Protein 2F09 (pdb70)

Solvent-accessible surface area: 5587 Å² total; per-residue (Å²): 245,136,71,1,32,9,32,115,135,20,138,102,81,66,0,36,0,61,13,47,98,98,68,102,57,0,25,1,16,92,104,133,98,93,39,118,1,140,81,38,160,38,100,71,30,25,97,14,29,73,46,65,9,43,2,99,15,119,48,99,82,2,27,0,106,72,191,116,141,76,17,6,97,76,4,102,18,143,84,28,68,207

Nearest PDB structures (foldseek):
  2f09-assembly1_A  TM=9.382E-01  e=2.945E-12  Escherichia coli K-12
  4mis-assembly1_A  TM=7.378E-01  e=1.267E-01  Brucella abortus bv. 1 str. 9-941
  3f6z-assembly1_B  TM=6.174E-01  e=5.025E-02  Pseudomonas aeruginosa
  5jk2-assembly1_A  TM=4.477E-01  e=5.412E+00  Treponema pallidum subsp. pallidum str. Nichols
  7x2y-assembly1_A  TM=4.195E-01  e=4.353E+00  Comamonas testosteroni KF-1

Organism: Escherichia coli (strain K12) (NCBI:txid83333)

Radius of gyration: 11.21 Å; Cα contacts (8 Å, |Δi|>4): 191; chains: 1; bounding box: 28×23×25 Å

Structure (mmCIF, N/CA/C/O backbone):
data_2F09
#
_entry.id   2F09
#
_cell.length_a   1.000
_cell.length_b   1.000
_cell.length_c   1.000
_cell.angle_alpha   90.00
_cell.angle_beta   90.00
_cell.angle_gamma   90.00
#
_symmetry.space_group_name_H-M   'P 1'
#
loop_
_atom_site.group_PDB
_atom_site.id
_atom_site.type_symbol
_atom_site.label_atom_id
_atom_site.label_alt_id
_atom_site.label_comp_id
_atom_site.label_asym_id
_atom_site.label_entity_id
_atom_site.label_seq_id
_atom_site.pdbx_PDB_ins_code
_atom_site.Cartn_x
_atom_site.Cartn_y
_atom_site.Cartn_z
_atom_site.occupancy
_atom_site.B_iso_or_equiv
_atom_site.auth_seq_id
_atom_site.auth_comp_id
_atom_site.auth_asym_id
_atom_site.auth_atom_id
_atom_site.pdbx_PDB_model_num
ATOM 1 N N . MET A 1 21 ? 10.055 -22.050 -13.088 1.00 51.00 1 MET A N 1
ATOM 2 C CA . MET A 1 21 ? 9.530 -22.091 -14.447 1.00 13.00 1 MET A CA 1
ATOM 3 C C . MET A 1 21 ? 8.087 -21.685 -14.429 1.00 72.00 1 MET A C 1
ATOM 4 O O . MET A 1 21 ? 7.241 -22.411 -13.909 1.00 14.00 1 MET A O 1
ATOM 18 N N . GLN A 1 22 ? 7.792 -20.525 -14.958 1.00 30.00 2 GLN A N 1
ATOM 19 C CA . GLN A 1 22 ? 6.436 -20.032 -14.954 1.00 33.00 2 GLN A CA 1
ATOM 20 C C . GLN A 1 22 ? 6.062 -19.452 -16.281 1.00 54.00 2 GLN A C 1
ATOM 21 O O . GLN A 1 22 ? 6.810 -18.658 -16.865 1.00 61.00 2 GLN A O 1
ATOM 35 N N . THR A 1 23 ? 4.924 -19.847 -16.752 1.00 3.00 3 THR A N 1
ATOM 36 C CA . THR A 1 23 ? 4.384 -19.359 -17.975 1.00 1.00 3 THR A CA 1
ATOM 37 C C . THR A 1 23 ? 3.665 -18.075 -17.640 1.00 43.00 3 THR A C 1
ATOM 38 O O . THR A 1 23 ? 3.079 -17.950 -16.555 1.00 13.00 3 THR A O 1
ATOM 49 N N . ASP A 1 24 ? 3.731 -17.124 -18.512 1.00 32.00 4 ASP A N 1
ATOM 50 C CA . ASP A 1 24 ? 3.029 -15.892 -18.274 1.00 23.00 4 ASP A CA 1
ATOM 51 C C . ASP A 1 24 ? 1.574 -16.137 -18.629 1.00 12.00 4 ASP A C 1
ATOM 52 O O . ASP A 1 24 ? 1.280 -16.960 -19.486 1.00 61.00 4 ASP A O 1
ATOM 61 N N . THR A 1 25 ? 0.668 -15.535 -17.950 1.00 12.00 5 THR A N 1
ATOM 62 C CA . THR A 1 25 ? -0.723 -15.727 -18.257 1.00 21.00 5 THR A CA 1
ATOM 63 C C . THR A 1 25 ? -1.475 -14.415 -18.118 1.00 13.00 5 THR A C 1
ATOM 64 O O . THR A 1 25 ? -1.074 -13.545 -17.355 1.00 20.00 5 THR A O 1
ATOM 75 N N . LEU A 1 26 ? -2.517 -14.247 -18.916 1.00 51.00 6 LEU A N 1
ATOM 76 C CA . LEU A 1 26 ? -3.298 -13.071 -18.895 1.00 3.00 6 LEU A CA 1
ATOM 77 C C . LEU A 1 26 ? -4.288 -13.027 -17.723 1.00 75.00 6 LEU A C 1
ATOM 78 O O . LEU A 1 26 ? -4.067 -13.666 -16.707 1.00 64.00 6 LEU A O 1
ATOM 94 N N . GLU A 1 27 ? -5.361 -12.288 -17.880 1.00 4.00 7 GLU A N 1
ATOM 95 C CA . GLU A 1 27 ? -6.273 -11.939 -16.823 1.00 41.00 7 GLU A CA 1
ATOM 96 C C . GLU A 1 27 ? -7.005 -13.171 -16.336 1.00 30.00 7 GLU A C 1
ATOM 97 O O . GLU A 1 27 ? -7.418 -13.274 -15.187 1.00 73.00 7 GLU A O 1
ATOM 109 N N . TYR A 1 28 ? -7.099 -14.114 -17.248 1.00 14.00 8 TYR A N 1
ATOM 110 C CA . TYR A 1 28 ? -7.751 -15.387 -17.129 1.00 2.00 8 TYR A CA 1
ATOM 111 C C . TYR A 1 28 ? -9.196 -15.381 -16.610 1.00 32.00 8 TYR A C 1
ATOM 112 O O . TYR A 1 28 ? -9.788 -16.444 -16.464 1.00 13.00 8 TYR A O 1
ATOM 130 N N . GLN A 1 29 ? -9.790 -14.209 -16.461 1.00 71.00 9 GLN A N 1
ATOM 131 C CA . GLN A 1 29 ? -11.100 -14.054 -15.891 1.00 22.00 9 GLN A CA 1
ATOM 132 C C . GLN A 1 29 ? -11.687 -12.792 -16.364 1.00 64.00 9 GLN A C 1
ATOM 133 O O . GLN A 1 29 ? -11.602 -11.755 -15.721 1.00 43.00 9 GLN A O 1
ATOM 147 N N . CYS A 1 30 ? -12.222 -12.866 -17.498 1.00 43.00 10 CYS A N 1
ATOM 148 C CA . CYS A 1 30 ? -12.868 -11.744 -18.096 1.00 13.00 10 CYS A CA 1
ATOM 149 C C . CYS A 1 30 ? -14.358 -11.927 -17.857 1.00 21.00 10 CYS A C 1
ATOM 150 O O . CYS A 1 30 ? -14.766 -12.978 -17.338 1.00 23.00 10 CYS A O 1
ATOM 157 N N . ASP A 1 31 ? -15.165 -10.947 -18.194 1.00 54.00 11 ASP A N 1
ATOM 158 C CA . ASP A 1 31 ? -16.618 -11.029 -17.961 1.00 4.00 11 ASP A CA 1
ATOM 159 C C . ASP A 1 31 ? -17.239 -12.190 -18.706 1.00 54.00 11 ASP A C 1
ATOM 160 O O . ASP A 1 31 ? -18.014 -12.966 -18.148 1.00 55.00 11 ASP A O 1
ATOM 169 N N . GLU A 1 32 ? -16.870 -12.322 -19.946 1.00 74.00 12 GLU A N 1
ATOM 170 C CA . GLU A 1 32 ? -17.495 -13.288 -20.817 1.00 22.00 12 GLU A CA 1
ATOM 171 C C . GLU A 1 32 ? -16.779 -14.611 -20.833 1.00 20.00 12 GLU A C 1
ATOM 172 O O . GLU A 1 32 ? -17.405 -15.660 -20.877 1.00 40.00 12 GLU A O 1
ATOM 184 N N . LYS A 1 33 ? -15.487 -14.569 -20.778 1.00 2.00 13 LYS A N 1
ATOM 185 C CA . LYS A 1 33 ? -14.689 -15.746 -21.055 1.00 64.00 13 LYS A CA 1
ATOM 186 C C . LYS A 1 33 ? -13.493 -15.733 -20.148 1.00 41.00 13 LYS A C 1
ATOM 187 O O . LYS A 1 33 ? -13.139 -14.678 -19.618 1.00 12.00 13 LYS A O 1
ATOM 206 N N . PRO A 1 34 ? -12.867 -16.865 -19.911 1.00 2.00 14 PRO A N 1
ATOM 207 C CA . PRO A 1 34 ? -11.634 -16.884 -19.204 1.00 35.00 14 PRO A CA 1
ATOM 208 C C . PRO A 1 34 ? -10.458 -16.716 -20.194 1.00 15.00 14 PRO A C 1
ATOM 209 O O . PRO A 1 34 ? -10.324 -17.470 -21.150 1.00 61.00 14 PRO A O 1
ATOM 220 N N . LEU A 1 35 ? -9.606 -15.752 -19.955 1.00 11.00 15 LEU A N 1
ATOM 221 C CA . LEU A 1 35 ? -8.540 -15.472 -20.875 1.00 71.00 15 LEU A CA 1
ATOM 222 C C . LEU A 1 35 ? -7.273 -16.050 -20.337 1.00 44.00 15 LEU A C 1
ATOM 223 O O . LEU A 1 35 ? -6.370 -15.334 -19.843 1.00 44.00 15 LEU A O 1
ATOM 239 N N . THR A 1 36 ? -7.221 -17.317 -20.332 1.00 13.00 16 THR A N 1
ATOM 240 C CA . THR A 1 36 ? -6.111 -17.959 -19.783 1.00 25.00 16 THR A CA 1
ATOM 241 C C . THR A 1 36 ? -5.128 -18.289 -20.895 1.00 33.00 16 THR A C 1
ATOM 242 O O . THR A 1 36 ? -5.243 -19.301 -21.583 1.00 44.00 16 THR A O 1
ATOM 253 N N . VAL A 1 37 ? -4.213 -17.398 -21.089 1.00 24.00 17 VAL A N 1
ATOM 254 C CA . VAL A 1 37 ? -3.244 -17.497 -22.142 1.00 3.00 17 VAL A CA 1
ATOM 255 C C . VAL A 1 37 ? -1.957 -17.988 -21.583 1.00 4.00 17 VAL A C 1
ATOM 256 O O . VAL A 1 37 ? -1.554 -17.559 -20.520 1.00 2.00 17 VAL A O 1
ATOM 269 N N . LYS A 1 38 ? -1.316 -18.866 -22.278 1.00 24.00 18 LYS A N 1
ATOM 270 C CA . LYS A 1 38 ? -0.035 -19.306 -21.865 1.00 10.00 18 LYS A CA 1
ATOM 271 C C . LYS A 1 38 ? 0.949 -18.529 -22.640 1.00 71.00 18 LYS A C 1
ATOM 272 O O . LYS A 1 38 ? 1.304 -18.910 -23.757 1.00 33.00 18 LYS A O 1
ATOM 291 N N . LEU A 1 39 ? 1.284 -17.395 -22.125 1.00 4.00 19 LEU A N 1
ATOM 292 C CA . LEU A 1 39 ? 2.289 -16.599 -22.705 1.00 31.00 19 LEU A CA 1
ATOM 293 C C . LEU A 1 39 ? 3.571 -17.259 -22.452 1.00 32.00 19 LEU A C 1
ATOM 294 O O . LEU A 1 39 ? 4.010 -17.409 -21.305 1.00 22.00 19 LEU A O 1
ATOM 310 N N . ASN A 1 40 ? 4.153 -17.676 -23.480 1.00 23.00 20 ASN A N 1
ATOM 311 C CA . ASN A 1 40 ? 5.448 -18.276 -23.396 1.00 73.00 20 ASN A CA 1
ATOM 312 C C . ASN A 1 40 ? 6.381 -17.122 -23.086 1.00 14.00 20 ASN A C 1
ATOM 313 O O . ASN A 1 40 ? 6.190 -16.058 -23.629 1.00 0.00 20 ASN A O 1
ATOM 324 N N . ASN A 1 41 ? 7.326 -17.309 -22.182 1.00 64.00 21 ASN A N 1
ATOM 325 C CA . ASN A 1 41 ? 8.167 -16.188 -21.691 1.00 43.00 21 ASN A CA 1
ATOM 326 C C . ASN A 1 41 ? 8.810 -15.316 -22.807 1.00 35.00 21 ASN A C 1
ATOM 327 O O . ASN A 1 41 ? 8.690 -14.086 -22.750 1.00 24.00 21 ASN A O 1
ATOM 338 N N . PRO A 1 42 ? 9.484 -15.917 -23.842 1.00 40.00 22 PRO A N 1
ATOM 339 C CA . PRO A 1 42 ? 9.964 -15.165 -25.040 1.00 25.00 22 PRO A CA 1
ATOM 340 C C . PRO A 1 42 ? 8.825 -14.483 -25.826 1.00 2.00 22 PRO A C 1
ATOM 341 O O . PRO A 1 42 ? 9.074 -13.662 -26.699 1.00 24.00 22 PRO A O 1
ATOM 352 N N . ARG A 1 43 ? 7.576 -14.857 -25.505 1.00 33.00 23 ARG A N 1
ATOM 353 C CA . ARG A 1 43 ? 6.349 -14.302 -26.120 1.00 23.00 23 ARG A CA 1
ATOM 354 C C . ARG A 1 43 ? 6.262 -14.565 -27.589 1.00 72.00 23 ARG A C 1
ATOM 355 O O . ARG A 1 43 ? 5.636 -13.845 -28.346 1.00 60.00 23 ARG A O 1
ATOM 376 N N . GLN A 1 44 ? 6.833 -15.659 -27.947 1.00 73.00 24 GLN A N 1
ATOM 377 C CA . GLN A 1 44 ? 6.825 -16.153 -29.274 1.00 32.00 24 GLN A CA 1
ATOM 378 C C . GLN A 1 44 ? 5.539 -16.942 -29.521 1.00 1.00 24 GLN A C 1
ATOM 379 O O . GLN A 1 44 ? 5.134 -17.151 -30.662 1.00 31.00 24 GLN A O 1
ATOM 393 N N . GLU A 1 45 ? 4.863 -17.313 -28.435 1.00 41.00 25 GLU A N 1
ATOM 394 C CA . GLU A 1 45 ? 3.768 -18.254 -28.532 1.00 21.00 25 GLU A CA 1
ATOM 395 C C . GLU A 1 45 ? 2.799 -18.088 -27.373 1.00 10.00 25 GLU A C 1
ATOM 396 O O . GLU A 1 45 ? 3.187 -17.650 -26.278 1.00 31.00 25 GLU A O 1
ATOM 408 N N . VAL A 1 46 ? 1.555 -18.402 -27.640 1.00 12.00 26 VAL A N 1
ATOM 409 C CA . VAL A 1 46 ? 0.498 -18.438 -26.655 1.00 72.00 26 VAL A CA 1
ATOM 410 C C . VAL A 1 46 ? -0.264 -19.729 -26.790 1.00 65.00 26 VAL A C 1
ATOM 411 O O . VAL A 1 46 ? -0.578 -20.173 -27.896 1.00 41.00 26 VAL A O 1
ATOM 424 N N . SER A 1 47 ? -0.485 -20.377 -25.709 1.00 41.00 27 SER A N 1
ATOM 425 C CA . SER A 1 47 ? -1.357 -21.483 -25.722 1.00 51.00 27 SER A CA 1
ATOM 426 C C . SER A 1 47 ? -2.640 -20.981 -25.128 1.00 3.00 27 SER A C 1
ATOM 427 O O . SER A 1 47 ? -2.693 -20.569 -23.970 1.00 70.00 27 SER A O 1
ATOM 435 N N . PHE A 1 48 ? -3.624 -20.944 -25.935 1.00 23.00 28 PHE A N 1
ATOM 436 C CA . PHE A 1 48 ? -4.831 -20.277 -25.635 1.00 44.00 28 PHE A CA 1
ATOM 437 C C . PHE A 1 48 ? -6.011 -21.208 -25.616 1.00 62.00 28 PHE A C 1
ATOM 438 O O . PHE A 1 48 ? -6.060 -22.219 -26.316 1.00 22.00 28 PHE A O 1
ATOM 455 N N . VAL A 1 49 ? -6.921 -20.838 -24.810 1.00 12.00 29 VAL A N 1
ATOM 456 C CA . VAL A 1 49 ? -8.075 -21.561 -24.480 1.00 13.00 29 VAL A CA 1
ATOM 457 C C . VAL A 1 49 ? -9.243 -21.251 -25.433 1.00 54.00 29 VAL A C 1
ATOM 458 O O . VAL A 1 49 ? -9.734 -20.140 -25.532 1.00 42.00 29 VAL A O 1
ATOM 471 N N . TYR A 1 50 ? -9.607 -22.260 -26.146 1.00 74.00 30 TYR A N 1
ATOM 472 C CA . TYR A 1 50 ? -10.740 -22.257 -27.094 1.00 44.00 30 TYR A CA 1
ATOM 473 C C . TYR A 1 50 ? -12.036 -22.189 -26.303 1.00 52.00 30 TYR A C 1
ATOM 474 O O . TYR A 1 50 ? -12.996 -21.530 -26.705 1.00 11.00 30 TYR A O 1
ATOM 492 N N . ASP A 1 51 ? -12.032 -22.892 -25.188 1.00 21.00 31 ASP A N 1
ATOM 493 C CA . ASP A 1 51 ? -13.166 -23.006 -24.281 1.00 72.00 31 ASP A CA 1
ATOM 494 C C . ASP A 1 51 ? -12.688 -23.770 -23.068 1.00 15.00 31 ASP A C 1
ATOM 495 O O . ASP A 1 51 ? -12.718 -23.269 -21.948 1.00 41.00 31 ASP A O 1
ATOM 504 N N . ASN A 1 52 ? -12.200 -24.980 -23.308 1.00 44.00 32 ASN A N 1
ATOM 505 C CA . ASN A 1 52 ? -11.580 -25.785 -22.253 1.00 0.00 32 ASN A CA 1
ATOM 506 C C . ASN A 1 52 ? -10.438 -26.622 -22.811 1.00 32.00 32 ASN A C 1
ATOM 507 O O . ASN A 1 52 ? -9.936 -27.530 -22.150 1.00 60.00 32 ASN A O 1
ATOM 518 N N . GLN A 1 53 ? -9.996 -26.282 -23.996 1.00 74.00 33 GLN A N 1
ATOM 519 C CA . GLN A 1 53 ? -8.960 -26.999 -24.657 1.00 12.00 33 GLN A CA 1
ATOM 520 C C . GLN A 1 53 ? -8.009 -25.964 -25.125 1.00 31.00 33 GLN A C 1
ATOM 521 O O . GLN A 1 53 ? -8.413 -24.795 -25.328 1.00 55.00 33 GLN A O 1
ATOM 535 N N . LEU A 1 54 ? -6.801 -26.330 -25.297 1.00 11.00 34 LEU A N 1
ATOM 536 C CA . LEU A 1 54 ? -5.809 -25.365 -25.578 1.00 41.00 34 LEU A CA 1
ATOM 537 C C . LEU A 1 54 ? -5.259 -25.514 -26.987 1.00 74.00 34 LEU A C 1
ATOM 538 O O . LEU A 1 54 ? -4.953 -26.624 -27.434 1.00 61.00 34 LEU A O 1
ATOM 554 N N . LEU A 1 55 ? -5.149 -24.418 -27.672 1.00 41.00 35 LEU A N 1
ATOM 555 C CA . LEU A 1 55 ? -4.489 -24.374 -28.970 1.00 31.00 35 LEU A CA 1
ATOM 556 C C . LEU A 1 55 ? -3.232 -23.571 -28.825 1.00 14.00 35 LEU A C 1
ATOM 557 O O . LEU A 1 55 ? -3.003 -22.970 -27.772 1.00 74.00 35 LEU A O 1
ATOM 573 N N . HIS A 1 56 ? -2.444 -23.516 -29.853 1.00 73.00 36 HIS A N 1
ATOM 574 C CA . HIS A 1 56 ? -1.210 -22.757 -29.792 1.00 30.00 36 HIS A CA 1
ATOM 575 C C . HIS A 1 56 ? -1.079 -21.801 -30.958 1.00 52.00 36 HIS A C 1
ATOM 576 O O . HIS A 1 56 ? -1.049 -22.193 -32.121 1.00 53.00 36 HIS A O 1
ATOM 590 N N . LEU A 1 57 ? -1.037 -20.546 -30.625 1.00 21.00 37 LEU A N 1
ATOM 591 C CA . LEU A 1 57 ? -0.968 -19.480 -31.585 1.00 74.00 37 LEU A CA 1
ATOM 592 C C . LEU A 1 57 ? 0.344 -18.828 -31.416 1.00 75.00 37 LEU A C 1
ATOM 593 O O . LEU A 1 57 ? 0.885 -18.809 -30.307 1.00 52.00 37 LEU A O 1
ATOM 609 N N . LYS A 1 58 ? 0.866 -18.284 -32.451 1.00 31.00 38 LYS A N 1
ATOM 610 C CA . LYS A 1 58 ? 2.139 -17.689 -32.339 1.00 1.00 38 LYS A CA 1
ATOM 611 C C . LYS A 1 58 ? 2.196 -16.350 -32.973 1.00 33.00 38 LYS A C 1
ATOM 612 O O . LYS A 1 58 ? 1.397 -16.039 -33.872 1.00 3.00 38 LYS A O 1
ATOM 631 N N . GLN A 1 59 ? 3.132 -15.576 -32.517 1.00 1.00 39 GLN A N 1
ATOM 632 C CA . GLN A 1 59 ? 3.311 -14.245 -32.961 1.00 60.00 39 GLN A CA 1
ATOM 633 C C . GLN A 1 59 ? 4.087 -14.236 -34.243 1.00 4.00 39 GLN A C 1
ATOM 634 O O . GLN A 1 59 ? 5.170 -14.832 -34.357 1.00 60.00 39 GLN A O 1
ATOM 648 N N . GLY A 1 60 ? 3.479 -13.662 -35.214 1.00 30.00 40 GLY A N 1
ATOM 649 C CA . GLY A 1 60 ? 4.078 -13.537 -36.503 1.00 71.00 40 GLY A CA 1
ATOM 650 C C . GLY A 1 60 ? 4.379 -12.109 -36.816 1.00 21.00 40 GLY A C 1
ATOM 651 O O . GLY A 1 60 ? 4.963 -11.405 -35.993 1.00 61.00 40 GLY A O 1
ATOM 655 N N . ILE A 1 61 ? 3.963 -11.655 -37.966 1.00 33.00 41 ILE A N 1
ATOM 656 C CA . ILE A 1 61 ? 4.215 -10.288 -38.360 1.00 33.00 41 ILE A CA 1
ATOM 657 C C . ILE A 1 61 ? 3.125 -9.418 -37.782 1.00 33.00 41 ILE A C 1
ATOM 658 O O . ILE A 1 61 ? 1.982 -9.470 -38.223 1.00 4.00 41 ILE A O 1
ATOM 674 N N . SER A 1 62 ? 3.458 -8.665 -36.791 1.00 43.00 42 SER A N 1
ATOM 675 C CA . SER A 1 62 ? 2.505 -7.839 -36.138 1.00 53.00 42 SER A CA 1
ATOM 676 C C . SER A 1 62 ? 2.536 -6.415 -36.699 1.00 40.00 42 SER A C 1
ATOM 677 O O . SER A 1 62 ? 3.604 -5.900 -37.082 1.00 70.00 42 SER A O 1
ATOM 685 N N . ALA A 1 63 ? 1.372 -5.809 -36.791 1.00 71.00 43 ALA A N 1
ATOM 686 C CA . ALA A 1 63 ? 1.234 -4.475 -37.256 1.00 31.00 43 ALA A CA 1
ATOM 687 C C . ALA A 1 63 ? 0.198 -3.717 -36.429 1.00 31.00 43 ALA A C 1
ATOM 688 O O . ALA A 1 63 ? 0.414 -2.577 -36.034 1.00 21.00 43 ALA A O 1
ATOM 695 N N . SER A 1 64 ? -0.918 -4.362 -36.159 1.00 22.00 44 SER A N 1
ATOM 696 C CA . SER A 1 64 ? -1.986 -3.750 -35.390 1.00 73.00 44 SER A CA 1
ATOM 697 C C . SER A 1 64 ? -1.754 -3.929 -33.880 1.00 11.00 44 SER A C 1
ATOM 698 O O . SER A 1 64 ? -2.461 -3.352 -33.054 1.00 52.00 44 SER A O 1
ATOM 706 N N . GLY A 1 65 ? -0.770 -4.716 -33.530 1.00 23.00 45 GLY A N 1
ATOM 707 C CA . GLY A 1 65 ? -0.485 -5.014 -32.149 1.00 42.00 45 GLY A CA 1
ATOM 708 C C . GLY A 1 65 ? 0.566 -6.070 -32.081 1.00 62.00 45 GLY A C 1
ATOM 709 O O . GLY A 1 65 ? 1.670 -5.888 -32.581 1.00 3.00 45 GLY A O 1
ATOM 713 N N . ALA A 1 66 ? 0.203 -7.177 -31.536 1.00 54.00 46 ALA A N 1
ATOM 714 C CA . ALA A 1 66 ? 1.015 -8.320 -31.427 1.00 65.00 46 ALA A CA 1
ATOM 715 C C . ALA A 1 66 ? 0.085 -9.409 -31.758 1.00 62.00 46 ALA A C 1
ATOM 716 O O . ALA A 1 66 ? -0.930 -9.588 -31.072 1.00 73.00 46 ALA A O 1
ATOM 723 N N . ARG A 1 67 ? 0.328 -10.085 -32.810 1.00 32.00 47 ARG A N 1
ATOM 724 C CA . ARG A 1 67 ? -0.638 -11.007 -33.232 1.00 20.00 47 ARG A CA 1
ATOM 725 C C . ARG A 1 67 ? -0.156 -12.419 -33.047 1.00 73.00 47 ARG A C 1
ATOM 726 O O . ARG A 1 67 ? 0.886 -12.797 -33.547 1.00 4.00 47 ARG A O 1
ATOM 747 N N . TYR A 1 68 ? -0.893 -13.154 -32.312 1.00 75.00 48 TYR A N 1
ATOM 748 C CA . TYR A 1 68 ? -0.656 -14.533 -32.088 1.00 52.00 48 TYR A CA 1
ATOM 749 C C . TYR A 1 68 ? -1.736 -15.248 -32.823 1.00 32.00 48 TYR A C 1
ATOM 750 O O . TYR A 1 68 ? -2.885 -15.142 -32.491 1.00 3.00 48 TYR A O 1
ATOM 768 N N . THR A 1 69 ? -1.406 -15.903 -33.862 1.00 22.00 49 THR A N 1
ATOM 769 C CA . THR A 1 69 ? -2.424 -16.529 -34.649 1.00 5.00 49 THR A CA 1
ATOM 770 C C . THR A 1 69 ? -2.011 -17.922 -35.014 1.00 53.00 49 THR A C 1
ATOM 771 O O . THR A 1 69 ? -0.819 -18.208 -35.175 1.00 74.00 49 THR A O 1
ATOM 782 N N . ASP A 1 70 ? -2.975 -18.794 -35.046 1.00 3.00 50 ASP A N 1
ATOM 783 C CA . ASP A 1 70 ? -2.752 -20.148 -35.468 1.00 33.00 50 ASP A CA 1
ATOM 784 C C . ASP A 1 70 ? -3.533 -20.432 -36.729 1.00 32.00 50 ASP A C 1
ATOM 785 O O . ASP A 1 70 ? -2.996 -20.945 -37.707 1.00 62.00 50 ASP A O 1
ATOM 794 N N . GLY A 1 71 ? -4.782 -20.052 -36.707 1.00 73.00 51 GLY A N 1
ATOM 795 C CA . GLY A 1 71 ? -5.670 -20.317 -37.803 1.00 70.00 51 GLY A CA 1
ATOM 796 C C . GLY A 1 71 ? -7.037 -20.571 -37.265 1.00 55.00 51 GLY A C 1
ATOM 797 O O . GLY A 1 71 ? -8.031 -20.116 -37.825 1.00 64.00 51 GLY A O 1
ATOM 801 N N . ILE A 1 72 ? -7.072 -21.250 -36.119 1.00 22.00 52 ILE A N 1
ATOM 802 C CA . ILE A 1 72 ? -8.304 -21.543 -35.408 1.00 12.00 52 ILE A CA 1
ATOM 803 C C . ILE A 1 72 ? -8.945 -20.218 -35.066 1.00 70.00 52 ILE A C 1
ATOM 804 O O . ILE A 1 72 ? -10.084 -19.955 -35.403 1.00 61.00 52 ILE A O 1
ATOM 820 N N . TYR A 1 73 ? -8.174 -19.381 -34.438 1.00 1.00 53 TYR A N 1
ATOM 821 C CA . TYR A 1 73 ? -8.548 -18.033 -34.187 1.00 73.00 53 TYR A CA 1
ATOM 822 C C . TYR A 1 73 ? -7.342 -17.167 -34.416 1.00 54.00 53 TYR A C 1
ATOM 823 O O . TYR A 1 73 ? -6.200 -17.675 -34.549 1.00 53.00 53 TYR A O 1
ATOM 841 N N . VAL A 1 74 ? -7.588 -15.912 -34.484 1.00 30.00 54 VAL A N 1
ATOM 842 C CA . VAL A 1 74 ? -6.603 -14.890 -34.664 1.00 32.00 54 VAL A CA 1
ATOM 843 C C . VAL A 1 74 ? -6.574 -14.087 -33.373 1.00 61.00 54 VAL A C 1
ATOM 844 O O . VAL A 1 74 ? -7.548 -13.411 -33.048 1.00 43.00 54 VAL A O 1
ATOM 857 N N . PHE A 1 75 ? -5.516 -14.196 -32.622 1.00 42.00 55 PHE A N 1
ATOM 858 C CA . PHE A 1 75 ? -5.445 -13.512 -31.345 1.00 22.00 55 PHE A CA 1
ATOM 859 C C . PHE A 1 75 ? -4.670 -12.232 -31.523 1.00 41.00 55 PHE A C 1
ATOM 860 O O . PHE A 1 75 ? -3.549 -12.232 -32.051 1.00 72.00 55 PHE A O 1
ATOM 877 N N . TRP A 1 76 ? -5.245 -11.168 -31.090 1.00 12.00 56 TRP A N 1
ATOM 878 C CA . TRP A 1 76 ? -4.671 -9.895 -31.221 1.00 2.00 56 TRP A CA 1
ATOM 879 C C . TRP A 1 76 ? -4.499 -9.286 -29.867 1.00 4.00 56 TRP A C 1
ATOM 880 O O . TRP A 1 76 ? -5.451 -9.083 -29.104 1.00 30.00 56 TRP A O 1
ATOM 901 N N . SER A 1 77 ? -3.296 -9.032 -29.585 1.00 2.00 57 SER A N 1
ATOM 902 C CA . SER A 1 77 ? -2.891 -8.456 -28.368 1.00 31.00 57 SER A CA 1
ATOM 903 C C . SER A 1 77 ? -2.470 -7.052 -28.678 1.00 40.00 57 SER A C 1
ATOM 904 O O . SER A 1 77 ? -1.626 -6.827 -29.542 1.00 12.00 57 SER A O 1
ATOM 912 N N . LYS A 1 78 ? -3.092 -6.107 -28.062 1.00 42.00 58 LYS A N 1
ATOM 913 C CA . LYS A 1 78 ? -2.698 -4.746 -28.261 1.00 61.00 58 LYS A CA 1
ATOM 914 C C . LYS A 1 78 ? -1.587 -4.392 -27.255 1.00 73.00 58 LYS A C 1
ATOM 915 O O . LYS A 1 78 ? -0.869 -3.391 -27.403 1.00 0.00 58 LYS A O 1
ATOM 934 N N . GLY A 1 79 ? -1.430 -5.260 -26.274 1.00 61.00 59 GLY A N 1
ATOM 935 C CA . GLY A 1 79 ? -0.473 -5.064 -25.212 1.00 63.00 59 GLY A CA 1
ATOM 936 C C . GLY A 1 79 ? -1.166 -5.159 -23.886 1.00 23.00 59 GLY A C 1
ATOM 937 O O . GLY A 1 79 ? -0.737 -5.883 -22.977 1.00 42.00 59 GLY A O 1
ATOM 941 N N . ASP A 1 80 ? -2.245 -4.432 -23.778 1.00 40.00 60 ASP A N 1
ATOM 942 C CA . ASP A 1 80 ? -3.076 -4.445 -22.590 1.00 4.00 60 ASP A CA 1
ATOM 943 C C . ASP A 1 80 ? -4.468 -4.893 -22.936 1.00 55.00 60 ASP A C 1
ATOM 944 O O . ASP A 1 80 ? -5.256 -5.198 -22.075 1.00 20.00 60 ASP A O 1
ATOM 953 N N . GLU A 1 81 ? -4.769 -4.952 -24.199 1.00 23.00 61 GLU A N 1
ATOM 954 C CA . GLU A 1 81 ? -6.058 -5.394 -24.630 1.00 13.00 61 GLU A CA 1
ATOM 955 C C . GLU A 1 81 ? -5.868 -6.656 -25.368 1.00 3.00 61 GLU A C 1
ATOM 956 O O . GLU A 1 81 ? -4.927 -6.776 -26.160 1.00 33.00 61 GLU A O 1
ATOM 968 N N . ALA A 1 82 ? -6.700 -7.590 -25.114 1.00 61.00 62 ALA A N 1
ATOM 969 C CA . ALA A 1 82 ? -6.595 -8.837 -25.737 1.00 31.00 62 ALA A CA 1
ATOM 970 C C . ALA A 1 82 ? -7.919 -9.194 -26.324 1.00 53.00 62 ALA A C 1
ATOM 971 O O . ALA A 1 82 ? -8.950 -9.167 -25.635 1.00 41.00 62 ALA A O 1
ATOM 978 N N . THR A 1 83 ? -7.906 -9.448 -27.570 1.00 21.00 63 THR A N 1
ATOM 979 C CA . THR A 1 83 ? -9.076 -9.855 -28.282 1.00 23.00 63 THR A CA 1
ATOM 980 C C . THR A 1 83 ? -8.669 -11.018 -29.205 1.00 31.00 63 THR A C 1
ATOM 981 O O . THR A 1 83 ? -7.471 -11.228 -29.455 1.00 15.00 63 THR A O 1
ATOM 992 N N . VAL A 1 84 ? -9.618 -11.771 -29.673 1.00 33.00 64 VAL A N 1
ATOM 993 C CA . VAL A 1 84 ? -9.342 -12.930 -30.478 1.00 52.00 64 VAL A CA 1
ATOM 994 C C . VAL A 1 84 ? -10.529 -13.253 -31.376 1.00 4.00 64 VAL A C 1
ATOM 995 O O . VAL A 1 84 ? -11.620 -13.659 -30.919 1.00 53.00 64 VAL A O 1
ATOM 1008 N N . TYR A 1 85 ? -10.296 -13.084 -32.639 1.00 14.00 65 TYR A N 1
ATOM 1009 C CA . TYR A 1 85 ? -11.316 -13.078 -33.635 1.00 65.00 65 TYR A CA 1
ATOM 1010 C C . TYR A 1 85 ? -10.922 -13.861 -34.878 1.00 13.00 65 TYR A C 1
ATOM 1011 O O . TYR A 1 85 ? -9.942 -13.570 -35.518 1.00 75.00 65 TYR A O 1
ATOM 1029 N N . LYS A 1 86 ? -11.646 -14.909 -35.151 1.00 64.00 66 LYS A N 1
ATOM 1030 C CA . LYS A 1 86 ? -11.615 -15.511 -36.414 1.00 45.00 66 LYS A CA 1
ATOM 1031 C C . LYS A 1 86 ? -12.670 -14.740 -37.127 1.00 51.00 66 LYS A C 1
ATOM 1032 O O . LYS A 1 86 ? -13.635 -14.286 -36.491 1.00 21.00 66 LYS A O 1
ATOM 1051 N N . ARG A 1 87 ? -12.554 -14.611 -38.361 1.00 35.00 67 ARG A N 1
ATOM 1052 C CA . ARG A 1 87 ? -13.514 -13.888 -39.122 1.00 63.00 67 ARG A CA 1
ATOM 1053 C C . ARG A 1 87 ? -14.640 -14.819 -39.476 1.00 62.00 67 ARG A C 1
ATOM 1054 O O . ARG A 1 87 ? -14.695 -15.423 -40.543 1.00 23.00 67 ARG A O 1
ATOM 1075 N N . ASP A 1 88 ? -15.375 -15.050 -38.441 1.00 31.00 68 ASP A N 1
ATOM 1076 C CA . ASP A 1 88 ? -16.591 -15.858 -38.362 1.00 71.00 68 ASP A CA 1
ATOM 1077 C C . ASP A 1 88 ? -16.917 -16.087 -36.909 1.00 60.00 68 ASP A C 1
ATOM 1078 O O . ASP A 1 88 ? -18.082 -16.112 -36.506 1.00 70.00 68 ASP A O 1
ATOM 1087 N N . ARG A 1 89 ? -15.882 -16.162 -36.098 1.00 13.00 69 ARG A N 1
ATOM 1088 C CA . ARG A 1 89 ? -16.055 -16.483 -34.712 1.00 11.00 69 ARG A CA 1
ATOM 1089 C C . ARG A 1 89 ? -15.000 -15.824 -33.828 1.00 73.00 69 ARG A C 1
ATOM 1090 O O . ARG A 1 89 ? -13.824 -16.171 -33.847 1.00 74.00 69 ARG A O 1
ATOM 1111 N N . ILE A 1 90 ? -15.436 -14.841 -33.141 1.00 33.00 70 ILE A N 1
ATOM 1112 C CA . ILE A 1 90 ? -14.710 -14.180 -32.103 1.00 64.00 70 ILE A CA 1
ATOM 1113 C C . ILE A 1 90 ? -15.071 -14.879 -30.838 1.00 61.00 70 ILE A C 1
ATOM 1114 O O . ILE A 1 90 ? -16.244 -15.202 -30.606 1.00 15.00 70 ILE A O 1
ATOM 1130 N N . VAL A 1 91 ? -14.108 -15.119 -30.049 1.00 13.00 71 VAL A N 1
ATOM 1131 C CA . VAL A 1 91 ? -14.336 -15.774 -28.779 1.00 54.00 71 VAL A CA 1
ATOM 1132 C C . VAL A 1 91 ? -14.165 -14.821 -27.638 1.00 62.00 71 VAL A C 1
ATOM 1133 O O . VAL A 1 91 ? -14.792 -14.974 -26.614 1.00 10.00 71 VAL A O 1
ATOM 1146 N N . LEU A 1 92 ? -13.377 -13.794 -27.852 1.00 25.00 72 LEU A N 1
ATOM 1147 C CA . LEU A 1 92 ? -13.152 -12.756 -26.836 1.00 61.00 72 LEU A CA 1
ATOM 1148 C C . LEU A 1 92 ? -12.904 -11.470 -27.547 1.00 14.00 72 LEU A C 1
ATOM 1149 O O . LEU A 1 92 ? -12.169 -11.456 -28.537 1.00 1.00 72 LEU A O 1
ATOM 1165 N N . ASN A 1 93 ? -13.504 -10.404 -27.088 1.00 74.00 73 ASN A N 1
ATOM 1166 C CA . ASN A 1 93 ? -13.343 -9.114 -27.758 1.00 52.00 73 ASN A CA 1
ATOM 1167 C C . ASN A 1 93 ? -13.189 -7.999 -26.769 1.00 5.00 73 ASN A C 1
ATOM 1168 O O . ASN A 1 93 ? -13.157 -6.823 -27.136 1.00 43.00 73 ASN A O 1
ATOM 1179 N N . ASN A 1 94 ? -13.034 -8.355 -25.553 1.00 73.00 74 ASN A N 1
ATOM 1180 C CA . ASN A 1 94 ? -12.973 -7.401 -24.488 1.00 24.00 74 ASN A CA 1
ATOM 1181 C C . ASN A 1 94 ? -12.370 -8.009 -23.270 1.00 33.00 74 ASN A C 1
ATOM 1182 O O . ASN A 1 94 ? -13.049 -8.639 -22.451 1.00 64.00 74 ASN A O 1
A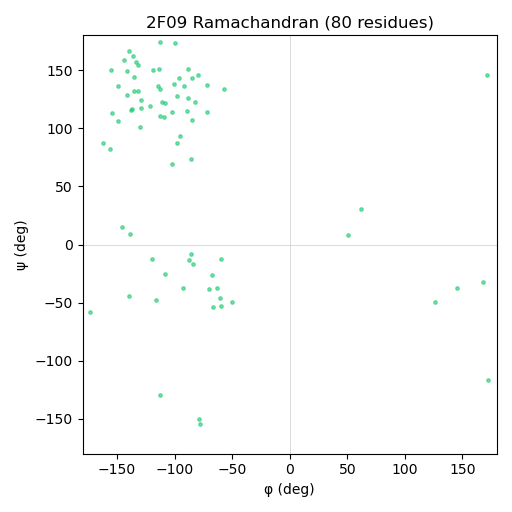TOM 1193 N N . CYS A 1 95 ? -11.098 -7.924 -23.240 1.00 70.00 75 CYS A N 1
ATOM 1194 C CA . CYS A 1 95 ? -10.308 -8.271 -22.113 1.00 52.00 75 CYS A CA 1
ATOM 1195 C C . CYS A 1 95 ? -9.237 -7.263 -22.059 1.00 31.00 75 CYS A C 1
ATOM 1196 O O . CYS A 1 95 ? -8.581 -6.995 -23.081 1.00 22.00 75 CYS A O 1
ATOM 1203 N N . GLN A 1 96 ? -9.069 -6.669 -20.937 1.00 62.00 76 GLN A N 1
ATOM 1204 C CA . GLN A 1 96 ? -8.115 -5.637 -20.789 1.00 74.00 76 GLN A CA 1
ATOM 1205 C C . GLN A 1 96 ? -7.332 -5.978 -19.624 1.00 64.00 76 GLN A C 1
ATOM 1206 O O . GLN A 1 96 ? -7.719 -5.737 -18.484 1.00 63.00 76 GLN A O 1
ATOM 1220 N N . LEU A 1 97 ? -6.220 -6.480 -19.948 1.00 65.00 77 LEU A N 1
ATOM 1221 C CA . LEU A 1 97 ? -5.368 -7.202 -19.090 1.00 14.00 77 LEU A CA 1
ATOM 1222 C C . LEU A 1 97 ? -4.970 -6.429 -17.860 1.00 15.00 77 LEU A C 1
ATOM 1223 O O . LEU A 1 97 ? -4.630 -5.244 -17.947 1.00 0.00 77 LEU A O 1
ATOM 1239 N N . GLN A 1 98 ? -5.057 -7.088 -16.710 1.00 10.00 78 GLN A N 1
ATOM 1240 C CA . GLN A 1 98 ? -4.591 -6.474 -15.496 1.00 32.00 78 GLN A CA 1
ATOM 1241 C C . GLN A 1 98 ? -3.071 -6.323 -15.622 1.00 71.00 78 GLN A C 1
ATOM 1242 O O . GLN A 1 98 ? -2.532 -5.223 -15.489 1.00 63.00 78 GLN A O 1
ATOM 1256 N N . ASN A 1 99 ? -2.408 -7.449 -15.914 1.00 3.00 79 ASN A N 1
ATOM 1257 C CA . ASN A 1 99 ? -0.995 -7.544 -16.199 1.00 65.00 79 ASN A CA 1
ATOM 1258 C C . ASN A 1 99 ? -0.758 -9.017 -16.236 1.00 73.00 79 ASN A C 1
ATOM 1259 O O . ASN A 1 99 ? -1.487 -9.738 -15.551 1.00 73.00 79 ASN A O 1
ATOM 1270 N N . PRO A 1 100 ? 0.138 -9.542 -17.057 1.00 55.00 80 PRO A N 1
ATOM 1271 C CA . PRO A 1 100 ? 0.435 -10.933 -16.984 1.00 4.00 80 PRO A CA 1
ATOM 1272 C C . PRO A 1 100 ? 1.381 -11.208 -15.803 1.00 63.00 80 PRO A C 1
ATOM 1273 O O . PRO A 1 100 ? 1.341 -10.491 -14.781 1.00 12.00 80 PRO A O 1
ATOM 1284 N N . GLN A 1 101 ? 2.211 -12.223 -15.924 1.00 74.00 81 GLN A N 1
ATOM 1285 C CA . GLN A 1 101 ? 3.181 -12.538 -14.922 1.00 20.00 81 GLN A CA 1
ATOM 1286 C C . GLN A 1 101 ? 4.150 -11.379 -14.819 1.00 0.00 81 GLN A C 1
ATOM 1287 O O . GLN A 1 101 ? 4.558 -10.958 -13.733 1.00 31.00 81 GLN A O 1
ATOM 1301 N N . ARG A 1 102 ? 4.422 -10.827 -15.955 1.00 25.00 82 ARG A N 1
ATOM 1302 C CA . ARG A 1 102 ? 5.320 -9.706 -16.121 1.00 51.00 82 ARG A CA 1
ATOM 1303 C C . ARG A 1 102 ? 4.785 -8.757 -17.153 1.00 4.00 82 ARG A C 1
ATOM 1304 O O . ARG A 1 102 ? 4.374 -7.646 -16.768 1.00 61.00 82 ARG A O 1
ATOM 1326 N N . MET A 1 21 ? 10.557 -22.564 -15.402 1.00 40.00 1 MET A N 2
ATOM 1327 C CA . MET A 1 21 ? 9.254 -22.791 -14.751 1.00 71.00 1 MET A CA 2
ATOM 1328 C C . MET A 1 21 ? 8.211 -21.840 -15.297 1.00 65.00 1 MET A C 2
ATOM 1329 O O . MET A 1 21 ? 7.241 -22.258 -15.940 1.00 0.00 1 MET A O 2
ATOM 1343 N N . GLN A 1 22 ? 8.447 -20.555 -15.052 1.00 25.00 2 GLN A N 2
ATOM 1344 C CA . GLN A 1 22 ? 7.506 -19.475 -15.320 1.00 75.00 2 GLN A CA 2
ATOM 1345 C C . GLN A 1 22 ? 7.120 -19.359 -16.788 1.00 63.00 2 GLN A C 2
ATOM 1346 O O . GLN A 1 22 ? 7.863 -19.774 -17.690 1.00 32.00 2 GLN A O 2
ATOM 1360 N N . THR A 1 23 ? 5.950 -18.843 -17.009 1.00 72.00 3 THR A N 2
ATOM 1361 C CA . THR A 1 23 ? 5.438 -18.566 -18.314 1.00 22.00 3 THR A CA 2
ATOM 1362 C C . THR A 1 23 ? 4.619 -17.316 -18.171 1.00 73.00 3 THR A C 2
ATOM 1363 O O . THR A 1 23 ? 3.925 -17.153 -17.164 1.00 53.00 3 THR A O 2
ATOM 1374 N N . ASP A 1 24 ? 4.757 -16.424 -19.104 1.00 11.00 4 ASP A N 2
ATOM 1375 C CA . ASP A 1 24 ? 4.006 -15.192 -19.102 1.00 61.00 4 ASP A CA 2
ATOM 1376 C C . ASP A 1 24 ? 2.558 -15.516 -19.420 1.00 61.00 4 ASP A C 2
ATOM 1377 O O . ASP A 1 24 ? 2.280 -16.361 -20.278 1.00 63.00 4 ASP A O 2
ATOM 1386 N N . THR A 1 25 ? 1.656 -14.905 -18.729 1.00 60.00 5 THR A N 2
ATOM 1387 C CA . THR A 1 25 ? 0.262 -15.145 -18.934 1.00 64.00 5 THR A CA 2
ATOM 1388 C C . THR A 1 25 ? -0.516 -13.868 -18.732 1.00 52.00 5 THR A C 2
ATOM 1389 O O . THR A 1 25 ? -0.074 -12.958 -18.044 1.00 72.00 5 THR A O 2
ATOM 1400 N N . LEU A 1 26 ? -1.653 -13.783 -19.362 1.00 43.00 6 LEU A N 2
ATOM 1401 C CA . LEU A 1 26 ? -2.482 -12.660 -19.236 1.00 32.00 6 LEU A CA 2
ATOM 1402 C C . LEU A 1 26 ? -3.258 -12.624 -17.910 1.00 64.00 6 LEU A C 2
ATOM 1403 O O . LEU A 1 26 ? -2.955 -13.383 -16.996 1.00 73.00 6 LEU A O 2
ATOM 1419 N N . GLU A 1 27 ? -4.296 -11.782 -17.830 1.00 44.00 7 GLU A N 2
ATOM 1420 C CA . GLU A 1 27 ? -4.957 -11.465 -16.572 1.00 61.00 7 GLU A CA 2
ATOM 1421 C C . GLU A 1 27 ? -5.797 -12.661 -16.095 1.00 4.00 7 GLU A C 2
ATOM 1422 O O . GLU A 1 27 ? -6.344 -12.685 -14.989 1.00 35.00 7 GLU A O 2
ATOM 1434 N N . TYR A 1 28 ? -5.851 -13.650 -16.969 1.00 32.00 8 TYR A N 2
ATOM 1435 C CA . TYR A 1 28 ? -6.537 -14.911 -16.823 1.00 43.00 8 TYR A CA 2
ATOM 1436 C C . TYR A 1 28 ? -8.004 -14.840 -16.402 1.00 34.00 8 TYR A C 2
ATOM 1437 O O . TYR A 1 28 ? -8.591 -15.842 -15.982 1.00 65.00 8 TYR A O 2
ATOM 1455 N N . GLN A 1 29 ? -8.613 -13.718 -16.640 1.00 51.00 9 GLN A N 2
ATOM 1456 C CA . GLN A 1 29 ? -9.928 -13.478 -16.333 1.00 73.00 9 GLN A CA 2
ATOM 1457 C C . GLN A 1 29 ? -10.357 -12.413 -17.267 1.00 34.00 9 GLN A C 2
ATOM 1458 O O . GLN A 1 29 ? -9.779 -11.338 -17.302 1.00 62.00 9 GLN A O 2
ATOM 1472 N N . CYS A 1 30 ? -11.260 -12.737 -18.069 1.00 61.00 10 CYS A N 2
ATOM 1473 C CA . CYS A 1 30 ? -11.798 -11.836 -19.001 1.00 32.00 10 CYS A CA 2
ATOM 1474 C C . CYS A 1 30 ? -13.297 -11.899 -18.843 1.00 2.00 10 CYS A C 2
ATOM 1475 O O . CYS A 1 30 ? -13.787 -12.745 -18.072 1.00 15.00 10 CYS A O 2
ATOM 1482 N N . ASP A 1 31 ? -14.024 -11.046 -19.535 1.00 22.00 11 ASP A N 2
ATOM 1483 C CA . ASP A 1 31 ? -15.482 -10.939 -19.356 1.00 11.00 11 ASP A CA 2
ATOM 1484 C C . ASP A 1 31 ? -16.241 -12.254 -19.545 1.00 74.00 11 ASP A C 2
ATOM 1485 O O . ASP A 1 31 ? -17.101 -12.592 -18.741 1.00 12.00 11 ASP A O 2
ATOM 1494 N N . GLU A 1 32 ? -15.912 -13.009 -20.572 1.00 44.00 12 GLU A N 2
ATOM 1495 C CA . GLU A 1 32 ? -16.684 -14.228 -20.868 1.00 74.00 12 GLU A CA 2
ATOM 1496 C C . GLU A 1 32 ? -15.823 -15.464 -20.807 1.00 52.00 12 GLU A C 2
ATOM 1497 O O . GLU A 1 32 ? -16.319 -16.584 -20.934 1.00 24.00 12 GLU A O 2
ATOM 1509 N N . LYS A 1 33 ? -14.548 -15.272 -20.661 1.00 70.00 13 LYS A N 2
ATOM 1510 C CA . LYS A 1 33 ? -13.593 -16.356 -20.796 1.00 43.00 13 LYS A CA 2
ATOM 1511 C C . LYS A 1 33 ? -12.456 -16.129 -19.844 1.00 60.00 13 LYS A C 2
ATOM 1512 O O . LYS A 1 33 ? -12.185 -14.990 -19.491 1.00 25.00 13 LYS A O 2
ATOM 1531 N N . PRO A 1 34 ? -11.819 -17.168 -19.350 1.00 62.00 14 PRO A N 2
ATOM 1532 C CA . PRO A 1 34 ? -10.611 -17.009 -18.605 1.00 23.00 14 PRO A CA 2
ATOM 1533 C C . PRO A 1 34 ? -9.408 -17.104 -19.574 1.00 31.00 14 PRO A C 2
ATOM 1534 O O . PRO A 1 34 ? -9.256 -18.093 -20.276 1.00 63.00 14 PRO A O 2
ATOM 1545 N N . LEU A 1 35 ? -8.544 -16.113 -19.598 1.00 32.00 15 LEU A N 2
ATOM 1546 C CA . LEU A 1 35 ? -7.526 -16.089 -20.603 1.00 42.00 15 LEU A CA 2
ATOM 1547 C C . LEU A 1 35 ? -6.220 -16.378 -19.999 1.00 13.00 15 LEU A C 2
ATOM 1548 O O . LEU A 1 35 ? -5.514 -15.471 -19.536 1.00 31.00 15 LEU A O 2
ATOM 1564 N N . THR A 1 36 ? -5.905 -17.602 -19.921 1.00 5.00 16 THR A N 2
ATOM 1565 C CA . THR A 1 36 ? -4.656 -17.934 -19.400 1.00 44.00 16 THR A CA 2
ATOM 1566 C C . THR A 1 36 ? -3.772 -18.283 -20.591 1.00 21.00 16 THR A C 2
ATOM 1567 O O . THR A 1 36 ? -4.193 -19.041 -21.478 1.00 54.00 16 THR A O 2
ATOM 1578 N N . VAL A 1 37 ? -2.605 -17.711 -20.643 1.00 54.00 17 VAL A N 2
ATOM 1579 C CA . VAL A 1 37 ? -1.762 -17.836 -21.803 1.00 34.00 17 VAL A CA 2
ATOM 1580 C C . VAL A 1 37 ? -0.428 -18.425 -21.433 1.00 1.00 17 VAL A C 2
ATOM 1581 O O . VAL A 1 37 ? 0.042 -18.252 -20.327 1.00 22.00 17 VAL A O 2
ATOM 1594 N N . LYS A 1 38 ? 0.138 -19.166 -22.335 1.00 55.00 18 LYS A N 2
ATOM 1595 C CA . LYS A 1 38 ? 1.449 -19.652 -22.182 1.00 21.00 18 LYS A CA 2
ATOM 1596 C C . LYS A 1 38 ? 2.288 -18.902 -23.138 1.00 65.00 18 LYS A C 2
ATOM 1597 O O . LYS A 1 38 ? 2.552 -19.357 -24.244 1.00 31.00 18 LYS A O 2
ATOM 1616 N N . LEU A 1 39 ? 2.550 -17.684 -22.767 1.00 4.00 19 LEU A N 2
ATOM 1617 C CA . LEU A 1 39 ? 3.315 -16.801 -23.505 1.00 70.00 19 LEU A CA 2
ATOM 1618 C C . LEU A 1 39 ? 4.743 -17.100 -23.185 1.00 50.00 19 LEU A C 2
ATOM 1619 O O . LEU A 1 39 ? 5.254 -16.782 -22.101 1.00 64.00 19 LEU A O 2
ATOM 1635 N N . ASN A 1 40 ? 5.337 -17.790 -24.050 1.00 11.00 20 ASN A N 2
ATOM 1636 C CA . ASN A 1 40 ? 6.722 -18.122 -23.903 1.00 21.00 20 ASN A CA 2
ATOM 1637 C C . ASN A 1 40 ? 7.519 -16.928 -24.425 1.00 23.00 20 ASN A C 2
ATOM 1638 O O . ASN A 1 40 ? 7.405 -16.570 -25.578 1.00 61.00 20 ASN A O 2
ATOM 1649 N N . ASN A 1 41 ? 8.256 -16.273 -23.557 1.00 72.00 21 ASN A N 2
ATOM 1650 C CA . ASN A 1 41 ? 9.002 -15.071 -23.948 1.00 71.00 21 ASN A CA 2
ATOM 1651 C C . ASN A 1 41 ? 10.155 -15.405 -24.932 1.00 12.00 21 ASN A C 2
ATOM 1652 O O . ASN A 1 41 ? 10.180 -14.862 -26.031 1.00 2.00 21 ASN A O 2
ATOM 1663 N N . PRO A 1 42 ? 11.121 -16.321 -24.585 1.00 1.00 22 PRO A N 2
ATOM 1664 C CA . PRO A 1 42 ? 12.198 -16.709 -25.515 1.00 11.00 22 PRO A CA 2
ATOM 1665 C C . PRO A 1 42 ? 11.703 -17.436 -26.782 1.00 31.00 22 PRO A C 2
ATOM 1666 O O . PRO A 1 42 ? 12.447 -17.602 -27.740 1.00 43.00 22 PRO A O 2
ATOM 1677 N N . ARG A 1 43 ? 10.458 -17.842 -26.778 1.00 0.00 23 ARG A N 2
ATOM 1678 C CA . ARG A 1 43 ? 9.850 -18.532 -27.884 1.00 14.00 23 ARG A CA 2
ATOM 1679 C C . ARG A 1 43 ? 8.439 -18.038 -28.009 1.00 30.00 23 ARG A C 2
ATOM 1680 O O . ARG A 1 43 ? 7.525 -18.641 -27.507 1.00 10.00 23 ARG A O 2
ATOM 1701 N N . GLN A 1 44 ? 8.380 -16.826 -28.506 1.00 30.00 24 GLN A N 2
ATOM 1702 C CA . GLN A 1 44 ? 7.212 -15.949 -28.837 1.00 1.00 24 GLN A CA 2
ATOM 1703 C C . GLN A 1 44 ? 6.020 -16.657 -29.481 1.00 42.00 24 GLN A C 2
ATOM 1704 O O . GLN A 1 44 ? 5.572 -16.371 -30.618 1.00 31.00 24 GLN A O 2
ATOM 1718 N N . GLU A 1 45 ? 5.602 -17.587 -28.770 1.00 12.00 25 GLU A N 2
ATOM 1719 C CA . GLU A 1 45 ? 4.421 -18.384 -28.996 1.00 32.00 25 GLU A CA 2
ATOM 1720 C C . GLU A 1 45 ? 3.536 -18.353 -27.781 1.00 31.00 25 GLU A C 2
ATOM 1721 O O . GLU A 1 45 ? 4.012 -18.199 -26.649 1.00 5.00 25 GLU A O 2
ATOM 1733 N N . VAL A 1 46 ? 2.264 -18.462 -28.020 1.00 32.00 26 VAL A N 2
ATOM 1734 C CA . VAL A 1 46 ? 1.277 -18.472 -26.972 1.00 63.00 26 VAL A CA 2
ATOM 1735 C C . VAL A 1 46 ? 0.367 -19.661 -27.106 1.00 45.00 26 VAL A C 2
ATOM 1736 O O . VAL A 1 46 ? -0.125 -19.965 -28.183 1.00 21.00 26 VAL A O 2
ATOM 1749 N N . SER A 1 47 ? 0.205 -20.364 -26.052 1.00 65.00 27 SER A N 2
ATOM 1750 C CA . SER A 1 47 ? -0.791 -21.369 -25.993 1.00 51.00 27 SER A CA 2
ATOM 1751 C C . SER A 1 47 ? -1.825 -20.862 -25.036 1.00 43.00 27 SER A C 2
ATOM 1752 O O . SER A 1 47 ? -1.525 -20.609 -23.880 1.00 35.00 27 SER A O 2
ATOM 1760 N N . PHE A 1 48 ? -2.997 -20.650 -25.506 1.00 73.00 28 PHE A N 2
ATOM 1761 C CA . PHE A 1 48 ? -3.986 -20.031 -24.697 1.00 1.00 28 PHE A CA 2
ATOM 1762 C C . PHE A 1 48 ? -5.157 -20.940 -24.570 1.00 53.00 28 PHE A C 2
ATOM 1763 O O . PHE A 1 48 ? -5.379 -21.825 -25.412 1.00 41.00 28 PHE A O 2
ATOM 1780 N N . VAL A 1 49 ? -5.881 -20.740 -23.553 1.00 0.00 29 VAL A N 2
ATOM 1781 C CA . VAL A 1 49 ? -7.032 -21.486 -23.311 1.00 31.00 29 VAL A CA 2
ATOM 1782 C C . VAL A 1 49 ? -8.223 -20.749 -23.897 1.00 21.00 29 VAL A C 2
ATOM 1783 O O . VAL A 1 49 ? -8.505 -19.607 -23.564 1.00 73.00 29 VAL A O 2
ATOM 1796 N N . TYR A 1 50 ? -8.801 -21.400 -24.864 1.00 51.00 30 TYR A N 2
ATOM 1797 C CA . TYR A 1 50 ? -9.995 -20.964 -25.593 1.00 22.00 30 TYR A CA 2
ATOM 1798 C C . TYR A 1 50 ? -11.069 -20.672 -24.587 1.00 61.00 30 TYR A C 2
ATOM 1799 O O . TYR A 1 50 ? -11.664 -19.610 -24.567 1.00 74.00 30 TYR A O 2
ATOM 1817 N N . ASP A 1 51 ? -11.274 -21.662 -23.761 1.00 33.00 31 ASP A N 2
ATOM 1818 C CA . ASP A 1 51 ? -12.267 -21.673 -22.728 1.00 54.00 31 ASP A CA 2
ATOM 1819 C C . ASP A 1 51 ? -12.049 -22.922 -21.922 1.00 43.00 31 ASP A C 2
ATOM 1820 O O . ASP A 1 51 ? -11.905 -22.880 -20.701 1.00 62.00 31 ASP A O 2
ATOM 1829 N N . ASN A 1 52 ? -11.963 -24.043 -22.620 1.00 51.00 32 ASN A N 2
ATOM 1830 C CA . ASN A 1 52 ? -11.765 -25.328 -21.971 1.00 41.00 32 ASN A CA 2
ATOM 1831 C C . ASN A 1 52 ? -10.742 -26.191 -22.759 1.00 12.00 32 ASN A C 2
ATOM 1832 O O . ASN A 1 52 ? -10.571 -27.375 -22.493 1.00 41.00 32 ASN A O 2
ATOM 1843 N N . GLN A 1 53 ? -9.996 -25.569 -23.670 1.00 15.00 33 GLN A N 2
ATOM 1844 C CA . GLN A 1 53 ? -9.030 -26.273 -24.477 1.00 71.00 33 GLN A CA 2
ATOM 1845 C C . GLN A 1 53 ? -7.956 -25.307 -24.803 1.00 5.00 33 GLN A C 2
ATOM 1846 O O . GLN A 1 53 ? -8.188 -24.094 -24.771 1.00 0.00 33 GLN A O 2
ATOM 1860 N N . LEU A 1 54 ? -6.825 -25.801 -25.100 1.00 55.00 34 LEU A N 2
ATOM 1861 C CA . LEU A 1 54 ? -5.690 -24.977 -25.341 1.00 23.00 34 LEU A CA 2
ATOM 1862 C C . LEU A 1 54 ? -5.360 -24.972 -26.824 1.00 75.00 34 LEU A C 2
ATOM 1863 O O . LEU A 1 54 ? -5.374 -26.020 -27.470 1.00 41.00 34 LEU A O 2
ATOM 1879 N N . LEU A 1 55 ? -5.120 -23.809 -27.359 1.00 23.00 35 LEU A N 2
ATOM 1880 C CA . LEU A 1 55 ? -4.670 -23.660 -28.728 1.00 14.00 35 LEU A CA 2
ATOM 1881 C C . LEU A 1 55 ? -3.355 -22.959 -28.702 1.00 74.00 35 LEU A C 2
ATOM 1882 O O . LEU A 1 55 ? -2.947 -22.474 -27.661 1.00 53.00 35 LEU A O 2
ATOM 1898 N N . HIS A 1 56 ? -2.725 -22.845 -29.830 1.00 22.00 36 HIS A N 2
ATOM 1899 C CA . HIS A 1 56 ? -1.406 -22.239 -29.887 1.00 51.00 36 HIS A CA 2
ATOM 1900 C C . HIS A 1 56 ? -1.212 -21.344 -31.092 1.00 21.00 36 HIS A C 2
ATOM 1901 O O . HIS A 1 56 ? -1.592 -21.684 -32.214 1.00 2.00 36 HIS A O 2
ATOM 1915 N N . LEU A 1 57 ? -0.645 -20.193 -30.839 1.00 44.00 37 LEU A N 2
ATOM 1916 C CA . LEU A 1 57 ? -0.404 -19.173 -31.843 1.00 53.00 37 LEU A CA 2
ATOM 1917 C C . LEU A 1 57 ? 0.997 -18.693 -31.708 1.00 41.00 37 LEU A C 2
ATOM 1918 O O . LEU A 1 57 ? 1.650 -18.949 -30.703 1.00 3.00 37 LEU A O 2
ATOM 1934 N N . LYS A 1 58 ? 1.432 -17.953 -32.673 1.00 63.00 38 LYS A N 2
ATOM 1935 C CA . LYS A 1 58 ? 2.761 -17.437 -32.693 1.00 62.00 38 LYS A CA 2
ATOM 1936 C C . LYS A 1 58 ? 2.750 -16.020 -33.204 1.00 53.00 38 LYS A C 2
ATOM 1937 O O . LYS A 1 58 ? 1.888 -15.650 -33.988 1.00 44.00 38 LYS A O 2
ATOM 1956 N N . GLN A 1 59 ? 3.688 -15.253 -32.789 1.00 61.00 39 GLN A N 2
ATOM 1957 C CA . GLN A 1 59 ? 3.775 -13.873 -33.234 1.00 44.00 39 GLN A CA 2
ATOM 1958 C C . GLN A 1 59 ? 4.578 -13.828 -34.500 1.00 63.00 39 GLN A C 2
ATOM 1959 O O . GLN A 1 59 ? 5.816 -13.888 -34.485 1.00 15.00 39 GLN A O 2
ATOM 1973 N N . GLY A 1 60 ? 3.881 -13.786 -35.574 1.00 74.00 40 GLY A N 2
ATOM 1974 C CA . GLY A 1 60 ? 4.505 -13.802 -36.867 1.00 11.00 40 GLY A CA 2
ATOM 1975 C C . GLY A 1 60 ? 4.285 -12.524 -37.602 1.00 11.00 40 GLY A C 2
ATOM 1976 O O . GLY A 1 60 ? 5.233 -11.822 -37.943 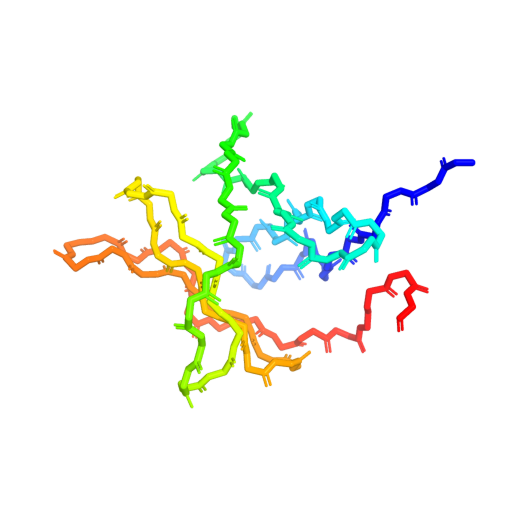1.00 41.00 40 GLY A O 2
ATOM 1980 N N . ILE A 1 61 ? 3.040 -12.195 -37.809 1.00 11.00 41 ILE A N 2
ATOM 1981 C CA . ILE A 1 61 ? 2.672 -11.002 -38.531 1.00 73.00 41 ILE A CA 2
ATOM 1982 C C . ILE A 1 61 ? 1.847 -10.126 -37.626 1.00 33.00 41 ILE A C 2
ATOM 1983 O O . ILE A 1 61 ? 0.775 -10.521 -37.197 1.00 22.00 41 ILE A O 2
ATOM 1999 N N . SER A 1 62 ? 2.334 -8.970 -37.339 1.00 13.00 42 SER A N 2
ATOM 2000 C CA . SER A 1 62 ? 1.655 -8.064 -36.484 1.00 71.00 42 SER A CA 2
ATOM 2001 C C . SER A 1 62 ? 1.305 -6.780 -37.224 1.00 30.00 42 SER A C 2
ATOM 2002 O O . SER A 1 62 ? 2.175 -5.949 -37.510 1.00 33.00 42 SER A O 2
ATOM 2010 N N . ALA A 1 63 ? 0.042 -6.655 -37.585 1.00 74.00 43 ALA A N 2
ATOM 2011 C CA . ALA A 1 63 ? -0.440 -5.507 -38.266 1.00 73.00 43 ALA A CA 2
ATOM 2012 C C . ALA A 1 63 ? -0.671 -4.335 -37.319 1.00 73.00 43 ALA A C 2
ATOM 2013 O O . ALA A 1 63 ? 0.151 -3.424 -37.222 1.00 5.00 43 ALA A O 2
ATOM 2020 N N . SER A 1 64 ? -1.762 -4.384 -36.603 1.00 22.00 44 SER A N 2
ATOM 2021 C CA . SER A 1 64 ? -2.173 -3.326 -35.724 1.00 60.00 44 SER A CA 2
ATOM 2022 C C . SER A 1 64 ? -1.808 -3.614 -34.260 1.00 42.00 44 SER A C 2
ATOM 2023 O O . SER A 1 64 ? -2.443 -3.100 -33.337 1.00 3.00 44 SER A O 2
ATOM 2031 N N . GLY A 1 65 ? -0.785 -4.396 -34.038 1.00 52.00 45 GLY A N 2
ATOM 2032 C CA . GLY A 1 65 ? -0.422 -4.736 -32.685 1.00 24.00 45 GLY A CA 2
ATOM 2033 C C . GLY A 1 65 ? 0.624 -5.786 -32.655 1.00 13.00 45 GLY A C 2
ATOM 2034 O O . GLY A 1 65 ? 1.677 -5.641 -33.259 1.00 55.00 45 GLY A O 2
ATOM 2038 N N . ALA A 1 66 ? 0.309 -6.850 -32.014 1.00 71.00 46 ALA A N 2
ATOM 2039 C CA . ALA A 1 66 ? 1.147 -7.951 -31.859 1.00 65.00 46 ALA A CA 2
ATOM 2040 C C . ALA A 1 66 ? 0.245 -9.079 -32.078 1.00 20.00 46 ALA A C 2
ATOM 2041 O O . ALA A 1 66 ? -0.740 -9.235 -31.348 1.00 32.00 46 ALA A O 2
ATOM 2048 N N . ARG A 1 67 ? 0.474 -9.811 -33.090 1.00 23.00 47 ARG A N 2
ATOM 2049 C CA . ARG A 1 67 ? -0.449 -10.797 -33.406 1.00 5.00 47 ARG A CA 2
ATOM 2050 C C . ARG A 1 67 ? 0.134 -12.138 -33.264 1.00 2.00 47 ARG A C 2
ATOM 2051 O O . ARG A 1 67 ? 1.110 -12.488 -33.937 1.00 35.00 47 ARG A O 2
ATOM 2072 N N . TYR A 1 68 ? -0.439 -12.872 -32.407 1.00 33.00 48 TYR A N 2
ATOM 2073 C CA . TYR A 1 68 ? -0.111 -14.208 -32.241 1.00 61.00 48 TYR A CA 2
ATOM 2074 C C . TYR A 1 68 ? -1.167 -14.941 -33.011 1.00 20.00 48 TYR A C 2
ATOM 2075 O O . TYR A 1 68 ? -2.333 -14.951 -32.648 1.00 22.00 48 TYR A O 2
ATOM 2093 N N . THR A 1 69 ? -0.796 -15.464 -34.113 1.00 43.00 49 THR A N 2
ATOM 2094 C CA . THR A 1 69 ? -1.715 -16.050 -35.016 1.00 4.00 49 THR A CA 2
ATOM 2095 C C . THR A 1 69 ? -0.964 -17.053 -35.870 1.00 52.00 49 THR A C 2
ATOM 2096 O O . THR A 1 69 ? 0.243 -16.936 -36.041 1.00 25.00 49 THR A O 2
ATOM 2107 N N . ASP A 1 70 ? -1.658 -18.033 -36.337 1.00 64.00 50 ASP A N 2
ATOM 2108 C CA . ASP A 1 70 ? -1.127 -18.984 -37.270 1.00 14.00 50 ASP A CA 2
ATOM 2109 C C . ASP A 1 70 ? -2.237 -19.293 -38.256 1.00 2.00 50 ASP A C 2
ATOM 2110 O O . ASP A 1 70 ? -2.285 -18.744 -39.355 1.00 61.00 50 ASP A O 2
ATOM 2119 N N . GLY A 1 71 ? -3.186 -20.075 -37.807 1.00 61.00 51 GLY A N 2
ATOM 2120 C CA . GLY A 1 71 ? -4.346 -20.383 -38.625 1.00 65.00 51 GLY A CA 2
ATOM 2121 C C . GLY A 1 71 ? -5.575 -20.735 -37.799 1.00 34.00 51 GLY A C 2
ATOM 2122 O O . GLY A 1 71 ? -6.677 -20.869 -38.332 1.00 54.00 51 GLY A O 2
ATOM 2126 N N . ILE A 1 72 ? -5.411 -20.825 -36.493 1.00 4.00 52 ILE A N 2
ATOM 2127 C CA . ILE A 1 72 ? -6.489 -21.247 -35.626 1.00 35.00 52 ILE A CA 2
ATOM 2128 C C . ILE A 1 72 ? -7.387 -20.048 -35.324 1.00 74.00 52 ILE A C 2
ATOM 2129 O O . ILE A 1 72 ? -8.530 -20.004 -35.720 1.00 24.00 52 ILE A O 2
ATOM 2145 N N . TYR A 1 73 ? -6.833 -19.070 -34.661 1.00 13.00 53 TYR A N 2
ATOM 2146 C CA . TYR A 1 73 ? -7.508 -17.826 -34.339 1.00 20.00 53 TYR A CA 2
ATOM 2147 C C . TYR A 1 73 ? -6.503 -16.747 -34.441 1.00 72.00 53 TYR A C 2
ATOM 2148 O O . TYR A 1 73 ? -5.309 -17.024 -34.624 1.00 4.00 53 TYR A O 2
ATOM 2166 N N . VAL A 1 74 ? -6.950 -15.561 -34.333 1.00 12.00 54 VAL A N 2
ATOM 2167 C CA . VAL A 1 74 ? -6.119 -14.416 -34.422 1.00 74.00 54 VAL A CA 2
ATOM 2168 C C . VAL A 1 74 ? -6.060 -13.756 -33.070 1.00 25.00 54 VAL A C 2
ATOM 2169 O O . VAL A 1 74 ? -7.004 -13.098 -32.664 1.00 15.00 54 VAL A O 2
ATOM 2182 N N . PHE A 1 75 ? -4.999 -13.990 -32.359 1.00 3.00 55 PHE A N 2
ATOM 2183 C CA . PHE A 1 75 ? -4.824 -13.400 -31.058 1.00 30.00 55 PHE A CA 2
ATOM 2184 C C . PHE A 1 75 ? -4.116 -12.077 -31.251 1.00 73.00 55 PHE A C 2
ATOM 2185 O O . PHE A 1 75 ? -2.919 -12.029 -31.551 1.00 3.00 55 PHE A O 2
ATOM 2202 N N . TRP A 1 76 ? -4.855 -11.029 -31.143 1.00 3.00 56 TRP A N 2
ATOM 2203 C CA . TRP A 1 76 ? -4.365 -9.738 -31.345 1.00 73.00 56 TRP A CA 2
ATOM 2204 C C . TRP A 1 76 ? -4.221 -9.041 -30.039 1.00 24.00 56 TRP A C 2
ATOM 2205 O O . TRP A 1 76 ? -5.174 -8.877 -29.267 1.00 50.00 56 TRP A O 2
ATOM 2226 N N . SER A 1 77 ? -3.044 -8.675 -29.805 1.00 11.00 57 SER A N 2
ATOM 2227 C CA . SER A 1 77 ? -2.654 -7.977 -28.644 1.00 4.00 57 SER A CA 2
ATOM 2228 C C . SER A 1 77 ? -2.357 -6.557 -29.077 1.00 72.00 57 SER A C 2
ATOM 2229 O O . SER A 1 77 ? -1.442 -6.320 -29.876 1.00 43.00 57 SER A O 2
ATOM 2237 N N . LYS A 1 78 ? -3.173 -5.637 -28.646 1.00 64.00 58 LYS A N 2
ATOM 2238 C CA . LYS A 1 78 ? -2.999 -4.262 -29.012 1.00 3.00 58 LYS A CA 2
ATOM 2239 C C . LYS A 1 78 ? -2.089 -3.551 -28.014 1.00 45.00 58 LYS A C 2
ATOM 2240 O O . LYS A 1 78 ? -1.334 -2.643 -28.376 1.00 20.00 58 LYS A O 2
ATOM 2259 N N . GLY A 1 79 ? -2.121 -4.009 -26.789 1.00 25.00 59 GLY A N 2
ATOM 2260 C CA . GLY A 1 79 ? -1.329 -3.406 -25.749 1.00 32.00 59 GLY A CA 2
ATOM 2261 C C . GLY A 1 79 ? -1.818 -3.838 -24.406 1.00 73.00 59 GLY A C 2
ATOM 2262 O O . GLY A 1 79 ? -1.304 -4.798 -23.833 1.00 24.00 59 GLY A O 2
ATOM 2266 N N . ASP A 1 80 ? -2.837 -3.161 -23.918 1.00 42.00 60 ASP A N 2
ATOM 2267 C CA . ASP A 1 80 ? -3.460 -3.525 -22.640 1.00 11.00 60 ASP A CA 2
ATOM 2268 C C . ASP A 1 80 ? -4.629 -4.402 -22.910 1.00 21.00 60 ASP A C 2
ATOM 2269 O O . ASP A 1 80 ? -5.187 -4.991 -22.012 1.00 53.00 60 ASP A O 2
ATOM 2278 N N . GLU A 1 81 ? -4.986 -4.504 -24.148 1.00 60.00 61 GLU A N 2
ATOM 2279 C CA . GLU A 1 81 ? -6.165 -5.173 -24.521 1.00 3.00 61 GLU A CA 2
ATOM 2280 C C . GLU A 1 81 ? -5.834 -6.232 -25.516 1.00 41.00 61 GLU A C 2
ATOM 2281 O O . GLU A 1 81 ? -4.867 -6.093 -26.304 1.00 31.00 61 GLU A O 2
ATOM 2293 N N . ALA A 1 82 ? -6.589 -7.274 -25.480 1.00 64.00 62 ALA A N 2
ATOM 2294 C CA . ALA A 1 82 ? -6.383 -8.379 -26.307 1.00 54.00 62 ALA A CA 2
ATOM 2295 C C . ALA A 1 82 ? -7.720 -8.827 -26.831 1.00 24.00 62 ALA A C 2
ATOM 2296 O O . ALA A 1 82 ? -8.736 -8.770 -26.117 1.00 24.00 62 ALA A O 2
ATOM 2303 N N . THR A 1 83 ? -7.745 -9.189 -28.052 1.00 62.00 63 THR A N 2
ATOM 2304 C CA . THR A 1 83 ? -8.933 -9.698 -28.692 1.00 14.00 63 THR A CA 2
ATOM 2305 C C . THR A 1 83 ? -8.555 -10.799 -29.697 1.00 74.00 63 THR A C 2
ATOM 2306 O O . THR A 1 83 ? -7.512 -10.726 -30.341 1.00 31.00 63 THR A O 2
ATOM 2317 N N . VAL A 1 84 ? -9.383 -11.822 -29.791 1.00 73.00 64 VAL A N 2
ATOM 2318 C CA . VAL A 1 84 ? -9.106 -12.970 -30.635 1.00 73.00 64 VAL A CA 2
ATOM 2319 C C . VAL A 1 84 ? -10.195 -13.123 -31.692 1.00 31.00 64 VAL A C 2
ATOM 2320 O O . VAL A 1 84 ? -11.318 -13.481 -31.360 1.00 12.00 64 VAL A O 2
ATOM 2333 N N . TYR A 1 85 ? -9.849 -12.898 -32.946 1.00 14.00 65 TYR A N 2
ATOM 2334 C CA . TYR A 1 85 ? -10.834 -12.917 -34.033 1.00 71.00 65 TYR A CA 2
ATOM 2335 C C . TYR A 1 85 ? -10.505 -13.946 -35.133 1.00 74.00 65 TYR A C 2
ATOM 2336 O O . TYR A 1 85 ? -9.610 -13.712 -35.915 1.00 62.00 65 TYR A O 2
ATOM 2354 N N . LYS A 1 86 ? -11.170 -15.061 -35.196 1.00 44.00 66 LYS A N 2
ATOM 2355 C CA . LYS A 1 86 ? -11.248 -15.740 -36.421 1.00 24.00 66 LYS A CA 2
ATOM 2356 C C . LYS A 1 86 ? -12.486 -15.134 -37.029 1.00 4.00 66 LYS A C 2
ATOM 2357 O O . LYS A 1 86 ? -13.378 -14.726 -36.292 1.00 0.00 66 LYS A O 2
ATOM 2376 N N . ARG A 1 87 ? -12.508 -15.055 -38.302 1.00 53.00 67 ARG A N 2
ATOM 2377 C CA . ARG A 1 87 ? -13.567 -14.428 -39.105 1.00 5.00 67 ARG A CA 2
ATOM 2378 C C . ARG A 1 87 ? -14.983 -14.788 -38.611 1.00 3.00 67 ARG A C 2
ATOM 2379 O O . ARG A 1 87 ? -15.878 -13.944 -38.598 1.00 44.00 67 ARG A O 2
ATOM 2400 N N . ASP A 1 88 ? -15.180 -16.012 -38.211 1.00 64.00 68 ASP A N 2
ATOM 2401 C CA . ASP A 1 88 ? -16.494 -16.440 -37.778 1.00 43.00 68 ASP A CA 2
ATOM 2402 C C . ASP A 1 88 ? -16.469 -16.775 -36.298 1.00 2.00 68 ASP A C 2
ATOM 2403 O O . ASP A 1 88 ? -17.488 -17.112 -35.708 1.00 2.00 68 ASP A O 2
ATOM 2412 N N . ARG A 1 89 ? -15.311 -16.633 -35.663 1.00 53.00 69 ARG A N 2
ATOM 2413 C CA . ARG A 1 89 ? -15.224 -17.052 -34.305 1.00 74.00 69 ARG A CA 2
ATOM 2414 C C . ARG A 1 89 ? -14.244 -16.233 -33.469 1.00 43.00 69 ARG A C 2
ATOM 2415 O O . ARG A 1 89 ? -13.037 -16.490 -33.437 1.00 10.00 69 ARG A O 2
ATOM 2436 N N . ILE A 1 90 ? -14.760 -15.197 -32.897 1.00 73.00 70 ILE A N 2
ATOM 2437 C CA . ILE A 1 90 ? -14.099 -14.477 -31.845 1.00 62.00 70 ILE A CA 2
ATOM 2438 C C . ILE A 1 90 ? -14.308 -15.276 -30.615 1.00 75.00 70 ILE A C 2
ATOM 2439 O O . ILE A 1 90 ? -15.426 -15.698 -30.315 1.00 71.00 70 ILE A O 2
ATOM 2455 N N . VAL A 1 91 ? -13.281 -15.506 -29.943 1.00 54.00 71 VAL A N 2
ATOM 2456 C CA . VAL A 1 91 ? -13.361 -16.282 -28.745 1.00 11.00 71 VAL A CA 2
ATOM 2457 C C . VAL A 1 91 ? -13.283 -15.413 -27.523 1.00 54.00 71 VAL A C 2
ATOM 2458 O O . VAL A 1 91 ? -13.913 -15.701 -26.511 1.00 31.00 71 VAL A O 2
ATOM 2471 N N . LEU A 1 92 ? -12.600 -14.291 -27.661 1.00 61.00 72 LEU A N 2
ATOM 2472 C CA . LEU A 1 92 ? -12.428 -13.338 -26.558 1.00 21.00 72 LEU A CA 2
ATOM 2473 C C . LEU A 1 92 ? -12.323 -11.947 -27.136 1.00 32.00 72 LEU A C 2
ATOM 2474 O O . LEU A 1 92 ? -11.654 -11.763 -28.164 1.00 61.00 72 LEU A O 2
ATOM 2490 N N . ASN A 1 93 ? -12.971 -10.975 -26.511 1.00 62.00 73 ASN A N 2
ATOM 2491 C CA . ASN A 1 93 ? -12.963 -9.593 -27.032 1.00 72.00 73 ASN A CA 2
ATOM 2492 C C . ASN A 1 93 ? -12.991 -8.559 -25.920 1.00 15.00 73 ASN A C 2
ATOM 2493 O O . ASN A 1 93 ? -13.232 -7.361 -26.153 1.00 14.00 73 ASN A O 2
ATOM 2504 N N . ASN A 1 94 ? -12.665 -8.998 -24.749 1.00 54.00 74 ASN A N 2
ATOM 2505 C CA . ASN A 1 94 ? -12.650 -8.157 -23.583 1.00 63.00 74 ASN A CA 2
ATOM 2506 C C . ASN A 1 94 ? -11.667 -8.722 -22.610 1.00 50.00 74 ASN A C 2
ATOM 2507 O O . ASN A 1 94 ? -12.012 -9.518 -21.740 1.00 51.00 74 ASN A O 2
ATOM 2518 N N . CYS A 1 95 ? -10.440 -8.407 -22.856 1.00 35.00 75 CYS A N 2
ATOM 2519 C CA . CYS A 1 95 ? -9.347 -8.815 -22.036 1.00 13.00 75 CYS A CA 2
ATOM 2520 C C . CYS A 1 95 ? -8.457 -7.656 -21.869 1.00 3.00 75 CYS A C 2
ATOM 2521 O O . CYS A 1 95 ? -8.145 -6.967 -22.853 1.00 64.00 75 CYS A O 2
ATOM 2528 N N . GLN A 1 96 ? -8.058 -7.421 -20.667 1.00 25.00 76 GLN A N 2
ATOM 2529 C CA . GLN A 1 96 ? -7.265 -6.313 -20.331 1.00 13.00 76 GLN A CA 2
ATOM 2530 C C . GLN A 1 96 ? -6.206 -6.807 -19.444 1.00 42.00 76 GLN A C 2
ATOM 2531 O O . GLN A 1 96 ? -6.459 -7.409 -18.421 1.00 62.00 76 GLN A O 2
ATOM 2545 N N . LEU A 1 97 ? -5.039 -6.651 -19.894 1.00 3.00 77 LEU A N 2
ATOM 2546 C CA . LEU A 1 97 ? -3.929 -7.274 -19.301 1.00 71.00 77 LEU A CA 2
ATOM 2547 C C . LEU A 1 97 ? -3.278 -6.452 -18.182 1.00 25.00 77 LEU A C 2
ATOM 2548 O O . LEU A 1 97 ? -2.974 -5.270 -18.365 1.00 22.00 77 LEU A O 2
ATOM 2564 N N . GLN A 1 98 ? -3.072 -7.092 -17.030 1.00 24.00 78 GLN A N 2
ATOM 2565 C CA . GLN A 1 98 ? -2.342 -6.480 -15.918 1.00 31.00 78 GLN A CA 2
ATOM 2566 C C . GLN A 1 98 ? -0.860 -6.367 -16.258 1.00 74.00 78 GLN A C 2
ATOM 2567 O O . GLN A 1 98 ? -0.341 -5.277 -16.440 1.00 64.00 78 GLN A O 2
ATOM 2581 N N . ASN A 1 99 ? -0.218 -7.514 -16.383 1.00 64.00 79 ASN A N 2
ATOM 2582 C CA . ASN A 1 99 ? 1.190 -7.645 -16.649 1.00 54.00 79 ASN A CA 2
ATOM 2583 C C . ASN A 1 99 ? 1.339 -9.097 -16.943 1.00 44.00 79 ASN A C 2
ATOM 2584 O O . ASN A 1 99 ? 0.869 -9.904 -16.148 1.00 74.00 79 ASN A O 2
ATOM 2595 N N . PRO A 1 100 ? 1.875 -9.486 -18.098 1.00 43.00 80 PRO A N 2
ATOM 2596 C CA . PRO A 1 100 ? 2.018 -10.895 -18.430 1.00 55.00 80 PRO A CA 2
ATOM 2597 C C . PRO A 1 100 ? 2.897 -11.676 -17.426 1.00 41.00 80 PRO A C 2
ATOM 2598 O O . PRO A 1 100 ? 2.704 -12.866 -17.203 1.00 42.00 80 PRO A O 2
ATOM 2609 N N . GLN A 1 101 ? 3.820 -10.997 -16.803 1.00 12.00 81 GLN A N 2
ATOM 2610 C CA . GLN A 1 101 ? 4.671 -11.602 -15.837 1.00 43.00 81 GLN A CA 2
ATOM 2611 C C . GLN A 1 101 ? 4.351 -11.069 -14.452 1.00 24.00 81 GLN A C 2
ATOM 2612 O O . GLN A 1 101 ? 5.199 -10.520 -13.730 1.00 72.00 81 GLN A O 2
ATOM 2626 N N . ARG A 1 102 ? 3.101 -11.192 -14.144 1.00 30.00 82 ARG A N 2
ATOM 2627 C CA . ARG A 1 102 ? 2.524 -10.780 -12.877 1.00 42.00 82 ARG A CA 2
ATOM 2628 C C . ARG A 1 102 ? 3.107 -11.538 -11.692 1.00 20.00 82 ARG A C 2
ATOM 2629 O O . ARG A 1 102 ? 3.198 -12.763 -11.745 1.00 33.00 82 ARG A O 2
ATOM 2651 N N . MET A 1 21 ? 2.385 -25.153 -14.376 1.00 43.00 1 MET A N 3
ATOM 2652 C CA . MET A 1 21 ? 2.510 -24.012 -15.267 1.00 31.00 1 MET A CA 3
ATOM 2653 C C . MET A 1 21 ? 3.666 -23.143 -14.799 1.00 34.00 1 MET A C 3
ATOM 2654 O O . MET A 1 21 ? 3.632 -22.578 -13.698 1.00 22.00 1 MET A O 3
ATOM 2668 N N . GLN A 1 22 ? 4.709 -23.096 -15.598 1.00 61.00 2 GLN A N 3
ATOM 2669 C CA . GLN A 1 22 ? 5.869 -22.264 -15.342 1.00 72.00 2 GLN A CA 3
ATOM 2670 C C . GLN A 1 22 ? 6.171 -21.528 -16.621 1.00 53.00 2 GLN A C 3
ATOM 2671 O O . GLN A 1 22 ? 7.038 -21.915 -17.402 1.00 24.00 2 GLN A O 3
ATOM 2685 N N . THR A 1 23 ? 5.345 -20.575 -16.901 1.00 65.00 3 THR A N 3
ATOM 2686 C CA . THR A 1 23 ? 5.375 -19.802 -18.122 1.00 4.00 3 THR A CA 3
ATOM 2687 C C . THR A 1 23 ? 4.744 -18.471 -17.784 1.00 12.00 3 THR A C 3
ATOM 2688 O O . THR A 1 23 ? 4.220 -18.321 -16.666 1.00 41.00 3 THR A O 3
ATOM 2699 N N . ASP A 1 24 ? 4.826 -17.505 -18.662 1.00 30.00 4 ASP A N 3
ATOM 2700 C CA . ASP A 1 24 ? 4.137 -16.253 -18.407 1.00 43.00 4 ASP A CA 3
ATOM 2701 C C . ASP A 1 24 ? 2.687 -16.439 -18.735 1.00 75.00 4 ASP A C 3
ATOM 2702 O O . ASP A 1 24 ? 2.346 -17.291 -19.560 1.00 20.00 4 ASP A O 3
ATOM 2711 N N . THR A 1 25 ? 1.841 -15.696 -18.113 1.00 43.00 5 THR A N 3
ATOM 2712 C CA . THR A 1 25 ? 0.438 -15.831 -18.345 1.00 14.00 5 THR A CA 3
ATOM 2713 C C . THR A 1 25 ? -0.197 -14.476 -18.323 1.00 41.00 5 THR A C 3
ATOM 2714 O O . THR A 1 25 ? 0.336 -13.563 -17.760 1.00 73.00 5 THR A O 3
ATOM 2725 N N . LEU A 1 26 ? -1.327 -14.346 -18.930 1.00 34.00 6 LEU A N 3
ATOM 2726 C CA . LEU A 1 26 ? -1.953 -13.063 -19.004 1.00 54.00 6 LEU A CA 3
ATOM 2727 C C . LEU A 1 26 ? -2.796 -12.779 -17.760 1.00 71.00 6 LEU A C 3
ATOM 2728 O O . LEU A 1 26 ? -2.467 -13.231 -16.665 1.00 24.00 6 LEU A O 3
ATOM 2744 N N . GLU A 1 27 ? -3.887 -12.057 -17.946 1.00 32.00 7 GLU A N 3
ATOM 2745 C CA . GLU A 1 27 ? -4.750 -11.584 -16.882 1.00 22.00 7 GLU A CA 3
ATOM 2746 C C . GLU A 1 27 ? -5.368 -12.777 -16.180 1.00 42.00 7 GLU A C 3
ATOM 2747 O O . GLU A 1 27 ? -5.756 -12.713 -15.017 1.00 13.00 7 GLU A O 3
ATOM 2759 N N . TYR A 1 28 ? -5.409 -13.871 -16.936 1.00 34.00 8 TYR A N 3
ATOM 2760 C CA . TYR A 1 28 ? -5.930 -15.162 -16.605 1.00 1.00 8 TYR A CA 3
ATOM 2761 C C . TYR A 1 28 ? -7.384 -15.225 -16.176 1.00 2.00 8 TYR A C 3
ATOM 2762 O O . TYR A 1 28 ? -7.942 -16.308 -16.075 1.00 14.00 8 TYR A O 3
ATOM 2780 N N . GLN A 1 29 ? -7.993 -14.089 -16.017 1.00 5.00 9 GLN A N 3
ATOM 2781 C CA . GLN A 1 29 ? -9.347 -13.940 -15.608 1.00 34.00 9 GLN A CA 3
ATOM 2782 C C . GLN A 1 29 ? -9.833 -12.716 -16.238 1.00 32.00 9 GLN A C 3
ATOM 2783 O O . GLN A 1 29 ? -9.732 -11.626 -15.703 1.00 63.00 9 GLN A O 3
ATOM 2797 N N . CYS A 1 30 ? -10.264 -12.892 -17.405 1.00 52.00 10 CYS A N 3
ATOM 2798 C CA . CYS A 1 30 ? -10.670 -11.814 -18.231 1.00 45.00 10 CYS A CA 3
ATOM 2799 C C . CYS A 1 30 ? -12.158 -11.603 -18.129 1.00 4.00 10 CYS A C 3
ATOM 2800 O O . CYS A 1 30 ? -12.850 -12.255 -17.318 1.00 72.00 10 CYS A O 3
ATOM 2807 N N . ASP A 1 31 ? -12.641 -10.709 -18.947 1.00 70.00 11 ASP A N 3
ATOM 2808 C CA . ASP A 1 31 ? -14.034 -10.342 -19.006 1.00 51.00 11 ASP A CA 3
ATOM 2809 C C . ASP A 1 31 ? -14.942 -11.496 -19.335 1.00 53.00 11 ASP A C 3
ATOM 2810 O O . ASP A 1 31 ? -15.910 -11.744 -18.633 1.00 32.00 11 ASP A O 3
ATOM 2819 N N . GLU A 1 32 ? -14.642 -12.200 -20.371 1.00 73.00 12 GLU A N 3
ATOM 2820 C CA . GLU A 1 32 ? -15.527 -13.242 -20.786 1.00 24.00 12 GLU A CA 3
ATOM 2821 C C . GLU A 1 32 ? -15.006 -14.632 -20.433 1.00 65.00 12 GLU A C 3
ATOM 2822 O O . GLU A 1 32 ? -15.778 -15.538 -20.122 1.00 2.00 12 GLU A O 3
ATOM 2834 N N . LYS A 1 33 ? -13.721 -14.785 -20.425 1.00 2.00 13 LYS A N 3
ATOM 2835 C CA . LYS A 1 33 ? -13.131 -16.101 -20.287 1.00 61.00 13 LYS A CA 3
ATOM 2836 C C . LYS A 1 33 ? -12.011 -15.986 -19.314 1.00 1.00 13 LYS A C 3
ATOM 2837 O O . LYS A 1 33 ? -11.421 -14.905 -19.193 1.00 52.00 13 LYS A O 3
ATOM 2856 N N . PRO A 1 34 ? -11.698 -17.026 -18.575 1.00 11.00 14 PRO A N 3
ATOM 2857 C CA . PRO A 1 34 ? -10.509 -17.028 -17.800 1.00 22.00 14 PRO A CA 3
ATOM 2858 C C . PRO A 1 34 ? -9.348 -17.429 -18.728 1.00 63.00 14 PRO A C 3
ATOM 2859 O O . PRO A 1 34 ? -9.263 -18.573 -19.173 1.00 42.00 14 PRO A O 3
ATOM 2870 N N . LEU A 1 35 ? -8.448 -16.510 -18.982 1.00 42.00 15 LEU A N 3
ATOM 2871 C CA . LEU A 1 35 ? -7.501 -16.664 -20.039 1.00 44.00 15 LEU A CA 3
ATOM 2872 C C . LEU A 1 35 ? -6.157 -16.948 -19.473 1.00 41.00 15 LEU A C 3
ATOM 2873 O O . LEU A 1 35 ? -5.328 -16.039 -19.310 1.00 14.00 15 LEU A O 3
ATOM 2889 N N . THR A 1 36 ? -5.946 -18.147 -19.083 1.00 52.00 16 THR A N 3
ATOM 2890 C CA . THR A 1 36 ? -4.681 -18.470 -18.563 1.00 20.00 16 THR A CA 3
ATOM 2891 C C . THR A 1 36 ? -3.821 -18.934 -19.729 1.00 3.00 16 THR A C 3
ATOM 2892 O O . THR A 1 36 ? -4.215 -19.836 -20.488 1.00 2.00 16 THR A O 3
ATOM 2903 N N . VAL A 1 37 ? -2.686 -18.319 -19.879 1.00 14.00 17 VAL A N 3
ATOM 2904 C CA . VAL A 1 37 ? -1.891 -18.483 -21.063 1.00 14.00 17 VAL A CA 3
ATOM 2905 C C . VAL A 1 37 ? -0.543 -19.071 -20.729 1.00 24.00 17 VAL A C 3
ATOM 2906 O O . VAL A 1 37 ? -0.072 -18.948 -19.613 1.00 55.00 17 VAL A O 3
ATOM 2919 N N . LYS A 1 38 ? 0.027 -19.762 -21.679 1.00 14.00 18 LYS A N 3
ATOM 2920 C CA . LYS A 1 38 ? 1.365 -20.182 -21.599 1.00 51.00 18 LYS A CA 3
ATOM 2921 C C . LYS A 1 38 ? 2.084 -19.378 -22.603 1.00 2.00 18 LYS A C 3
ATOM 2922 O O . LYS A 1 38 ? 2.097 -19.704 -23.782 1.00 23.00 18 LYS A O 3
ATOM 2941 N N . LEU A 1 39 ? 2.532 -18.249 -22.156 1.00 41.00 19 LEU A N 3
ATOM 2942 C CA . LEU A 1 39 ? 3.225 -17.323 -22.925 1.00 43.00 19 LEU A CA 3
ATOM 2943 C C . LEU A 1 39 ? 4.655 -17.721 -22.894 1.00 53.00 19 LEU A C 3
ATOM 2944 O O . LEU A 1 39 ? 5.407 -17.339 -21.993 1.00 21.00 19 LEU A O 3
ATOM 2960 N N . ASN A 1 40 ? 5.000 -18.584 -23.784 1.00 3.00 20 ASN A N 3
ATOM 2961 C CA . ASN A 1 40 ? 6.334 -19.112 -23.798 1.00 23.00 20 ASN A CA 3
ATOM 2962 C C . ASN A 1 40 ? 7.292 -18.095 -24.367 1.00 70.00 20 ASN A C 3
ATOM 2963 O O . ASN A 1 40 ? 7.315 -17.863 -25.573 1.00 61.00 20 ASN A O 3
ATOM 2974 N N . ASN A 1 41 ? 8.071 -17.505 -23.487 1.00 42.00 21 ASN A N 3
ATOM 2975 C CA . ASN A 1 41 ? 9.039 -16.440 -23.803 1.00 12.00 21 ASN A CA 3
ATOM 2976 C C . ASN A 1 41 ? 9.986 -16.760 -24.999 1.00 22.00 21 ASN A C 3
ATOM 2977 O O . ASN A 1 41 ? 10.025 -15.988 -25.956 1.00 33.00 21 ASN A O 3
ATOM 2988 N N . PRO A 1 42 ? 10.721 -17.918 -25.016 1.00 5.00 22 PRO A N 3
ATOM 2989 C CA . PRO A 1 42 ? 11.709 -18.200 -26.069 1.00 30.00 22 PRO A CA 3
ATOM 2990 C C . PRO A 1 42 ? 11.060 -18.649 -27.367 1.00 64.00 22 PRO A C 3
ATOM 2991 O O . PRO A 1 42 ? 11.726 -18.817 -28.380 1.00 51.00 22 PRO A O 3
ATOM 3002 N N . ARG A 1 43 ? 9.767 -18.835 -27.327 1.00 43.00 23 ARG A N 3
ATOM 3003 C CA . ARG A 1 43 ? 9.043 -19.330 -28.478 1.00 31.00 23 ARG A CA 3
ATOM 3004 C C . ARG A 1 43 ? 8.176 -18.258 -29.081 1.00 50.00 23 ARG A C 3
ATOM 3005 O O . ARG A 1 43 ? 8.099 -18.127 -30.294 1.00 52.00 23 ARG A O 3
ATOM 3026 N N . GLN A 1 44 ? 7.544 -17.490 -28.206 1.00 54.00 24 GLN A N 3
ATOM 3027 C CA . GLN A 1 44 ? 6.513 -16.564 -28.565 1.00 45.00 24 GLN A CA 3
ATOM 3028 C C . GLN A 1 44 ? 5.356 -17.288 -29.175 1.00 30.00 24 GLN A C 3
ATOM 3029 O O . GLN A 1 44 ? 4.981 -17.122 -30.344 1.00 22.00 24 GLN A O 3
ATOM 3043 N N . GLU A 1 45 ? 4.884 -18.191 -28.374 1.00 64.00 25 GLU A N 3
ATOM 3044 C CA . GLU A 1 45 ? 3.777 -19.019 -28.646 1.00 74.00 25 GLU A CA 3
ATOM 3045 C C . GLU A 1 45 ? 2.944 -18.997 -27.399 1.00 12.00 25 GLU A C 3
ATOM 3046 O O . GLU A 1 45 ? 3.492 -18.966 -26.291 1.00 63.00 25 GLU A O 3
ATOM 3058 N N . VAL A 1 46 ? 1.671 -18.962 -27.565 1.00 1.00 26 VAL A N 3
ATOM 3059 C CA . VAL A 1 46 ? 0.751 -18.897 -26.451 1.00 12.00 26 VAL A CA 3
ATOM 3060 C C . VAL A 1 46 ? -0.180 -20.063 -26.473 1.00 73.00 26 VAL A C 3
ATOM 3061 O O . VAL A 1 46 ? -0.739 -20.409 -27.499 1.00 4.00 26 VAL A O 3
ATOM 3074 N N . SER A 1 47 ? -0.288 -20.708 -25.379 1.00 73.00 27 SER A N 3
ATOM 3075 C CA . SER A 1 47 ? -1.242 -21.749 -25.241 1.00 14.00 27 SER A CA 3
ATOM 3076 C C . SER A 1 47 ? -2.240 -21.314 -24.212 1.00 41.00 27 SER A C 3
ATOM 3077 O O . SER A 1 47 ? -1.894 -21.117 -23.058 1.00 21.00 27 SER A O 3
ATOM 3085 N N . PHE A 1 48 ? -3.440 -21.124 -24.627 1.00 70.00 28 PHE A N 3
ATOM 3086 C CA . PHE A 1 48 ? -4.442 -20.618 -23.761 1.00 11.00 28 PHE A CA 3
ATOM 3087 C C . PHE A 1 48 ? -5.749 -21.298 -23.973 1.00 63.00 28 PHE A C 3
ATOM 3088 O O . PHE A 1 48 ? -6.016 -21.877 -25.027 1.00 53.00 28 PHE A O 3
ATOM 3105 N N . VAL A 1 49 ? -6.531 -21.239 -22.970 1.00 31.00 29 VAL A N 3
ATOM 3106 C CA . VAL A 1 49 ? -7.822 -21.782 -22.949 1.00 70.00 29 VAL A CA 3
ATOM 3107 C C . VAL A 1 49 ? -8.761 -20.708 -23.414 1.00 62.00 29 VAL A C 3
ATOM 3108 O O . VAL A 1 49 ? -8.943 -19.684 -22.768 1.00 54.00 29 VAL A O 3
ATOM 3121 N N . TYR A 1 50 ? -9.291 -20.922 -24.572 1.00 44.00 30 TYR A N 3
ATOM 3122 C CA . TYR A 1 50 ? -10.137 -19.919 -25.208 1.00 45.00 30 TYR A CA 3
ATOM 3123 C C . TYR A 1 50 ? -11.530 -19.949 -24.650 1.00 4.00 30 TYR A C 3
ATOM 3124 O O . TYR A 1 50 ? -12.280 -18.982 -24.762 1.00 15.00 30 TYR A O 3
ATOM 3142 N N . ASP A 1 51 ? -11.867 -21.064 -24.062 1.00 60.00 31 ASP A N 3
ATOM 3143 C CA . ASP A 1 51 ? -13.167 -21.254 -23.488 1.00 23.00 31 ASP A CA 3
ATOM 3144 C C . ASP A 1 51 ? -13.152 -22.488 -22.625 1.00 3.00 31 ASP A C 3
ATOM 3145 O O . ASP A 1 51 ? -13.197 -22.389 -21.392 1.00 10.00 31 ASP A O 3
ATOM 3154 N N . ASN A 1 52 ? -13.014 -23.652 -23.251 1.00 71.00 32 ASN A N 3
ATOM 3155 C CA . ASN A 1 52 ? -13.053 -24.894 -22.496 1.00 70.00 32 ASN A CA 3
ATOM 3156 C C . ASN A 1 52 ? -11.881 -25.824 -22.844 1.00 62.00 32 ASN A C 3
ATOM 3157 O O . ASN A 1 52 ? -11.798 -26.937 -22.341 1.00 22.00 32 ASN A O 3
ATOM 3168 N N . GLN A 1 53 ? -10.937 -25.361 -23.635 1.00 21.00 33 GLN A N 3
ATOM 3169 C CA . GLN A 1 53 ? -9.828 -26.188 -24.005 1.00 10.00 33 GLN A CA 3
ATOM 3170 C C . GLN A 1 53 ? -8.717 -25.309 -24.386 1.00 20.00 33 GLN A C 3
ATOM 3171 O O . GLN A 1 53 ? -8.924 -24.103 -24.645 1.00 52.00 33 GLN A O 3
ATOM 3185 N N . LEU A 1 54 ? -7.572 -25.869 -24.431 1.00 33.00 34 LEU A N 3
ATOM 3186 C CA . LEU A 1 54 ? -6.391 -25.125 -24.652 1.00 23.00 34 LEU A CA 3
ATOM 3187 C C . LEU A 1 54 ? -5.987 -25.178 -26.121 1.00 2.00 34 LEU A C 3
ATOM 3188 O O . LEU A 1 54 ? -5.948 -26.249 -26.729 1.00 71.00 34 LEU A O 3
ATOM 3204 N N . LEU A 1 55 ? -5.711 -24.042 -26.671 1.00 34.00 35 LEU A N 3
ATOM 3205 C CA . LEU A 1 55 ? -5.260 -23.903 -28.015 1.00 0.00 35 LEU A CA 3
ATOM 3206 C C . LEU A 1 55 ? -3.866 -23.300 -27.952 1.00 2.00 35 LEU A C 3
ATOM 3207 O O . LEU A 1 55 ? -3.523 -22.662 -26.961 1.00 22.00 35 LEU A O 3
ATOM 3223 N N . HIS A 1 56 ? -3.084 -23.483 -28.968 1.00 54.00 36 HIS A N 3
ATOM 3224 C CA . HIS A 1 56 ? -1.757 -22.906 -29.012 1.00 3.00 36 HIS A CA 3
ATOM 3225 C C . HIS A 1 56 ? -1.560 -22.113 -30.284 1.00 51.00 36 HIS A C 3
ATOM 3226 O O . HIS A 1 56 ? -1.658 -22.640 -31.387 1.00 32.00 36 HIS A O 3
ATOM 3240 N N . LEU A 1 57 ? -1.314 -20.847 -30.115 1.00 23.00 37 LEU A N 3
ATOM 3241 C CA . LEU A 1 57 ? -1.197 -19.913 -31.203 1.00 44.00 37 LEU A CA 3
ATOM 3242 C C . LEU A 1 57 ? 0.183 -19.377 -31.221 1.00 13.00 37 LEU A C 3
ATOM 3243 O O . LEU A 1 57 ? 0.817 -19.263 -30.175 1.00 50.00 37 LEU A O 3
ATOM 3259 N N . LYS A 1 58 ? 0.645 -19.023 -32.365 1.00 21.00 38 LYS A N 3
ATOM 3260 C CA . LYS A 1 58 ? 1.984 -18.571 -32.490 1.00 21.00 38 LYS A CA 3
ATOM 3261 C C . LYS A 1 58 ? 2.017 -17.204 -33.084 1.00 40.00 38 LYS A C 3
ATOM 3262 O O . LYS A 1 58 ? 1.102 -16.828 -33.830 1.00 33.00 38 LYS A O 3
ATOM 3281 N N . GLN A 1 59 ? 3.052 -16.483 -32.785 1.00 43.00 39 GLN A N 3
ATOM 3282 C CA . GLN A 1 59 ? 3.180 -15.123 -33.250 1.00 60.00 39 GLN A CA 3
ATOM 3283 C C . GLN A 1 59 ? 3.661 -15.074 -34.681 1.00 10.00 39 GLN A C 3
ATOM 3284 O O . GLN A 1 59 ? 4.830 -15.353 -34.995 1.00 71.00 39 GLN A O 3
ATOM 3298 N N . GLY A 1 60 ? 2.755 -14.744 -35.528 1.00 22.00 40 GLY A N 3
ATOM 3299 C CA . GLY A 1 60 ? 3.015 -14.667 -36.935 1.00 32.00 40 GLY A CA 3
ATOM 3300 C C . GLY A 1 60 ? 3.069 -13.242 -37.400 1.00 42.00 40 GLY A C 3
ATOM 3301 O O . GLY A 1 60 ? 3.943 -12.479 -36.974 1.00 33.00 40 GLY A O 3
ATOM 3305 N N . ILE A 1 61 ? 2.121 -12.861 -38.230 1.00 74.00 41 ILE A N 3
ATOM 3306 C CA . ILE A 1 61 ? 2.080 -11.519 -38.764 1.00 54.00 41 ILE A CA 3
ATOM 3307 C C . ILE A 1 61 ? 1.575 -10.572 -37.701 1.00 12.00 41 ILE A C 3
ATOM 3308 O O . ILE A 1 61 ? 0.424 -10.644 -37.300 1.00 11.00 41 ILE A O 3
ATOM 3324 N N . SER A 1 62 ? 2.427 -9.723 -37.246 1.00 20.00 42 SER A N 3
ATOM 3325 C CA . SER A 1 62 ? 2.079 -8.769 -36.256 1.00 63.00 42 SER A CA 3
ATOM 3326 C C . SER A 1 62 ? 2.170 -7.372 -36.844 1.00 24.00 42 SER A C 3
ATOM 3327 O O . SER A 1 62 ? 3.006 -7.115 -37.712 1.00 65.00 42 SER A O 3
ATOM 3335 N N . ALA A 1 63 ? 1.290 -6.499 -36.419 1.00 21.00 43 ALA A N 3
ATOM 3336 C CA . ALA A 1 63 ? 1.318 -5.156 -36.844 1.00 14.00 43 ALA A CA 3
ATOM 3337 C C . ALA A 1 63 ? 1.523 -4.243 -35.645 1.00 12.00 43 ALA A C 3
ATOM 3338 O O . ALA A 1 63 ? 2.648 -3.991 -35.235 1.00 42.00 43 ALA A O 3
ATOM 3345 N N . SER A 1 64 ? 0.449 -3.809 -35.041 1.00 51.00 44 SER A N 3
ATOM 3346 C CA . SER A 1 64 ? 0.542 -2.999 -33.860 1.00 70.00 44 SER A CA 3
ATOM 3347 C C . SER A 1 64 ? 0.382 -3.892 -32.637 1.00 1.00 44 SER A C 3
ATOM 3348 O O . SER A 1 64 ? -0.696 -3.988 -32.064 1.00 14.00 44 SER A O 3
ATOM 3356 N N . GLY A 1 65 ? 1.414 -4.621 -32.316 1.00 53.00 45 GLY A N 3
ATOM 3357 C CA . GLY A 1 65 ? 1.361 -5.519 -31.201 1.00 12.00 45 GLY A CA 3
ATOM 3358 C C . GLY A 1 65 ? 2.094 -6.789 -31.508 1.00 44.00 45 GLY A C 3
ATOM 3359 O O . GLY A 1 65 ? 3.256 -6.758 -31.926 1.00 14.00 45 GLY A O 3
ATOM 3363 N N . ALA A 1 66 ? 1.410 -7.890 -31.370 1.00 0.00 46 ALA A N 3
ATOM 3364 C CA . ALA A 1 66 ? 1.947 -9.173 -31.565 1.00 72.00 46 ALA A CA 3
ATOM 3365 C C . ALA A 1 66 ? 0.775 -10.026 -31.860 1.00 12.00 46 ALA A C 3
ATOM 3366 O O . ALA A 1 66 ? -0.225 -9.965 -31.135 1.00 14.00 46 ALA A O 3
ATOM 3373 N N . ARG A 1 67 ? 0.810 -10.749 -32.918 1.00 24.00 47 ARG A N 3
ATOM 3374 C CA . ARG A 1 67 ? -0.325 -11.524 -33.243 1.00 43.00 47 ARG A CA 3
ATOM 3375 C C . ARG A 1 67 ? -0.035 -13.004 -33.204 1.00 21.00 47 ARG A C 3
ATOM 3376 O O . ARG A 1 67 ? 0.749 -13.513 -33.995 1.00 0.00 47 ARG A O 3
ATOM 3397 N N . TYR A 1 68 ? -0.683 -13.674 -32.314 1.00 73.00 48 TYR A N 3
ATOM 3398 C CA . TYR A 1 68 ? -0.589 -15.087 -32.171 1.00 33.00 48 TYR A CA 3
ATOM 3399 C C . TYR A 1 68 ? -1.825 -15.650 -32.809 1.00 10.00 48 TYR A C 3
ATOM 3400 O O . TYR A 1 68 ? -2.918 -15.309 -32.437 1.00 62.00 48 TYR A O 3
ATOM 3418 N N . THR A 1 69 ? -1.675 -16.437 -33.806 1.00 54.00 49 THR A N 3
ATOM 3419 C CA . THR A 1 69 ? -2.827 -16.934 -34.512 1.00 3.00 49 THR A CA 3
ATOM 3420 C C . THR A 1 69 ? -2.598 -18.373 -34.938 1.00 54.00 49 THR A C 3
ATOM 3421 O O . THR A 1 69 ? -1.463 -18.751 -35.281 1.00 52.00 49 THR A O 3
ATOM 3432 N N . ASP A 1 70 ? -3.629 -19.200 -34.832 1.00 12.00 50 ASP A N 3
ATOM 3433 C CA . ASP A 1 70 ? -3.504 -20.566 -35.287 1.00 45.00 50 ASP A CA 3
ATOM 3434 C C . ASP A 1 70 ? -4.743 -20.994 -36.058 1.00 21.00 50 ASP A C 3
ATOM 3435 O O . ASP A 1 70 ? -5.365 -22.002 -35.762 1.00 41.00 50 ASP A O 3
ATOM 3444 N N . GLY A 1 71 ? -5.141 -20.143 -36.987 1.00 35.00 51 GLY A N 3
ATOM 3445 C CA . GLY A 1 71 ? -6.228 -20.419 -37.917 1.00 44.00 51 GLY A CA 3
ATOM 3446 C C . GLY A 1 71 ? -7.624 -20.308 -37.331 1.00 74.00 51 GLY A C 3
ATOM 3447 O O . GLY A 1 71 ? -8.510 -19.672 -37.914 1.00 42.00 51 GLY A O 3
ATOM 3451 N N . ILE A 1 72 ? -7.800 -20.894 -36.186 1.00 71.00 52 ILE A N 3
ATOM 3452 C CA . ILE A 1 72 ? -9.088 -20.993 -35.539 1.00 20.00 52 ILE A CA 3
ATOM 3453 C C . ILE A 1 72 ? -9.424 -19.670 -34.898 1.00 14.00 52 ILE A C 3
ATOM 3454 O O . ILE A 1 72 ? -10.548 -19.199 -34.969 1.00 0.00 52 ILE A O 3
ATOM 3470 N N . TYR A 1 73 ? -8.435 -19.071 -34.277 1.00 54.00 53 TYR A N 3
ATOM 3471 C CA . TYR A 1 73 ? -8.599 -17.781 -33.674 1.00 70.00 53 TYR A CA 3
ATOM 3472 C C . TYR A 1 73 ? -7.425 -16.933 -33.958 1.00 44.00 53 TYR A C 3
ATOM 3473 O O . TYR A 1 73 ? -6.321 -17.434 -34.234 1.00 4.00 53 TYR A O 3
ATOM 3491 N N . VAL A 1 74 ? -7.655 -15.679 -33.857 1.00 41.00 54 VAL A N 3
ATOM 3492 C CA . VAL A 1 74 ? -6.696 -14.663 -34.080 1.00 10.00 54 VAL A CA 3
ATOM 3493 C C . VAL A 1 74 ? -6.500 -13.937 -32.766 1.00 2.00 54 VAL A C 3
ATOM 3494 O O . VAL A 1 74 ? -7.418 -13.274 -32.285 1.00 70.00 54 VAL A O 3
ATOM 3507 N N . PHE A 1 75 ? -5.366 -14.103 -32.171 1.00 10.00 55 PHE A N 3
ATOM 3508 C CA . PHE A 1 75 ? -5.070 -13.442 -30.929 1.00 63.00 55 PHE A CA 3
ATOM 3509 C C . PHE A 1 75 ? -4.146 -12.275 -31.203 1.00 0.00 55 PHE A C 3
ATOM 3510 O O . PHE A 1 75 ? -3.150 -12.402 -31.919 1.00 42.00 55 PHE A O 3
ATOM 3527 N N . TRP A 1 76 ? -4.482 -11.166 -30.669 1.00 64.00 56 TRP A N 3
ATOM 3528 C CA . TRP A 1 76 ? -3.746 -9.994 -30.829 1.00 44.00 56 TRP A CA 3
ATOM 3529 C C . TRP A 1 76 ? -3.384 -9.522 -29.448 1.00 71.00 56 TRP A C 3
ATOM 3530 O O . TRP A 1 76 ? -4.240 -9.405 -28.559 1.00 64.00 56 TRP A O 3
ATOM 3551 N N . SER A 1 77 ? -2.161 -9.300 -29.277 1.00 35.00 57 SER A N 3
ATOM 3552 C CA . SER A 1 77 ? -1.617 -8.821 -28.066 1.00 4.00 57 SER A CA 3
ATOM 3553 C C . SER A 1 77 ? -1.106 -7.430 -28.338 1.00 74.00 57 SER A C 3
ATOM 3554 O O . SER A 1 77 ? -0.240 -7.249 -29.179 1.00 25.00 57 SER A O 3
ATOM 3562 N N . LYS A 1 78 ? -1.696 -6.443 -27.720 1.00 32.00 58 LYS A N 3
ATOM 3563 C CA . LYS A 1 78 ? -1.206 -5.098 -27.872 1.00 33.00 58 LYS A CA 3
ATOM 3564 C C . LYS A 1 78 ? -0.089 -4.867 -26.857 1.00 44.00 58 LYS A C 3
ATOM 3565 O O . LYS A 1 78 ? 0.778 -4.016 -27.032 1.00 4.00 58 LYS A O 3
ATOM 3584 N N . GLY A 1 79 ? -0.119 -5.655 -25.816 1.00 52.00 59 GLY A N 3
ATOM 3585 C CA . GLY A 1 79 ? 0.806 -5.509 -24.734 1.00 41.00 59 GLY A CA 3
ATOM 3586 C C . GLY A 1 79 ? 0.047 -5.377 -23.453 1.00 41.00 59 GLY A C 3
ATOM 3587 O O . GLY A 1 79 ? 0.229 -6.162 -22.530 1.00 33.00 59 GLY A O 3
ATOM 3591 N N . ASP A 1 80 ? -0.836 -4.393 -23.415 1.00 22.00 60 ASP A N 3
ATOM 3592 C CA . ASP A 1 80 ? -1.713 -4.178 -22.264 1.00 14.00 60 ASP A CA 3
ATOM 3593 C C . ASP A 1 80 ? -3.078 -4.736 -22.573 1.00 11.00 60 ASP A C 3
ATOM 3594 O O . ASP A 1 80 ? -3.943 -4.830 -21.706 1.00 21.00 60 ASP A O 3
ATOM 3603 N N . GLU A 1 81 ? -3.274 -5.103 -23.812 1.00 73.00 61 GLU A N 3
ATOM 3604 C CA . GLU A 1 81 ? -4.528 -5.620 -24.264 1.00 0.00 61 GLU A CA 3
ATOM 3605 C C . GLU A 1 81 ? -4.300 -6.942 -24.864 1.00 10.00 61 GLU A C 3
ATOM 3606 O O . GLU A 1 81 ? -3.280 -7.161 -25.528 1.00 42.00 61 GLU A O 3
ATOM 3618 N N . ALA A 1 82 ? -5.202 -7.807 -24.632 1.00 25.00 62 ALA A N 3
ATOM 3619 C CA . ALA A 1 82 ? -5.190 -9.072 -25.227 1.00 31.00 62 ALA A CA 3
ATOM 3620 C C . ALA A 1 82 ? -6.566 -9.294 -25.794 1.00 75.00 62 ALA A C 3
ATOM 3621 O O . ALA A 1 82 ? -7.574 -9.116 -25.104 1.00 33.00 62 ALA A O 3
ATOM 3628 N N . THR A 1 83 ? -6.619 -9.550 -27.034 1.00 0.00 63 THR A N 3
ATOM 3629 C CA . THR A 1 83 ? -7.867 -9.750 -27.722 1.00 42.00 63 THR A CA 3
ATOM 3630 C C . THR A 1 83 ? -7.756 -10.948 -28.659 1.00 25.00 63 THR A C 3
ATOM 3631 O O . THR A 1 83 ? -6.738 -11.137 -29.287 1.00 34.00 63 THR A O 3
ATOM 3642 N N . VAL A 1 84 ? -8.778 -11.769 -28.710 1.00 14.00 64 VAL A N 3
ATOM 3643 C CA . VAL A 1 84 ? -8.785 -12.901 -29.580 1.00 72.00 64 VAL A CA 3
ATOM 3644 C C . VAL A 1 84 ? -10.136 -13.030 -30.221 1.00 71.00 64 VAL A C 3
ATOM 3645 O O . VAL A 1 84 ? -11.151 -13.434 -29.604 1.00 13.00 64 VAL A O 3
ATOM 3658 N N . TYR A 1 85 ? -10.129 -12.635 -31.439 1.00 12.00 65 TYR A N 3
ATOM 3659 C CA . TYR A 1 85 ? -11.288 -12.392 -32.220 1.00 73.00 65 TYR A CA 3
ATOM 3660 C C . TYR A 1 85 ? -11.059 -12.969 -33.589 1.00 74.00 65 TYR A C 3
ATOM 3661 O O . TYR A 1 85 ? -10.252 -12.441 -34.357 1.00 52.00 65 TYR A O 3
ATOM 3679 N N . LYS A 1 86 ? -11.663 -14.067 -33.877 1.00 72.00 66 LYS A N 3
ATOM 3680 C CA . LYS A 1 86 ? -11.685 -14.501 -35.190 1.00 54.00 66 LYS A CA 3
ATOM 3681 C C . LYS A 1 86 ? -12.945 -13.908 -35.746 1.00 34.00 66 LYS A C 3
ATOM 3682 O O . LYS A 1 86 ? -13.890 -13.638 -34.999 1.00 45.00 66 LYS A O 3
ATOM 3701 N N . ARG A 1 87 ? -12.956 -13.740 -37.006 1.00 44.00 67 ARG A N 3
ATOM 3702 C CA . ARG A 1 87 ? -14.088 -13.212 -37.775 1.00 73.00 67 ARG A CA 3
ATOM 3703 C C . ARG A 1 87 ? -15.397 -13.987 -37.478 1.00 70.00 67 ARG A C 3
ATOM 3704 O O . ARG A 1 87 ? -16.488 -13.434 -37.551 1.00 64.00 67 ARG A O 3
ATOM 3725 N N . ASP A 1 88 ? -15.254 -15.237 -37.097 1.00 42.00 68 ASP A N 3
ATOM 3726 C CA . ASP A 1 88 ? -16.387 -16.115 -36.814 1.00 11.00 68 ASP A CA 3
ATOM 3727 C C . ASP A 1 88 ? -16.614 -16.233 -35.349 1.00 20.00 68 ASP A C 3
ATOM 3728 O O . ASP A 1 88 ? -17.730 -16.476 -34.900 1.00 71.00 68 ASP A O 3
ATOM 3737 N N . ARG A 1 89 ? -15.580 -16.035 -34.587 1.00 60.00 69 ARG A N 3
ATOM 3738 C CA . ARG A 1 89 ? -15.655 -16.361 -33.202 1.00 24.00 69 ARG A CA 3
ATOM 3739 C C . ARG A 1 89 ? -14.639 -15.604 -32.359 1.00 4.00 69 ARG A C 3
ATOM 3740 O O . ARG A 1 89 ? -13.428 -15.800 -32.459 1.00 60.00 69 ARG A O 3
ATOM 3761 N N . ILE A 1 90 ? -15.150 -14.702 -31.609 1.00 73.00 70 ILE A N 3
ATOM 3762 C CA . ILE A 1 90 ? -14.438 -13.979 -30.610 1.00 13.00 70 ILE A CA 3
ATOM 3763 C C . ILE A 1 90 ? -14.626 -14.732 -29.347 1.00 71.00 70 ILE A C 3
ATOM 3764 O O . ILE A 1 90 ? -15.724 -15.225 -29.067 1.00 22.00 70 ILE A O 3
ATOM 3780 N N . VAL A 1 91 ? -13.602 -14.833 -28.615 1.00 74.00 71 VAL A N 3
ATOM 3781 C CA . VAL A 1 91 ? -13.659 -15.479 -27.334 1.00 62.00 71 VAL A CA 3
ATOM 3782 C C . VAL A 1 91 ? -13.263 -14.495 -26.258 1.00 0.00 71 VAL A C 3
ATOM 3783 O O . VAL A 1 91 ? -13.828 -14.484 -25.179 1.00 40.00 71 VAL A O 3
ATOM 3796 N N . LEU A 1 92 ? -12.405 -13.565 -26.612 1.00 42.00 72 LEU A N 3
ATOM 3797 C CA . LEU A 1 92 ? -11.938 -12.556 -25.671 1.00 71.00 72 LEU A CA 3
ATOM 3798 C C . LEU A 1 92 ? -11.794 -11.251 -26.367 1.00 33.00 72 LEU A C 3
ATOM 3799 O O . LEU A 1 92 ? -11.170 -11.190 -27.428 1.00 10.00 72 LEU A O 3
ATOM 3815 N N . ASN A 1 93 ? -12.353 -10.214 -25.821 1.00 12.00 73 ASN A N 3
ATOM 3816 C CA . ASN A 1 93 ? -12.166 -8.898 -26.413 1.00 33.00 73 ASN A CA 3
ATOM 3817 C C . ASN A 1 93 ? -11.906 -7.884 -25.343 1.00 24.00 73 ASN A C 3
ATOM 3818 O O . ASN A 1 93 ? -11.806 -6.691 -25.595 1.00 4.00 73 ASN A O 3
ATOM 3829 N N . ASN A 1 94 ? -11.711 -8.374 -24.170 1.00 31.00 74 ASN A N 3
ATOM 3830 C CA . ASN A 1 94 ? -11.518 -7.537 -23.031 1.00 50.00 74 ASN A CA 3
ATOM 3831 C C . ASN A 1 94 ? -10.616 -8.239 -22.049 1.00 13.00 74 ASN A C 3
ATOM 3832 O O . ASN A 1 94 ? -11.059 -8.954 -21.131 1.00 71.00 74 ASN A O 3
ATOM 3843 N N . CYS A 1 95 ? -9.376 -8.128 -22.329 1.00 42.00 75 CYS A N 3
ATOM 3844 C CA . CYS A 1 95 ? -8.336 -8.581 -21.477 1.00 2.00 75 CYS A CA 3
ATOM 3845 C C . CYS A 1 95 ? -7.388 -7.452 -21.359 1.00 11.00 75 CYS A C 3
ATOM 3846 O O . CYS A 1 95 ? -6.895 -6.925 -22.380 1.00 54.00 75 CYS A O 3
ATOM 3853 N N . GLN A 1 96 ? -7.143 -7.069 -20.173 1.00 30.00 76 GLN A N 3
ATOM 3854 C CA . GLN A 1 96 ? -6.361 -5.946 -19.875 1.00 52.00 76 GLN A CA 3
ATOM 3855 C C . GLN A 1 96 ? -5.366 -6.400 -18.914 1.00 42.00 76 GLN A C 3
ATOM 3856 O O . GLN A 1 96 ? -5.644 -6.633 -17.731 1.00 73.00 76 GLN A O 3
ATOM 3870 N N . LEU A 1 97 ? -4.224 -6.569 -19.439 1.00 2.00 77 LEU A N 3
ATOM 3871 C CA . LEU A 1 97 ? -3.191 -7.277 -18.792 1.00 41.00 77 LEU A CA 3
ATOM 3872 C C . LEU A 1 97 ? -2.661 -6.562 -17.569 1.00 42.00 77 LEU A C 3
ATOM 3873 O O . LEU A 1 97 ? -2.351 -5.374 -17.613 1.00 34.00 77 LEU A O 3
ATOM 3889 N N . GLN A 1 98 ? -2.610 -7.294 -16.479 1.00 13.00 78 GLN A N 3
ATOM 3890 C CA . GLN A 1 98 ? -2.060 -6.796 -15.241 1.00 15.00 78 GLN A CA 3
ATOM 3891 C C . GLN A 1 98 ? -0.543 -6.777 -15.367 1.00 65.00 78 GLN A C 3
ATOM 3892 O O . GLN A 1 98 ? 0.086 -5.730 -15.292 1.00 31.00 78 GLN A O 3
ATOM 3906 N N . ASN A 1 99 ? 0.013 -7.951 -15.608 1.00 45.00 79 ASN A N 3
ATOM 3907 C CA . ASN A 1 99 ? 1.429 -8.176 -15.783 1.00 72.00 79 ASN A CA 3
ATOM 3908 C C . ASN A 1 99 ? 1.531 -9.641 -16.084 1.00 12.00 79 ASN A C 3
ATOM 3909 O O . ASN A 1 99 ? 0.982 -10.438 -15.338 1.00 41.00 79 ASN A O 3
ATOM 3920 N N . PRO A 1 100 ? 2.155 -10.050 -17.187 1.00 14.00 80 PRO A N 3
ATOM 3921 C CA . PRO A 1 100 ? 2.183 -11.458 -17.551 1.00 24.00 80 PRO A CA 3
ATOM 3922 C C . PRO A 1 100 ? 3.081 -12.303 -16.641 1.00 42.00 80 PRO A C 3
ATOM 3923 O O . PRO A 1 100 ? 2.921 -13.532 -16.519 1.00 13.00 80 PRO A O 3
ATOM 3934 N N . GLN A 1 101 ? 3.999 -11.635 -15.982 1.00 62.00 81 GLN A N 3
ATOM 3935 C CA . GLN A 1 101 ? 4.871 -12.248 -15.057 1.00 74.00 81 GLN A CA 3
ATOM 3936 C C . GLN A 1 101 ? 4.162 -12.324 -13.699 1.00 25.00 81 GLN A C 3
ATOM 3937 O O . GLN A 1 101 ? 4.615 -13.007 -12.774 1.00 61.00 81 GLN A O 3
ATOM 3951 N N . ARG A 1 102 ? 3.021 -11.645 -13.644 1.00 34.00 82 ARG A N 3
ATOM 3952 C CA . ARG A 1 102 ? 2.180 -11.466 -12.483 1.00 30.00 82 ARG A CA 3
ATOM 3953 C C . ARG A 1 102 ? 2.839 -10.540 -11.489 1.00 71.00 82 ARG A C 3
ATOM 3954 O O . ARG A 1 102 ? 2.547 -9.329 -11.522 1.00 1.00 82 ARG A O 3
ATOM 3976 N N . MET A 1 21 ? 11.528 -21.710 -15.477 1.00 61.00 1 MET A N 4
ATOM 3977 C CA . MET A 1 21 ? 10.823 -22.756 -14.712 1.00 42.00 1 MET A CA 4
ATOM 3978 C C . MET A 1 21 ? 9.305 -22.543 -14.751 1.00 4.00 1 MET A C 4
ATOM 3979 O O . MET A 1 21 ? 8.536 -23.449 -14.433 1.00 5.00 1 MET A O 4
ATOM 3993 N N . GLN A 1 22 ? 8.871 -21.357 -15.146 1.00 55.00 2 GLN A N 4
ATOM 3994 C CA . GLN A 1 22 ? 7.457 -21.044 -15.212 1.00 53.00 2 GLN A CA 4
ATOM 3995 C C . GLN A 1 22 ? 7.121 -20.443 -16.548 1.00 3.00 2 GLN A C 4
ATOM 3996 O O . GLN A 1 22 ? 8.010 -20.039 -17.306 1.00 30.00 2 GLN A O 4
ATOM 4010 N N . THR A 1 23 ? 5.869 -20.362 -16.822 1.00 20.00 3 THR A N 4
ATOM 4011 C CA . THR A 1 23 ? 5.389 -19.826 -18.050 1.00 12.00 3 THR A CA 4
ATOM 4012 C C . THR A 1 23 ? 4.657 -18.530 -17.728 1.00 33.00 3 THR A C 4
ATOM 4013 O O . THR A 1 23 ? 4.213 -18.341 -16.588 1.00 21.00 3 THR A O 4
ATOM 4024 N N . ASP A 1 24 ? 4.570 -17.630 -18.671 1.00 32.00 4 ASP A N 4
ATOM 4025 C CA . ASP A 1 24 ? 3.830 -16.400 -18.421 1.00 13.00 4 ASP A CA 4
ATOM 4026 C C . ASP A 1 24 ? 2.408 -16.585 -18.865 1.00 72.00 4 ASP A C 4
ATOM 4027 O O . ASP A 1 24 ? 2.085 -17.584 -19.515 1.00 64.00 4 ASP A O 4
ATOM 4036 N N . THR A 1 25 ? 1.563 -15.648 -18.555 1.00 31.00 5 THR A N 4
ATOM 4037 C CA . THR A 1 25 ? 0.181 -15.757 -18.899 1.00 0.00 5 THR A CA 4
ATOM 4038 C C . THR A 1 25 ? -0.461 -14.393 -18.868 1.00 34.00 5 THR A C 4
ATOM 4039 O O . THR A 1 25 ? 0.123 -13.456 -18.365 1.00 63.00 5 THR A O 4
ATOM 4050 N N . LEU A 1 26 ? -1.647 -14.282 -19.416 1.00 72.00 6 LEU A N 4
ATOM 4051 C CA . LEU A 1 26 ? -2.348 -13.021 -19.426 1.00 73.00 6 LEU A CA 4
ATOM 4052 C C . LEU A 1 26 ? -3.044 -12.799 -18.086 1.00 10.00 6 LEU A C 4
ATOM 4053 O O . LEU A 1 26 ? -2.639 -13.372 -17.078 1.00 10.00 6 LEU A O 4
ATOM 4069 N N . GLU A 1 27 ? -4.086 -12.005 -18.076 1.00 52.00 7 GLU A N 4
ATOM 4070 C CA . GLU A 1 27 ? -4.700 -11.569 -16.870 1.00 60.00 7 GLU A CA 4
ATOM 4071 C C . GLU A 1 27 ? -5.475 -12.730 -16.234 1.00 23.00 7 GLU A C 4
ATOM 4072 O O . GLU A 1 27 ? -5.643 -12.806 -15.025 1.00 42.00 7 GLU A O 4
ATOM 4084 N N . TYR A 1 28 ? -5.896 -13.653 -17.107 1.00 2.00 8 TYR A N 4
ATOM 4085 C CA . TYR A 1 28 ? -6.668 -14.847 -16.823 1.00 62.00 8 TYR A CA 4
ATOM 4086 C C . TYR A 1 28 ? -7.922 -14.692 -15.956 1.00 14.00 8 TYR A C 4
ATOM 4087 O O . TYR A 1 28 ? -8.497 -15.686 -15.539 1.00 71.00 8 TYR A O 4
ATOM 4105 N N . GLN A 1 29 ? -8.409 -13.497 -15.804 1.00 54.00 9 GLN A N 4
ATOM 4106 C CA . GLN A 1 29 ? -9.533 -13.262 -14.925 1.00 32.00 9 GLN A CA 4
ATOM 4107 C C . GLN A 1 29 ? -10.526 -12.370 -15.586 1.00 22.00 9 GLN A C 4
ATOM 4108 O O . GLN A 1 29 ? -11.179 -11.538 -14.946 1.00 42.00 9 GLN A O 4
ATOM 4122 N N . CYS A 1 30 ? -10.699 -12.597 -16.847 1.00 74.00 10 CYS A N 4
ATOM 4123 C CA . CYS A 1 30 ? -11.596 -11.826 -17.622 1.00 63.00 10 CYS A CA 4
ATOM 4124 C C . CYS A 1 30 ? -12.961 -12.334 -17.239 1.00 20.00 10 CYS A C 4
ATOM 4125 O O . CYS A 1 30 ? -13.182 -13.549 -17.245 1.00 31.00 10 CYS A O 4
ATOM 4132 N N . ASP A 1 31 ? -13.839 -11.436 -16.867 1.00 64.00 11 ASP A N 4
ATOM 4133 C CA . ASP A 1 31 ? -15.168 -11.763 -16.329 1.00 2.00 11 ASP A CA 4
ATOM 4134 C C . ASP A 1 31 ? -15.941 -12.767 -17.179 1.00 35.00 11 ASP A C 4
ATOM 4135 O O . ASP A 1 31 ? -16.676 -13.614 -16.656 1.00 31.00 11 ASP A O 4
ATOM 4144 N N . GLU A 1 32 ? -15.766 -12.697 -18.465 1.00 42.00 12 GLU A N 4
ATOM 4145 C CA . GLU A 1 32 ? -16.445 -13.598 -19.341 1.00 24.00 12 GLU A CA 4
ATOM 4146 C C . GLU A 1 32 ? -15.660 -14.891 -19.566 1.00 61.00 12 GLU A C 4
ATOM 4147 O O . GLU A 1 32 ? -16.242 -15.974 -19.596 1.00 12.00 12 GLU A O 4
ATOM 4159 N N . LYS A 1 33 ? -14.355 -14.808 -19.664 1.00 65.00 13 LYS A N 4
ATOM 4160 C CA . LYS A 1 33 ? -13.594 -15.972 -20.059 1.00 74.00 13 LYS A CA 4
ATOM 4161 C C . LYS A 1 33 ? -12.326 -15.995 -19.253 1.00 51.00 13 LYS A C 4
ATOM 4162 O O . LYS A 1 33 ? -11.581 -15.023 -19.287 1.00 3.00 13 LYS A O 4
ATOM 4181 N N . PRO A 1 34 ? -12.057 -17.039 -18.478 1.00 73.00 14 PRO A N 4
ATOM 4182 C CA . PRO A 1 34 ? -10.778 -17.153 -17.817 1.00 14.00 14 PRO A CA 4
ATOM 4183 C C . PRO A 1 34 ? -9.713 -17.383 -18.903 1.00 41.00 14 PRO A C 4
ATOM 4184 O O . PRO A 1 34 ? -9.625 -18.461 -19.500 1.00 41.00 14 PRO A O 4
ATOM 4195 N N . LEU A 1 35 ? -8.923 -16.372 -19.148 1.00 0.00 15 LEU A N 4
ATOM 4196 C CA . LEU A 1 35 ? -8.089 -16.311 -20.301 1.00 71.00 15 LEU A CA 4
ATOM 4197 C C . LEU A 1 35 ? -6.699 -16.638 -19.896 1.00 3.00 15 LEU A C 4
ATOM 4198 O O . LEU A 1 35 ? -5.893 -15.748 -19.598 1.00 71.00 15 LEU A O 4
ATOM 4214 N N . THR A 1 36 ? -6.424 -17.883 -19.790 1.00 21.00 16 THR A N 4
ATOM 4215 C CA . THR A 1 36 ? -5.160 -18.270 -19.305 1.00 73.00 16 THR A CA 4
ATOM 4216 C C . THR A 1 36 ? -4.276 -18.707 -20.458 1.00 51.00 16 THR A C 4
ATOM 4217 O O . THR A 1 36 ? -4.740 -19.354 -21.402 1.00 21.00 16 THR A O 4
ATOM 4228 N N . VAL A 1 37 ? -3.028 -18.343 -20.391 1.00 64.00 17 VAL A N 4
ATOM 4229 C CA . VAL A 1 37 ? -2.130 -18.527 -21.487 1.00 34.00 17 VAL A CA 4
ATOM 4230 C C . VAL A 1 37 ? -0.886 -19.205 -21.022 1.00 22.00 17 VAL A C 4
ATOM 4231 O O . VAL A 1 37 ? -0.483 -19.051 -19.884 1.00 11.00 17 VAL A O 4
ATOM 4244 N N . LYS A 1 38 ? -0.314 -19.991 -21.862 1.00 3.00 18 LYS A N 4
ATOM 4245 C CA . LYS A 1 38 ? 0.990 -20.459 -21.615 1.00 1.00 18 LYS A CA 4
ATOM 4246 C C . LYS A 1 38 ? 1.920 -19.715 -22.518 1.00 34.00 18 LYS A C 4
ATOM 4247 O O . LYS A 1 38 ? 2.201 -20.156 -23.620 1.00 3.00 18 LYS A O 4
ATOM 4266 N N . LEU A 1 39 ? 2.299 -18.527 -22.087 1.00 21.00 19 LEU A N 4
ATOM 4267 C CA . LEU A 1 39 ? 3.227 -17.691 -22.810 1.00 62.00 19 LEU A CA 4
ATOM 4268 C C . LEU A 1 39 ? 4.597 -18.237 -22.657 1.00 31.00 19 LEU A C 4
ATOM 4269 O O . LEU A 1 39 ? 5.353 -17.835 -21.754 1.00 62.00 19 LEU A O 4
ATOM 4285 N N . ASN A 1 40 ? 4.892 -19.202 -23.468 1.00 13.00 20 ASN A N 4
ATOM 4286 C CA . ASN A 1 40 ? 6.176 -19.827 -23.445 1.00 71.00 20 ASN A CA 4
ATOM 4287 C C . ASN A 1 40 ? 7.121 -18.931 -24.204 1.00 4.00 20 ASN A C 4
ATOM 4288 O O . ASN A 1 40 ? 7.247 -19.018 -25.437 1.00 42.00 20 ASN A O 4
ATOM 4299 N N . ASN A 1 41 ? 7.729 -18.032 -23.454 1.00 54.00 21 ASN A N 4
ATOM 4300 C CA . ASN A 1 41 ? 8.569 -16.945 -23.969 1.00 63.00 21 ASN A CA 4
ATOM 4301 C C . ASN A 1 41 ? 9.582 -17.377 -25.047 1.00 45.00 21 ASN A C 4
ATOM 4302 O O . ASN A 1 41 ? 9.570 -16.799 -26.130 1.00 64.00 21 ASN A O 4
ATOM 4313 N N . PRO A 1 42 ? 10.432 -18.441 -24.823 1.00 74.00 22 PRO A N 4
ATOM 4314 C CA . PRO A 1 42 ? 11.462 -18.838 -25.804 1.00 65.00 22 PRO A CA 4
ATOM 4315 C C . PRO A 1 42 ? 10.884 -19.346 -27.135 1.00 42.00 22 PRO A C 4
ATOM 4316 O O . PRO A 1 42 ? 11.616 -19.540 -28.104 1.00 62.00 22 PRO A O 4
ATOM 4327 N N . ARG A 1 43 ? 9.589 -19.570 -27.181 1.00 11.00 23 ARG A N 4
ATOM 4328 C CA . ARG A 1 43 ? 8.957 -20.080 -28.395 1.00 30.00 23 ARG A CA 4
ATOM 4329 C C . ARG A 1 43 ? 8.004 -19.073 -29.010 1.00 72.00 23 ARG A C 4
ATOM 4330 O O . ARG A 1 43 ? 7.770 -19.106 -30.224 1.00 44.00 23 ARG A O 4
ATOM 4351 N N . GLN A 1 44 ? 7.454 -18.184 -28.163 1.00 45.00 24 GLN A N 4
ATOM 4352 C CA . GLN A 1 44 ? 6.416 -17.226 -28.542 1.00 34.00 24 GLN A CA 4
ATOM 4353 C C . GLN A 1 44 ? 5.126 -17.971 -28.914 1.00 11.00 24 GLN A C 4
ATOM 4354 O O . GLN A 1 44 ? 4.239 -17.448 -29.611 1.00 72.00 24 GLN A O 4
ATOM 4368 N N . GLU A 1 45 ? 5.032 -19.188 -28.393 1.00 1.00 25 GLU A N 4
ATOM 4369 C CA . GLU A 1 45 ? 3.879 -20.029 -28.542 1.00 61.00 25 GLU A CA 4
ATOM 4370 C C . GLU A 1 45 ? 3.107 -19.999 -27.286 1.00 72.00 25 GLU A C 4
ATOM 4371 O O . GLU A 1 45 ? 3.676 -19.888 -26.190 1.00 22.00 25 GLU A O 4
ATOM 4383 N N . VAL A 1 46 ? 1.842 -20.062 -27.431 1.00 75.00 26 VAL A N 4
ATOM 4384 C CA . VAL A 1 46 ? 0.952 -20.034 -26.334 1.00 14.00 26 VAL A CA 4
ATOM 4385 C C . VAL A 1 46 ? 0.059 -21.240 -26.349 1.00 72.00 26 VAL A C 4
ATOM 4386 O O . VAL A 1 46 ? -0.452 -21.629 -27.389 1.00 21.00 26 VAL A O 4
ATOM 4399 N N . SER A 1 47 ? -0.065 -21.871 -25.230 1.00 72.00 27 SER A N 4
ATOM 4400 C CA . SER A 1 47 ? -1.063 -22.873 -25.083 1.00 54.00 27 SER A CA 4
ATOM 4401 C C . SER A 1 47 ? -2.157 -22.156 -24.376 1.00 31.00 27 SER A C 4
ATOM 4402 O O . SER A 1 47 ? -1.985 -21.676 -23.257 1.00 24.00 27 SER A O 4
ATOM 4410 N N . PHE A 1 48 ? -3.211 -22.002 -25.038 1.00 61.00 28 PHE A N 4
ATOM 4411 C CA . PHE A 1 48 ? -4.199 -21.087 -24.641 1.00 13.00 28 PHE A CA 4
ATOM 4412 C C . PHE A 1 48 ? -5.525 -21.775 -24.645 1.00 10.00 28 PHE A C 4
ATOM 4413 O O . PHE A 1 48 ? -5.776 -22.685 -25.434 1.00 33.00 28 PHE A O 4
ATOM 4430 N N . VAL A 1 49 ? -6.337 -21.354 -23.784 1.00 42.00 29 VAL A N 4
ATOM 4431 C CA . VAL A 1 49 ? -7.625 -21.863 -23.619 1.00 43.00 29 VAL A CA 4
ATOM 4432 C C . VAL A 1 49 ? -8.602 -20.897 -24.259 1.00 23.00 29 VAL A C 4
ATOM 4433 O O . VAL A 1 49 ? -8.700 -19.735 -23.882 1.00 14.00 29 VAL A O 4
ATOM 4446 N N . TYR A 1 50 ? -9.253 -21.359 -25.274 1.00 64.00 30 TYR A N 4
ATOM 4447 C CA . TYR A 1 50 ? -10.214 -20.507 -25.979 1.00 1.00 30 TYR A CA 4
ATOM 4448 C C . TYR A 1 50 ? -11.514 -20.455 -25.196 1.00 31.00 30 TYR A C 4
ATOM 4449 O O . TYR A 1 50 ? -12.246 -19.467 -25.241 1.00 32.00 30 TYR A O 4
ATOM 4467 N N . ASP A 1 51 ? -11.767 -21.524 -24.456 1.00 12.00 31 ASP A N 4
ATOM 4468 C CA . ASP A 1 51 ? -13.003 -21.680 -23.710 1.00 64.00 31 ASP A CA 4
ATOM 4469 C C . ASP A 1 51 ? -12.937 -22.906 -22.827 1.00 51.00 31 ASP A C 4
ATOM 4470 O O . ASP A 1 51 ? -12.883 -22.803 -21.605 1.00 34.00 31 ASP A O 4
ATOM 4479 N N . ASN A 1 52 ? -12.901 -24.068 -23.447 1.00 65.00 32 ASN A N 4
ATOM 4480 C CA . ASN A 1 52 ? -12.890 -25.310 -22.697 1.00 11.00 32 ASN A CA 4
ATOM 4481 C C . ASN A 1 52 ? -11.828 -26.270 -23.243 1.00 32.00 32 ASN A C 4
ATOM 4482 O O . ASN A 1 52 ? -11.760 -27.428 -22.860 1.00 63.00 32 ASN A O 4
ATOM 4493 N N . GLN A 1 53 ? -10.953 -25.785 -24.092 1.00 3.00 33 GLN A N 4
ATOM 4494 C CA . GLN A 1 53 ? -9.950 -26.629 -24.633 1.00 13.00 33 GLN A CA 4
ATOM 4495 C C . GLN A 1 53 ? -8.771 -25.794 -24.859 1.00 53.00 33 GLN A C 4
ATOM 4496 O O . GLN A 1 53 ? -8.893 -24.555 -25.037 1.00 64.00 33 GLN A O 4
ATOM 4510 N N . LEU A 1 54 ? -7.669 -26.403 -24.819 1.00 32.00 34 LEU A N 4
ATOM 4511 C CA . LEU A 1 54 ? -6.451 -25.729 -24.966 1.00 25.00 34 LEU A CA 4
ATOM 4512 C C . LEU A 1 54 ? -5.929 -25.965 -26.358 1.00 52.00 34 LEU A C 4
ATOM 4513 O O . LEU A 1 54 ? -5.872 -27.108 -26.830 1.00 64.00 34 LEU A O 4
ATOM 4529 N N . LEU A 1 55 ? -5.604 -24.919 -27.019 1.00 44.00 35 LEU A N 4
ATOM 4530 C CA . LEU A 1 55 ? -5.002 -25.006 -28.324 1.00 4.00 35 LEU A CA 4
ATOM 4531 C C . LEU A 1 55 ? -3.744 -24.167 -28.318 1.00 23.00 35 LEU A C 4
ATOM 4532 O O . LEU A 1 55 ? -3.614 -23.258 -27.492 1.00 51.00 35 LEU A O 4
ATOM 4548 N N . HIS A 1 56 ? -2.802 -24.496 -29.152 1.00 11.00 36 HIS A N 4
ATOM 4549 C CA . HIS A 1 56 ? -1.571 -23.779 -29.184 1.00 51.00 36 HIS A CA 4
ATOM 4550 C C . HIS A 1 56 ? -1.568 -22.825 -30.350 1.00 32.00 36 HIS A C 4
ATOM 4551 O O . HIS A 1 56 ? -1.985 -23.167 -31.452 1.00 14.00 36 HIS A O 4
ATOM 4565 N N . LEU A 1 57 ? -1.121 -21.656 -30.102 1.00 70.00 37 LEU A N 4
ATOM 4566 C CA . LEU A 1 57 ? -1.109 -20.609 -31.078 1.00 10.00 37 LEU A CA 4
ATOM 4567 C C . LEU A 1 57 ? 0.187 -19.953 -30.960 1.00 65.00 37 LEU A C 4
ATOM 4568 O O . LEU A 1 57 ? 0.903 -20.184 -29.989 1.00 74.00 37 LEU A O 4
ATOM 4584 N N . LYS A 1 58 ? 0.512 -19.149 -31.888 1.00 23.00 38 LYS A N 4
ATOM 4585 C CA . LYS A 1 58 ? 1.767 -18.523 -31.850 1.00 53.00 38 LYS A CA 4
ATOM 4586 C C . LYS A 1 58 ? 1.720 -17.220 -32.516 1.00 53.00 38 LYS A C 4
ATOM 4587 O O . LYS A 1 58 ? 0.817 -16.944 -33.313 1.00 34.00 38 LYS A O 4
ATOM 4606 N N . GLN A 1 59 ? 2.667 -16.451 -32.184 1.00 15.00 39 GLN A N 4
ATOM 4607 C CA . GLN A 1 59 ? 2.851 -15.146 -32.715 1.00 52.00 39 GLN A CA 4
ATOM 4608 C C . GLN A 1 59 ? 3.464 -15.212 -34.100 1.00 15.00 39 GLN A C 4
ATOM 4609 O O . GLN A 1 59 ? 4.653 -15.473 -34.265 1.00 11.00 39 GLN A O 4
ATOM 4623 N N . GLY A 1 60 ? 2.625 -15.019 -35.075 1.00 53.00 40 GLY A N 4
ATOM 4624 C CA . GLY A 1 60 ? 3.029 -15.110 -36.473 1.00 53.00 40 GLY A CA 4
ATOM 4625 C C . GLY A 1 60 ? 3.236 -13.753 -37.132 1.00 32.00 40 GLY A C 4
ATOM 4626 O O . GLY A 1 60 ? 4.114 -12.987 -36.731 1.00 54.00 40 GLY A O 4
ATOM 4630 N N . ILE A 1 61 ? 2.403 -13.430 -38.097 1.00 45.00 41 ILE A N 4
ATOM 4631 C CA . ILE A 1 61 ? 2.523 -12.184 -38.850 1.00 12.00 41 ILE A CA 4
ATOM 4632 C C . ILE A 1 61 ? 1.759 -11.090 -38.117 1.00 33.00 41 ILE A C 4
ATOM 4633 O O . ILE A 1 61 ? 0.581 -11.263 -37.808 1.00 5.00 41 ILE A O 4
ATOM 4649 N N . SER A 1 62 ? 2.434 -9.994 -37.797 1.00 45.00 42 SER A N 4
ATOM 4650 C CA . SER A 1 62 ? 1.836 -8.905 -37.057 1.00 74.00 42 SER A CA 4
ATOM 4651 C C . SER A 1 62 ? 0.762 -8.188 -37.875 1.00 70.00 42 SER A C 4
ATOM 4652 O O . SER A 1 62 ? 1.060 -7.288 -38.660 1.00 42.00 42 SER A O 4
ATOM 4660 N N . ALA A 1 63 ? -0.459 -8.684 -37.763 1.00 70.00 43 ALA A N 4
ATOM 4661 C CA . ALA A 1 63 ? -1.594 -8.098 -38.391 1.00 15.00 43 ALA A CA 4
ATOM 4662 C C . ALA A 1 63 ? -1.829 -6.687 -37.869 1.00 24.00 43 ALA A C 4
ATOM 4663 O O . ALA A 1 63 ? -1.718 -5.716 -38.614 1.00 24.00 43 ALA A O 4
ATOM 4670 N N . SER A 1 64 ? -2.142 -6.579 -36.587 1.00 64.00 44 SER A N 4
ATOM 4671 C CA . SER A 1 64 ? -2.407 -5.289 -35.965 1.00 41.00 44 SER A CA 4
ATOM 4672 C C . SER A 1 64 ? -2.043 -5.325 -34.468 1.00 53.00 44 SER A C 4
ATOM 4673 O O . SER A 1 64 ? -2.584 -4.564 -33.667 1.00 64.00 44 SER A O 4
ATOM 4681 N N . GLY A 1 65 ? -1.097 -6.165 -34.099 1.00 64.00 45 GLY A N 4
ATOM 4682 C CA . GLY A 1 65 ? -0.757 -6.314 -32.699 1.00 64.00 45 GLY A CA 4
ATOM 4683 C C . GLY A 1 65 ? 0.084 -7.524 -32.469 1.00 65.00 45 GLY A C 4
ATOM 4684 O O . GLY A 1 65 ? 0.849 -7.933 -33.346 1.00 22.00 45 GLY A O 4
ATOM 4688 N N . ALA A 1 66 ? -0.148 -8.168 -31.368 1.00 44.00 46 ALA A N 4
ATOM 4689 C CA . ALA A 1 66 ? 0.556 -9.302 -30.967 1.00 41.00 46 ALA A CA 4
ATOM 4690 C C . ALA A 1 66 ? -0.414 -10.332 -31.272 1.00 33.00 46 ALA A C 4
ATOM 4691 O O . ALA A 1 66 ? -1.579 -10.235 -30.878 1.00 2.00 46 ALA A O 4
ATOM 4698 N N . ARG A 1 67 ? -0.016 -11.260 -31.984 1.00 62.00 47 ARG A N 4
ATOM 4699 C CA . ARG A 1 67 ? -0.968 -12.058 -32.618 1.00 14.00 47 ARG A CA 4
ATOM 4700 C C . ARG A 1 67 ? -0.697 -13.556 -32.460 1.00 30.00 47 ARG A C 4
ATOM 4701 O O . ARG A 1 67 ? 0.131 -14.106 -33.156 1.00 74.00 47 ARG A O 4
ATOM 4722 N N . TYR A 1 68 ? -1.359 -14.198 -31.553 1.00 53.00 48 TYR A N 4
ATOM 4723 C CA . TYR A 1 68 ? -1.180 -15.594 -31.367 1.00 31.00 48 TYR A CA 4
ATOM 4724 C C . TYR A 1 68 ? -2.322 -16.244 -32.059 1.00 44.00 48 TYR A C 4
ATOM 4725 O O . TYR A 1 68 ? -3.472 -16.078 -31.673 1.00 71.00 48 TYR A O 4
ATOM 4743 N N . THR A 1 69 ? -2.042 -16.886 -33.135 1.00 12.00 49 THR A N 4
ATOM 4744 C CA . THR A 1 69 ? -3.087 -17.451 -33.937 1.00 71.00 49 THR A CA 4
ATOM 4745 C C . THR A 1 69 ? -2.578 -18.704 -34.603 1.00 33.00 49 THR A C 4
ATOM 4746 O O . THR A 1 69 ? -1.422 -18.749 -35.049 1.00 51.00 49 THR A O 4
ATOM 4757 N N . ASP A 1 70 ? -3.386 -19.722 -34.611 1.00 14.00 50 ASP A N 4
ATOM 4758 C CA . ASP A 1 70 ? -3.032 -20.956 -35.253 1.00 2.00 50 ASP A CA 4
ATOM 4759 C C . ASP A 1 70 ? -3.890 -21.129 -36.493 1.00 62.00 50 ASP A C 4
ATOM 4760 O O . ASP A 1 70 ? -3.470 -21.716 -37.484 1.00 55.00 50 ASP A O 4
ATOM 4769 N N . GLY A 1 71 ? -5.086 -20.603 -36.426 1.00 50.00 51 GLY A N 4
ATOM 4770 C CA . GLY A 1 71 ? -5.982 -20.657 -37.523 1.00 62.00 51 GLY A CA 4
ATOM 4771 C C . GLY A 1 71 ? -7.388 -20.967 -37.086 1.00 74.00 51 GLY A C 4
ATOM 4772 O O . GLY A 1 71 ? -8.315 -20.839 -37.872 1.00 32.00 51 GLY A O 4
ATOM 4776 N N . ILE A 1 72 ? -7.565 -21.378 -35.838 1.00 13.00 52 ILE A N 4
ATOM 4777 C CA . ILE A 1 72 ? -8.895 -21.707 -35.342 1.00 52.00 52 ILE A CA 4
ATOM 4778 C C . ILE A 1 72 ? -9.572 -20.432 -34.838 1.00 35.00 52 ILE A C 4
ATOM 4779 O O . ILE A 1 72 ? -10.726 -20.146 -35.168 1.00 40.00 52 ILE A O 4
ATOM 4795 N N . TYR A 1 73 ? -8.837 -19.680 -34.053 1.00 75.00 53 TYR A N 4
ATOM 4796 C CA . TYR A 1 73 ? -9.239 -18.377 -33.562 1.00 72.00 53 TYR A CA 4
ATOM 4797 C C . TYR A 1 73 ? -8.070 -17.479 -33.656 1.00 33.00 53 TYR A C 4
ATOM 4798 O O . TYR A 1 73 ? -6.931 -17.940 -33.789 1.00 63.00 53 TYR A O 4
ATOM 4816 N N . VAL A 1 74 ? -8.336 -16.239 -33.594 1.00 25.00 54 VAL A N 4
ATOM 4817 C CA . VAL A 1 74 ? -7.355 -15.218 -33.691 1.00 32.00 54 VAL A CA 4
ATOM 4818 C C . VAL A 1 74 ? -7.265 -14.537 -32.345 1.00 53.00 54 VAL A C 4
ATOM 4819 O O . VAL A 1 74 ? -8.220 -13.885 -31.916 1.00 63.00 54 VAL A O 4
ATOM 4832 N N . PHE A 1 75 ? -6.181 -14.736 -31.658 1.00 54.00 55 PHE A N 4
ATOM 4833 C CA . PHE A 1 75 ? -5.980 -14.091 -30.386 1.00 75.00 55 PHE A CA 4
ATOM 4834 C C . PHE A 1 75 ? -5.118 -12.865 -30.599 1.00 13.00 55 PHE A C 4
ATOM 4835 O O . PHE A 1 75 ? -3.887 -12.957 -30.746 1.00 21.00 55 PHE A O 4
ATOM 4852 N N . TRP A 1 76 ? -5.763 -11.735 -30.664 1.00 52.00 56 TRP A N 4
ATOM 4853 C CA . TRP A 1 76 ? -5.135 -10.508 -30.914 1.00 24.00 56 TRP A CA 4
ATOM 4854 C C . TRP A 1 76 ? -4.985 -9.761 -29.636 1.00 22.00 56 TRP A C 4
ATOM 4855 O O . TRP A 1 76 ? -5.945 -9.457 -28.931 1.00 64.00 56 TRP A O 4
ATOM 4876 N N . SER A 1 77 ? -3.803 -9.507 -29.348 1.00 42.00 57 SER A N 4
ATOM 4877 C CA . SER A 1 77 ? -3.427 -8.799 -28.199 1.00 13.00 57 SER A CA 4
ATOM 4878 C C . SER A 1 77 ? -2.854 -7.498 -28.682 1.00 20.00 57 SER A C 4
ATOM 4879 O O . SER A 1 77 ? -1.863 -7.486 -29.397 1.00 52.00 57 SER A O 4
ATOM 4887 N N . LYS A 1 78 ? -3.507 -6.428 -28.385 1.00 32.00 58 LYS A N 4
ATOM 4888 C CA . LYS A 1 78 ? -3.035 -5.161 -28.815 1.00 14.00 58 LYS A CA 4
ATOM 4889 C C . LYS A 1 78 ? -2.040 -4.620 -27.796 1.00 40.00 58 LYS A C 4
ATOM 4890 O O . LYS A 1 78 ? -0.832 -4.629 -28.043 1.00 51.00 58 LYS A O 4
ATOM 4909 N N . GLY A 1 79 ? -2.523 -4.210 -26.653 1.00 13.00 59 GLY A N 4
ATOM 4910 C CA . GLY A 1 79 ? -1.633 -3.762 -25.618 1.00 45.00 59 GLY A CA 4
ATOM 4911 C C . GLY A 1 79 ? -2.256 -3.898 -24.266 1.00 24.00 59 GLY A C 4
ATOM 4912 O O . GLY A 1 79 ? -1.760 -4.633 -23.406 1.00 63.00 59 GLY A O 4
ATOM 4916 N N . ASP A 1 80 ? -3.367 -3.235 -24.090 1.00 60.00 60 ASP A N 4
ATOM 4917 C CA . ASP A 1 80 ? -4.089 -3.263 -22.828 1.00 70.00 60 ASP A CA 4
ATOM 4918 C C . ASP A 1 80 ? -5.162 -4.290 -22.893 1.00 33.00 60 ASP A C 4
ATOM 4919 O O . ASP A 1 80 ? -5.640 -4.755 -21.891 1.00 34.00 60 ASP A O 4
ATOM 4928 N N . GLU A 1 81 ? -5.525 -4.650 -24.077 1.00 54.00 61 GLU A N 4
ATOM 4929 C CA . GLU A 1 81 ? -6.639 -5.461 -24.314 1.00 51.00 61 GLU A CA 4
ATOM 4930 C C . GLU A 1 81 ? -6.276 -6.661 -25.127 1.00 24.00 61 GLU A C 4
ATOM 4931 O O . GLU A 1 81 ? -5.219 -6.707 -25.793 1.00 12.00 61 GLU A O 4
ATOM 4943 N N . ALA A 1 82 ? -7.139 -7.616 -25.086 1.00 5.00 62 ALA A N 4
ATOM 4944 C CA . ALA A 1 82 ? -7.012 -8.781 -25.838 1.00 43.00 62 ALA A CA 4
ATOM 4945 C C . ALA A 1 82 ? -8.359 -9.031 -26.470 1.00 70.00 62 ALA A C 4
ATOM 4946 O O . ALA A 1 82 ? -9.398 -8.905 -25.810 1.00 4.00 62 ALA A O 4
ATOM 4953 N N . THR A 1 83 ? -8.352 -9.284 -27.716 1.00 62.00 63 THR A N 4
ATOM 4954 C CA . THR A 1 83 ? -9.539 -9.523 -28.473 1.00 53.00 63 THR A CA 4
ATOM 4955 C C . THR A 1 83 ? -9.347 -10.823 -29.259 1.00 4.00 63 THR A C 4
ATOM 4956 O O . THR A 1 83 ? -8.369 -10.981 -29.980 1.00 35.00 63 THR A O 4
ATOM 4967 N N . VAL A 1 84 ? -10.248 -11.747 -29.088 1.00 43.00 64 VAL A N 4
ATOM 4968 C CA . VAL A 1 84 ? -10.138 -13.041 -29.689 1.00 14.00 64 VAL A CA 4
ATOM 4969 C C . VAL A 1 84 ? -11.301 -13.246 -30.607 1.00 51.00 64 VAL A C 4
ATOM 4970 O O . VAL A 1 84 ? -12.438 -13.446 -30.147 1.00 22.00 64 VAL A O 4
ATOM 4983 N N . TYR A 1 85 ? -11.045 -13.218 -31.877 1.00 41.00 65 TYR A N 4
ATOM 4984 C CA . TYR A 1 85 ? -12.107 -13.280 -32.823 1.00 41.00 65 TYR A CA 4
ATOM 4985 C C . TYR A 1 85 ? -11.728 -14.015 -34.079 1.00 51.00 65 TYR A C 4
ATOM 4986 O O . TYR A 1 85 ? -10.767 -13.687 -34.740 1.00 21.00 65 TYR A O 4
ATOM 5004 N N . LYS A 1 86 ? -12.428 -15.059 -34.344 1.00 21.00 66 LYS A N 4
ATOM 5005 C CA . LYS A 1 86 ? -12.411 -15.642 -35.593 1.00 23.00 66 LYS A CA 4
ATOM 5006 C C . LYS A 1 86 ? -13.604 -15.030 -36.282 1.00 11.00 66 LYS A C 4
ATOM 5007 O O . LYS A 1 86 ? -14.567 -14.637 -35.622 1.00 71.00 66 LYS A O 4
ATOM 5026 N N . ARG A 1 87 ? -13.530 -14.949 -37.549 1.00 44.00 67 ARG A N 4
ATOM 5027 C CA . ARG A 1 87 ? -14.620 -14.509 -38.440 1.00 5.00 67 ARG A CA 4
ATOM 5028 C C . ARG A 1 87 ? -15.939 -15.244 -38.129 1.00 52.00 67 ARG A C 4
ATOM 5029 O O . ARG A 1 87 ? -17.037 -14.718 -38.337 1.00 1.00 67 ARG A O 4
ATOM 5050 N N . ASP A 1 88 ? -15.801 -16.431 -37.603 1.00 63.00 68 ASP A N 4
ATOM 5051 C CA . ASP A 1 88 ? -16.889 -17.321 -37.367 1.00 71.00 68 ASP A CA 4
ATOM 5052 C C . ASP A 1 88 ? -17.293 -17.294 -35.936 1.00 63.00 68 ASP A C 4
ATOM 5053 O O . ASP A 1 88 ? -18.399 -17.698 -35.599 1.00 34.00 68 ASP A O 4
ATOM 5062 N N . ARG A 1 89 ? -16.420 -16.791 -35.084 1.00 41.00 69 ARG A N 4
ATOM 5063 C CA . ARG A 1 89 ? -16.665 -16.857 -33.661 1.00 2.00 69 ARG A CA 4
ATOM 5064 C C . ARG A 1 89 ? -15.670 -16.013 -32.831 1.00 13.00 69 ARG A C 4
ATOM 5065 O O . ARG A 1 89 ? -14.472 -16.298 -32.779 1.00 1.00 69 ARG A O 4
ATOM 5086 N N . ILE A 1 90 ? -16.172 -14.955 -32.265 1.00 10.00 70 ILE A N 4
ATOM 5087 C CA . ILE A 1 90 ? -15.482 -14.176 -31.257 1.00 1.00 70 ILE A CA 4
ATOM 5088 C C . ILE A 1 90 ? -15.703 -14.853 -29.940 1.00 14.00 70 ILE A C 4
ATOM 5089 O O . ILE A 1 90 ? -16.830 -15.232 -29.604 1.00 44.00 70 ILE A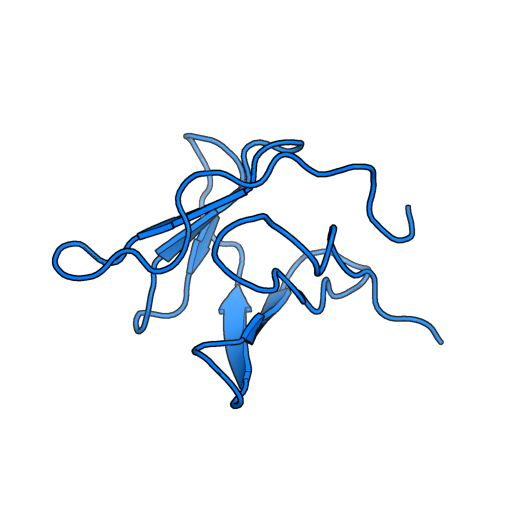 O 4
ATOM 5105 N N . VAL A 1 91 ? -14.669 -14.994 -29.209 1.00 71.00 71 VAL A N 4
ATOM 5106 C CA . VAL A 1 91 ? -14.778 -15.589 -27.903 1.00 4.00 71 VAL A CA 4
ATOM 5107 C C . VAL A 1 91 ? -14.430 -14.608 -26.811 1.00 3.00 71 VAL A C 4
ATOM 5108 O O . VAL A 1 91 ? -14.867 -14.744 -25.678 1.00 71.00 71 VAL A O 4
ATOM 5121 N N . LEU A 1 92 ? -13.719 -13.559 -27.185 1.00 72.00 72 LEU A N 4
ATOM 5122 C CA . LEU A 1 92 ? -13.387 -12.468 -26.267 1.00 53.00 72 LEU A CA 4
ATOM 5123 C C . LEU A 1 92 ? -13.280 -11.211 -27.048 1.00 73.00 72 LEU A C 4
ATOM 5124 O O . LEU A 1 92 ? -12.677 -11.207 -28.108 1.00 10.00 72 LEU A O 4
ATOM 5140 N N . ASN A 1 93 ? -13.832 -10.154 -26.567 1.00 21.00 73 ASN A N 4
ATOM 5141 C CA . ASN A 1 93 ? -13.695 -8.892 -27.272 1.00 32.00 73 ASN A CA 4
ATOM 5142 C C . ASN A 1 93 ? -13.480 -7.758 -26.321 1.00 51.00 73 ASN A C 4
ATOM 5143 O O . ASN A 1 93 ? -13.446 -6.591 -26.712 1.00 23.00 73 ASN A O 4
ATOM 5154 N N . ASN A 1 94 ? -13.240 -8.107 -25.093 1.00 50.00 74 ASN A N 4
ATOM 5155 C CA . ASN A 1 94 ? -13.055 -7.152 -24.052 1.00 33.00 74 ASN A CA 4
ATOM 5156 C C . ASN A 1 94 ? -12.535 -7.835 -22.808 1.00 12.00 74 ASN A C 4
ATOM 5157 O O . ASN A 1 94 ? -13.284 -8.441 -22.026 1.00 44.00 74 ASN A O 4
ATOM 5168 N N . CYS A 1 95 ? -11.269 -7.829 -22.715 1.00 51.00 75 CYS A N 4
ATOM 5169 C CA . CYS A 1 95 ? -10.534 -8.235 -21.552 1.00 42.00 75 CYS A CA 4
ATOM 5170 C C . CYS A 1 95 ? -9.334 -7.373 -21.572 1.00 72.00 75 CYS A C 4
ATOM 5171 O O . CYS A 1 95 ? -8.916 -6.950 -22.672 1.00 61.00 75 CYS A O 4
ATOM 5178 N N . GLN A 1 96 ? -8.765 -7.095 -20.440 1.00 2.00 76 GLN A N 4
ATOM 5179 C CA . GLN A 1 96 ? -7.747 -6.154 -20.356 1.00 73.00 76 GLN A CA 4
ATOM 5180 C C . GLN A 1 96 ? -6.699 -6.683 -19.480 1.00 61.00 76 GLN A C 4
ATOM 5181 O O . GLN A 1 96 ? -6.933 -7.029 -18.322 1.00 40.00 76 GLN A O 4
ATOM 5195 N N . LEU A 1 97 ? -5.570 -6.777 -20.043 1.00 50.00 77 LEU A N 4
ATOM 5196 C CA . LEU A 1 97 ? -4.480 -7.408 -19.442 1.00 41.00 77 LEU A CA 4
ATOM 5197 C C . LEU A 1 97 ? -3.707 -6.401 -18.596 1.00 72.00 77 LEU A C 4
ATOM 5198 O O . LEU A 1 97 ? -3.492 -5.262 -19.030 1.00 43.00 77 LEU A O 4
ATOM 5214 N N . GLN A 1 98 ? -3.297 -6.787 -17.405 1.00 61.00 78 GLN A N 4
ATOM 5215 C CA . GLN A 1 98 ? -2.535 -5.845 -16.587 1.00 34.00 78 GLN A CA 4
ATOM 5216 C C . GLN A 1 98 ? -1.031 -5.992 -16.783 1.00 13.00 78 GLN A C 4
ATOM 5217 O O . GLN A 1 98 ? -0.323 -4.997 -17.004 1.00 23.00 78 GLN A O 4
ATOM 5231 N N . ASN A 1 99 ? -0.554 -7.218 -16.767 1.00 32.00 79 ASN A N 4
ATOM 5232 C CA . ASN A 1 99 ? 0.851 -7.531 -16.903 1.00 1.00 79 ASN A CA 4
ATOM 5233 C C . ASN A 1 99 ? 0.901 -9.000 -17.122 1.00 1.00 79 ASN A C 4
ATOM 5234 O O . ASN A 1 99 ? 0.268 -9.730 -16.373 1.00 5.00 79 ASN A O 4
ATOM 5245 N N . PRO A 1 100 ? 1.535 -9.488 -18.181 1.00 70.00 80 PRO A N 4
ATOM 5246 C CA . PRO A 1 100 ? 1.569 -10.892 -18.419 1.00 51.00 80 PRO A CA 4
ATOM 5247 C C . PRO A 1 100 ? 2.720 -11.583 -17.702 1.00 41.00 80 PRO A C 4
ATOM 5248 O O . PRO A 1 100 ? 2.795 -12.818 -17.656 1.00 74.00 80 PRO A O 4
ATOM 5259 N N . GLN A 1 101 ? 3.621 -10.801 -17.157 1.00 75.00 81 GLN A N 4
ATOM 5260 C CA . GLN A 1 101 ? 4.676 -11.317 -16.409 1.00 10.00 81 GLN A CA 4
ATOM 5261 C C . GLN A 1 101 ? 4.148 -11.577 -15.022 1.00 41.00 81 GLN A C 4
ATOM 5262 O O . GLN A 1 101 ? 4.044 -10.684 -14.194 1.00 3.00 81 GLN A O 4
ATOM 5276 N N . ARG A 1 102 ? 3.679 -12.744 -14.854 1.00 24.00 82 ARG A N 4
ATOM 5277 C CA . ARG A 1 102 ? 3.160 -13.188 -13.587 1.00 23.00 82 ARG A CA 4
ATOM 5278 C C . ARG A 1 102 ? 4.220 -14.053 -12.958 1.00 13.00 82 ARG A C 4
ATOM 5279 O O . ARG A 1 102 ? 4.306 -15.231 -13.333 1.00 12.00 82 ARG A O 4
ATOM 5301 N N . MET A 1 21 ? 3.851 -22.627 -13.477 1.00 13.00 1 MET A N 5
ATOM 5302 C CA . MET A 1 21 ? 4.405 -21.468 -12.753 1.00 70.00 1 MET A CA 5
ATOM 5303 C C . MET A 1 21 ? 5.379 -20.660 -13.601 1.00 43.00 1 MET A C 5
ATOM 5304 O O . MET A 1 21 ? 5.249 -19.440 -13.693 1.00 63.00 1 MET A O 5
ATOM 5318 N N . GLN A 1 22 ? 6.334 -21.308 -14.258 1.00 41.00 2 GLN A N 5
ATOM 5319 C CA . GLN A 1 22 ? 7.281 -20.572 -15.069 1.00 71.00 2 GLN A CA 5
ATOM 5320 C C . GLN A 1 22 ? 6.743 -20.379 -16.484 1.00 33.00 2 GLN A C 5
ATOM 5321 O O . GLN A 1 22 ? 7.095 -21.098 -17.427 1.00 25.00 2 GLN A O 5
ATOM 5335 N N . THR A 1 23 ? 5.796 -19.510 -16.579 1.00 34.00 3 THR A N 5
ATOM 5336 C CA . THR A 1 23 ? 5.190 -19.087 -17.810 1.00 14.00 3 THR A CA 5
ATOM 5337 C C . THR A 1 23 ? 4.501 -17.816 -17.486 1.00 43.00 3 THR A C 5
ATOM 5338 O O . THR A 1 23 ? 3.858 -17.712 -16.434 1.00 71.00 3 THR A O 5
ATOM 5349 N N . ASP A 1 24 ? 4.645 -16.857 -18.323 1.00 32.00 4 ASP A N 5
ATOM 5350 C CA . ASP A 1 24 ? 3.985 -15.611 -18.116 1.00 31.00 4 ASP A CA 5
ATOM 5351 C C . ASP A 1 24 ? 2.541 -15.790 -18.516 1.00 30.00 4 ASP A C 5
ATOM 5352 O O . ASP A 1 24 ? 2.218 -16.707 -19.285 1.00 74.00 4 ASP A O 5
ATOM 5361 N N . THR A 1 25 ? 1.667 -15.001 -18.000 1.00 64.00 5 THR A N 5
ATOM 5362 C CA . THR A 1 25 ? 0.262 -15.189 -18.273 1.00 42.00 5 THR A CA 5
ATOM 5363 C C . THR A 1 25 ? -0.453 -13.850 -18.237 1.00 63.00 5 THR A C 5
ATOM 5364 O O . THR A 1 25 ? -0.007 -12.949 -17.556 1.00 12.00 5 THR A O 5
ATOM 5375 N N . LEU A 1 26 ? -1.566 -13.723 -18.959 1.00 22.00 6 LEU A N 5
ATOM 5376 C CA . LEU A 1 26 ? -2.232 -12.442 -19.050 1.00 10.00 6 LEU A CA 5
ATOM 5377 C C . LEU A 1 26 ? -3.137 -12.192 -17.842 1.00 23.00 6 LEU A C 5
ATOM 5378 O O . LEU A 1 26 ? -2.847 -12.655 -16.753 1.00 54.00 6 LEU A O 5
ATOM 5394 N N . GLU A 1 27 ? -4.229 -11.474 -18.050 1.00 51.00 7 GLU A N 5
ATOM 5395 C CA . GLU A 1 27 ? -5.118 -11.046 -16.989 1.00 53.00 7 GLU A CA 5
ATOM 5396 C C . GLU A 1 27 ? -5.775 -12.268 -16.382 1.00 21.00 7 GLU A C 5
ATOM 5397 O O . GLU A 1 27 ? -6.092 -12.312 -15.204 1.00 4.00 7 GLU A O 5
ATOM 5409 N N . TYR A 1 28 ? -5.904 -13.271 -17.229 1.00 12.00 8 TYR A N 5
ATOM 5410 C CA . TYR A 1 28 ? -6.519 -14.552 -17.003 1.00 24.00 8 TYR A CA 5
ATOM 5411 C C . TYR A 1 28 ? -7.932 -14.585 -16.406 1.00 51.00 8 TYR A C 5
ATOM 5412 O O . TYR A 1 28 ? -8.551 -15.631 -16.377 1.00 13.00 8 TYR A O 5
ATOM 5430 N N . GLN A 1 29 ? -8.444 -13.458 -16.023 1.00 61.00 9 GLN A N 5
ATOM 5431 C CA . GLN A 1 29 ? -9.742 -13.318 -15.430 1.00 32.00 9 GLN A CA 5
ATOM 5432 C C . GLN A 1 29 ? -10.294 -12.073 -15.939 1.00 74.00 9 GLN A C 5
ATOM 5433 O O . GLN A 1 29 ? -10.449 -11.081 -15.240 1.00 54.00 9 GLN A O 5
ATOM 5447 N N . CYS A 1 30 ? -10.486 -12.111 -17.179 1.00 31.00 10 CYS A N 5
ATOM 5448 C CA . CYS A 1 30 ? -10.962 -10.994 -17.914 1.00 0.00 10 CYS A CA 5
ATOM 5449 C C . CYS A 1 30 ? -12.455 -10.866 -17.706 1.00 54.00 10 CYS A C 5
ATOM 5450 O O . CYS A 1 30 ? -13.117 -11.780 -17.166 1.00 12.00 10 CYS A O 5
ATOM 5457 N N . ASP A 1 31 ? -12.991 -9.776 -18.137 1.00 53.00 11 ASP A N 5
ATOM 5458 C CA . ASP A 1 31 ? -14.415 -9.533 -18.040 1.00 44.00 11 ASP A CA 5
ATOM 5459 C C . ASP A 1 31 ? -15.136 -10.246 -19.182 1.00 13.00 11 ASP A C 5
ATOM 5460 O O . ASP A 1 31 ? -16.356 -10.412 -19.186 1.00 21.00 11 ASP A O 5
ATOM 5469 N N . GLU A 1 32 ? -14.353 -10.703 -20.127 1.00 4.00 12 GLU A N 5
ATOM 5470 C CA . GLU A 1 32 ? -14.831 -11.379 -21.252 1.00 23.00 12 GLU A CA 5
ATOM 5471 C C . GLU A 1 32 ? -14.905 -12.864 -20.931 1.00 60.00 12 GLU A C 5
ATOM 5472 O O . GLU A 1 32 ? -15.974 -13.467 -20.910 1.00 14.00 12 GLU A O 5
ATOM 5484 N N . LYS A 1 33 ? -13.759 -13.417 -20.609 1.00 61.00 13 LYS A N 5
ATOM 5485 C CA . LYS A 1 33 ? -13.567 -14.849 -20.420 1.00 44.00 13 LYS A CA 5
ATOM 5486 C C . LYS A 1 33 ? -12.395 -14.991 -19.486 1.00 30.00 13 LYS A C 5
ATOM 5487 O O . LYS A 1 33 ? -11.710 -14.000 -19.229 1.00 13.00 13 LYS A O 5
ATOM 5506 N N . PRO A 1 34 ? -12.135 -16.166 -18.945 1.00 35.00 14 PRO A N 5
ATOM 5507 C CA . PRO A 1 34 ? -10.897 -16.391 -18.273 1.00 24.00 14 PRO A CA 5
ATOM 5508 C C . PRO A 1 34 ? -9.827 -16.666 -19.340 1.00 51.00 14 PRO A C 5
ATOM 5509 O O . PRO A 1 34 ? -9.889 -17.664 -20.043 1.00 71.00 14 PRO A O 5
ATOM 5520 N N . LEU A 1 35 ? -8.871 -15.777 -19.477 1.00 43.00 15 LEU A N 5
ATOM 5521 C CA . LEU A 1 35 ? -7.925 -15.883 -20.546 1.00 53.00 15 LEU A CA 5
ATOM 5522 C C . LEU A 1 35 ? -6.580 -16.196 -19.991 1.00 12.00 15 LEU A C 5
ATOM 5523 O O . LEU A 1 35 ? -5.735 -15.300 -19.772 1.00 25.00 15 LEU A O 5
ATOM 5539 N N . THR A 1 36 ? -6.385 -17.412 -19.680 1.00 52.00 16 THR A N 5
ATOM 5540 C CA . THR A 1 36 ? -5.160 -17.802 -19.107 1.00 32.00 16 THR A CA 5
ATOM 5541 C C . THR A 1 36 ? -4.183 -18.181 -20.209 1.00 21.00 16 THR A C 5
ATOM 5542 O O . THR A 1 36 ? -4.236 -19.267 -20.771 1.00 70.00 16 THR A O 5
ATOM 5553 N N . VAL A 1 37 ? -3.361 -17.233 -20.539 1.00 4.00 17 VAL A N 5
ATOM 5554 C CA . VAL A 1 37 ? -2.378 -17.345 -21.582 1.00 13.00 17 VAL A CA 5
ATOM 5555 C C . VAL A 1 37 ? -1.083 -17.908 -21.062 1.00 34.00 17 VAL A C 5
ATOM 5556 O O . VAL A 1 37 ? -0.582 -17.465 -20.061 1.00 2.00 17 VAL A O 5
ATOM 5569 N N . LYS A 1 38 ? -0.558 -18.872 -21.740 1.00 51.00 18 LYS A N 5
ATOM 5570 C CA . LYS A 1 38 ? 0.745 -19.351 -21.443 1.00 44.00 18 LYS A CA 5
ATOM 5571 C C . LYS A 1 38 ? 1.641 -18.611 -22.366 1.00 41.00 18 LYS A C 5
ATOM 5572 O O . LYS A 1 38 ? 1.794 -18.982 -23.530 1.00 31.00 18 LYS A O 5
ATOM 5591 N N . LEU A 1 39 ? 2.132 -17.530 -21.891 1.00 60.00 19 LEU A N 5
ATOM 5592 C CA . LEU A 1 39 ? 2.912 -16.680 -22.624 1.00 75.00 19 LEU A CA 5
ATOM 5593 C C . LEU A 1 39 ? 4.325 -17.136 -22.518 1.00 20.00 19 LEU A C 5
ATOM 5594 O O . LEU A 1 39 ? 5.005 -16.894 -21.515 1.00 64.00 19 LEU A O 5
ATOM 5610 N N . ASN A 1 40 ? 4.727 -17.883 -23.470 1.00 15.00 20 ASN A N 5
ATOM 5611 C CA . ASN A 1 40 ? 6.087 -18.306 -23.536 1.00 4.00 20 ASN A CA 5
ATOM 5612 C C . ASN A 1 40 ? 6.798 -17.351 -24.452 1.00 44.00 20 ASN A C 5
ATOM 5613 O O . ASN A 1 40 ? 6.737 -17.493 -25.675 1.00 54.00 20 ASN A O 5
ATOM 5624 N N . ASN A 1 41 ? 7.411 -16.350 -23.867 1.00 63.00 21 ASN A N 5
ATOM 5625 C CA . ASN A 1 41 ? 8.050 -15.275 -24.618 1.00 43.00 21 ASN A CA 5
ATOM 5626 C C . ASN A 1 41 ? 9.185 -15.756 -25.548 1.00 73.00 21 ASN A C 5
ATOM 5627 O O . ASN A 1 41 ? 9.161 -15.430 -26.723 1.00 54.00 21 ASN A O 5
ATOM 5638 N N . PRO A 1 42 ? 10.172 -16.591 -25.070 1.00 32.00 22 PRO A N 5
ATOM 5639 C CA . PRO A 1 42 ? 11.267 -17.089 -25.939 1.00 13.00 22 PRO A CA 5
ATOM 5640 C C . PRO A 1 42 ? 10.762 -18.075 -26.999 1.00 4.00 22 PRO A C 5
ATOM 5641 O O . PRO A 1 42 ? 11.488 -18.469 -27.908 1.00 23.00 22 PRO A O 5
ATOM 5652 N N . ARG A 1 43 ? 9.515 -18.454 -26.866 1.00 72.00 23 ARG A N 5
ATOM 5653 C CA . ARG A 1 43 ? 8.880 -19.374 -27.776 1.00 11.00 23 ARG A CA 5
ATOM 5654 C C . ARG A 1 43 ? 7.974 -18.618 -28.762 1.00 33.00 23 ARG A C 5
ATOM 5655 O O . ARG A 1 43 ? 7.665 -19.129 -29.844 1.00 71.00 23 ARG A O 5
ATOM 5676 N N . GLN A 1 44 ? 7.588 -17.388 -28.386 1.00 22.00 24 GLN A N 5
ATOM 5677 C CA . GLN A 1 44 ? 6.674 -16.546 -29.157 1.00 5.00 24 GLN A CA 5
ATOM 5678 C C . GLN A 1 44 ? 5.341 -17.259 -29.438 1.00 72.00 24 GLN A C 5
ATOM 5679 O O . GLN A 1 44 ? 4.750 -17.135 -30.529 1.00 30.00 24 GLN A O 5
ATOM 5693 N N . GLU A 1 45 ? 4.865 -17.976 -28.429 1.00 53.00 25 GLU A N 5
ATOM 5694 C CA . GLU A 1 45 ? 3.599 -18.683 -28.483 1.00 62.00 25 GLU A CA 5
ATOM 5695 C C . GLU A 1 45 ? 2.800 -18.459 -27.234 1.00 1.00 25 GLU A C 5
ATOM 5696 O O . GLU A 1 45 ? 3.355 -18.245 -26.145 1.00 0.00 25 GLU A O 5
ATOM 5708 N N . VAL A 1 46 ? 1.514 -18.503 -27.405 1.00 32.00 26 VAL A N 5
ATOM 5709 C CA . VAL A 1 46 ? 0.554 -18.388 -26.332 1.00 34.00 26 VAL A CA 5
ATOM 5710 C C . VAL A 1 46 ? -0.381 -19.561 -26.372 1.00 34.00 26 VAL A C 5
ATOM 5711 O O . VAL A 1 46 ? -0.851 -19.951 -27.425 1.00 2.00 26 VAL A O 5
ATOM 5724 N N . SER A 1 47 ? -0.583 -20.164 -25.264 1.00 41.00 27 SER A N 5
ATOM 5725 C CA . SER A 1 47 ? -1.562 -21.192 -25.159 1.00 20.00 27 SER A CA 5
ATOM 5726 C C . SER A 1 47 ? -2.608 -20.691 -24.228 1.00 2.00 27 SER A C 5
ATOM 5727 O O . SER A 1 47 ? -2.314 -20.391 -23.087 1.00 54.00 27 SER A O 5
ATOM 5735 N N . PHE A 1 48 ? -3.781 -20.541 -24.700 1.00 23.00 28 PHE A N 5
ATOM 5736 C CA . PHE A 1 48 ? -4.816 -20.029 -23.881 1.00 14.00 28 PHE A CA 5
ATOM 5737 C C . PHE A 1 48 ? -6.079 -20.778 -24.054 1.00 42.00 28 PHE A C 5
ATOM 5738 O O . PHE A 1 48 ? -6.261 -21.521 -25.019 1.00 10.00 28 PHE A O 5
ATOM 5755 N N . VAL A 1 49 ? -6.925 -20.592 -23.125 1.00 14.00 29 VAL A N 5
ATOM 5756 C CA . VAL A 1 49 ? -8.175 -21.212 -23.093 1.00 54.00 29 VAL A CA 5
ATOM 5757 C C . VAL A 1 49 ? -9.182 -20.329 -23.785 1.00 54.00 29 VAL A C 5
ATOM 5758 O O . VAL A 1 49 ? -9.481 -19.227 -23.352 1.00 14.00 29 VAL A O 5
ATOM 5771 N N . TYR A 1 50 ? -9.608 -20.801 -24.916 1.00 1.00 30 TYR A N 5
ATOM 5772 C CA . TYR A 1 50 ? -10.611 -20.125 -25.729 1.00 21.00 30 TYR A CA 5
ATOM 5773 C C . TYR A 1 50 ? -11.918 -20.036 -25.017 1.00 32.00 30 TYR A C 5
ATOM 5774 O O . TYR A 1 50 ? -12.608 -19.018 -25.071 1.00 64.00 30 TYR A O 5
ATOM 5792 N N . ASP A 1 51 ? -12.236 -21.100 -24.346 1.00 33.00 31 ASP A N 5
ATOM 5793 C CA . ASP A 1 51 ? -13.458 -21.213 -23.604 1.00 61.00 31 ASP A CA 5
ATOM 5794 C C . ASP A 1 51 ? -13.469 -22.507 -22.864 1.00 50.00 31 ASP A C 5
ATOM 5795 O O . ASP A 1 51 ? -13.640 -22.540 -21.654 1.00 65.00 31 ASP A O 5
ATOM 5804 N N . ASN A 1 52 ? -13.251 -23.578 -23.591 1.00 40.00 32 ASN A N 5
ATOM 5805 C CA . ASN A 1 52 ? -13.331 -24.890 -22.996 1.00 43.00 32 ASN A CA 5
ATOM 5806 C C . ASN A 1 52 ? -12.126 -25.740 -23.328 1.00 11.00 32 ASN A C 5
ATOM 5807 O O . ASN A 1 52 ? -12.115 -26.929 -23.044 1.00 23.00 32 ASN A O 5
ATOM 5818 N N . GLN A 1 53 ? -11.100 -25.152 -23.903 1.00 61.00 33 GLN A N 5
ATOM 5819 C CA . GLN A 1 53 ? -9.955 -25.898 -24.267 1.00 13.00 33 GLN A CA 5
ATOM 5820 C C . GLN A 1 53 ? -8.828 -24.950 -24.352 1.00 70.00 33 GLN A C 5
ATOM 5821 O O . GLN A 1 53 ? -9.038 -23.741 -24.587 1.00 11.00 33 GLN A O 5
ATOM 5835 N N . LEU A 1 54 ? -7.683 -25.454 -24.139 1.00 3.00 34 LEU A N 5
ATOM 5836 C CA . LEU A 1 54 ? -6.495 -24.692 -24.233 1.00 34.00 34 LEU A CA 5
ATOM 5837 C C . LEU A 1 54 ? -5.942 -24.926 -25.618 1.00 1.00 34 LEU A C 5
ATOM 5838 O O . LEU A 1 54 ? -5.898 -26.074 -26.076 1.00 2.00 34 LEU A O 5
ATOM 5854 N N . LEU A 1 55 ? -5.589 -23.883 -26.288 1.00 13.00 35 LEU A N 5
ATOM 5855 C CA . LEU A 1 55 ? -5.107 -23.971 -27.623 1.00 42.00 35 LEU A CA 5
ATOM 5856 C C . LEU A 1 55 ? -3.950 -22.981 -27.786 1.00 60.00 35 LEU A C 5
ATOM 5857 O O . LEU A 1 55 ? -3.928 -21.939 -27.115 1.00 43.00 35 LEU A O 5
ATOM 5873 N N . HIS A 1 56 ? -3.006 -23.300 -28.642 1.00 63.00 36 HIS A N 5
ATOM 5874 C CA . HIS A 1 56 ? -1.794 -22.506 -28.779 1.00 22.00 36 HIS A CA 5
ATOM 5875 C C . HIS A 1 56 ? -1.670 -21.812 -30.122 1.00 45.00 36 HIS A C 5
ATOM 5876 O O . HIS A 1 56 ? -1.958 -22.378 -31.169 1.00 32.00 36 HIS A O 5
ATOM 5890 N N . LEU A 1 57 ? -1.272 -20.569 -30.042 1.00 14.00 37 LEU A N 5
ATOM 5891 C CA . LEU A 1 57 ? -1.123 -19.650 -31.171 1.00 74.00 37 LEU A CA 5
ATOM 5892 C C . LEU A 1 57 ? 0.258 -19.096 -31.148 1.00 50.00 37 LEU A C 5
ATOM 5893 O O . LEU A 1 57 ? 0.872 -19.034 -30.085 1.00 74.00 37 LEU A O 5
ATOM 5909 N N . LYS A 1 58 ? 0.742 -18.649 -32.273 1.00 35.00 38 LYS A N 5
ATOM 5910 C CA . LYS A 1 58 ? 2.068 -18.130 -32.316 1.00 73.00 38 LYS A CA 5
ATOM 5911 C C . LYS A 1 58 ? 2.112 -16.774 -32.959 1.00 43.00 38 LYS A C 5
ATOM 5912 O O . LYS A 1 58 ? 1.250 -16.430 -33.774 1.00 10.00 38 LYS A O 5
ATOM 5931 N N . GLN A 1 59 ? 3.101 -16.022 -32.597 1.00 43.00 39 GLN A N 5
ATOM 5932 C CA . GLN A 1 59 ? 3.355 -14.757 -33.214 1.00 70.00 39 GLN A CA 5
ATOM 5933 C C . GLN A 1 59 ? 4.213 -15.019 -34.415 1.00 35.00 39 GLN A C 5
ATOM 5934 O O . GLN A 1 59 ? 5.341 -15.501 -34.298 1.00 74.00 39 GLN A O 5
ATOM 5948 N N . GLY A 1 60 ? 3.659 -14.779 -35.539 1.00 30.00 40 GLY A N 5
ATOM 5949 C CA . GLY A 1 60 ? 4.349 -15.017 -36.778 1.00 5.00 40 GLY A CA 5
ATOM 5950 C C . GLY A 1 60 ? 3.755 -14.195 -37.862 1.00 25.00 40 GLY A C 5
ATOM 5951 O O . GLY A 1 60 ? 4.463 -13.624 -38.693 1.00 65.00 40 GLY A O 5
ATOM 5955 N N . ILE A 1 61 ? 2.456 -14.148 -37.872 1.00 3.00 41 ILE A N 5
ATOM 5956 C CA . ILE A 1 61 ? 1.736 -13.336 -38.771 1.00 31.00 41 ILE A CA 5
ATOM 5957 C C . ILE A 1 61 ? 1.202 -12.138 -37.997 1.00 51.00 41 ILE A C 5
ATOM 5958 O O . ILE A 1 61 ? 0.433 -12.298 -37.057 1.00 60.00 41 ILE A O 5
ATOM 5974 N N . SER A 1 62 ? 1.662 -10.965 -38.346 1.00 24.00 42 SER A N 5
ATOM 5975 C CA . SER A 1 62 ? 1.263 -9.768 -37.671 1.00 33.00 42 SER A CA 5
ATOM 5976 C C . SER A 1 62 ? 1.558 -8.582 -38.575 1.00 2.00 42 SER A C 5
ATOM 5977 O O . SER A 1 62 ? 2.211 -8.742 -39.610 1.00 42.00 42 SER A O 5
ATOM 5985 N N . ALA A 1 63 ? 1.081 -7.427 -38.181 1.00 51.00 43 ALA A N 5
ATOM 5986 C CA . ALA A 1 63 ? 1.286 -6.189 -38.860 1.00 53.00 43 ALA A CA 5
ATOM 5987 C C . ALA A 1 63 ? 0.957 -5.084 -37.893 1.00 54.00 43 ALA A C 5
ATOM 5988 O O . ALA A 1 63 ? 1.720 -4.147 -37.700 1.00 65.00 43 ALA A O 5
ATOM 5995 N N . SER A 1 64 ? -0.174 -5.212 -37.269 1.00 33.00 44 SER A N 5
ATOM 5996 C CA . SER A 1 64 ? -0.571 -4.294 -36.253 1.00 44.00 44 SER A CA 5
ATOM 5997 C C . SER A 1 64 ? -0.492 -5.007 -34.912 1.00 23.00 44 SER A C 5
ATOM 5998 O O . SER A 1 64 ? -0.900 -6.162 -34.814 1.00 52.00 44 SER A O 5
ATOM 6006 N N . GLY A 1 65 ? 0.048 -4.346 -33.904 1.00 73.00 45 GLY A N 5
ATOM 6007 C CA . GLY A 1 65 ? 0.167 -4.942 -32.584 1.00 52.00 45 GLY A CA 5
ATOM 6008 C C . GLY A 1 65 ? 1.135 -6.100 -32.588 1.00 73.00 45 GLY A C 5
ATOM 6009 O O . GLY A 1 65 ? 2.265 -5.980 -33.069 1.00 4.00 45 GLY A O 5
ATOM 6013 N N . ALA A 1 66 ? 0.674 -7.209 -32.106 1.00 71.00 46 ALA A N 5
ATOM 6014 C CA . ALA A 1 66 ? 1.393 -8.414 -32.057 1.00 72.00 46 ALA A CA 5
ATOM 6015 C C . ALA A 1 66 ? 0.342 -9.429 -32.203 1.00 61.00 46 ALA A C 5
ATOM 6016 O O . ALA A 1 66 ? -0.698 -9.339 -31.522 1.00 24.00 46 ALA A O 5
ATOM 6023 N N . ARG A 1 67 ? 0.508 -10.333 -33.080 1.00 4.00 47 ARG A N 5
ATOM 6024 C CA . ARG A 1 67 ? -0.527 -11.236 -33.297 1.00 34.00 47 ARG A CA 5
ATOM 6025 C C . ARG A 1 67 ? -0.088 -12.635 -33.088 1.00 54.00 47 ARG A C 5
ATOM 6026 O O . ARG A 1 67 ? 0.891 -13.085 -33.677 1.00 12.00 47 ARG A O 5
ATOM 6047 N N . TYR A 1 68 ? -0.797 -13.306 -32.265 1.00 1.00 48 TYR A N 5
ATOM 6048 C CA . TYR A 1 68 ? -0.624 -14.682 -32.067 1.00 43.00 48 TYR A CA 5
ATOM 6049 C C . TYR A 1 68 ? -1.772 -15.323 -32.753 1.00 60.00 48 TYR A C 5
ATOM 6050 O O . TYR A 1 68 ? -2.911 -14.986 -32.511 1.00 72.00 48 TYR A O 5
ATOM 6068 N N . THR A 1 69 ? -1.497 -16.138 -33.678 1.00 50.00 49 THR A N 5
ATOM 6069 C CA . THR A 1 69 ? -2.518 -16.802 -34.403 1.00 32.00 49 THR A CA 5
ATOM 6070 C C . THR A 1 69 ? -1.971 -18.115 -34.847 1.00 41.00 49 THR A C 5
ATOM 6071 O O . THR A 1 69 ? -0.845 -18.183 -35.331 1.00 55.00 49 THR A O 5
ATOM 6082 N N . ASP A 1 70 ? -2.689 -19.162 -34.600 1.00 61.00 50 ASP A N 5
ATOM 6083 C CA . ASP A 1 70 ? -2.261 -20.422 -35.119 1.00 44.00 50 ASP A CA 5
ATOM 6084 C C . ASP A 1 70 ? -2.814 -20.546 -36.510 1.00 41.00 50 ASP A C 5
ATOM 6085 O O . ASP A 1 70 ? -2.086 -20.488 -37.497 1.00 74.00 50 ASP A O 5
ATOM 6094 N N . GLY A 1 71 ? -4.102 -20.676 -36.556 1.00 15.00 51 GLY A N 5
ATOM 6095 C CA . GLY A 1 71 ? -4.834 -20.726 -37.776 1.00 61.00 51 GLY A CA 5
ATOM 6096 C C . GLY A 1 71 ? -6.224 -21.169 -37.473 1.00 73.00 51 GLY A C 5
ATOM 6097 O O . GLY A 1 71 ? -6.826 -21.917 -38.223 1.00 24.00 51 GLY A O 5
ATOM 6101 N N . ILE A 1 72 ? -6.723 -20.713 -36.330 1.00 63.00 52 ILE A N 5
ATOM 6102 C CA . ILE A 1 72 ? -8.034 -21.107 -35.840 1.00 70.00 52 ILE A CA 5
ATOM 6103 C C . ILE A 1 72 ? -8.817 -19.818 -35.568 1.00 42.00 52 ILE A C 5
ATOM 6104 O O . ILE A 1 72 ? -9.825 -19.570 -36.161 1.00 54.00 52 ILE A O 5
ATOM 6120 N N . TYR A 1 73 ? -8.300 -19.019 -34.660 1.00 11.00 53 TYR A N 5
ATOM 6121 C CA . TYR A 1 73 ? -8.783 -17.676 -34.361 1.00 14.00 53 TYR A CA 5
ATOM 6122 C C . TYR A 1 73 ? -7.589 -16.795 -34.348 1.00 70.00 53 TYR A C 5
ATOM 6123 O O . TYR A 1 73 ? -6.449 -17.285 -34.228 1.00 12.00 53 TYR A O 5
ATOM 6141 N N . VAL A 1 74 ? -7.817 -15.551 -34.457 1.00 13.00 54 VAL A N 5
ATOM 6142 C CA . VAL A 1 74 ? -6.788 -14.563 -34.483 1.00 32.00 54 VAL A CA 5
ATOM 6143 C C . VAL A 1 74 ? -6.724 -13.867 -33.127 1.00 51.00 54 VAL A C 5
ATOM 6144 O O . VAL A 1 74 ? -7.698 -13.257 -32.701 1.00 52.00 54 VAL A O 5
ATOM 6157 N N . PHE A 1 75 ? -5.615 -13.988 -32.451 1.00 4.00 55 PHE A N 5
ATOM 6158 C CA . PHE A 1 75 ? -5.408 -13.273 -31.210 1.00 62.00 55 PHE A CA 5
ATOM 6159 C C . PHE A 1 75 ? -4.630 -12.024 -31.535 1.00 4.00 55 PHE A C 5
ATOM 6160 O O . PHE A 1 75 ? -3.596 -12.082 -32.220 1.00 43.00 55 PHE A O 5
ATOM 6177 N N . TRP A 1 76 ? -5.105 -10.922 -31.073 1.00 60.00 56 TRP A N 5
ATOM 6178 C CA . TRP A 1 76 ? -4.491 -9.696 -31.335 1.00 45.00 56 TRP A CA 5
ATOM 6179 C C . TRP A 1 76 ? -4.190 -9.019 -30.045 1.00 5.00 56 TRP A C 5
ATOM 6180 O O . TRP A 1 76 ? -5.056 -8.856 -29.173 1.00 21.00 56 TRP A O 5
ATOM 6201 N N . SER A 1 77 ? -2.982 -8.687 -29.915 1.00 33.00 57 SER A N 5
ATOM 6202 C CA . SER A 1 77 ? -2.492 -7.984 -28.800 1.00 10.00 57 SER A CA 5
ATOM 6203 C C . SER A 1 77 ? -2.198 -6.592 -29.297 1.00 24.00 57 SER A C 5
ATOM 6204 O O . SER A 1 77 ? -1.278 -6.382 -30.092 1.00 61.00 57 SER A O 5
ATOM 6212 N N . LYS A 1 78 ? -3.030 -5.672 -28.919 1.00 70.00 58 LYS A N 5
ATOM 6213 C CA . LYS A 1 78 ? -2.904 -4.325 -29.370 1.00 35.00 58 LYS A CA 5
ATOM 6214 C C . LYS A 1 78 ? -1.932 -3.548 -28.478 1.00 62.00 58 LYS A C 5
ATOM 6215 O O . LYS A 1 78 ? -1.340 -2.550 -28.900 1.00 51.00 58 LYS A O 5
ATOM 6234 N N . GLY A 1 79 ? -1.735 -4.034 -27.269 1.00 24.00 59 GLY A N 5
ATOM 6235 C CA . GLY A 1 79 ? -0.786 -3.410 -26.383 1.00 70.00 59 GLY A CA 5
ATOM 6236 C C . GLY A 1 79 ? -1.112 -3.645 -24.933 1.00 33.00 59 GLY A C 5
ATOM 6237 O O . GLY A 1 79 ? -0.400 -4.362 -24.233 1.00 52.00 59 GLY A O 5
ATOM 6241 N N . ASP A 1 80 ? -2.199 -3.085 -24.494 1.00 52.00 60 ASP A N 5
ATOM 6242 C CA . ASP A 1 80 ? -2.621 -3.177 -23.095 1.00 63.00 60 ASP A CA 5
ATOM 6243 C C . ASP A 1 80 ? -3.890 -3.974 -23.036 1.00 35.00 60 ASP A C 5
ATOM 6244 O O . ASP A 1 80 ? -4.433 -4.260 -21.963 1.00 62.00 60 ASP A O 5
ATOM 6253 N N . GLU A 1 81 ? -4.349 -4.332 -24.193 1.00 75.00 61 GLU A N 5
ATOM 6254 C CA . GLU A 1 81 ? -5.544 -5.035 -24.389 1.00 73.00 61 GLU A CA 5
ATOM 6255 C C . GLU A 1 81 ? -5.281 -6.190 -25.323 1.00 62.00 61 GLU A C 5
ATOM 6256 O O . GLU A 1 81 ? -4.328 -6.156 -26.134 1.00 3.00 61 GLU A O 5
ATOM 6268 N N . ALA A 1 82 ? -6.091 -7.190 -25.215 1.00 71.00 62 ALA A N 5
ATOM 6269 C CA . ALA A 1 82 ? -5.981 -8.352 -25.992 1.00 10.00 62 ALA A CA 5
ATOM 6270 C C . ALA A 1 82 ? -7.374 -8.763 -26.403 1.00 50.00 62 ALA A C 5
ATOM 6271 O O . ALA A 1 82 ? -8.319 -8.678 -25.607 1.00 31.00 62 ALA A O 5
ATOM 6278 N N . THR A 1 83 ? -7.500 -9.138 -27.615 1.00 22.00 63 THR A N 5
ATOM 6279 C CA . THR A 1 83 ? -8.756 -9.532 -28.193 1.00 71.00 63 THR A CA 5
ATOM 6280 C C . THR A 1 83 ? -8.518 -10.753 -29.112 1.00 31.00 63 THR A C 5
ATOM 6281 O O . THR A 1 83 ? -7.363 -11.055 -29.467 1.00 4.00 63 THR A O 5
ATOM 6292 N N . VAL A 1 84 ? -9.581 -11.452 -29.464 1.00 41.00 64 VAL A N 5
ATOM 6293 C CA . VAL A 1 84 ? -9.516 -12.663 -30.275 1.00 21.00 64 VAL A CA 5
ATOM 6294 C C . VAL A 1 84 ? -10.696 -12.690 -31.239 1.00 41.00 64 VAL A C 5
ATOM 6295 O O . VAL A 1 84 ? -11.846 -12.916 -30.822 1.00 4.00 64 VAL A O 5
ATOM 6308 N N . TYR A 1 85 ? -10.413 -12.516 -32.497 1.00 22.00 65 TYR A N 5
ATOM 6309 C CA . TYR A 1 85 ? -11.421 -12.429 -33.531 1.00 3.00 65 TYR A CA 5
ATOM 6310 C C . TYR A 1 85 ? -11.027 -13.201 -34.759 1.00 24.00 65 TYR A C 5
ATOM 6311 O O . TYR A 1 85 ? -10.072 -12.864 -35.431 1.00 25.00 65 TYR A O 5
ATOM 6329 N N . LYS A 1 86 ? -11.719 -14.268 -35.005 1.00 65.00 66 LYS A N 5
ATOM 6330 C CA . LYS A 1 86 ? -11.634 -14.928 -36.227 1.00 4.00 66 LYS A CA 5
ATOM 6331 C C . LYS A 1 86 ? -12.781 -14.359 -37.009 1.00 60.00 66 LYS A C 5
ATOM 6332 O O . LYS A 1 86 ? -13.774 -13.943 -36.423 1.00 34.00 66 LYS A O 5
ATOM 6351 N N . ARG A 1 87 ? -12.677 -14.409 -38.271 1.00 22.00 67 ARG A N 5
ATOM 6352 C CA . ARG A 1 87 ? -13.701 -13.928 -39.207 1.00 25.00 67 ARG A CA 5
ATOM 6353 C C . ARG A 1 87 ? -15.068 -14.577 -38.917 1.00 64.00 67 ARG A C 5
ATOM 6354 O O . ARG A 1 87 ? -16.120 -13.975 -39.129 1.00 13.00 67 ARG A O 5
ATOM 6375 N N . ASP A 1 88 ? -15.035 -15.770 -38.373 1.00 50.00 68 ASP A N 5
ATOM 6376 C CA . ASP A 1 88 ? -16.239 -16.525 -38.144 1.00 51.00 68 ASP A CA 5
ATOM 6377 C C . ASP A 1 88 ? -16.705 -16.387 -36.747 1.00 52.00 68 ASP A C 5
ATOM 6378 O O . ASP A 1 88 ? -17.851 -16.709 -36.459 1.00 25.00 68 ASP A O 5
ATOM 6387 N N . ARG A 1 89 ? -15.842 -15.878 -35.869 1.00 43.00 69 ARG A N 5
ATOM 6388 C CA . ARG A 1 89 ? -16.180 -15.783 -34.483 1.00 42.00 69 ARG A CA 5
ATOM 6389 C C . ARG A 1 89 ? -15.093 -15.096 -33.636 1.00 31.00 69 ARG A C 5
ATOM 6390 O O . ARG A 1 89 ? -13.913 -15.415 -33.702 1.00 71.00 69 ARG A O 5
ATOM 6411 N N . ILE A 1 90 ? -15.528 -14.143 -32.915 1.00 65.00 70 ILE A N 5
ATOM 6412 C CA . ILE A 1 90 ? -14.812 -13.490 -31.842 1.00 60.00 70 ILE A CA 5
ATOM 6413 C C . ILE A 1 90 ? -15.064 -14.314 -30.623 1.00 52.00 70 ILE A C 5
ATOM 6414 O O . ILE A 1 90 ? -16.193 -14.746 -30.379 1.00 61.00 70 ILE A O 5
ATOM 6430 N N . VAL A 1 91 ? -14.071 -14.537 -29.881 1.00 63.00 71 VAL A N 5
ATOM 6431 C CA . VAL A 1 91 ? -14.249 -15.233 -28.634 1.00 4.00 71 VAL A CA 5
ATOM 6432 C C . VAL A 1 91 ? -13.970 -14.330 -27.474 1.00 72.00 71 VAL A C 5
ATOM 6433 O O . VAL A 1 91 ? -14.524 -14.514 -26.384 1.00 71.00 71 VAL A O 5
ATOM 6446 N N . LEU A 1 92 ? -13.180 -13.303 -27.725 1.00 42.00 72 LEU A N 5
ATOM 6447 C CA . LEU A 1 92 ? -12.821 -12.337 -26.703 1.00 43.00 72 LEU A CA 5
ATOM 6448 C C . LEU A 1 92 ? -12.607 -10.996 -27.337 1.00 30.00 72 LEU A C 5
ATOM 6449 O O . LEU A 1 92 ? -12.030 -10.940 -28.402 1.00 61.00 72 LEU A O 5
ATOM 6465 N N . ASN A 1 93 ? -13.091 -9.927 -26.725 1.00 72.00 73 ASN A N 5
ATOM 6466 C CA . ASN A 1 93 ? -12.729 -8.588 -27.196 1.00 73.00 73 ASN A CA 5
ATOM 6467 C C . ASN A 1 93 ? -12.482 -7.661 -26.019 1.00 41.00 73 ASN A C 5
ATOM 6468 O O . ASN A 1 93 ? -12.394 -6.434 -26.164 1.00 21.00 73 ASN A O 5
ATOM 6479 N N . ASN A 1 94 ? -12.281 -8.253 -24.862 1.00 23.00 74 ASN A N 5
ATOM 6480 C CA . ASN A 1 94 ? -12.076 -7.493 -23.656 1.00 40.00 74 ASN A CA 5
ATOM 6481 C C . ASN A 1 94 ? -11.186 -8.208 -22.676 1.00 34.00 74 ASN A C 5
ATOM 6482 O O . ASN A 1 94 ? -11.642 -8.959 -21.814 1.00 53.00 74 ASN A O 5
ATOM 6493 N N . CYS A 1 95 ? -9.942 -8.071 -22.905 1.00 1.00 75 CYS A N 5
ATOM 6494 C CA . CYS A 1 95 ? -8.935 -8.432 -21.954 1.00 63.00 75 CYS A CA 5
ATOM 6495 C C . CYS A 1 95 ? -8.024 -7.285 -21.875 1.00 2.00 75 CYS A C 5
ATOM 6496 O O . CYS A 1 95 ? -7.566 -6.796 -22.908 1.00 50.00 75 CYS A O 5
ATOM 6503 N N . GLN A 1 96 ? -7.770 -6.827 -20.702 1.00 63.00 76 GLN A N 5
ATOM 6504 C CA . GLN A 1 96 ? -7.018 -5.656 -20.511 1.00 52.00 76 GLN A CA 5
ATOM 6505 C C . GLN A 1 96 ? -6.031 -5.942 -19.472 1.00 61.00 76 GLN A C 5
ATOM 6506 O O . GLN A 1 96 ? -6.326 -6.005 -18.269 1.00 2.00 76 GLN A O 5
ATOM 6520 N N . LEU A 1 97 ? -4.863 -6.131 -19.950 1.00 22.00 77 LEU A N 5
ATOM 6521 C CA . LEU A 1 97 ? -3.808 -6.702 -19.213 1.00 61.00 77 LEU A CA 5
ATOM 6522 C C . LEU A 1 97 ? -3.378 -5.852 -18.040 1.00 51.00 77 LEU A C 5
ATOM 6523 O O . LEU A 1 97 ? -3.097 -4.673 -18.182 1.00 53.00 77 LEU A O 5
ATOM 6539 N N . GLN A 1 98 ? -3.357 -6.466 -16.889 1.00 45.00 78 GLN A N 5
ATOM 6540 C CA . GLN A 1 98 ? -2.946 -5.804 -15.685 1.00 50.00 78 GLN A CA 5
ATOM 6541 C C . GLN A 1 98 ? -1.428 -5.846 -15.591 1.00 64.00 78 GLN A C 5
ATOM 6542 O O . GLN A 1 98 ? -0.767 -4.811 -15.525 1.00 30.00 78 GLN A O 5
ATOM 6556 N N . ASN A 1 99 ? -0.890 -7.051 -15.640 1.00 32.00 79 ASN A N 5
ATOM 6557 C CA . ASN A 1 99 ? 0.526 -7.293 -15.562 1.00 31.00 79 ASN A CA 5
ATOM 6558 C C . ASN A 1 99 ? 0.728 -8.757 -15.815 1.00 75.00 79 ASN A C 5
ATOM 6559 O O . ASN A 1 99 ? 0.197 -9.579 -15.081 1.00 74.00 79 ASN A O 5
ATOM 6570 N N . PRO A 1 100 ? 1.425 -9.131 -16.875 1.00 30.00 80 PRO A N 5
ATOM 6571 C CA . PRO A 1 100 ? 1.558 -10.524 -17.221 1.00 43.00 80 PRO A CA 5
ATOM 6572 C C . PRO A 1 100 ? 2.722 -11.256 -16.513 1.00 63.00 80 PRO A C 5
ATOM 6573 O O . PRO A 1 100 ? 2.779 -12.495 -16.505 1.00 42.00 80 PRO A O 5
ATOM 6584 N N . GLN A 1 101 ? 3.620 -10.496 -15.902 1.00 60.00 81 GLN A N 5
ATOM 6585 C CA . GLN A 1 101 ? 4.841 -11.053 -15.368 1.00 21.00 81 GLN A CA 5
ATOM 6586 C C . GLN A 1 101 ? 4.731 -11.481 -13.923 1.00 32.00 81 GLN A C 5
ATOM 6587 O O . GLN A 1 101 ? 5.625 -12.171 -13.432 1.00 31.00 81 GLN A O 5
ATOM 6601 N N . ARG A 1 102 ? 3.629 -11.094 -13.290 1.00 73.00 82 ARG A N 5
ATOM 6602 C CA . ARG A 1 102 ? 3.329 -11.300 -11.854 1.00 60.00 82 ARG A CA 5
ATOM 6603 C C . ARG A 1 102 ? 4.488 -10.863 -10.933 1.00 32.00 82 ARG A C 5
ATOM 6604 O O . ARG A 1 102 ? 4.493 -9.700 -10.518 1.00 15.00 82 ARG A O 5
ATOM 6626 N N . MET A 1 21 ? 2.323 -20.950 -13.837 1.00 33.00 1 MET A N 6
ATOM 6627 C CA . MET A 1 21 ? 3.448 -21.674 -13.227 1.00 32.00 1 MET A CA 6
ATOM 6628 C C . MET A 1 21 ? 4.695 -20.790 -13.291 1.00 54.00 1 MET A C 6
ATOM 6629 O O . MET A 1 21 ? 5.007 -20.091 -12.345 1.00 12.00 1 MET A O 6
ATOM 6643 N N . GLN A 1 22 ? 5.392 -20.809 -14.419 1.00 61.00 2 GLN A N 6
ATOM 6644 C CA . GLN A 1 22 ? 6.498 -19.880 -14.662 1.00 5.00 2 GLN A CA 6
ATOM 6645 C C . GLN A 1 22 ? 6.218 -19.156 -15.947 1.00 75.00 2 GLN A C 6
ATOM 6646 O O . GLN A 1 22 ? 7.000 -18.329 -16.417 1.00 44.00 2 GLN A O 6
ATOM 6660 N N . THR A 1 23 ? 5.100 -19.487 -16.499 1.00 42.00 3 THR A N 6
ATOM 6661 C CA . THR A 1 23 ? 4.645 -18.995 -17.731 1.00 50.00 3 THR A CA 6
ATOM 6662 C C . THR A 1 23 ? 4.160 -17.566 -17.587 1.00 72.00 3 THR A C 6
ATOM 6663 O O . THR A 1 23 ? 3.693 -17.141 -16.501 1.00 75.00 3 THR A O 6
ATOM 6674 N N . ASP A 1 24 ? 4.295 -16.834 -18.633 1.00 10.00 4 ASP A N 6
ATOM 6675 C CA . ASP A 1 24 ? 3.831 -15.487 -18.691 1.00 51.00 4 ASP A CA 6
ATOM 6676 C C . ASP A 1 24 ? 2.370 -15.585 -19.123 1.00 3.00 4 ASP A C 6
ATOM 6677 O O . ASP A 1 24 ? 1.983 -16.594 -19.742 1.00 55.00 4 ASP A O 6
ATOM 6686 N N . THR A 1 25 ? 1.551 -14.643 -18.777 1.00 31.00 5 THR A N 6
ATOM 6687 C CA . THR A 1 25 ? 0.134 -14.781 -19.051 1.00 73.00 5 THR A CA 6
ATOM 6688 C C . THR A 1 25 ? -0.579 -13.461 -18.956 1.00 50.00 5 THR A C 6
ATOM 6689 O O . THR A 1 25 ? -0.103 -12.535 -18.329 1.00 53.00 5 THR A O 6
ATOM 6700 N N . LEU A 1 26 ? -1.739 -13.381 -19.575 1.00 5.00 6 LEU A N 6
ATOM 6701 C CA . LEU A 1 26 ? -2.505 -12.191 -19.513 1.00 1.00 6 LEU A CA 6
ATOM 6702 C C . LEU A 1 26 ? -3.318 -12.105 -18.219 1.00 24.00 6 LEU A C 6
ATOM 6703 O O . LEU A 1 26 ? -3.134 -12.934 -17.324 1.00 24.00 6 LEU A O 6
ATOM 6719 N N . GLU A 1 27 ? -4.268 -11.160 -18.155 1.00 0.00 7 GLU A N 6
ATOM 6720 C CA . GLU A 1 27 ? -4.922 -10.777 -16.914 1.00 42.00 7 GLU A CA 6
ATOM 6721 C C . GLU A 1 27 ? -5.876 -11.870 -16.450 1.00 53.00 7 GLU A C 6
ATOM 6722 O O . GLU A 1 27 ? -6.366 -11.870 -15.320 1.00 51.00 7 GLU A O 6
ATOM 6734 N N . TYR A 1 28 ? -6.109 -12.809 -17.360 1.00 21.00 8 TYR A N 6
ATOM 6735 C CA . TYR A 1 28 ? -7.011 -13.923 -17.221 1.00 42.00 8 TYR A CA 6
ATOM 6736 C C . TYR A 1 28 ? -8.425 -13.523 -16.848 1.00 20.00 8 TYR A C 6
ATOM 6737 O O . TYR A 1 28 ? -9.226 -14.339 -16.392 1.00 1.00 8 TYR A O 6
ATOM 6755 N N . GLN A 1 29 ? -8.755 -12.309 -17.186 1.00 50.00 9 GLN A N 6
ATOM 6756 C CA . GLN A 1 29 ? -9.988 -11.709 -16.853 1.00 45.00 9 GLN A CA 6
ATOM 6757 C C . GLN A 1 29 ? -10.404 -10.892 -18.005 1.00 61.00 9 GLN A C 6
ATOM 6758 O O . GLN A 1 29 ? -9.787 -9.885 -18.344 1.00 21.00 9 GLN A O 6
ATOM 6772 N N . CYS A 1 30 ? -11.354 -11.379 -18.655 1.00 1.00 10 CYS A N 6
ATOM 6773 C CA . CYS A 1 30 ? -11.903 -10.750 -19.802 1.00 3.00 10 CYS A CA 6
ATOM 6774 C C . CYS A 1 30 ? -13.400 -10.864 -19.701 1.00 44.00 10 CYS A C 6
ATOM 6775 O O . CYS A 1 30 ? -13.901 -11.799 -19.086 1.00 12.00 10 CYS A O 6
ATOM 6782 N N . ASP A 1 31 ? -14.120 -9.939 -20.284 1.00 11.00 11 ASP A N 6
ATOM 6783 C CA . ASP A 1 31 ? -15.593 -9.954 -20.198 1.00 61.00 11 ASP A CA 6
ATOM 6784 C C . ASP A 1 31 ? -16.175 -11.079 -21.058 1.00 41.00 11 ASP A C 6
ATOM 6785 O O . ASP A 1 31 ? -17.340 -11.466 -20.934 1.00 63.00 11 ASP A O 6
ATOM 6794 N N . GLU A 1 32 ? -15.333 -11.618 -21.892 1.00 1.00 12 GLU A N 6
ATOM 6795 C CA . GLU A 1 32 ? -15.686 -12.653 -22.792 1.00 2.00 12 GLU A CA 6
ATOM 6796 C C . GLU A 1 32 ? -15.555 -13.992 -22.099 1.00 42.00 12 GLU A C 6
ATOM 6797 O O . GLU A 1 32 ? -16.539 -14.703 -21.857 1.00 43.00 12 GLU A O 6
ATOM 6809 N N . LYS A 1 33 ? -14.334 -14.275 -21.714 1.00 41.00 13 LYS A N 6
ATOM 6810 C CA . LYS A 1 33 ? -13.896 -15.575 -21.256 1.00 62.00 13 LYS A CA 6
ATOM 6811 C C . LYS A 1 33 ? -12.758 -15.292 -20.303 1.00 22.00 13 LYS A C 6
ATOM 6812 O O . LYS A 1 33 ? -12.293 -14.157 -20.265 1.00 35.00 13 LYS A O 6
ATOM 6831 N N . PRO A 1 34 ? -12.291 -16.248 -19.517 1.00 72.00 14 PRO A N 6
ATOM 6832 C CA . PRO A 1 34 ? -11.066 -16.062 -18.773 1.00 72.00 14 PRO A CA 6
ATOM 6833 C C . PRO A 1 34 ? -9.880 -16.319 -19.727 1.00 40.00 14 PRO A C 6
ATOM 6834 O O . PRO A 1 34 ? -9.832 -17.356 -20.382 1.00 14.00 14 PRO A O 6
ATOM 6845 N N . LEU A 1 35 ? -8.920 -15.417 -19.800 1.00 32.00 15 LEU A N 6
ATOM 6846 C CA . LEU A 1 35 ? -7.880 -15.560 -20.775 1.00 74.00 15 LEU A CA 6
ATOM 6847 C C . LEU A 1 35 ? -6.589 -15.799 -20.096 1.00 13.00 15 LEU A C 6
ATOM 6848 O O . LEU A 1 35 ? -5.828 -14.863 -19.801 1.00 22.00 15 LEU A O 6
ATOM 6864 N N . THR A 1 36 ? -6.364 -17.007 -19.747 1.00 4.00 16 THR A N 6
ATOM 6865 C CA . THR A 1 36 ? -5.131 -17.325 -19.157 1.00 52.00 16 THR A CA 6
ATOM 6866 C C . THR A 1 36 ? -4.276 -17.908 -20.263 1.00 74.00 16 THR A C 6
ATOM 6867 O O . THR A 1 36 ? -4.757 -18.733 -21.054 1.00 35.00 16 THR A O 6
ATOM 6878 N N . VAL A 1 37 ? -3.066 -17.489 -20.343 1.00 53.00 17 VAL A N 6
ATOM 6879 C CA . VAL A 1 37 ? -2.226 -17.854 -21.435 1.00 74.00 17 VAL A CA 6
ATOM 6880 C C . VAL A 1 37 ? -1.000 -18.606 -20.954 1.00 1.00 17 VAL A C 6
ATOM 6881 O O . VAL A 1 37 ? -0.522 -18.373 -19.858 1.00 62.00 17 VAL A O 6
ATOM 6894 N N . LYS A 1 38 ? -0.531 -19.543 -21.743 1.00 73.00 18 LYS A N 6
ATOM 6895 C CA . LYS A 1 38 ? 0.705 -20.179 -21.480 1.00 10.00 18 LYS A CA 6
ATOM 6896 C C . LYS A 1 38 ? 1.701 -19.573 -22.401 1.00 42.00 18 LYS A C 6
ATOM 6897 O O . LYS A 1 38 ? 2.068 -20.162 -23.404 1.00 65.00 18 LYS A O 6
ATOM 6916 N N . LEU A 1 39 ? 2.004 -18.333 -22.135 1.00 3.00 19 LEU A N 6
ATOM 6917 C CA . LEU A 1 39 ? 2.925 -17.599 -22.895 1.00 63.00 19 LEU A CA 6
ATOM 6918 C C . LEU A 1 39 ? 4.286 -17.998 -22.437 1.00 42.00 19 LEU A C 6
ATOM 6919 O O . LEU A 1 39 ? 4.741 -17.636 -21.339 1.00 43.00 19 LEU A O 6
ATOM 6935 N N . ASN A 1 40 ? 4.887 -18.804 -23.204 1.00 23.00 20 ASN A N 6
ATOM 6936 C CA . ASN A 1 40 ? 6.200 -19.263 -22.875 1.00 12.00 20 ASN A CA 6
ATOM 6937 C C . ASN A 1 40 ? 7.205 -18.208 -23.304 1.00 10.00 20 ASN A C 6
ATOM 6938 O O . ASN A 1 40 ? 7.256 -17.828 -24.461 1.00 14.00 20 ASN A O 6
ATOM 6949 N N . ASN A 1 41 ? 7.980 -17.726 -22.378 1.00 32.00 21 ASN A N 6
ATOM 6950 C CA . ASN A 1 41 ? 8.946 -16.665 -22.667 1.00 74.00 21 ASN A CA 6
ATOM 6951 C C . ASN A 1 41 ? 10.131 -17.141 -23.553 1.00 64.00 21 ASN A C 6
ATOM 6952 O O . ASN A 1 41 ? 10.457 -16.471 -24.528 1.00 61.00 21 ASN A O 6
ATOM 6963 N N . PRO A 1 42 ? 10.793 -18.314 -23.260 1.00 34.00 22 PRO A N 6
ATOM 6964 C CA . PRO A 1 42 ? 11.914 -18.826 -24.090 1.00 12.00 22 PRO A CA 6
ATOM 6965 C C . PRO A 1 42 ? 11.468 -19.338 -25.472 1.00 23.00 22 PRO A C 6
ATOM 6966 O O . PRO A 1 42 ? 12.294 -19.696 -26.311 1.00 71.00 22 PRO A O 6
ATOM 6977 N N . ARG A 1 43 ? 10.173 -19.362 -25.703 1.00 12.00 23 ARG A N 6
ATOM 6978 C CA . ARG A 1 43 ? 9.608 -19.900 -26.901 1.00 65.00 23 ARG A CA 6
ATOM 6979 C C . ARG A 1 43 ? 8.189 -19.428 -26.944 1.00 22.00 23 ARG A C 6
ATOM 6980 O O . ARG A 1 43 ? 7.312 -20.055 -26.389 1.00 53.00 23 ARG A O 6
ATOM 7001 N N . GLN A 1 44 ? 8.066 -18.251 -27.496 1.00 61.00 24 GLN A N 6
ATOM 7002 C CA . GLN A 1 44 ? 6.866 -17.350 -27.663 1.00 31.00 24 GLN A CA 6
ATOM 7003 C C . GLN A 1 44 ? 5.579 -18.004 -28.189 1.00 72.00 24 GLN A C 6
ATOM 7004 O O . GLN A 1 44 ? 4.736 -17.340 -28.804 1.00 60.00 24 GLN A O 6
ATOM 7018 N N . GLU A 1 45 ? 5.414 -19.216 -27.905 1.00 55.00 25 GLU A N 6
ATOM 7019 C CA . GLU A 1 45 ? 4.189 -19.908 -28.208 1.00 15.00 25 GLU A CA 6
ATOM 7020 C C . GLU A 1 45 ? 3.280 -19.855 -27.019 1.00 72.00 25 GLU A C 6
ATOM 7021 O O . GLU A 1 45 ? 3.729 -19.963 -25.863 1.00 43.00 25 GLU A O 6
ATOM 7033 N N . VAL A 1 46 ? 2.023 -19.675 -27.297 1.00 61.00 26 VAL A N 6
ATOM 7034 C CA . VAL A 1 46 ? 1.008 -19.586 -26.296 1.00 41.00 26 VAL A CA 6
ATOM 7035 C C . VAL A 1 46 ? 0.072 -20.723 -26.437 1.00 43.00 26 VAL A C 6
ATOM 7036 O O . VAL A 1 46 ? -0.134 -21.251 -27.517 1.00 33.00 26 VAL A O 6
ATOM 7049 N N . SER A 1 47 ? -0.435 -21.137 -25.364 1.00 74.00 27 SER A N 6
ATOM 7050 C CA . SER A 1 47 ? -1.463 -22.088 -25.343 1.00 31.00 27 SER A CA 6
ATOM 7051 C C . SER A 1 47 ? -2.492 -21.541 -24.415 1.00 61.00 27 SER A C 6
ATOM 7052 O O . SER A 1 47 ? -2.188 -21.235 -23.264 1.00 63.00 27 SER A O 6
ATOM 7060 N N . PHE A 1 48 ? -3.652 -21.315 -24.910 1.00 41.00 28 PHE A N 6
ATOM 7061 C CA . PHE A 1 48 ? -4.670 -20.741 -24.093 1.00 35.00 28 PHE A CA 6
ATOM 7062 C C . PHE A 1 48 ? -5.944 -21.512 -24.186 1.00 10.00 28 PHE A C 6
ATOM 7063 O O . PHE A 1 48 ? -6.059 -22.458 -24.964 1.00 23.00 28 PHE A O 6
ATOM 7080 N N . VAL A 1 49 ? -6.878 -21.083 -23.436 1.00 23.00 29 VAL A N 6
ATOM 7081 C CA . VAL A 1 49 ? -8.102 -21.747 -23.242 1.00 50.00 29 VAL A CA 6
ATOM 7082 C C . VAL A 1 49 ? -9.195 -21.164 -24.121 1.00 32.00 29 VAL A C 6
ATOM 7083 O O . VAL A 1 49 ? -9.520 -19.985 -24.058 1.00 65.00 29 VAL A O 6
ATOM 7096 N N . TYR A 1 50 ? -9.681 -21.998 -24.979 1.00 74.00 30 TYR A N 6
ATOM 7097 C CA . TYR A 1 50 ? -10.803 -21.669 -25.849 1.00 11.00 30 TYR A CA 6
ATOM 7098 C C . TYR A 1 50 ? -12.091 -21.623 -25.027 1.00 32.00 30 TYR A C 6
ATOM 7099 O O . TYR A 1 50 ? -12.931 -20.731 -25.200 1.00 40.00 30 TYR A O 6
ATOM 7117 N N . ASP A 1 51 ? -12.223 -22.592 -24.128 1.00 23.00 31 ASP A N 6
ATOM 7118 C CA . ASP A 1 51 ? -13.388 -22.705 -23.250 1.00 34.00 31 ASP A CA 6
ATOM 7119 C C . ASP A 1 51 ? -13.168 -23.856 -22.291 1.00 31.00 31 ASP A C 6
ATOM 7120 O O . ASP A 1 51 ? -13.230 -23.699 -21.066 1.00 4.00 31 ASP A O 6
ATOM 7129 N N . ASN A 1 52 ? -12.895 -25.011 -22.847 1.00 2.00 32 ASN A N 6
ATOM 7130 C CA . ASN A 1 52 ? -12.651 -26.208 -22.055 1.00 61.00 32 ASN A CA 6
ATOM 7131 C C . ASN A 1 52 ? -11.574 -27.048 -22.748 1.00 50.00 32 ASN A C 6
ATOM 7132 O O . ASN A 1 52 ? -11.496 -28.267 -22.595 1.00 21.00 32 ASN A O 6
ATOM 7143 N N . GLN A 1 53 ? -10.723 -26.376 -23.491 1.00 43.00 33 GLN A N 6
ATOM 7144 C CA . GLN A 1 53 ? -9.665 -27.005 -24.207 1.00 72.00 33 GLN A CA 6
ATOM 7145 C C . GLN A 1 53 ? -8.655 -25.954 -24.467 1.00 0.00 33 GLN A C 6
ATOM 7146 O O . GLN A 1 53 ? -8.998 -24.746 -24.531 1.00 1.00 33 GLN A O 6
ATOM 7160 N N . LEU A 1 54 ? -7.460 -26.360 -24.594 1.00 21.00 34 LEU A N 6
ATOM 7161 C CA . LEU A 1 54 ? -6.397 -25.463 -24.825 1.00 11.00 34 LEU A CA 6
ATOM 7162 C C . LEU A 1 54 ? -5.970 -25.579 -26.268 1.00 3.00 34 LEU A C 6
ATOM 7163 O O . LEU A 1 54 ? -6.023 -26.674 -26.855 1.00 41.00 34 LEU A O 6
ATOM 7179 N N . LEU A 1 55 ? -5.612 -24.485 -26.855 1.00 45.00 35 LEU A N 6
ATOM 7180 C CA . LEU A 1 55 ? -5.062 -24.503 -28.202 1.00 24.00 35 LEU A CA 6
ATOM 7181 C C . LEU A 1 55 ? -3.822 -23.638 -28.247 1.00 12.00 35 LEU A C 6
ATOM 7182 O O . LEU A 1 55 ? -3.714 -22.663 -27.479 1.00 10.00 35 LEU A O 6
ATOM 7198 N N . HIS A 1 56 ? -2.880 -23.985 -29.098 1.00 70.00 36 HIS A N 6
ATOM 7199 C CA . HIS A 1 56 ? -1.627 -23.294 -29.125 1.00 62.00 36 HIS A CA 6
ATOM 7200 C C . HIS A 1 56 ? -1.398 -22.503 -30.394 1.00 2.00 36 HIS A C 6
ATOM 7201 O O . HIS A 1 56 ? -1.583 -22.984 -31.515 1.00 74.00 36 HIS A O 6
ATOM 7215 N N . LEU A 1 57 ? -0.990 -21.294 -30.193 1.00 42.00 37 LEU A N 6
ATOM 7216 C CA . LEU A 1 57 ? -0.742 -20.355 -31.249 1.00 50.00 37 LEU A CA 6
ATOM 7217 C C . LEU A 1 57 ? 0.615 -19.834 -31.074 1.00 70.00 37 LEU A C 6
ATOM 7218 O O . LEU A 1 57 ? 1.116 -19.743 -29.952 1.00 44.00 37 LEU A O 6
ATOM 7234 N N . LYS A 1 58 ? 1.210 -19.499 -32.132 1.00 12.00 38 LYS A N 6
ATOM 7235 C CA . LYS A 1 58 ? 2.540 -19.072 -32.102 1.00 44.00 38 LYS A CA 6
ATOM 7236 C C . LYS A 1 58 ? 2.626 -17.639 -32.459 1.00 42.00 38 LYS A C 6
ATOM 7237 O O . LYS A 1 58 ? 1.784 -17.125 -33.190 1.00 53.00 38 LYS A O 6
ATOM 7256 N N . GLN A 1 59 ? 3.625 -17.013 -31.979 1.00 13.00 39 GLN A N 6
ATOM 7257 C CA . GLN A 1 59 ? 3.814 -15.632 -32.221 1.00 23.00 39 GLN A CA 6
ATOM 7258 C C . GLN A 1 59 ? 4.516 -15.439 -33.514 1.00 51.00 39 GLN A C 6
ATOM 7259 O O . GLN A 1 59 ? 5.619 -15.949 -33.732 1.00 50.00 39 GLN A O 6
ATOM 7273 N N . GLY A 1 60 ? 3.844 -14.779 -34.352 1.00 73.00 40 GLY A N 6
ATOM 7274 C CA . GLY A 1 60 ? 4.365 -14.317 -35.567 1.00 10.00 40 GLY A CA 6
ATOM 7275 C C . GLY A 1 60 ? 4.242 -12.848 -35.471 1.00 5.00 40 GLY A C 6
ATOM 7276 O O . GLY A 1 60 ? 3.135 -12.352 -35.182 1.00 14.00 40 GLY A O 6
ATOM 7280 N N . ILE A 1 61 ? 5.321 -12.138 -35.613 1.00 61.00 41 ILE A N 6
ATOM 7281 C CA . ILE A 1 61 ? 5.297 -10.754 -35.393 1.00 61.00 41 ILE A CA 6
ATOM 7282 C C . ILE A 1 61 ? 4.400 -10.044 -36.398 1.00 64.00 41 ILE A C 6
ATOM 7283 O O . ILE A 1 61 ? 4.546 -10.193 -37.614 1.00 74.00 41 ILE A O 6
ATOM 7299 N N . SER A 1 62 ? 3.434 -9.359 -35.866 1.00 33.00 42 SER A N 6
ATOM 7300 C CA . SER A 1 62 ? 2.509 -8.601 -36.613 1.00 22.00 42 SER A CA 6
ATOM 7301 C C . SER A 1 62 ? 3.158 -7.275 -36.981 1.00 30.00 42 SER A C 6
ATOM 7302 O O . SER A 1 62 ? 3.536 -7.044 -38.130 1.00 0.00 42 SER A O 6
ATOM 7310 N N . ALA A 1 63 ? 3.344 -6.482 -35.957 1.00 43.00 43 ALA A N 6
ATOM 7311 C CA . ALA A 1 63 ? 3.972 -5.182 -35.971 1.00 32.00 43 ALA A CA 6
ATOM 7312 C C . ALA A 1 63 ? 3.738 -4.584 -34.611 1.00 74.00 43 ALA A C 6
ATOM 7313 O O . ALA A 1 63 ? 4.617 -4.599 -33.757 1.00 12.00 43 ALA A O 6
ATOM 7320 N N . SER A 1 64 ? 2.536 -4.125 -34.398 1.00 50.00 44 SER A N 6
ATOM 7321 C CA . SER A 1 64 ? 2.130 -3.656 -33.122 1.00 20.00 44 SER A CA 6
ATOM 7322 C C . SER A 1 64 ? 1.608 -4.869 -32.363 1.00 61.00 44 SER A C 6
ATOM 7323 O O . SER A 1 64 ? 0.904 -5.724 -32.954 1.00 32.00 44 SER A O 6
ATOM 7331 N N . GLY A 1 65 ? 1.992 -4.993 -31.124 1.00 64.00 45 GLY A N 6
ATOM 7332 C CA . GLY A 1 65 ? 1.563 -6.103 -30.328 1.00 51.00 45 GLY A CA 6
ATOM 7333 C C . GLY A 1 65 ? 2.319 -7.353 -30.664 1.00 61.00 45 GLY A C 6
ATOM 7334 O O . GLY A 1 65 ? 3.478 -7.302 -31.090 1.00 62.00 45 GLY A O 6
ATOM 7338 N N . ALA A 1 66 ? 1.662 -8.455 -30.527 1.00 71.00 46 ALA A N 6
ATOM 7339 C CA . ALA A 1 66 ? 2.216 -9.707 -30.773 1.00 20.00 46 ALA A CA 6
ATOM 7340 C C . ALA A 1 66 ? 1.097 -10.530 -31.220 1.00 3.00 46 ALA A C 6
ATOM 7341 O O . ALA A 1 66 ? 0.027 -10.526 -30.595 1.00 42.00 46 ALA A O 6
ATOM 7348 N N . ARG A 1 67 ? 1.269 -11.185 -32.286 1.00 32.00 47 ARG A N 6
ATOM 7349 C CA . ARG A 1 67 ? 0.195 -11.858 -32.833 1.00 11.00 47 ARG A CA 6
ATOM 7350 C C . ARG A 1 67 ? 0.455 -13.354 -32.821 1.00 53.00 47 ARG A C 6
ATOM 7351 O O . ARG A 1 67 ? 1.286 -13.860 -33.560 1.00 22.00 47 ARG A O 6
ATOM 7372 N N . TYR A 1 68 ? -0.212 -14.023 -31.937 1.00 55.00 48 TYR A N 6
ATOM 7373 C CA . TYR A 1 68 ? -0.118 -15.414 -31.770 1.00 71.00 48 TYR A CA 6
ATOM 7374 C C . TYR A 1 68 ? -1.218 -15.982 -32.577 1.00 73.00 48 TYR A C 6
ATOM 7375 O O . TYR A 1 68 ? -2.389 -15.755 -32.312 1.00 44.00 48 TYR A O 6
ATOM 7393 N N . THR A 1 69 ? -0.867 -16.638 -33.593 1.00 62.00 49 THR A N 6
ATOM 7394 C CA . THR A 1 69 ? -1.795 -17.145 -34.506 1.00 2.00 49 THR A CA 6
ATOM 7395 C C . THR A 1 69 ? -1.183 -18.341 -35.143 1.00 61.00 49 THR A C 6
ATOM 7396 O O . THR A 1 69 ? -0.005 -18.316 -35.512 1.00 63.00 49 THR A O 6
ATOM 7407 N N . ASP A 1 70 ? -1.905 -19.401 -35.188 1.00 52.00 50 ASP A N 6
ATOM 7408 C CA . ASP A 1 70 ? -1.411 -20.547 -35.868 1.00 34.00 50 ASP A CA 6
ATOM 7409 C C . ASP A 1 70 ? -2.078 -20.622 -37.213 1.00 33.00 50 ASP A C 6
ATOM 7410 O O . ASP A 1 70 ? -1.506 -20.264 -38.230 1.00 52.00 50 ASP A O 6
ATOM 7419 N N . GLY A 1 71 ? -3.301 -21.040 -37.175 1.00 11.00 51 GLY A N 6
ATOM 7420 C CA . GLY A 1 71 ? -4.127 -21.133 -38.321 1.00 52.00 51 GLY A CA 6
ATOM 7421 C C . GLY A 1 71 ? -5.441 -21.665 -37.886 1.00 33.00 51 GLY A C 6
ATOM 7422 O O . GLY A 1 71 ? -5.989 -22.589 -38.477 1.00 43.00 51 GLY A O 6
ATOM 7426 N N . ILE A 1 72 ? -5.903 -21.130 -36.775 1.00 33.00 52 ILE A N 6
ATOM 7427 C CA . ILE A 1 72 ? -7.159 -21.514 -36.190 1.00 50.00 52 ILE A CA 6
ATOM 7428 C C . ILE A 1 72 ? -7.942 -20.231 -35.974 1.00 41.00 52 ILE A C 6
ATOM 7429 O O . ILE A 1 72 ? -8.928 -19.967 -36.651 1.00 62.00 52 ILE A O 6
ATOM 7445 N N . TYR A 1 73 ? -7.451 -19.419 -35.051 1.00 30.00 53 TYR A N 6
ATOM 7446 C CA . TYR A 1 73 ? -7.986 -18.096 -34.760 1.00 73.00 53 TYR A CA 6
ATOM 7447 C C . TYR A 1 73 ? -6.802 -17.202 -34.674 1.00 63.00 53 TYR A C 6
ATOM 7448 O O . TYR A 1 73 ? -5.659 -17.681 -34.773 1.00 25.00 53 TYR A O 6
ATOM 7466 N N . VAL A 1 74 ? -7.041 -15.964 -34.478 1.00 33.00 54 VAL A N 6
ATOM 7467 C CA . VAL A 1 74 ? -6.013 -14.972 -34.423 1.00 40.00 54 VAL A CA 6
ATOM 7468 C C . VAL A 1 74 ? -6.009 -14.333 -33.045 1.00 42.00 54 VAL A C 6
ATOM 7469 O O . VAL A 1 74 ? -6.975 -13.673 -32.672 1.00 42.00 54 VAL A O 6
ATOM 7482 N N . PHE A 1 75 ? -4.968 -14.563 -32.285 1.00 64.00 55 PHE A N 6
ATOM 7483 C CA . PHE A 1 75 ? -4.832 -13.948 -30.986 1.00 43.00 55 PHE A CA 6
ATOM 7484 C C . PHE A 1 75 ? -3.862 -12.796 -31.090 1.00 74.00 55 PHE A C 6
ATOM 7485 O O . PHE A 1 75 ? -2.644 -12.982 -31.176 1.00 20.00 55 PHE A O 6
ATOM 7502 N N . TRP A 1 76 ? -4.389 -11.627 -31.112 1.00 31.00 56 TRP A N 6
ATOM 7503 C CA . TRP A 1 76 ? -3.610 -10.479 -31.253 1.00 63.00 56 TRP A CA 6
ATOM 7504 C C . TRP A 1 76 ? -3.603 -9.772 -29.943 1.00 44.00 56 TRP A C 6
ATOM 7505 O O . TRP A 1 76 ? -4.647 -9.367 -29.403 1.00 74.00 56 TRP A O 6
ATOM 7526 N N . SER A 1 77 ? -2.460 -9.670 -29.444 1.00 32.00 57 SER A N 6
ATOM 7527 C CA . SER A 1 77 ? -2.201 -9.049 -28.211 1.00 53.00 57 SER A CA 6
ATOM 7528 C C . SER A 1 77 ? -1.690 -7.693 -28.565 1.00 12.00 57 SER A C 6
ATOM 7529 O O . SER A 1 77 ? -0.641 -7.587 -29.167 1.00 50.00 57 SER A O 6
ATOM 7537 N N . LYS A 1 78 ? -2.448 -6.671 -28.292 1.00 41.00 58 LYS A N 6
ATOM 7538 C CA . LYS A 1 78 ? -2.027 -5.347 -28.666 1.00 54.00 58 LYS A CA 6
ATOM 7539 C C . LYS A 1 78 ? -1.282 -4.684 -27.522 1.00 30.00 58 LYS A C 6
ATOM 7540 O O . LYS A 1 78 ? -0.448 -3.808 -27.736 1.00 51.00 58 LYS A O 6
ATOM 7559 N N . GLY A 1 79 ? -1.552 -5.139 -26.326 1.00 62.00 59 GLY A N 6
ATOM 7560 C CA . GLY A 1 79 ? -0.898 -4.609 -25.161 1.00 52.00 59 GLY A CA 6
ATOM 7561 C C . GLY A 1 79 ? -1.892 -4.343 -24.081 1.00 32.00 59 GLY A C 6
ATOM 7562 O O . GLY A 1 79 ? -2.005 -5.098 -23.137 1.00 40.00 59 GLY A O 6
ATOM 7566 N N . ASP A 1 80 ? -2.674 -3.310 -24.264 1.00 3.00 60 ASP A N 6
ATOM 7567 C CA . ASP A 1 80 ? -3.687 -2.938 -23.292 1.00 2.00 60 ASP A CA 6
ATOM 7568 C C . ASP A 1 80 ? -4.906 -3.760 -23.532 1.00 41.00 60 ASP A C 6
ATOM 7569 O O . ASP A 1 80 ? -5.683 -4.050 -22.610 1.00 62.00 60 ASP A O 6
ATOM 7578 N N . GLU A 1 81 ? -5.048 -4.175 -24.767 1.00 72.00 61 GLU A N 6
ATOM 7579 C CA . GLU A 1 81 ? -6.145 -4.934 -25.195 1.00 64.00 61 GLU A CA 6
ATOM 7580 C C . GLU A 1 81 ? -5.652 -6.137 -25.934 1.00 3.00 61 GLU A C 6
ATOM 7581 O O . GLU A 1 81 ? -4.517 -6.147 -26.448 1.00 31.00 61 GLU A O 6
ATOM 7593 N N . ALA A 1 82 ? -6.461 -7.127 -25.981 1.00 44.00 62 ALA A N 6
ATOM 7594 C CA . ALA A 1 82 ? -6.152 -8.329 -26.620 1.00 70.00 62 ALA A CA 6
ATOM 7595 C C . ALA A 1 82 ? -7.442 -8.887 -27.147 1.00 12.00 62 ALA A C 6
ATOM 7596 O O . ALA A 1 82 ? -8.518 -8.608 -26.588 1.00 43.00 62 ALA A O 6
ATOM 7603 N N . THR A 1 83 ? -7.362 -9.592 -28.204 1.00 1.00 63 THR A N 6
ATOM 7604 C CA . THR A 1 83 ? -8.519 -10.163 -28.812 1.00 53.00 63 THR A CA 6
ATOM 7605 C C . THR A 1 83 ? -8.135 -11.473 -29.542 1.00 43.00 63 THR A C 6
ATOM 7606 O O . THR A 1 83 ? -6.966 -11.690 -29.881 1.00 2.00 63 THR A O 6
ATOM 7617 N N . VAL A 1 84 ? -9.114 -12.316 -29.760 1.00 24.00 64 VAL A N 6
ATOM 7618 C CA . VAL A 1 84 ? -8.973 -13.557 -30.474 1.00 11.00 64 VAL A CA 6
ATOM 7619 C C . VAL A 1 84 ? -10.100 -13.577 -31.486 1.00 44.00 64 VAL A C 6
ATOM 7620 O O . VAL A 1 84 ? -11.265 -13.832 -31.140 1.00 54.00 64 VAL A O 6
ATOM 7633 N N . TYR A 1 85 ? -9.766 -13.266 -32.699 1.00 74.00 65 TYR A N 6
ATOM 7634 C CA . TYR A 1 85 ? -10.734 -13.049 -33.750 1.00 44.00 65 TYR A CA 6
ATOM 7635 C C . TYR A 1 85 ? -10.283 -13.698 -35.032 1.00 14.00 65 TYR A C 6
ATOM 7636 O O . TYR A 1 85 ? -9.285 -13.310 -35.622 1.00 20.00 65 TYR A O 6
ATOM 7654 N N . LYS A 1 86 ? -10.959 -14.708 -35.409 1.00 60.00 66 LYS A N 6
ATOM 7655 C CA . LYS A 1 86 ? -10.886 -15.207 -36.698 1.00 23.00 66 LYS A CA 6
ATOM 7656 C C . LYS A 1 86 ? -12.107 -14.598 -37.362 1.00 24.00 66 LYS A C 6
ATOM 7657 O O . LYS A 1 86 ? -12.997 -14.116 -36.655 1.00 63.00 66 LYS A O 6
ATOM 7676 N N . ARG A 1 87 ? -12.135 -14.646 -38.646 1.00 34.00 67 ARG A N 6
ATOM 7677 C CA . ARG A 1 87 ? -13.171 -14.062 -39.519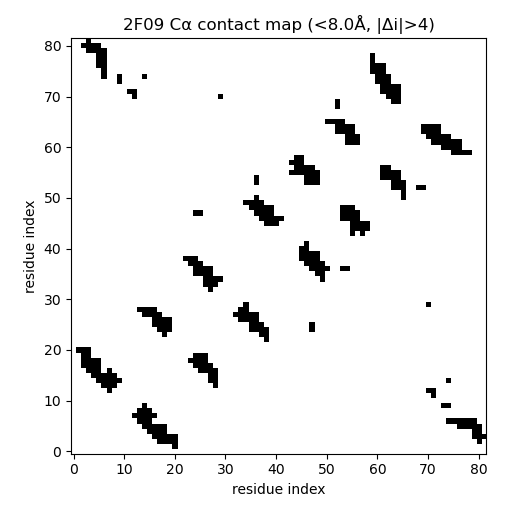 1.00 52.00 67 ARG A CA 6
ATOM 7678 C C . ARG A 1 87 ? -14.590 -14.155 -38.947 1.00 72.00 67 ARG A C 6
ATOM 7679 O O . ARG A 1 87 ? -15.273 -13.150 -38.794 1.00 34.00 67 ARG A O 6
ATOM 7700 N N . ASP A 1 88 ? -14.998 -15.354 -38.627 1.00 3.00 68 ASP A N 6
ATOM 7701 C CA . ASP A 1 88 ? -16.335 -15.606 -38.124 1.00 62.00 68 ASP A CA 6
ATOM 7702 C C . ASP A 1 88 ? -16.251 -16.217 -36.727 1.00 25.00 68 ASP A C 6
ATOM 7703 O O . ASP A 1 88 ? -17.249 -16.571 -36.116 1.00 75.00 68 ASP A O 6
ATOM 7712 N N . ARG A 1 89 ? -15.055 -16.291 -36.186 1.00 74.00 69 ARG A N 6
ATOM 7713 C CA . ARG A 1 89 ? -14.906 -16.872 -34.890 1.00 63.00 69 ARG A CA 6
ATOM 7714 C C . ARG A 1 89 ? -14.075 -16.017 -33.963 1.00 65.00 69 ARG A C 6
ATOM 7715 O O . ARG A 1 89 ? -12.840 -16.122 -33.889 1.00 3.00 69 ARG A O 6
ATOM 7736 N N . ILE A 1 90 ? -14.749 -15.129 -33.349 1.00 30.00 70 ILE A N 6
ATOM 7737 C CA . ILE A 1 90 ? -14.252 -14.359 -32.283 1.00 42.00 70 ILE A CA 6
ATOM 7738 C C . ILE A 1 90 ? -14.443 -15.201 -31.077 1.00 73.00 70 ILE A C 6
ATOM 7739 O O . ILE A 1 90 ? -15.527 -15.749 -30.848 1.00 2.00 70 ILE A O 6
ATOM 7755 N N . VAL A 1 91 ? -13.444 -15.323 -30.353 1.00 1.00 71 VAL A N 6
ATOM 7756 C CA . VAL A 1 91 ? -13.480 -16.100 -29.154 1.00 53.00 71 VAL A CA 6
ATOM 7757 C C . VAL A 1 91 ? -13.492 -15.142 -27.983 1.00 21.00 71 VAL A C 6
ATOM 7758 O O . VAL A 1 91 ? -14.153 -15.368 -26.984 1.00 44.00 71 VAL A O 6
ATOM 7771 N N . LEU A 1 92 ? -12.794 -14.036 -28.159 1.00 44.00 72 LEU A N 6
ATOM 7772 C CA . LEU A 1 92 ? -12.674 -13.010 -27.142 1.00 20.00 72 LEU A CA 6
ATOM 7773 C C . LEU A 1 92 ? -12.399 -11.712 -27.861 1.00 4.00 72 LEU A C 6
ATOM 7774 O O . LEU A 1 92 ? -11.450 -11.650 -28.615 1.00 55.00 72 LEU A O 6
ATOM 7790 N N . ASN A 1 93 ? -13.219 -10.705 -27.698 1.00 22.00 73 ASN A N 6
ATOM 7791 C CA . ASN A 1 93 ? -12.899 -9.395 -28.300 1.00 61.00 73 ASN A CA 6
ATOM 7792 C C . ASN A 1 93 ? -12.902 -8.300 -27.254 1.00 4.00 73 ASN A C 6
ATOM 7793 O O . ASN A 1 93 ? -12.971 -7.109 -27.566 1.00 54.00 73 ASN A O 6
ATOM 7804 N N . ASN A 1 94 ? -12.754 -8.698 -26.020 1.00 1.00 74 ASN A N 6
ATOM 7805 C CA . ASN A 1 94 ? -12.751 -7.781 -24.911 1.00 60.00 74 ASN A CA 6
ATOM 7806 C C . ASN A 1 94 ? -11.818 -8.323 -23.863 1.00 75.00 74 ASN A C 6
ATOM 7807 O O . ASN A 1 94 ? -12.240 -9.008 -22.919 1.00 3.00 74 ASN A O 6
ATOM 7818 N N . CYS A 1 95 ? -10.560 -8.131 -24.102 1.00 73.00 75 CYS A N 6
ATOM 7819 C CA . CYS A 1 95 ? -9.543 -8.486 -23.170 1.00 32.00 75 CYS A CA 6
ATOM 7820 C C . CYS A 1 95 ? -8.724 -7.309 -22.910 1.00 1.00 75 CYS A C 6
ATOM 7821 O O . CYS A 1 95 ? -8.342 -6.600 -23.840 1.00 64.00 75 CYS A O 6
ATOM 7828 N N . GLN A 1 96 ? -8.469 -7.074 -21.673 1.00 33.00 76 GLN A N 6
ATOM 7829 C CA . GLN A 1 96 ? -7.814 -5.926 -21.246 1.00 33.00 76 GLN A CA 6
ATOM 7830 C C . GLN A 1 96 ? -6.826 -6.386 -20.279 1.00 63.00 76 GLN A C 6
ATOM 7831 O O . GLN A 1 96 ? -7.147 -6.988 -19.273 1.00 4.00 76 GLN A O 6
ATOM 7845 N N . LEU A 1 97 ? -5.647 -6.238 -20.672 1.00 52.00 77 LEU A N 6
ATOM 7846 C CA . LEU A 1 97 ? -4.541 -6.806 -19.994 1.00 50.00 77 LEU A CA 6
ATOM 7847 C C . LEU A 1 97 ? -3.974 -5.861 -18.905 1.00 20.00 77 LEU A C 6
ATOM 7848 O O . LEU A 1 97 ? -3.885 -4.648 -19.123 1.00 44.00 77 LEU A O 6
ATOM 7864 N N . GLN A 1 98 ? -3.615 -6.418 -17.733 1.00 24.00 78 GLN A N 6
ATOM 7865 C CA . GLN A 1 98 ? -2.951 -5.627 -16.701 1.00 50.00 78 GLN A CA 6
ATOM 7866 C C . GLN A 1 98 ? -1.443 -5.499 -16.984 1.00 74.00 78 GLN A C 6
ATOM 7867 O O . GLN A 1 98 ? -0.913 -4.391 -17.090 1.00 70.00 78 GLN A O 6
ATOM 7881 N N . ASN A 1 99 ? -0.784 -6.640 -17.154 1.00 60.00 79 ASN A N 6
ATOM 7882 C CA . ASN A 1 99 ? 0.645 -6.754 -17.389 1.00 15.00 79 ASN A CA 6
ATOM 7883 C C . ASN A 1 99 ? 0.900 -8.228 -17.503 1.00 21.00 79 ASN A C 6
ATOM 7884 O O . ASN A 1 99 ? 0.577 -8.951 -16.566 1.00 70.00 79 ASN A O 6
ATOM 7895 N N . PRO A 1 100 ? 1.386 -8.737 -18.656 1.00 62.00 80 PRO A N 6
ATOM 7896 C CA . PRO A 1 100 ? 1.563 -10.165 -18.829 1.00 33.00 80 PRO A CA 6
ATOM 7897 C C . PRO A 1 100 ? 2.692 -10.716 -17.963 1.00 1.00 80 PRO A C 6
ATOM 7898 O O . PRO A 1 100 ? 2.658 -11.880 -17.517 1.00 3.00 80 PRO A O 6
ATOM 7909 N N . GLN A 1 101 ? 3.659 -9.857 -17.676 1.00 52.00 81 GLN A N 6
ATOM 7910 C CA . GLN A 1 101 ? 4.810 -10.220 -16.966 1.00 42.00 81 GLN A CA 6
ATOM 7911 C C . GLN A 1 101 ? 4.534 -10.225 -15.475 1.00 72.00 81 GLN A C 6
ATOM 7912 O O . GLN A 1 101 ? 4.847 -9.281 -14.739 1.00 71.00 81 GLN A O 6
ATOM 7926 N N . ARG A 1 102 ? 3.866 -11.229 -15.086 1.00 14.00 82 ARG A N 6
ATOM 7927 C CA . ARG A 1 102 ? 3.528 -11.467 -13.723 1.00 54.00 82 ARG A CA 6
ATOM 7928 C C . ARG A 1 102 ? 4.414 -12.570 -13.181 1.00 61.00 82 ARG A C 6
ATOM 7929 O O . ARG A 1 102 ? 4.292 -13.714 -13.624 1.00 70.00 82 ARG A O 6
ATOM 7951 N N . MET A 1 21 ? 9.543 -22.214 -12.536 1.00 13.00 1 MET A N 7
ATOM 7952 C CA . MET A 1 21 ? 9.519 -21.679 -13.894 1.00 31.00 1 MET A CA 7
ATOM 7953 C C . MET A 1 21 ? 8.437 -20.629 -13.997 1.00 53.00 1 MET A C 7
ATOM 7954 O O . MET A 1 21 ? 7.319 -20.836 -13.523 1.00 74.00 1 MET A O 7
ATOM 7968 N N . GLN A 1 22 ? 8.754 -19.509 -14.592 1.00 54.00 2 GLN A N 7
ATOM 7969 C CA . GLN A 1 22 ? 7.793 -18.461 -14.755 1.00 15.00 2 GLN A CA 7
ATOM 7970 C C . GLN A 1 22 ? 7.253 -18.457 -16.165 1.00 14.00 2 GLN A C 7
ATOM 7971 O O . GLN A 1 22 ? 7.963 -18.779 -17.120 1.00 25.00 2 GLN A O 7
ATOM 7985 N N . THR A 1 23 ? 6.010 -18.149 -16.284 1.00 34.00 3 THR A N 7
ATOM 7986 C CA . THR A 1 23 ? 5.369 -18.025 -17.552 1.00 15.00 3 THR A CA 7
ATOM 7987 C C . THR A 1 23 ? 4.598 -16.761 -17.466 1.00 1.00 3 THR A C 7
ATOM 7988 O O . THR A 1 23 ? 3.984 -16.480 -16.414 1.00 14.00 3 THR A O 7
ATOM 7999 N N . ASP A 1 24 ? 4.632 -15.984 -18.490 1.00 5.00 4 ASP A N 7
ATOM 8000 C CA . ASP A 1 24 ? 3.916 -14.738 -18.451 1.00 53.00 4 ASP A CA 7
ATOM 8001 C C . ASP A 1 24 ? 2.467 -15.055 -18.718 1.00 4.00 4 ASP A C 7
ATOM 8002 O O . ASP A 1 24 ? 2.167 -15.998 -19.455 1.00 62.00 4 ASP A O 7
ATOM 8011 N N . THR A 1 25 ? 1.572 -14.346 -18.129 1.00 11.00 5 THR A N 7
ATOM 8012 C CA . THR A 1 25 ? 0.200 -14.663 -18.319 1.00 31.00 5 THR A CA 7
ATOM 8013 C C . THR A 1 25 ? -0.648 -13.421 -18.174 1.00 31.00 5 THR A C 7
ATOM 8014 O O . THR A 1 25 ? -0.234 -12.440 -17.564 1.00 15.00 5 THR A O 7
ATOM 8025 N N . LEU A 1 26 ? -1.805 -13.444 -18.764 1.00 62.00 6 LEU A N 7
ATOM 8026 C CA . LEU A 1 26 ? -2.647 -12.308 -18.738 1.00 2.00 6 LEU A CA 7
ATOM 8027 C C . LEU A 1 26 ? -3.573 -12.208 -17.501 1.00 23.00 6 LEU A C 7
ATOM 8028 O O . LEU A 1 26 ? -3.335 -12.853 -16.472 1.00 51.00 6 LEU A O 7
ATOM 8044 N N . GLU A 1 27 ? -4.627 -11.409 -17.640 1.00 13.00 7 GLU A N 7
ATOM 8045 C CA . GLU A 1 27 ? -5.483 -10.924 -16.576 1.00 2.00 7 GLU A CA 7
ATOM 8046 C C . GLU A 1 27 ? -6.312 -12.048 -16.005 1.00 53.00 7 GLU A C 7
ATOM 8047 O O . GLU A 1 27 ? -6.787 -11.980 -14.883 1.00 21.00 7 GLU A O 7
ATOM 8059 N N . TYR A 1 28 ? -6.436 -13.084 -16.803 1.00 22.00 8 TYR A N 7
ATOM 8060 C CA . TYR A 1 28 ? -7.169 -14.303 -16.549 1.00 62.00 8 TYR A CA 7
ATOM 8061 C C . TYR A 1 28 ? -8.640 -14.155 -16.062 1.00 1.00 8 TYR A C 7
ATOM 8062 O O . TYR A 1 28 ? -9.272 -15.147 -15.765 1.00 71.00 8 TYR A O 7
ATOM 8080 N N . GLN A 1 29 ? -9.185 -12.964 -16.052 1.00 24.00 9 GLN A N 7
ATOM 8081 C CA . GLN A 1 29 ? -10.538 -12.753 -15.534 1.00 23.00 9 GLN A CA 7
ATOM 8082 C C . GLN A 1 29 ? -11.220 -11.666 -16.314 1.00 71.00 9 GLN A C 7
ATOM 8083 O O . GLN A 1 29 ? -11.950 -10.829 -15.797 1.00 2.00 9 GLN A O 7
ATOM 8097 N N . CYS A 1 30 ? -11.019 -11.756 -17.578 1.00 71.00 10 CYS A N 7
ATOM 8098 C CA . CYS A 1 30 ? -11.530 -10.817 -18.550 1.00 3.00 10 CYS A CA 7
ATOM 8099 C C . CYS A 1 30 ? -13.046 -10.969 -18.629 1.00 2.00 10 CYS A C 7
ATOM 8100 O O . CYS A 1 30 ? -13.577 -11.984 -18.176 1.00 2.00 10 CYS A O 7
ATOM 8107 N N . ASP A 1 31 ? -13.727 -10.003 -19.229 1.00 55.00 11 ASP A N 7
ATOM 8108 C CA . ASP A 1 31 ? -15.204 -9.970 -19.238 1.00 74.00 11 ASP A CA 7
ATOM 8109 C C . ASP A 1 31 ? -15.848 -11.247 -19.736 1.00 74.00 11 ASP A C 7
ATOM 8110 O O . ASP A 1 31 ? -16.817 -11.707 -19.170 1.00 33.00 11 ASP A O 7
ATOM 8119 N N . GLU A 1 32 ? -15.301 -11.824 -20.763 1.00 53.00 12 GLU A N 7
ATOM 8120 C CA . GLU A 1 32 ? -15.932 -12.981 -21.352 1.00 54.00 12 GLU A CA 7
ATOM 8121 C C . GLU A 1 32 ? -15.280 -14.276 -20.945 1.00 53.00 12 GLU A C 7
ATOM 8122 O O . GLU A 1 32 ? -15.950 -15.302 -20.793 1.00 13.00 12 GLU A O 7
ATOM 8134 N N . LYS A 1 33 ? -13.989 -14.247 -20.751 1.00 51.00 13 LYS A N 7
ATOM 8135 C CA . LYS A 1 33 ? -13.242 -15.478 -20.664 1.00 65.00 13 LYS A CA 7
ATOM 8136 C C . LYS A 1 33 ? -12.152 -15.323 -19.676 1.00 53.00 13 LYS A C 7
ATOM 8137 O O . LYS A 1 33 ? -11.656 -14.202 -19.471 1.00 15.00 13 LYS A O 7
ATOM 8156 N N . PRO A 1 34 ? -11.750 -16.399 -19.041 1.00 51.00 14 PRO A N 7
ATOM 8157 C CA . PRO A 1 34 ? -10.601 -16.368 -18.230 1.00 24.00 14 PRO A CA 7
ATOM 8158 C C . PRO A 1 34 ? -9.371 -16.534 -19.137 1.00 22.00 14 PRO A C 7
ATOM 8159 O O . PRO A 1 34 ? -9.075 -17.622 -19.624 1.00 43.00 14 PRO A O 7
ATOM 8170 N N . LEU A 1 35 ? -8.664 -15.461 -19.354 1.00 3.00 15 LEU A N 7
ATOM 8171 C CA . LEU A 1 35 ? -7.625 -15.417 -20.325 1.00 34.00 15 LEU A CA 7
ATOM 8172 C C . LEU A 1 35 ? -6.361 -15.775 -19.657 1.00 73.00 15 LEU A C 7
ATOM 8173 O O . LEU A 1 35 ? -5.584 -14.907 -19.232 1.00 63.00 15 LEU A O 7
ATOM 8189 N N . THR A 1 36 ? -6.195 -17.024 -19.439 1.00 52.00 16 THR A N 7
ATOM 8190 C CA . THR A 1 36 ? -5.030 -17.442 -18.809 1.00 24.00 16 THR A CA 7
ATOM 8191 C C . THR A 1 36 ? -4.074 -17.951 -19.890 1.00 34.00 16 THR A C 7
ATOM 8192 O O . THR A 1 36 ? -4.206 -19.064 -20.385 1.00 73.00 16 THR A O 7
ATOM 8203 N N . VAL A 1 37 ? -3.190 -17.093 -20.298 1.00 12.00 17 VAL A N 7
ATOM 8204 C CA . VAL A 1 37 ? -2.295 -17.362 -21.405 1.00 34.00 17 VAL A CA 7
ATOM 8205 C C . VAL A 1 37 ? -0.960 -17.832 -20.915 1.00 71.00 17 VAL A C 7
ATOM 8206 O O . VAL A 1 37 ? -0.548 -17.476 -19.828 1.00 64.00 17 VAL A O 7
ATOM 8219 N N . LYS A 1 38 ? -0.311 -18.661 -21.685 1.00 21.00 18 LYS A N 7
ATOM 8220 C CA . LYS A 1 38 ? 1.013 -19.025 -21.397 1.00 71.00 18 LYS A CA 7
ATOM 8221 C C . LYS A 1 38 ? 1.887 -18.273 -22.330 1.00 0.00 18 LYS A C 7
ATOM 8222 O O . LYS A 1 38 ? 2.181 -18.743 -23.419 1.00 74.00 18 LYS A O 7
ATOM 8241 N N . LEU A 1 39 ? 2.171 -17.050 -21.973 1.00 72.00 19 LEU A N 7
ATOM 8242 C CA . LEU A 1 39 ? 3.114 -16.277 -22.694 1.00 61.00 19 LEU A CA 7
ATOM 8243 C C . LEU A 1 39 ? 4.423 -16.853 -22.361 1.00 40.00 19 LEU A C 7
ATOM 8244 O O . LEU A 1 39 ? 4.909 -16.749 -21.229 1.00 71.00 19 LEU A O 7
ATOM 8260 N N . ASN A 1 40 ? 4.946 -17.524 -23.289 1.00 1.00 20 ASN A N 7
ATOM 8261 C CA . ASN A 1 40 ? 6.179 -18.232 -23.083 1.00 2.00 20 ASN A CA 7
ATOM 8262 C C . ASN A 1 40 ? 7.307 -17.206 -23.008 1.00 52.00 20 ASN A C 7
ATOM 8263 O O . ASN A 1 40 ? 7.175 -16.133 -23.547 1.00 11.00 20 ASN A O 7
ATOM 8274 N N . ASN A 1 41 ? 8.407 -17.568 -22.375 1.00 3.00 21 ASN A N 7
ATOM 8275 C CA . ASN A 1 41 ? 9.519 -16.642 -22.078 1.00 40.00 21 ASN A CA 7
ATOM 8276 C C . ASN A 1 41 ? 10.039 -15.866 -23.332 1.00 2.00 21 ASN A C 7
ATOM 8277 O O . ASN A 1 41 ? 10.202 -14.650 -23.257 1.00 53.00 21 ASN A O 7
ATOM 8288 N N . PRO A 1 42 ? 10.305 -16.527 -24.510 1.00 61.00 22 PRO A N 7
ATOM 8289 C CA . PRO A 1 42 ? 10.727 -15.798 -25.732 1.00 62.00 22 PRO A CA 7
ATOM 8290 C C . PRO A 1 42 ? 9.593 -14.934 -26.318 1.00 74.00 22 PRO A C 7
ATOM 8291 O O . PRO A 1 42 ? 9.825 -14.084 -27.175 1.00 52.00 22 PRO A O 7
ATOM 8302 N N . ARG A 1 43 ? 8.373 -15.179 -25.833 1.00 73.00 23 ARG A N 7
ATOM 8303 C CA . ARG A 1 43 ? 7.146 -14.474 -26.229 1.00 73.00 23 ARG A CA 7
ATOM 8304 C C . ARG A 1 43 ? 6.912 -14.447 -27.707 1.00 62.00 23 ARG A C 7
ATOM 8305 O O . ARG A 1 43 ? 6.713 -13.399 -28.325 1.00 53.00 23 ARG A O 7
ATOM 8326 N N . GLN A 1 44 ? 6.991 -15.588 -28.261 1.00 71.00 24 GLN A N 7
ATOM 8327 C CA . GLN A 1 44 ? 6.688 -15.806 -29.625 1.00 5.00 24 GLN A CA 7
ATOM 8328 C C . GLN A 1 44 ? 5.621 -16.874 -29.713 1.00 4.00 24 GLN A C 7
ATOM 8329 O O . GLN A 1 44 ? 5.186 -17.247 -30.800 1.00 50.00 24 GLN A O 7
ATOM 8343 N N . GLU A 1 45 ? 5.166 -17.313 -28.550 1.00 22.00 25 GLU A N 7
ATOM 8344 C CA . GLU A 1 45 ? 4.229 -18.406 -28.450 1.00 3.00 25 GLU A CA 7
ATOM 8345 C C . GLU A 1 45 ? 3.382 -18.235 -27.211 1.00 71.00 25 GLU A C 7
ATOM 8346 O O . GLU A 1 45 ? 3.877 -17.784 -26.164 1.00 10.00 25 GLU A O 7
ATOM 8358 N N . VAL A 1 46 ? 2.130 -18.546 -27.352 1.00 75.00 26 VAL A N 7
ATOM 8359 C CA . VAL A 1 46 ? 1.166 -18.532 -26.265 1.00 1.00 26 VAL A CA 7
ATOM 8360 C C . VAL A 1 46 ? 0.324 -19.782 -26.285 1.00 42.00 26 VAL A C 7
ATOM 8361 O O . VAL A 1 46 ? -0.116 -20.220 -27.339 1.00 63.00 26 VAL A O 7
ATOM 8374 N N . SER A 1 47 ? 0.139 -20.379 -25.151 1.00 61.00 27 SER A N 7
ATOM 8375 C CA . SER A 1 47 ? -0.820 -21.425 -25.046 1.00 21.00 27 SER A CA 7
ATOM 8376 C C . SER A 1 47 ? -2.023 -20.806 -24.391 1.00 2.00 27 SER A C 7
ATOM 8377 O O . SER A 1 47 ? -1.950 -20.309 -23.263 1.00 23.00 27 SER A O 7
ATOM 8385 N N . PHE A 1 48 ? -3.076 -20.764 -25.111 1.00 44.00 28 PHE A N 7
ATOM 8386 C CA . PHE A 1 48 ? -4.235 -20.051 -24.730 1.00 74.00 28 PHE A CA 7
ATOM 8387 C C . PHE A 1 48 ? -5.460 -20.910 -24.753 1.00 1.00 28 PHE A C 7
ATOM 8388 O O . PHE A 1 48 ? -5.626 -21.793 -25.601 1.00 25.00 28 PHE A O 7
ATOM 8405 N N . VAL A 1 49 ? -6.275 -20.664 -23.790 1.00 41.00 29 VAL A N 7
ATOM 8406 C CA . VAL A 1 49 ? -7.503 -21.330 -23.604 1.00 3.00 29 VAL A CA 7
ATOM 8407 C C . VAL A 1 49 ? -8.537 -20.634 -24.448 1.00 63.00 29 VAL A C 7
ATOM 8408 O O . VAL A 1 49 ? -8.953 -19.512 -24.182 1.00 14.00 29 VAL A O 7
ATOM 8421 N N . TYR A 1 50 ? -8.935 -21.292 -25.470 1.00 44.00 30 TYR A N 7
ATOM 8422 C CA . TYR A 1 50 ? -9.887 -20.685 -26.390 1.00 45.00 30 TYR A CA 7
ATOM 8423 C C . TYR A 1 50 ? -11.284 -20.908 -25.922 1.00 31.00 30 TYR A C 7
ATOM 8424 O O . TYR A 1 50 ? -12.193 -20.147 -26.246 1.00 54.00 30 TYR A O 7
ATOM 8442 N N . ASP A 1 51 ? -11.438 -21.904 -25.103 1.00 50.00 31 ASP A N 7
ATOM 8443 C CA . ASP A 1 51 ? -12.729 -22.302 -24.637 1.00 22.00 31 ASP A CA 7
ATOM 8444 C C . ASP A 1 51 ? -12.605 -23.006 -23.301 1.00 31.00 31 ASP A C 7
ATOM 8445 O O . ASP A 1 51 ? -13.019 -22.471 -22.278 1.00 34.00 31 ASP A O 7
ATOM 8454 N N . ASN A 1 52 ? -12.011 -24.188 -23.297 1.00 3.00 32 ASN A N 7
ATOM 8455 C CA . ASN A 1 52 ? -11.777 -24.909 -22.040 1.00 63.00 32 ASN A CA 7
ATOM 8456 C C . ASN A 1 52 ? -10.490 -25.728 -22.141 1.00 11.00 32 ASN A C 7
ATOM 8457 O O . ASN A 1 52 ? -10.147 -26.498 -21.253 1.00 74.00 32 ASN A O 7
ATOM 8468 N N . GLN A 1 53 ? -9.725 -25.489 -23.189 1.00 53.00 33 GLN A N 7
ATOM 8469 C CA . GLN A 1 53 ? -8.544 -26.246 -23.436 1.00 13.00 33 GLN A CA 7
ATOM 8470 C C . GLN A 1 53 ? -7.617 -25.327 -24.115 1.00 31.00 33 GLN A C 7
ATOM 8471 O O . GLN A 1 53 ? -8.053 -24.260 -24.618 1.00 72.00 33 GLN A O 7
ATOM 8485 N N . LEU A 1 54 ? -6.404 -25.684 -24.148 1.00 24.00 34 LEU A N 7
ATOM 8486 C CA . LEU A 1 54 ? -5.408 -24.812 -24.621 1.00 55.00 34 LEU A CA 7
ATOM 8487 C C . LEU A 1 54 ? -4.973 -25.184 -26.027 1.00 53.00 34 LEU A C 7
ATOM 8488 O O . LEU A 1 54 ? -4.946 -26.365 -26.391 1.00 13.00 34 LEU A O 7
ATOM 8504 N N . LEU A 1 55 ? -4.714 -24.187 -26.818 1.00 32.00 35 LEU A N 7
ATOM 8505 C CA . LEU A 1 55 ? -4.030 -24.370 -28.081 1.00 22.00 35 LEU A CA 7
ATOM 8506 C C . LEU A 1 55 ? -2.937 -23.342 -28.116 1.00 62.00 35 LEU A C 7
ATOM 8507 O O . LEU A 1 55 ? -2.916 -22.451 -27.260 1.00 32.00 35 LEU A O 7
ATOM 8523 N N . HIS A 1 56 ? -2.057 -23.418 -29.047 1.00 23.00 36 HIS A N 7
ATOM 8524 C CA . HIS A 1 56 ? -0.955 -22.490 -29.048 1.00 33.00 36 HIS A CA 7
ATOM 8525 C C . HIS A 1 56 ? -0.898 -21.652 -30.295 1.00 24.00 36 HIS A C 7
ATOM 8526 O O . HIS A 1 56 ? -0.997 -22.153 -31.416 1.00 45.00 36 HIS A O 7
ATOM 8540 N N . LEU A 1 57 ? -0.778 -20.378 -30.086 1.00 32.00 37 LEU A N 7
ATOM 8541 C CA . LEU A 1 57 ? -0.689 -19.408 -31.142 1.00 61.00 37 LEU A CA 7
ATOM 8542 C C . LEU A 1 57 ? 0.661 -18.833 -31.099 1.00 2.00 37 LEU A C 7
ATOM 8543 O O . LEU A 1 57 ? 1.297 -18.806 -30.037 1.00 40.00 37 LEU A O 7
ATOM 8559 N N . LYS A 1 58 ? 1.106 -18.366 -32.192 1.00 24.00 38 LYS A N 7
ATOM 8560 C CA . LYS A 1 58 ? 2.400 -17.838 -32.256 1.00 44.00 38 LYS A CA 7
ATOM 8561 C C . LYS A 1 58 ? 2.387 -16.455 -32.784 1.00 54.00 38 LYS A C 7
ATOM 8562 O O . LYS A 1 58 ? 1.473 -16.065 -33.503 1.00 13.00 38 LYS A O 7
ATOM 8581 N N . GLN A 1 59 ? 3.379 -15.728 -32.422 1.00 34.00 39 GLN A N 7
ATOM 8582 C CA . GLN A 1 59 ? 3.547 -14.377 -32.886 1.00 60.00 39 GLN A CA 7
ATOM 8583 C C . GLN A 1 59 ? 3.903 -14.413 -34.346 1.00 13.00 39 GLN A C 7
ATOM 8584 O O . GLN A 1 59 ? 4.977 -14.859 -34.739 1.00 31.00 39 GLN A O 7
ATOM 8598 N N . GLY A 1 60 ? 2.971 -14.022 -35.109 1.00 71.00 40 GLY A N 7
ATOM 8599 C CA . GLY A 1 60 ? 3.072 -13.990 -36.534 1.00 33.00 40 GLY A CA 7
ATOM 8600 C C . GLY A 1 60 ? 1.875 -13.280 -37.033 1.00 33.00 40 GLY A C 7
ATOM 8601 O O . GLY A 1 60 ? 0.843 -13.307 -36.342 1.00 1.00 40 GLY A O 7
ATOM 8605 N N . ILE A 1 61 ? 1.975 -12.623 -38.191 1.00 75.00 41 ILE A N 7
ATOM 8606 C CA . ILE A 1 61 ? 0.875 -11.806 -38.720 1.00 21.00 41 ILE A CA 7
ATOM 8607 C C . ILE A 1 61 ? 0.739 -10.528 -37.837 1.00 62.00 41 ILE A C 7
ATOM 8608 O O . ILE A 1 61 ? -0.167 -9.707 -37.966 1.00 32.00 41 ILE A O 7
ATOM 8624 N N . SER A 1 62 ? 1.748 -10.313 -37.038 1.00 3.00 42 SER A N 7
ATOM 8625 C CA . SER A 1 62 ? 1.742 -9.289 -36.060 1.00 42.00 42 SER A CA 7
ATOM 8626 C C . SER A 1 62 ? 2.182 -7.947 -36.643 1.00 62.00 42 SER A C 7
ATOM 8627 O O . SER A 1 62 ? 3.340 -7.535 -36.514 1.00 24.00 42 SER A O 7
ATOM 8635 N N . ALA A 1 63 ? 1.269 -7.318 -37.356 1.00 12.00 43 ALA A N 7
ATOM 8636 C CA . ALA A 1 63 ? 1.487 -6.029 -37.901 1.00 13.00 43 ALA A CA 7
ATOM 8637 C C . ALA A 1 63 ? 1.313 -4.956 -36.827 1.00 40.00 43 ALA A C 7
ATOM 8638 O O . ALA A 1 63 ? 2.054 -3.972 -36.779 1.00 22.00 43 ALA A O 7
ATOM 8645 N N . SER A 1 64 ? 0.358 -5.168 -35.951 1.00 3.00 44 SER A N 7
ATOM 8646 C CA . SER A 1 64 ? 0.061 -4.227 -34.912 1.00 14.00 44 SER A CA 7
ATOM 8647 C C . SER A 1 64 ? -0.098 -4.993 -33.603 1.00 74.00 44 SER A C 7
ATOM 8648 O O . SER A 1 64 ? -0.780 -6.034 -33.567 1.00 0.00 44 SER A O 7
ATOM 8656 N N . GLY A 1 65 ? 0.558 -4.515 -32.560 1.00 15.00 45 GLY A N 7
ATOM 8657 C CA . GLY A 1 65 ? 0.510 -5.171 -31.275 1.00 71.00 45 GLY A CA 7
ATOM 8658 C C . GLY A 1 65 ? 1.423 -6.345 -31.269 1.00 21.00 45 GLY A C 7
ATOM 8659 O O . GLY A 1 65 ? 2.555 -6.262 -31.732 1.00 33.00 45 GLY A O 7
ATOM 8663 N N . ALA A 1 66 ? 0.925 -7.429 -30.809 1.00 14.00 46 ALA A N 7
ATOM 8664 C CA . ALA A 1 66 ? 1.617 -8.642 -30.781 1.00 22.00 46 ALA A CA 7
ATOM 8665 C C . ALA A 1 66 ? 0.577 -9.634 -31.060 1.00 21.00 46 ALA A C 7
ATOM 8666 O O . ALA A 1 66 ? -0.333 -9.832 -30.258 1.00 24.00 46 ALA A O 7
ATOM 8673 N N . ARG A 1 67 ? 0.616 -10.171 -32.207 1.00 42.00 47 ARG A N 7
ATOM 8674 C CA . ARG A 1 67 ? -0.415 -11.028 -32.598 1.00 10.00 47 ARG A CA 7
ATOM 8675 C C . ARG A 1 67 ? 0.046 -12.441 -32.551 1.00 73.00 47 ARG A C 7
ATOM 8676 O O . ARG A 1 67 ? 0.856 -12.873 -33.368 1.00 3.00 47 ARG A O 7
ATOM 8697 N N . TYR A 1 68 ? -0.403 -13.119 -31.572 1.00 72.00 48 TYR A N 7
ATOM 8698 C CA . TYR A 1 68 ? -0.213 -14.497 -31.451 1.00 43.00 48 TYR A CA 7
ATOM 8699 C C . TYR A 1 68 ? -1.390 -15.072 -32.135 1.00 24.00 48 TYR A C 7
ATOM 8700 O O . TYR A 1 68 ? -2.513 -14.918 -31.708 1.00 72.00 48 TYR A O 7
ATOM 8718 N N . THR A 1 69 ? -1.154 -15.625 -33.238 1.00 55.00 49 THR A N 7
ATOM 8719 C CA . THR A 1 69 ? -2.180 -16.023 -34.104 1.00 45.00 49 THR A CA 7
ATOM 8720 C C . THR A 1 69 ? -1.749 -17.283 -34.785 1.00 11.00 49 THR A C 7
ATOM 8721 O O . THR A 1 69 ? -0.558 -17.480 -35.014 1.00 34.00 49 THR A O 7
ATOM 8732 N N . ASP A 1 70 ? -2.660 -18.172 -35.015 1.00 32.00 50 ASP A N 7
ATOM 8733 C CA . ASP A 1 70 ? -2.309 -19.341 -35.772 1.00 44.00 50 ASP A CA 7
ATOM 8734 C C . ASP A 1 70 ? -3.329 -19.564 -36.884 1.00 63.00 50 ASP A C 7
ATOM 8735 O O . ASP A 1 70 ? -3.214 -20.470 -37.689 1.00 44.00 50 ASP A O 7
ATOM 8744 N N . GLY A 1 71 ? -4.321 -18.689 -36.944 1.00 23.00 51 GLY A N 7
ATOM 8745 C CA . GLY A 1 71 ? -5.342 -18.798 -37.965 1.00 33.00 51 GLY A CA 7
ATOM 8746 C C . GLY A 1 71 ? -6.678 -19.147 -37.375 1.00 14.00 51 GLY A C 7
ATOM 8747 O O . GLY A 1 71 ? -7.708 -18.618 -37.799 1.00 13.00 51 GLY A O 7
ATOM 8751 N N . ILE A 1 72 ? -6.643 -20.002 -36.353 1.00 53.00 52 ILE A N 7
ATOM 8752 C CA . ILE A 1 72 ? -7.842 -20.481 -35.660 1.00 33.00 52 ILE A CA 7
ATOM 8753 C C . ILE A 1 72 ? -8.495 -19.295 -34.985 1.00 33.00 52 ILE A C 7
ATOM 8754 O O . ILE A 1 72 ? -9.696 -19.142 -34.994 1.00 70.00 52 ILE A O 7
ATOM 8770 N N . TYR A 1 73 ? -7.668 -18.468 -34.406 1.00 64.00 53 TYR A N 7
ATOM 8771 C CA . TYR A 1 73 ? -8.055 -17.202 -33.862 1.00 72.00 53 TYR A CA 7
ATOM 8772 C C . TYR A 1 73 ? -6.879 -16.302 -33.969 1.00 55.00 53 TYR A C 7
ATOM 8773 O O . TYR A 1 73 ? -5.755 -16.762 -34.290 1.00 4.00 53 TYR A O 7
ATOM 8791 N N . VAL A 1 74 ? -7.113 -15.068 -33.704 1.00 60.00 54 VAL A N 7
ATOM 8792 C CA . VAL A 1 74 ? -6.129 -14.041 -33.736 1.00 22.00 54 VAL A CA 7
ATOM 8793 C C . VAL A 1 74 ? -6.083 -13.412 -32.357 1.00 62.00 54 VAL A C 7
ATOM 8794 O O . VAL A 1 74 ? -7.035 -12.747 -31.951 1.00 63.00 54 VAL A O 7
ATOM 8807 N N . PHE A 1 75 ? -5.037 -13.669 -31.628 1.00 2.00 55 PHE A N 7
ATOM 8808 C CA . PHE A 1 75 ? -4.890 -13.119 -30.310 1.00 1.00 55 PHE A CA 7
ATOM 8809 C C . PHE A 1 75 ? -4.005 -11.890 -30.375 1.00 33.00 55 PHE A C 7
ATOM 8810 O O . PHE A 1 75 ? -2.778 -11.980 -30.497 1.00 45.00 55 PHE A O 7
ATOM 8827 N N . TRP A 1 76 ? -4.632 -10.759 -30.330 1.00 23.00 56 TRP A N 7
ATOM 8828 C CA . TRP A 1 76 ? -3.971 -9.525 -30.388 1.00 5.00 56 TRP A CA 7
ATOM 8829 C C . TRP A 1 76 ? -3.729 -9.057 -29.004 1.00 33.00 56 TRP A C 7
ATOM 8830 O O . TRP A 1 76 ? -4.649 -8.786 -28.221 1.00 43.00 56 TRP A O 7
ATOM 8851 N N . SER A 1 77 ? -2.513 -8.996 -28.719 1.00 43.00 57 SER A N 7
ATOM 8852 C CA . SER A 1 77 ? -2.037 -8.558 -27.474 1.00 71.00 57 SER A CA 7
ATOM 8853 C C . SER A 1 77 ? -1.570 -7.145 -27.682 1.00 41.00 57 SER A C 7
ATOM 8854 O O . SER A 1 77 ? -0.497 -6.898 -28.233 1.00 21.00 57 SER A O 7
ATOM 8862 N N . LYS A 1 78 ? -2.417 -6.224 -27.326 1.00 24.00 58 LYS A N 7
ATOM 8863 C CA . LYS A 1 78 ? -2.170 -4.834 -27.553 1.00 13.00 58 LYS A CA 7
ATOM 8864 C C . LYS A 1 78 ? -1.234 -4.345 -26.446 1.00 24.00 58 LYS A C 7
ATOM 8865 O O . LYS A 1 78 ? -0.455 -3.419 -26.630 1.00 72.00 58 LYS A O 7
ATOM 8884 N N . GLY A 1 79 ? -1.311 -5.010 -25.319 1.00 1.00 59 GLY A N 7
ATOM 8885 C CA . GLY A 1 79 ? -0.475 -4.692 -24.196 1.00 53.00 59 GLY A CA 7
ATOM 8886 C C . GLY A 1 79 ? -1.316 -4.263 -23.048 1.00 11.00 59 GLY A C 7
ATOM 8887 O O . GLY A 1 79 ? -1.251 -4.832 -21.968 1.00 43.00 59 GLY A O 7
ATOM 8891 N N . ASP A 1 80 ? -2.150 -3.287 -23.307 1.00 63.00 60 ASP A N 7
ATOM 8892 C CA . ASP A 1 80 ? -3.064 -2.749 -22.314 1.00 30.00 60 ASP A CA 7
ATOM 8893 C C . ASP A 1 80 ? -4.273 -3.622 -22.309 1.00 24.00 60 ASP A C 7
ATOM 8894 O O . ASP A 1 80 ? -4.882 -3.885 -21.285 1.00 44.00 60 ASP A O 7
ATOM 8903 N N . GLU A 1 81 ? -4.598 -4.086 -23.481 1.00 64.00 61 GLU A N 7
ATOM 8904 C CA . GLU A 1 81 ? -5.732 -4.882 -23.704 1.00 45.00 61 GLU A CA 7
ATOM 8905 C C . GLU A 1 81 ? -5.348 -6.082 -24.498 1.00 1.00 61 GLU A C 7
ATOM 8906 O O . GLU A 1 81 ? -4.221 -6.162 -25.036 1.00 21.00 61 GLU A O 7
ATOM 8918 N N . ALA A 1 82 ? -6.245 -6.990 -24.576 1.00 42.00 62 ALA A N 7
ATOM 8919 C CA . ALA A 1 82 ? -6.066 -8.181 -25.282 1.00 41.00 62 ALA A CA 7
ATOM 8920 C C . ALA A 1 82 ? -7.404 -8.584 -25.827 1.00 54.00 62 ALA A C 7
ATOM 8921 O O . ALA A 1 82 ? -8.425 -8.479 -25.125 1.00 33.00 62 ALA A O 7
ATOM 8928 N N . THR A 1 83 ? -7.416 -8.985 -27.039 1.00 34.00 63 THR A N 7
ATOM 8929 C CA . THR A 1 83 ? -8.611 -9.389 -27.697 1.00 64.00 63 THR A CA 7
ATOM 8930 C C . THR A 1 83 ? -8.278 -10.591 -28.591 1.00 65.00 63 THR A C 7
ATOM 8931 O O . THR A 1 83 ? -7.105 -10.812 -28.946 1.00 33.00 63 THR A O 7
ATOM 8942 N N . VAL A 1 84 ? -9.277 -11.351 -28.933 1.00 42.00 64 VAL A N 7
ATOM 8943 C CA . VAL A 1 84 ? -9.108 -12.571 -29.708 1.00 53.00 64 VAL A CA 7
ATOM 8944 C C . VAL A 1 84 ? -10.193 -12.597 -30.760 1.00 43.00 64 VAL A C 7
ATOM 8945 O O . VAL A 1 84 ? -11.333 -12.928 -30.459 1.00 70.00 64 VAL A O 7
ATOM 8958 N N . TYR A 1 85 ? -9.845 -12.284 -31.966 1.00 73.00 65 TYR A N 7
ATOM 8959 C CA . TYR A 1 85 ? -10.823 -12.071 -33.017 1.00 73.00 65 TYR A CA 7
ATOM 8960 C C . TYR A 1 85 ? -10.435 -12.794 -34.288 1.00 13.00 65 TYR A C 7
ATOM 8961 O O . TYR A 1 85 ? -9.462 -12.439 -34.921 1.00 14.00 65 TYR A O 7
ATOM 8979 N N . LYS A 1 86 ? -11.144 -13.822 -34.629 1.00 62.00 66 LYS A N 7
ATOM 8980 C CA . LYS A 1 86 ? -11.059 -14.331 -35.922 1.00 55.00 66 LYS A CA 7
ATOM 8981 C C . LYS A 1 86 ? -12.308 -13.802 -36.590 1.00 14.00 66 LYS A C 7
ATOM 8982 O O . LYS A 1 86 ? -13.222 -13.326 -35.912 1.00 31.00 66 LYS A O 7
ATOM 9001 N N . ARG A 1 87 ? -12.351 -13.908 -37.857 1.00 2.00 67 ARG A N 7
ATOM 9002 C CA . ARG A 1 87 ? -13.470 -13.491 -38.686 1.00 43.00 67 ARG A CA 7
ATOM 9003 C C . ARG A 1 87 ? -14.733 -14.240 -38.250 1.00 33.00 67 ARG A C 7
ATOM 9004 O O . ARG A 1 87 ? -15.836 -13.699 -38.241 1.00 33.00 67 ARG A O 7
ATOM 9025 N N . ASP A 1 88 ? -14.527 -15.462 -37.857 1.00 23.00 68 ASP A N 7
ATOM 9026 C CA . ASP A 1 88 ? -15.585 -16.389 -37.548 1.00 14.00 68 ASP A CA 7
ATOM 9027 C C . ASP A 1 88 ? -16.145 -16.069 -36.238 1.00 71.00 68 ASP A C 7
ATOM 9028 O O . ASP A 1 88 ? -17.363 -16.009 -36.057 1.00 61.00 68 ASP A O 7
ATOM 9037 N N . ARG A 1 89 ? -15.267 -15.799 -35.332 1.00 72.00 69 ARG A N 7
ATOM 9038 C CA . ARG A 1 89 ? -15.636 -15.582 -34.015 1.00 70.00 69 ARG A CA 7
ATOM 9039 C C . ARG A 1 89 ? -14.509 -14.980 -33.204 1.00 2.00 69 ARG A C 7
ATOM 9040 O O . ARG A 1 89 ? -13.330 -15.352 -33.317 1.00 45.00 69 ARG A O 7
ATOM 9061 N N . ILE A 1 90 ? -14.899 -14.016 -32.495 1.00 32.00 70 ILE A N 7
ATOM 9062 C CA . ILE A 1 90 ? -14.176 -13.369 -31.455 1.00 51.00 70 ILE A CA 7
ATOM 9063 C C . ILE A 1 90 ? -14.448 -14.170 -30.209 1.00 45.00 70 ILE A C 7
ATOM 9064 O O . ILE A 1 90 ? -15.604 -14.478 -29.889 1.00 2.00 70 ILE A O 7
ATOM 9080 N N . VAL A 1 91 ? -13.445 -14.490 -29.519 1.00 12.00 71 VAL A N 7
ATOM 9081 C CA . VAL A 1 91 ? -13.607 -15.273 -28.317 1.00 34.00 71 VAL A CA 7
ATOM 9082 C C . VAL A 1 91 ? -13.165 -14.534 -27.095 1.00 52.00 71 VAL A C 7
ATOM 9083 O O . VAL A 1 91 ? -13.008 -15.131 -26.035 1.00 74.00 71 VAL A O 7
ATOM 9096 N N . LEU A 1 92 ? -12.979 -13.232 -27.264 1.00 70.00 72 LEU A N 7
ATOM 9097 C CA . LEU A 1 92 ? -12.700 -12.279 -26.184 1.00 61.00 72 LEU A CA 7
ATOM 9098 C C . LEU A 1 92 ? -12.469 -10.940 -26.831 1.00 31.00 72 LEU A C 7
ATOM 9099 O O . LEU A 1 92 ? -11.602 -10.829 -27.669 1.00 72.00 72 LEU A O 7
ATOM 9115 N N . ASN A 1 93 ? -13.250 -9.948 -26.499 1.00 20.00 73 ASN A N 7
ATOM 9116 C CA . ASN A 1 93 ? -13.075 -8.638 -27.139 1.00 2.00 73 ASN A CA 7
ATOM 9117 C C . ASN A 1 93 ? -12.870 -7.528 -26.130 1.00 53.00 73 ASN A C 7
ATOM 9118 O O . ASN A 1 93 ? -12.860 -6.343 -26.473 1.00 64.00 73 ASN A O 7
ATOM 9129 N N . ASN A 1 94 ? -12.612 -7.913 -24.919 1.00 64.00 74 ASN A N 7
ATOM 9130 C CA . ASN A 1 94 ? -12.465 -6.971 -23.842 1.00 23.00 74 ASN A CA 7
ATOM 9131 C C . ASN A 1 94 ? -11.760 -7.607 -22.685 1.00 20.00 74 ASN A C 7
ATOM 9132 O O . ASN A 1 94 ? -12.366 -8.281 -21.832 1.00 14.00 74 ASN A O 7
ATOM 9143 N N . CYS A 1 95 ? -10.488 -7.511 -22.725 1.00 23.00 75 CYS A N 7
ATOM 9144 C CA . CYS A 1 95 ? -9.681 -7.881 -21.634 1.00 11.00 75 CYS A CA 7
ATOM 9145 C C . CYS A 1 95 ? -8.666 -6.816 -21.516 1.00 42.00 75 CYS A C 7
ATOM 9146 O O . CYS A 1 95 ? -8.180 -6.316 -22.532 1.00 54.00 75 CYS A O 7
ATOM 9153 N N . GLN A 1 96 ? -8.357 -6.456 -20.329 1.00 2.00 76 GLN A N 7
ATOM 9154 C CA . GLN A 1 96 ? -7.502 -5.369 -20.053 1.00 22.00 76 GLN A CA 7
ATOM 9155 C C . GLN A 1 96 ? -6.584 -5.846 -19.026 1.00 32.00 76 GLN A C 7
ATOM 9156 O O . GLN A 1 96 ? -6.993 -6.278 -17.952 1.00 54.00 76 GLN A O 7
ATOM 9170 N N . LEU A 1 97 ? -5.380 -5.827 -19.382 1.00 23.00 77 LEU A N 7
ATOM 9171 C CA . LEU A 1 97 ? -4.366 -6.552 -18.694 1.00 60.00 77 LEU A CA 7
ATOM 9172 C C . LEU A 1 97 ? -3.683 -5.802 -17.540 1.00 55.00 77 LEU A C 7
ATOM 9173 O O . LEU A 1 97 ? -3.394 -4.602 -17.649 1.00 52.00 77 LEU A O 7
ATOM 9189 N N . GLN A 1 98 ? -3.508 -6.512 -16.412 1.00 14.00 78 GLN A N 7
ATOM 9190 C CA . GLN A 1 98 ? -2.613 -6.054 -15.308 1.00 15.00 78 GLN A CA 7
ATOM 9191 C C . GLN A 1 98 ? -1.208 -5.760 -15.864 1.00 11.00 78 GLN A C 7
ATOM 9192 O O . GLN A 1 98 ? -0.765 -4.613 -15.920 1.00 62.00 78 GLN A O 7
ATOM 9206 N N . ASN A 1 99 ? -0.539 -6.834 -16.269 1.00 24.00 79 ASN A N 7
ATOM 9207 C CA . ASN A 1 99 ? 0.801 -6.875 -16.804 1.00 30.00 79 ASN A CA 7
ATOM 9208 C C . ASN A 1 99 ? 1.021 -8.341 -16.952 1.00 64.00 79 ASN A C 7
ATOM 9209 O O . ASN A 1 99 ? 0.507 -9.088 -16.117 1.00 71.00 79 ASN A O 7
ATOM 9220 N N . PRO A 1 100 ? 1.659 -8.824 -18.014 1.00 54.00 80 PRO A N 7
ATOM 9221 C CA . PRO A 1 100 ? 1.872 -10.250 -18.167 1.00 43.00 80 PRO A CA 7
ATOM 9222 C C . PRO A 1 100 ? 2.647 -10.900 -16.996 1.00 73.00 80 PRO A C 7
ATOM 9223 O O . PRO A 1 100 ? 2.435 -12.081 -16.674 1.00 4.00 80 PRO A O 7
ATOM 9234 N N . GLN A 1 101 ? 3.525 -10.160 -16.356 1.00 71.00 81 GLN A N 7
ATOM 9235 C CA . GLN A 1 101 ? 4.145 -10.660 -15.221 1.00 71.00 81 GLN A CA 7
ATOM 9236 C C . GLN A 1 101 ? 3.514 -10.019 -14.015 1.00 23.00 81 GLN A C 7
ATOM 9237 O O . GLN A 1 101 ? 3.937 -8.968 -13.520 1.00 4.00 81 GLN A O 7
ATOM 9251 N N . ARG A 1 102 ? 2.456 -10.602 -13.635 1.00 54.00 82 ARG A N 7
ATOM 9252 C CA . ARG A 1 102 ? 1.684 -10.173 -12.508 1.00 51.00 82 ARG A CA 7
ATOM 9253 C C . ARG A 1 102 ? 2.005 -11.032 -11.302 1.00 40.00 82 ARG A C 7
ATOM 9254 O O . ARG A 1 102 ? 2.137 -10.499 -10.193 1.00 71.00 82 ARG A O 7
ATOM 9276 N N . MET A 1 21 ? 4.514 -21.978 -12.496 1.00 44.00 1 MET A N 8
ATOM 9277 C CA . MET A 1 21 ? 4.264 -22.288 -13.905 1.00 24.00 1 MET A CA 8
ATOM 9278 C C . MET A 1 21 ? 5.455 -21.932 -14.778 1.00 22.00 1 MET A C 8
ATOM 9279 O O . MET A 1 21 ? 5.601 -22.482 -15.870 1.00 1.00 1 MET A O 8
ATOM 9293 N N . GLN A 1 22 ? 6.275 -20.957 -14.329 1.00 23.00 2 GLN A N 8
ATOM 9294 C CA . GLN A 1 22 ? 7.516 -20.543 -15.017 1.00 54.00 2 GLN A CA 8
ATOM 9295 C C . GLN A 1 22 ? 7.185 -19.832 -16.363 1.00 22.00 2 GLN A C 8
ATOM 9296 O O . GLN A 1 22 ? 8.052 -19.575 -17.200 1.00 72.00 2 GLN A O 8
ATOM 9310 N N . THR A 1 23 ? 5.941 -19.453 -16.504 1.00 61.00 3 THR A N 8
ATOM 9311 C CA . THR A 1 23 ? 5.437 -18.782 -17.688 1.00 71.00 3 THR A CA 8
ATOM 9312 C C . THR A 1 23 ? 4.721 -17.543 -17.284 1.00 21.00 3 THR A C 8
ATOM 9313 O O . THR A 1 23 ? 4.254 -17.442 -16.138 1.00 14.00 3 THR A O 8
ATOM 9324 N N . ASP A 1 24 ? 4.619 -16.602 -18.177 1.00 15.00 4 ASP A N 8
ATOM 9325 C CA . ASP A 1 24 ? 3.853 -15.431 -17.856 1.00 71.00 4 ASP A CA 8
ATOM 9326 C C . ASP A 1 24 ? 2.408 -15.804 -18.127 1.00 41.00 4 ASP A C 8
ATOM 9327 O O . ASP A 1 24 ? 2.140 -16.678 -18.960 1.00 41.00 4 ASP A O 8
ATOM 9336 N N . THR A 1 25 ? 1.491 -15.251 -17.432 1.00 23.00 5 THR A N 8
ATOM 9337 C CA . THR A 1 25 ? 0.114 -15.616 -17.624 1.00 34.00 5 THR A CA 8
ATOM 9338 C C . THR A 1 25 ? -0.757 -14.396 -17.501 1.00 24.00 5 THR A C 8
ATOM 9339 O O . THR A 1 25 ? -0.530 -13.558 -16.647 1.00 34.00 5 THR A O 8
ATOM 9350 N N . LEU A 1 26 ? -1.720 -14.270 -18.387 1.00 5.00 6 LEU A N 8
ATOM 9351 C CA . LEU A 1 26 ? -2.562 -13.145 -18.420 1.00 51.00 6 LEU A CA 8
ATOM 9352 C C . LEU A 1 26 ? -3.535 -13.065 -17.242 1.00 32.00 6 LEU A C 8
ATOM 9353 O O . LEU A 1 26 ? -3.380 -13.764 -16.256 1.00 1.00 6 LEU A O 8
ATOM 9369 N N . GLU A 1 27 ? -4.557 -12.243 -17.391 1.00 34.00 7 GLU A N 8
ATOM 9370 C CA . GLU A 1 27 ? -5.420 -11.825 -16.337 1.00 34.00 7 GLU A CA 8
ATOM 9371 C C . GLU A 1 27 ? -6.208 -12.997 -15.781 1.00 55.00 7 GLU A C 8
ATOM 9372 O O . GLU A 1 27 ? -6.732 -12.963 -14.665 1.00 73.00 7 GLU A O 8
ATOM 9384 N N . TYR A 1 28 ? -6.255 -14.030 -16.598 1.00 74.00 8 TYR A N 8
ATOM 9385 C CA . TYR A 1 28 ? -6.989 -15.245 -16.414 1.00 32.00 8 TYR A CA 8
ATOM 9386 C C . TYR A 1 28 ? -8.473 -15.058 -16.144 1.00 31.00 8 TYR A C 8
ATOM 9387 O O . TYR A 1 28 ? -9.181 -16.001 -15.827 1.00 61.00 8 TYR A O 8
ATOM 9405 N N . GLN A 1 29 ? -8.956 -13.871 -16.443 1.00 14.00 9 GLN A N 8
ATOM 9406 C CA . GLN A 1 29 ? -10.303 -13.496 -16.265 1.00 24.00 9 GLN A CA 8
ATOM 9407 C C . GLN A 1 29 ? -10.670 -12.490 -17.257 1.00 72.00 9 GLN A C 8
ATOM 9408 O O . GLN A 1 29 ? -9.981 -11.491 -17.460 1.00 21.00 9 GLN A O 8
ATOM 9422 N N . CYS A 1 30 ? -11.710 -12.777 -17.868 1.00 64.00 10 CYS A N 8
ATOM 9423 C CA . CYS A 1 30 ? -12.299 -11.980 -18.879 1.00 65.00 10 CYS A CA 8
ATOM 9424 C C . CYS A 1 30 ? -13.769 -12.187 -18.786 1.00 72.00 10 CYS A C 8
ATOM 9425 O O . CYS A 1 30 ? -14.213 -13.164 -18.175 1.00 73.00 10 CYS A O 8
ATOM 9432 N N . ASP A 1 31 ? -14.537 -11.302 -19.358 1.00 72.00 11 ASP A N 8
ATOM 9433 C CA . ASP A 1 31 ? -15.988 -11.425 -19.294 1.00 31.00 11 ASP A CA 8
ATOM 9434 C C . ASP A 1 31 ? -16.470 -12.462 -20.290 1.00 63.00 11 ASP A C 8
ATOM 9435 O O . ASP A 1 31 ? -17.602 -12.924 -20.256 1.00 21.00 11 ASP A O 8
ATOM 9444 N N . GLU A 1 32 ? -15.572 -12.855 -21.132 1.00 31.00 12 GLU A N 8
ATOM 9445 C CA . GLU A 1 32 ? -15.835 -13.768 -22.171 1.00 11.00 12 GLU A CA 8
ATOM 9446 C C . GLU A 1 32 ? -15.621 -15.184 -21.697 1.00 54.00 12 GLU A C 8
ATOM 9447 O O . GLU A 1 32 ? -16.519 -16.019 -21.726 1.00 11.00 12 GLU A O 8
ATOM 9459 N N . LYS A 1 33 ? -14.414 -15.428 -21.257 1.00 52.00 13 LYS A N 8
ATOM 9460 C CA . LYS A 1 33 ? -13.892 -16.739 -20.932 1.00 62.00 13 LYS A CA 8
ATOM 9461 C C . LYS A 1 33 ? -12.765 -16.451 -19.974 1.00 1.00 13 LYS A C 8
ATOM 9462 O O . LYS A 1 33 ? -12.464 -15.276 -19.756 1.00 71.00 13 LYS A O 8
ATOM 9481 N N . PRO A 1 34 ? -12.137 -17.445 -19.369 1.00 24.00 14 PRO A N 8
ATOM 9482 C CA . PRO A 1 34 ? -10.926 -17.203 -18.614 1.00 23.00 14 PRO A CA 8
ATOM 9483 C C . PRO A 1 34 ? -9.777 -16.890 -19.588 1.00 21.00 14 PRO A C 8
ATOM 9484 O O . PRO A 1 34 ? -9.692 -17.477 -20.665 1.00 3.00 14 PRO A O 8
ATOM 9495 N N . LEU A 1 35 ? -8.902 -15.993 -19.212 1.00 31.00 15 LEU A N 8
ATOM 9496 C CA . LEU A 1 35 ? -7.846 -15.557 -20.100 1.00 72.00 15 LEU A CA 8
ATOM 9497 C C . LEU A 1 35 ? -6.532 -16.102 -19.615 1.00 72.00 15 LEU A C 8
ATOM 9498 O O . LEU A 1 35 ? -5.618 -15.351 -19.201 1.00 55.00 15 LEU A O 8
ATOM 9514 N N . THR A 1 36 ? -6.439 -17.370 -19.586 1.00 64.00 16 THR A N 8
ATOM 9515 C CA . THR A 1 36 ? -5.262 -17.967 -19.100 1.00 3.00 16 THR A CA 8
ATOM 9516 C C . THR A 1 36 ? -4.339 -18.261 -20.271 1.00 62.00 16 THR A C 8
ATOM 9517 O O . THR A 1 36 ? -4.577 -19.164 -21.075 1.00 45.00 16 THR A O 8
ATOM 9528 N N . VAL A 1 37 ? -3.334 -17.459 -20.376 1.00 24.00 17 VAL A N 8
ATOM 9529 C CA . VAL A 1 37 ? -2.383 -17.524 -21.449 1.00 62.00 17 VAL A CA 8
ATOM 9530 C C . VAL A 1 37 ? -1.068 -17.955 -20.887 1.00 54.00 17 VAL A C 8
ATOM 9531 O O . VAL A 1 37 ? -0.684 -17.493 -19.832 1.00 20.00 17 VAL A O 8
ATOM 9544 N N . LYS A 1 38 ? -0.382 -18.816 -21.567 1.00 51.00 18 LYS A N 8
ATOM 9545 C CA . LYS A 1 38 ? 0.920 -19.191 -21.147 1.00 24.00 18 LYS A CA 8
ATOM 9546 C C . LYS A 1 38 ? 1.859 -18.453 -22.023 1.00 43.00 18 LYS A C 8
ATOM 9547 O O . LYS A 1 38 ? 2.154 -18.891 -23.137 1.00 45.00 18 LYS A O 8
ATOM 9566 N N . LEU A 1 39 ? 2.217 -17.289 -21.589 1.00 31.00 19 LEU A N 8
ATOM 9567 C CA . LEU A 1 39 ? 3.135 -16.475 -22.295 1.00 52.00 19 LEU A CA 8
ATOM 9568 C C . LEU A 1 39 ? 4.492 -17.034 -22.127 1.00 31.00 19 LEU A C 8
ATOM 9569 O O . LEU A 1 39 ? 5.111 -16.927 -21.059 1.00 34.00 19 LEU A O 8
ATOM 9585 N N . ASN A 1 40 ? 4.912 -17.707 -23.124 1.00 44.00 20 ASN A N 8
ATOM 9586 C CA . ASN A 1 40 ? 6.256 -18.217 -23.157 1.00 72.00 20 ASN A CA 8
ATOM 9587 C C . ASN A 1 40 ? 7.134 -17.042 -23.523 1.00 62.00 20 ASN A C 8
ATOM 9588 O O . ASN A 1 40 ? 7.326 -16.749 -24.703 1.00 12.00 20 ASN A O 8
ATOM 9599 N N . ASN A 1 41 ? 7.612 -16.364 -22.496 1.00 0.00 21 ASN A N 8
ATOM 9600 C CA . ASN A 1 41 ? 8.275 -15.044 -22.574 1.00 65.00 21 ASN A CA 8
ATOM 9601 C C . ASN A 1 41 ? 9.274 -14.863 -23.731 1.00 73.00 21 ASN A C 8
ATOM 9602 O O . ASN A 1 41 ? 9.082 -13.964 -24.553 1.00 43.00 21 ASN A O 8
ATOM 9613 N N . PRO A 1 42 ? 10.333 -15.706 -23.874 1.00 13.00 22 PRO A N 8
ATOM 9614 C CA . PRO A 1 42 ? 11.316 -15.503 -24.928 1.00 12.00 22 PRO A CA 8
ATOM 9615 C C . PRO A 1 42 ? 10.819 -16.023 -26.272 1.00 15.00 22 PRO A C 8
ATOM 9616 O O . PRO A 1 42 ? 11.159 -15.485 -27.322 1.00 32.00 22 PRO A O 8
ATOM 9627 N N . ARG A 1 43 ? 9.948 -17.014 -26.217 1.00 40.00 23 ARG A N 8
ATOM 9628 C CA . ARG A 1 43 ? 9.466 -17.699 -27.415 1.00 13.00 23 ARG A CA 8
ATOM 9629 C C . ARG A 1 43 ? 8.414 -16.885 -28.120 1.00 73.00 23 ARG A C 8
ATOM 9630 O O . ARG A 1 43 ? 8.254 -16.990 -29.341 1.00 12.00 23 ARG A O 8
ATOM 9651 N N . GLN A 1 44 ? 7.686 -16.089 -27.336 1.00 73.00 24 GLN A N 8
ATOM 9652 C CA . GLN A 1 44 ? 6.611 -15.252 -27.817 1.00 5.00 24 GLN A CA 8
ATOM 9653 C C . GLN A 1 44 ? 5.500 -16.086 -28.407 1.00 74.00 24 GLN A C 8
ATOM 9654 O O . GLN A 1 44 ? 4.847 -15.707 -29.373 1.00 23.00 24 GLN A O 8
ATOM 9668 N N . GLU A 1 45 ? 5.300 -17.233 -27.828 1.00 32.00 25 GLU A N 8
ATOM 9669 C CA . GLU A 1 45 ? 4.192 -18.036 -28.201 1.00 75.00 25 GLU A CA 8
ATOM 9670 C C . GLU A 1 45 ? 3.363 -18.262 -26.960 1.00 40.00 25 GLU A C 8
ATOM 9671 O O . GLU A 1 45 ? 3.892 -18.277 -25.834 1.00 71.00 25 GLU A O 8
ATOM 9683 N N . VAL A 1 46 ? 2.114 -18.400 -27.137 1.00 2.00 26 VAL A N 8
ATOM 9684 C CA . VAL A 1 46 ? 1.196 -18.511 -26.039 1.00 3.00 26 VAL A CA 8
ATOM 9685 C C . VAL A 1 46 ? 0.458 -19.801 -26.084 1.00 63.00 26 VAL A C 8
ATOM 9686 O O . VAL A 1 46 ? 0.040 -20.245 -27.145 1.00 32.00 26 VAL A O 8
ATOM 9699 N N . SER A 1 47 ? 0.355 -20.439 -24.970 1.00 24.00 27 SER A N 8
ATOM 9700 C CA . SER A 1 47 ? -0.508 -21.547 -24.886 1.00 32.00 27 SER A CA 8
ATOM 9701 C C . SER A 1 47 ? -1.770 -20.972 -24.328 1.00 30.00 27 SER A C 8
ATOM 9702 O O . SER A 1 47 ? -1.788 -20.468 -23.205 1.00 4.00 27 SER A O 8
ATOM 9710 N N . PHE A 1 48 ? -2.771 -20.972 -25.092 1.00 14.00 28 PHE A N 8
ATOM 9711 C CA . PHE A 1 48 ? -3.947 -20.312 -24.731 1.00 63.00 28 PHE A CA 8
ATOM 9712 C C . PHE A 1 48 ? -5.110 -21.257 -24.687 1.00 63.00 28 PHE A C 8
ATOM 9713 O O . PHE A 1 48 ? -5.122 -22.312 -25.320 1.00 65.00 28 PHE A O 8
ATOM 9730 N N . VAL A 1 49 ? -6.041 -20.859 -23.937 1.00 14.00 29 VAL A N 8
ATOM 9731 C CA . VAL A 1 49 ? -7.152 -21.588 -23.577 1.00 73.00 29 VAL A CA 8
ATOM 9732 C C . VAL A 1 49 ? -8.317 -21.396 -24.550 1.00 42.00 29 VAL A C 8
ATOM 9733 O O . VAL A 1 49 ? -8.843 -20.309 -24.750 1.00 1.00 29 VAL A O 8
ATOM 9746 N N . TYR A 1 50 ? -8.666 -22.470 -25.151 1.00 42.00 30 TYR A N 8
ATOM 9747 C CA . TYR A 1 50 ? -9.833 -22.574 -26.035 1.00 2.00 30 TYR A CA 8
ATOM 9748 C C . TYR A 1 50 ? -10.973 -23.161 -25.195 1.00 54.00 30 TYR A C 8
ATOM 9749 O O . TYR A 1 50 ? -11.785 -23.957 -25.662 1.00 22.00 30 TYR A O 8
ATOM 9767 N N . ASP A 1 51 ? -11.017 -22.704 -23.947 1.00 53.00 31 ASP A N 8
ATOM 9768 C CA . ASP A 1 51 ? -11.971 -23.145 -22.923 1.00 22.00 31 ASP A CA 8
ATOM 9769 C C . ASP A 1 51 ? -11.682 -24.572 -22.456 1.00 64.00 31 ASP A C 8
ATOM 9770 O O . ASP A 1 51 ? -11.916 -25.542 -23.173 1.00 54.00 31 ASP A O 8
ATOM 9779 N N . ASN A 1 52 ? -11.073 -24.664 -21.270 1.00 4.00 32 ASN A N 8
ATOM 9780 C CA . ASN A 1 52 ? -10.734 -25.943 -20.577 1.00 14.00 32 ASN A CA 8
ATOM 9781 C C . ASN A 1 52 ? -9.576 -26.713 -21.254 1.00 23.00 32 ASN A C 8
ATOM 9782 O O . ASN A 1 52 ? -9.138 -27.751 -20.772 1.00 13.00 32 ASN A O 8
ATOM 9793 N N . GLN A 1 53 ? -9.026 -26.172 -22.307 1.00 42.00 33 GLN A N 8
ATOM 9794 C CA . GLN A 1 53 ? -7.991 -26.837 -23.020 1.00 35.00 33 GLN A CA 8
ATOM 9795 C C . GLN A 1 53 ? -7.073 -25.801 -23.521 1.00 23.00 33 GLN A C 8
ATOM 9796 O O . GLN A 1 53 ? -7.474 -24.640 -23.686 1.00 33.00 33 GLN A O 8
ATOM 9810 N N . LEU A 1 54 ? -5.881 -26.172 -23.749 1.00 51.00 34 LEU A N 8
ATOM 9811 C CA . LEU A 1 54 ? -4.894 -25.230 -24.104 1.00 13.00 34 LEU A CA 8
ATOM 9812 C C . LEU A 1 54 ? -4.225 -25.641 -25.413 1.00 24.00 34 LEU A C 8
ATOM 9813 O O . LEU A 1 54 ? -3.881 -26.817 -25.599 1.00 61.00 34 LEU A O 8
ATOM 9829 N N . LEU A 1 55 ? -4.079 -24.709 -26.311 1.00 14.00 35 LEU A N 8
ATOM 9830 C CA . LEU A 1 55 ? -3.290 -24.917 -27.516 1.00 51.00 35 LEU A CA 8
ATOM 9831 C C . LEU A 1 55 ? -2.343 -23.767 -27.696 1.00 64.00 35 LEU A C 8
ATOM 9832 O O . LEU A 1 55 ? -2.470 -22.767 -27.020 1.00 3.00 35 LEU A O 8
ATOM 9848 N N . HIS A 1 56 ? -1.431 -23.882 -28.591 1.00 2.00 36 HIS A N 8
ATOM 9849 C CA . HIS A 1 56 ? -0.400 -22.888 -28.711 1.00 12.00 36 HIS A CA 8
ATOM 9850 C C . HIS A 1 56 ? -0.544 -22.057 -29.959 1.00 73.00 36 HIS A C 8
ATOM 9851 O O . HIS A 1 56 ? -0.920 -22.550 -31.028 1.00 72.00 36 HIS A O 8
ATOM 9865 N N . LEU A 1 57 ? -0.263 -20.807 -29.798 1.00 0.00 37 LEU A N 8
ATOM 9866 C CA . LEU A 1 57 ? -0.311 -19.832 -30.856 1.00 74.00 37 LEU A CA 8
ATOM 9867 C C . LEU A 1 57 ? 0.950 -19.096 -30.807 1.00 64.00 37 LEU A C 8
ATOM 9868 O O . LEU A 1 57 ? 1.546 -18.960 -29.750 1.00 44.00 37 LEU A O 8
ATOM 9884 N N . LYS A 1 58 ? 1.342 -18.603 -31.895 1.00 4.00 38 LYS A N 8
ATOM 9885 C CA . LYS A 1 58 ? 2.586 -17.955 -32.001 1.00 75.00 38 LYS A CA 8
ATOM 9886 C C . LYS A 1 58 ? 2.436 -16.602 -32.561 1.00 44.00 38 LYS A C 8
ATOM 9887 O O . LYS A 1 58 ? 1.500 -16.340 -33.301 1.00 2.00 38 LYS A O 8
ATOM 9906 N N . GLN A 1 59 ? 3.359 -15.778 -32.232 1.00 23.00 39 GLN A N 8
ATOM 9907 C CA . GLN A 1 59 ? 3.318 -14.392 -32.597 1.00 41.00 39 GLN A CA 8
ATOM 9908 C C . GLN A 1 59 ? 3.947 -14.140 -33.938 1.00 73.00 39 GLN A C 8
ATOM 9909 O O . GLN A 1 59 ? 5.128 -14.423 -34.166 1.00 23.00 39 GLN A O 8
ATOM 9923 N N . GLY A 1 60 ? 3.136 -13.652 -34.797 1.00 64.00 40 GLY A N 8
ATOM 9924 C CA . GLY A 1 60 ? 3.533 -13.175 -36.076 1.00 72.00 40 GLY A CA 8
ATOM 9925 C C . GLY A 1 60 ? 3.311 -11.679 -36.110 1.00 42.00 40 GLY A C 8
ATOM 9926 O O . GLY A 1 60 ? 2.928 -11.081 -35.077 1.00 50.00 40 GLY A O 8
ATOM 9930 N N . ILE A 1 61 ? 3.497 -11.067 -37.246 1.00 14.00 41 ILE A N 8
ATOM 9931 C CA . ILE A 1 61 ? 3.355 -9.629 -37.359 1.00 23.00 41 ILE A CA 8
ATOM 9932 C C . ILE A 1 61 ? 1.879 -9.241 -37.406 1.00 63.00 41 ILE A C 8
ATOM 9933 O O . ILE A 1 61 ? 1.165 -9.564 -38.355 1.00 32.00 41 ILE A O 8
ATOM 9949 N N . SER A 1 62 ? 1.431 -8.576 -36.368 1.00 50.00 42 SER A N 8
ATOM 9950 C CA . SER A 1 62 ? 0.053 -8.139 -36.248 1.00 11.00 42 SER A CA 8
ATOM 9951 C C . SER A 1 62 ? -0.093 -6.754 -36.837 1.00 30.00 42 SER A C 8
ATOM 9952 O O . SER A 1 62 ? -1.213 -6.268 -37.053 1.00 64.00 42 SER A O 8
ATOM 9960 N N . ALA A 1 63 ? 1.055 -6.111 -37.022 1.00 60.00 43 ALA A N 8
ATOM 9961 C CA . ALA A 1 63 ? 1.200 -4.699 -37.460 1.00 54.00 43 ALA A CA 8
ATOM 9962 C C . ALA A 1 63 ? 0.869 -3.755 -36.293 1.00 35.00 43 ALA A C 8
ATOM 9963 O O . ALA A 1 63 ? 1.584 -2.787 -36.028 1.00 11.00 43 ALA A O 8
ATOM 9970 N N . SER A 1 64 ? -0.200 -4.060 -35.611 1.00 43.00 44 SER A N 8
ATOM 9971 C CA . SER A 1 64 ? -0.596 -3.401 -34.399 1.00 52.00 44 SER A CA 8
ATOM 9972 C C . SER A 1 64 ? -0.839 -4.496 -33.360 1.00 1.00 44 SER A C 8
ATOM 9973 O O . SER A 1 64 ? -1.650 -5.395 -33.593 1.00 52.00 44 SER A O 8
ATOM 9981 N N . GLY A 1 65 ? -0.123 -4.472 -32.267 1.00 71.00 45 GLY A N 8
ATOM 9982 C CA . GLY A 1 65 ? -0.301 -5.483 -31.252 1.00 74.00 45 GLY A CA 8
ATOM 9983 C C . GLY A 1 65 ? 0.696 -6.605 -31.372 1.00 13.00 45 GLY A C 8
ATOM 9984 O O . GLY A 1 65 ? 1.888 -6.378 -31.610 1.00 14.00 45 GLY A O 8
ATOM 9988 N N . ALA A 1 66 ? 0.195 -7.799 -31.262 1.00 35.00 46 ALA A N 8
ATOM 9989 C CA . ALA A 1 66 ? 0.938 -8.985 -31.263 1.00 73.00 46 ALA A CA 8
ATOM 9990 C C . ALA A 1 66 ? -0.010 -10.002 -31.775 1.00 72.00 46 ALA A C 8
ATOM 9991 O O . ALA A 1 66 ? -1.141 -10.109 -31.271 1.00 61.00 46 ALA A O 8
ATOM 9998 N N . ARG A 1 67 ? 0.366 -10.687 -32.793 1.00 44.00 47 ARG A N 8
ATOM 9999 C CA . ARG A 1 67 ? -0.557 -11.548 -33.423 1.00 32.00 47 ARG A CA 8
ATOM 10000 C C . ARG A 1 67 ? -0.214 -12.991 -33.107 1.00 20.00 47 ARG A C 8
ATOM 10001 O O . ARG A 1 67 ? 0.612 -13.568 -33.785 1.00 21.00 47 ARG A O 8
ATOM 10022 N N . TYR A 1 68 ? -0.794 -13.559 -32.080 1.00 71.00 48 TYR A N 8
ATOM 10023 C CA . TYR A 1 68 ? -0.543 -14.921 -31.774 1.00 21.00 48 TYR A CA 8
ATOM 10024 C C . TYR A 1 68 ? -1.657 -15.670 -32.420 1.00 33.00 48 TYR A C 8
ATOM 10025 O O . TYR A 1 68 ? -2.804 -15.534 -32.033 1.00 4.00 48 TYR A O 8
ATOM 10043 N N . THR A 1 69 ? -1.373 -16.374 -33.451 1.00 72.00 49 THR A N 8
ATOM 10044 C CA . THR A 1 69 ? -2.417 -17.010 -34.189 1.00 1.00 49 THR A CA 8
ATOM 10045 C C . THR A 1 69 ? -1.913 -18.275 -34.831 1.00 43.00 49 THR A C 8
ATOM 10046 O O . THR A 1 69 ? -0.769 -18.313 -35.305 1.00 51.00 49 THR A O 8
ATOM 10057 N N . ASP A 1 70 ? -2.717 -19.329 -34.787 1.00 64.00 50 ASP A N 8
ATOM 10058 C CA . ASP A 1 70 ? -2.371 -20.538 -35.495 1.00 74.00 50 ASP A CA 8
ATOM 10059 C C . ASP A 1 70 ? -3.590 -21.401 -35.787 1.00 41.00 50 ASP A C 8
ATOM 10060 O O . ASP A 1 70 ? -3.948 -22.261 -35.006 1.00 34.00 50 ASP A O 8
ATOM 10069 N N . GLY A 1 71 ? -4.314 -21.027 -36.822 1.00 55.00 51 GLY A N 8
ATOM 10070 C CA . GLY A 1 71 ? -5.358 -21.865 -37.393 1.00 3.00 51 GLY A CA 8
ATOM 10071 C C . GLY A 1 71 ? -6.709 -21.809 -36.708 1.00 72.00 51 GLY A C 8
ATOM 10072 O O . GLY A 1 71 ? -7.729 -21.592 -37.361 1.00 23.00 51 GLY A O 8
ATOM 10076 N N . ILE A 1 72 ? -6.721 -21.977 -35.411 1.00 11.00 52 ILE A N 8
ATOM 10077 C CA . ILE A 1 72 ? -7.983 -22.123 -34.673 1.00 24.00 52 ILE A CA 8
ATOM 10078 C C . ILE A 1 72 ? -8.664 -20.771 -34.486 1.00 4.00 52 ILE A C 8
ATOM 10079 O O . ILE A 1 72 ? -9.834 -20.601 -34.831 1.00 40.00 52 ILE A O 8
ATOM 10095 N N . TYR A 1 73 ? -7.923 -19.825 -33.973 1.00 22.00 53 TYR A N 8
ATOM 10096 C CA . TYR A 1 73 ? -8.406 -18.491 -33.745 1.00 1.00 53 TYR A CA 8
ATOM 10097 C C . TYR A 1 73 ? -7.282 -17.516 -33.787 1.00 60.00 53 TYR A C 8
ATOM 10098 O O . TYR A 1 73 ? -6.103 -17.907 -33.788 1.00 50.00 53 TYR A O 8
ATOM 10116 N N . VAL A 1 74 ? -7.635 -16.276 -33.820 1.00 11.00 54 VAL A N 8
ATOM 10117 C CA . VAL A 1 74 ? -6.708 -15.198 -33.858 1.00 63.00 54 VAL A CA 8
ATOM 10118 C C . VAL A 1 74 ? -6.653 -14.553 -32.494 1.00 44.00 54 VAL A C 8
ATOM 10119 O O . VAL A 1 74 ? -7.627 -13.944 -32.057 1.00 0.00 54 VAL A O 8
ATOM 10132 N N . PHE A 1 75 ? -5.559 -14.722 -31.808 1.00 31.00 55 PHE A N 8
ATOM 10133 C CA . PHE A 1 75 ? -5.382 -14.093 -30.530 1.00 71.00 55 PHE A CA 8
ATOM 10134 C C . PHE A 1 75 ? -4.660 -12.777 -30.762 1.00 42.00 55 PHE A C 8
ATOM 10135 O O . PHE A 1 75 ? -3.430 -12.738 -30.958 1.00 25.00 55 PHE A O 8
ATOM 10152 N N . TRP A 1 76 ? -5.414 -11.719 -30.823 1.00 31.00 56 TRP A N 8
ATOM 10153 C CA . TRP A 1 76 ? -4.878 -10.451 -31.035 1.00 2.00 56 TRP A CA 8
ATOM 10154 C C . TRP A 1 76 ? -4.721 -9.776 -29.727 1.00 71.00 56 TRP A C 8
ATOM 10155 O O . TRP A 1 76 ? -5.684 -9.524 -28.995 1.00 2.00 56 TRP A O 8
ATOM 10176 N N . SER A 1 77 ? -3.531 -9.520 -29.446 1.00 1.00 57 SER A N 8
ATOM 10177 C CA . SER A 1 77 ? -3.136 -8.900 -28.247 1.00 12.00 57 SER A CA 8
ATOM 10178 C C . SER A 1 77 ? -2.654 -7.527 -28.612 1.00 4.00 57 SER A C 8
ATOM 10179 O O . SER A 1 77 ? -1.665 -7.396 -29.301 1.00 70.00 57 SER A O 8
ATOM 10187 N N . LYS A 1 78 ? -3.375 -6.512 -28.237 1.00 14.00 58 LYS A N 8
ATOM 10188 C CA . LYS A 1 78 ? -2.948 -5.187 -28.528 1.00 43.00 58 LYS A CA 8
ATOM 10189 C C . LYS A 1 78 ? -2.042 -4.694 -27.407 1.00 71.00 58 LYS A C 8
ATOM 10190 O O . LYS A 1 78 ? -1.202 -3.811 -27.604 1.00 64.00 58 LYS A O 8
ATOM 10209 N N . GLY A 1 79 ? -2.180 -5.313 -26.255 1.00 35.00 59 GLY A N 8
ATOM 10210 C CA . GLY A 1 79 ? -1.373 -4.963 -25.118 1.00 14.00 59 GLY A CA 8
ATOM 10211 C C . GLY A 1 79 ? -2.124 -5.166 -23.841 1.00 71.00 59 GLY A C 8
ATOM 10212 O O . GLY A 1 79 ? -2.041 -6.217 -23.222 1.00 74.00 59 GLY A O 8
ATOM 10216 N N . ASP A 1 80 ? -2.914 -4.185 -23.483 1.00 72.00 60 ASP A N 8
ATOM 10217 C CA . ASP A 1 80 ? -3.697 -4.236 -22.254 1.00 44.00 60 ASP A CA 8
ATOM 10218 C C . ASP A 1 80 ? -5.062 -4.755 -22.583 1.00 52.00 60 ASP A C 8
ATOM 10219 O O . ASP A 1 80 ? -5.891 -4.966 -21.714 1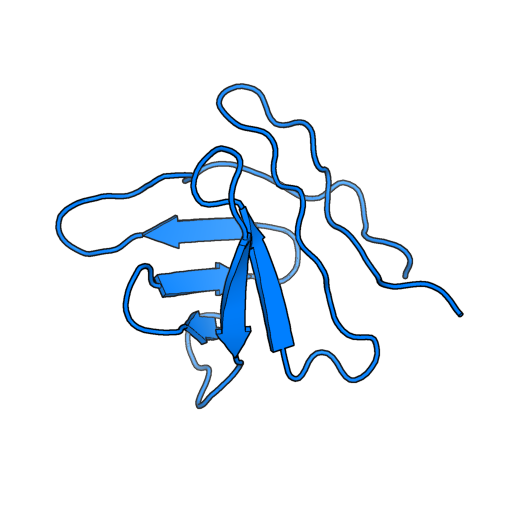.00 11.00 60 ASP A O 8
ATOM 10228 N N . GLU A 1 81 ? -5.285 -4.962 -23.845 1.00 15.00 61 GLU A N 8
ATOM 10229 C CA . GLU A 1 81 ? -6.531 -5.389 -24.358 1.00 2.00 61 GLU A CA 8
ATOM 10230 C C . GLU A 1 81 ? -6.280 -6.465 -25.389 1.00 61.00 61 GLU A C 8
ATOM 10231 O O . GLU A 1 81 ? -5.250 -6.435 -26.097 1.00 64.00 61 GLU A O 8
ATOM 10243 N N . ALA A 1 82 ? -7.159 -7.418 -25.452 1.00 52.00 62 ALA A N 8
ATOM 10244 C CA . ALA A 1 82 ? -6.994 -8.539 -26.286 1.00 22.00 62 ALA A CA 8
ATOM 10245 C C . ALA A 1 82 ? -8.328 -8.916 -26.867 1.00 44.00 62 ALA A C 8
ATOM 10246 O O . ALA A 1 82 ? -9.375 -8.719 -26.242 1.00 20.00 62 ALA A O 8
ATOM 10253 N N . THR A 1 83 ? -8.299 -9.392 -28.044 1.00 60.00 63 THR A N 8
ATOM 10254 C CA . THR A 1 83 ? -9.467 -9.840 -28.738 1.00 2.00 63 THR A CA 8
ATOM 10255 C C . THR A 1 83 ? -9.129 -11.085 -29.558 1.00 14.00 63 THR A C 8
ATOM 10256 O O . THR A 1 83 ? -8.226 -11.077 -30.394 1.00 21.00 63 THR A O 8
ATOM 10267 N N . VAL A 1 84 ? -9.828 -12.145 -29.277 1.00 25.00 64 VAL A N 8
ATOM 10268 C CA . VAL A 1 84 ? -9.607 -13.402 -29.883 1.00 15.00 64 VAL A CA 8
ATOM 10269 C C . VAL A 1 84 ? -10.753 -13.674 -30.822 1.00 44.00 64 VAL A C 8
ATOM 10270 O O . VAL A 1 84 ? -11.844 -14.086 -30.390 1.00 25.00 64 VAL A O 8
ATOM 10283 N N . TYR A 1 85 ? -10.513 -13.419 -32.069 1.00 15.00 65 TYR A N 8
ATOM 10284 C CA . TYR A 1 85 ? -11.512 -13.492 -33.101 1.00 53.00 65 TYR A CA 8
ATOM 10285 C C . TYR A 1 85 ? -11.016 -14.225 -34.300 1.00 51.00 65 TYR A C 8
ATOM 10286 O O . TYR A 1 85 ? -10.121 -13.771 -34.989 1.00 34.00 65 TYR A O 8
ATOM 10304 N N . LYS A 1 86 ? -11.531 -15.379 -34.511 1.00 52.00 66 LYS A N 8
ATOM 10305 C CA . LYS A 1 86 ? -11.409 -15.963 -35.747 1.00 73.00 66 LYS A CA 8
ATOM 10306 C C . LYS A 1 86 ? -12.671 -15.512 -36.417 1.00 24.00 66 LYS A C 8
ATOM 10307 O O . LYS A 1 86 ? -13.666 -15.261 -35.741 1.00 50.00 66 LYS A O 8
ATOM 10326 N N . ARG A 1 87 ? -12.642 -15.424 -37.668 1.00 33.00 67 ARG A N 8
ATOM 10327 C CA . ARG A 1 87 ? -13.785 -15.020 -38.475 1.00 43.00 67 ARG A CA 8
ATOM 10328 C C . ARG A 1 87 ? -15.019 -15.883 -38.161 1.00 30.00 67 ARG A C 8
ATOM 10329 O O . ARG A 1 87 ? -16.144 -15.392 -38.100 1.00 34.00 67 ARG A O 8
ATOM 10350 N N . ASP A 1 88 ? -14.771 -17.144 -37.868 1.00 34.00 68 ASP A N 8
ATOM 10351 C CA . ASP A 1 88 ? -15.820 -18.103 -37.619 1.00 34.00 68 ASP A CA 8
ATOM 10352 C C . ASP A 1 88 ? -16.122 -18.167 -36.168 1.00 13.00 68 ASP A C 8
ATOM 10353 O O . ASP A 1 88 ? -17.216 -18.597 -35.776 1.00 2.00 68 ASP A O 8
ATOM 10362 N N . ARG A 1 89 ? -15.181 -17.734 -35.355 1.00 53.00 69 ARG A N 8
ATOM 10363 C CA . ARG A 1 89 ? -15.335 -17.915 -33.949 1.00 70.00 69 ARG A CA 8
ATOM 10364 C C . ARG A 1 89 ? -14.487 -16.975 -33.082 1.00 14.00 69 ARG A C 8
ATOM 10365 O O . ARG A 1 89 ? -13.252 -17.070 -33.033 1.00 42.00 69 ARG A O 8
ATOM 10386 N N . ILE A 1 90 ? -15.161 -16.063 -32.456 1.00 12.00 70 ILE A N 8
ATOM 10387 C CA . ILE A 1 90 ? -14.613 -15.259 -31.393 1.00 11.00 70 ILE A CA 8
ATOM 10388 C C . ILE A 1 90 ? -14.759 -16.060 -30.159 1.00 44.00 70 ILE A C 8
ATOM 10389 O O . ILE A 1 90 ? -15.765 -16.725 -29.956 1.00 2.00 70 ILE A O 8
ATOM 10405 N N . VAL A 1 91 ? -13.786 -16.019 -29.366 1.00 43.00 71 VAL A N 8
ATOM 10406 C CA . VAL A 1 91 ? -13.862 -16.654 -28.093 1.00 31.00 71 VAL A CA 8
ATOM 10407 C C . VAL A 1 91 ? -13.745 -15.643 -26.994 1.00 44.00 71 VAL A C 8
ATOM 10408 O O . VAL A 1 91 ? -14.417 -15.749 -25.983 1.00 52.00 71 VAL A O 8
ATOM 10421 N N . LEU A 1 92 ? -12.994 -14.584 -27.237 1.00 12.00 72 LEU A N 8
ATOM 10422 C CA . LEU A 1 92 ? -12.803 -13.565 -26.198 1.00 71.00 72 LEU A CA 8
ATOM 10423 C C . LEU A 1 92 ? -12.649 -12.186 -26.824 1.00 32.00 72 LEU A C 8
ATOM 10424 O O . LEU A 1 92 ? -11.616 -11.892 -27.373 1.00 15.00 72 LEU A O 8
ATOM 10440 N N . ASN A 1 93 ? -13.655 -11.342 -26.772 1.00 14.00 73 ASN A N 8
ATOM 10441 C CA . ASN A 1 93 ? -13.479 -9.990 -27.342 1.00 44.00 73 ASN A CA 8
ATOM 10442 C C . ASN A 1 93 ? -13.483 -8.904 -26.265 1.00 42.00 73 ASN A C 8
ATOM 10443 O O . ASN A 1 93 ? -13.530 -7.702 -26.566 1.00 31.00 73 ASN A O 8
ATOM 10454 N N . ASN A 1 94 ? -13.298 -9.320 -25.039 1.00 43.00 74 ASN A N 8
ATOM 10455 C CA . ASN A 1 94 ? -13.343 -8.445 -23.897 1.00 25.00 74 ASN A CA 8
ATOM 10456 C C . ASN A 1 94 ? -12.348 -8.958 -22.912 1.00 52.00 74 ASN A C 8
ATOM 10457 O O . ASN A 1 94 ? -12.659 -9.784 -22.046 1.00 43.00 74 ASN A O 8
ATOM 10468 N N . CYS A 1 95 ? -11.153 -8.564 -23.134 1.00 52.00 75 CYS A N 8
ATOM 10469 C CA . CYS A 1 95 ? -10.031 -8.940 -22.364 1.00 4.00 75 CYS A CA 8
ATOM 10470 C C . CYS A 1 95 ? -9.172 -7.762 -22.173 1.00 22.00 75 CYS A C 8
ATOM 10471 O O . CYS A 1 95 ? -8.798 -7.086 -23.126 1.00 44.00 75 CYS A O 8
ATOM 10478 N N . GLN A 1 96 ? -8.890 -7.510 -20.952 1.00 1.00 76 GLN A N 8
ATOM 10479 C CA . GLN A 1 96 ? -8.227 -6.364 -20.515 1.00 63.00 76 GLN A CA 8
ATOM 10480 C C . GLN A 1 96 ? -7.421 -6.769 -19.335 1.00 15.00 76 GLN A C 8
ATOM 10481 O O . GLN A 1 96 ? -7.907 -7.034 -18.239 1.00 1.00 76 GLN A O 8
ATOM 10495 N N . LEU A 1 97 ? -6.232 -6.878 -19.626 1.00 13.00 77 LEU A N 8
ATOM 10496 C CA . LEU A 1 97 ? -5.216 -7.449 -18.795 1.00 2.00 77 LEU A CA 8
ATOM 10497 C C . LEU A 1 97 ? -4.655 -6.436 -17.819 1.00 74.00 77 LEU A C 8
ATOM 10498 O O . LEU A 1 97 ? -4.572 -5.255 -18.148 1.00 51.00 77 LEU A O 8
ATOM 10514 N N . GLN A 1 98 ? -4.291 -6.882 -16.618 1.00 21.00 78 GLN A N 8
ATOM 10515 C CA . GLN A 1 98 ? -3.589 -5.983 -15.700 1.00 12.00 78 GLN A CA 8
ATOM 10516 C C . GLN A 1 98 ? -2.088 -6.061 -15.960 1.00 52.00 78 GLN A C 8
ATOM 10517 O O . GLN A 1 98 ? -1.464 -5.106 -16.434 1.00 41.00 78 GLN A O 8
ATOM 10531 N N . ASN A 1 99 ? -1.530 -7.221 -15.710 1.00 33.00 79 ASN A N 8
ATOM 10532 C CA . ASN A 1 99 ? -0.126 -7.477 -15.846 1.00 53.00 79 ASN A CA 8
ATOM 10533 C C . ASN A 1 99 ? -0.008 -8.947 -15.980 1.00 42.00 79 ASN A C 8
ATOM 10534 O O . ASN A 1 99 ? -0.571 -9.675 -15.163 1.00 30.00 79 ASN A O 8
ATOM 10545 N N . PRO A 1 100 ? 0.607 -9.438 -17.035 1.00 2.00 80 PRO A N 8
ATOM 10546 C CA . PRO A 1 100 ? 0.723 -10.846 -17.211 1.00 33.00 80 PRO A CA 8
ATOM 10547 C C . PRO A 1 100 ? 1.972 -11.442 -16.535 1.00 54.00 80 PRO A C 8
ATOM 10548 O O . PRO A 1 100 ? 2.125 -12.661 -16.453 1.00 63.00 80 PRO A O 8
ATOM 10559 N N . GLN A 1 101 ? 2.861 -10.604 -16.062 1.00 0.00 81 GLN A N 8
ATOM 10560 C CA . GLN A 1 101 ? 4.054 -11.077 -15.525 1.00 43.00 81 GLN A CA 8
ATOM 10561 C C . GLN A 1 101 ? 4.068 -10.998 -14.023 1.00 72.00 81 GLN A C 8
ATOM 10562 O O . GLN A 1 101 ? 4.543 -10.018 -13.446 1.00 52.00 81 GLN A O 8
ATOM 10576 N N . ARG A 1 102 ? 3.400 -11.981 -13.461 1.00 12.00 82 ARG A N 8
ATOM 10577 C CA . ARG A 1 102 ? 3.313 -12.312 -12.010 1.00 12.00 82 ARG A CA 8
ATOM 10578 C C . ARG A 1 102 ? 3.831 -11.236 -11.060 1.00 4.00 82 ARG A C 8
ATOM 10579 O O . ARG A 1 102 ? 5.019 -11.269 -10.691 1.00 31.00 82 ARG A O 8
ATOM 10601 N N . MET A 1 21 ? 11.922 -21.025 -16.412 1.00 54.00 1 MET A N 9
ATOM 10602 C CA . MET A 1 21 ? 10.852 -20.048 -16.267 1.00 43.00 1 MET A CA 9
ATOM 10603 C C . MET A 1 21 ? 9.546 -20.785 -16.435 1.00 41.00 1 MET A C 9
ATOM 10604 O O . MET A 1 21 ? 9.514 -21.817 -17.103 1.00 1.00 1 MET A O 9
ATOM 10618 N N . GLN A 1 22 ? 8.481 -20.298 -15.834 1.00 52.00 2 GLN A N 9
ATOM 10619 C CA . GLN A 1 22 ? 7.187 -20.937 -16.012 1.00 30.00 2 GLN A CA 9
ATOM 10620 C C . GLN A 1 22 ? 6.612 -20.435 -17.322 1.00 22.00 2 GLN A C 9
ATOM 10621 O O . GLN A 1 22 ? 7.212 -19.560 -17.969 1.00 23.00 2 GLN A O 9
ATOM 10635 N N . THR A 1 23 ? 5.494 -20.947 -17.733 1.00 24.00 3 THR A N 9
ATOM 10636 C CA . THR A 1 23 ? 4.884 -20.413 -18.907 1.00 63.00 3 THR A CA 9
ATOM 10637 C C . THR A 1 23 ? 4.196 -19.114 -18.484 1.00 23.00 3 THR A C 9
ATOM 10638 O O . THR A 1 23 ? 3.376 -19.114 -17.559 1.00 63.00 3 THR A O 9
ATOM 10649 N N . ASP A 1 24 ? 4.579 -18.034 -19.127 1.00 53.00 4 ASP A N 9
ATOM 10650 C CA . ASP A 1 24 ? 4.151 -16.671 -18.779 1.00 23.00 4 ASP A CA 9
ATOM 10651 C C . ASP A 1 24 ? 2.638 -16.555 -19.015 1.00 12.00 4 ASP A C 9
ATOM 10652 O O . ASP A 1 24 ? 2.088 -17.319 -19.804 1.00 44.00 4 ASP A O 9
ATOM 10661 N N . THR A 1 25 ? 1.944 -15.671 -18.336 1.00 2.00 5 THR A N 9
ATOM 10662 C CA . THR A 1 25 ? 0.479 -15.705 -18.398 1.00 64.00 5 THR A CA 9
ATOM 10663 C C . THR A 1 25 ? -0.163 -14.332 -18.194 1.00 31.00 5 THR A C 9
ATOM 10664 O O . THR A 1 25 ? 0.324 -13.523 -17.434 1.00 23.00 5 THR A O 9
ATOM 10675 N N . LEU A 1 26 ? -1.278 -14.094 -18.886 1.00 24.00 6 LEU A N 9
ATOM 10676 C CA . LEU A 1 26 ? -2.000 -12.887 -18.776 1.00 22.00 6 LEU A CA 9
ATOM 10677 C C . LEU A 1 26 ? -2.809 -12.798 -17.472 1.00 33.00 6 LEU A C 9
ATOM 10678 O O . LEU A 1 26 ? -2.586 -13.567 -16.550 1.00 1.00 6 LEU A O 9
ATOM 10694 N N . GLU A 1 27 ? -3.774 -11.885 -17.414 1.00 10.00 7 GLU A N 9
ATOM 10695 C CA . GLU A 1 27 ? -4.436 -11.562 -16.184 1.00 12.00 7 GLU A CA 9
ATOM 10696 C C . GLU A 1 27 ? -5.417 -12.665 -15.815 1.00 42.00 7 GLU A C 9
ATOM 10697 O O . GLU A 1 27 ? -5.843 -12.781 -14.669 1.00 42.00 7 GLU A O 9
ATOM 10709 N N . TYR A 1 28 ? -5.727 -13.492 -16.827 1.00 45.00 8 TYR A N 9
ATOM 10710 C CA . TYR A 1 28 ? -6.684 -14.576 -16.794 1.00 5.00 8 TYR A CA 9
ATOM 10711 C C . TYR A 1 28 ? -8.055 -14.184 -16.243 1.00 40.00 8 TYR A C 9
ATOM 10712 O O . TYR A 1 28 ? -8.864 -15.034 -15.913 1.00 23.00 8 TYR A O 9
ATOM 10730 N N . GLN A 1 29 ? -8.353 -12.917 -16.292 1.00 43.00 9 GLN A N 9
ATOM 10731 C CA . GLN A 1 29 ? -9.529 -12.393 -15.697 1.00 22.00 9 GLN A CA 9
ATOM 10732 C C . GLN A 1 29 ? -10.158 -11.466 -16.634 1.00 52.00 9 GLN A C 9
ATOM 10733 O O . GLN A 1 29 ? -9.737 -10.335 -16.805 1.00 24.00 9 GLN A O 9
ATOM 10747 N N . CYS A 1 30 ? -11.078 -11.975 -17.305 1.00 54.00 10 CYS A N 9
ATOM 10748 C CA . CYS A 1 30 ? -11.829 -11.241 -18.229 1.00 21.00 10 CYS A CA 9
ATOM 10749 C C . CYS A 1 30 ? -13.251 -11.683 -18.012 1.00 75.00 10 CYS A C 9
ATOM 10750 O O . CYS A 1 30 ? -13.487 -12.867 -17.768 1.00 71.00 10 CYS A O 9
ATOM 10757 N N . ASP A 1 31 ? -14.183 -10.762 -18.064 1.00 14.00 11 ASP A N 9
ATOM 10758 C CA . ASP A 1 31 ? -15.574 -11.039 -17.686 1.00 62.00 11 ASP A CA 9
ATOM 10759 C C . ASP A 1 31 ? -16.223 -12.119 -18.553 1.00 75.00 11 ASP A C 9
ATOM 10760 O O . ASP A 1 31 ? -17.120 -12.823 -18.107 1.00 15.00 11 ASP A O 9
ATOM 10769 N N . GLU A 1 32 ? -15.741 -12.271 -19.765 1.00 32.00 12 GLU A N 9
ATOM 10770 C CA . GLU A 1 32 ? -16.281 -13.260 -20.666 1.00 2.00 12 GLU A CA 9
ATOM 10771 C C . GLU A 1 32 ? -15.604 -14.597 -20.485 1.00 22.00 12 GLU A C 9
ATOM 10772 O O . GLU A 1 32 ? -16.257 -15.635 -20.382 1.00 43.00 12 GLU A O 9
ATOM 10784 N N . LYS A 1 33 ? -14.302 -14.578 -20.429 1.00 42.00 13 LYS A N 9
ATOM 10785 C CA . LYS A 1 33 ? -13.534 -15.804 -20.430 1.00 23.00 13 LYS A CA 9
ATOM 10786 C C . LYS A 1 33 ? -12.367 -15.610 -19.532 1.00 24.00 13 LYS A C 9
ATOM 10787 O O . LYS A 1 33 ? -11.806 -14.519 -19.517 1.00 52.00 13 LYS A O 9
ATOM 10806 N N . PRO A 1 34 ? -11.984 -16.596 -18.751 1.00 51.00 14 PRO A N 9
ATOM 10807 C CA . PRO A 1 34 ? -10.740 -16.515 -18.053 1.00 14.00 14 PRO A CA 9
ATOM 10808 C C . PRO A 1 34 ? -9.631 -16.719 -19.094 1.00 2.00 14 PRO A C 9
ATOM 10809 O O . PRO A 1 34 ? -9.579 -17.759 -19.759 1.00 64.00 14 PRO A O 9
ATOM 10820 N N . LEU A 1 35 ? -8.753 -15.766 -19.231 1.00 3.00 15 LEU A N 9
ATOM 10821 C CA . LEU A 1 35 ? -7.852 -15.773 -20.322 1.00 54.00 15 LEU A CA 9
ATOM 10822 C C . LEU A 1 35 ? -6.484 -16.066 -19.838 1.00 23.00 15 LEU A C 9
ATOM 10823 O O . LEU A 1 35 ? -5.639 -15.167 -19.633 1.00 21.00 15 LEU A O 9
ATOM 10839 N N . THR A 1 36 ? -6.291 -17.285 -19.543 1.00 34.00 16 THR A N 9
ATOM 10840 C CA . THR A 1 36 ? -5.054 -17.728 -19.070 1.00 2.00 16 THR A CA 9
ATOM 10841 C C . THR A 1 36 ? -4.212 -18.092 -20.276 1.00 44.00 16 THR A C 9
ATOM 10842 O O . THR A 1 36 ? -4.386 -19.139 -20.888 1.00 62.00 16 THR A O 9
ATOM 10853 N N . VAL A 1 37 ? -3.367 -17.194 -20.641 1.00 10.00 17 VAL A N 9
ATOM 10854 C CA . VAL A 1 37 ? -2.545 -17.351 -21.798 1.00 2.00 17 VAL A CA 9
ATOM 10855 C C . VAL A 1 37 ? -1.278 -17.982 -21.379 1.00 0.00 17 VAL A C 9
ATOM 10856 O O . VAL A 1 37 ? -0.685 -17.550 -20.417 1.00 42.00 17 VAL A O 9
ATOM 10869 N N . LYS A 1 38 ? -0.869 -18.991 -22.059 1.00 62.00 18 LYS A N 9
ATOM 10870 C CA . LYS A 1 38 ? 0.362 -19.584 -21.751 1.00 21.00 18 LYS A CA 9
ATOM 10871 C C . LYS A 1 38 ? 1.365 -19.095 -22.725 1.00 61.00 18 LYS A C 9
ATOM 10872 O O . LYS A 1 38 ? 1.525 -19.660 -23.800 1.00 55.00 18 LYS A O 9
ATOM 10891 N N . LEU A 1 39 ? 1.954 -17.983 -22.380 1.00 23.00 19 LEU A N 9
ATOM 10892 C CA . LEU A 1 39 ? 2.988 -17.366 -23.145 1.00 24.00 19 LEU A CA 9
ATOM 10893 C C . LEU A 1 39 ? 4.212 -18.192 -23.046 1.00 51.00 19 LEU A C 9
ATOM 10894 O O . LEU A 1 39 ? 4.986 -18.114 -22.074 1.00 62.00 19 LEU A O 9
ATOM 10910 N N . ASN A 1 40 ? 4.331 -19.059 -23.975 1.00 64.00 20 ASN A N 9
ATOM 10911 C CA . ASN A 1 40 ? 5.470 -19.919 -24.053 1.00 72.00 20 ASN A CA 9
ATOM 10912 C C . ASN A 1 40 ? 6.598 -19.110 -24.656 1.00 32.00 20 ASN A C 9
ATOM 10913 O O . ASN A 1 40 ? 6.774 -19.064 -25.861 1.00 31.00 20 ASN A O 9
ATOM 10924 N N . ASN A 1 41 ? 7.293 -18.428 -23.775 1.00 24.00 21 ASN A N 9
ATOM 10925 C CA . ASN A 1 41 ? 8.335 -17.431 -24.073 1.00 25.00 21 ASN A CA 9
ATOM 10926 C C . ASN A 1 41 ? 9.314 -17.828 -25.210 1.00 12.00 21 ASN A C 9
ATOM 10927 O O . ASN A 1 41 ? 9.391 -17.105 -26.205 1.00 21.00 21 ASN A O 9
ATOM 10938 N N . PRO A 1 42 ? 10.034 -18.988 -25.150 1.00 52.00 22 PRO A N 9
ATOM 10939 C CA . PRO A 1 42 ? 11.003 -19.345 -26.201 1.00 73.00 22 PRO A CA 9
ATOM 10940 C C . PRO A 1 42 ? 10.316 -19.719 -27.520 1.00 24.00 22 PRO A C 9
ATOM 10941 O O . PRO A 1 42 ? 10.924 -19.677 -28.593 1.00 71.00 22 PRO A O 9
ATOM 10952 N N . ARG A 1 43 ? 9.049 -20.051 -27.432 1.00 23.00 23 ARG A N 9
ATOM 10953 C CA . ARG A 1 43 ? 8.272 -20.492 -28.590 1.00 3.00 23 ARG A CA 9
ATOM 10954 C C . ARG A 1 43 ? 7.525 -19.334 -29.224 1.00 5.00 23 ARG A C 9
ATOM 10955 O O . ARG A 1 43 ? 7.234 -19.359 -30.409 1.00 2.00 23 ARG A O 9
ATOM 10976 N N . GLN A 1 44 ? 7.238 -18.319 -28.409 1.00 22.00 24 GLN A N 9
ATOM 10977 C CA . GLN A 1 44 ? 6.423 -17.167 -28.762 1.00 10.00 24 GLN A CA 9
ATOM 10978 C C . GLN A 1 44 ? 5.022 -17.581 -29.164 1.00 5.00 24 GLN A C 9
ATOM 10979 O O . GLN A 1 44 ? 4.330 -16.883 -29.909 1.00 53.00 24 GLN A O 9
ATOM 10993 N N . GLU A 1 45 ? 4.594 -18.696 -28.637 1.00 55.00 25 GLU A N 9
ATOM 10994 C CA . GLU A 1 45 ? 3.280 -19.164 -28.882 1.00 34.00 25 GLU A CA 9
ATOM 10995 C C . GLU A 1 45 ? 2.533 -19.126 -27.576 1.00 34.00 25 GLU A C 9
ATOM 10996 O O . GLU A 1 45 ? 3.143 -19.087 -26.500 1.00 4.00 25 GLU A O 9
ATOM 11008 N N . VAL A 1 46 ? 1.258 -19.112 -27.658 1.00 34.00 26 VAL A N 9
ATOM 11009 C CA . VAL A 1 46 ? 0.421 -19.041 -26.511 1.00 40.00 26 VAL A CA 9
ATOM 11010 C C . VAL A 1 46 ? -0.606 -20.109 -26.554 1.00 60.00 26 VAL A C 9
ATOM 11011 O O . VAL A 1 46 ? -1.180 -20.366 -27.588 1.00 0.00 26 VAL A O 9
ATOM 11024 N N . SER A 1 47 ? -0.785 -20.773 -25.473 1.00 62.00 27 SER A N 9
ATOM 11025 C CA . SER A 1 47 ? -1.879 -21.664 -25.362 1.00 71.00 27 SER A CA 9
ATOM 11026 C C . SER A 1 47 ? -2.887 -21.001 -24.484 1.00 72.00 27 SER A C 9
ATOM 11027 O O . SER A 1 47 ? -2.601 -20.693 -23.340 1.00 53.00 27 SER A O 9
ATOM 11035 N N . PHE A 1 48 ? -4.012 -20.700 -25.022 1.00 1.00 28 PHE A N 9
ATOM 11036 C CA . PHE A 1 48 ? -5.006 -20.011 -24.257 1.00 34.00 28 PHE A CA 9
ATOM 11037 C C . PHE A 1 48 ? -6.187 -20.906 -24.036 1.00 20.00 28 PHE A C 9
ATOM 11038 O O . PHE A 1 48 ? -6.271 -21.999 -24.601 1.00 5.00 28 PHE A O 9
ATOM 11055 N N . VAL A 1 49 ? -7.092 -20.429 -23.275 1.00 11.00 29 VAL A N 9
ATOM 11056 C CA . VAL A 1 49 ? -8.234 -21.173 -22.873 1.00 72.00 29 VAL A CA 9
ATOM 11057 C C . VAL A 1 49 ? -9.440 -20.639 -23.621 1.00 72.00 29 VAL A C 9
ATOM 11058 O O . VAL A 1 49 ? -9.853 -19.508 -23.395 1.00 33.00 29 VAL A O 9
ATOM 11071 N N . TYR A 1 50 ? -9.967 -21.420 -24.530 1.00 54.00 30 TYR A N 9
ATOM 11072 C CA . TYR A 1 50 ? -11.222 -21.050 -25.212 1.00 33.00 30 TYR A CA 9
ATOM 11073 C C . TYR A 1 50 ? -12.338 -21.057 -24.202 1.00 12.00 30 TYR A C 9
ATOM 11074 O O . TYR A 1 50 ? -13.200 -20.180 -24.186 1.00 5.00 30 TYR A O 9
ATOM 11092 N N . ASP A 1 51 ? -12.312 -22.048 -23.357 1.00 13.00 31 ASP A N 9
ATOM 11093 C CA . ASP A 1 51 ? -13.286 -22.175 -22.313 1.00 43.00 31 ASP A CA 9
ATOM 11094 C C . ASP A 1 51 ? -12.774 -23.135 -21.288 1.00 43.00 31 ASP A C 9
ATOM 11095 O O . ASP A 1 51 ? -12.579 -22.776 -20.144 1.00 22.00 31 ASP A O 9
ATOM 11104 N N . ASN A 1 52 ? -12.521 -24.349 -21.715 1.00 1.00 32 ASN A N 9
ATOM 11105 C CA . ASN A 1 52 ? -11.939 -25.359 -20.843 1.00 63.00 32 ASN A CA 9
ATOM 11106 C C . ASN A 1 52 ? -11.056 -26.256 -21.695 1.00 41.00 32 ASN A C 9
ATOM 11107 O O . ASN A 1 52 ? -10.996 -27.466 -21.536 1.00 75.00 32 ASN A O 9
ATOM 11118 N N . GLN A 1 53 ? -10.350 -25.636 -22.592 1.00 21.00 33 GLN A N 9
ATOM 11119 C CA . GLN A 1 53 ? -9.463 -26.312 -23.474 1.00 3.00 33 GLN A CA 9
ATOM 11120 C C . GLN A 1 53 ? -8.394 -25.342 -23.771 1.00 22.00 33 GLN A C 9
ATOM 11121 O O . GLN A 1 53 ? -8.633 -24.119 -23.715 1.00 33.00 33 GLN A O 9
ATOM 11135 N N . LEU A 1 54 ? -7.263 -25.833 -24.067 1.00 74.00 34 LEU A N 9
ATOM 11136 C CA . LEU A 1 54 ? -6.154 -25.007 -24.310 1.00 4.00 34 LEU A CA 9
ATOM 11137 C C . LEU A 1 54 ? -5.729 -25.156 -25.743 1.00 50.00 34 LEU A C 9
ATOM 11138 O O . LEU A 1 54 ? -5.365 -26.243 -26.192 1.00 5.00 34 LEU A O 9
ATOM 11154 N N . LEU A 1 55 ? -5.771 -24.088 -26.440 1.00 2.00 35 LEU A N 9
ATOM 11155 C CA . LEU A 1 55 ? -5.424 -24.065 -27.845 1.00 1.00 35 LEU A CA 9
ATOM 11156 C C . LEU A 1 55 ? -4.369 -23.019 -28.071 1.00 71.00 35 LEU A C 9
ATOM 11157 O O . LEU A 1 55 ? -4.306 -22.048 -27.332 1.00 41.00 35 LEU A O 9
ATOM 11173 N N . HIS A 1 56 ? -3.565 -23.199 -29.074 1.00 42.00 36 HIS A N 9
ATOM 11174 C CA . HIS A 1 56 ? -2.388 -22.406 -29.230 1.00 43.00 36 HIS A CA 9
ATOM 11175 C C . HIS A 1 56 ? -2.464 -21.442 -30.404 1.00 14.00 36 HIS A C 9
ATOM 11176 O O . HIS A 1 56 ? -3.237 -21.632 -31.348 1.00 1.00 36 HIS A O 9
ATOM 11190 N N . LEU A 1 57 ? -1.667 -20.410 -30.302 1.00 24.00 37 LEU A N 9
ATOM 11191 C CA . LEU A 1 57 ? -1.480 -19.407 -31.354 1.00 52.00 37 LEU A CA 9
ATOM 11192 C C . LEU A 1 57 ? -0.077 -18.955 -31.316 1.00 23.00 37 LEU A C 9
ATOM 11193 O O . LEU A 1 57 ? 0.543 -19.002 -30.272 1.00 72.00 37 LEU A O 9
ATOM 11209 N N . LYS A 1 58 ? 0.429 -18.504 -32.416 1.00 25.00 38 LYS A N 9
ATOM 11210 C CA . LYS A 1 58 ? 1.796 -18.060 -32.454 1.00 32.00 38 LYS A CA 9
ATOM 11211 C C . LYS A 1 58 ? 1.868 -16.569 -32.682 1.00 55.00 38 LYS A C 9
ATOM 11212 O O . LYS A 1 58 ? 1.027 -16.003 -33.376 1.00 4.00 38 LYS A O 9
ATOM 11231 N N . GLN A 1 59 ? 2.852 -15.946 -32.123 1.00 21.00 39 GLN A N 9
ATOM 11232 C CA . GLN A 1 59 ? 3.045 -14.542 -32.310 1.00 2.00 39 GLN A CA 9
ATOM 11233 C C . GLN A 1 59 ? 4.037 -14.390 -33.424 1.00 4.00 39 GLN A C 9
ATOM 11234 O O . GLN A 1 59 ? 5.165 -14.886 -33.337 1.00 30.00 39 GLN A O 9
ATOM 11248 N N . GLY A 1 60 ? 3.616 -13.770 -34.466 1.00 64.00 40 GLY A N 9
ATOM 11249 C CA . GLY A 1 60 ? 4.511 -13.534 -35.574 1.00 23.00 40 GLY A CA 9
ATOM 11250 C C . GLY A 1 60 ? 3.897 -12.680 -36.638 1.00 15.00 40 GLY A C 9
ATOM 11251 O O . GLY A 1 60 ? 4.590 -11.980 -37.370 1.00 13.00 40 GLY A O 9
ATOM 11255 N N . ILE A 1 61 ? 2.596 -12.707 -36.705 1.00 22.00 41 ILE A N 9
ATOM 11256 C CA . ILE A 1 61 ? 1.832 -12.017 -37.707 1.00 14.00 41 ILE A CA 9
ATOM 11257 C C . ILE A 1 61 ? 1.434 -10.603 -37.184 1.00 63.00 41 ILE A C 9
ATOM 11258 O O . ILE A 1 61 ? 0.383 -10.029 -37.504 1.00 55.00 41 ILE A O 9
ATOM 11274 N N . SER A 1 62 ? 2.322 -10.047 -36.421 1.00 20.00 42 SER A N 9
ATOM 11275 C CA . SER A 1 62 ? 2.152 -8.766 -35.817 1.00 31.00 42 SER A CA 9
ATOM 11276 C C . SER A 1 62 ? 2.398 -7.604 -36.787 1.00 43.00 42 SER A C 9
ATOM 11277 O O . SER A 1 62 ? 3.495 -7.042 -36.833 1.00 32.00 42 SER A O 9
ATOM 11285 N N . ALA A 1 63 ? 1.406 -7.299 -37.619 1.00 73.00 43 ALA A N 9
ATOM 11286 C CA . ALA A 1 63 ? 1.478 -6.145 -38.464 1.00 0.00 43 ALA A CA 9
ATOM 11287 C C . ALA A 1 63 ? 1.357 -4.896 -37.608 1.00 24.00 43 ALA A C 9
ATOM 11288 O O . ALA A 1 63 ? 1.881 -3.842 -37.923 1.00 72.00 43 ALA A O 9
ATOM 11295 N N . SER A 1 64 ? 0.630 -5.030 -36.533 1.00 42.00 44 SER A N 9
ATOM 11296 C CA . SER A 1 64 ? 0.480 -4.005 -35.542 1.00 41.00 44 SER A CA 9
ATOM 11297 C C . SER A 1 64 ? 0.348 -4.719 -34.207 1.00 11.00 44 SER A C 9
ATOM 11298 O O . SER A 1 64 ? -0.118 -5.868 -34.185 1.00 21.00 44 SER A O 9
ATOM 11306 N N . GLY A 1 65 ? 0.765 -4.083 -33.124 1.00 74.00 45 GLY A N 9
ATOM 11307 C CA . GLY A 1 65 ? 0.709 -4.698 -31.805 1.00 53.00 45 GLY A CA 9
ATOM 11308 C C . GLY A 1 65 ? 1.556 -5.954 -31.761 1.00 32.00 45 GLY A C 9
ATOM 11309 O O . GLY A 1 65 ? 2.726 -5.943 -32.169 1.00 23.00 45 GLY A O 9
ATOM 11313 N N . ALA A 1 66 ? 0.956 -7.029 -31.349 1.00 21.00 46 ALA A N 9
ATOM 11314 C CA . ALA A 1 66 ? 1.567 -8.290 -31.276 1.00 51.00 46 ALA A CA 9
ATOM 11315 C C . ALA A 1 66 ? 0.447 -9.220 -31.500 1.00 2.00 46 ALA A C 9
ATOM 11316 O O . ALA A 1 66 ? -0.608 -9.072 -30.872 1.00 25.00 46 ALA A O 9
ATOM 11323 N N . ARG A 1 67 ? 0.588 -10.112 -32.399 1.00 72.00 47 ARG A N 9
ATOM 11324 C CA . ARG A 1 67 ? -0.512 -10.921 -32.726 1.00 24.00 47 ARG A CA 9
ATOM 11325 C C . ARG A 1 67 ? -0.215 -12.387 -32.599 1.00 64.00 47 ARG A C 9
ATOM 11326 O O . ARG A 1 67 ? 0.621 -12.922 -33.330 1.00 0.00 47 ARG A O 9
ATOM 11347 N N . TYR A 1 68 ? -0.909 -13.033 -31.706 1.00 14.00 48 TYR A N 9
ATOM 11348 C CA . TYR A 1 68 ? -0.819 -14.434 -31.548 1.00 41.00 48 TYR A CA 9
ATOM 11349 C C . TYR A 1 68 ? -1.948 -14.964 -32.370 1.00 11.00 48 TYR A C 9
ATOM 11350 O O . TYR A 1 68 ? -3.100 -14.667 -32.102 1.00 34.00 48 TYR A O 9
ATOM 11368 N N . THR A 1 69 ? -1.652 -15.637 -33.407 1.00 44.00 49 THR A N 9
ATOM 11369 C CA . THR A 1 69 ? -2.667 -16.141 -34.266 1.00 33.00 49 THR A CA 9
ATOM 11370 C C . THR A 1 69 ? -2.207 -17.456 -34.862 1.00 53.00 49 THR A C 9
ATOM 11371 O O . THR A 1 69 ? -1.043 -17.587 -35.229 1.00 65.00 49 THR A O 9
ATOM 11382 N N . ASP A 1 70 ? -3.078 -18.442 -34.868 1.00 31.00 50 ASP A N 9
ATOM 11383 C CA . ASP A 1 70 ? -2.767 -19.713 -35.506 1.00 34.00 50 ASP A CA 9
ATOM 11384 C C . ASP A 1 70 ? -4.027 -20.380 -36.013 1.00 20.00 50 ASP A C 9
ATOM 11385 O O . ASP A 1 70 ? -4.495 -21.371 -35.459 1.00 12.00 50 ASP A O 9
ATOM 11394 N N . GLY A 1 71 ? -4.648 -19.727 -36.984 1.00 64.00 51 GLY A N 9
ATOM 11395 C CA . GLY A 1 71 ? -5.816 -20.256 -37.701 1.00 4.00 51 GLY A CA 9
ATOM 11396 C C . GLY A 1 71 ? -7.138 -20.306 -36.924 1.00 71.00 51 GLY A C 9
ATOM 11397 O O . GLY A 1 71 ? -8.209 -20.090 -37.502 1.00 21.00 51 GLY A O 9
ATOM 11401 N N . ILE A 1 72 ? -7.076 -20.564 -35.645 1.00 31.00 52 ILE A N 9
ATOM 11402 C CA . ILE A 1 72 ? -8.274 -20.795 -34.869 1.00 34.00 52 ILE A CA 9
ATOM 11403 C C . ILE A 1 72 ? -8.858 -19.486 -34.360 1.00 22.00 52 ILE A C 9
ATOM 11404 O O . ILE A 1 72 ? -10.039 -19.301 -34.387 1.00 74.00 52 ILE A O 9
ATOM 11420 N N . TYR A 1 73 ? -8.020 -18.600 -33.889 1.00 3.00 53 TYR A N 9
ATOM 11421 C CA . TYR A 1 73 ? -8.429 -17.268 -33.450 1.00 43.00 53 TYR A CA 9
ATOM 11422 C C . TYR A 1 73 ? -7.325 -16.326 -33.743 1.00 22.00 53 TYR A C 9
ATOM 11423 O O . TYR A 1 73 ? -6.260 -16.745 -34.217 1.00 71.00 53 TYR A O 9
ATOM 11441 N N . VAL A 1 74 ? -7.553 -15.094 -33.477 1.00 73.00 54 VAL A N 9
ATOM 11442 C CA . VAL A 1 74 ? -6.615 -14.053 -33.726 1.00 1.00 54 VAL A CA 9
ATOM 11443 C C . VAL A 1 74 ? -6.525 -13.204 -32.483 1.00 62.00 54 VAL A C 9
ATOM 11444 O O . VAL A 1 74 ? -7.520 -12.614 -32.061 1.00 64.00 54 VAL A O 9
ATOM 11457 N N . PHE A 1 75 ? -5.389 -13.192 -31.873 1.00 21.00 55 PHE A N 9
ATOM 11458 C CA . PHE A 1 75 ? -5.152 -12.327 -30.749 1.00 61.00 55 PHE A CA 9
ATOM 11459 C C . PHE A 1 75 ? -4.468 -11.102 -31.212 1.00 55.00 55 PHE A C 9
ATOM 11460 O O . PHE A 1 75 ? -3.501 -11.176 -31.976 1.00 42.00 55 PHE A O 9
ATOM 11477 N N . TRP A 1 76 ? -4.946 -10.004 -30.785 1.00 52.00 56 TRP A N 9
ATOM 11478 C CA . TRP A 1 76 ? -4.285 -8.798 -31.010 1.00 33.00 56 TRP A CA 9
ATOM 11479 C C . TRP A 1 76 ? -4.007 -8.205 -29.669 1.00 13.00 56 TRP A C 9
ATOM 11480 O O . TRP A 1 76 ? -4.919 -7.896 -28.891 1.00 2.00 56 TRP A O 9
ATOM 11501 N N . SER A 1 77 ? -2.780 -8.141 -29.389 1.00 61.00 57 SER A N 9
ATOM 11502 C CA . SER A 1 77 ? -2.281 -7.623 -28.175 1.00 0.00 57 SER A CA 9
ATOM 11503 C C . SER A 1 77 ? -1.823 -6.224 -28.469 1.00 13.00 57 SER A C 9
ATOM 11504 O O . SER A 1 77 ? -0.940 -6.011 -29.304 1.00 74.00 57 SER A O 9
ATOM 11512 N N . LYS A 1 78 ? -2.474 -5.290 -27.867 1.00 62.00 58 LYS A N 9
ATOM 11513 C CA . LYS A 1 78 ? -2.169 -3.901 -28.052 1.00 22.00 58 LYS A CA 9
ATOM 11514 C C . LYS A 1 78 ? -1.636 -3.375 -26.724 1.00 23.00 58 LYS A C 9
ATOM 11515 O O . LYS A 1 78 ? -1.030 -4.144 -25.948 1.00 0.00 58 LYS A O 9
ATOM 11534 N N . GLY A 1 79 ? -1.872 -2.106 -26.441 1.00 33.00 59 GLY A N 9
ATOM 11535 C CA . GLY A 1 79 ? -1.406 -1.497 -25.218 1.00 24.00 59 GLY A CA 9
ATOM 11536 C C . GLY A 1 79 ? -2.202 -1.937 -24.001 1.00 15.00 59 GLY A C 9
ATOM 11537 O O . GLY A 1 79 ? -3.107 -1.224 -23.545 1.00 21.00 59 GLY A O 9
ATOM 11541 N N . ASP A 1 80 ? -1.915 -3.156 -23.544 1.00 62.00 60 ASP A N 9
ATOM 11542 C CA . ASP A 1 80 ? -2.471 -3.764 -22.334 1.00 43.00 60 ASP A CA 9
ATOM 11543 C C . ASP A 1 80 ? -3.843 -4.272 -22.547 1.00 14.00 60 ASP A C 9
ATOM 11544 O O . ASP A 1 80 ? -4.520 -4.678 -21.614 1.00 32.00 60 ASP A O 9
ATOM 11553 N N . GLU A 1 81 ? -4.237 -4.331 -23.780 1.00 24.00 61 GLU A N 9
ATOM 11554 C CA . GLU A 1 81 ? -5.505 -4.842 -24.100 1.00 44.00 61 GLU A CA 9
ATOM 11555 C C . GLU A 1 81 ? -5.328 -6.019 -25.010 1.00 42.00 61 GLU A C 9
ATOM 11556 O O . GLU A 1 81 ? -4.438 -6.016 -25.884 1.00 35.00 61 GLU A O 9
ATOM 11568 N N . ALA A 1 82 ? -6.114 -7.018 -24.801 1.00 14.00 62 ALA A N 9
ATOM 11569 C CA . ALA A 1 82 ? -6.025 -8.202 -25.568 1.00 11.00 62 ALA A CA 9
ATOM 11570 C C . ALA A 1 82 ? -7.356 -8.470 -26.209 1.00 43.00 62 ALA A C 9
ATOM 11571 O O . ALA A 1 82 ? -8.383 -8.625 -25.527 1.00 30.00 62 ALA A O 9
ATOM 11578 N N . THR A 1 83 ? -7.351 -8.491 -27.473 1.00 71.00 63 THR A N 9
ATOM 11579 C CA . THR A 1 83 ? -8.533 -8.708 -28.248 1.00 61.00 63 THR A CA 9
ATOM 11580 C C . THR A 1 83 ? -8.417 -10.032 -29.003 1.00 24.00 63 THR A C 9
ATOM 11581 O O . THR A 1 83 ? -7.372 -10.332 -29.559 1.00 63.00 63 THR A O 9
ATOM 11592 N N . VAL A 1 84 ? -9.475 -10.840 -28.984 1.00 51.00 64 VAL A N 9
ATOM 11593 C CA . VAL A 1 84 ? -9.453 -12.126 -29.647 1.00 51.00 64 VAL A CA 9
ATOM 11594 C C . VAL A 1 84 ? -10.605 -12.180 -30.619 1.00 21.00 64 VAL A C 9
ATOM 11595 O O . VAL A 1 84 ? -11.757 -12.326 -30.201 1.00 31.00 64 VAL A O 9
ATOM 11608 N N . TYR A 1 85 ? -10.303 -12.059 -31.871 1.00 3.00 65 TYR A N 9
ATOM 11609 C CA . TYR A 1 85 ? -11.293 -11.990 -32.927 1.00 30.00 65 TYR A CA 9
ATOM 11610 C C . TYR A 1 85 ? -10.909 -12.897 -34.053 1.00 44.00 65 TYR A C 9
ATOM 11611 O O . TYR A 1 85 ? -9.959 -12.637 -34.747 1.00 10.00 65 TYR A O 9
ATOM 11629 N N . LYS A 1 86 ? -11.580 -13.984 -34.200 1.00 33.00 66 LYS A N 9
ATOM 11630 C CA . LYS A 1 86 ? -11.436 -14.720 -35.368 1.00 42.00 66 LYS A CA 9
ATOM 11631 C C . LYS A 1 86 ? -12.518 -14.210 -36.276 1.00 4.00 66 LYS A C 9
ATOM 11632 O O . LYS A 1 86 ? -13.490 -13.596 -35.821 1.00 1.00 66 LYS A O 9
ATOM 11651 N N . ARG A 1 87 ? -12.355 -14.484 -37.505 1.00 12.00 67 ARG A N 9
ATOM 11652 C CA . ARG A 1 87 ? -13.309 -14.160 -38.569 1.00 31.00 67 ARG A CA 9
ATOM 11653 C C . ARG A 1 87 ? -14.710 -14.669 -38.228 1.00 55.00 67 ARG A C 9
ATOM 11654 O O . ARG A 1 87 ? -15.704 -14.018 -38.515 1.00 4.00 67 ARG A O 9
ATOM 11675 N N . ASP A 1 88 ? -14.763 -15.807 -37.558 1.00 52.00 68 ASP A N 9
ATOM 11676 C CA . ASP A 1 88 ? -16.022 -16.446 -37.252 1.00 32.00 68 ASP A CA 9
ATOM 11677 C C . ASP A 1 88 ? -16.550 -15.966 -35.960 1.00 2.00 68 ASP A C 9
ATOM 11678 O O . ASP A 1 88 ? -17.755 -15.795 -35.805 1.00 43.00 68 ASP A O 9
ATOM 11687 N N . ARG A 1 89 ? -15.662 -15.683 -35.042 1.00 23.00 69 ARG A N 9
ATOM 11688 C CA . ARG A 1 89 ? -16.087 -15.410 -33.728 1.00 21.00 69 ARG A CA 9
ATOM 11689 C C . ARG A 1 89 ? -14.976 -14.822 -32.862 1.00 2.00 69 ARG A C 9
ATOM 11690 O O . ARG A 1 89 ? -13.817 -15.252 -32.889 1.00 3.00 69 ARG A O 9
ATOM 11711 N N . ILE A 1 90 ? -15.358 -13.828 -32.180 1.00 11.00 70 ILE A N 9
ATOM 11712 C CA . ILE A 1 90 ? -14.637 -13.189 -31.100 1.00 73.00 70 ILE A CA 9
ATOM 11713 C C . ILE A 1 90 ? -14.894 -13.993 -29.867 1.00 61.00 70 ILE A C 9
ATOM 11714 O O . ILE A 1 90 ? -16.010 -14.481 -29.650 1.00 32.00 70 ILE A O 9
ATOM 11730 N N . VAL A 1 91 ? -13.909 -14.140 -29.066 1.00 41.00 71 VAL A N 9
ATOM 11731 C CA . VAL A 1 91 ? -14.124 -14.834 -27.819 1.00 54.00 71 VAL A CA 9
ATOM 11732 C C . VAL A 1 91 ? -13.911 -13.938 -26.626 1.00 32.00 71 VAL A C 9
ATOM 11733 O O . VAL A 1 91 ? -14.389 -14.218 -25.543 1.00 33.00 71 VAL A O 9
ATOM 11746 N N . LEU A 1 92 ? -13.257 -12.817 -26.845 1.00 12.00 72 LEU A N 9
ATOM 11747 C CA . LEU A 1 92 ? -13.022 -11.870 -25.757 1.00 54.00 72 LEU A CA 9
ATOM 11748 C C . LEU A 1 92 ? -13.384 -10.461 -26.120 1.00 3.00 72 LEU A C 9
ATOM 11749 O O . LEU A 1 92 ? -14.527 -10.052 -25.994 1.00 53.00 72 LEU A O 9
ATOM 11765 N N . ASN A 1 93 ? -12.391 -9.749 -26.571 1.00 50.00 73 ASN A N 9
ATOM 11766 C CA . ASN A 1 93 ? -12.482 -8.325 -27.032 1.00 32.00 73 ASN A CA 9
ATOM 11767 C C . ASN A 1 93 ? -12.661 -7.364 -25.843 1.00 74.00 73 ASN A C 9
ATOM 11768 O O . ASN A 1 93 ? -13.039 -6.206 -25.986 1.00 32.00 73 ASN A O 9
ATOM 11779 N N . ASN A 1 94 ? -12.335 -7.855 -24.685 1.00 61.00 74 ASN A N 9
ATOM 11780 C CA . ASN A 1 94 ? -12.354 -7.068 -23.474 1.00 12.00 74 ASN A CA 9
ATOM 11781 C C . ASN A 1 94 ? -11.471 -7.726 -22.467 1.00 74.00 74 ASN A C 9
ATOM 11782 O O . ASN A 1 94 ? -11.923 -8.525 -21.644 1.00 3.00 74 ASN A O 9
ATOM 11793 N N . CYS A 1 95 ? -10.213 -7.486 -22.615 1.00 22.00 75 CYS A N 9
ATOM 11794 C CA . CYS A 1 95 ? -9.217 -7.973 -21.710 1.00 22.00 75 CYS A CA 9
ATOM 11795 C C . CYS A 1 95 ? -8.206 -6.919 -21.543 1.00 12.00 75 CYS A C 9
ATOM 11796 O O . CYS A 1 95 ? -7.746 -6.336 -22.529 1.00 62.00 75 CYS A O 9
ATOM 11803 N N . GLN A 1 96 ? -7.858 -6.670 -20.333 1.00 23.00 76 GLN A N 9
ATOM 11804 C CA . GLN A 1 96 ? -6.969 -5.626 -19.989 1.00 11.00 76 GLN A CA 9
ATOM 11805 C C . GLN A 1 96 ? -6.034 -6.173 -19.008 1.00 25.00 76 GLN A C 9
ATOM 11806 O O . GLN A 1 96 ? -6.375 -6.431 -17.869 1.00 14.00 76 GLN A O 9
ATOM 11820 N N . LEU A 1 97 ? -4.882 -6.372 -19.475 1.00 15.00 77 LEU A N 9
ATOM 11821 C CA . LEU A 1 97 ? -3.889 -7.133 -18.816 1.00 23.00 77 LEU A CA 9
ATOM 11822 C C . LEU A 1 97 ? -3.291 -6.405 -17.607 1.00 2.00 77 LEU A C 9
ATOM 11823 O O . LEU A 1 97 ? -3.077 -5.197 -17.656 1.00 21.00 77 LEU A O 9
ATOM 11839 N N . GLN A 1 98 ? -3.062 -7.140 -16.502 1.00 42.00 78 GLN A N 9
ATOM 11840 C CA . GLN A 1 98 ? -2.380 -6.548 -15.372 1.00 53.00 78 GLN A CA 9
ATOM 11841 C C . GLN A 1 98 ? -0.902 -6.413 -15.706 1.00 34.00 78 GLN A C 9
ATOM 11842 O O . GLN A 1 98 ? -0.331 -5.330 -15.614 1.00 30.00 78 GLN A O 9
ATOM 11856 N N . ASN A 1 99 ? -0.323 -7.522 -16.133 1.00 72.00 79 ASN A N 9
ATOM 11857 C CA . ASN A 1 99 ? 1.028 -7.654 -16.614 1.00 74.00 79 ASN A CA 9
ATOM 11858 C C . ASN A 1 99 ? 1.199 -9.133 -16.721 1.00 20.00 79 ASN A C 9
ATOM 11859 O O . ASN A 1 99 ? 0.699 -9.849 -15.852 1.00 31.00 79 ASN A O 9
ATOM 11870 N N . PRO A 1 100 ? 1.806 -9.652 -17.770 1.00 53.00 80 PRO A N 9
ATOM 11871 C CA . PRO A 1 100 ? 1.888 -11.084 -17.948 1.00 23.00 80 PRO A CA 9
ATOM 11872 C C . PRO A 1 100 ? 2.946 -11.792 -17.073 1.00 0.00 80 PRO A C 9
ATOM 11873 O O . PRO A 1 100 ? 3.097 -13.013 -17.149 1.00 44.00 80 PRO A O 9
ATOM 11884 N N . GLN A 1 101 ? 3.660 -11.042 -16.235 1.00 52.00 81 GLN A N 9
ATOM 11885 C CA . GLN A 1 101 ? 4.689 -11.632 -15.398 1.00 73.00 81 GLN A CA 9
ATOM 11886 C C . GLN A 1 101 ? 4.102 -12.475 -14.258 1.00 64.00 81 GLN A C 9
ATOM 11887 O O . GLN A 1 101 ? 3.854 -12.016 -13.143 1.00 14.00 81 GLN A O 9
ATOM 11901 N N . ARG A 1 102 ? 3.770 -13.644 -14.599 1.00 21.00 82 ARG A N 9
ATOM 11902 C CA . ARG A 1 102 ? 3.305 -14.637 -13.683 1.00 31.00 82 ARG A CA 9
ATOM 11903 C C . ARG A 1 102 ? 4.351 -15.713 -13.612 1.00 41.00 82 ARG A C 9
ATOM 11904 O O . ARG A 1 102 ? 5.146 -15.709 -12.667 1.00 52.00 82 ARG A O 9
ATOM 11926 N N . MET A 1 21 ? 9.138 -23.969 -16.193 1.00 2.00 1 MET A N 10
ATOM 11927 C CA . MET A 1 21 ? 9.635 -22.713 -16.730 1.00 21.00 1 MET A CA 10
ATOM 11928 C C . MET A 1 21 ? 8.446 -21.783 -16.833 1.00 52.00 1 MET A C 10
ATOM 11929 O O . MET A 1 21 ? 7.460 -22.108 -17.494 1.00 61.00 1 MET A O 10
ATOM 11943 N N . GLN A 1 22 ? 8.512 -20.656 -16.160 1.00 54.00 2 GLN A N 10
ATOM 11944 C CA . GLN A 1 22 ? 7.398 -19.742 -16.134 1.00 45.00 2 GLN A CA 10
ATOM 11945 C C . GLN A 1 22 ? 7.107 -19.125 -17.491 1.00 20.00 2 GLN A C 10
ATOM 11946 O O . GLN A 1 22 ? 7.973 -18.502 -18.129 1.00 11.00 2 GLN A O 10
ATOM 11960 N N . THR A 1 23 ? 5.913 -19.363 -17.931 1.00 15.00 3 THR A N 10
ATOM 11961 C CA . THR A 1 23 ? 5.394 -18.849 -19.153 1.00 5.00 3 THR A CA 10
ATOM 11962 C C . THR A 1 23 ? 4.514 -17.679 -18.752 1.00 31.00 3 THR A C 10
ATOM 11963 O O . THR A 1 23 ? 3.797 -17.768 -17.737 1.00 31.00 3 THR A O 10
ATOM 11974 N N . ASP A 1 24 ? 4.557 -16.611 -19.498 1.00 63.00 4 ASP A N 10
ATOM 11975 C CA . ASP A 1 24 ? 3.817 -15.412 -19.122 1.00 63.00 4 ASP A CA 10
ATOM 11976 C C . ASP A 1 24 ? 2.331 -15.659 -19.291 1.00 53.00 4 ASP A C 10
ATOM 11977 O O . ASP A 1 24 ? 1.844 -15.808 -20.391 1.00 51.00 4 ASP A O 10
ATOM 11986 N N . THR A 1 25 ? 1.617 -15.715 -18.206 1.00 40.00 5 THR A N 10
ATOM 11987 C CA . THR A 1 25 ? 0.243 -16.106 -18.261 1.00 52.00 5 THR A CA 10
ATOM 11988 C C . THR A 1 25 ? -0.641 -14.917 -17.948 1.00 55.00 5 THR A C 10
ATOM 11989 O O . THR A 1 25 ? -0.458 -14.246 -16.945 1.00 70.00 5 THR A O 10
ATOM 12000 N N . LEU A 1 26 ? -1.570 -14.671 -18.836 1.00 73.00 6 LEU A N 10
ATOM 12001 C CA . LEU A 1 26 ? -2.420 -13.536 -18.828 1.00 55.00 6 LEU A CA 10
ATOM 12002 C C . LEU A 1 26 ? -3.347 -13.357 -17.615 1.00 63.00 6 LEU A C 10
ATOM 12003 O O . LEU A 1 26 ? -3.301 -14.115 -16.653 1.00 12.00 6 LEU A O 10
ATOM 12019 N N . GLU A 1 27 ? -4.251 -12.388 -17.741 1.00 1.00 7 GLU A N 10
ATOM 12020 C CA . GLU A 1 27 ? -4.959 -11.788 -16.649 1.00 45.00 7 GLU A CA 10
ATOM 12021 C C . GLU A 1 27 ? -5.960 -12.736 -16.045 1.00 1.00 7 GLU A C 10
ATOM 12022 O O . GLU A 1 27 ? -6.443 -12.535 -14.930 1.00 75.00 7 GLU A O 10
ATOM 12034 N N . TYR A 1 28 ? -6.255 -13.771 -16.816 1.00 40.00 8 TYR A N 10
ATOM 12035 C CA . TYR A 1 28 ? -7.233 -14.811 -16.555 1.00 74.00 8 TYR A CA 10
ATOM 12036 C C . TYR A 1 28 ? -8.617 -14.257 -16.148 1.00 14.00 8 TYR A C 10
ATOM 12037 O O . TYR A 1 28 ? -9.464 -14.986 -15.648 1.00 62.00 8 TYR A O 10
ATOM 12055 N N . GLN A 1 29 ? -8.874 -13.006 -16.489 1.00 42.00 9 GLN A N 10
ATOM 12056 C CA . GLN A 1 29 ? -10.036 -12.302 -16.034 1.00 1.00 9 GLN A CA 10
ATOM 12057 C C . GLN A 1 29 ? -10.558 -11.443 -17.117 1.00 72.00 9 GLN A C 10
ATOM 12058 O O . GLN A 1 29 ? -9.986 -10.413 -17.459 1.00 11.00 9 GLN A O 10
ATOM 12072 N N . CYS A 1 30 ? -11.575 -11.915 -17.690 1.00 24.00 10 CYS A N 10
ATOM 12073 C CA . CYS A 1 30 ? -12.297 -11.247 -18.713 1.00 62.00 10 CYS A CA 10
ATOM 12074 C C . CYS A 1 30 ? -13.736 -11.568 -18.452 1.00 34.00 10 CYS A C 10
ATOM 12075 O O . CYS A 1 30 ? -14.028 -12.634 -17.905 1.00 31.00 10 CYS A O 10
ATOM 12082 N N . ASP A 1 31 ? -14.629 -10.679 -18.796 1.00 11.00 11 ASP A N 10
ATOM 12083 C CA . ASP A 1 31 ? -16.060 -10.866 -18.492 1.00 2.00 11 ASP A CA 10
ATOM 12084 C C . ASP A 1 31 ? -16.637 -12.031 -19.250 1.00 73.00 11 ASP A C 10
ATOM 12085 O O . ASP A 1 31 ? -17.578 -12.686 -18.798 1.00 31.00 11 ASP A O 10
ATOM 12094 N N . GLU A 1 32 ? -16.042 -12.312 -20.365 1.00 70.00 12 GLU A N 10
ATOM 12095 C CA . GLU A 1 32 ? -16.583 -13.200 -21.295 1.00 22.00 12 GLU A CA 10
ATOM 12096 C C . GLU A 1 32 ? -16.041 -14.609 -21.103 1.00 41.00 12 GLU A C 10
ATOM 12097 O O . GLU A 1 32 ? -16.782 -15.579 -21.230 1.00 42.00 12 GLU A O 10
ATOM 12109 N N . LYS A 1 33 ? -14.766 -14.719 -20.750 1.00 2.00 13 LYS A N 10
ATOM 12110 C CA . LYS A 1 33 ? -14.093 -16.007 -20.543 1.00 50.00 13 LYS A CA 10
ATOM 12111 C C . LYS A 1 33 ? -12.866 -15.712 -19.727 1.00 41.00 13 LYS A C 10
ATOM 12112 O O . LYS A 1 33 ? -12.491 -14.551 -19.628 1.00 3.00 13 LYS A O 10
ATOM 12131 N N . PRO A 1 34 ? -12.235 -16.694 -19.095 1.00 11.00 14 PRO A N 10
ATOM 12132 C CA . PRO A 1 34 ? -10.966 -16.459 -18.451 1.00 54.00 14 PRO A CA 10
ATOM 12133 C C . PRO A 1 34 ? -9.871 -16.311 -19.521 1.00 51.00 14 PRO A C 10
ATOM 12134 O O . PRO A 1 34 ? -9.878 -17.017 -20.526 1.00 72.00 14 PRO A O 10
ATOM 12145 N N . LEU A 1 35 ? -8.935 -15.423 -19.304 1.00 14.00 15 LEU A N 10
ATOM 12146 C CA . LEU A 1 35 ? -7.933 -15.153 -20.288 1.00 63.00 15 LEU A CA 10
ATOM 12147 C C . LEU A 1 35 ? -6.658 -15.773 -19.855 1.00 4.00 15 LEU A C 10
ATOM 12148 O O . LEU A 1 35 ? -5.766 -15.102 -19.298 1.00 64.00 15 LEU A O 10
ATOM 12164 N N . THR A 1 36 ? -6.581 -17.017 -20.005 1.00 62.00 16 THR A N 10
ATOM 12165 C CA . THR A 1 36 ? -5.431 -17.679 -19.605 1.00 0.00 16 THR A CA 10
ATOM 12166 C C . THR A 1 36 ? -4.620 -18.023 -20.853 1.00 50.00 16 THR A C 10
ATOM 12167 O O . THR A 1 36 ? -5.004 -18.882 -21.648 1.00 54.00 16 THR A O 10
ATOM 12178 N N . VAL A 1 37 ? -3.540 -17.315 -21.037 1.00 51.00 17 VAL A N 10
ATOM 12179 C CA . VAL A 1 37 ? -2.710 -17.458 -22.217 1.00 52.00 17 VAL A CA 10
ATOM 12180 C C . VAL A 1 37 ? -1.337 -17.745 -21.781 1.00 5.00 17 VAL A C 10
ATOM 12181 O O . VAL A 1 37 ? -0.886 -17.167 -20.804 1.00 72.00 17 VAL A O 10
ATOM 12194 N N . LYS A 1 38 ? -0.679 -18.619 -22.466 1.00 33.00 18 LYS A N 10
ATOM 12195 C CA . LYS A 1 38 ? 0.665 -18.877 -22.172 1.00 34.00 18 LYS A CA 10
ATOM 12196 C C . LYS A 1 38 ? 1.517 -18.162 -23.143 1.00 24.00 18 LYS A C 10
ATOM 12197 O O . LYS A 1 38 ? 1.766 -18.660 -24.234 1.00 0.00 18 LYS A O 10
ATOM 12216 N N . LEU A 1 39 ? 1.876 -16.961 -22.799 1.00 61.00 19 LEU A N 10
ATOM 12217 C CA . LEU A 1 39 ? 2.811 -16.220 -23.575 1.00 14.00 19 LEU A CA 10
ATOM 12218 C C . LEU A 1 39 ? 4.113 -16.876 -23.405 1.00 22.00 19 LEU A C 10
ATOM 12219 O O . LEU A 1 39 ? 4.706 -16.854 -22.318 1.00 15.00 19 LEU A O 10
ATOM 12235 N N . ASN A 1 40 ? 4.549 -17.477 -24.432 1.00 43.00 20 ASN A N 10
ATOM 12236 C CA . ASN A 1 40 ? 5.825 -18.154 -24.387 1.00 3.00 20 ASN A CA 10
ATOM 12237 C C . ASN A 1 40 ? 6.890 -17.077 -24.333 1.00 61.00 20 ASN A C 10
ATOM 12238 O O . ASN A 1 40 ? 6.725 -16.058 -24.941 1.00 50.00 20 ASN A O 10
ATOM 12249 N N . ASN A 1 41 ? 7.953 -17.323 -23.595 1.00 10.00 21 ASN A N 10
ATOM 12250 C CA . ASN A 1 41 ? 8.963 -16.295 -23.205 1.00 64.00 21 ASN A CA 10
ATOM 12251 C C . ASN A 1 41 ? 9.423 -15.300 -24.301 1.00 14.00 21 ASN A C 10
ATOM 12252 O O . ASN A 1 41 ? 9.446 -14.113 -24.036 1.00 0.00 21 ASN A O 10
ATOM 12263 N N . PRO A 1 42 ? 9.824 -15.739 -25.526 1.00 64.00 22 PRO A N 10
ATOM 12264 C CA . PRO A 1 42 ? 10.192 -14.804 -26.611 1.00 60.00 22 PRO A CA 10
ATOM 12265 C C . PRO A 1 42 ? 8.952 -14.271 -27.356 1.00 2.00 22 PRO A C 10
ATOM 12266 O O . PRO A 1 42 ? 9.048 -13.417 -28.238 1.00 35.00 22 PRO A O 10
ATOM 12277 N N . ARG A 1 43 ? 7.812 -14.811 -26.989 1.00 40.00 23 ARG A N 10
ATOM 12278 C CA . ARG A 1 43 ? 6.519 -14.523 -27.569 1.00 44.00 23 ARG A CA 10
ATOM 12279 C C . ARG A 1 43 ? 6.423 -14.854 -29.017 1.00 42.00 23 ARG A C 10
ATOM 12280 O O . ARG A 1 43 ? 6.274 -14.003 -29.878 1.00 23.00 23 ARG A O 10
ATOM 12301 N N . GLN A 1 44 ? 6.584 -16.103 -29.264 1.00 10.00 24 GLN A N 10
ATOM 12302 C CA . GLN A 1 44 ? 6.468 -16.656 -30.564 1.00 44.00 24 GLN A CA 10
ATOM 12303 C C . GLN A 1 44 ? 5.283 -17.594 -30.603 1.00 2.00 24 GLN A C 10
ATOM 12304 O O . GLN A 1 44 ? 4.783 -17.927 -31.663 1.00 75.00 24 GLN A O 10
ATOM 12318 N N . GLU A 1 45 ? 4.804 -17.964 -29.424 1.00 42.00 25 GLU A N 10
ATOM 12319 C CA . GLU A 1 45 ? 3.758 -18.957 -29.286 1.00 33.00 25 GLU A CA 10
ATOM 12320 C C . GLU A 1 45 ? 2.921 -18.651 -28.052 1.00 64.00 25 GLU A C 10
ATOM 12321 O O . GLU A 1 45 ? 3.419 -18.023 -27.102 1.00 44.00 25 GLU A O 10
ATOM 12333 N N . VAL A 1 46 ? 1.657 -19.020 -28.110 1.00 32.00 26 VAL A N 10
ATOM 12334 C CA . VAL A 1 46 ? 0.725 -18.912 -26.998 1.00 72.00 26 VAL A CA 10
ATOM 12335 C C . VAL A 1 46 ? -0.166 -20.122 -26.927 1.00 62.00 26 VAL A C 10
ATOM 12336 O O . VAL A 1 46 ? -0.592 -20.658 -27.949 1.00 42.00 26 VAL A O 10
ATOM 12349 N N . SER A 1 47 ? -0.398 -20.578 -25.749 1.00 64.00 27 SER A N 10
ATOM 12350 C CA . SER A 1 47 ? -1.398 -21.561 -25.536 1.00 12.00 27 SER A CA 10
ATOM 12351 C C . SER A 1 47 ? -2.583 -20.820 -24.972 1.00 30.00 27 SER A C 10
ATOM 12352 O O . SER A 1 47 ? -2.475 -20.170 -23.931 1.00 41.00 27 SER A O 10
ATOM 12360 N N . PHE A 1 48 ? -3.659 -20.862 -25.671 1.00 34.00 28 PHE A N 10
ATOM 12361 C CA . PHE A 1 48 ? -4.801 -20.073 -25.346 1.00 5.00 28 PHE A CA 10
ATOM 12362 C C . PHE A 1 48 ? -6.072 -20.873 -25.284 1.00 43.00 28 PHE A C 10
ATOM 12363 O O . PHE A 1 48 ? -6.296 -21.813 -26.046 1.00 41.00 28 PHE A O 10
ATOM 12380 N N . VAL A 1 49 ? -6.866 -20.471 -24.366 1.00 23.00 29 VAL A N 10
ATOM 12381 C CA . VAL A 1 49 ? -8.096 -21.053 -24.019 1.00 11.00 29 VAL A CA 10
ATOM 12382 C C . VAL A 1 49 ? -9.224 -20.558 -24.937 1.00 64.00 29 VAL A C 10
ATOM 12383 O O . VAL A 1 49 ? -9.612 -19.407 -24.927 1.00 71.00 29 VAL A O 10
ATOM 12396 N N . TYR A 1 50 ? -9.690 -21.458 -25.743 1.00 40.00 30 TYR A N 10
ATOM 12397 C CA . TYR A 1 50 ? -10.816 -21.223 -26.656 1.00 4.00 30 TYR A CA 10
ATOM 12398 C C . TYR A 1 50 ? -12.058 -20.921 -25.848 1.00 12.00 30 TYR A C 10
ATOM 12399 O O . TYR A 1 50 ? -12.822 -20.013 -26.160 1.00 61.00 30 TYR A O 10
ATOM 12417 N N . ASP A 1 51 ? -12.230 -21.695 -24.810 1.00 42.00 31 ASP A N 10
ATOM 12418 C CA . ASP A 1 51 ? -13.338 -21.555 -23.893 1.00 21.00 31 ASP A CA 10
ATOM 12419 C C . ASP A 1 51 ? -13.095 -22.435 -22.705 1.00 20.00 31 ASP A C 10
ATOM 12420 O O . ASP A 1 51 ? -13.021 -21.962 -21.577 1.00 24.00 31 ASP A O 10
ATOM 12429 N N . ASN A 1 52 ? -12.950 -23.713 -22.960 1.00 42.00 32 ASN A N 10
ATOM 12430 C CA . ASN A 1 52 ? -12.637 -24.684 -21.915 1.00 73.00 32 ASN A CA 10
ATOM 12431 C C . ASN A 1 52 ? -11.570 -25.654 -22.375 1.00 61.00 32 ASN A C 10
ATOM 12432 O O . ASN A 1 52 ? -11.338 -26.673 -21.745 1.00 14.00 32 ASN A O 10
ATOM 12443 N N . GLN A 1 53 ? -10.878 -25.302 -23.438 1.00 70.00 33 GLN A N 10
ATOM 12444 C CA . GLN A 1 53 ? -9.840 -26.121 -23.988 1.00 55.00 33 GLN A CA 10
ATOM 12445 C C . GLN A 1 53 ? -8.810 -25.173 -24.483 1.00 72.00 33 GLN A C 10
ATOM 12446 O O . GLN A 1 53 ? -9.132 -24.000 -24.743 1.00 32.00 33 GLN A O 10
ATOM 12460 N N . LEU A 1 54 ? -7.617 -25.614 -24.603 1.00 12.00 34 LEU A N 10
ATOM 12461 C CA . LEU A 1 54 ? -6.579 -24.753 -25.038 1.00 13.00 34 LEU A CA 10
ATOM 12462 C C . LEU A 1 54 ? -6.013 -25.193 -26.350 1.00 14.00 34 LEU A C 10
ATOM 12463 O O . LEU A 1 54 ? -5.966 -26.379 -26.655 1.00 23.00 34 LEU A O 10
ATOM 12479 N N . LEU A 1 55 ? -5.653 -24.237 -27.130 1.00 12.00 35 LEU A N 10
ATOM 12480 C CA . LEU A 1 55 ? -4.999 -24.448 -28.391 1.00 23.00 35 LEU A CA 10
ATOM 12481 C C . LEU A 1 55 ? -3.685 -23.735 -28.357 1.00 23.00 35 LEU A C 10
ATOM 12482 O O . LEU A 1 55 ? -3.392 -23.013 -27.396 1.00 3.00 35 LEU A O 10
ATOM 12498 N N . HIS A 1 56 ? -2.921 -23.890 -29.379 1.00 3.00 36 HIS A N 10
ATOM 12499 C CA . HIS A 1 56 ? -1.636 -23.251 -29.448 1.00 70.00 36 HIS A CA 10
ATOM 12500 C C . HIS A 1 56 ? -1.511 -22.457 -30.727 1.00 5.00 36 HIS A C 10
ATOM 12501 O O . HIS A 1 56 ? -1.685 -22.983 -31.822 1.00 15.00 36 HIS A O 10
ATOM 12515 N N . LEU A 1 57 ? -1.268 -21.191 -30.569 1.00 71.00 37 LEU A N 10
ATOM 12516 C CA . LEU A 1 57 ? -1.199 -20.261 -31.667 1.00 4.00 37 LEU A CA 10
ATOM 12517 C C . LEU A 1 57 ? 0.167 -19.688 -31.690 1.00 45.00 37 LEU A C 10
ATOM 12518 O O . LEU A 1 57 ? 0.837 -19.649 -30.654 1.00 14.00 37 LEU A O 10
ATOM 12534 N N . LYS A 1 58 ? 0.593 -19.223 -32.818 1.00 42.00 38 LYS A N 10
ATOM 12535 C CA . LYS A 1 58 ? 1.895 -18.674 -32.888 1.00 25.00 38 LYS A CA 10
ATOM 12536 C C . LYS A 1 58 ? 1.910 -17.359 -33.599 1.00 23.00 38 LYS A C 10
ATOM 12537 O O . LYS A 1 58 ? 1.044 -17.070 -34.426 1.00 22.00 38 LYS A O 10
ATOM 12556 N N . GLN A 1 59 ? 2.880 -16.581 -33.274 1.00 23.00 39 GLN A N 10
ATOM 12557 C CA . GLN A 1 59 ? 3.037 -15.264 -33.832 1.00 71.00 39 GLN A CA 10
ATOM 12558 C C . GLN A 1 59 ? 3.733 -15.370 -35.159 1.00 61.00 39 GLN A C 10
ATOM 12559 O O . GLN A 1 59 ? 4.931 -15.651 -35.231 1.00 24.00 39 GLN A O 10
ATOM 12573 N N . GLY A 1 60 ? 2.980 -15.187 -36.183 1.00 31.00 40 GLY A N 10
ATOM 12574 C CA . GLY A 1 60 ? 3.507 -15.265 -37.512 1.00 43.00 40 GLY A CA 10
ATOM 12575 C C . GLY A 1 60 ? 3.255 -13.992 -38.242 1.00 2.00 40 GLY A C 10
ATOM 12576 O O . GLY A 1 60 ? 4.143 -13.147 -38.360 1.00 74.00 40 GLY A O 10
ATOM 12580 N N . ILE A 1 61 ? 2.039 -13.831 -38.688 1.00 64.00 41 ILE A N 10
ATOM 12581 C CA . ILE A 1 61 ? 1.634 -12.640 -39.391 1.00 54.00 41 ILE A CA 10
ATOM 12582 C C . ILE A 1 61 ? 1.093 -11.664 -38.382 1.00 40.00 41 ILE A C 10
ATOM 12583 O O . ILE A 1 61 ? 0.026 -11.886 -37.811 1.00 11.00 41 ILE A O 10
ATOM 12599 N N . SER A 1 62 ? 1.797 -10.626 -38.155 1.00 63.00 42 SER A N 10
ATOM 12600 C CA . SER A 1 62 ? 1.412 -9.674 -37.182 1.00 42.00 42 SER A CA 10
ATOM 12601 C C . SER A 1 62 ? 0.892 -8.379 -37.808 1.00 62.00 42 SER A C 10
ATOM 12602 O O . SER A 1 62 ? 0.744 -8.266 -39.031 1.00 61.00 42 SER A O 10
ATOM 12610 N N . ALA A 1 63 ? 0.626 -7.434 -36.949 1.00 2.00 43 ALA A N 10
ATOM 12611 C CA . ALA A 1 63 ? 0.088 -6.156 -37.231 1.00 21.00 43 ALA A CA 10
ATOM 12612 C C . ALA A 1 63 ? 0.255 -5.416 -35.931 1.00 32.00 43 ALA A C 10
ATOM 12613 O O . ALA A 1 63 ? 0.866 -6.004 -35.031 1.00 30.00 43 ALA A O 10
ATOM 12620 N N . SER A 1 64 ? -0.265 -4.188 -35.814 1.00 33.00 44 SER A N 10
ATOM 12621 C CA . SER A 1 64 ? -0.161 -3.381 -34.581 1.00 44.00 44 SER A CA 10
ATOM 12622 C C . SER A 1 64 ? -0.609 -4.164 -33.334 1.00 11.00 44 SER A C 10
ATOM 12623 O O . SER A 1 64 ? -1.793 -4.260 -33.022 1.00 3.00 44 SER A O 10
ATOM 12631 N N . GLY A 1 65 ? 0.345 -4.735 -32.670 1.00 1.00 45 GLY A N 10
ATOM 12632 C CA . GLY A 1 65 ? 0.105 -5.583 -31.561 1.00 51.00 45 GLY A CA 10
ATOM 12633 C C . GLY A 1 65 ? 0.993 -6.783 -31.670 1.00 55.00 45 GLY A C 10
ATOM 12634 O O . GLY A 1 65 ? 2.217 -6.658 -31.590 1.00 71.00 45 GLY A O 10
ATOM 12638 N N . ALA A 1 66 ? 0.389 -7.927 -31.912 1.00 22.00 46 ALA A N 10
ATOM 12639 C CA . ALA A 1 66 ? 1.052 -9.171 -32.026 1.00 63.00 46 ALA A CA 10
ATOM 12640 C C . ALA A 1 66 ? -0.019 -10.124 -32.393 1.00 41.00 46 ALA A C 10
ATOM 12641 O O . ALA A 1 66 ? -1.089 -10.098 -31.774 1.00 24.00 46 ALA A O 10
ATOM 12648 N N . ARG A 1 67 ? 0.176 -10.918 -33.398 1.00 2.00 47 ARG A N 10
ATOM 12649 C CA . ARG A 1 67 ? -0.880 -11.791 -33.761 1.00 0.00 47 ARG A CA 10
ATOM 12650 C C . ARG A 1 67 ? -0.433 -13.229 -33.679 1.00 13.00 47 ARG A C 10
ATOM 12651 O O . ARG A 1 67 ? 0.451 -13.659 -34.419 1.00 64.00 47 ARG A O 10
ATOM 12672 N N . TYR A 1 68 ? -1.013 -13.939 -32.773 1.00 43.00 48 TYR A N 10
ATOM 12673 C CA . TYR A 1 68 ? -0.764 -15.329 -32.582 1.00 1.00 48 TYR A CA 10
ATOM 12674 C C . TYR A 1 68 ? -1.914 -16.016 -33.203 1.00 32.00 48 TYR A C 10
ATOM 12675 O O . TYR A 1 68 ? -3.030 -15.736 -32.886 1.00 22.00 48 TYR A O 10
ATOM 12693 N N . THR A 1 69 ? -1.664 -16.819 -34.135 1.00 23.00 49 THR A N 10
ATOM 12694 C CA . THR A 1 69 ? -2.699 -17.462 -34.868 1.00 34.00 49 THR A CA 10
ATOM 12695 C C . THR A 1 69 ? -2.231 -18.846 -35.198 1.00 55.00 49 THR A C 10
ATOM 12696 O O . THR A 1 69 ? -1.028 -19.060 -35.386 1.00 71.00 49 THR A O 10
ATOM 12707 N N . ASP A 1 70 ? -3.116 -19.794 -35.184 1.00 62.00 50 ASP A N 10
ATOM 12708 C CA . ASP A 1 70 ? -2.717 -21.130 -35.518 1.00 20.00 50 ASP A CA 10
ATOM 12709 C C . ASP A 1 70 ? -3.305 -21.512 -36.861 1.00 13.00 50 ASP A C 10
ATOM 12710 O O . ASP A 1 70 ? -2.739 -22.311 -37.607 1.00 11.00 50 ASP A O 10
ATOM 12719 N N . GLY A 1 71 ? -4.432 -20.922 -37.165 1.00 1.00 51 GLY A N 10
ATOM 12720 C CA . GLY A 1 71 ? -5.107 -21.202 -38.383 1.00 11.00 51 GLY A CA 10
ATOM 12721 C C . GLY A 1 71 ? -6.572 -21.375 -38.131 1.00 12.00 51 GLY A C 10
ATOM 12722 O O . GLY A 1 71 ? -7.400 -21.160 -39.023 1.00 61.00 51 GLY A O 10
ATOM 12726 N N . ILE A 1 72 ? -6.908 -21.771 -36.928 1.00 34.00 52 ILE A N 10
ATOM 12727 C CA . ILE A 1 72 ? -8.276 -21.868 -36.522 1.00 72.00 52 ILE A CA 10
ATOM 12728 C C . ILE A 1 72 ? -8.636 -20.536 -35.931 1.00 71.00 52 ILE A C 10
ATOM 12729 O O . ILE A 1 72 ? -9.451 -19.812 -36.466 1.00 53.00 52 ILE A O 10
ATOM 12745 N N . TYR A 1 73 ? -7.945 -20.174 -34.898 1.00 14.00 53 TYR A N 10
ATOM 12746 C CA . TYR A 1 73 ? -8.191 -18.944 -34.241 1.00 12.00 53 TYR A CA 10
ATOM 12747 C C . TYR A 1 73 ? -7.106 -17.971 -34.586 1.00 44.00 53 TYR A C 10
ATOM 12748 O O . TYR A 1 73 ? -6.079 -18.335 -35.170 1.00 72.00 53 TYR A O 10
ATOM 12766 N N . VAL A 1 74 ? -7.327 -16.772 -34.189 1.00 45.00 54 VAL A N 10
ATOM 12767 C CA . VAL A 1 74 ? -6.459 -15.662 -34.339 1.00 63.00 54 VAL A CA 10
ATOM 12768 C C . VAL A 1 74 ? -6.501 -14.909 -33.015 1.00 4.00 54 VAL A C 10
ATOM 12769 O O . VAL A 1 74 ? -7.579 -14.575 -32.528 1.00 4.00 54 VAL A O 10
ATOM 12782 N N . PHE A 1 75 ? -5.383 -14.687 -32.439 1.00 31.00 55 PHE A N 10
ATOM 12783 C CA . PHE A 1 75 ? -5.285 -13.976 -31.187 1.00 73.00 55 PHE A CA 10
ATOM 12784 C C . PHE A 1 75 ? -4.531 -12.693 -31.439 1.00 34.00 55 PHE A C 10
ATOM 12785 O O . PHE A 1 75 ? -3.363 -12.720 -31.844 1.00 60.00 55 PHE A O 10
ATOM 12802 N N . TRP A 1 76 ? -5.176 -11.592 -31.232 1.00 52.00 56 TRP A N 10
ATOM 12803 C CA . TRP A 1 76 ? -4.567 -10.343 -31.403 1.00 33.00 56 TRP A CA 10
ATOM 12804 C C . TRP A 1 76 ? -4.258 -9.832 -30.030 1.00 43.00 56 TRP A C 10
ATOM 12805 O O . TRP A 1 76 ? -5.148 -9.641 -29.188 1.00 2.00 56 TRP A O 10
ATOM 12826 N N . SER A 1 77 ? -3.040 -9.646 -29.817 1.00 51.00 57 SER A N 10
ATOM 12827 C CA . SER A 1 77 ? -2.537 -9.185 -28.580 1.00 35.00 57 SER A CA 10
ATOM 12828 C C . SER A 1 77 ? -2.049 -7.786 -28.797 1.00 70.00 57 SER A C 10
ATOM 12829 O O . SER A 1 77 ? -1.034 -7.578 -29.431 1.00 22.00 57 SER A O 10
ATOM 12837 N N . LYS A 1 78 ? -2.791 -6.823 -28.341 1.00 74.00 58 LYS A N 10
ATOM 12838 C CA . LYS A 1 78 ? -2.380 -5.465 -28.484 1.00 71.00 58 LYS A CA 10
ATOM 12839 C C . LYS A 1 78 ? -1.441 -5.105 -27.330 1.00 71.00 58 LYS A C 10
ATOM 12840 O O . LYS A 1 78 ? -0.728 -4.097 -27.353 1.00 1.00 58 LYS A O 10
ATOM 12859 N N . GLY A 1 79 ? -1.422 -5.973 -26.342 1.00 73.00 59 GLY A N 10
ATOM 12860 C CA . GLY A 1 79 ? -0.537 -5.818 -25.225 1.00 44.00 59 GLY A CA 10
ATOM 12861 C C . GLY A 1 79 ? -1.269 -5.401 -23.996 1.00 2.00 59 GLY A C 10
ATOM 12862 O O . GLY A 1 79 ? -1.009 -5.908 -22.903 1.00 1.00 59 GLY A O 10
ATOM 12866 N N . ASP A 1 80 ? -2.172 -4.478 -24.167 1.00 43.00 60 ASP A N 10
ATOM 12867 C CA . ASP A 1 80 ? -2.990 -3.997 -23.083 1.00 0.00 60 ASP A CA 10
ATOM 12868 C C . ASP A 1 80 ? -4.358 -4.641 -23.159 1.00 24.00 60 ASP A C 10
ATOM 12869 O O . ASP A 1 80 ? -5.074 -4.749 -22.159 1.00 40.00 60 ASP A O 10
ATOM 12878 N N . GLU A 1 81 ? -4.705 -5.093 -24.337 1.00 24.00 61 GLU A N 10
ATOM 12879 C CA . GLU A 1 81 ? -5.943 -5.754 -24.579 1.00 24.00 61 GLU A CA 10
ATOM 12880 C C . GLU A 1 81 ? -5.704 -6.916 -25.489 1.00 75.00 61 GLU A C 10
ATOM 12881 O O . GLU A 1 81 ? -4.660 -6.989 -26.169 1.00 45.00 61 GLU A O 10
ATOM 12893 N N . ALA A 1 82 ? -6.632 -7.804 -25.505 1.00 42.00 62 ALA A N 10
ATOM 12894 C CA . ALA A 1 82 ? -6.566 -8.958 -26.300 1.00 14.00 62 ALA A CA 10
ATOM 12895 C C . ALA A 1 82 ? -7.911 -9.160 -26.931 1.00 34.00 62 ALA A C 10
ATOM 12896 O O . ALA A 1 82 ? -8.945 -9.074 -26.260 1.00 10.00 62 ALA A O 10
ATOM 12903 N N . THR A 1 83 ? -7.904 -9.346 -28.190 1.00 14.00 63 THR A N 10
ATOM 12904 C CA . THR A 1 83 ? -9.089 -9.607 -28.948 1.00 14.00 63 THR A CA 10
ATOM 12905 C C . THR A 1 83 ? -8.803 -10.819 -29.801 1.00 72.00 63 THR A C 10
ATOM 12906 O O . THR A 1 83 ? -7.803 -10.856 -30.514 1.00 73.00 63 THR A O 10
ATOM 12917 N N . VAL A 1 84 ? -9.614 -11.826 -29.697 1.00 41.00 64 VAL A N 10
ATOM 12918 C CA . VAL A 1 84 ? -9.369 -13.010 -30.388 1.00 63.00 64 VAL A CA 10
ATOM 12919 C C . VAL A 1 84 ? -10.489 -13.140 -31.408 1.00 33.00 64 VAL A C 10
ATOM 12920 O O . VAL A 1 84 ? -11.623 -12.747 -31.129 1.00 63.00 64 VAL A O 10
ATOM 12933 N N . TYR A 1 85 ? -10.186 -13.617 -32.567 1.00 71.00 65 TYR A N 10
ATOM 12934 C CA . TYR A 1 85 ? -11.158 -13.636 -33.627 1.00 62.00 65 TYR A CA 10
ATOM 12935 C C . TYR A 1 85 ? -10.884 -14.689 -34.657 1.00 22.00 65 TYR A C 10
ATOM 12936 O O . TYR A 1 85 ? -9.963 -14.584 -35.433 1.00 10.00 65 TYR A O 10
ATOM 12954 N N . LYS A 1 86 ? -11.643 -15.731 -34.615 1.00 72.00 66 LYS A N 10
ATOM 12955 C CA . LYS A 1 86 ? -11.719 -16.590 -35.694 1.00 21.00 66 LYS A CA 10
ATOM 12956 C C . LYS A 1 86 ? -12.715 -15.892 -36.552 1.00 55.00 66 LYS A C 10
ATOM 12957 O O . LYS A 1 86 ? -13.599 -15.212 -36.035 1.00 60.00 66 LYS A O 10
ATOM 12976 N N . ARG A 1 87 ? -12.643 -16.100 -37.780 1.00 64.00 67 ARG A N 10
ATOM 12977 C CA . ARG A 1 87 ? -13.459 -15.351 -38.742 1.00 55.00 67 ARG A CA 10
ATOM 12978 C C . ARG A 1 87 ? -14.911 -15.724 -38.593 1.00 64.00 67 ARG A C 10
ATOM 12979 O O . ARG A 1 87 ? -15.818 -14.941 -38.857 1.00 70.00 67 ARG A O 10
ATOM 13000 N N . ASP A 1 88 ? -15.108 -16.904 -38.128 1.00 53.00 68 ASP A N 10
ATOM 13001 C CA . ASP A 1 88 ? -16.408 -17.421 -37.905 1.00 62.00 68 ASP A CA 10
ATOM 13002 C C . ASP A 1 88 ? -16.775 -17.301 -36.453 1.00 53.00 68 ASP A C 10
ATOM 13003 O O . ASP A 1 88 ? -17.944 -17.386 -36.107 1.00 42.00 68 ASP A O 10
ATOM 13012 N N . ARG A 1 89 ? -15.797 -17.015 -35.590 1.00 74.00 69 ARG A N 10
ATOM 13013 C CA . ARG A 1 89 ? -16.119 -17.017 -34.199 1.00 74.00 69 ARG A CA 10
ATOM 13014 C C . ARG A 1 89 ? -15.115 -16.307 -33.315 1.00 71.00 69 ARG A C 10
ATOM 13015 O O . ARG A 1 89 ? -14.023 -16.779 -33.136 1.00 42.00 69 ARG A O 10
ATOM 13036 N N . ILE A 1 90 ? -15.491 -15.154 -32.833 1.00 30.00 70 ILE A N 10
ATOM 13037 C CA . ILE A 1 90 ? -14.817 -14.490 -31.731 1.00 13.00 70 ILE A CA 10
ATOM 13038 C C . ILE A 1 90 ? -15.261 -15.186 -30.476 1.00 55.00 70 ILE A C 10
ATOM 13039 O O . ILE A 1 90 ? -16.421 -15.601 -30.354 1.00 21.00 70 ILE A O 10
ATOM 13055 N N . VAL A 1 91 ? -14.363 -15.335 -29.579 1.00 2.00 71 VAL A N 10
ATOM 13056 C CA . VAL A 1 91 ? -14.660 -16.000 -28.330 1.00 0.00 71 VAL A CA 10
ATOM 13057 C C . VAL A 1 91 ? -14.377 -15.073 -27.164 1.00 72.00 71 VAL A C 10
ATOM 13058 O O . VAL A 1 91 ? -14.982 -15.174 -26.122 1.00 64.00 71 VAL A O 10
ATOM 13071 N N . LEU A 1 92 ? -13.538 -14.101 -27.412 1.00 41.00 72 LEU A N 10
ATOM 13072 C CA . LEU A 1 92 ? -13.125 -13.132 -26.407 1.00 32.00 72 LEU A CA 10
ATOM 13073 C C . LEU A 1 92 ? -12.875 -11.783 -27.055 1.00 52.00 72 LEU A C 10
ATOM 13074 O O . LEU A 1 92 ? -11.974 -11.645 -27.891 1.00 34.00 72 LEU A O 10
ATOM 13090 N N . ASN A 1 93 ? -13.677 -10.806 -26.712 1.00 63.00 73 ASN A N 10
ATOM 13091 C CA . ASN A 1 93 ? -13.525 -9.471 -27.295 1.00 12.00 73 ASN A CA 10
ATOM 13092 C C . ASN A 1 93 ? -13.483 -8.369 -26.248 1.00 30.00 73 ASN A C 10
ATOM 13093 O O . ASN A 1 93 ? -13.732 -7.198 -26.543 1.00 5.00 73 ASN A O 10
ATOM 13104 N N . ASN A 1 94 ? -13.105 -8.731 -25.050 1.00 62.00 74 ASN A N 10
ATOM 13105 C CA . ASN A 1 94 ? -12.916 -7.771 -23.990 1.00 34.00 74 ASN A CA 10
ATOM 13106 C C . ASN A 1 94 ? -12.016 -8.374 -22.964 1.00 11.00 74 ASN A C 10
ATOM 13107 O O . ASN A 1 94 ? -12.462 -9.006 -22.001 1.00 51.00 74 ASN A O 10
ATOM 13118 N N . CYS A 1 95 ? -10.764 -8.266 -23.238 1.00 72.00 75 CYS A N 10
ATOM 13119 C CA . CYS A 1 95 ? -9.728 -8.768 -22.414 1.00 44.00 75 CYS A CA 10
ATOM 13120 C C . CYS A 1 95 ? -8.698 -7.729 -22.285 1.00 75.00 75 CYS A C 10
ATOM 13121 O O . CYS A 1 95 ? -8.308 -7.133 -23.284 1.00 50.00 75 CYS A O 10
ATOM 13128 N N . GLN A 1 96 ? -8.255 -7.490 -21.079 1.00 11.00 76 GLN A N 10
ATOM 13129 C CA . GLN A 1 96 ? -7.364 -6.440 -20.789 1.00 2.00 76 GLN A CA 10
ATOM 13130 C C . GLN A 1 96 ? -6.389 -6.969 -19.838 1.00 22.00 76 GLN A C 10
ATOM 13131 O O . GLN A 1 96 ? -6.744 -7.441 -18.752 1.00 1.00 76 GLN A O 10
ATOM 13145 N N . LEU A 1 97 ? -5.187 -6.947 -20.244 1.00 61.00 77 LEU A N 10
ATOM 13146 C CA . LEU A 1 97 ? -4.164 -7.596 -19.499 1.00 30.00 77 LEU A CA 10
ATOM 13147 C C . LEU A 1 97 ? -3.591 -6.655 -18.472 1.00 51.00 77 LEU A C 10
ATOM 13148 O O . LEU A 1 97 ? -3.242 -5.517 -18.802 1.00 22.00 77 LEU A O 10
ATOM 13164 N N . GLN A 1 98 ? -3.494 -7.091 -17.240 1.00 34.00 78 GLN A N 10
ATOM 13165 C CA . GLN A 1 98 ? -2.936 -6.230 -16.245 1.00 61.00 78 GLN A CA 10
ATOM 13166 C C . GLN A 1 98 ? -1.600 -6.754 -15.763 1.00 42.00 78 GLN A C 10
ATOM 13167 O O . GLN A 1 98 ? -0.738 -5.964 -15.394 1.00 23.00 78 GLN A O 10
ATOM 13181 N N . ASN A 1 99 ? -1.394 -8.075 -15.792 1.00 62.00 79 ASN A N 10
ATOM 13182 C CA . ASN A 1 99 ? -0.169 -8.629 -15.303 1.00 44.00 79 ASN A CA 10
ATOM 13183 C C . ASN A 1 99 ? -0.017 -10.048 -15.783 1.00 5.00 79 ASN A C 10
ATOM 13184 O O . ASN A 1 99 ? -0.678 -10.937 -15.307 1.00 11.00 79 ASN A O 10
ATOM 13195 N N . PRO A 1 100 ? 0.805 -10.295 -16.810 1.00 71.00 80 PRO A N 10
ATOM 13196 C CA . PRO A 1 100 ? 1.033 -11.649 -17.257 1.00 21.00 80 PRO A CA 10
ATOM 13197 C C . PRO A 1 100 ? 1.974 -12.430 -16.290 1.00 75.00 80 PRO A C 10
ATOM 13198 O O . PRO A 1 100 ? 2.351 -13.587 -16.525 1.00 1.00 80 PRO A O 10
ATOM 13209 N N . GLN A 1 101 ? 2.370 -11.772 -15.241 1.00 30.00 81 GLN A N 10
ATOM 13210 C CA . GLN A 1 101 ? 3.162 -12.358 -14.233 1.00 31.00 81 GLN A CA 10
ATOM 13211 C C . GLN A 1 101 ? 2.370 -12.387 -12.937 1.00 72.00 81 GLN A C 10
ATOM 13212 O O . GLN A 1 101 ? 2.468 -11.517 -12.067 1.00 61.00 81 GLN A O 10
ATOM 13226 N N . ARG A 1 102 ? 1.504 -13.323 -12.912 1.00 54.00 82 ARG A N 10
ATOM 13227 C CA . ARG A 1 102 ? 0.605 -13.555 -11.810 1.00 64.00 82 ARG A CA 10
ATOM 13228 C C . ARG A 1 102 ? 0.746 -14.966 -11.265 1.00 30.00 82 ARG A C 10
ATOM 13229 O O . ARG A 1 102 ? -0.266 -15.648 -11.031 1.00 13.00 82 ARG A O 10
ATOM 13251 N N . MET A 1 21 ? 8.157 -22.002 -13.148 1.00 53.00 1 MET A N 11
ATOM 13252 C CA . MET A 1 21 ? 7.697 -20.621 -13.246 1.00 1.00 1 MET A CA 11
ATOM 13253 C C . MET A 1 21 ? 6.319 -20.638 -13.841 1.00 53.00 1 MET A C 11
ATOM 13254 O O . MET A 1 21 ? 5.858 -21.686 -14.302 1.00 51.00 1 MET A O 11
ATOM 13268 N N . GLN A 1 22 ? 5.638 -19.529 -13.808 1.00 2.00 2 GLN A N 11
ATOM 13269 C CA . GLN A 1 22 ? 4.406 -19.424 -14.529 1.00 33.00 2 GLN A CA 11
ATOM 13270 C C . GLN A 1 22 ? 4.736 -18.792 -15.845 1.00 54.00 2 GLN A C 11
ATOM 13271 O O . GLN A 1 22 ? 5.370 -17.729 -15.865 1.00 3.00 2 GLN A O 11
ATOM 13285 N N . THR A 1 23 ? 4.406 -19.461 -16.920 1.00 2.00 3 THR A N 11
ATOM 13286 C CA . THR A 1 23 ? 4.578 -18.922 -18.239 1.00 42.00 3 THR A CA 11
ATOM 13287 C C . THR A 1 23 ? 3.679 -17.716 -18.309 1.00 15.00 3 THR A C 11
ATOM 13288 O O . THR A 1 23 ? 2.470 -17.844 -18.148 1.00 2.00 3 THR A O 11
ATOM 13299 N N . ASP A 1 24 ? 4.306 -16.582 -18.565 1.00 2.00 4 ASP A N 11
ATOM 13300 C CA . ASP A 1 24 ? 3.770 -15.221 -18.354 1.00 50.00 4 ASP A CA 11
ATOM 13301 C C . ASP A 1 24 ? 2.284 -15.125 -18.689 1.00 52.00 4 ASP A C 11
ATOM 13302 O O . ASP A 1 24 ? 1.847 -15.379 -19.784 1.00 33.00 4 ASP A O 11
ATOM 13311 N N . THR A 1 25 ? 1.525 -14.816 -17.714 1.00 71.00 5 THR A N 11
ATOM 13312 C CA . THR A 1 25 ? 0.072 -14.977 -17.812 1.00 62.00 5 THR A CA 11
ATOM 13313 C C . THR A 1 25 ? -0.693 -13.674 -17.621 1.00 5.00 5 THR A C 11
ATOM 13314 O O . THR A 1 25 ? -0.331 -12.842 -16.791 1.00 62.00 5 THR A O 11
ATOM 13325 N N . LEU A 1 26 ? -1.762 -13.505 -18.409 1.00 25.00 6 LEU A N 11
ATOM 13326 C CA . LEU A 1 26 ? -2.620 -12.375 -18.299 1.00 23.00 6 LEU A CA 11
ATOM 13327 C C . LEU A 1 26 ? -3.481 -12.375 -17.014 1.00 11.00 6 LEU A C 11
ATOM 13328 O O . LEU A 1 26 ? -3.180 -13.098 -16.075 1.00 72.00 6 LEU A O 11
ATOM 13344 N N . GLU A 1 27 ? -4.566 -11.574 -16.983 1.00 51.00 7 GLU A N 11
ATOM 13345 C CA . GLU A 1 27 ? -5.316 -11.350 -15.758 1.00 20.00 7 GLU A CA 11
ATOM 13346 C C . GLU A 1 27 ? -6.016 -12.644 -15.356 1.00 43.00 7 GLU A C 11
ATOM 13347 O O . GLU A 1 27 ? -6.390 -12.862 -14.197 1.00 44.00 7 GLU A O 11
ATOM 13359 N N . TYR A 1 28 ? -6.160 -13.495 -16.364 1.00 72.00 8 TYR A N 11
ATOM 13360 C CA . TYR A 1 28 ? -6.780 -14.791 -16.345 1.00 61.00 8 TYR A CA 11
ATOM 13361 C C . TYR A 1 28 ? -8.182 -14.835 -15.751 1.00 12.00 8 TYR A C 11
ATOM 13362 O O . TYR A 1 28 ? -8.720 -15.906 -15.508 1.00 24.00 8 TYR A O 11
ATOM 13380 N N . GLN A 1 29 ? -8.796 -13.695 -15.626 1.00 32.00 9 GLN A N 11
ATOM 13381 C CA . GLN A 1 29 ? -10.090 -13.553 -15.034 1.00 23.00 9 GLN A CA 11
ATOM 13382 C C . GLN A 1 29 ? -10.767 -12.441 -15.715 1.00 44.00 9 GLN A C 11
ATOM 13383 O O . GLN A 1 29 ? -10.487 -11.286 -15.464 1.00 0.00 9 GLN A O 11
ATOM 13397 N N . CYS A 1 30 ? -11.598 -12.777 -16.604 1.00 24.00 10 CYS A N 11
ATOM 13398 C CA . CYS A 1 30 ? -12.246 -11.794 -17.408 1.00 21.00 10 CYS A CA 11
ATOM 13399 C C . CYS A 1 30 ? -13.707 -12.146 -17.514 1.00 42.00 10 CYS A C 11
ATOM 13400 O O . CYS A 1 30 ? -14.086 -13.304 -17.311 1.00 5.00 10 CYS A O 11
ATOM 13407 N N . ASP A 1 31 ? -14.509 -11.160 -17.823 1.00 74.00 11 ASP A N 11
ATOM 13408 C CA . ASP A 1 31 ? -15.963 -11.291 -17.895 1.00 33.00 11 ASP A CA 11
ATOM 13409 C C . ASP A 1 31 ? -16.394 -12.270 -18.953 1.00 45.00 11 ASP A C 11
ATOM 13410 O O . ASP A 1 31 ? -17.328 -13.058 -18.752 1.00 72.00 11 ASP A O 11
ATOM 13419 N N . GLU A 1 32 ? -15.701 -12.254 -20.066 1.00 63.00 12 GLU A N 11
ATOM 13420 C CA . GLU A 1 32 ? -16.069 -13.053 -21.169 1.00 63.00 12 GLU A CA 11
ATOM 13421 C C . GLU A 1 32 ? -15.532 -14.467 -21.016 1.00 11.00 12 GLU A C 11
ATOM 13422 O O . GLU A 1 32 ? -16.275 -15.425 -21.195 1.00 63.00 12 GLU A O 11
ATOM 13434 N N . LYS A 1 33 ? -14.284 -14.599 -20.578 1.00 13.00 13 LYS A N 11
ATOM 13435 C CA . LYS A 1 33 ? -13.614 -15.910 -20.426 1.00 23.00 13 LYS A CA 11
ATOM 13436 C C . LYS A 1 33 ? -12.496 -15.682 -19.463 1.00 11.00 13 LYS A C 11
ATOM 13437 O O . LYS A 1 33 ? -12.081 -14.550 -19.310 1.00 41.00 13 LYS A O 11
ATOM 13456 N N . PRO A 1 34 ? -11.983 -16.699 -18.798 1.00 61.00 14 PRO A N 11
ATOM 13457 C CA . PRO A 1 34 ? -10.747 -16.542 -18.066 1.00 44.00 14 PRO A CA 11
ATOM 13458 C C . PRO A 1 34 ? -9.584 -16.415 -19.090 1.00 32.00 14 PRO A C 11
ATOM 13459 O O . PRO A 1 34 ? -9.303 -17.353 -19.835 1.00 33.00 14 PRO A O 11
ATOM 13470 N N . LEU A 1 35 ? -8.903 -15.279 -19.109 1.00 10.00 15 LEU A N 11
ATOM 13471 C CA . LEU A 1 35 ? -7.951 -14.989 -20.156 1.00 23.00 15 LEU A CA 11
ATOM 13472 C C . LEU A 1 35 ? -6.619 -15.446 -19.709 1.00 12.00 15 LEU A C 11
ATOM 13473 O O . LEU A 1 35 ? -5.821 -14.670 -19.154 1.00 22.00 15 LEU A O 11
ATOM 13489 N N . THR A 1 36 ? -6.384 -16.679 -19.873 1.00 10.00 16 THR A N 11
ATOM 13490 C CA . THR A 1 36 ? -5.211 -17.212 -19.361 1.00 30.00 16 THR A CA 11
ATOM 13491 C C . THR A 1 36 ? -4.253 -17.512 -20.507 1.00 53.00 16 THR A C 11
ATOM 13492 O O . THR A 1 36 ? -4.490 -18.408 -21.308 1.00 42.00 16 THR A O 11
ATOM 13503 N N . VAL A 1 37 ? -3.220 -16.733 -20.602 1.00 13.00 17 VAL A N 11
ATOM 13504 C CA . VAL A 1 37 ? -2.238 -16.890 -21.646 1.00 62.00 17 VAL A CA 11
ATOM 13505 C C . VAL A 1 37 ? -0.987 -17.393 -21.024 1.00 45.00 17 VAL A C 11
ATOM 13506 O O . VAL A 1 37 ? -0.690 -17.037 -19.906 1.00 75.00 17 VAL A O 11
ATOM 13519 N N . LYS A 1 38 ? -0.296 -18.252 -21.699 1.00 54.00 18 LYS A N 11
ATOM 13520 C CA . LYS A 1 38 ? 0.972 -18.659 -21.259 1.00 54.00 18 LYS A CA 11
ATOM 13521 C C . LYS A 1 38 ? 1.939 -18.052 -22.210 1.00 31.00 18 LYS A C 11
ATOM 13522 O O . LYS A 1 38 ? 2.244 -18.633 -23.253 1.00 72.00 18 LYS A O 11
ATOM 13541 N N . LEU A 1 39 ? 2.299 -16.852 -21.927 1.00 70.00 19 LEU A N 11
ATOM 13542 C CA . LEU A 1 39 ? 3.240 -16.128 -22.695 1.00 72.00 19 LEU A CA 11
ATOM 13543 C C . LEU A 1 39 ? 4.575 -16.694 -22.418 1.00 11.00 19 LEU A C 11
ATOM 13544 O O . LEU A 1 39 ? 5.119 -16.550 -21.323 1.00 32.00 19 LEU A O 11
ATOM 13560 N N . ASN A 1 40 ? 5.080 -17.382 -23.357 1.00 74.00 20 ASN A N 11
ATOM 13561 C CA . ASN A 1 40 ? 6.394 -17.947 -23.196 1.00 31.00 20 ASN A CA 11
ATOM 13562 C C . ASN A 1 40 ? 7.370 -16.810 -23.273 1.00 22.00 20 ASN A C 11
ATOM 13563 O O . ASN A 1 40 ? 7.280 -16.028 -24.169 1.00 72.00 20 ASN A O 11
ATOM 13574 N N . ASN A 1 41 ? 8.303 -16.786 -22.344 1.00 63.00 21 ASN A N 11
ATOM 13575 C CA . ASN A 1 41 ? 9.193 -15.638 -22.021 1.00 35.00 21 ASN A CA 11
ATOM 13576 C C . ASN A 1 41 ? 9.696 -14.763 -23.194 1.00 1.00 21 ASN A C 11
ATOM 13577 O O . ASN A 1 41 ? 9.572 -13.542 -23.109 1.00 22.00 21 ASN A O 11
ATOM 13588 N N . PRO A 1 42 ? 10.290 -15.326 -24.295 1.00 33.00 22 PRO A N 11
ATOM 13589 C CA . PRO A 1 42 ? 10.698 -14.511 -25.465 1.00 71.00 22 PRO A CA 11
ATOM 13590 C C . PRO A 1 42 ? 9.490 -13.804 -26.123 1.00 0.00 22 PRO A C 11
ATOM 13591 O O . PRO A 1 42 ? 9.617 -12.766 -26.775 1.00 75.00 22 PRO A O 11
ATOM 13602 N N . ARG A 1 43 ? 8.337 -14.384 -25.889 1.00 41.00 23 ARG A N 11
ATOM 13603 C CA . ARG A 1 43 ? 7.045 -13.962 -26.358 1.00 5.00 23 ARG A CA 11
ATOM 13604 C C . ARG A 1 43 ? 6.878 -13.987 -27.840 1.00 0.00 23 ARG A C 11
ATOM 13605 O O . ARG A 1 43 ? 6.836 -12.970 -28.528 1.00 11.00 23 ARG A O 11
ATOM 13626 N N . GLN A 1 44 ? 6.890 -15.209 -28.313 1.00 20.00 24 GLN A N 11
ATOM 13627 C CA . GLN A 1 44 ? 6.681 -15.561 -29.679 1.00 4.00 24 GLN A CA 11
ATOM 13628 C C . GLN A 1 44 ? 5.676 -16.722 -29.741 1.00 24.00 24 GLN A C 11
ATOM 13629 O O . GLN A 1 44 ? 5.252 -17.141 -30.818 1.00 32.00 24 GLN A O 11
ATOM 13643 N N . GLU A 1 45 ? 5.273 -17.210 -28.580 1.00 53.00 25 GLU A N 11
ATOM 13644 C CA . GLU A 1 45 ? 4.433 -18.385 -28.486 1.00 43.00 25 GLU A CA 11
ATOM 13645 C C . GLU A 1 45 ? 3.616 -18.288 -27.212 1.00 12.00 25 GLU A C 11
ATOM 13646 O O . GLU A 1 45 ? 4.108 -17.776 -26.189 1.00 60.00 25 GLU A O 11
ATOM 13658 N N . VAL A 1 46 ? 2.383 -18.720 -27.291 1.00 21.00 26 VAL A N 11
ATOM 13659 C CA . VAL A 1 46 ? 1.453 -18.695 -26.167 1.00 54.00 26 VAL A CA 11
ATOM 13660 C C . VAL A 1 46 ? 0.658 -19.967 -26.091 1.00 20.00 26 VAL A C 11
ATOM 13661 O O . VAL A 1 46 ? 0.323 -20.558 -27.110 1.00 75.00 26 VAL A O 11
ATOM 13674 N N . SER A 1 47 ? 0.398 -20.412 -24.903 1.00 5.00 27 SER A N 11
ATOM 13675 C CA . SER A 1 47 ? -0.560 -21.448 -24.729 1.00 5.00 27 SER A CA 11
ATOM 13676 C C . SER A 1 47 ? -1.780 -20.724 -24.263 1.00 60.00 27 SER A C 11
ATOM 13677 O O . SER A 1 47 ? -1.732 -20.020 -23.256 1.00 63.00 27 SER A O 11
ATOM 13685 N N . PHE A 1 48 ? -2.810 -20.808 -24.994 1.00 34.00 28 PHE A N 11
ATOM 13686 C CA . PHE A 1 48 ? -3.954 -20.051 -24.706 1.00 71.00 28 PHE A CA 11
ATOM 13687 C C . PHE A 1 48 ? -5.158 -20.941 -24.626 1.00 25.00 28 PHE A C 11
ATOM 13688 O O . PHE A 1 48 ? -5.165 -22.057 -25.140 1.00 35.00 28 PHE A O 11
ATOM 13705 N N . VAL A 1 49 ? -6.132 -20.434 -24.002 1.00 52.00 29 VAL A N 11
ATOM 13706 C CA . VAL A 1 49 ? -7.299 -21.104 -23.658 1.00 22.00 29 VAL A CA 11
ATOM 13707 C C . VAL A 1 49 ? -8.464 -20.684 -24.572 1.00 14.00 29 VAL A C 11
ATOM 13708 O O . VAL A 1 49 ? -8.912 -19.540 -24.575 1.00 53.00 29 VAL A O 11
ATOM 13721 N N . TYR A 1 50 ? -8.890 -21.612 -25.378 1.00 12.00 30 TYR A N 11
ATOM 13722 C CA . TYR A 1 50 ? -10.032 -21.413 -26.280 1.00 12.00 30 TYR A CA 11
ATOM 13723 C C . TYR A 1 50 ? -11.305 -21.278 -25.473 1.00 64.00 30 TYR A C 11
ATOM 13724 O O . TYR A 1 50 ? -12.191 -20.462 -25.773 1.00 4.00 30 TYR A O 11
ATOM 13742 N N . ASP A 1 51 ? -11.371 -22.069 -24.450 1.00 3.00 31 ASP A N 11
ATOM 13743 C CA . ASP A 1 51 ? -12.471 -22.067 -23.532 1.00 40.00 31 ASP A CA 11
ATOM 13744 C C . ASP A 1 51 ? -12.068 -22.856 -22.330 1.00 63.00 31 ASP A C 11
ATOM 13745 O O . ASP A 1 51 ? -11.910 -22.312 -21.245 1.00 51.00 31 ASP A O 11
ATOM 13754 N N . ASN A 1 52 ? -11.841 -24.126 -22.533 1.00 45.00 32 ASN A N 11
ATOM 13755 C CA . ASN A 1 52 ? -11.346 -24.989 -21.479 1.00 14.00 32 ASN A CA 11
ATOM 13756 C C . ASN A 1 52 ? -10.471 -26.066 -22.119 1.00 53.00 32 ASN A C 11
ATOM 13757 O O . ASN A 1 52 ? -10.386 -27.204 -21.664 1.00 23.00 32 ASN A O 11
ATOM 13768 N N . GLN A 1 53 ? -9.805 -25.667 -23.180 1.00 43.00 33 GLN A N 11
ATOM 13769 C CA . GLN A 1 53 ? -8.870 -26.481 -23.882 1.00 71.00 33 GLN A CA 11
ATOM 13770 C C . GLN A 1 53 ? -7.779 -25.534 -24.250 1.00 72.00 33 GLN A C 11
ATOM 13771 O O . GLN A 1 53 ? -8.048 -24.320 -24.448 1.00 70.00 33 GLN A O 11
ATOM 13785 N N . LEU A 1 54 ? -6.601 -26.012 -24.300 1.00 12.00 34 LEU A N 11
ATOM 13786 C CA . LEU A 1 54 ? -5.479 -25.167 -24.494 1.00 12.00 34 LEU A CA 11
ATOM 13787 C C . LEU A 1 54 ? -4.850 -25.420 -25.850 1.00 74.00 34 LEU A C 11
ATOM 13788 O O . LEU A 1 54 ? -4.668 -26.572 -26.257 1.00 2.00 34 LEU A O 11
ATOM 13804 N N . LEU A 1 55 ? -4.587 -24.357 -26.554 1.00 42.00 35 LEU A N 11
ATOM 13805 C CA . LEU A 1 55 ? -3.934 -24.403 -27.854 1.00 21.00 35 LEU A CA 11
ATOM 13806 C C . LEU A 1 55 ? -2.675 -23.587 -27.765 1.00 54.00 35 LEU A C 11
ATOM 13807 O O . LEU A 1 55 ? -2.605 -22.645 -26.974 1.00 74.00 35 LEU A O 11
ATOM 13823 N N . HIS A 1 56 ? -1.697 -23.913 -28.547 1.00 43.00 36 HIS A N 11
ATOM 13824 C CA . HIS A 1 56 ? -0.489 -23.135 -28.573 1.00 60.00 36 HIS A CA 11
ATOM 13825 C C . HIS A 1 56 ? -0.372 -22.358 -29.864 1.00 40.00 36 HIS A C 11
ATOM 13826 O O . HIS A 1 56 ? -0.223 -22.917 -30.950 1.00 1.00 36 HIS A O 11
ATOM 13840 N N . LEU A 1 57 ? -0.468 -21.071 -29.729 1.00 42.00 37 LEU A N 11
ATOM 13841 C CA . LEU A 1 57 ? -0.484 -20.170 -30.844 1.00 51.00 37 LEU A CA 11
ATOM 13842 C C . LEU A 1 57 ? 0.864 -19.593 -30.991 1.00 30.00 37 LEU A C 11
ATOM 13843 O O . LEU A 1 57 ? 1.583 -19.401 -29.993 1.00 75.00 37 LEU A O 11
ATOM 13859 N N . LYS A 1 58 ? 1.213 -19.279 -32.177 1.00 73.00 38 LYS A N 11
ATOM 13860 C CA . LYS A 1 58 ? 2.484 -18.737 -32.413 1.00 25.00 38 LYS A CA 11
ATOM 13861 C C . LYS A 1 58 ? 2.333 -17.376 -32.978 1.00 13.00 38 LYS A C 11
ATOM 13862 O O . LYS A 1 58 ? 1.334 -17.075 -33.630 1.00 1.00 38 LYS A O 11
ATOM 13881 N N . GLN A 1 59 ? 3.283 -16.569 -32.720 1.00 44.00 39 GLN A N 11
ATOM 13882 C CA . GLN A 1 59 ? 3.313 -15.255 -33.257 1.00 62.00 39 GLN A CA 11
ATOM 13883 C C . GLN A 1 59 ? 3.679 -15.317 -34.713 1.00 34.00 39 GLN A C 11
ATOM 13884 O O . GLN A 1 59 ? 4.789 -15.679 -35.086 1.00 23.00 39 GLN A O 11
ATOM 13898 N N . GLY A 1 60 ? 2.722 -15.029 -35.494 1.00 22.00 40 GLY A N 11
ATOM 13899 C CA . GLY A 1 60 ? 2.826 -15.038 -36.910 1.00 51.00 40 GLY A CA 11
ATOM 13900 C C . GLY A 1 60 ? 1.633 -14.336 -37.455 1.00 11.00 40 GLY A C 11
ATOM 13901 O O . GLY A 1 60 ? 0.684 -14.097 -36.702 1.00 65.00 40 GLY A O 11
ATOM 13905 N N . ILE A 1 61 ? 1.669 -13.959 -38.738 1.00 21.00 41 ILE A N 11
ATOM 13906 C CA . ILE A 1 61 ? 0.565 -13.228 -39.387 1.00 34.00 41 ILE A CA 11
ATOM 13907 C C . ILE A 1 61 ? 0.512 -11.756 -38.843 1.00 73.00 41 ILE A C 11
ATOM 13908 O O . ILE A 1 61 ? -0.287 -10.899 -39.265 1.00 62.00 41 ILE A O 11
ATOM 13924 N N . SER A 1 62 ? 1.450 -11.468 -38.003 1.00 2.00 42 SER A N 11
ATOM 13925 C CA . SER A 1 62 ? 1.528 -10.257 -37.277 1.00 74.00 42 SER A CA 11
ATOM 13926 C C . SER A 1 62 ? 2.045 -9.083 -38.113 1.00 74.00 42 SER A C 11
ATOM 13927 O O . SER A 1 62 ? 2.766 -9.274 -39.109 1.00 3.00 42 SER A O 11
ATOM 13935 N N . ALA A 1 63 ? 1.696 -7.885 -37.685 1.00 23.00 43 ALA A N 11
ATOM 13936 C CA . ALA A 1 63 ? 1.991 -6.672 -38.376 1.00 0.00 43 ALA A CA 11
ATOM 13937 C C . ALA A 1 63 ? 1.785 -5.522 -37.414 1.00 5.00 43 ALA A C 11
ATOM 13938 O O . ALA A 1 63 ? 2.686 -4.712 -37.179 1.00 10.00 43 ALA A O 11
ATOM 13945 N N . SER A 1 64 ? 0.611 -5.469 -36.843 1.00 4.00 44 SER A N 11
ATOM 13946 C CA . SER A 1 64 ? 0.309 -4.510 -35.827 1.00 61.00 44 SER A CA 11
ATOM 13947 C C . SER A 1 64 ? 0.090 -5.305 -34.548 1.00 22.00 44 SER A C 11
ATOM 13948 O O . SER A 1 64 ? -0.390 -6.447 -34.619 1.00 73.00 44 SER A O 11
ATOM 13956 N N . GLY A 1 65 ? 0.430 -4.742 -33.405 1.00 40.00 45 GLY A N 11
ATOM 13957 C CA . GLY A 1 65 ? 0.311 -5.465 -32.148 1.00 31.00 45 GLY A CA 11
ATOM 13958 C C . GLY A 1 65 ? 1.264 -6.648 -32.090 1.00 72.00 45 GLY A C 11
ATOM 13959 O O . GLY A 1 65 ? 2.485 -6.491 -32.250 1.00 43.00 45 GLY A O 11
ATOM 13963 N N . ALA A 1 66 ? 0.709 -7.816 -31.905 1.00 70.00 46 ALA A N 11
ATOM 13964 C CA . ALA A 1 66 ? 1.405 -9.044 -31.837 1.00 1.00 46 ALA A CA 11
ATOM 13965 C C . ALA A 1 66 ? 0.359 -10.063 -32.096 1.00 61.00 46 ALA A C 11
ATOM 13966 O O . ALA A 1 66 ? -0.690 -10.035 -31.449 1.00 24.00 46 ALA A O 11
ATOM 13973 N N . ARG A 1 67 ? 0.556 -10.907 -33.054 1.00 74.00 47 ARG A N 11
ATOM 13974 C CA . ARG A 1 67 ? -0.491 -11.815 -33.376 1.00 70.00 47 ARG A CA 11
ATOM 13975 C C . ARG A 1 67 ? -0.042 -13.233 -33.182 1.00 61.00 47 ARG A C 11
ATOM 13976 O O . ARG A 1 67 ? 0.861 -13.689 -33.842 1.00 1.00 47 ARG A O 11
ATOM 13997 N N . TYR A 1 68 ? -0.629 -13.882 -32.243 1.00 63.00 48 TYR A N 11
ATOM 13998 C CA . TYR A 1 68 ? -0.399 -15.253 -31.978 1.00 34.00 48 TYR A CA 11
ATOM 13999 C C . TYR A 1 68 ? -1.583 -15.972 -32.543 1.00 73.00 48 TYR A C 11
ATOM 14000 O O . TYR A 1 68 ? -2.702 -15.652 -32.223 1.00 34.00 48 TYR A O 11
ATOM 14018 N N . THR A 1 69 ? -1.367 -16.852 -33.435 1.00 24.00 49 THR A N 11
ATOM 14019 C CA . THR A 1 69 ? -2.450 -17.528 -34.077 1.00 65.00 49 THR A CA 11
ATOM 14020 C C . THR A 1 69 ? -2.074 -18.971 -34.323 1.00 12.00 49 THR A C 11
ATOM 14021 O O . THR A 1 69 ? -0.897 -19.283 -34.529 1.00 63.00 49 THR A O 11
ATOM 14032 N N . ASP A 1 70 ? -3.043 -19.857 -34.202 1.00 52.00 50 ASP A N 11
ATOM 14033 C CA . ASP A 1 70 ? -2.791 -21.253 -34.475 1.00 24.00 50 ASP A CA 11
ATOM 14034 C C . ASP A 1 70 ? -3.660 -21.720 -35.649 1.00 43.00 50 ASP A C 11
ATOM 14035 O O . ASP A 1 70 ? -3.346 -22.688 -36.340 1.00 74.00 50 ASP A O 11
ATOM 14044 N N . GLY A 1 71 ? -4.720 -20.976 -35.906 1.00 61.00 51 GLY A N 11
ATOM 14045 C CA . GLY A 1 71 ? -5.626 -21.311 -36.985 1.00 74.00 51 GLY A CA 11
ATOM 14046 C C . GLY A 1 71 ? -7.036 -21.412 -36.486 1.00 12.00 51 GLY A C 11
ATOM 14047 O O . GLY A 1 71 ? -7.969 -20.938 -37.123 1.00 31.00 51 GLY A O 11
ATOM 14051 N N . ILE A 1 72 ? -7.176 -21.997 -35.311 1.00 3.00 52 ILE A N 11
ATOM 14052 C CA . ILE A 1 72 ? -8.475 -22.186 -34.661 1.00 75.00 52 ILE A CA 11
ATOM 14053 C C . ILE A 1 72 ? -9.000 -20.835 -34.189 1.00 12.00 52 ILE A C 11
ATOM 14054 O O . ILE A 1 72 ? -10.186 -20.606 -34.109 1.00 11.00 52 ILE A O 11
ATOM 14070 N N . TYR A 1 73 ? -8.082 -19.962 -33.882 1.00 55.00 53 TYR A N 11
ATOM 14071 C CA . TYR A 1 73 ? -8.365 -18.610 -33.513 1.00 51.00 53 TYR A CA 11
ATOM 14072 C C . TYR A 1 73 ? -7.151 -17.746 -33.692 1.00 12.00 53 TYR A C 11
ATOM 14073 O O . TYR A 1 73 ? -6.010 -18.262 -33.791 1.00 53.00 53 TYR A O 11
ATOM 14091 N N . VAL A 1 74 ? -7.390 -16.476 -33.738 1.00 13.00 54 VAL A N 11
ATOM 14092 C CA . VAL A 1 74 ? -6.401 -15.457 -33.969 1.00 71.00 54 VAL A CA 11
ATOM 14093 C C . VAL A 1 74 ? -6.314 -14.577 -32.726 1.00 60.00 54 VAL A C 11
ATOM 14094 O O . VAL A 1 74 ? -7.295 -13.948 -32.357 1.00 12.00 54 VAL A O 11
ATOM 14107 N N . PHE A 1 75 ? -5.176 -14.543 -32.088 1.00 24.00 55 PHE A N 11
ATOM 14108 C CA . PHE A 1 75 ? -5.007 -13.758 -30.872 1.00 43.00 55 PHE A CA 11
ATOM 14109 C C . PHE A 1 75 ? -4.207 -12.499 -31.192 1.00 20.00 55 PHE A C 11
ATOM 14110 O O . PHE A 1 75 ? -3.028 -12.574 -31.559 1.00 22.00 55 PHE A O 11
ATOM 14127 N N . TRP A 1 76 ? -4.839 -11.365 -31.074 1.00 45.00 56 TRP A N 11
ATOM 14128 C CA . TRP A 1 76 ? -4.221 -10.122 -31.350 1.00 33.00 56 TRP A CA 11
ATOM 14129 C C . TRP A 1 76 ? -4.005 -9.387 -30.065 1.00 3.00 56 TRP A C 11
ATOM 14130 O O . TRP A 1 76 ? -4.947 -8.981 -29.358 1.00 34.00 56 TRP A O 11
ATOM 14151 N N . SER A 1 77 ? -2.797 -9.234 -29.783 1.00 25.00 57 SER A N 11
ATOM 14152 C CA . SER A 1 77 ? -2.341 -8.645 -28.582 1.00 65.00 57 SER A CA 11
ATOM 14153 C C . SER A 1 77 ? -1.760 -7.297 -28.898 1.00 14.00 57 SER A C 11
ATOM 14154 O O . SER A 1 77 ? -0.855 -7.195 -29.705 1.00 30.00 57 SER A O 11
ATOM 14162 N N . LYS A 1 78 ? -2.295 -6.267 -28.323 1.00 53.00 58 LYS A N 11
ATOM 14163 C CA . LYS A 1 78 ? -1.700 -4.961 -28.502 1.00 41.00 58 LYS A CA 11
ATOM 14164 C C . LYS A 1 78 ? -0.711 -4.693 -27.390 1.00 2.00 58 LYS A C 11
ATOM 14165 O O . LYS A 1 78 ? 0.232 -3.918 -27.545 1.00 1.00 58 LYS A O 11
ATOM 14184 N N . GLY A 1 79 ? -0.898 -5.392 -26.300 1.00 4.00 59 GLY A N 11
ATOM 14185 C CA . GLY A 1 79 ? -0.057 -5.239 -25.157 1.00 31.00 59 GLY A CA 11
ATOM 14186 C C . GLY A 1 79 ? -0.775 -5.698 -23.938 1.00 52.00 59 GLY A C 11
ATOM 14187 O O . GLY A 1 79 ? -0.604 -6.836 -23.496 1.00 32.00 59 GLY A O 11
ATOM 14191 N N . ASP A 1 80 ? -1.620 -4.843 -23.423 1.00 52.00 60 ASP A N 11
ATOM 14192 C CA . ASP A 1 80 ? -2.406 -5.159 -22.251 1.00 64.00 60 ASP A CA 11
ATOM 14193 C C . ASP A 1 80 ? -3.866 -5.353 -22.622 1.00 34.00 60 ASP A C 11
ATOM 14194 O O . ASP A 1 80 ? -4.676 -5.718 -21.798 1.00 63.00 60 ASP A O 11
ATOM 14203 N N . GLU A 1 81 ? -4.190 -5.128 -23.864 1.00 52.00 61 GLU A N 11
ATOM 14204 C CA . GLU A 1 81 ? -5.502 -5.408 -24.355 1.00 1.00 61 GLU A CA 11
ATOM 14205 C C . GLU A 1 81 ? -5.361 -6.499 -25.369 1.00 24.00 61 GLU A C 11
ATOM 14206 O O . GLU A 1 81 ? -4.415 -6.483 -26.198 1.00 71.00 61 GLU A O 11
ATOM 14218 N N . ALA A 1 82 ? -6.214 -7.466 -25.280 1.00 50.00 62 ALA A N 11
ATOM 14219 C CA . ALA A 1 82 ? -6.116 -8.607 -26.089 1.00 2.00 62 ALA A CA 11
ATOM 14220 C C . ALA A 1 82 ? -7.445 -8.887 -26.715 1.00 71.00 62 ALA A C 11
ATOM 14221 O O . ALA A 1 82 ? -8.490 -8.838 -26.049 1.00 1.00 62 ALA A O 11
ATOM 14228 N N . THR A 1 83 ? -7.412 -9.125 -27.964 1.00 64.00 63 THR A N 11
ATOM 14229 C CA . THR A 1 83 ? -8.580 -9.441 -28.727 1.00 4.00 63 THR A CA 11
ATOM 14230 C C . THR A 1 83 ? -8.302 -10.720 -29.514 1.00 23.00 63 THR A C 11
ATOM 14231 O O . THR A 1 83 ? -7.358 -10.780 -30.287 1.00 11.00 63 THR A O 11
ATOM 14242 N N . VAL A 1 84 ? -9.083 -11.735 -29.295 1.00 53.00 64 VAL A N 11
ATOM 14243 C CA . VAL A 1 84 ? -8.884 -12.984 -29.950 1.00 44.00 64 VAL A CA 11
ATOM 14244 C C . VAL A 1 84 ? -10.148 -13.404 -30.699 1.00 70.00 64 VAL A C 11
ATOM 14245 O O . VAL A 1 84 ? -11.208 -13.709 -30.104 1.00 62.00 64 VAL A O 11
ATOM 14258 N N . TYR A 1 85 ? -10.012 -13.394 -31.997 1.00 1.00 65 TYR A N 11
ATOM 14259 C CA . TYR A 1 85 ? -11.091 -13.533 -32.935 1.00 12.00 65 TYR A CA 11
ATOM 14260 C C . TYR A 1 85 ? -10.719 -14.440 -34.097 1.00 31.00 65 TYR A C 11
ATOM 14261 O O . TYR A 1 85 ? -9.830 -14.151 -34.865 1.00 75.00 65 TYR A O 11
ATOM 14279 N N . LYS A 1 86 ? -11.372 -15.561 -34.148 1.00 74.00 66 LYS A N 11
ATOM 14280 C CA . LYS A 1 86 ? -11.366 -16.439 -35.241 1.00 35.00 66 LYS A CA 11
ATOM 14281 C C . LYS A 1 86 ? -12.398 -15.844 -36.150 1.00 24.00 66 LYS A C 11
ATOM 14282 O O . LYS A 1 86 ? -13.297 -15.158 -35.687 1.00 64.00 66 LYS A O 11
ATOM 14301 N N . ARG A 1 87 ? -12.374 -16.203 -37.354 1.00 75.00 67 ARG A N 11
ATOM 14302 C CA . ARG A 1 87 ? -13.271 -15.614 -38.367 1.00 2.00 67 ARG A CA 11
ATOM 14303 C C . ARG A 1 87 ? -14.658 -16.280 -38.279 1.00 60.00 67 ARG A C 11
ATOM 14304 O O . ARG A 1 87 ? -15.565 -16.042 -39.067 1.00 60.00 67 ARG A O 11
ATOM 14325 N N . ASP A 1 88 ? -14.775 -17.092 -37.292 1.00 0.00 68 ASP A N 11
ATOM 14326 C CA . ASP A 1 88 ? -15.957 -17.838 -36.989 1.00 45.00 68 ASP A CA 11
ATOM 14327 C C . ASP A 1 88 ? -16.222 -17.821 -35.475 1.00 60.00 68 ASP A C 11
ATOM 14328 O O . ASP A 1 88 ? -17.264 -18.268 -35.020 1.00 4.00 68 ASP A O 11
ATOM 14337 N N . ARG A 1 89 ? -15.310 -17.222 -34.690 1.00 11.00 69 ARG A N 11
ATOM 14338 C CA . ARG A 1 89 ? -15.449 -17.281 -33.228 1.00 13.00 69 ARG A CA 11
ATOM 14339 C C . ARG A 1 89 ? -14.513 -16.322 -32.470 1.00 10.00 69 ARG A C 11
ATOM 14340 O O . ARG A 1 89 ? -13.306 -16.516 -32.425 1.00 41.00 69 ARG A O 11
ATOM 14361 N N . ILE A 1 90 ? -15.067 -15.297 -31.926 1.00 73.00 70 ILE A N 11
ATOM 14362 C CA . ILE A 1 90 ? -14.385 -14.488 -30.943 1.00 61.00 70 ILE A CA 11
ATOM 14363 C C . ILE A 1 90 ? -14.492 -15.238 -29.672 1.00 70.00 70 ILE A C 11
ATOM 14364 O O . ILE A 1 90 ? -15.572 -15.746 -29.323 1.00 61.00 70 ILE A O 11
ATOM 14380 N N . VAL A 1 91 ? -13.445 -15.310 -28.984 1.00 12.00 71 VAL A N 11
ATOM 14381 C CA . VAL A 1 91 ? -13.504 -15.955 -27.724 1.00 74.00 71 VAL A CA 11
ATOM 14382 C C . VAL A 1 91 ? -13.344 -14.915 -26.647 1.00 52.00 71 VAL A C 11
ATOM 14383 O O . VAL A 1 91 ? -13.982 -14.976 -25.645 1.00 24.00 71 VAL A O 11
ATOM 14396 N N . LEU A 1 92 ? -12.593 -13.879 -26.950 1.00 44.00 72 LEU A N 11
ATOM 14397 C CA . LEU A 1 92 ? -12.367 -12.794 -26.016 1.00 34.00 72 LEU A CA 11
ATOM 14398 C C . LEU A 1 92 ? -12.109 -11.573 -26.829 1.00 71.00 72 LEU A C 11
ATOM 14399 O O . LEU A 1 92 ? -11.174 -11.547 -27.616 1.00 22.00 72 LEU A O 11
ATOM 14415 N N . ASN A 1 93 ? -12.921 -10.580 -26.698 1.00 44.00 73 ASN A N 11
ATOM 14416 C CA . ASN A 1 93 ? -12.685 -9.382 -27.497 1.00 51.00 73 ASN A CA 11
ATOM 14417 C C . ASN A 1 93 ? -12.534 -8.156 -26.675 1.00 44.00 73 ASN A C 11
ATOM 14418 O O . ASN A 1 93 ? -12.461 -7.049 -27.215 1.00 60.00 73 ASN A O 11
ATOM 14429 N N . ASN A 1 94 ? -12.421 -8.340 -25.391 1.00 74.00 74 ASN A N 11
ATOM 14430 C CA . ASN A 1 94 ? -12.286 -7.225 -24.491 1.00 51.00 74 ASN A CA 11
ATOM 14431 C C . ASN A 1 94 ? -11.967 -7.658 -23.081 1.00 34.00 74 ASN A C 11
ATOM 14432 O O . ASN A 1 94 ? -12.848 -7.980 -22.291 1.00 62.00 74 ASN A O 11
ATOM 14443 N N . CYS A 1 95 ? -10.711 -7.790 -22.822 1.00 40.00 75 CYS A N 11
ATOM 14444 C CA . CYS A 1 95 ? -10.211 -7.922 -21.478 1.00 41.00 75 CYS A CA 11
ATOM 14445 C C . CYS A 1 95 ? -8.926 -7.170 -21.472 1.00 34.00 75 CYS A C 11
ATOM 14446 O O . CYS A 1 95 ? -8.278 -7.060 -22.536 1.00 1.00 75 CYS A O 11
ATOM 14453 N N . GLN A 1 96 ? -8.529 -6.663 -20.335 1.00 0.00 76 GLN A N 11
ATOM 14454 C CA . GLN A 1 96 ? -7.480 -5.730 -20.266 1.00 41.00 76 GLN A CA 11
ATOM 14455 C C . GLN A 1 96 ? -6.690 -6.064 -19.069 1.00 75.00 76 GLN A C 11
ATOM 14456 O O . GLN A 1 96 ? -7.189 -6.094 -17.952 1.00 61.00 76 GLN A O 11
ATOM 14470 N N . LEU A 1 97 ? -5.502 -6.358 -19.345 1.00 34.00 77 LEU A N 11
ATOM 14471 C CA . LEU A 1 97 ? -4.580 -6.984 -18.469 1.00 13.00 77 LEU A CA 11
ATOM 14472 C C . LEU A 1 97 ? -4.078 -6.083 -17.336 1.00 13.00 77 LEU A C 11
ATOM 14473 O O . LEU A 1 97 ? -3.905 -4.870 -17.517 1.00 40.00 77 LEU A O 11
ATOM 14489 N N . GLN A 1 98 ? -3.830 -6.695 -16.170 1.00 51.00 78 GLN A N 11
ATOM 14490 C CA . GLN A 1 98 ? -3.251 -5.971 -15.055 1.00 63.00 78 GLN A CA 11
ATOM 14491 C C . GLN A 1 98 ? -1.743 -5.883 -15.224 1.00 42.00 78 GLN A C 11
ATOM 14492 O O . GLN A 1 98 ? -1.184 -4.790 -15.381 1.00 40.00 78 GLN A O 11
ATOM 14506 N N . ASN A 1 99 ? -1.090 -7.032 -15.227 1.00 42.00 79 ASN A N 11
ATOM 14507 C CA . ASN A 1 99 ? 0.355 -7.119 -15.335 1.00 63.00 79 ASN A CA 11
ATOM 14508 C C . ASN A 1 99 ? 0.695 -8.580 -15.492 1.00 13.00 79 ASN A C 11
ATOM 14509 O O . ASN A 1 99 ? 0.473 -9.363 -14.576 1.00 75.00 79 ASN A O 11
ATOM 14520 N N . PRO A 1 100 ? 1.185 -8.994 -16.649 1.00 73.00 80 PRO A N 11
ATOM 14521 C CA . PRO A 1 100 ? 1.385 -10.405 -16.926 1.00 11.00 80 PRO A CA 11
ATOM 14522 C C . PRO A 1 100 ? 2.561 -11.022 -16.159 1.00 71.00 80 PRO A C 11
ATOM 14523 O O . PRO A 1 100 ? 2.566 -12.227 -15.847 1.00 3.00 80 PRO A O 11
ATOM 14534 N N . GLN A 1 101 ? 3.527 -10.189 -15.814 1.00 63.00 81 GLN A N 11
ATOM 14535 C CA . GLN A 1 101 ? 4.717 -10.642 -15.164 1.00 23.00 81 GLN A CA 11
ATOM 14536 C C . GLN A 1 101 ? 4.499 -10.855 -13.670 1.00 14.00 81 GLN A C 11
ATOM 14537 O O . GLN A 1 101 ? 4.734 -9.990 -12.824 1.00 21.00 81 GLN A O 11
ATOM 14551 N N . ARG A 1 102 ? 3.918 -11.956 -13.402 1.00 5.00 82 ARG A N 11
ATOM 14552 C CA . ARG A 1 102 ? 3.668 -12.423 -12.063 1.00 25.00 82 ARG A CA 11
ATOM 14553 C C . ARG A 1 102 ? 4.939 -13.004 -11.493 1.00 40.00 82 ARG A C 11
ATOM 14554 O O . ARG A 1 102 ? 5.290 -14.144 -11.840 1.00 61.00 82 ARG A O 11
ATOM 14576 N N . MET A 1 21 ? 9.264 -20.324 -13.661 1.00 52.00 1 MET A N 12
ATOM 14577 C CA . MET A 1 21 ? 8.084 -20.301 -14.513 1.00 70.00 1 MET A CA 12
ATOM 14578 C C . MET A 1 21 ? 8.522 -19.896 -15.916 1.00 1.00 1 MET A C 12
ATOM 14579 O O . MET A 1 21 ? 8.921 -18.756 -16.138 1.00 30.00 1 MET A O 12
ATOM 14593 N N . GLN A 1 22 ? 8.452 -20.832 -16.855 1.00 12.00 2 GLN A N 12
ATOM 14594 C CA . GLN A 1 22 ? 8.955 -20.617 -18.223 1.00 40.00 2 GLN A CA 12
ATOM 14595 C C . GLN A 1 22 ? 7.881 -20.013 -19.127 1.00 74.00 2 GLN A C 12
ATOM 14596 O O . GLN A 1 22 ? 8.084 -19.844 -20.339 1.00 21.00 2 GLN A O 12
ATOM 14610 N N . THR A 1 23 ? 6.758 -19.717 -18.564 1.00 51.00 3 THR A N 12
ATOM 14611 C CA . THR A 1 23 ? 5.676 -19.163 -19.313 1.00 22.00 3 THR A CA 12
ATOM 14612 C C . THR A 1 23 ? 5.152 -17.918 -18.643 1.00 21.00 3 THR A C 12
ATOM 14613 O O . THR A 1 23 ? 5.062 -17.848 -17.411 1.00 21.00 3 THR A O 12
ATOM 14624 N N . ASP A 1 24 ? 4.860 -16.929 -19.425 1.00 44.00 4 ASP A N 12
ATOM 14625 C CA . ASP A 1 24 ? 4.248 -15.741 -18.915 1.00 34.00 4 ASP A CA 12
ATOM 14626 C C . ASP A 1 24 ? 2.751 -15.969 -19.042 1.00 75.00 4 ASP A C 12
ATOM 14627 O O . ASP A 1 24 ? 2.319 -16.758 -19.889 1.00 34.00 4 ASP A O 12
ATOM 14636 N N . THR A 1 25 ? 1.956 -15.373 -18.220 1.00 3.00 5 THR A N 12
ATOM 14637 C CA . THR A 1 25 ? 0.531 -15.613 -18.277 1.00 15.00 5 THR A CA 12
ATOM 14638 C C . THR A 1 25 ? -0.263 -14.349 -17.969 1.00 44.00 5 THR A C 12
ATOM 14639 O O . THR A 1 25 ? 0.084 -13.577 -17.086 1.00 74.00 5 THR A O 12
ATOM 14650 N N . LEU A 1 26 ? -1.310 -14.143 -18.737 1.00 15.00 6 LEU A N 12
ATOM 14651 C CA . LEU A 1 26 ? -2.107 -12.984 -18.669 1.00 54.00 6 LEU A CA 12
ATOM 14652 C C . LEU A 1 26 ? -3.059 -12.935 -17.452 1.00 33.00 6 LEU A C 12
ATOM 14653 O O . LEU A 1 26 ? -2.876 -13.655 -16.486 1.00 13.00 6 LEU A O 12
ATOM 14669 N N . GLU A 1 27 ? -4.091 -12.097 -17.551 1.00 32.00 7 GLU A N 12
ATOM 14670 C CA . GLU A 1 27 ? -4.963 -11.687 -16.451 1.00 14.00 7 GLU A CA 12
ATOM 14671 C C . GLU A 1 27 ? -5.721 -12.840 -15.920 1.00 35.00 7 GLU A C 12
ATOM 14672 O O . GLU A 1 27 ? -6.147 -12.869 -14.782 1.00 13.00 7 GLU A O 12
ATOM 14684 N N . TYR A 1 28 ? -5.876 -13.774 -16.789 1.00 2.00 8 TYR A N 12
ATOM 14685 C CA . TYR A 1 28 ? -6.649 -14.961 -16.614 1.00 71.00 8 TYR A CA 12
ATOM 14686 C C . TYR A 1 28 ? -8.074 -14.656 -16.163 1.00 41.00 8 TYR A C 12
ATOM 14687 O O . TYR A 1 28 ? -8.740 -15.483 -15.577 1.00 12.00 8 TYR A O 12
ATOM 14705 N N . GLN A 1 29 ? -8.575 -13.501 -16.595 1.00 1.00 9 GLN A N 12
ATOM 14706 C CA . GLN A 1 29 ? -9.797 -12.991 -16.165 1.00 53.00 9 GLN A CA 12
ATOM 14707 C C . GLN A 1 29 ? -10.264 -11.954 -17.160 1.00 24.00 9 GLN A C 12
ATOM 14708 O O . GLN A 1 29 ? -9.593 -10.945 -17.391 1.00 53.00 9 GLN A O 12
ATOM 14722 N N . CYS A 1 30 ? -11.342 -12.241 -17.773 1.00 14.00 10 CYS A N 12
ATOM 14723 C CA . CYS A 1 30 ? -12.017 -11.351 -18.669 1.00 3.00 10 CYS A CA 12
ATOM 14724 C C . CYS A 1 30 ? -13.498 -11.532 -18.375 1.00 35.00 10 CYS A C 12
ATOM 14725 O O . CYS A 1 30 ? -13.829 -12.366 -17.525 1.00 14.00 10 CYS A O 12
ATOM 14732 N N . ASP A 1 31 ? -14.390 -10.798 -19.008 1.00 63.00 11 ASP A N 12
ATOM 14733 C CA . ASP A 1 31 ? -15.813 -10.914 -18.636 1.00 62.00 11 ASP A CA 12
ATOM 14734 C C . ASP A 1 31 ? -16.384 -12.212 -19.112 1.00 41.00 11 ASP A C 12
ATOM 14735 O O . ASP A 1 31 ? -16.987 -12.973 -18.346 1.00 24.00 11 ASP A O 12
ATOM 14744 N N . GLU A 1 32 ? -16.193 -12.463 -20.372 1.00 42.00 12 GLU A N 12
ATOM 14745 C CA . GLU A 1 32 ? -16.794 -13.593 -21.029 1.00 4.00 12 GLU A CA 12
ATOM 14746 C C . GLU A 1 32 ? -16.128 -14.878 -20.653 1.00 52.00 12 GLU A C 12
ATOM 14747 O O . GLU A 1 32 ? -16.786 -15.878 -20.384 1.00 44.00 12 GLU A O 12
ATOM 14759 N N . LYS A 1 33 ? -14.836 -14.853 -20.627 1.00 4.00 13 LYS A N 12
ATOM 14760 C CA . LYS A 1 33 ? -14.057 -16.060 -20.443 1.00 34.00 13 LYS A CA 12
ATOM 14761 C C . LYS A 1 33 ? -12.849 -15.681 -19.647 1.00 53.00 13 LYS A C 12
ATOM 14762 O O . LYS A 1 33 ? -12.611 -14.488 -19.452 1.00 45.00 13 LYS A O 12
ATOM 14781 N N . PRO A 1 34 ? -12.083 -16.623 -19.129 1.00 20.00 14 PRO A N 12
ATOM 14782 C CA . PRO A 1 34 ? -10.844 -16.280 -18.513 1.00 44.00 14 PRO A CA 12
ATOM 14783 C C . PRO A 1 34 ? -9.749 -16.101 -19.588 1.00 74.00 14 PRO A C 12
ATOM 14784 O O . PRO A 1 34 ? -9.885 -16.583 -20.705 1.00 31.00 14 PRO A O 12
ATOM 14795 N N . LEU A 1 35 ? -8.674 -15.432 -19.246 1.00 72.00 15 LEU A N 12
ATOM 14796 C CA . LEU A 1 35 ? -7.638 -15.138 -20.211 1.00 71.00 15 LEU A CA 12
ATOM 14797 C C . LEU A 1 35 ? -6.327 -15.728 -19.763 1.00 52.00 15 LEU A C 12
ATOM 14798 O O . LEU A 1 35 ? -5.358 -15.005 -19.435 1.00 22.00 15 LEU A O 12
ATOM 14814 N N . THR A 1 36 ? -6.297 -16.989 -19.658 1.00 61.00 16 THR A N 12
ATOM 14815 C CA . THR A 1 36 ? -5.116 -17.632 -19.256 1.00 13.00 16 THR A CA 12
ATOM 14816 C C . THR A 1 36 ? -4.319 -17.962 -20.508 1.00 13.00 16 THR A C 12
ATOM 14817 O O . THR A 1 36 ? -4.648 -18.873 -21.262 1.00 22.00 16 THR A O 12
ATOM 14828 N N . VAL A 1 37 ? -3.332 -17.161 -20.745 1.00 42.00 17 VAL A N 12
ATOM 14829 C CA . VAL A 1 37 ? -2.528 -17.246 -21.928 1.00 22.00 17 VAL A CA 12
ATOM 14830 C C . VAL A 1 37 ? -1.183 -17.733 -21.560 1.00 11.00 17 VAL A C 12
ATOM 14831 O O . VAL A 1 37 ? -0.610 -17.267 -20.591 1.00 32.00 17 VAL A O 12
ATOM 14844 N N . LYS A 1 38 ? -0.672 -18.636 -22.321 1.00 14.00 18 LYS A N 12
ATOM 14845 C CA . LYS A 1 38 ? 0.639 -19.113 -22.088 1.00 0.00 18 LYS A CA 12
ATOM 14846 C C . LYS A 1 38 ? 1.527 -18.364 -23.005 1.00 24.00 18 LYS A C 12
ATOM 14847 O O . LYS A 1 38 ? 1.700 -18.762 -24.159 1.00 52.00 18 LYS A O 12
ATOM 14866 N N . LEU A 1 39 ? 1.969 -17.226 -22.563 1.00 32.00 19 LEU A N 12
ATOM 14867 C CA . LEU A 1 39 ? 2.928 -16.491 -23.299 1.00 21.00 19 LEU A CA 12
ATOM 14868 C C . LEU A 1 39 ? 4.188 -17.235 -23.197 1.00 61.00 19 LEU A C 12
ATOM 14869 O O . LEU A 1 39 ? 4.814 -17.282 -22.135 1.00 12.00 19 LEU A O 12
ATOM 14885 N N . ASN A 1 40 ? 4.534 -17.868 -24.247 1.00 42.00 20 ASN A N 12
ATOM 14886 C CA . ASN A 1 40 ? 5.765 -18.617 -24.250 1.00 21.00 20 ASN A CA 12
ATOM 14887 C C . ASN A 1 40 ? 6.849 -17.590 -24.269 1.00 21.00 20 ASN A C 12
ATOM 14888 O O . ASN A 1 40 ? 6.776 -16.694 -25.067 1.00 10.00 20 ASN A O 12
ATOM 14899 N N . ASN A 1 41 ? 7.827 -17.713 -23.389 1.00 63.00 21 ASN A N 12
ATOM 14900 C CA . ASN A 1 41 ? 8.831 -16.645 -23.147 1.00 2.00 21 ASN A CA 12
ATOM 14901 C C . ASN A 1 41 ? 9.494 -16.023 -24.424 1.00 44.00 21 ASN A C 12
ATOM 14902 O O . ASN A 1 41 ? 9.694 -14.804 -24.460 1.00 60.00 21 ASN A O 12
ATOM 14913 N N . PRO A 1 42 ? 9.874 -16.827 -25.492 1.00 3.00 22 PRO A N 12
ATOM 14914 C CA . PRO A 1 42 ? 10.390 -16.248 -26.766 1.00 4.00 22 PRO A CA 12
ATOM 14915 C C . PRO A 1 42 ? 9.333 -15.350 -27.448 1.00 42.00 22 PRO A C 12
ATOM 14916 O O . PRO A 1 42 ? 9.649 -14.502 -28.287 1.00 2.00 22 PRO A O 12
ATOM 14927 N N . ARG A 1 43 ? 8.095 -15.562 -27.038 1.00 44.00 23 ARG A N 12
ATOM 14928 C CA . ARG A 1 43 ? 6.903 -14.844 -27.466 1.00 22.00 23 ARG A CA 12
ATOM 14929 C C . ARG A 1 43 ? 6.649 -14.919 -28.928 1.00 34.00 23 ARG A C 12
ATOM 14930 O O . ARG A 1 43 ? 6.645 -13.938 -29.655 1.00 4.00 23 ARG A O 12
ATOM 14951 N N . GLN A 1 44 ? 6.523 -16.127 -29.350 1.00 31.00 24 GLN A N 12
ATOM 14952 C CA . GLN A 1 44 ? 6.195 -16.458 -30.682 1.00 25.00 24 GLN A CA 12
ATOM 14953 C C . GLN A 1 44 ? 4.935 -17.310 -30.649 1.00 1.00 24 GLN A C 12
ATOM 14954 O O . GLN A 1 44 ? 4.333 -17.592 -31.672 1.00 55.00 24 GLN A O 12
ATOM 14968 N N . GLU A 1 45 ? 4.516 -17.660 -29.432 1.00 52.00 25 GLU A N 12
ATOM 14969 C CA . GLU A 1 45 ? 3.389 -18.545 -29.209 1.00 0.00 25 GLU A CA 12
ATOM 14970 C C . GLU A 1 45 ? 2.657 -18.199 -27.966 1.00 5.00 25 GLU A C 12
ATOM 14971 O O . GLU A 1 45 ? 3.246 -17.715 -26.987 1.00 33.00 25 GLU A O 12
ATOM 14983 N N . VAL A 1 46 ? 1.387 -18.430 -28.022 1.00 41.00 26 VAL A N 12
ATOM 14984 C CA . VAL A 1 46 ? 0.515 -18.369 -26.884 1.00 1.00 26 VAL A CA 12
ATOM 14985 C C . VAL A 1 46 ? -0.374 -19.571 -26.897 1.00 73.00 26 VAL A C 12
ATOM 14986 O O . VAL A 1 46 ? -0.901 -19.947 -27.934 1.00 55.00 26 VAL A O 12
ATOM 14999 N N . SER A 1 47 ? -0.458 -20.237 -25.805 1.00 73.00 27 SER A N 12
ATOM 15000 C CA . SER A 1 47 ? -1.453 -21.236 -25.673 1.00 65.00 27 SER A CA 12
ATOM 15001 C C . SER A 1 47 ? -2.556 -20.595 -24.896 1.00 41.00 27 SER A C 12
ATOM 15002 O O . SER A 1 47 ? -2.382 -20.206 -23.753 1.00 22.00 27 SER A O 12
ATOM 15010 N N . PHE A 1 48 ? -3.632 -20.428 -25.531 1.00 65.00 28 PHE A N 12
ATOM 15011 C CA . PHE A 1 48 ? -4.716 -19.702 -25.016 1.00 74.00 28 PHE A CA 12
ATOM 15012 C C . PHE A 1 48 ? -5.884 -20.601 -24.778 1.00 15.00 28 PHE A C 12
ATOM 15013 O O . PHE A 1 48 ? -5.991 -21.671 -25.352 1.00 71.00 28 PHE A O 12
ATOM 15030 N N . VAL A 1 49 ? -6.710 -20.167 -23.933 1.00 43.00 29 VAL A N 12
ATOM 15031 C CA . VAL A 1 49 ? -7.792 -20.893 -23.442 1.00 24.00 29 VAL A CA 12
ATOM 15032 C C . VAL A 1 49 ? -9.084 -20.525 -24.171 1.00 45.00 29 VAL A C 12
ATOM 15033 O O . VAL A 1 49 ? -9.583 -19.417 -24.093 1.00 22.00 29 VAL A O 12
ATOM 15046 N N . TYR A 1 50 ? -9.571 -21.458 -24.923 1.00 21.00 30 TYR A N 12
ATOM 15047 C CA . TYR A 1 50 ? -10.833 -21.287 -25.633 1.00 15.00 30 TYR A CA 12
ATOM 15048 C C . TYR A 1 50 ? -11.973 -21.333 -24.650 1.00 61.00 30 TYR A C 12
ATOM 15049 O O . TYR A 1 50 ? -12.966 -20.607 -24.775 1.00 52.00 30 TYR A O 12
ATOM 15067 N N . ASP A 1 51 ? -11.821 -22.174 -23.666 1.00 43.00 31 ASP A N 12
ATOM 15068 C CA . ASP A 1 51 ? -12.842 -22.376 -22.676 1.00 52.00 31 ASP A CA 12
ATOM 15069 C C . ASP A 1 51 ? -12.243 -23.119 -21.509 1.00 13.00 31 ASP A C 12
ATOM 15070 O O . ASP A 1 51 ? -12.087 -22.577 -20.420 1.00 24.00 31 ASP A O 12
ATOM 15079 N N . ASN A 1 52 ? -11.874 -24.353 -21.751 1.00 34.00 32 ASN A N 12
ATOM 15080 C CA . ASN A 1 52 ? -11.202 -25.160 -20.755 1.00 21.00 32 ASN A CA 12
ATOM 15081 C C . ASN A 1 52 ? -10.162 -26.013 -21.479 1.00 60.00 32 ASN A C 12
ATOM 15082 O O . ASN A 1 52 ? -9.649 -26.989 -20.970 1.00 64.00 32 ASN A O 12
ATOM 15093 N N . GLN A 1 53 ? -9.801 -25.569 -22.659 1.00 25.00 33 GLN A N 12
ATOM 15094 C CA . GLN A 1 53 ? -8.879 -26.258 -23.491 1.00 33.00 33 GLN A CA 12
ATOM 15095 C C . GLN A 1 53 ? -7.952 -25.217 -23.979 1.00 63.00 33 GLN A C 12
ATOM 15096 O O . GLN A 1 53 ? -8.337 -24.023 -24.058 1.00 34.00 33 GLN A O 12
ATOM 15110 N N . LEU A 1 54 ? -6.783 -25.601 -24.290 1.00 51.00 34 LEU A N 12
ATOM 15111 C CA . LEU A 1 54 ? -5.800 -24.660 -24.651 1.00 2.00 34 LEU A CA 12
ATOM 15112 C C . LEU A 1 54 ? -5.376 -24.886 -26.094 1.00 4.00 34 LEU A C 12
ATOM 15113 O O . LEU A 1 54 ? -5.104 -26.018 -26.504 1.00 33.00 34 LEU A O 12
ATOM 15129 N N . LEU A 1 55 ? -5.364 -23.843 -26.861 1.00 1.00 35 LEU A N 12
ATOM 15130 C CA . LEU A 1 55 ? -4.933 -23.910 -28.236 1.00 25.00 35 LEU A CA 12
ATOM 15131 C C . LEU A 1 55 ? -3.784 -22.952 -28.429 1.00 1.00 35 LEU A C 12
ATOM 15132 O O . LEU A 1 55 ? -3.782 -21.864 -27.856 1.00 53.00 35 LEU A O 12
ATOM 15148 N N . HIS A 1 56 ? -2.795 -23.360 -29.167 1.00 51.00 36 HIS A N 12
ATOM 15149 C CA . HIS A 1 56 ? -1.637 -22.543 -29.380 1.00 31.00 36 HIS A CA 12
ATOM 15150 C C . HIS A 1 56 ? -1.671 -21.789 -30.683 1.00 34.00 36 HIS A C 12
ATOM 15151 O O . HIS A 1 56 ? -1.947 -22.336 -31.754 1.00 21.00 36 HIS A O 12
ATOM 15165 N N . LEU A 1 57 ? -1.401 -20.537 -30.569 1.00 74.00 37 LEU A N 12
ATOM 15166 C CA . LEU A 1 57 ? -1.406 -19.617 -31.665 1.00 21.00 37 LEU A CA 12
ATOM 15167 C C . LEU A 1 57 ? -0.043 -19.017 -31.775 1.00 51.00 37 LEU A C 12
ATOM 15168 O O . LEU A 1 57 ? 0.718 -19.042 -30.806 1.00 71.00 37 LEU A O 12
ATOM 15184 N N . LYS A 1 58 ? 0.257 -18.426 -32.912 1.00 13.00 38 LYS A N 12
ATOM 15185 C CA . LYS A 1 58 ? 1.613 -17.962 -33.157 1.00 21.00 38 LYS A CA 12
ATOM 15186 C C . LYS A 1 58 ? 1.704 -16.606 -33.689 1.00 42.00 38 LYS A C 12
ATOM 15187 O O . LYS A 1 58 ? 0.891 -16.184 -34.513 1.00 42.00 38 LYS A O 12
ATOM 15206 N N . GLN A 1 59 ? 2.746 -15.966 -33.297 1.00 31.00 39 GLN A N 12
ATOM 15207 C CA . GLN A 1 59 ? 3.039 -14.620 -33.725 1.00 14.00 39 GLN A CA 12
ATOM 15208 C C . GLN A 1 59 ? 3.803 -14.695 -35.027 1.00 24.00 39 GLN A C 12
ATOM 15209 O O . GLN A 1 59 ? 5.035 -14.554 -35.081 1.00 61.00 39 GLN A O 12
ATOM 15223 N N . GLY A 1 60 ? 3.086 -15.051 -36.021 1.00 44.00 40 GLY A N 12
ATOM 15224 C CA . GLY A 1 60 ? 3.628 -15.195 -37.339 1.00 71.00 40 GLY A CA 12
ATOM 15225 C C . GLY A 1 60 ? 3.430 -13.944 -38.124 1.00 32.00 40 GLY A C 12
ATOM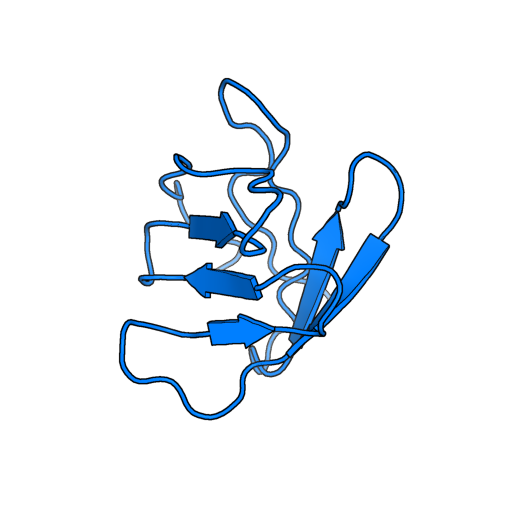 15226 O O . GLY A 1 60 ? 4.369 -13.177 -38.328 1.00 23.00 40 GLY A O 12
ATOM 15230 N N . ILE A 1 61 ? 2.207 -13.718 -38.540 1.00 31.00 41 ILE A N 12
ATOM 15231 C CA . ILE A 1 61 ? 1.851 -12.528 -39.277 1.00 42.00 41 ILE A CA 12
ATOM 15232 C C . ILE A 1 61 ? 1.295 -11.523 -38.291 1.00 42.00 41 ILE A C 12
ATOM 15233 O O . ILE A 1 61 ? 0.205 -11.710 -37.745 1.00 71.00 41 ILE A O 12
ATOM 15249 N N . SER A 1 62 ? 2.046 -10.500 -38.035 1.00 14.00 42 SER A N 12
ATOM 15250 C CA . SER A 1 62 ? 1.666 -9.518 -37.092 1.00 31.00 42 SER A CA 12
ATOM 15251 C C . SER A 1 62 ? 2.227 -8.182 -37.543 1.00 40.00 42 SER A C 12
ATOM 15252 O O . SER A 1 62 ? 3.128 -8.152 -38.405 1.00 41.00 42 SER A O 12
ATOM 15260 N N . ALA A 1 63 ? 1.681 -7.101 -36.980 1.00 22.00 43 ALA A N 12
ATOM 15261 C CA . ALA A 1 63 ? 2.041 -5.732 -37.281 1.00 53.00 43 ALA A CA 12
ATOM 15262 C C . ALA A 1 63 ? 1.101 -4.808 -36.539 1.00 21.00 43 ALA A C 12
ATOM 15263 O O . ALA A 1 63 ? 1.514 -3.862 -35.879 1.00 45.00 43 ALA A O 12
ATOM 15270 N N . SER A 1 64 ? -0.177 -5.120 -36.619 1.00 13.00 44 SER A N 12
ATOM 15271 C CA . SER A 1 64 ? -1.223 -4.335 -35.974 1.00 24.00 44 SER A CA 12
ATOM 15272 C C . SER A 1 64 ? -1.365 -4.715 -34.485 1.00 42.00 44 SER A C 12
ATOM 15273 O O . SER A 1 64 ? -2.409 -4.526 -33.891 1.00 64.00 44 SER A O 12
ATOM 15281 N N . GLY A 1 65 ? -0.293 -5.199 -33.902 1.00 52.00 45 GLY A N 12
ATOM 15282 C CA . GLY A 1 65 ? -0.288 -5.654 -32.543 1.00 65.00 45 GLY A CA 12
ATOM 15283 C C . GLY A 1 65 ? 0.686 -6.766 -32.418 1.00 65.00 45 GLY A C 12
ATOM 15284 O O . GLY A 1 65 ? 1.784 -6.693 -32.973 1.00 22.00 45 GLY A O 12
ATOM 15288 N N . ALA A 1 66 ? 0.280 -7.793 -31.761 1.00 23.00 46 ALA A N 12
ATOM 15289 C CA . ALA A 1 66 ? 1.032 -8.966 -31.589 1.00 24.00 46 ALA A CA 12
ATOM 15290 C C . ALA A 1 66 ? 0.055 -10.037 -31.831 1.00 14.00 46 ALA A C 12
ATOM 15291 O O . ALA A 1 66 ? -0.816 -10.314 -31.002 1.00 21.00 46 ALA A O 12
ATOM 15298 N N . ARG A 1 67 ? 0.100 -10.547 -32.986 1.00 21.00 47 ARG A N 12
ATOM 15299 C CA . ARG A 1 67 ? -0.897 -11.436 -33.404 1.00 3.00 47 ARG A CA 12
ATOM 15300 C C . ARG A 1 67 ? -0.435 -12.849 -33.362 1.00 53.00 47 ARG A C 12
ATOM 15301 O O . ARG A 1 67 ? 0.451 -13.240 -34.096 1.00 12.00 47 ARG A O 12
ATOM 15322 N N . TYR A 1 68 ? -1.033 -13.584 -32.511 1.00 52.00 48 TYR A N 12
ATOM 15323 C CA . TYR A 1 68 ? -0.819 -14.976 -32.372 1.00 75.00 48 TYR A CA 12
ATOM 15324 C C . TYR A 1 68 ? -2.001 -15.623 -33.003 1.00 5.00 48 TYR A C 12
ATOM 15325 O O . TYR A 1 68 ? -3.122 -15.461 -32.564 1.00 4.00 48 TYR A O 12
ATOM 15343 N N . THR A 1 69 ? -1.782 -16.277 -34.071 1.00 4.00 49 THR A N 12
ATOM 15344 C CA . THR A 1 69 ? -2.832 -16.880 -34.804 1.00 3.00 49 THR A CA 12
ATOM 15345 C C . THR A 1 69 ? -2.277 -18.136 -35.443 1.00 11.00 49 THR A C 12
ATOM 15346 O O . THR A 1 69 ? -1.065 -18.244 -35.631 1.00 4.00 49 THR A O 12
ATOM 15357 N N . ASP A 1 70 ? -3.120 -19.086 -35.684 1.00 35.00 50 ASP A N 12
ATOM 15358 C CA . ASP A 1 70 ? -2.735 -20.302 -36.357 1.00 74.00 50 ASP A CA 12
ATOM 15359 C C . ASP A 1 70 ? -3.662 -20.480 -37.541 1.00 61.00 50 ASP A C 12
ATOM 15360 O O . ASP A 1 70 ? -3.309 -20.179 -38.675 1.00 11.00 50 ASP A O 12
ATOM 15369 N N . GLY A 1 71 ? -4.853 -20.919 -37.250 1.00 45.00 51 GLY A N 12
ATOM 15370 C CA . GLY A 1 71 ? -5.890 -21.019 -38.238 1.00 40.00 51 GLY A CA 12
ATOM 15371 C C . GLY A 1 71 ? -7.214 -21.303 -37.583 1.00 55.00 51 GLY A C 12
ATOM 15372 O O . GLY A 1 71 ? -8.158 -21.735 -38.225 1.00 0.00 51 GLY A O 12
ATOM 15376 N N . ILE A 1 72 ? -7.293 -21.038 -36.285 1.00 53.00 52 ILE A N 12
ATOM 15377 C CA . ILE A 1 72 ? -8.493 -21.342 -35.533 1.00 70.00 52 ILE A CA 12
ATOM 15378 C C . ILE A 1 72 ? -9.177 -20.031 -35.140 1.00 74.00 52 ILE A C 12
ATOM 15379 O O . ILE A 1 72 ? -10.288 -19.777 -35.533 1.00 25.00 52 ILE A O 12
ATOM 15395 N N . TYR A 1 73 ? -8.482 -19.212 -34.369 1.00 13.00 53 TYR A N 12
ATOM 15396 C CA . TYR A 1 73 ? -8.923 -17.869 -34.009 1.00 62.00 53 TYR A CA 12
ATOM 15397 C C . TYR A 1 73 ? -7.734 -16.987 -34.109 1.00 1.00 53 TYR A C 12
ATOM 15398 O O . TYR A 1 73 ? -6.588 -17.478 -34.172 1.00 30.00 53 TYR A O 12
ATOM 15416 N N . VAL A 1 74 ? -7.975 -15.736 -34.133 1.00 64.00 54 VAL A N 12
ATOM 15417 C CA . VAL A 1 74 ? -6.958 -14.750 -34.265 1.00 4.00 54 VAL A CA 12
ATOM 15418 C C . VAL A 1 74 ? -6.776 -14.070 -32.927 1.00 10.00 54 VAL A C 12
ATOM 15419 O O . VAL A 1 74 ? -7.648 -13.324 -32.497 1.00 34.00 54 VAL A O 12
ATOM 15432 N N . PHE A 1 75 ? -5.692 -14.339 -32.261 1.00 55.00 55 PHE A N 12
ATOM 15433 C CA . PHE A 1 75 ? -5.454 -13.734 -30.975 1.00 13.00 55 PHE A CA 12
ATOM 15434 C C . PHE A 1 75 ? -4.627 -12.476 -31.172 1.00 52.00 55 PHE A C 12
ATOM 15435 O O . PHE A 1 75 ? -3.443 -12.541 -31.524 1.00 30.00 55 PHE A O 12
ATOM 15452 N N . TRP A 1 76 ? -5.247 -11.351 -30.987 1.00 21.00 56 TRP A N 12
ATOM 15453 C CA . TRP A 1 76 ? -4.608 -10.118 -31.137 1.00 44.00 56 TRP A CA 12
ATOM 15454 C C . TRP A 1 76 ? -4.354 -9.526 -29.796 1.00 2.00 56 TRP A C 12
ATOM 15455 O O . TRP A 1 76 ? -5.267 -9.275 -29.003 1.00 13.00 56 TRP A O 12
ATOM 15476 N N . SER A 1 77 ? -3.137 -9.345 -29.554 1.00 34.00 57 SER A N 12
ATOM 15477 C CA . SER A 1 77 ? -2.660 -8.779 -28.357 1.00 23.00 57 SER A CA 12
ATOM 15478 C C . SER A 1 77 ? -2.150 -7.404 -28.702 1.00 71.00 57 SER A C 12
ATOM 15479 O O . SER A 1 77 ? -1.298 -7.258 -29.573 1.00 72.00 57 SER A O 12
ATOM 15487 N N . LYS A 1 78 ? -2.714 -6.396 -28.104 1.00 24.00 58 LYS A N 12
ATOM 15488 C CA . LYS A 1 78 ? -2.264 -5.066 -28.356 1.00 43.00 58 LYS A CA 12
ATOM 15489 C C . LYS A 1 78 ? -1.189 -4.685 -27.335 1.00 42.00 58 LYS A C 12
ATOM 15490 O O . LYS A 1 78 ? -0.347 -3.813 -27.583 1.00 44.00 58 LYS A O 12
ATOM 15509 N N . GLY A 1 79 ? -1.200 -5.369 -26.207 1.00 4.00 59 GLY A N 12
ATOM 15510 C CA . GLY A 1 79 ? -0.222 -5.114 -25.173 1.00 20.00 59 GLY A CA 12
ATOM 15511 C C . GLY A 1 79 ? -0.846 -5.088 -23.803 1.00 42.00 59 GLY A C 12
ATOM 15512 O O . GLY A 1 79 ? -0.437 -5.825 -22.902 1.00 64.00 59 GLY A O 12
ATOM 15516 N N . ASP A 1 80 ? -1.826 -4.234 -23.632 1.00 44.00 60 ASP A N 12
ATOM 15517 C CA . ASP A 1 80 ? -2.536 -4.142 -22.352 1.00 5.00 60 ASP A CA 12
ATOM 15518 C C . ASP A 1 80 ? -3.966 -4.569 -22.506 1.00 54.00 60 ASP A C 12
ATOM 15519 O O . ASP A 1 80 ? -4.720 -4.631 -21.546 1.00 3.00 60 ASP A O 12
ATOM 15528 N N . GLU A 1 81 ? -4.320 -4.881 -23.716 1.00 11.00 61 GLU A N 12
ATOM 15529 C CA . GLU A 1 81 ? -5.616 -5.353 -24.061 1.00 31.00 61 GLU A CA 12
ATOM 15530 C C . GLU A 1 81 ? -5.446 -6.408 -25.113 1.00 3.00 61 GLU A C 12
ATOM 15531 O O . GLU A 1 81 ? -4.407 -6.427 -25.816 1.00 2.00 61 GLU A O 12
ATOM 15543 N N . ALA A 1 82 ? -6.401 -7.269 -25.217 1.00 45.00 62 ALA A N 12
ATOM 15544 C CA . ALA A 1 82 ? -6.339 -8.381 -26.086 1.00 62.00 62 ALA A CA 12
ATOM 15545 C C . ALA A 1 82 ? -7.721 -8.691 -26.576 1.00 4.00 62 ALA A C 12
ATOM 15546 O O . ALA A 1 82 ? -8.684 -8.623 -25.810 1.00 63.00 62 ALA A O 12
ATOM 15553 N N . THR A 1 83 ? -7.818 -8.996 -27.813 1.00 64.00 63 THR A N 12
ATOM 15554 C CA . THR A 1 83 ? -9.049 -9.383 -28.423 1.00 24.00 63 THR A CA 12
ATOM 15555 C C . THR A 1 83 ? -8.773 -10.529 -29.379 1.00 50.00 63 THR A C 12
ATOM 15556 O O . THR A 1 83 ? -7.911 -10.438 -30.254 1.00 42.00 63 THR A O 12
ATOM 15567 N N . VAL A 1 84 ? -9.462 -11.605 -29.184 1.00 3.00 64 VAL A N 12
ATOM 15568 C CA . VAL A 1 84 ? -9.288 -12.765 -29.995 1.00 54.00 64 VAL A CA 12
ATOM 15569 C C . VAL A 1 84 ? -10.503 -12.936 -30.886 1.00 54.00 64 VAL A C 12
ATOM 15570 O O . VAL A 1 84 ? -11.592 -13.366 -30.455 1.00 41.00 64 VAL A O 12
ATOM 15583 N N . TYR A 1 85 ? -10.311 -12.559 -32.112 1.00 1.00 65 TYR A N 12
ATOM 15584 C CA . TYR A 1 85 ? -11.365 -12.426 -33.059 1.00 70.00 65 TYR A CA 12
ATOM 15585 C C . TYR A 1 85 ? -11.065 -13.107 -34.365 1.00 72.00 65 TYR A C 12
ATOM 15586 O O . TYR A 1 85 ? -10.275 -12.623 -35.178 1.00 55.00 65 TYR A O 12
ATOM 15604 N N . LYS A 1 86 ? -11.690 -14.238 -34.561 1.00 53.00 66 LYS A N 12
ATOM 15605 C CA . LYS A 1 86 ? -11.682 -14.871 -35.801 1.00 22.00 66 LYS A CA 12
ATOM 15606 C C . LYS A 1 86 ? -12.772 -14.171 -36.531 1.00 51.00 66 LYS A C 12
ATOM 15607 O O . LYS A 1 86 ? -13.675 -13.641 -35.908 1.00 74.00 66 LYS A O 12
ATOM 15626 N N . ARG A 1 87 ? -12.766 -14.248 -37.780 1.00 62.00 67 ARG A N 12
ATOM 15627 C CA . ARG A 1 87 ? -13.736 -13.503 -38.584 1.00 41.00 67 ARG A CA 12
ATOM 15628 C C . ARG A 1 87 ? -15.116 -14.158 -38.497 1.00 63.00 67 ARG A C 12
ATOM 15629 O O . ARG A 1 87 ? -16.118 -13.617 -38.955 1.00 22.00 67 ARG A O 12
ATOM 15650 N N . ASP A 1 88 ? -15.141 -15.311 -37.869 1.00 43.00 68 ASP A N 12
ATOM 15651 C CA . ASP A 1 88 ? -16.353 -16.072 -37.632 1.00 24.00 68 ASP A CA 12
ATOM 15652 C C . ASP A 1 88 ? -16.730 -16.032 -36.169 1.00 42.00 68 ASP A C 12
ATOM 15653 O O . ASP A 1 88 ? -17.899 -16.184 -35.814 1.00 65.00 68 ASP A O 12
ATOM 15662 N N . ARG A 1 89 ? -15.770 -15.748 -35.324 1.00 70.00 69 ARG A N 12
ATOM 15663 C CA . ARG A 1 89 ? -16.013 -15.841 -33.912 1.00 51.00 69 ARG A CA 12
ATOM 15664 C C . ARG A 1 89 ? -14.954 -15.156 -33.047 1.00 32.00 69 ARG A C 12
ATOM 15665 O O . ARG A 1 89 ? -13.774 -15.515 -33.061 1.00 71.00 69 ARG A O 12
ATOM 15686 N N . ILE A 1 90 ? -15.392 -14.152 -32.362 1.00 64.00 70 ILE A N 12
ATOM 15687 C CA . ILE A 1 90 ? -14.669 -13.547 -31.262 1.00 32.00 70 ILE A CA 12
ATOM 15688 C C . ILE A 1 90 ? -14.957 -14.396 -30.070 1.00 4.00 70 ILE A C 12
ATOM 15689 O O . ILE A 1 90 ? -16.112 -14.723 -29.806 1.00 22.00 70 ILE A O 12
ATOM 15705 N N . VAL A 1 91 ? -13.976 -14.746 -29.361 1.00 33.00 71 VAL A N 12
ATOM 15706 C CA . VAL A 1 91 ? -14.218 -15.534 -28.167 1.00 3.00 71 VAL A CA 12
ATOM 15707 C C . VAL A 1 91 ? -13.973 -14.722 -26.910 1.00 13.00 71 VAL A C 12
ATOM 15708 O O . VAL A 1 91 ? -14.468 -15.053 -25.847 1.00 11.00 71 VAL A O 12
ATOM 15721 N N . LEU A 1 92 ? -13.288 -13.611 -27.079 1.00 4.00 72 LEU A N 12
ATOM 15722 C CA . LEU A 1 92 ? -12.960 -12.692 -25.988 1.00 61.00 72 LEU A CA 12
ATOM 15723 C C . LEU A 1 92 ? -12.663 -11.326 -26.565 1.00 11.00 72 LEU A C 12
ATOM 15724 O O . LEU A 1 92 ? -11.831 -11.218 -27.490 1.00 23.00 72 LEU A O 12
ATOM 15740 N N . ASN A 1 93 ? -13.328 -10.295 -26.075 1.00 44.00 73 ASN A N 12
ATOM 15741 C CA . ASN A 1 93 ? -13.092 -8.941 -26.597 1.00 65.00 73 ASN A CA 12
ATOM 15742 C C . ASN A 1 93 ? -13.003 -7.868 -25.532 1.00 44.00 73 ASN A C 12
ATOM 15743 O O . ASN A 1 93 ? -13.031 -6.669 -25.838 1.00 3.00 73 ASN A O 12
ATOM 15754 N N . ASN A 1 94 ? -12.821 -8.269 -24.315 1.00 21.00 74 ASN A N 12
ATOM 15755 C CA . ASN A 1 94 ? -12.595 -7.319 -23.236 1.00 74.00 74 ASN A CA 12
ATOM 15756 C C . ASN A 1 94 ? -11.609 -7.899 -22.283 1.00 40.00 74 ASN A C 12
ATOM 15757 O O . ASN A 1 94 ? -11.938 -8.378 -21.178 1.00 70.00 74 ASN A O 12
ATOM 15768 N N . CYS A 1 95 ? -10.420 -7.926 -22.733 1.00 73.00 75 CYS A N 12
ATOM 15769 C CA . CYS A 1 95 ? -9.358 -8.462 -22.017 1.00 15.00 75 CYS A CA 12
ATOM 15770 C C . CYS A 1 95 ? -8.358 -7.413 -21.840 1.00 3.00 75 CYS A C 12
ATOM 15771 O O . CYS A 1 95 ? -7.847 -6.876 -22.806 1.00 41.00 75 CYS A O 12
ATOM 15778 N N . GLN A 1 96 ? -8.086 -7.104 -20.618 1.00 51.00 76 GLN A N 12
ATOM 15779 C CA . GLN A 1 96 ? -7.236 -6.037 -20.286 1.00 13.00 76 GLN A CA 12
ATOM 15780 C C . GLN A 1 96 ? -6.338 -6.543 -19.261 1.00 51.00 76 GLN A C 12
ATOM 15781 O O . GLN A 1 96 ? -6.761 -7.010 -18.215 1.00 42.00 76 GLN A O 12
ATOM 15795 N N . LEU A 1 97 ? -5.126 -6.518 -19.591 1.00 50.00 77 LEU A N 12
ATOM 15796 C CA . LEU A 1 97 ? -4.140 -7.193 -18.859 1.00 62.00 77 LEU A CA 12
ATOM 15797 C C . LEU A 1 97 ? -3.572 -6.336 -17.736 1.00 10.00 77 LEU A C 12
ATOM 15798 O O . LEU A 1 97 ? -3.439 -5.121 -17.879 1.00 31.00 77 LEU A O 12
ATOM 15814 N N . GLN A 1 98 ? -3.279 -6.971 -16.609 1.00 3.00 78 GLN A N 12
ATOM 15815 C CA . GLN A 1 98 ? -2.596 -6.288 -15.529 1.00 65.00 78 GLN A CA 12
ATOM 15816 C C . GLN A 1 98 ? -1.114 -6.169 -15.898 1.00 30.00 78 GLN A C 12
ATOM 15817 O O . GLN A 1 98 ? -0.573 -5.071 -15.976 1.00 14.00 78 GLN A O 12
ATOM 15831 N N . ASN A 1 99 ? -0.497 -7.322 -16.163 1.00 11.00 79 ASN A N 12
ATOM 15832 C CA . ASN A 1 99 ? 0.897 -7.470 -16.534 1.00 50.00 79 ASN A CA 12
ATOM 15833 C C . ASN A 1 99 ? 1.077 -8.967 -16.685 1.00 74.00 79 ASN A C 12
ATOM 15834 O O . ASN A 1 99 ? 0.530 -9.716 -15.884 1.00 11.00 79 ASN A O 12
ATOM 15845 N N . PRO A 1 100 ? 1.748 -9.457 -17.732 1.00 71.00 80 PRO A N 12
ATOM 15846 C CA . PRO A 1 100 ? 1.779 -10.896 -18.028 1.00 23.00 80 PRO A CA 12
ATOM 15847 C C . PRO A 1 100 ? 2.619 -11.777 -17.085 1.00 63.00 80 PRO A C 12
ATOM 15848 O O . PRO A 1 100 ? 2.817 -12.951 -17.353 1.00 24.00 80 PRO A O 12
ATOM 15859 N N . GLN A 1 101 ? 3.143 -11.231 -16.035 1.00 31.00 81 GLN A N 12
ATOM 15860 C CA . GLN A 1 101 ? 3.771 -12.061 -15.049 1.00 22.00 81 GLN A CA 12
ATOM 15861 C C . GLN A 1 101 ? 2.925 -12.086 -13.811 1.00 5.00 81 GLN A C 12
ATOM 15862 O O . GLN A 1 101 ? 3.213 -12.813 -12.861 1.00 0.00 81 GLN A O 12
ATOM 15876 N N . ARG A 1 102 ? 1.849 -11.310 -13.874 1.00 32.00 82 ARG A N 12
ATOM 15877 C CA . ARG A 1 102 ? 0.886 -11.115 -12.796 1.00 35.00 82 ARG A CA 12
ATOM 15878 C C . ARG A 1 102 ? 1.524 -10.817 -11.441 1.00 41.00 82 ARG A C 12
ATOM 15879 O O . ARG A 1 102 ? 1.866 -9.631 -11.205 1.00 4.00 82 ARG A O 12
ATOM 15901 N N . MET A 1 21 ? 8.311 -15.104 -14.765 1.00 11.00 1 MET A N 13
ATOM 15902 C CA . MET A 1 21 ? 8.755 -16.181 -13.861 1.00 13.00 1 MET A CA 13
ATOM 15903 C C . MET A 1 21 ? 8.859 -17.505 -14.626 1.00 30.00 1 MET A C 13
ATOM 15904 O O . MET A 1 21 ? 9.809 -18.256 -14.454 1.00 51.00 1 MET A O 13
ATOM 15918 N N . GLN A 1 22 ? 7.880 -17.764 -15.473 1.00 52.00 2 GLN A N 13
ATOM 15919 C CA . GLN A 1 22 ? 7.780 -18.952 -16.299 1.00 74.00 2 GLN A CA 13
ATOM 15920 C C . GLN A 1 22 ? 7.103 -18.480 -17.565 1.00 32.00 2 GLN A C 13
ATOM 15921 O O . GLN A 1 22 ? 7.351 -17.339 -17.986 1.00 11.00 2 GLN A O 13
ATOM 15935 N N . THR A 1 23 ? 6.279 -19.321 -18.174 1.00 20.00 3 THR A N 13
ATOM 15936 C CA . THR A 1 23 ? 5.480 -18.927 -19.295 1.00 3.00 3 THR A CA 13
ATOM 15937 C C . THR A 1 23 ? 4.628 -17.741 -18.845 1.00 52.00 3 THR A C 13
ATOM 15938 O O . THR A 1 23 ? 3.954 -17.811 -17.806 1.00 61.00 3 THR A O 13
ATOM 15949 N N . ASP A 1 24 ? 4.679 -16.680 -19.581 1.00 62.00 4 ASP A N 13
ATOM 15950 C CA . ASP A 1 24 ? 4.014 -15.460 -19.182 1.00 50.00 4 ASP A CA 13
ATOM 15951 C C . ASP A 1 24 ? 2.546 -15.660 -19.444 1.00 45.00 4 ASP A C 13
ATOM 15952 O O . ASP A 1 24 ? 2.168 -16.197 -20.480 1.00 2.00 4 ASP A O 13
ATOM 15961 N N . THR A 1 25 ? 1.729 -15.294 -18.540 1.00 65.00 5 THR A N 13
ATOM 15962 C CA . THR A 1 25 ? 0.342 -15.651 -18.653 1.00 43.00 5 THR A CA 13
ATOM 15963 C C . THR A 1 25 ? -0.556 -14.444 -18.477 1.00 31.00 5 THR A C 13
ATOM 15964 O O . THR A 1 25 ? -0.324 -13.635 -17.629 1.00 61.00 5 THR A O 13
ATOM 15975 N N . LEU A 1 26 ? -1.599 -14.343 -19.283 1.00 5.00 6 LEU A N 13
ATOM 15976 C CA . LEU A 1 26 ? -2.443 -13.172 -19.240 1.00 44.00 6 LEU A CA 13
ATOM 15977 C C . LEU A 1 26 ? -3.312 -13.103 -17.988 1.00 24.00 6 LEU A C 13
ATOM 15978 O O . LEU A 1 26 ? -3.182 -13.916 -17.081 1.00 64.00 6 LEU A O 13
ATOM 15994 N N . GLU A 1 27 ? -4.227 -12.157 -17.985 1.00 51.00 7 GLU A N 13
ATOM 15995 C CA . GLU A 1 27 ? -4.969 -11.781 -16.830 1.00 53.00 7 GLU A CA 13
ATOM 15996 C C . GLU A 1 27 ? -5.925 -12.890 -16.444 1.00 2.00 7 GLU A C 13
ATOM 15997 O O . GLU A 1 27 ? -6.288 -13.060 -15.285 1.00 61.00 7 GLU A O 13
ATOM 16009 N N . TYR A 1 28 ? -6.302 -13.661 -17.472 1.00 4.00 8 TYR A N 13
ATOM 16010 C CA . TYR A 1 28 ? -7.300 -14.703 -17.443 1.00 60.00 8 TYR A CA 13
ATOM 16011 C C . TYR A 1 28 ? -8.640 -14.308 -16.793 1.00 44.00 8 TYR A C 13
ATOM 16012 O O . TYR A 1 28 ? -9.491 -15.151 -16.530 1.00 25.00 8 TYR A O 13
ATOM 16030 N N . GLN A 1 29 ? -8.852 -13.036 -16.647 1.00 43.00 9 GLN A N 13
ATOM 16031 C CA . GLN A 1 29 ? -10.010 -12.499 -16.013 1.00 63.00 9 GLN A CA 13
ATOM 16032 C C . GLN A 1 29 ? -10.503 -11.438 -16.876 1.00 1.00 9 GLN A C 13
ATOM 16033 O O . GLN A 1 29 ? -10.109 -10.274 -16.777 1.00 62.00 9 GLN A O 13
ATOM 16047 N N . CYS A 1 30 ? -11.252 -11.858 -17.798 1.00 54.00 10 CYS A N 13
ATOM 16048 C CA . CYS A 1 30 ? -11.729 -10.999 -18.803 1.00 55.00 10 CYS A CA 13
ATOM 16049 C C . CYS A 1 30 ? -13.218 -10.917 -18.763 1.00 22.00 10 CYS A C 13
ATOM 16050 O O . CYS A 1 30 ? -13.880 -11.693 -18.053 1.00 41.00 10 CYS A O 13
ATOM 16057 N N . ASP A 1 31 ? -13.740 -10.003 -19.527 1.00 61.00 11 ASP A N 13
ATOM 16058 C CA . ASP A 1 31 ? -15.160 -9.724 -19.574 1.00 43.00 11 ASP A CA 13
ATOM 16059 C C . ASP A 1 31 ? -15.973 -10.863 -20.158 1.00 50.00 11 ASP A C 13
ATOM 16060 O O . ASP A 1 31 ? -17.060 -11.162 -19.682 1.00 52.00 11 ASP A O 13
ATOM 16069 N N . GLU A 1 32 ? -15.446 -11.511 -21.155 1.00 22.00 12 GLU A N 13
ATOM 16070 C CA . GLU A 1 32 ? -16.203 -12.546 -21.829 1.00 5.00 12 GLU A CA 13
ATOM 16071 C C . GLU A 1 32 ? -15.794 -13.922 -21.419 1.00 54.00 12 GLU A C 13
ATOM 16072 O O . GLU A 1 32 ? -16.628 -14.831 -21.320 1.00 23.00 12 GLU A O 13
ATOM 16084 N N . LYS A 1 33 ? -14.537 -14.102 -21.163 1.00 24.00 13 LYS A N 13
ATOM 16085 C CA . LYS A 1 33 ? -14.050 -15.429 -20.907 1.00 25.00 13 LYS A CA 13
ATOM 16086 C C . LYS A 1 33 ? -12.904 -15.319 -19.998 1.00 63.00 13 LYS A C 13
ATOM 16087 O O . LYS A 1 33 ? -12.398 -14.218 -19.792 1.00 43.00 13 LYS A O 13
ATOM 16106 N N . PRO A 1 34 ? -12.467 -16.410 -19.415 1.00 2.00 14 PRO A N 13
ATOM 16107 C CA . PRO A 1 34 ? -11.179 -16.426 -18.849 1.00 51.00 14 PRO A CA 13
ATOM 16108 C C . PRO A 1 34 ? -10.194 -16.616 -20.019 1.00 63.00 14 PRO A C 13
ATOM 16109 O O . PRO A 1 34 ? -10.473 -17.392 -20.975 1.00 44.00 14 PRO A O 13
ATOM 16120 N N . LEU A 1 35 ? -9.121 -15.901 -20.013 1.00 41.00 15 LEU A N 13
ATOM 16121 C CA . LEU A 1 35 ? -8.182 -16.007 -21.076 1.00 32.00 15 LEU A CA 13
ATOM 16122 C C . LEU A 1 35 ? -6.828 -16.245 -20.533 1.00 62.00 15 LEU A C 13
ATOM 16123 O O . LEU A 1 35 ? -6.064 -15.308 -20.248 1.00 25.00 15 LEU A O 13
ATOM 16139 N N . THR A 1 36 ? -6.567 -17.460 -20.285 1.00 24.00 16 THR A N 13
ATOM 16140 C CA . THR A 1 36 ? -5.311 -17.846 -19.829 1.00 23.00 16 THR A CA 13
ATOM 16141 C C . THR A 1 36 ? -4.466 -18.142 -21.058 1.00 71.00 16 THR A C 13
ATOM 16142 O O . THR A 1 36 ? -4.850 -18.953 -21.910 1.00 50.00 16 THR A O 13
ATOM 16153 N N . VAL A 1 37 ? -3.378 -17.441 -21.177 1.00 2.00 17 VAL A N 13
ATOM 16154 C CA . VAL A 1 37 ? -2.506 -17.550 -22.316 1.00 14.00 17 VAL A CA 13
ATOM 16155 C C . VAL A 1 37 ? -1.160 -17.932 -21.871 1.00 44.00 17 VAL A C 13
ATOM 16156 O O . VAL A 1 37 ? -0.683 -17.426 -20.882 1.00 23.00 17 VAL A O 13
ATOM 16169 N N . LYS A 1 38 ? -0.557 -18.819 -22.584 1.00 34.00 18 LYS A N 13
ATOM 16170 C CA . LYS A 1 38 ? 0.783 -19.148 -22.325 1.00 40.00 18 LYS A CA 13
ATOM 16171 C C . LYS A 1 38 ? 1.651 -18.440 -23.303 1.00 13.00 18 LYS A C 13
ATOM 16172 O O . LYS A 1 38 ? 1.880 -18.932 -24.419 1.00 42.00 18 LYS A O 13
ATOM 16191 N N . LEU A 1 39 ? 2.036 -17.261 -22.941 1.00 31.00 19 LEU A N 13
ATOM 16192 C CA . LEU A 1 39 ? 2.976 -16.510 -23.685 1.00 2.00 19 LEU A CA 13
ATOM 16193 C C . LEU A 1 39 ? 4.284 -17.143 -23.440 1.00 3.00 19 LEU A C 13
ATOM 16194 O O . LEU A 1 39 ? 4.848 -17.057 -22.346 1.00 3.00 19 LEU A O 13
ATOM 16210 N N . ASN A 1 40 ? 4.739 -17.820 -24.414 1.00 72.00 20 ASN A N 13
ATOM 16211 C CA . ASN A 1 40 ? 5.979 -18.561 -24.276 1.00 70.00 20 ASN A CA 13
ATOM 16212 C C . ASN A 1 40 ? 7.104 -17.542 -24.244 1.00 14.00 20 ASN A C 13
ATOM 16213 O O . ASN A 1 40 ? 6.984 -16.512 -24.863 1.00 61.00 20 ASN A O 13
ATOM 16224 N N . ASN A 1 41 ? 8.169 -17.830 -23.522 1.00 4.00 21 ASN A N 13
ATOM 16225 C CA . ASN A 1 41 ? 9.245 -16.851 -23.260 1.00 14.00 21 ASN A CA 13
ATOM 16226 C C . ASN A 1 41 ? 9.847 -16.141 -24.504 1.00 23.00 21 ASN A C 13
ATOM 16227 O O . ASN A 1 41 ? 10.059 -14.923 -24.451 1.00 63.00 21 ASN A O 13
ATOM 16238 N N . PRO A 1 42 ? 10.153 -16.846 -25.644 1.00 24.00 22 PRO A N 13
ATOM 16239 C CA . PRO A 1 42 ? 10.623 -16.166 -26.879 1.00 65.00 22 PRO A CA 13
ATOM 16240 C C . PRO A 1 42 ? 9.505 -15.321 -27.520 1.00 13.00 22 PRO A C 13
ATOM 16241 O O . PRO A 1 42 ? 9.757 -14.467 -28.374 1.00 72.00 22 PRO A O 13
ATOM 16252 N N . ARG A 1 43 ? 8.285 -15.581 -27.066 1.00 10.00 23 ARG A N 13
ATOM 16253 C CA . ARG A 1 43 ? 7.047 -14.940 -27.500 1.00 25.00 23 ARG A CA 13
ATOM 16254 C C . ARG A 1 43 ? 6.807 -15.040 -28.958 1.00 4.00 23 ARG A C 13
ATOM 16255 O O . ARG A 1 43 ? 6.705 -14.052 -29.686 1.00 43.00 23 ARG A O 13
ATOM 16276 N N . GLN A 1 44 ? 6.807 -16.242 -29.392 1.00 45.00 24 GLN A N 13
ATOM 16277 C CA . GLN A 1 44 ? 6.475 -16.564 -30.711 1.00 1.00 24 GLN A CA 13
ATOM 16278 C C . GLN A 1 44 ? 5.213 -17.397 -30.702 1.00 14.00 24 GLN A C 13
ATOM 16279 O O . GLN A 1 44 ? 4.620 -17.624 -31.744 1.00 51.00 24 GLN A O 13
ATOM 16293 N N . GLU A 1 45 ? 4.781 -17.825 -29.496 1.00 61.00 25 GLU A N 13
ATOM 16294 C CA . GLU A 1 45 ? 3.579 -18.658 -29.369 1.00 22.00 25 GLU A CA 13
ATOM 16295 C C . GLU A 1 45 ? 2.783 -18.344 -28.138 1.00 43.00 25 GLU A C 13
ATOM 16296 O O . GLU A 1 45 ? 3.328 -17.963 -27.088 1.00 24.00 25 GLU A O 13
ATOM 16308 N N . VAL A 1 46 ? 1.504 -18.528 -28.282 1.00 12.00 26 VAL A N 13
ATOM 16309 C CA . VAL A 1 46 ? 0.537 -18.460 -27.200 1.00 43.00 26 VAL A CA 13
ATOM 16310 C C . VAL A 1 46 ? -0.264 -19.737 -27.181 1.00 25.00 26 VAL A C 13
ATOM 16311 O O . VAL A 1 46 ? -0.609 -20.268 -28.230 1.00 62.00 26 VAL A O 13
ATOM 16324 N N . SER A 1 47 ? -0.479 -20.277 -26.022 1.00 23.00 27 SER A N 13
ATOM 16325 C CA . SER A 1 47 ? -1.407 -21.342 -25.891 1.00 62.00 27 SER A CA 13
ATOM 16326 C C . SER A 1 47 ? -2.521 -20.802 -25.061 1.00 2.00 27 SER A C 13
ATOM 16327 O O . SER A 1 47 ? -2.305 -20.418 -23.917 1.00 44.00 27 SER A O 13
ATOM 16335 N N . PHE A 1 48 ? -3.667 -20.702 -25.626 1.00 11.00 28 PHE A N 13
ATOM 16336 C CA . PHE A 1 48 ? -4.738 -20.062 -24.948 1.00 63.00 28 PHE A CA 13
ATOM 16337 C C . PHE A 1 48 ? -5.903 -20.998 -24.802 1.00 14.00 28 PHE A C 13
ATOM 16338 O O . PHE A 1 48 ? -6.042 -21.981 -25.550 1.00 33.00 28 PHE A O 13
ATOM 16355 N N . VAL A 1 49 ? -6.718 -20.694 -23.869 1.00 63.00 29 VAL A N 13
ATOM 16356 C CA . VAL A 1 49 ? -7.853 -21.468 -23.567 1.00 32.00 29 VAL A CA 13
ATOM 16357 C C . VAL A 1 49 ? -9.075 -20.967 -24.337 1.00 40.00 29 VAL A C 13
ATOM 16358 O O . VAL A 1 49 ? -9.552 -19.819 -24.168 1.00 43.00 29 VAL A O 13
ATOM 16371 N N . TYR A 1 50 ? -9.492 -21.804 -25.240 1.00 23.00 30 TYR A N 13
ATOM 16372 C CA . TYR A 1 50 ? -10.701 -21.626 -26.051 1.00 70.00 30 TYR A CA 13
ATOM 16373 C C . TYR A 1 50 ? -11.855 -21.462 -25.088 1.00 11.00 30 TYR A C 13
ATOM 16374 O O . TYR A 1 50 ? -12.493 -20.414 -25.027 1.00 72.00 30 TYR A O 13
ATOM 16392 N N . ASP A 1 51 ? -12.070 -22.486 -24.302 1.00 22.00 31 ASP A N 13
ATOM 16393 C CA . ASP A 1 51 ? -13.078 -22.457 -23.278 1.00 63.00 31 ASP A CA 13
ATOM 16394 C C . ASP A 1 51 ? -12.748 -23.476 -22.209 1.00 31.00 31 ASP A C 13
ATOM 16395 O O . ASP A 1 51 ? -12.797 -23.173 -21.016 1.00 42.00 31 ASP A O 13
ATOM 16404 N N . ASN A 1 52 ? -12.375 -24.676 -22.637 1.00 4.00 32 ASN A N 13
ATOM 16405 C CA . ASN A 1 52 ? -11.996 -25.742 -21.703 1.00 62.00 32 ASN A CA 13
ATOM 16406 C C . ASN A 1 52 ? -10.804 -26.536 -22.272 1.00 23.00 32 ASN A C 13
ATOM 16407 O O . ASN A 1 52 ? -10.452 -27.605 -21.787 1.00 32.00 32 ASN A O 13
ATOM 16418 N N . GLN A 1 53 ? -10.141 -25.978 -23.258 1.00 11.00 33 GLN A N 13
ATOM 16419 C CA . GLN A 1 53 ? -9.078 -26.641 -23.927 1.00 23.00 33 GLN A CA 13
ATOM 16420 C C . GLN A 1 53 ? -8.138 -25.601 -24.398 1.00 63.00 33 GLN A C 13
ATOM 16421 O O . GLN A 1 53 ? -8.534 -24.436 -24.587 1.00 14.00 33 GLN A O 13
ATOM 16435 N N . LEU A 1 54 ? -6.942 -25.984 -24.587 1.00 4.00 34 LEU A N 13
ATOM 16436 C CA . LEU A 1 54 ? -5.909 -25.066 -24.920 1.00 63.00 34 LEU A CA 13
ATOM 16437 C C . LEU A 1 54 ? -5.443 -25.289 -26.355 1.00 74.00 34 LEU A C 13
ATOM 16438 O O . LEU A 1 54 ? -5.161 -26.430 -26.759 1.00 41.00 34 LEU A O 13
ATOM 16454 N N . LEU A 1 55 ? -5.370 -24.234 -27.115 1.00 31.00 35 LEU A N 13
ATOM 16455 C CA . LEU A 1 55 ? -4.835 -24.289 -28.466 1.00 53.00 35 LEU A CA 13
ATOM 16456 C C . LEU A 1 55 ? -3.600 -23.461 -28.509 1.00 53.00 35 LEU A C 13
ATOM 16457 O O . LEU A 1 55 ? -3.363 -22.682 -27.597 1.00 31.00 35 LEU A O 13
ATOM 16473 N N . HIS A 1 56 ? -2.851 -23.568 -29.562 1.00 64.00 36 HIS A N 13
ATOM 16474 C CA . HIS A 1 56 ? -1.617 -22.812 -29.655 1.00 51.00 36 HIS A CA 13
ATOM 16475 C C . HIS A 1 56 ? -1.489 -22.113 -30.984 1.00 11.00 36 HIS A C 13
ATOM 16476 O O . HIS A 1 56 ? -1.821 -22.664 -32.031 1.00 75.00 36 HIS A O 13
ATOM 16490 N N . LEU A 1 57 ? -1.056 -20.884 -30.918 1.00 73.00 37 LEU A N 13
ATOM 16491 C CA . LEU A 1 57 ? -0.950 -20.016 -32.080 1.00 52.00 37 LEU A CA 13
ATOM 16492 C C . LEU A 1 57 ? 0.377 -19.369 -32.070 1.00 44.00 37 LEU A C 13
ATOM 16493 O O . LEU A 1 57 ? 0.945 -19.128 -30.998 1.00 12.00 37 LEU A O 13
ATOM 16509 N N . LYS A 1 58 ? 0.863 -19.052 -33.223 1.00 54.00 38 LYS A N 13
ATOM 16510 C CA . LYS A 1 58 ? 2.152 -18.475 -33.327 1.00 41.00 38 LYS A CA 13
ATOM 16511 C C . LYS A 1 58 ? 2.078 -17.101 -33.908 1.00 74.00 38 LYS A C 13
ATOM 16512 O O . LYS A 1 58 ? 1.155 -16.782 -34.649 1.00 32.00 38 LYS A O 13
ATOM 16531 N N . GLN A 1 59 ? 3.038 -16.310 -33.582 1.00 4.00 39 GLN A N 13
ATOM 16532 C CA . GLN A 1 59 ? 3.118 -14.963 -34.091 1.00 34.00 39 GLN A CA 13
ATOM 16533 C C . GLN A 1 59 ? 3.674 -14.954 -35.495 1.00 74.00 39 GLN A C 13
ATOM 16534 O O . GLN A 1 59 ? 4.867 -15.160 -35.731 1.00 0.00 39 GLN A O 13
ATOM 16548 N N . GLY A 1 60 ? 2.797 -14.742 -36.390 1.00 3.00 40 GLY A N 13
ATOM 16549 C CA . GLY A 1 60 ? 3.077 -14.690 -37.794 1.00 0.00 40 GLY A CA 13
ATOM 16550 C C . GLY A 1 60 ? 1.911 -14.048 -38.456 1.00 74.00 40 GLY A C 13
ATOM 16551 O O . GLY A 1 60 ? 0.815 -14.083 -37.881 1.00 74.00 40 GLY A O 13
ATOM 16555 N N . ILE A 1 61 ? 2.116 -13.423 -39.637 1.00 64.00 41 ILE A N 13
ATOM 16556 C CA . ILE A 1 61 ? 1.027 -12.708 -40.333 1.00 21.00 41 ILE A CA 13
ATOM 16557 C C . ILE A 1 61 ? 0.617 -11.486 -39.420 1.00 74.00 41 ILE A C 13
ATOM 16558 O O . ILE A 1 61 ? -0.463 -10.858 -39.501 1.00 40.00 41 ILE A O 13
ATOM 16574 N N . SER A 1 62 ? 1.564 -11.101 -38.629 1.00 44.00 42 SER A N 13
ATOM 16575 C CA . SER A 1 62 ? 1.358 -10.188 -37.595 1.00 41.00 42 SER A CA 13
ATOM 16576 C C . SER A 1 62 ? 1.787 -8.765 -37.909 1.00 54.00 42 SER A C 13
ATOM 16577 O O . SER A 1 62 ? 2.957 -8.416 -37.801 1.00 44.00 42 SER A O 13
ATOM 16585 N N . ALA A 1 63 ? 0.835 -7.970 -38.324 1.00 45.00 43 ALA A N 13
ATOM 16586 C CA . ALA A 1 63 ? 1.030 -6.601 -38.557 1.00 31.00 43 ALA A CA 13
ATOM 16587 C C . ALA A 1 63 ? 0.258 -5.806 -37.511 1.00 44.00 43 ALA A C 13
ATOM 16588 O O . ALA A 1 63 ? -0.890 -6.158 -37.198 1.00 43.00 43 ALA A O 13
ATOM 16595 N N . SER A 1 64 ? 0.900 -4.775 -36.958 1.00 61.00 44 SER A N 13
ATOM 16596 C CA . SER A 1 64 ? 0.317 -3.890 -35.938 1.00 31.00 44 SER A CA 13
ATOM 16597 C C . SER A 1 64 ? -0.131 -4.658 -34.675 1.00 63.00 44 SER A C 13
ATOM 16598 O O . SER A 1 64 ? -1.282 -5.027 -34.537 1.00 51.00 44 SER A O 13
ATOM 16606 N N . GLY A 1 65 ? 0.783 -4.899 -33.772 1.00 64.00 45 GLY A N 13
ATOM 16607 C CA . GLY A 1 65 ? 0.473 -5.660 -32.573 1.00 54.00 45 GLY A CA 13
ATOM 16608 C C . GLY A 1 65 ? 1.287 -6.907 -32.551 1.00 32.00 45 GLY A C 13
ATOM 16609 O O . GLY A 1 65 ? 2.482 -6.882 -32.881 1.00 72.00 45 GLY A O 13
ATOM 16613 N N . ALA A 1 66 ? 0.658 -7.988 -32.220 1.00 13.00 46 ALA A N 13
ATOM 16614 C CA . ALA A 1 66 ? 1.255 -9.252 -32.176 1.00 12.00 46 ALA A CA 13
ATOM 16615 C C . ALA A 1 66 ? 0.160 -10.181 -32.485 1.00 23.00 46 ALA A C 13
ATOM 16616 O O . ALA A 1 66 ? -0.795 -10.292 -31.722 1.00 30.00 46 ALA A O 13
ATOM 16623 N N . ARG A 1 67 ? 0.223 -10.784 -33.610 1.00 4.00 47 ARG A N 13
ATOM 16624 C CA . ARG A 1 67 ? -0.858 -11.599 -34.005 1.00 25.00 47 ARG A CA 13
ATOM 16625 C C . ARG A 1 67 ? -0.404 -13.024 -33.949 1.00 63.00 47 ARG A C 13
ATOM 16626 O O . ARG A 1 67 ? 0.462 -13.436 -34.717 1.00 72.00 47 ARG A O 13
ATOM 16647 N N . TYR A 1 68 ? -0.913 -13.728 -33.014 1.00 31.00 48 TYR A N 13
ATOM 16648 C CA . TYR A 1 68 ? -0.653 -15.107 -32.869 1.00 32.00 48 TYR A CA 13
ATOM 16649 C C . TYR A 1 68 ? -1.791 -15.777 -33.522 1.00 74.00 48 TYR A C 13
ATOM 16650 O O . TYR A 1 68 ? -2.921 -15.595 -33.137 1.00 14.00 48 TYR A O 13
ATOM 16668 N N . THR A 1 69 ? -1.535 -16.471 -34.544 1.00 64.00 49 THR A N 13
ATOM 16669 C CA . THR A 1 69 ? -2.575 -17.007 -35.329 1.00 62.00 49 THR A CA 13
ATOM 16670 C C . THR A 1 69 ? -2.123 -18.310 -35.922 1.00 44.00 49 THR A C 13
ATOM 16671 O O . THR A 1 69 ? -0.943 -18.489 -36.216 1.00 1.00 49 THR A O 13
ATOM 16682 N N . ASP A 1 70 ? -3.020 -19.247 -35.976 1.00 21.00 50 ASP A N 13
ATOM 16683 C CA . ASP A 1 70 ? -2.742 -20.513 -36.624 1.00 72.00 50 ASP A CA 13
ATOM 16684 C C . ASP A 1 70 ? -3.737 -20.742 -37.747 1.00 31.00 50 ASP A C 13
ATOM 16685 O O . ASP A 1 70 ? -3.462 -21.454 -38.709 1.00 0.00 50 ASP A O 13
ATOM 16694 N N . GLY A 1 71 ? -4.866 -20.079 -37.639 1.00 52.00 51 GLY A N 13
ATOM 16695 C CA . GLY A 1 71 ? -5.949 -20.291 -38.561 1.00 2.00 51 GLY A CA 13
ATOM 16696 C C . GLY A 1 71 ? -7.189 -20.667 -37.799 1.00 3.00 51 GLY A C 13
ATOM 16697 O O . GLY A 1 71 ? -8.306 -20.501 -38.276 1.00 72.00 51 GLY A O 13
ATOM 16701 N N . ILE A 1 72 ? -6.963 -21.154 -36.586 1.00 72.00 52 ILE A N 13
ATOM 16702 C CA . ILE A 1 72 ? -8.012 -21.553 -35.661 1.00 50.00 52 ILE A CA 13
ATOM 16703 C C . ILE A 1 72 ? -8.779 -20.305 -35.276 1.00 71.00 52 ILE A C 13
ATOM 16704 O O . ILE A 1 72 ? -9.998 -20.246 -35.358 1.00 3.00 52 ILE A O 13
ATOM 16720 N N . TYR A 1 73 ? -8.018 -19.324 -34.859 1.00 51.00 53 TYR A N 13
ATOM 16721 C CA . TYR A 1 73 ? -8.462 -18.003 -34.528 1.00 24.00 53 TYR A CA 13
ATOM 16722 C C . TYR A 1 73 ? -7.324 -17.097 -34.778 1.00 22.00 53 TYR A C 13
ATOM 16723 O O . TYR A 1 73 ? -6.206 -17.566 -35.067 1.00 13.00 53 TYR A O 13
ATOM 16741 N N . VAL A 1 74 ? -7.580 -15.850 -34.678 1.00 45.00 54 VAL A N 13
ATOM 16742 C CA . VAL A 1 74 ? -6.596 -14.834 -34.809 1.00 2.00 54 VAL A CA 13
ATOM 16743 C C . VAL A 1 74 ? -6.473 -14.172 -33.458 1.00 42.00 54 VAL A C 13
ATOM 16744 O O . VAL A 1 74 ? -7.396 -13.484 -33.013 1.00 62.00 54 VAL A O 13
ATOM 16757 N N . PHE A 1 75 ? -5.394 -14.423 -32.794 1.00 43.00 55 PHE A N 13
ATOM 16758 C CA . PHE A 1 75 ? -5.168 -13.864 -31.486 1.00 1.00 55 PHE A CA 13
ATOM 16759 C C . PHE A 1 75 ? -4.369 -12.598 -31.661 1.00 52.00 55 PHE A C 13
ATOM 16760 O O . PHE A 1 75 ? -3.217 -12.632 -32.082 1.00 23.00 55 PHE A O 13
ATOM 16777 N N . TRP A 1 76 ? -4.961 -11.506 -31.361 1.00 60.00 56 TRP A N 13
ATOM 16778 C CA . TRP A 1 76 ? -4.356 -10.268 -31.554 1.00 74.00 56 TRP A CA 13
ATOM 16779 C C . TRP A 1 76 ? -4.056 -9.683 -30.221 1.00 74.00 56 TRP A C 13
ATOM 16780 O O . TRP A 1 76 ? -4.935 -9.482 -29.379 1.00 5.00 56 TRP A O 13
ATOM 16801 N N . SER A 1 77 ? -2.848 -9.440 -30.036 1.00 24.00 57 SER A N 13
ATOM 16802 C CA . SER A 1 77 ? -2.360 -8.920 -28.834 1.00 61.00 57 SER A CA 13
ATOM 16803 C C . SER A 1 77 ? -1.857 -7.544 -29.111 1.00 24.00 57 SER A C 13
ATOM 16804 O O . SER A 1 77 ? -1.053 -7.334 -30.021 1.00 2.00 57 SER A O 13
ATOM 16812 N N . LYS A 1 78 ? -2.383 -6.605 -28.403 1.00 2.00 58 LYS A N 13
ATOM 16813 C CA . LYS A 1 78 ? -1.946 -5.244 -28.533 1.00 35.00 58 LYS A CA 13
ATOM 16814 C C . LYS A 1 78 ? -1.075 -4.876 -27.340 1.00 41.00 58 LYS A C 13
ATOM 16815 O O . LYS A 1 78 ? -0.699 -3.716 -27.153 1.00 14.00 58 LYS A O 13
ATOM 16834 N N . GLY A 1 79 ? -0.763 -5.872 -26.537 1.00 55.00 59 GLY A N 13
ATOM 16835 C CA . GLY A 1 79 ? 0.073 -5.670 -25.387 1.00 41.00 59 GLY A CA 13
ATOM 16836 C C . GLY A 1 79 ? -0.708 -5.741 -24.100 1.00 21.00 59 GLY A C 13
ATOM 16837 O O . GLY A 1 79 ? -0.630 -6.733 -23.372 1.00 73.00 59 GLY A O 13
ATOM 16841 N N . ASP A 1 80 ? -1.494 -4.716 -23.839 1.00 12.00 60 ASP A N 13
ATOM 16842 C CA . ASP A 1 80 ? -2.255 -4.625 -22.597 1.00 0.00 60 ASP A CA 13
ATOM 16843 C C . ASP A 1 80 ? -3.669 -5.056 -22.822 1.00 20.00 60 ASP A C 13
ATOM 16844 O O . ASP A 1 80 ? -4.461 -5.136 -21.900 1.00 52.00 60 ASP A O 13
ATOM 16853 N N . GLU A 1 81 ? -3.985 -5.334 -24.052 1.00 64.00 61 GLU A N 13
ATOM 16854 C CA . GLU A 1 81 ? -5.259 -5.832 -24.416 1.00 33.00 61 GLU A CA 13
ATOM 16855 C C . GLU A 1 81 ? -5.079 -6.878 -25.457 1.00 2.00 61 GLU A C 13
ATOM 16856 O O . GLU A 1 81 ? -4.147 -6.808 -26.276 1.00 51.00 61 GLU A O 13
ATOM 16868 N N . ALA A 1 82 ? -5.913 -7.846 -25.411 1.00 3.00 62 ALA A N 13
ATOM 16869 C CA . ALA A 1 82 ? -5.860 -8.937 -26.280 1.00 64.00 62 ALA A CA 13
ATOM 16870 C C . ALA A 1 82 ? -7.245 -9.190 -26.748 1.00 72.00 62 ALA A C 13
ATOM 16871 O O . ALA A 1 82 ? -8.211 -8.977 -26.002 1.00 21.00 62 ALA A O 13
ATOM 16878 N N . THR A 1 83 ? -7.346 -9.553 -27.948 1.00 12.00 63 THR A N 13
ATOM 16879 C CA . THR A 1 83 ? -8.593 -9.862 -28.554 1.00 34.00 63 THR A CA 13
ATOM 16880 C C . THR A 1 83 ? -8.381 -11.047 -29.516 1.00 33.00 63 THR A C 13
ATOM 16881 O O . THR A 1 83 ? -7.246 -11.340 -29.906 1.00 52.00 63 THR A O 13
ATOM 16892 N N . VAL A 1 84 ? -9.439 -11.726 -29.866 1.00 45.00 64 VAL A N 13
ATOM 16893 C CA . VAL A 1 84 ? -9.367 -12.934 -30.674 1.00 11.00 64 VAL A CA 13
ATOM 16894 C C . VAL A 1 84 ? -10.518 -12.958 -31.650 1.00 11.00 64 VAL A C 13
ATOM 16895 O O . VAL A 1 84 ? -11.653 -13.267 -31.270 1.00 32.00 64 VAL A O 13
ATOM 16908 N N . TYR A 1 85 ? -10.230 -12.669 -32.886 1.00 0.00 65 TYR A N 13
ATOM 16909 C CA . TYR A 1 85 ? -11.245 -12.594 -33.914 1.00 2.00 65 TYR A CA 13
ATOM 16910 C C . TYR A 1 85 ? -10.892 -13.533 -35.078 1.00 32.00 65 TYR A C 13
ATOM 16911 O O . TYR A 1 85 ? -9.994 -13.216 -35.847 1.00 5.00 65 TYR A O 13
ATOM 16929 N N . LYS A 1 86 ? -11.534 -14.670 -35.217 1.00 51.00 66 LYS A N 13
ATOM 16930 C CA . LYS A 1 86 ? -11.469 -15.350 -36.440 1.00 2.00 66 LYS A CA 13
ATOM 16931 C C . LYS A 1 86 ? -12.655 -14.773 -37.164 1.00 40.00 66 LYS A C 13
ATOM 16932 O O . LYS A 1 86 ? -13.543 -14.203 -36.529 1.00 51.00 66 LYS A O 13
ATOM 16951 N N . ARG A 1 87 ? -12.712 -14.941 -38.408 1.00 21.00 67 ARG A N 13
ATOM 16952 C CA . ARG A 1 87 ? -13.811 -14.383 -39.183 1.00 52.00 67 ARG A CA 13
ATOM 16953 C C . ARG A 1 87 ? -15.084 -15.146 -38.916 1.00 52.00 67 ARG A C 13
ATOM 16954 O O . ARG A 1 87 ? -16.184 -14.610 -38.992 1.00 70.00 67 ARG A O 13
ATOM 16975 N N . ASP A 1 88 ? -14.910 -16.404 -38.572 1.00 4.00 68 ASP A N 13
ATOM 16976 C CA . ASP A 1 88 ? -16.025 -17.277 -38.276 1.00 32.00 68 ASP A CA 13
ATOM 16977 C C . ASP A 1 88 ? -16.462 -17.074 -36.870 1.00 33.00 68 ASP A C 13
ATOM 16978 O O . ASP A 1 88 ? -17.648 -17.222 -36.551 1.00 22.00 68 ASP A O 13
ATOM 16987 N N . ARG A 1 89 ? -15.535 -16.674 -36.025 1.00 64.00 69 ARG A N 13
ATOM 16988 C CA . ARG A 1 89 ? -15.845 -16.483 -34.658 1.00 53.00 69 ARG A CA 13
ATOM 16989 C C . ARG A 1 89 ? -14.765 -15.744 -33.891 1.00 3.00 69 ARG A C 13
ATOM 16990 O O . ARG A 1 89 ? -13.588 -16.053 -33.953 1.00 42.00 69 ARG A O 13
ATOM 17011 N N . ILE A 1 90 ? -15.207 -14.769 -33.230 1.00 53.00 70 ILE A N 13
ATOM 17012 C CA . ILE A 1 90 ? -14.493 -14.039 -32.228 1.00 21.00 70 ILE A CA 13
ATOM 17013 C C . ILE A 1 90 ? -14.777 -14.754 -30.945 1.00 23.00 70 ILE A C 13
ATOM 17014 O O . ILE A 1 90 ? -15.925 -15.121 -30.676 1.00 73.00 70 ILE A O 13
ATOM 17030 N N . VAL A 1 91 ? -13.799 -14.962 -30.174 1.00 73.00 71 VAL A N 13
ATOM 17031 C CA . VAL A 1 91 ? -14.034 -15.619 -28.914 1.00 24.00 71 VAL A CA 13
ATOM 17032 C C . VAL A 1 91 ? -13.849 -14.673 -27.786 1.00 34.00 71 VAL A C 13
ATOM 17033 O O . VAL A 1 91 ? -14.352 -14.891 -26.696 1.00 50.00 71 VAL A O 13
ATOM 17046 N N . LEU A 1 92 ? -13.188 -13.587 -28.065 1.00 73.00 72 LEU A N 13
ATOM 17047 C CA . LEU A 1 92 ? -12.856 -12.644 -27.054 1.00 71.00 72 LEU A CA 13
ATOM 17048 C C . LEU A 1 92 ? -12.529 -11.340 -27.728 1.00 65.00 72 LEU A C 13
ATOM 17049 O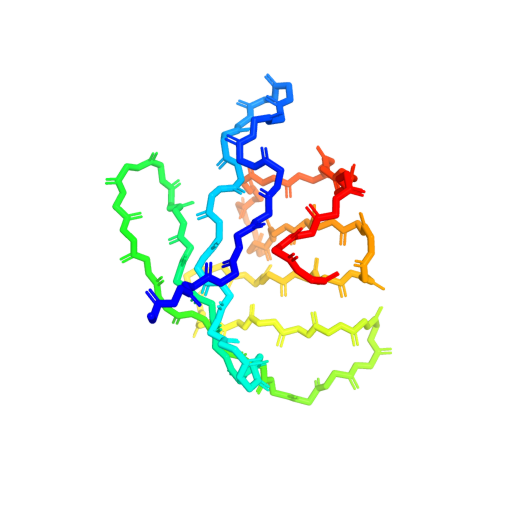 O . LEU A 1 92 ? -11.841 -11.332 -28.734 1.00 13.00 72 LEU A O 13
ATOM 17065 N N . ASN A 1 93 ? -13.056 -10.274 -27.231 1.00 71.00 73 ASN A N 13
ATOM 17066 C CA . ASN A 1 93 ? -12.709 -8.960 -27.708 1.00 43.00 73 ASN A CA 13
ATOM 17067 C C . ASN A 1 93 ? -12.512 -8.020 -26.540 1.00 53.00 73 ASN A C 13
ATOM 17068 O O . ASN A 1 93 ? -12.322 -6.825 -26.713 1.00 51.00 73 ASN A O 13
ATOM 17079 N N . ASN A 1 94 ? -12.457 -8.594 -25.360 1.00 64.00 74 ASN A N 13
ATOM 17080 C CA . ASN A 1 94 ? -12.344 -7.846 -24.123 1.00 31.00 74 ASN A CA 13
ATOM 17081 C C . ASN A 1 94 ? -11.416 -8.539 -23.120 1.00 54.00 74 ASN A C 13
ATOM 17082 O O . ASN A 1 94 ? -11.889 -9.182 -22.163 1.00 62.00 74 ASN A O 13
ATOM 17093 N N . CYS A 1 95 ? -10.124 -8.523 -23.391 1.00 43.00 75 CYS A N 13
ATOM 17094 C CA . CYS A 1 95 ? -9.135 -8.917 -22.403 1.00 13.00 75 CYS A CA 13
ATOM 17095 C C . CYS A 1 95 ? -8.172 -7.830 -22.257 1.00 63.00 75 CYS A C 13
ATOM 17096 O O . CYS A 1 95 ? -7.657 -7.326 -23.255 1.00 5.00 75 CYS A O 13
ATOM 17103 N N . GLN A 1 96 ? -7.909 -7.460 -21.045 1.00 12.00 76 GLN A N 13
ATOM 17104 C CA . GLN A 1 96 ? -7.079 -6.380 -20.745 1.00 40.00 76 GLN A CA 13
ATOM 17105 C C . GLN A 1 96 ? -6.274 -6.818 -19.597 1.00 61.00 76 GLN A C 13
ATOM 17106 O O . GLN A 1 96 ? -6.800 -7.331 -18.608 1.00 64.00 76 GLN A O 13
ATOM 17120 N N . LEU A 1 97 ? -5.031 -6.714 -19.771 1.00 71.00 77 LEU A N 13
ATOM 17121 C CA . LEU A 1 97 ? -4.097 -7.316 -18.896 1.00 43.00 77 LEU A CA 13
ATOM 17122 C C . LEU A 1 97 ? -3.737 -6.407 -17.738 1.00 44.00 77 LEU A C 13
ATOM 17123 O O . LEU A 1 97 ? -3.609 -5.187 -17.918 1.00 51.00 77 LEU A O 13
ATOM 17139 N N . GLN A 1 98 ? -3.578 -6.976 -16.557 1.00 73.00 78 GLN A N 13
ATOM 17140 C CA . GLN A 1 98 ? -3.127 -6.181 -15.431 1.00 33.00 78 GLN A CA 13
ATOM 17141 C C . GLN A 1 98 ? -1.691 -6.525 -15.072 1.00 1.00 78 GLN A C 13
ATOM 17142 O O . GLN A 1 98 ? -0.853 -5.624 -14.890 1.00 21.00 78 GLN A O 13
ATOM 17156 N N . ASN A 1 99 ? -1.374 -7.809 -15.014 1.00 45.00 79 ASN A N 13
ATOM 17157 C CA . ASN A 1 99 ? -0.041 -8.240 -14.654 1.00 10.00 79 ASN A CA 13
ATOM 17158 C C . ASN A 1 99 ? 0.120 -9.678 -15.031 1.00 1.00 79 ASN A C 13
ATOM 17159 O O . ASN A 1 99 ? -0.410 -10.555 -14.370 1.00 44.00 79 ASN A O 13
ATOM 17170 N N . PRO A 1 100 ? 0.839 -9.951 -16.119 1.00 64.00 80 PRO A N 13
ATOM 17171 C CA . PRO A 1 100 ? 0.943 -11.299 -16.660 1.00 74.00 80 PRO A CA 13
ATOM 17172 C C . PRO A 1 100 ? 1.911 -12.229 -15.897 1.00 33.00 80 PRO A C 13
ATOM 17173 O O . PRO A 1 100 ? 2.202 -13.348 -16.332 1.00 10.00 80 PRO A O 13
ATOM 17184 N N . GLN A 1 101 ? 2.418 -11.759 -14.797 1.00 44.00 81 GLN A N 13
ATOM 17185 C CA . GLN A 1 101 ? 3.356 -12.517 -14.028 1.00 53.00 81 GLN A CA 13
ATOM 17186 C C . GLN A 1 101 ? 2.652 -13.249 -12.918 1.00 42.00 81 GLN A C 13
ATOM 17187 O O . GLN A 1 101 ? 3.011 -14.360 -12.541 1.00 53.00 81 GLN A O 13
ATOM 17201 N N . ARG A 1 102 ? 1.668 -12.602 -12.419 1.00 61.00 82 ARG A N 13
ATOM 17202 C CA . ARG A 1 102 ? 0.832 -13.037 -11.334 1.00 34.00 82 ARG A CA 13
ATOM 17203 C C . ARG A 1 102 ? -0.470 -12.344 -11.523 1.00 22.00 82 ARG A C 13
ATOM 17204 O O . ARG A 1 102 ? -0.494 -11.125 -11.342 1.00 61.00 82 ARG A O 13
ATOM 17226 N N . MET A 1 21 ? 2.627 -18.217 -13.715 1.00 15.00 1 MET A N 14
ATOM 17227 C CA . MET A 1 21 ? 3.467 -19.102 -12.917 1.00 74.00 1 MET A CA 14
ATOM 17228 C C . MET A 1 21 ? 4.914 -18.957 -13.389 1.00 32.00 1 MET A C 14
ATOM 17229 O O . MET A 1 21 ? 5.669 -18.148 -12.853 1.00 71.00 1 MET A O 14
ATOM 17243 N N . GLN A 1 22 ? 5.290 -19.717 -14.410 1.00 31.00 2 GLN A N 14
ATOM 17244 C CA . GLN A 1 22 ? 6.593 -19.557 -15.048 1.00 70.00 2 GLN A CA 14
ATOM 17245 C C . GLN A 1 22 ? 6.341 -18.760 -16.292 1.00 4.00 2 GLN A C 14
ATOM 17246 O O . GLN A 1 22 ? 7.079 -17.842 -16.669 1.00 62.00 2 GLN A O 14
ATOM 17260 N N . THR A 1 23 ? 5.275 -19.121 -16.886 1.00 13.00 3 THR A N 14
ATOM 17261 C CA . THR A 1 23 ? 4.737 -18.490 -18.040 1.00 54.00 3 THR A CA 14
ATOM 17262 C C . THR A 1 23 ? 3.849 -17.364 -17.551 1.00 4.00 3 THR A C 14
ATOM 17263 O O . THR A 1 23 ? 3.254 -17.469 -16.442 1.00 55.00 3 THR A O 14
ATOM 17274 N N . ASP A 1 24 ? 3.771 -16.300 -18.311 1.00 31.00 4 ASP A N 14
ATOM 17275 C CA . ASP A 1 24 ? 2.917 -15.186 -17.938 1.00 74.00 4 ASP A CA 14
ATOM 17276 C C . ASP A 1 24 ? 1.482 -15.549 -18.295 1.00 5.00 4 ASP A C 14
ATOM 17277 O O . ASP A 1 24 ? 1.254 -16.439 -19.119 1.00 24.00 4 ASP A O 14
ATOM 17286 N N . THR A 1 25 ? 0.529 -14.934 -17.675 1.00 24.00 5 THR A N 14
ATOM 17287 C CA . THR A 1 25 ? -0.857 -15.271 -17.885 1.00 10.00 5 THR A CA 14
ATOM 17288 C C . THR A 1 25 ? -1.735 -14.031 -17.768 1.00 62.00 5 THR A C 14
ATOM 17289 O O . THR A 1 25 ? -1.514 -13.205 -16.914 1.00 25.00 5 THR A O 14
ATOM 17300 N N . LEU A 1 26 ? -2.737 -13.918 -18.633 1.00 4.00 6 LEU A N 14
ATOM 17301 C CA . LEU A 1 26 ? -3.568 -12.727 -18.659 1.00 14.00 6 LEU A CA 14
ATOM 17302 C C . LEU A 1 26 ? -4.620 -12.701 -17.530 1.00 31.00 6 LEU A C 14
ATOM 17303 O O . LEU A 1 26 ? -4.490 -13.406 -16.524 1.00 13.00 6 LEU A O 14
ATOM 17319 N N . GLU A 1 27 ? -5.677 -11.905 -17.724 1.00 50.00 7 GLU A N 14
ATOM 17320 C CA . GLU A 1 27 ? -6.643 -11.631 -16.693 1.00 22.00 7 GLU A CA 14
ATOM 17321 C C . GLU A 1 27 ? -7.470 -12.879 -16.454 1.00 35.00 7 GLU A C 14
ATOM 17322 O O . GLU A 1 27 ? -7.846 -13.189 -15.334 1.00 74.00 7 GLU A O 14
ATOM 17334 N N . TYR A 1 28 ? -7.666 -13.614 -17.550 1.00 44.00 8 TYR A N 14
ATOM 17335 C CA . TYR A 1 28 ? -8.481 -14.818 -17.664 1.00 40.00 8 TYR A CA 14
ATOM 17336 C C . TYR A 1 28 ? -9.930 -14.703 -17.124 1.00 23.00 8 TYR A C 14
ATOM 17337 O O . TYR A 1 28 ? -10.643 -15.698 -17.043 1.00 55.00 8 TYR A O 14
ATOM 17355 N N . GLN A 1 29 ? -10.391 -13.510 -16.872 1.00 74.00 9 GLN A N 14
ATOM 17356 C CA . GLN A 1 29 ? -11.673 -13.302 -16.213 1.00 5.00 9 GLN A CA 14
ATOM 17357 C C . GLN A 1 29 ? -12.463 -12.337 -16.984 1.00 61.00 9 GLN A C 14
ATOM 17358 O O . GLN A 1 29 ? -13.160 -11.475 -16.447 1.00 43.00 9 GLN A O 14
ATOM 17372 N N . CYS A 1 30 ? -12.411 -12.549 -18.244 1.00 13.00 10 CYS A N 14
ATOM 17373 C CA . CYS A 1 30 ? -13.088 -11.725 -19.183 1.00 31.00 10 CYS A CA 14
ATOM 17374 C C . CYS A 1 30 ? -14.573 -11.973 -19.016 1.00 55.00 10 CYS A C 14
ATOM 17375 O O . CYS A 1 30 ? -14.965 -13.087 -18.623 1.00 33.00 10 CYS A O 14
ATOM 17382 N N . ASP A 1 31 ? -15.377 -10.964 -19.317 1.00 22.00 11 ASP A N 14
ATOM 17383 C CA . ASP A 1 31 ? -16.825 -10.931 -19.013 1.00 72.00 11 ASP A CA 14
ATOM 17384 C C . ASP A 1 31 ? -17.563 -12.235 -19.260 1.00 15.00 11 ASP A C 14
ATOM 17385 O O . ASP A 1 31 ? -18.356 -12.651 -18.435 1.00 33.00 11 ASP A O 14
ATOM 17394 N N . GLU A 1 32 ? -17.294 -12.908 -20.350 1.00 72.00 12 GLU A N 14
ATOM 17395 C CA . GLU A 1 32 ? -18.074 -14.093 -20.624 1.00 62.00 12 GLU A CA 14
ATOM 17396 C C . GLU A 1 32 ? -17.246 -15.329 -20.522 1.00 0.00 12 GLU A C 14
ATOM 17397 O O . GLU A 1 32 ? -17.763 -16.412 -20.252 1.00 32.00 12 GLU A O 14
ATOM 17409 N N . LYS A 1 33 ? -15.976 -15.176 -20.677 1.00 52.00 13 LYS A N 14
ATOM 17410 C CA . LYS A 1 33 ? -15.211 -16.256 -21.099 1.00 50.00 13 LYS A CA 14
ATOM 17411 C C . LYS A 1 33 ? -13.821 -16.132 -20.524 1.00 43.00 13 LYS A C 14
ATOM 17412 O O . LYS A 1 33 ? -13.278 -15.026 -20.452 1.00 31.00 13 LYS A O 14
ATOM 17431 N N . PRO A 1 34 ? -13.244 -17.231 -20.060 1.00 34.00 14 PRO A N 14
ATOM 17432 C CA . PRO A 1 34 ? -11.921 -17.207 -19.504 1.00 14.00 14 PRO A CA 14
ATOM 17433 C C . PRO A 1 34 ? -10.863 -17.152 -20.605 1.00 13.00 14 PRO A C 14
ATOM 17434 O O . PRO A 1 34 ? -10.865 -17.968 -21.542 1.00 71.00 14 PRO A O 14
ATOM 17445 N N . LEU A 1 35 ? -9.980 -16.208 -20.509 1.00 0.00 15 LEU A N 14
ATOM 17446 C CA . LEU A 1 35 ? -8.948 -16.079 -21.466 1.00 70.00 15 LEU A CA 14
ATOM 17447 C C . LEU A 1 35 ? -7.636 -16.198 -20.770 1.00 35.00 15 LEU A C 14
ATOM 17448 O O . LEU A 1 35 ? -6.962 -15.203 -20.447 1.00 75.00 15 LEU A O 14
ATOM 17464 N N . THR A 1 36 ? -7.359 -17.389 -20.398 1.00 1.00 16 THR A N 14
ATOM 17465 C CA . THR A 1 36 ? -6.155 -17.701 -19.763 1.00 54.00 16 THR A CA 14
ATOM 17466 C C . THR A 1 36 ? -5.135 -17.949 -20.844 1.00 3.00 16 THR A C 14
ATOM 17467 O O . THR A 1 36 ? -5.316 -18.828 -21.694 1.00 13.00 16 THR A O 14
ATOM 17478 N N . VAL A 1 37 ? -4.114 -17.152 -20.848 1.00 32.00 17 VAL A N 14
ATOM 17479 C CA . VAL A 1 37 ? -3.119 -17.209 -21.872 1.00 14.00 17 VAL A CA 14
ATOM 17480 C C . VAL A 1 37 ? -1.810 -17.474 -21.240 1.00 22.00 17 VAL A C 14
ATOM 17481 O O . VAL A 1 37 ? -1.525 -16.932 -20.190 1.00 50.00 17 VAL A O 14
ATOM 17494 N N . LYS A 1 38 ? -1.035 -18.307 -21.846 1.00 33.00 18 LYS A N 14
ATOM 17495 C CA . LYS A 1 38 ? 0.259 -18.567 -21.374 1.00 11.00 18 LYS A CA 14
ATOM 17496 C C . LYS A 1 38 ? 1.199 -17.848 -22.250 1.00 51.00 18 LYS A C 14
ATOM 17497 O O . LYS A 1 38 ? 1.489 -18.287 -23.355 1.00 34.00 18 LYS A O 14
ATOM 17516 N N . LEU A 1 39 ? 1.575 -16.701 -21.801 1.00 11.00 19 LEU A N 14
ATOM 17517 C CA . LEU A 1 39 ? 2.489 -15.868 -22.483 1.00 44.00 19 LEU A CA 14
ATOM 17518 C C . LEU A 1 39 ? 3.860 -16.401 -22.318 1.00 63.00 19 LEU A C 14
ATOM 17519 O O . LEU A 1 39 ? 4.521 -16.180 -21.289 1.00 73.00 19 LEU A O 14
ATOM 17535 N N . ASN A 1 40 ? 4.255 -17.177 -23.262 1.00 54.00 20 ASN A N 14
ATOM 17536 C CA . ASN A 1 40 ? 5.610 -17.653 -23.296 1.00 70.00 20 ASN A CA 14
ATOM 17537 C C . ASN A 1 40 ? 6.455 -16.546 -23.857 1.00 33.00 20 ASN A C 14
ATOM 17538 O O . ASN A 1 40 ? 6.684 -16.467 -25.066 1.00 31.00 20 ASN A O 14
ATOM 17549 N N . ASN A 1 41 ? 6.847 -15.653 -22.977 1.00 15.00 21 ASN A N 14
ATOM 17550 C CA . ASN A 1 41 ? 7.555 -14.424 -23.330 1.00 41.00 21 ASN A CA 14
ATOM 17551 C C . ASN A 1 41 ? 8.814 -14.648 -24.213 1.00 61.00 21 ASN A C 14
ATOM 17552 O O . ASN A 1 41 ? 8.942 -14.005 -25.242 1.00 13.00 21 ASN A O 14
ATOM 17563 N N . PRO A 1 42 ? 9.749 -15.594 -23.869 1.00 41.00 22 PRO A N 14
ATOM 17564 C CA . PRO A 1 42 ? 10.958 -15.836 -24.692 1.00 24.00 22 PRO A CA 14
ATOM 17565 C C . PRO A 1 42 ? 10.644 -16.557 -26.016 1.00 53.00 22 PRO A C 14
ATOM 17566 O O . PRO A 1 42 ? 11.523 -16.767 -26.854 1.00 63.00 22 PRO A O 14
ATOM 17577 N N . ARG A 1 43 ? 9.405 -16.949 -26.179 1.00 70.00 23 ARG A N 14
ATOM 17578 C CA . ARG A 1 43 ? 8.973 -17.696 -27.350 1.00 71.00 23 ARG A CA 14
ATOM 17579 C C . ARG A 1 43 ? 8.160 -16.867 -28.306 1.00 64.00 23 ARG A C 14
ATOM 17580 O O . ARG A 1 43 ? 8.208 -17.092 -29.519 1.00 64.00 23 ARG A O 14
ATOM 17601 N N . GLN A 1 44 ? 7.409 -15.920 -27.756 1.00 13.00 24 GLN A N 14
ATOM 17602 C CA . GLN A 1 44 ? 6.412 -15.185 -28.495 1.00 43.00 24 GLN A CA 14
ATOM 17603 C C . GLN A 1 44 ? 5.350 -16.158 -28.971 1.00 54.00 24 GLN A C 14
ATOM 17604 O O . GLN A 1 44 ? 4.894 -16.149 -30.133 1.00 74.00 24 GLN A O 14
ATOM 17618 N N . GLU A 1 45 ? 4.991 -17.008 -28.040 1.00 0.00 25 GLU A N 14
ATOM 17619 C CA . GLU A 1 45 ? 3.971 -17.997 -28.178 1.00 52.00 25 GLU A CA 14
ATOM 17620 C C . GLU A 1 45 ? 3.032 -17.865 -27.036 1.00 65.00 25 GLU A C 14
ATOM 17621 O O . GLU A 1 45 ? 3.419 -17.447 -25.947 1.00 60.00 25 GLU A O 14
ATOM 17633 N N . VAL A 1 46 ? 1.821 -18.175 -27.285 1.00 1.00 26 VAL A N 14
ATOM 17634 C CA . VAL A 1 46 ? 0.804 -18.173 -26.276 1.00 74.00 26 VAL A CA 14
ATOM 17635 C C . VAL A 1 46 ? 0.060 -19.447 -26.347 1.00 4.00 26 VAL A C 14
ATOM 17636 O O . VAL A 1 46 ? -0.055 -20.049 -27.399 1.00 40.00 26 VAL A O 14
ATOM 17649 N N . SER A 1 47 ? -0.372 -19.887 -25.252 1.00 14.00 27 SER A N 14
ATOM 17650 C CA . SER A 1 47 ? -1.221 -21.004 -25.189 1.00 50.00 27 SER A CA 14
ATOM 17651 C C . SER A 1 47 ? -2.435 -20.551 -24.479 1.00 0.00 27 SER A C 14
ATOM 17652 O O . SER A 1 47 ? -2.355 -20.125 -23.339 1.00 72.00 27 SER A O 14
ATOM 17660 N N . PHE A 1 48 ? -3.526 -20.566 -25.137 1.00 22.00 28 PHE A N 14
ATOM 17661 C CA . PHE A 1 48 ? -4.695 -20.048 -24.539 1.00 12.00 28 PHE A CA 14
ATOM 17662 C C . PHE A 1 48 ? -5.732 -21.109 -24.431 1.00 0.00 28 PHE A C 14
ATOM 17663 O O . PHE A 1 48 ? -5.708 -22.121 -25.156 1.00 54.00 28 PHE A O 14
ATOM 17680 N N . VAL A 1 49 ? -6.601 -20.896 -23.531 1.00 22.00 29 VAL A N 14
ATOM 17681 C CA . VAL A 1 49 ? -7.634 -21.791 -23.241 1.00 25.00 29 VAL A CA 14
ATOM 17682 C C . VAL A 1 49 ? -8.858 -21.471 -24.085 1.00 23.00 29 VAL A C 14
ATOM 17683 O O . VAL A 1 49 ? -9.426 -20.362 -24.053 1.00 52.00 29 VAL A O 14
ATOM 17696 N N . TYR A 1 50 ? -9.172 -22.391 -24.914 1.00 72.00 30 TYR A N 14
ATOM 17697 C CA . TYR A 1 50 ? -10.380 -22.338 -25.705 1.00 13.00 30 TYR A CA 14
ATOM 17698 C C . TYR A 1 50 ? -11.544 -22.467 -24.763 1.00 61.00 30 TYR A C 14
ATOM 17699 O O . TYR A 1 50 ? -12.292 -21.521 -24.567 1.00 51.00 30 TYR A O 14
ATOM 17717 N N . ASP A 1 51 ? -11.643 -23.590 -24.119 1.00 54.00 31 ASP A N 14
ATOM 17718 C CA . ASP A 1 51 ? -12.725 -23.785 -23.193 1.00 61.00 31 ASP A CA 14
ATOM 17719 C C . ASP A 1 51 ? -12.224 -24.458 -21.920 1.00 12.00 31 ASP A C 14
ATOM 17720 O O . ASP A 1 51 ? -12.503 -24.002 -20.816 1.00 2.00 31 ASP A O 14
ATOM 17729 N N . ASN A 1 52 ? -11.496 -25.537 -22.082 1.00 24.00 32 ASN A N 14
ATOM 17730 C CA . ASN A 1 52 ? -10.899 -26.278 -20.976 1.00 3.00 32 ASN A CA 14
ATOM 17731 C C . ASN A 1 52 ? -9.719 -27.022 -21.564 1.00 72.00 32 ASN A C 14
ATOM 17732 O O . ASN A 1 52 ? -9.254 -28.029 -21.064 1.00 14.00 32 ASN A O 14
ATOM 17743 N N . GLN A 1 53 ? -9.195 -26.461 -22.616 1.00 15.00 33 GLN A N 14
ATOM 17744 C CA . GLN A 1 53 ? -8.161 -27.067 -23.346 1.00 44.00 33 GLN A CA 14
ATOM 17745 C C . GLN A 1 53 ? -7.287 -25.958 -23.783 1.00 3.00 33 GLN A C 14
ATOM 17746 O O . GLN A 1 53 ? -7.766 -24.820 -23.977 1.00 71.00 33 GLN A O 14
ATOM 17760 N N . LEU A 1 54 ? -6.072 -26.237 -23.919 1.00 33.00 34 LEU A N 14
ATOM 17761 C CA . LEU A 1 54 ? -5.125 -25.241 -24.227 1.00 63.00 34 LEU A CA 14
ATOM 17762 C C . LEU A 1 54 ? -4.548 -25.511 -25.588 1.00 3.00 34 LEU A C 14
ATOM 17763 O O . LEU A 1 54 ? -4.183 -26.653 -25.907 1.00 3.00 34 LEU A O 14
ATOM 17779 N N . LEU A 1 55 ? -4.507 -24.517 -26.395 1.00 43.00 35 LEU A N 14
ATOM 17780 C CA . LEU A 1 55 ? -3.827 -24.627 -27.653 1.00 50.00 35 LEU A CA 14
ATOM 17781 C C . LEU A 1 55 ? -2.869 -23.505 -27.774 1.00 0.00 35 LEU A C 14
ATOM 17782 O O . LEU A 1 55 ? -2.966 -22.534 -27.029 1.00 11.00 35 LEU A O 14
ATOM 17798 N N . HIS A 1 56 ? -1.989 -23.583 -28.705 1.00 3.00 36 HIS A N 14
ATOM 17799 C CA . HIS A 1 56 ? -0.956 -22.612 -28.776 1.00 55.00 36 HIS A CA 14
ATOM 17800 C C . HIS A 1 56 ? -0.939 -21.879 -30.078 1.00 3.00 36 HIS A C 14
ATOM 17801 O O . HIS A 1 56 ? -1.384 -22.379 -31.110 1.00 73.00 36 HIS A O 14
ATOM 17815 N N . LEU A 1 57 ? -0.461 -20.694 -29.998 1.00 21.00 37 LEU A N 14
ATOM 17816 C CA . LEU A 1 57 ? -0.362 -19.781 -31.094 1.00 25.00 37 LEU A CA 14
ATOM 17817 C C . LEU A 1 57 ? 0.953 -19.156 -31.004 1.00 52.00 37 LEU A C 14
ATOM 17818 O O . LEU A 1 57 ? 1.576 -19.151 -29.943 1.00 41.00 37 LEU A O 14
ATOM 17834 N N . LYS A 1 58 ? 1.348 -18.596 -32.053 1.00 62.00 38 LYS A N 14
ATOM 17835 C CA . LYS A 1 58 ? 2.617 -17.964 -32.120 1.00 10.00 38 LYS A CA 14
ATOM 17836 C C . LYS A 1 58 ? 2.520 -16.663 -32.845 1.00 3.00 38 LYS A C 14
ATOM 17837 O O . LYS A 1 58 ? 1.678 -16.498 -33.732 1.00 70.00 38 LYS A O 14
ATOM 17856 N N . GLN A 1 59 ? 3.359 -15.760 -32.479 1.00 33.00 39 GLN A N 14
ATOM 17857 C CA . GLN A 1 59 ? 3.436 -14.495 -33.146 1.00 52.00 39 GLN A CA 14
ATOM 17858 C C . GLN A 1 59 ? 4.350 -14.658 -34.305 1.00 42.00 39 GLN A C 14
ATOM 17859 O O . GLN A 1 59 ? 5.530 -14.982 -34.142 1.00 10.00 39 GLN A O 14
ATOM 17873 N N . GLY A 1 60 ? 3.806 -14.510 -35.440 1.00 43.00 40 GLY A N 14
ATOM 17874 C CA . GLY A 1 60 ? 4.566 -14.587 -36.644 1.00 1.00 40 GLY A CA 14
ATOM 17875 C C . GLY A 1 60 ? 4.211 -13.453 -37.531 1.00 75.00 40 GLY A C 14
ATOM 17876 O O . GLY A 1 60 ? 4.894 -12.418 -37.553 1.00 24.00 40 GLY A O 14
ATOM 17880 N N . ILE A 1 61 ? 3.105 -13.598 -38.200 1.00 12.00 41 ILE A N 14
ATOM 17881 C CA . ILE A 1 61 ? 2.629 -12.582 -39.084 1.00 31.00 41 ILE A CA 14
ATOM 17882 C C . ILE A 1 61 ? 1.835 -11.597 -38.272 1.00 13.00 41 ILE A C 14
ATOM 17883 O O . ILE A 1 61 ? 0.699 -11.850 -37.882 1.00 52.00 41 ILE A O 14
ATOM 17899 N N . SER A 1 62 ? 2.469 -10.527 -37.957 1.00 74.00 42 SER A N 14
ATOM 17900 C CA . SER A 1 62 ? 1.909 -9.519 -37.147 1.00 13.00 42 SER A CA 14
ATOM 17901 C C . SER A 1 62 ? 2.442 -8.190 -37.622 1.00 11.00 42 SER A C 14
ATOM 17902 O O . SER A 1 62 ? 3.455 -8.160 -38.332 1.00 60.00 42 SER A O 14
ATOM 17910 N N . ALA A 1 63 ? 1.764 -7.120 -37.254 1.00 62.00 43 ALA A N 14
ATOM 17911 C CA . ALA A 1 63 ? 2.101 -5.767 -37.639 1.00 63.00 43 ALA A CA 14
ATOM 17912 C C . ALA A 1 63 ? 1.134 -4.811 -36.986 1.00 3.00 43 ALA A C 14
ATOM 17913 O O . ALA A 1 63 ? 1.499 -3.723 -36.574 1.00 20.00 43 ALA A O 14
ATOM 17920 N N . SER A 1 64 ? -0.097 -5.240 -36.882 1.00 50.00 44 SER A N 14
ATOM 17921 C CA . SER A 1 64 ? -1.164 -4.454 -36.308 1.00 43.00 44 SER A CA 14
ATOM 17922 C C . SER A 1 64 ? -1.249 -4.626 -34.775 1.00 11.00 44 SER A C 14
ATOM 17923 O O . SER A 1 64 ? -2.158 -4.114 -34.123 1.00 44.00 44 SER A O 14
ATOM 17931 N N . GLY A 1 65 ? -0.304 -5.326 -34.215 1.00 54.00 45 GLY A N 14
ATOM 17932 C CA . GLY A 1 65 ? -0.307 -5.612 -32.804 1.00 15.00 45 GLY A CA 14
ATOM 17933 C C . GLY A 1 65 ? 0.646 -6.717 -32.529 1.00 61.00 45 GLY A C 14
ATOM 17934 O O . GLY A 1 65 ? 1.830 -6.627 -32.875 1.00 61.00 45 GLY A O 14
ATOM 17938 N N . ALA A 1 66 ? 0.134 -7.771 -32.010 1.00 4.00 46 ALA A N 14
ATOM 17939 C CA . ALA A 1 66 ? 0.864 -8.919 -31.710 1.00 51.00 46 ALA A CA 14
ATOM 17940 C C . ALA A 1 66 ? -0.051 -10.020 -32.036 1.00 3.00 46 ALA A C 14
ATOM 17941 O O . ALA A 1 66 ? -1.049 -10.237 -31.355 1.00 42.00 46 ALA A O 14
ATOM 17948 N N . ARG A 1 67 ? 0.199 -10.636 -33.117 1.00 24.00 47 ARG A N 14
ATOM 17949 C CA . ARG A 1 67 ? -0.688 -11.609 -33.593 1.00 61.00 47 ARG A CA 14
ATOM 17950 C C . ARG A 1 67 ? -0.154 -12.973 -33.342 1.00 3.00 47 ARG A C 14
ATOM 17951 O O . ARG A 1 67 ? 0.744 -13.437 -34.039 1.00 11.00 47 ARG A O 14
ATOM 17972 N N . TYR A 1 68 ? -0.667 -13.583 -32.336 1.00 41.00 48 TYR A N 14
ATOM 17973 C CA . TYR A 1 68 ? -0.338 -14.908 -31.996 1.00 13.00 48 TYR A CA 14
ATOM 17974 C C . TYR A 1 68 ? -1.389 -15.737 -32.649 1.00 51.00 48 TYR A C 14
ATOM 17975 O O . TYR A 1 68 ? -2.539 -15.733 -32.253 1.00 45.00 48 TYR A O 14
ATOM 17993 N N . THR A 1 69 ? -1.036 -16.373 -33.695 1.00 10.00 49 THR A N 14
ATOM 17994 C CA . THR A 1 69 ? -1.998 -17.025 -34.504 1.00 31.00 49 THR A CA 14
ATOM 17995 C C . THR A 1 69 ? -1.416 -18.271 -35.113 1.00 12.00 49 THR A C 14
ATOM 17996 O O . THR A 1 69 ? -0.235 -18.310 -35.459 1.00 12.00 49 THR A O 14
ATOM 18007 N N . ASP A 1 70 ? -2.219 -19.295 -35.152 1.00 43.00 50 ASP A N 14
ATOM 18008 C CA . ASP A 1 70 ? -1.867 -20.516 -35.839 1.00 72.00 50 ASP A CA 14
ATOM 18009 C C . ASP A 1 70 ? -2.876 -20.802 -36.948 1.00 24.00 50 ASP A C 14
ATOM 18010 O O . ASP A 1 70 ? -2.531 -21.337 -37.996 1.00 11.00 50 ASP A O 14
ATOM 18019 N N . GLY A 1 71 ? -4.110 -20.392 -36.717 1.00 21.00 51 GLY A N 14
ATOM 18020 C CA . GLY A 1 71 ? -5.173 -20.657 -37.655 1.00 11.00 51 GLY A CA 14
ATOM 18021 C C . GLY A 1 71 ? -6.385 -21.162 -36.930 1.00 40.00 51 GLY A C 14
ATOM 18022 O O . GLY A 1 71 ? -7.509 -21.070 -37.420 1.00 72.00 51 GLY A O 14
ATOM 18026 N N . ILE A 1 72 ? -6.142 -21.691 -35.732 1.00 11.00 52 ILE A N 14
ATOM 18027 C CA . ILE A 1 72 ? -7.199 -22.182 -34.863 1.00 54.00 52 ILE A CA 14
ATOM 18028 C C . ILE A 1 72 ? -8.045 -20.986 -34.472 1.00 74.00 52 ILE A C 14
ATOM 18029 O O . ILE A 1 72 ? -9.262 -21.016 -34.559 1.00 22.00 52 ILE A O 14
ATOM 18045 N N . TYR A 1 73 ? -7.354 -19.951 -34.027 1.00 24.00 53 TYR A N 14
ATOM 18046 C CA . TYR A 1 73 ? -7.886 -18.642 -33.728 1.00 11.00 53 TYR A CA 14
ATOM 18047 C C . TYR A 1 73 ? -6.784 -17.673 -33.940 1.00 62.00 53 TYR A C 14
ATOM 18048 O O . TYR A 1 73 ? -5.599 -18.072 -34.020 1.00 3.00 53 TYR A O 14
ATOM 18066 N N . VAL A 1 74 ? -7.141 -16.463 -34.078 1.00 32.00 54 VAL A N 14
ATOM 18067 C CA . VAL A 1 74 ? -6.227 -15.387 -34.230 1.00 33.00 54 VAL A CA 14
ATOM 18068 C C . VAL A 1 74 ? -6.244 -14.602 -32.943 1.00 54.00 54 VAL A C 14
ATOM 18069 O O . VAL A 1 74 ? -7.258 -13.989 -32.593 1.00 24.00 54 VAL A O 14
ATOM 18082 N N . PHE A 1 75 ? -5.181 -14.667 -32.219 1.00 35.00 55 PHE A N 14
ATOM 18083 C CA . PHE A 1 75 ? -5.076 -13.938 -30.996 1.00 23.00 55 PHE A CA 14
ATOM 18084 C C . PHE A 1 75 ? -4.342 -12.659 -31.303 1.00 11.00 55 PHE A C 14
ATOM 18085 O O . PHE A 1 75 ? -3.124 -12.649 -31.489 1.00 71.00 55 PHE A O 14
ATOM 18102 N N . TRP A 1 76 ? -5.079 -11.613 -31.417 1.00 13.00 56 TRP A N 14
ATOM 18103 C CA . TRP A 1 76 ? -4.553 -10.361 -31.751 1.00 50.00 56 TRP A CA 14
ATOM 18104 C C . TRP A 1 76 ? -4.509 -9.546 -30.517 1.00 61.00 56 TRP A C 14
ATOM 18105 O O . TRP A 1 76 ? -5.528 -9.168 -29.931 1.00 11.00 56 TRP A O 14
ATOM 18126 N N . SER A 1 77 ? -3.356 -9.310 -30.132 1.00 13.00 57 SER A N 14
ATOM 18127 C CA . SER A 1 77 ? -3.074 -8.668 -28.924 1.00 70.00 57 SER A CA 14
ATOM 18128 C C . SER A 1 77 ? -2.527 -7.305 -29.197 1.00 10.00 57 SER A C 14
ATOM 18129 O O . SER A 1 77 ? -1.900 -7.068 -30.231 1.00 35.00 57 SER A O 14
ATOM 18137 N N . LYS A 1 78 ? -2.853 -6.400 -28.339 1.00 52.00 58 LYS A N 14
ATOM 18138 C CA . LYS A 1 78 ? -2.212 -5.105 -28.340 1.00 34.00 58 LYS A CA 14
ATOM 18139 C C . LYS A 1 78 ? -1.414 -4.973 -27.046 1.00 72.00 58 LYS A C 14
ATOM 18140 O O . LYS A 1 78 ? -0.990 -3.886 -26.661 1.00 1.00 58 LYS A O 14
ATOM 18159 N N . GLY A 1 79 ? -1.256 -6.084 -26.350 1.00 33.00 59 GLY A N 14
ATOM 18160 C CA . GLY A 1 79 ? -0.490 -6.093 -25.129 1.00 25.00 59 GLY A CA 14
ATOM 18161 C C . GLY A 1 79 ? -1.349 -5.963 -23.893 1.00 75.00 59 GLY A C 14
ATOM 18162 O O . GLY A 1 79 ? -1.319 -6.825 -23.017 1.00 52.00 59 GLY A O 14
ATOM 18166 N N . ASP A 1 80 ? -2.126 -4.900 -23.825 1.00 31.00 60 ASP A N 14
ATOM 18167 C CA . ASP A 1 80 ? -2.953 -4.623 -22.641 1.00 12.00 60 ASP A CA 14
ATOM 18168 C C . ASP A 1 80 ? -4.358 -5.106 -22.880 1.00 64.00 60 ASP A C 14
ATOM 18169 O O . ASP A 1 80 ? -5.156 -5.252 -21.959 1.00 23.00 60 ASP A O 14
ATOM 18178 N N . GLU A 1 81 ? -4.643 -5.358 -24.117 1.00 64.00 61 GLU A N 14
ATOM 18179 C CA . GLU A 1 81 ? -5.925 -5.789 -24.551 1.00 14.00 61 GLU A CA 14
ATOM 18180 C C . GLU A 1 81 ? -5.731 -6.867 -25.589 1.00 42.00 61 GLU A C 14
ATOM 18181 O O . GLU A 1 81 ? -4.734 -6.847 -26.336 1.00 21.00 61 GLU A O 14
ATOM 18193 N N . ALA A 1 82 ? -6.634 -7.796 -25.639 1.00 72.00 62 ALA A N 14
ATOM 18194 C CA . ALA A 1 82 ? -6.509 -8.914 -26.500 1.00 74.00 62 ALA A CA 14
ATOM 18195 C C . ALA A 1 82 ? -7.837 -9.229 -27.130 1.00 32.00 62 ALA A C 14
ATOM 18196 O O . ALA A 1 82 ? -8.894 -9.136 -26.487 1.00 34.00 62 ALA A O 14
ATOM 18203 N N . THR A 1 83 ? -7.781 -9.510 -28.375 1.00 40.00 63 THR A N 14
ATOM 18204 C CA . THR A 1 83 ? -8.926 -9.911 -29.158 1.00 43.00 63 THR A CA 14
ATOM 18205 C C . THR A 1 83 ? -8.639 -11.279 -29.784 1.00 55.00 63 THR A C 14
ATOM 18206 O O . THR A 1 83 ? -7.566 -11.489 -30.332 1.00 23.00 63 THR A O 14
ATOM 18217 N N . VAL A 1 84 ? -9.566 -12.211 -29.680 1.00 11.00 64 VAL A N 14
ATOM 18218 C CA . VAL A 1 84 ? -9.341 -13.517 -30.220 1.00 51.00 64 VAL A CA 14
ATOM 18219 C C . VAL A 1 84 ? -10.428 -13.878 -31.266 1.00 62.00 64 VAL A C 14
ATOM 18220 O O . VAL A 1 84 ? -11.562 -14.248 -30.931 1.00 73.00 64 VAL A O 14
ATOM 18233 N N . TYR A 1 85 ? -10.060 -13.734 -32.525 1.00 62.00 65 TYR A N 14
ATOM 18234 C CA . TYR A 1 85 ? -10.965 -13.887 -33.665 1.00 62.00 65 TYR A CA 14
ATOM 18235 C C . TYR A 1 85 ? -10.445 -14.862 -34.689 1.00 32.00 65 TYR A C 14
ATOM 18236 O O . TYR A 1 85 ? -9.459 -14.636 -35.282 1.00 53.00 65 TYR A O 14
ATOM 18254 N N . LYS A 1 86 ? -11.103 -15.947 -34.856 1.00 60.00 66 LYS A N 14
ATOM 18255 C CA . LYS A 1 86 ? -10.862 -16.782 -35.958 1.00 4.00 66 LYS A CA 14
ATOM 18256 C C . LYS A 1 86 ? -11.820 -16.276 -36.982 1.00 10.00 66 LYS A C 14
ATOM 18257 O O . LYS A 1 86 ? -12.823 -15.662 -36.633 1.00 32.00 66 LYS A O 14
ATOM 18276 N N . ARG A 1 87 ? -11.567 -16.590 -38.179 1.00 51.00 67 ARG A N 14
ATOM 18277 C CA . ARG A 1 87 ? -12.385 -16.180 -39.319 1.00 14.00 67 ARG A CA 14
ATOM 18278 C C . ARG A 1 87 ? -13.839 -16.648 -39.152 1.00 71.00 67 ARG A C 14
ATOM 18279 O O . ARG A 1 87 ? -14.775 -16.028 -39.648 1.00 53.00 67 ARG A O 14
ATOM 18300 N N . ASP A 1 88 ? -13.992 -17.705 -38.412 1.00 15.00 68 ASP A N 14
ATOM 18301 C CA . ASP A 1 88 ? -15.267 -18.337 -38.215 1.00 71.00 68 ASP A CA 14
ATOM 18302 C C . ASP A 1 88 ? -15.912 -17.884 -36.953 1.00 51.00 68 ASP A C 14
ATOM 18303 O O . ASP A 1 88 ? -17.134 -17.821 -36.876 1.00 35.00 68 ASP A O 14
ATOM 18312 N N . ARG A 1 89 ? -15.122 -17.511 -35.978 1.00 52.00 69 ARG A N 14
ATOM 18313 C CA . ARG A 1 89 ? -15.656 -17.154 -34.713 1.00 34.00 69 ARG A CA 14
ATOM 18314 C C . ARG A 1 89 ? -14.626 -16.498 -33.807 1.00 74.00 69 ARG A C 14
ATOM 18315 O O . ARG A 1 89 ? -13.478 -16.929 -33.693 1.00 51.00 69 ARG A O 14
ATOM 18336 N N . ILE A 1 90 ? -15.062 -15.452 -33.234 1.00 15.00 70 ILE A N 14
ATOM 18337 C CA . ILE A 1 90 ? -14.418 -14.756 -32.144 1.00 61.00 70 ILE A CA 14
ATOM 18338 C C . ILE A 1 90 ? -14.794 -15.488 -30.879 1.00 62.00 70 ILE A C 14
ATOM 18339 O O . ILE A 1 90 ? -15.958 -15.831 -30.682 1.00 30.00 70 ILE A O 14
ATOM 18355 N N . VAL A 1 91 ? -13.858 -15.697 -30.027 1.00 44.00 71 VAL A N 14
ATOM 18356 C CA . VAL A 1 91 ? -14.159 -16.375 -28.774 1.00 73.00 71 VAL A CA 14
ATOM 18357 C C . VAL A 1 91 ? -14.059 -15.446 -27.593 1.00 34.00 71 VAL A C 14
ATOM 18358 O O . VAL A 1 91 ? -14.338 -15.829 -26.480 1.00 71.00 71 VAL A O 14
ATOM 18371 N N . LEU A 1 92 ? -13.667 -14.199 -27.888 1.00 21.00 72 LEU A N 14
ATOM 18372 C CA . LEU A 1 92 ? -13.673 -13.077 -26.955 1.00 61.00 72 LEU A CA 14
ATOM 18373 C C . LEU A 1 92 ? -13.068 -11.858 -27.677 1.00 61.00 72 LEU A C 14
ATOM 18374 O O . LEU A 1 92 ? -12.034 -11.995 -28.334 1.00 1.00 72 LEU A O 14
ATOM 18390 N N . ASN A 1 93 ? -13.685 -10.689 -27.608 1.00 31.00 73 ASN A N 14
ATOM 18391 C CA . ASN A 1 93 ? -13.123 -9.521 -28.334 1.00 1.00 73 ASN A CA 14
ATOM 18392 C C . ASN A 1 93 ? -12.906 -8.316 -27.441 1.00 34.00 73 ASN A C 14
ATOM 18393 O O . ASN A 1 93 ? -12.718 -7.201 -27.924 1.00 0.00 73 ASN A O 14
ATOM 18404 N N . ASN A 1 94 ? -12.850 -8.545 -26.166 1.00 61.00 74 ASN A N 14
ATOM 18405 C CA . ASN A 1 94 ? -12.663 -7.481 -25.210 1.00 14.00 74 ASN A CA 14
ATOM 18406 C C . ASN A 1 94 ? -12.133 -8.033 -23.900 1.00 54.00 74 ASN A C 14
ATOM 18407 O O . ASN A 1 94 ? -12.884 -8.320 -22.970 1.00 43.00 74 ASN A O 14
ATOM 18418 N N . CYS A 1 95 ? -10.864 -8.265 -23.883 1.00 60.00 75 CYS A N 14
ATOM 18419 C CA . CYS A 1 95 ? -10.158 -8.693 -22.710 1.00 63.00 75 CYS A CA 14
ATOM 18420 C C . CYS A 1 95 ? -9.168 -7.660 -22.440 1.00 73.00 75 CYS A C 14
ATOM 18421 O O . CYS A 1 95 ? -8.498 -7.185 -23.368 1.00 12.00 75 CYS A O 14
ATOM 18428 N N . GLN A 1 96 ? -9.064 -7.288 -21.225 1.00 12.00 76 GLN A N 14
ATOM 18429 C CA . GLN A 1 96 ? -8.281 -6.204 -20.846 1.00 12.00 76 GLN A CA 14
ATOM 18430 C C . GLN A 1 96 ? -7.511 -6.658 -19.693 1.00 31.00 76 GLN A C 14
ATOM 18431 O O . GLN A 1 96 ? -8.051 -7.139 -18.710 1.00 35.00 76 GLN A O 14
ATOM 18445 N N . LEU A 1 97 ? -6.275 -6.582 -19.847 1.00 24.00 77 LEU A N 14
ATOM 18446 C CA . LEU A 1 97 ? -5.373 -7.218 -18.969 1.00 41.00 77 LEU A CA 14
ATOM 18447 C C . LEU A 1 97 ? -5.077 -6.380 -17.706 1.00 43.00 77 LEU A C 14
ATOM 18448 O O . LEU A 1 97 ? -5.018 -5.146 -17.769 1.00 33.00 77 LEU A O 14
ATOM 18464 N N . GLN A 1 98 ? -4.947 -7.071 -16.558 1.00 32.00 78 GLN A N 14
ATOM 18465 C CA . GLN A 1 98 ? -4.559 -6.436 -15.299 1.00 62.00 78 GLN A CA 14
ATOM 18466 C C . GLN A 1 98 ? -3.039 -6.532 -15.064 1.00 51.00 78 GLN A C 14
ATOM 18467 O O . GLN A 1 98 ? -2.360 -5.518 -14.942 1.00 12.00 78 GLN A O 14
ATOM 18481 N N . ASN A 1 99 ? -2.517 -7.750 -15.040 1.00 13.00 79 ASN A N 14
ATOM 18482 C CA . ASN A 1 99 ? -1.105 -8.016 -14.807 1.00 2.00 79 ASN A CA 14
ATOM 18483 C C . ASN A 1 99 ? -0.889 -9.381 -15.368 1.00 5.00 79 ASN A C 14
ATOM 18484 O O . ASN A 1 99 ? -1.632 -10.290 -15.002 1.00 25.00 79 ASN A O 14
ATOM 18495 N N . PRO A 1 100 ? 0.030 -9.582 -16.307 1.00 43.00 80 PRO A N 14
ATOM 18496 C CA . PRO A 1 100 ? 0.223 -10.882 -16.838 1.00 15.00 80 PRO A CA 14
ATOM 18497 C C . PRO A 1 100 ? 1.294 -11.687 -16.086 1.00 61.00 80 PRO A C 14
ATOM 18498 O O . PRO A 1 100 ? 1.362 -12.903 -16.202 1.00 11.00 80 PRO A O 14
ATOM 18509 N N . GLN A 1 101 ? 2.101 -11.029 -15.298 1.00 23.00 81 GLN A N 14
ATOM 18510 C CA . GLN A 1 101 ? 3.148 -11.675 -14.647 1.00 15.00 81 GLN A CA 14
ATOM 18511 C C . GLN A 1 101 ? 2.677 -12.206 -13.324 1.00 70.00 81 GLN A C 14
ATOM 18512 O O . GLN A 1 101 ? 2.807 -11.571 -12.255 1.00 4.00 81 GLN A O 14
ATOM 18526 N N . ARG A 1 102 ? 2.053 -13.301 -13.433 1.00 53.00 82 ARG A N 14
ATOM 18527 C CA . ARG A 1 102 ? 1.513 -14.029 -12.351 1.00 60.00 82 ARG A CA 14
ATOM 18528 C C . ARG A 1 102 ? 1.777 -15.505 -12.571 1.00 2.00 82 ARG A C 14
ATOM 18529 O O . ARG A 1 102 ? 0.883 -16.244 -12.993 1.00 11.00 82 ARG A O 14
ATOM 18551 N N . MET A 1 21 ? 10.424 -17.801 -13.128 1.00 44.00 1 MET A N 15
ATOM 18552 C CA . MET A 1 21 ? 10.121 -19.246 -13.103 1.00 31.00 1 MET A CA 15
ATOM 18553 C C . MET A 1 21 ? 8.837 -19.519 -13.865 1.00 4.00 1 MET A C 15
ATOM 18554 O O . MET A 1 21 ? 8.620 -20.609 -14.391 1.00 23.00 1 MET A O 15
ATOM 18568 N N . GLN A 1 22 ? 8.011 -18.520 -13.949 1.00 1.00 2 GLN A N 15
ATOM 18569 C CA . GLN A 1 22 ? 6.723 -18.641 -14.523 1.00 3.00 2 GLN A CA 15
ATOM 18570 C C . GLN A 1 22 ? 6.744 -18.129 -15.947 1.00 33.00 2 GLN A C 15
ATOM 18571 O O . GLN A 1 22 ? 7.658 -17.392 -16.342 1.00 24.00 2 GLN A O 15
ATOM 18585 N N . THR A 1 23 ? 5.787 -18.559 -16.706 1.00 1.00 3 THR A N 15
ATOM 18586 C CA . THR A 1 23 ? 5.528 -18.040 -18.019 1.00 30.00 3 THR A CA 15
ATOM 18587 C C . THR A 1 23 ? 4.687 -16.814 -17.797 1.00 53.00 3 THR A C 15
ATOM 18588 O O . THR A 1 23 ? 3.928 -16.765 -16.804 1.00 75.00 3 THR A O 15
ATOM 18599 N N . ASP A 1 24 ? 4.822 -15.818 -18.647 1.00 34.00 4 ASP A N 15
ATOM 18600 C CA . ASP A 1 24 ? 4.022 -14.625 -18.476 1.00 42.00 4 ASP A CA 15
ATOM 18601 C C . ASP A 1 24 ? 2.577 -15.026 -18.703 1.00 64.00 4 ASP A C 15
ATOM 18602 O O . ASP A 1 24 ? 2.298 -15.938 -19.490 1.00 74.00 4 ASP A O 15
ATOM 18611 N N . THR A 1 25 ? 1.680 -14.450 -18.001 1.00 43.00 5 THR A N 15
ATOM 18612 C CA . THR A 1 25 ? 0.303 -14.812 -18.129 1.00 52.00 5 THR A CA 15
ATOM 18613 C C . THR A 1 25 ? -0.537 -13.568 -18.022 1.00 15.00 5 THR A C 15
ATOM 18614 O O . THR A 1 25 ? -0.197 -12.662 -17.290 1.00 32.00 5 THR A O 15
ATOM 18625 N N . LEU A 1 26 ? -1.602 -13.495 -18.786 1.00 1.00 6 LEU A N 15
ATOM 18626 C CA . LEU A 1 26 ? -2.404 -12.303 -18.795 1.00 51.00 6 LEU A CA 15
ATOM 18627 C C . LEU A 1 26 ? -3.229 -12.145 -17.513 1.00 24.00 6 LEU A C 15
ATOM 18628 O O . LEU A 1 26 ? -2.903 -12.726 -16.488 1.00 53.00 6 LEU A O 15
ATOM 18644 N N . GLU A 1 27 ? -4.302 -11.393 -17.575 1.00 54.00 7 GLU A N 15
ATOM 18645 C CA . GLU A 1 27 ? -4.990 -10.991 -16.376 1.00 24.00 7 GLU A CA 15
ATOM 18646 C C . GLU A 1 27 ? -5.701 -12.166 -15.759 1.00 24.00 7 GLU A C 15
ATOM 18647 O O . GLU A 1 27 ? -5.772 -12.298 -14.552 1.00 51.00 7 GLU A O 15
ATOM 18659 N N . TYR A 1 28 ? -6.165 -13.030 -16.624 1.00 53.00 8 TYR A N 15
ATOM 18660 C CA . TYR A 1 28 ? -6.975 -14.186 -16.318 1.00 53.00 8 TYR A CA 15
ATOM 18661 C C . TYR A 1 28 ? -8.236 -13.922 -15.442 1.00 50.00 8 TYR A C 15
ATOM 18662 O O . TYR A 1 28 ? -8.869 -14.868 -14.984 1.00 43.00 8 TYR A O 15
ATOM 18680 N N . GLN A 1 29 ? -8.650 -12.661 -15.308 1.00 31.00 9 GLN A N 15
ATOM 18681 C CA . GLN A 1 29 ? -9.753 -12.290 -14.398 1.00 32.00 9 GLN A CA 15
ATOM 18682 C C . GLN A 1 29 ? -10.702 -11.394 -15.110 1.00 21.00 9 GLN A C 15
ATOM 18683 O O . GLN A 1 29 ? -11.371 -10.560 -14.492 1.00 22.00 9 GLN A O 15
ATOM 18697 N N . CYS A 1 30 ? -10.788 -11.579 -16.383 1.00 21.00 10 CYS A N 15
ATOM 18698 C CA . CYS A 1 30 ? -11.632 -10.735 -17.194 1.00 1.00 10 CYS A CA 15
ATOM 18699 C C . CYS A 1 30 ? -13.073 -10.969 -16.814 1.00 42.00 10 CYS A C 15
ATOM 18700 O O . CYS A 1 30 ? -13.469 -12.107 -16.489 1.00 52.00 10 CYS A O 15
ATOM 18707 N N . ASP A 1 31 ? -13.849 -9.914 -16.856 1.00 51.00 11 ASP A N 15
ATOM 18708 C CA . ASP A 1 31 ? -15.269 -9.946 -16.523 1.00 13.00 11 ASP A CA 15
ATOM 18709 C C . ASP A 1 31 ? -16.032 -10.875 -17.450 1.00 72.00 11 ASP A C 15
ATOM 18710 O O . ASP A 1 31 ? -17.093 -11.391 -17.099 1.00 54.00 11 ASP A O 15
ATOM 18719 N N . GLU A 1 32 ? -15.468 -11.116 -18.604 1.00 53.00 12 GLU A N 15
ATOM 18720 C CA . GLU A 1 32 ? -16.119 -11.870 -19.593 1.00 0.00 12 GLU A CA 15
ATOM 18721 C C . GLU A 1 32 ? -15.640 -13.320 -19.646 1.00 24.00 12 GLU A C 15
ATOM 18722 O O . GLU A 1 32 ? -16.458 -14.233 -19.756 1.00 4.00 12 GLU A O 15
ATOM 18734 N N . LYS A 1 33 ? -14.344 -13.541 -19.502 1.00 44.00 13 LYS A N 15
ATOM 18735 C CA . LYS A 1 33 ? -13.757 -14.869 -19.722 1.00 25.00 13 LYS A CA 15
ATOM 18736 C C . LYS A 1 33 ? -12.482 -14.926 -18.924 1.00 71.00 13 LYS A C 15
ATOM 18737 O O . LYS A 1 33 ? -11.975 -13.883 -18.536 1.00 2.00 13 LYS A O 15
ATOM 18756 N N . PRO A 1 34 ? -11.941 -16.091 -18.640 1.00 53.00 14 PRO A N 15
ATOM 18757 C CA . PRO A 1 34 ? -10.639 -16.165 -18.052 1.00 61.00 14 PRO A CA 15
ATOM 18758 C C . PRO A 1 34 ? -9.584 -16.003 -19.156 1.00 61.00 14 PRO A C 15
ATOM 18759 O O . PRO A 1 34 ? -9.534 -16.783 -20.096 1.00 44.00 14 PRO A O 15
ATOM 18770 N N . LEU A 1 35 ? -8.759 -14.995 -19.049 1.00 72.00 15 LEU A N 15
ATOM 18771 C CA . LEU A 1 35 ? -7.774 -14.728 -20.056 1.00 1.00 15 LEU A CA 15
ATOM 18772 C C . LEU A 1 35 ? -6.469 -15.239 -19.570 1.00 12.00 15 LEU A C 15
ATOM 18773 O O . LEU A 1 35 ? -5.586 -14.476 -19.126 1.00 3.00 15 LEU A O 15
ATOM 18789 N N . THR A 1 36 ? -6.376 -16.504 -19.536 1.00 25.00 16 THR A N 15
ATOM 18790 C CA . THR A 1 36 ? -5.220 -17.100 -19.046 1.00 30.00 16 THR A CA 15
ATOM 18791 C C . THR A 1 36 ? -4.368 -17.553 -20.225 1.00 73.00 16 THR A C 15
ATOM 18792 O O . THR A 1 36 ? -4.815 -18.343 -21.060 1.00 3.00 16 THR A O 15
ATOM 18803 N N . VAL A 1 37 ? -3.170 -17.031 -20.305 1.00 33.00 17 VAL A N 15
ATOM 18804 C CA . VAL A 1 37 ? -2.302 -17.260 -21.437 1.00 61.00 17 VAL A CA 15
ATOM 18805 C C . VAL A 1 37 ? -0.917 -17.627 -20.958 1.00 61.00 17 VAL A C 15
ATOM 18806 O O . VAL A 1 37 ? -0.443 -17.048 -20.013 1.00 63.00 17 VAL A O 15
ATOM 18819 N N . LYS A 1 38 ? -0.275 -18.566 -21.608 1.00 73.00 18 LYS A N 15
ATOM 18820 C CA . LYS A 1 38 ? 1.091 -18.851 -21.324 1.00 52.00 18 LYS A CA 15
ATOM 18821 C C . LYS A 1 38 ? 1.867 -18.122 -22.341 1.00 43.00 18 LYS A C 15
ATOM 18822 O O . LYS A 1 38 ? 2.044 -18.598 -23.454 1.00 52.00 18 LYS A O 15
ATOM 18841 N N . LEU A 1 39 ? 2.244 -16.962 -21.997 1.00 31.00 19 LEU A N 15
ATOM 18842 C CA . LEU A 1 39 ? 2.907 -16.102 -22.834 1.00 41.00 19 LEU A CA 15
ATOM 18843 C C . LEU A 1 39 ? 4.360 -16.409 -22.783 1.00 51.00 19 LEU A C 15
ATOM 18844 O O . LEU A 1 39 ? 5.069 -16.004 -21.855 1.00 22.00 19 LEU A O 15
ATOM 18860 N N . ASN A 1 40 ? 4.794 -17.179 -23.712 1.00 43.00 20 ASN A N 15
ATOM 18861 C CA . ASN A 1 40 ? 6.186 -17.489 -23.786 1.00 63.00 20 ASN A CA 15
ATOM 18862 C C . ASN A 1 40 ? 6.817 -16.391 -24.603 1.00 22.00 20 ASN A C 15
ATOM 18863 O O . ASN A 1 40 ? 6.955 -16.498 -25.827 1.00 73.00 20 ASN A O 15
ATOM 18874 N N . ASN A 1 41 ? 7.101 -15.308 -23.913 1.00 72.00 21 ASN A N 15
ATOM 18875 C CA . ASN A 1 41 ? 7.595 -14.061 -24.490 1.00 13.00 21 ASN A CA 15
ATOM 18876 C C . ASN A 1 41 ? 8.793 -14.282 -25.441 1.00 74.00 21 ASN A C 15
ATOM 18877 O O . ASN A 1 41 ? 8.700 -13.930 -26.625 1.00 34.00 21 ASN A O 15
ATOM 18888 N N . PRO A 1 42 ? 9.919 -14.920 -24.991 1.00 70.00 22 PRO A N 15
ATOM 18889 C CA . PRO A 1 42 ? 11.085 -15.101 -25.845 1.00 72.00 22 PRO A CA 15
ATOM 18890 C C . PRO A 1 42 ? 10.845 -16.027 -27.037 1.00 41.00 22 PRO A C 15
ATOM 18891 O O . PRO A 1 42 ? 11.556 -15.938 -28.038 1.00 31.00 22 PRO A O 15
ATOM 18902 N N . ARG A 1 43 ? 9.840 -16.884 -26.960 1.00 74.00 23 ARG A N 15
ATOM 18903 C CA . ARG A 1 43 ? 9.641 -17.853 -28.034 1.00 64.00 23 ARG A CA 15
ATOM 18904 C C . ARG A 1 43 ? 8.391 -17.575 -28.914 1.00 64.00 23 ARG A C 15
ATOM 18905 O O . ARG A 1 43 ? 8.152 -18.274 -29.890 1.00 72.00 23 ARG A O 15
ATOM 18926 N N . GLN A 1 44 ? 7.627 -16.537 -28.566 1.00 64.00 24 GLN A N 15
ATOM 18927 C CA . GLN A 1 44 ? 6.489 -16.023 -29.368 1.00 31.00 24 GLN A CA 15
ATOM 18928 C C . GLN A 1 44 ? 5.206 -16.882 -29.320 1.00 70.00 24 GLN A C 15
ATOM 18929 O O . GLN A 1 44 ? 4.239 -16.590 -30.043 1.00 43.00 24 GLN A O 15
ATOM 18943 N N . GLU A 1 45 ? 5.175 -17.901 -28.489 1.00 11.00 25 GLU A N 15
ATOM 18944 C CA . GLU A 1 45 ? 3.966 -18.708 -28.361 1.00 10.00 25 GLU A CA 15
ATOM 18945 C C . GLU A 1 45 ? 3.151 -18.316 -27.176 1.00 23.00 25 GLU A C 15
ATOM 18946 O O . GLU A 1 45 ? 3.661 -17.800 -26.184 1.00 71.00 25 GLU A O 15
ATOM 18958 N N . VAL A 1 46 ? 1.887 -18.559 -27.295 1.00 11.00 26 VAL A N 15
ATOM 18959 C CA . VAL A 1 46 ? 0.943 -18.403 -26.222 1.00 21.00 26 VAL A CA 15
ATOM 18960 C C . VAL A 1 46 ? 0.065 -19.626 -26.135 1.00 2.00 26 VAL A C 15
ATOM 18961 O O . VAL A 1 46 ? -0.526 -20.055 -27.133 1.00 13.00 26 VAL A O 15
ATOM 18974 N N . SER A 1 47 ? 0.023 -20.229 -24.990 1.00 72.00 27 SER A N 15
ATOM 18975 C CA . SER A 1 47 ? -0.912 -21.276 -24.789 1.00 2.00 27 SER A CA 15
ATOM 18976 C C . SER A 1 47 ? -2.099 -20.613 -24.165 1.00 3.00 27 SER A C 15
ATOM 18977 O O . SER A 1 47 ? -2.014 -20.079 -23.059 1.00 72.00 27 SER A O 15
ATOM 18985 N N . PHE A 1 48 ? -3.153 -20.594 -24.867 1.00 13.00 28 PHE A N 15
ATOM 18986 C CA . PHE A 1 48 ? -4.283 -19.846 -24.496 1.00 44.00 28 PHE A CA 15
ATOM 18987 C C . PHE A 1 48 ? -5.525 -20.693 -24.583 1.00 62.00 28 PHE A C 15
ATOM 18988 O O . PHE A 1 48 ? -5.572 -21.727 -25.255 1.00 33.00 28 PHE A O 15
ATOM 19005 N N . VAL A 1 49 ? -6.476 -20.259 -23.885 1.00 31.00 29 VAL A N 15
ATOM 19006 C CA . VAL A 1 49 ? -7.675 -20.896 -23.674 1.00 63.00 29 VAL A CA 15
ATOM 19007 C C . VAL A 1 49 ? -8.710 -20.444 -24.697 1.00 33.00 29 VAL A C 15
ATOM 19008 O O . VAL A 1 49 ? -8.940 -19.259 -24.908 1.00 15.00 29 VAL A O 15
ATOM 19021 N N . TYR A 1 50 ? -9.220 -21.404 -25.394 1.00 40.00 30 TYR A N 15
ATOM 19022 C CA . TYR A 1 50 ? -10.331 -21.195 -26.324 1.00 73.00 30 TYR A CA 15
ATOM 19023 C C . TYR A 1 50 ? -11.565 -20.841 -25.532 1.00 11.00 30 TYR A C 15
ATOM 19024 O O . TYR A 1 50 ? -12.285 -19.899 -25.849 1.00 32.00 30 TYR A O 15
ATOM 19042 N N . ASP A 1 51 ? -11.781 -21.610 -24.496 1.00 75.00 31 ASP A N 15
ATOM 19043 C CA . ASP A 1 51 ? -12.932 -21.456 -23.636 1.00 74.00 31 ASP A CA 15
ATOM 19044 C C . ASP A 1 51 ? -12.700 -22.240 -22.372 1.00 1.00 31 ASP A C 15
ATOM 19045 O O . ASP A 1 51 ? -12.739 -21.697 -21.269 1.00 33.00 31 ASP A O 15
ATOM 19054 N N . ASN A 1 52 ? -12.422 -23.523 -22.538 1.00 24.00 32 ASN A N 15
ATOM 19055 C CA . ASN A 1 52 ? -12.121 -24.394 -21.410 1.00 43.00 32 ASN A CA 15
ATOM 19056 C C . ASN A 1 52 ? -11.130 -25.474 -21.887 1.00 13.00 32 ASN A C 15
ATOM 19057 O O . ASN A 1 52 ? -11.047 -26.568 -21.344 1.00 71.00 32 ASN A O 15
ATOM 19068 N N . GLN A 1 53 ? -10.332 -25.115 -22.881 1.00 55.00 33 GLN A N 15
ATOM 19069 C CA . GLN A 1 53 ? -9.343 -25.987 -23.469 1.00 51.00 33 GLN A CA 15
ATOM 19070 C C . GLN A 1 53 ? -8.216 -25.093 -23.845 1.00 41.00 33 GLN A C 15
ATOM 19071 O O . GLN A 1 53 ? -8.441 -23.887 -24.069 1.00 21.00 33 GLN A O 15
ATOM 19085 N N . LEU A 1 54 ? -7.053 -25.617 -23.912 1.00 25.00 34 LEU A N 15
ATOM 19086 C CA . LEU A 1 54 ? -5.911 -24.810 -24.156 1.00 21.00 34 LEU A CA 15
ATOM 19087 C C . LEU A 1 54 ? -5.246 -25.217 -25.460 1.00 53.00 34 LEU A C 15
ATOM 19088 O O . LEU A 1 54 ? -5.080 -26.414 -25.735 1.00 65.00 34 LEU A O 15
ATOM 19104 N N . LEU A 1 55 ? -4.908 -24.251 -26.262 1.00 42.00 35 LEU A N 15
ATOM 19105 C CA . LEU A 1 55 ? -4.143 -24.474 -27.472 1.00 25.00 35 LEU A CA 15
ATOM 19106 C C . LEU A 1 55 ? -3.085 -23.407 -27.624 1.00 52.00 35 LEU A C 15
ATOM 19107 O O . LEU A 1 55 ? -3.065 -22.448 -26.861 1.00 44.00 35 LEU A O 15
ATOM 19123 N N . HIS A 1 56 ? -2.229 -23.553 -28.589 1.00 14.00 36 HIS A N 15
ATOM 19124 C CA . HIS A 1 56 ? -1.113 -22.639 -28.726 1.00 1.00 36 HIS A CA 15
ATOM 19125 C C . HIS A 1 56 ? -1.153 -21.823 -30.013 1.00 72.00 36 HIS A C 15
ATOM 19126 O O . HIS A 1 56 ? -1.282 -22.360 -31.129 1.00 33.00 36 HIS A O 15
ATOM 19140 N N . LEU A 1 57 ? -1.043 -20.536 -29.843 1.00 72.00 37 LEU A N 15
ATOM 19141 C CA . LEU A 1 57 ? -1.024 -19.588 -30.932 1.00 1.00 37 LEU A CA 15
ATOM 19142 C C . LEU A 1 57 ? 0.308 -18.974 -30.950 1.00 24.00 37 LEU A C 15
ATOM 19143 O O . LEU A 1 57 ? 1.040 -19.044 -29.956 1.00 13.00 37 LEU A O 15
ATOM 19159 N N . LYS A 1 58 ? 0.641 -18.379 -32.026 1.00 52.00 38 LYS A N 15
ATOM 19160 C CA . LYS A 1 58 ? 1.900 -17.772 -32.134 1.00 2.00 38 LYS A CA 15
ATOM 19161 C C . LYS A 1 58 ? 1.796 -16.428 -32.737 1.00 0.00 38 LYS A C 15
ATOM 19162 O O . LYS A 1 58 ? 0.856 -16.145 -33.488 1.00 5.00 38 LYS A O 15
ATOM 19181 N N . GLN A 1 59 ? 2.737 -15.616 -32.398 1.00 34.00 39 GLN A N 15
ATOM 19182 C CA . GLN A 1 59 ? 2.882 -14.303 -32.957 1.00 14.00 39 GLN A CA 15
ATOM 19183 C C . GLN A 1 59 ? 3.366 -14.467 -34.373 1.00 43.00 39 GLN A C 15
ATOM 19184 O O . GLN A 1 59 ? 4.503 -14.890 -34.622 1.00 1.00 39 GLN A O 15
ATOM 19198 N N . GLY A 1 60 ? 2.497 -14.207 -35.270 1.00 12.00 40 GLY A N 15
ATOM 19199 C CA . GLY A 1 60 ? 2.785 -14.404 -36.662 1.00 40.00 40 GLY A CA 15
ATOM 19200 C C . GLY A 1 60 ? 2.516 -13.189 -37.490 1.00 52.00 40 GLY A C 15
ATOM 19201 O O . GLY A 1 60 ? 3.051 -12.115 -37.212 1.00 13.00 40 GLY A O 15
ATOM 19205 N N . ILE A 1 61 ? 1.681 -13.355 -38.497 1.00 60.00 41 ILE A N 15
ATOM 19206 C CA . ILE A 1 61 ? 1.348 -12.294 -39.431 1.00 65.00 41 ILE A CA 15
ATOM 19207 C C . ILE A 1 61 ? 0.466 -11.268 -38.737 1.00 12.00 41 ILE A C 15
ATOM 19208 O O . ILE A 1 61 ? -0.700 -11.528 -38.446 1.00 15.00 41 ILE A O 15
ATOM 19224 N N . SER A 1 62 ? 1.026 -10.133 -38.457 1.00 14.00 42 SER A N 15
ATOM 19225 C CA . SER A 1 62 ? 0.334 -9.117 -37.746 1.00 75.00 42 SER A CA 15
ATOM 19226 C C . SER A 1 62 ? -0.061 -7.978 -38.695 1.00 41.00 42 SER A C 15
ATOM 19227 O O . SER A 1 62 ? -0.016 -8.130 -39.921 1.00 14.00 42 SER A O 15
ATOM 19235 N N . ALA A 1 63 ? -0.434 -6.867 -38.107 1.00 53.00 43 ALA A N 15
ATOM 19236 C CA . ALA A 1 63 ? -0.875 -5.688 -38.771 1.00 13.00 43 ALA A CA 15
ATOM 19237 C C . ALA A 1 63 ? -0.819 -4.544 -37.770 1.00 13.00 43 ALA A C 15
ATOM 19238 O O . ALA A 1 63 ? -0.414 -3.427 -38.091 1.00 73.00 43 ALA A O 15
ATOM 19245 N N . SER A 1 64 ? -1.233 -4.850 -36.553 1.00 73.00 44 SER A N 15
ATOM 19246 C CA . SER A 1 64 ? -1.190 -3.954 -35.420 1.00 54.00 44 SER A CA 15
ATOM 19247 C C . SER A 1 64 ? -1.288 -4.812 -34.160 1.00 63.00 44 SER A C 15
ATOM 19248 O O . SER A 1 64 ? -1.720 -5.968 -34.254 1.00 34.00 44 SER A O 15
ATOM 19256 N N . GLY A 1 65 ? -0.865 -4.291 -33.032 1.00 74.00 45 GLY A N 15
ATOM 19257 C CA . GLY A 1 65 ? -0.998 -4.983 -31.767 1.00 71.00 45 GLY A CA 15
ATOM 19258 C C . GLY A 1 65 ? 0.061 -6.028 -31.546 1.00 21.00 45 GLY A C 15
ATOM 19259 O O . GLY A 1 65 ? 1.243 -5.718 -31.357 1.00 72.00 45 GLY A O 15
ATOM 19263 N N . ALA A 1 66 ? -0.382 -7.246 -31.558 1.00 51.00 46 ALA A N 15
ATOM 19264 C CA . ALA A 1 66 ? 0.385 -8.415 -31.362 1.00 55.00 46 ALA A CA 15
ATOM 19265 C C . ALA A 1 66 ? -0.534 -9.486 -31.810 1.00 62.00 46 ALA A C 15
ATOM 19266 O O . ALA A 1 66 ? -1.704 -9.515 -31.391 1.00 2.00 46 ALA A O 15
ATOM 19273 N N . ARG A 1 67 ? -0.081 -10.318 -32.666 1.00 53.00 47 ARG A N 15
ATOM 19274 C CA . ARG A 1 67 ? -0.961 -11.211 -33.306 1.00 20.00 47 ARG A CA 15
ATOM 19275 C C . ARG A 1 67 ? -0.598 -12.649 -33.014 1.00 31.00 47 ARG A C 15
ATOM 19276 O O . ARG A 1 67 ? 0.248 -13.221 -33.691 1.00 34.00 47 ARG A O 15
ATOM 19297 N N . TYR A 1 68 ? -1.191 -13.211 -32.008 1.00 72.00 48 TYR A N 15
ATOM 19298 C CA . TYR A 1 68 ? -1.020 -14.576 -31.717 1.00 34.00 48 TYR A CA 15
ATOM 19299 C C . TYR A 1 68 ? -2.193 -15.259 -32.340 1.00 32.00 48 TYR A C 15
ATOM 19300 O O . TYR A 1 68 ? -3.323 -15.067 -31.933 1.00 32.00 48 TYR A O 15
ATOM 19318 N N . THR A 1 69 ? -1.964 -15.971 -33.373 1.00 15.00 49 THR A N 15
ATOM 19319 C CA . THR A 1 69 ? -3.051 -16.547 -34.105 1.00 42.00 49 THR A CA 15
ATOM 19320 C C . THR A 1 69 ? -2.594 -17.818 -34.743 1.00 22.00 49 THR A C 15
ATOM 19321 O O . THR A 1 69 ? -1.477 -17.880 -35.248 1.00 24.00 49 THR A O 15
ATOM 19332 N N . ASP A 1 70 ? -3.411 -18.844 -34.682 1.00 5.00 50 ASP A N 15
ATOM 19333 C CA . ASP A 1 70 ? -3.031 -20.089 -35.285 1.00 14.00 50 ASP A CA 15
ATOM 19334 C C . ASP A 1 70 ? -4.266 -20.893 -35.687 1.00 25.00 50 ASP A C 15
ATOM 19335 O O . ASP A 1 70 ? -4.656 -21.833 -35.007 1.00 34.00 50 ASP A O 15
ATOM 19344 N N . GLY A 1 71 ? -4.984 -20.368 -36.678 1.00 51.00 51 GLY A N 15
ATOM 19345 C CA . GLY A 1 71 ? -6.078 -21.089 -37.338 1.00 73.00 51 GLY A CA 15
ATOM 19346 C C . GLY A 1 71 ? -7.412 -21.103 -36.596 1.00 54.00 51 GLY A C 15
ATOM 19347 O O . GLY A 1 71 ? -8.474 -20.919 -37.206 1.00 63.00 51 GLY A O 15
ATOM 19351 N N . ILE A 1 72 ? -7.362 -21.291 -35.307 1.00 54.00 52 ILE A N 15
ATOM 19352 C CA . ILE A 1 72 ? -8.549 -21.463 -34.504 1.00 5.00 52 ILE A CA 15
ATOM 19353 C C . ILE A 1 72 ? -9.254 -20.128 -34.352 1.00 5.00 52 ILE A C 15
ATOM 19354 O O . ILE A 1 72 ? -10.351 -19.956 -34.797 1.00 74.00 52 ILE A O 15
ATOM 19370 N N . TYR A 1 73 ? -8.574 -19.186 -33.788 1.00 70.00 53 TYR A N 15
ATOM 19371 C CA . TYR A 1 73 ? -9.104 -17.869 -33.578 1.00 3.00 53 TYR A CA 15
ATOM 19372 C C . TYR A 1 73 ? -8.003 -16.872 -33.673 1.00 33.00 53 TYR A C 15
ATOM 19373 O O . TYR A 1 73 ? -6.814 -17.239 -33.643 1.00 43.00 53 TYR A O 15
ATOM 19391 N N . VAL A 1 74 ? -8.375 -15.657 -33.812 1.00 45.00 54 VAL A N 15
ATOM 19392 C CA . VAL A 1 74 ? -7.466 -14.562 -33.866 1.00 23.00 54 VAL A CA 15
ATOM 19393 C C . VAL A 1 74 ? -7.350 -13.956 -32.475 1.00 42.00 54 VAL A C 15
ATOM 19394 O O . VAL A 1 74 ? -8.279 -13.315 -31.999 1.00 10.00 54 VAL A O 15
ATOM 19407 N N . PHE A 1 75 ? -6.264 -14.233 -31.808 1.00 33.00 55 PHE A N 15
ATOM 19408 C CA . PHE A 1 75 ? -6.003 -13.652 -30.514 1.00 1.00 55 PHE A CA 15
ATOM 19409 C C . PHE A 1 75 ? -5.196 -12.387 -30.723 1.00 5.00 55 PHE A C 15
ATOM 19410 O O . PHE A 1 75 ? -3.985 -12.419 -30.994 1.00 34.00 55 PHE A O 15
ATOM 19427 N N . TRP A 1 76 ? -5.872 -11.290 -30.647 1.00 1.00 56 TRP A N 15
ATOM 19428 C CA . TRP A 1 76 ? -5.308 -10.053 -30.915 1.00 41.00 56 TRP A CA 15
ATOM 19429 C C . TRP A 1 76 ? -5.101 -9.334 -29.624 1.00 42.00 56 TRP A C 15
ATOM 19430 O O . TRP A 1 76 ? -6.022 -9.132 -28.821 1.00 12.00 56 TRP A O 15
ATOM 19451 N N . SER A 1 77 ? -3.910 -9.008 -29.421 1.00 22.00 57 SER A N 15
ATOM 19452 C CA . SER A 1 77 ? -3.463 -8.362 -28.239 1.00 43.00 57 SER A CA 15
ATOM 19453 C C . SER A 1 77 ? -3.012 -6.954 -28.594 1.00 54.00 57 SER A C 15
ATOM 19454 O O . SER A 1 77 ? -2.005 -6.773 -29.246 1.00 41.00 57 SER A O 15
ATOM 19462 N N . LYS A 1 78 ? -3.786 -5.970 -28.205 1.00 43.00 58 LYS A N 15
ATOM 19463 C CA . LYS A 1 78 ? -3.485 -4.591 -28.543 1.00 20.00 58 LYS A CA 15
ATOM 19464 C C . LYS A 1 78 ? -2.405 -4.052 -27.603 1.00 53.00 58 LYS A C 15
ATOM 19465 O O . LYS A 1 78 ? -1.549 -3.244 -27.997 1.00 55.00 58 LYS A O 15
ATOM 19484 N N . GLY A 1 79 ? -2.444 -4.533 -26.382 1.00 33.00 59 GLY A N 15
ATOM 19485 C CA . GLY A 1 79 ? -1.509 -4.122 -25.370 1.00 24.00 59 GLY A CA 15
ATOM 19486 C C . GLY A 1 79 ? -2.118 -4.280 -24.006 1.00 30.00 59 GLY A C 15
ATOM 19487 O O . GLY A 1 79 ? -1.819 -5.224 -23.291 1.00 70.00 59 GLY A O 15
ATOM 19491 N N . ASP A 1 80 ? -3.033 -3.401 -23.686 1.00 10.00 60 ASP A N 15
ATOM 19492 C CA . ASP A 1 80 ? -3.725 -3.430 -22.404 1.00 23.00 60 ASP A CA 15
ATOM 19493 C C . ASP A 1 80 ? -5.110 -3.976 -22.585 1.00 61.00 60 ASP A C 15
ATOM 19494 O O . ASP A 1 80 ? -5.904 -4.008 -21.657 1.00 42.00 60 ASP A O 15
ATOM 19503 N N . GLU A 1 81 ? -5.405 -4.388 -23.780 1.00 42.00 61 GLU A N 15
ATOM 19504 C CA . GLU A 1 81 ? -6.664 -4.963 -24.114 1.00 54.00 61 GLU A CA 15
ATOM 19505 C C . GLU A 1 81 ? -6.434 -6.111 -25.057 1.00 54.00 61 GLU A C 15
ATOM 19506 O O . GLU A 1 81 ? -5.394 -6.159 -25.760 1.00 25.00 61 GLU A O 15
ATOM 19518 N N . ALA A 1 82 ? -7.351 -7.026 -25.067 1.00 32.00 62 ALA A N 15
ATOM 19519 C CA . ALA A 1 82 ? -7.243 -8.203 -25.833 1.00 40.00 62 ALA A CA 15
ATOM 19520 C C . ALA A 1 82 ? -8.594 -8.516 -26.405 1.00 32.00 62 ALA A C 15
ATOM 19521 O O . ALA A 1 82 ? -9.624 -8.312 -25.747 1.00 33.00 62 ALA A O 15
ATOM 19528 N N . THR A 1 83 ? -8.602 -8.941 -27.609 1.00 24.00 63 THR A N 15
ATOM 19529 C CA . THR A 1 83 ? -9.805 -9.306 -28.299 1.00 12.00 63 THR A CA 15
ATOM 19530 C C . THR A 1 83 ? -9.519 -10.545 -29.158 1.00 62.00 63 THR A C 15
ATOM 19531 O O . THR A 1 83 ? -8.486 -10.629 -29.813 1.00 24.00 63 THR A O 15
ATOM 19542 N N . VAL A 1 84 ? -10.399 -11.509 -29.107 1.00 21.00 64 VAL A N 15
ATOM 19543 C CA . VAL A 1 84 ? -10.219 -12.753 -29.808 1.00 14.00 64 VAL A CA 15
ATOM 19544 C C . VAL A 1 84 ? -11.386 -12.987 -30.754 1.00 51.00 64 VAL A C 15
ATOM 19545 O O . VAL A 1 84 ? -12.513 -13.175 -30.303 1.00 1.00 64 VAL A O 15
ATOM 19558 N N . TYR A 1 85 ? -11.110 -13.028 -32.033 1.00 45.00 65 TYR A N 15
ATOM 19559 C CA . TYR A 1 85 ? -12.146 -13.135 -33.044 1.00 44.00 65 TYR A CA 15
ATOM 19560 C C . TYR A 1 85 ? -11.784 -14.085 -34.174 1.00 35.00 65 TYR A C 15
ATOM 19561 O O . TYR A 1 85 ? -10.899 -13.833 -34.944 1.00 63.00 65 TYR A O 15
ATOM 19579 N N . LYS A 1 86 ? -12.437 -15.195 -34.205 1.00 12.00 66 LYS A N 15
ATOM 19580 C CA . LYS A 1 86 ? -12.482 -16.015 -35.335 1.00 53.00 66 LYS A CA 15
ATOM 19581 C C . LYS A 1 86 ? -13.644 -15.420 -36.074 1.00 13.00 66 LYS A C 15
ATOM 19582 O O . LYS A 1 86 ? -14.554 -14.891 -35.435 1.00 12.00 66 LYS A O 15
ATOM 19601 N N . ARG A 1 87 ? -13.669 -15.552 -37.332 1.00 24.00 67 ARG A N 15
ATOM 19602 C CA . ARG A 1 87 ? -14.712 -14.943 -38.162 1.00 54.00 67 ARG A CA 15
ATOM 19603 C C . ARG A 1 87 ? -16.101 -15.504 -37.816 1.00 45.00 67 ARG A C 15
ATOM 19604 O O . ARG A 1 87 ? -17.127 -14.853 -38.020 1.00 25.00 67 ARG A O 15
ATOM 19625 N N . ASP A 1 88 ? -16.113 -16.679 -37.224 1.00 33.00 68 ASP A N 15
ATOM 19626 C CA . ASP A 1 88 ? -17.343 -17.301 -36.808 1.00 23.00 68 ASP A CA 15
ATOM 19627 C C . ASP A 1 88 ? -17.571 -17.128 -35.336 1.00 40.00 68 ASP A C 15
ATOM 19628 O O . ASP A 1 88 ? -18.716 -17.168 -34.871 1.00 62.00 68 ASP A O 15
ATOM 19637 N N . ARG A 1 89 ? -16.517 -16.876 -34.589 1.00 24.00 69 ARG A N 15
ATOM 19638 C CA . ARG A 1 89 ? -16.664 -16.804 -33.173 1.00 74.00 69 ARG A CA 15
ATOM 19639 C C . ARG A 1 89 ? -15.577 -16.019 -32.459 1.00 63.00 69 ARG A C 15
ATOM 19640 O O . ARG A 1 89 ? -14.386 -16.314 -32.529 1.00 21.00 69 ARG A O 15
ATOM 19661 N N . ILE A 1 90 ? -16.038 -15.049 -31.798 1.00 25.00 70 ILE A N 15
ATOM 19662 C CA . ILE A 1 90 ? -15.314 -14.267 -30.830 1.00 52.00 70 ILE A CA 15
ATOM 19663 C C . ILE A 1 90 ? -15.440 -15.011 -29.551 1.00 1.00 70 ILE A C 15
ATOM 19664 O O . ILE A 1 90 ? -16.542 -15.428 -29.171 1.00 50.00 70 ILE A O 15
ATOM 19680 N N . VAL A 1 91 ? -14.379 -15.188 -28.912 1.00 51.00 71 VAL A N 15
ATOM 19681 C CA . VAL A 1 91 ? -14.400 -15.867 -27.649 1.00 62.00 71 VAL A CA 15
ATOM 19682 C C . VAL A 1 91 ? -14.121 -14.904 -26.516 1.00 14.00 71 VAL A C 15
ATOM 19683 O O . VAL A 1 91 ? -14.591 -15.097 -25.408 1.00 41.00 71 VAL A O 15
ATOM 19696 N N . LEU A 1 92 ? -13.447 -13.803 -26.833 1.00 34.00 72 LEU A N 15
ATOM 19697 C CA . LEU A 1 92 ? -13.112 -12.761 -25.840 1.00 32.00 72 LEU A CA 15
ATOM 19698 C C . LEU A 1 92 ? -13.132 -11.401 -26.508 1.00 14.00 72 LEU A C 15
ATOM 19699 O O . LEU A 1 92 ? -12.568 -11.248 -27.582 1.00 64.00 72 LEU A O 15
ATOM 19715 N N . ASN A 1 93 ? -13.807 -10.436 -25.925 1.00 30.00 73 ASN A N 15
ATOM 19716 C CA . ASN A 1 93 ? -13.762 -9.058 -26.452 1.00 3.00 73 ASN A CA 15
ATOM 19717 C C . ASN A 1 93 ? -13.832 -8.041 -25.328 1.00 44.00 73 ASN A C 15
ATOM 19718 O O . ASN A 1 93 ? -14.065 -6.848 -25.548 1.00 74.00 73 ASN A O 15
ATOM 19729 N N . ASN A 1 94 ? -13.529 -8.502 -24.143 1.00 23.00 74 ASN A N 15
ATOM 19730 C CA . ASN A 1 94 ? -13.565 -7.685 -22.964 1.00 40.00 74 ASN A CA 15
ATOM 19731 C C . ASN A 1 94 ? -12.505 -8.156 -22.014 1.00 23.00 74 ASN A C 15
ATOM 19732 O O . ASN A 1 94 ? -12.763 -8.948 -21.104 1.00 73.00 74 ASN A O 15
ATOM 19743 N N . CYS A 1 95 ? -11.304 -7.762 -22.306 1.00 14.00 75 CYS A N 15
ATOM 19744 C CA . CYS A 1 95 ? -10.171 -8.066 -21.491 1.00 53.00 75 CYS A CA 15
ATOM 19745 C C . CYS A 1 95 ? -9.265 -6.904 -21.460 1.00 34.00 75 CYS A C 15
ATOM 19746 O O . CYS A 1 95 ? -8.995 -6.293 -22.502 1.00 55.00 75 CYS A O 15
ATOM 19753 N N . GLN A 1 96 ? -8.789 -6.602 -20.292 1.00 32.00 76 GLN A N 15
ATOM 19754 C CA . GLN A 1 96 ? -7.991 -5.477 -20.042 1.00 72.00 76 GLN A CA 15
ATOM 19755 C C . GLN A 1 96 ? -6.923 -5.917 -19.131 1.00 75.00 76 GLN A C 15
ATOM 19756 O O . GLN A 1 96 ? -7.162 -6.276 -17.990 1.00 74.00 76 GLN A O 15
ATOM 19770 N N . LEU A 1 97 ? -5.768 -5.923 -19.647 1.00 72.00 77 LEU A N 15
ATOM 19771 C CA . LEU A 1 97 ? -4.658 -6.534 -18.999 1.00 41.00 77 LEU A CA 15
ATOM 19772 C C . LEU A 1 97 ? -4.139 -5.688 -17.842 1.00 1.00 77 LEU A C 15
ATOM 19773 O O . LEU A 1 97 ? -4.132 -4.463 -17.915 1.00 23.00 77 LEU A O 15
ATOM 19789 N N . GLN A 1 98 ? -3.754 -6.343 -16.769 1.00 40.00 78 GLN A N 15
ATOM 19790 C CA . GLN A 1 98 ? -3.163 -5.651 -15.646 1.00 32.00 78 GLN A CA 15
ATOM 19791 C C . GLN A 1 98 ? -1.670 -5.518 -15.876 1.00 13.00 78 GLN A C 15
ATOM 19792 O O . GLN A 1 98 ? -1.152 -4.422 -16.023 1.00 74.00 78 GLN A O 15
ATOM 19806 N N . ASN A 1 99 ? -1.009 -6.650 -15.961 1.00 50.00 79 ASN A N 15
ATOM 19807 C CA . ASN A 1 99 ? 0.407 -6.745 -16.223 1.00 31.00 79 ASN A CA 15
ATOM 19808 C C . ASN A 1 99 ? 0.642 -8.216 -16.398 1.00 42.00 79 ASN A C 15
ATOM 19809 O O . ASN A 1 99 ? 0.221 -8.989 -15.540 1.00 34.00 79 ASN A O 15
ATOM 19820 N N . PRO A 1 100 ? 1.241 -8.662 -17.499 1.00 54.00 80 PRO A N 15
ATOM 19821 C CA . PRO A 1 100 ? 1.361 -10.080 -17.756 1.00 14.00 80 PRO A CA 15
ATOM 19822 C C . PRO A 1 100 ? 2.410 -10.789 -16.887 1.00 35.00 80 PRO A C 15
ATOM 19823 O O . PRO A 1 100 ? 2.363 -12.011 -16.701 1.00 11.00 80 PRO A O 15
ATOM 19834 N N . GLN A 1 101 ? 3.352 -10.061 -16.355 1.00 25.00 81 GLN A N 15
ATOM 19835 C CA . GLN A 1 101 ? 4.295 -10.674 -15.543 1.00 13.00 81 GLN A CA 15
ATOM 19836 C C . GLN A 1 101 ? 3.857 -10.603 -14.101 1.00 65.00 81 GLN A C 15
ATOM 19837 O O . GLN A 1 101 ? 4.119 -9.627 -13.379 1.00 73.00 81 GLN A O 15
ATOM 19851 N N . ARG A 1 102 ? 3.093 -11.593 -13.760 1.00 62.00 82 ARG A N 15
ATOM 19852 C CA . ARG A 1 102 ? 2.545 -11.816 -12.431 1.00 13.00 82 ARG A CA 15
ATOM 19853 C C . ARG A 1 102 ? 3.629 -11.816 -11.370 1.00 13.00 82 ARG A C 15
ATOM 19854 O O . ARG A 1 102 ? 4.378 -12.793 -11.287 1.00 0.00 82 ARG A O 15
ATOM 19876 N N . MET A 1 21 ? 9.077 -19.974 -12.426 1.00 21.00 1 MET A N 16
ATOM 19877 C CA . MET A 1 21 ? 8.137 -19.147 -13.174 1.00 1.00 1 MET A CA 16
ATOM 19878 C C . MET A 1 21 ? 7.118 -20.021 -13.837 1.00 71.00 1 MET A C 16
ATOM 19879 O O . MET A 1 21 ? 7.393 -21.186 -14.121 1.00 24.00 1 MET A O 16
ATOM 19893 N N . GLN A 1 22 ? 5.955 -19.478 -14.084 1.00 3.00 2 GLN A N 16
ATOM 19894 C CA . GLN A 1 22 ? 4.888 -20.207 -14.747 1.00 75.00 2 GLN A CA 16
ATOM 19895 C C . GLN A 1 22 ? 5.017 -19.956 -16.236 1.00 32.00 2 GLN A C 16
ATOM 19896 O O . GLN A 1 22 ? 5.932 -19.250 -16.673 1.00 51.00 2 GLN A O 16
ATOM 19910 N N . THR A 1 23 ? 4.129 -20.518 -17.009 1.00 41.00 3 THR A N 16
ATOM 19911 C CA . THR A 1 23 ? 4.006 -20.114 -18.369 1.00 1.00 3 THR A CA 16
ATOM 19912 C C . THR A 1 23 ? 3.172 -18.869 -18.288 1.00 42.00 3 THR A C 16
ATOM 19913 O O . THR A 1 23 ? 2.075 -18.896 -17.699 1.00 73.00 3 THR A O 16
ATOM 19924 N N . ASP A 1 24 ? 3.709 -17.798 -18.815 1.00 73.00 4 ASP A N 16
ATOM 19925 C CA . ASP A 1 24 ? 3.153 -16.457 -18.658 1.00 63.00 4 ASP A CA 16
ATOM 19926 C C . ASP A 1 24 ? 1.711 -16.431 -19.119 1.00 2.00 4 ASP A C 16
ATOM 19927 O O . ASP A 1 24 ? 1.348 -17.153 -20.055 1.00 14.00 4 ASP A O 16
ATOM 19936 N N . THR A 1 25 ? 0.880 -15.662 -18.478 1.00 41.00 5 THR A N 16
ATOM 19937 C CA . THR A 1 25 ? -0.513 -15.711 -18.805 1.00 43.00 5 THR A CA 16
ATOM 19938 C C . THR A 1 25 ? -1.129 -14.383 -18.611 1.00 42.00 5 THR A C 16
ATOM 19939 O O . THR A 1 25 ? -0.647 -13.602 -17.850 1.00 53.00 5 THR A O 16
ATOM 19950 N N . LEU A 1 26 ? -2.215 -14.134 -19.284 1.00 54.00 6 LEU A N 16
ATOM 19951 C CA . LEU A 1 26 ? -2.857 -12.867 -19.164 1.00 53.00 6 LEU A CA 16
ATOM 19952 C C . LEU A 1 26 ? -3.676 -12.787 -17.878 1.00 45.00 6 LEU A C 16
ATOM 19953 O O . LEU A 1 26 ? -3.406 -13.503 -16.921 1.00 14.00 6 LEU A O 16
ATOM 19969 N N . GLU A 1 27 ? -4.694 -11.979 -17.891 1.00 22.00 7 GLU A N 16
ATOM 19970 C CA . GLU A 1 27 ? -5.398 -11.586 -16.718 1.00 61.00 7 GLU A CA 16
ATOM 19971 C C . GLU A 1 27 ? -6.230 -12.735 -16.180 1.00 63.00 7 GLU A C 16
ATOM 19972 O O . GLU A 1 27 ? -6.529 -12.807 -14.997 1.00 62.00 7 GLU A O 16
ATOM 19984 N N . TYR A 1 28 ? -6.538 -13.659 -17.086 1.00 60.00 8 TYR A N 16
ATOM 19985 C CA . TYR A 1 28 ? -7.367 -14.838 -16.880 1.00 1.00 8 TYR A CA 16
ATOM 19986 C C . TYR A 1 28 ? -8.708 -14.609 -16.161 1.00 51.00 8 TYR A C 16
ATOM 19987 O O . TYR A 1 28 ? -9.347 -15.558 -15.735 1.00 61.00 8 TYR A O 16
ATOM 20005 N N . GLN A 1 29 ? -9.170 -13.390 -16.123 1.00 12.00 9 GLN A N 16
ATOM 20006 C CA . GLN A 1 29 ? -10.364 -13.060 -15.379 1.00 4.00 9 GLN A CA 16
ATOM 20007 C C . GLN A 1 29 ? -11.099 -11.941 -16.070 1.00 5.00 9 GLN A C 16
ATOM 20008 O O . GLN A 1 29 ? -11.636 -11.030 -15.442 1.00 53.00 9 GLN A O 16
ATOM 20022 N N . CYS A 1 30 ? -11.181 -12.075 -17.361 1.00 52.00 10 CYS A N 16
ATOM 20023 C CA . CYS A 1 30 ? -11.805 -11.085 -18.205 1.00 1.00 10 CYS A CA 16
ATOM 20024 C C . CYS A 1 30 ? -13.310 -11.122 -17.971 1.00 51.00 10 CYS A C 16
ATOM 20025 O O . CYS A 1 30 ? -13.840 -12.122 -17.461 1.00 55.00 10 CYS A O 16
ATOM 20032 N N . ASP A 1 31 ? -13.999 -10.081 -18.361 1.00 33.00 11 ASP A N 16
ATOM 20033 C CA . ASP A 1 31 ? -15.425 -9.947 -18.059 1.00 41.00 11 ASP A CA 16
ATOM 20034 C C . ASP A 1 31 ? -16.278 -10.875 -18.900 1.00 53.00 11 ASP A C 16
ATOM 20035 O O . ASP A 1 31 ? -17.457 -11.100 -18.594 1.00 42.00 11 ASP A O 16
ATOM 20044 N N . GLU A 1 32 ? -15.719 -11.407 -19.960 1.00 73.00 12 GLU A N 16
ATOM 20045 C CA . GLU A 1 32 ? -16.465 -12.330 -20.769 1.00 71.00 12 GLU A CA 16
ATOM 20046 C C . GLU A 1 32 ? -15.911 -13.746 -20.703 1.00 2.00 12 GLU A C 16
ATOM 20047 O O . GLU A 1 32 ? -16.673 -14.707 -20.625 1.00 70.00 12 GLU A O 16
ATOM 20059 N N . LYS A 1 33 ? -14.612 -13.882 -20.663 1.00 63.00 13 LYS A N 16
ATOM 20060 C CA . LYS A 1 33 ? -13.997 -15.173 -20.813 1.00 62.00 13 LYS A CA 16
ATOM 20061 C C . LYS A 1 33 ? -12.854 -15.273 -19.852 1.00 23.00 13 LYS A C 16
ATOM 20062 O O . LYS A 1 33 ? -12.139 -14.292 -19.651 1.00 24.00 13 LYS A O 16
ATOM 20081 N N . PRO A 1 34 ? -12.669 -16.399 -19.198 1.00 12.00 14 PRO A N 16
ATOM 20082 C CA . PRO A 1 34 ? -11.486 -16.610 -18.430 1.00 41.00 14 PRO A CA 16
ATOM 20083 C C . PRO A 1 34 ? -10.354 -16.973 -19.405 1.00 71.00 14 PRO A C 16
ATOM 20084 O O . PRO A 1 34 ? -10.346 -18.056 -19.979 1.00 12.00 14 PRO A O 16
ATOM 20095 N N . LEU A 1 35 ? -9.419 -16.082 -19.598 1.00 61.00 15 LEU A N 16
ATOM 20096 C CA . LEU A 1 35 ? -8.439 -16.261 -20.604 1.00 44.00 15 LEU A CA 16
ATOM 20097 C C . LEU A 1 35 ? -7.146 -16.564 -19.983 1.00 32.00 15 LEU A C 16
ATOM 20098 O O . LEU A 1 35 ? -6.399 -15.654 -19.585 1.00 54.00 15 LEU A O 16
ATOM 20114 N N . THR A 1 36 ? -6.889 -17.793 -19.805 1.00 73.00 16 THR A N 16
ATOM 20115 C CA . THR A 1 36 ? -5.635 -18.129 -19.313 1.00 54.00 16 THR A CA 16
ATOM 20116 C C . THR A 1 36 ? -4.790 -18.495 -20.514 1.00 24.00 16 THR A C 16
ATOM 20117 O O . THR A 1 36 ? -5.231 -19.252 -21.388 1.00 51.00 16 THR A O 16
ATOM 20128 N N . VAL A 1 37 ? -3.633 -17.940 -20.578 1.00 75.00 17 VAL A N 16
ATOM 20129 C CA . VAL A 1 37 ? -2.792 -18.080 -21.718 1.00 62.00 17 VAL A CA 16
ATOM 20130 C C . VAL A 1 37 ? -1.557 -18.841 -21.347 1.00 32.00 17 VAL A C 16
ATOM 20131 O O . VAL A 1 37 ? -1.079 -18.743 -20.232 1.00 1.00 17 VAL A O 16
ATOM 20144 N N . LYS A 1 38 ? -1.095 -19.649 -22.236 1.00 62.00 18 LYS A N 16
ATOM 20145 C CA . LYS A 1 38 ? 0.175 -20.258 -22.076 1.00 41.00 18 LYS A CA 16
ATOM 20146 C C . LYS A 1 38 ? 1.109 -19.551 -22.990 1.00 54.00 18 LYS A C 16
ATOM 20147 O O . LYS A 1 38 ? 1.293 -19.949 -24.130 1.00 14.00 18 LYS A O 16
ATOM 20166 N N . LEU A 1 39 ? 1.592 -18.435 -22.523 1.00 30.00 19 LEU A N 16
ATOM 20167 C CA . LEU A 1 39 ? 2.450 -17.602 -23.231 1.00 25.00 19 LEU A CA 16
ATOM 20168 C C . LEU A 1 39 ? 3.839 -18.062 -22.978 1.00 30.00 19 LEU A C 16
ATOM 20169 O O . LEU A 1 39 ? 4.489 -17.695 -21.982 1.00 21.00 19 LEU A O 16
ATOM 20185 N N . ASN A 1 40 ? 4.250 -18.946 -23.788 1.00 34.00 20 ASN A N 16
ATOM 20186 C CA . ASN A 1 40 ? 5.562 -19.483 -23.662 1.00 60.00 20 ASN A CA 16
ATOM 20187 C C . ASN A 1 40 ? 6.481 -18.714 -24.583 1.00 64.00 20 ASN A C 16
ATOM 20188 O O . ASN A 1 40 ? 6.509 -18.948 -25.794 1.00 72.00 20 ASN A O 16
ATOM 20199 N N . ASN A 1 41 ? 7.185 -17.762 -24.001 1.00 64.00 21 ASN A N 16
ATOM 20200 C CA . ASN A 1 41 ? 8.041 -16.808 -24.729 1.00 1.00 21 ASN A CA 16
ATOM 20201 C C . ASN A 1 41 ? 9.068 -17.459 -25.679 1.00 35.00 21 ASN A C 16
ATOM 20202 O O . ASN A 1 41 ? 9.183 -17.018 -26.822 1.00 54.00 21 ASN A O 16
ATOM 20213 N N . PRO A 1 42 ? 9.836 -18.526 -25.258 1.00 51.00 22 PRO A N 16
ATOM 20214 C CA . PRO A 1 42 ? 10.787 -19.211 -26.161 1.00 53.00 22 PRO A CA 16
ATOM 20215 C C . PRO A 1 42 ? 10.108 -19.777 -27.422 1.00 53.00 22 PRO A C 16
ATOM 20216 O O . PRO A 1 42 ? 10.760 -20.048 -28.417 1.00 50.00 22 PRO A O 16
ATOM 20227 N N . ARG A 1 43 ? 8.803 -19.939 -27.370 1.00 34.00 23 ARG A N 16
ATOM 20228 C CA . ARG A 1 43 ? 8.053 -20.446 -28.508 1.00 12.00 23 ARG A CA 16
ATOM 20229 C C . ARG A 1 43 ? 7.293 -19.335 -29.213 1.00 61.00 23 ARG A C 16
ATOM 20230 O O . ARG A 1 43 ? 7.080 -19.406 -30.416 1.00 3.00 23 ARG A O 16
ATOM 20251 N N . GLN A 1 44 ? 6.932 -18.285 -28.455 1.00 2.00 24 GLN A N 16
ATOM 20252 C CA . GLN A 1 44 ? 6.084 -17.173 -28.928 1.00 33.00 24 GLN A CA 16
ATOM 20253 C C . GLN A 1 44 ? 4.706 -17.683 -29.286 1.00 42.00 24 GLN A C 16
ATOM 20254 O O . GLN A 1 44 ? 3.978 -17.091 -30.100 1.00 3.00 24 GLN A O 16
ATOM 20268 N N . GLU A 1 45 ? 4.344 -18.753 -28.628 1.00 21.00 25 GLU A N 16
ATOM 20269 C CA . GLU A 1 45 ? 3.097 -19.403 -28.820 1.00 31.00 25 GLU A CA 16
ATOM 20270 C C . GLU A 1 45 ? 2.270 -19.309 -27.595 1.00 12.00 25 GLU A C 16
ATOM 20271 O O . GLU A 1 45 ? 2.777 -19.420 -26.468 1.00 51.00 25 GLU A O 16
ATOM 20283 N N . VAL A 1 46 ? 1.028 -19.062 -27.813 1.00 51.00 26 VAL A N 16
ATOM 20284 C CA . VAL A 1 46 ? 0.059 -18.965 -26.773 1.00 12.00 26 VAL A CA 16
ATOM 20285 C C . VAL A 1 46 ? -0.943 -20.074 -26.904 1.00 24.00 26 VAL A C 16
ATOM 20286 O O . VAL A 1 46 ? -1.530 -20.277 -27.966 1.00 42.00 26 VAL A O 16
ATOM 20299 N N . SER A 1 47 ? -1.095 -20.818 -25.872 1.00 61.00 27 SER A N 16
ATOM 20300 C CA . SER A 1 47 ? -2.098 -21.808 -25.837 1.00 54.00 27 SER A CA 16
ATOM 20301 C C . SER A 1 47 ? -3.167 -21.256 -24.951 1.00 11.00 27 SER A C 16
ATOM 20302 O O . SER A 1 47 ? -2.920 -20.980 -23.776 1.00 20.00 27 SER A O 16
ATOM 20310 N N . PHE A 1 48 ? -4.297 -21.026 -25.487 1.00 45.00 28 PHE A N 16
ATOM 20311 C CA . PHE A 1 48 ? -5.327 -20.409 -24.731 1.00 42.00 28 PHE A CA 16
ATOM 20312 C C . PHE A 1 48 ? -6.521 -21.314 -24.660 1.00 55.00 28 PHE A C 16
ATOM 20313 O O . PHE A 1 48 ? -6.686 -22.228 -25.478 1.00 51.00 28 PHE A O 16
ATOM 20330 N N . VAL A 1 49 ? -7.339 -21.041 -23.734 1.00 72.00 29 VAL A N 16
ATOM 20331 C CA . VAL A 1 49 ? -8.480 -21.816 -23.462 1.00 23.00 29 VAL A CA 16
ATOM 20332 C C . VAL A 1 49 ? -9.719 -21.184 -24.073 1.00 60.00 29 VAL A C 16
ATOM 20333 O O . VAL A 1 49 ? -10.097 -20.056 -23.777 1.00 54.00 29 VAL A O 16
ATOM 20346 N N . TYR A 1 50 ? -10.270 -21.904 -24.997 1.00 33.00 30 TYR A N 16
ATOM 20347 C CA . TYR A 1 50 ? -11.516 -21.542 -25.667 1.00 63.00 30 TYR A CA 16
ATOM 20348 C C . TYR A 1 50 ? -12.656 -21.607 -24.666 1.00 32.00 30 TYR A C 16
ATOM 20349 O O . TYR A 1 50 ? -13.550 -20.737 -24.645 1.00 65.00 30 TYR A O 16
ATOM 20367 N N . ASP A 1 51 ? -12.586 -22.637 -23.834 1.00 72.00 31 ASP A N 16
ATOM 20368 C CA . ASP A 1 51 ? -13.569 -22.933 -22.795 1.00 64.00 31 ASP A CA 16
ATOM 20369 C C . ASP A 1 51 ? -13.227 -24.265 -22.178 1.00 1.00 31 ASP A C 16
ATOM 20370 O O . ASP A 1 51 ? -12.975 -24.373 -20.992 1.00 51.00 31 ASP A O 16
ATOM 20379 N N . ASN A 1 52 ? -13.195 -25.280 -23.014 1.00 55.00 32 ASN A N 16
ATOM 20380 C CA . ASN A 1 52 ? -12.935 -26.637 -22.559 1.00 14.00 32 ASN A CA 16
ATOM 20381 C C . ASN A 1 52 ? -11.858 -27.285 -23.440 1.00 12.00 32 ASN A C 16
ATOM 20382 O O . ASN A 1 52 ? -11.626 -28.476 -23.390 1.00 75.00 32 ASN A O 16
ATOM 20393 N N . GLN A 1 53 ? -11.147 -26.475 -24.200 1.00 14.00 33 GLN A N 16
ATOM 20394 C CA . GLN A 1 53 ? -10.143 -26.973 -25.088 1.00 23.00 33 GLN A CA 16
ATOM 20395 C C . GLN A 1 53 ? -9.163 -25.881 -25.272 1.00 15.00 33 GLN A C 16
ATOM 20396 O O . GLN A 1 53 ? -9.510 -24.684 -25.105 1.00 72.00 33 GLN A O 16
ATOM 20410 N N . LEU A 1 54 ? -7.988 -26.243 -25.584 1.00 53.00 34 LEU A N 16
ATOM 20411 C CA . LEU A 1 54 ? -6.942 -25.309 -25.719 1.00 33.00 34 LEU A CA 16
ATOM 20412 C C . LEU A 1 54 ? -6.558 -25.202 -27.179 1.00 71.00 34 LEU A C 16
ATOM 20413 O O . LEU A 1 54 ? -6.462 -26.214 -27.875 1.00 1.00 34 LEU A O 16
ATOM 20429 N N . LEU A 1 55 ? -6.399 -24.001 -27.650 1.00 72.00 35 LEU A N 16
ATOM 20430 C CA . LEU A 1 55 ? -5.903 -23.767 -28.982 1.00 34.00 35 LEU A CA 16
ATOM 20431 C C . LEU A 1 55 ? -4.571 -23.125 -28.867 1.00 22.00 35 LEU A C 16
ATOM 20432 O O . LEU A 1 55 ? -4.183 -22.704 -27.781 1.00 65.00 35 LEU A O 16
ATOM 20448 N N . HIS A 1 56 ? -3.893 -22.995 -29.957 1.00 21.00 36 HIS A N 16
ATOM 20449 C CA . HIS A 1 56 ? -2.576 -22.435 -29.932 1.00 33.00 36 HIS A CA 16
ATOM 20450 C C . HIS A 1 56 ? -2.388 -21.458 -31.060 1.00 3.00 36 HIS A C 16
ATOM 20451 O O . HIS A 1 56 ? -2.855 -21.679 -32.178 1.00 13.00 36 HIS A O 16
ATOM 20465 N N . LEU A 1 57 ? -1.769 -20.364 -30.742 1.00 51.00 37 LEU A N 16
ATOM 20466 C CA . LEU A 1 57 ? -1.482 -19.315 -31.694 1.00 73.00 37 LEU A CA 16
ATOM 20467 C C . LEU A 1 57 ? -0.063 -18.961 -31.549 1.00 32.00 37 LEU A C 16
ATOM 20468 O O . LEU A 1 57 ? 0.554 -19.287 -30.544 1.00 51.00 37 LEU A O 16
ATOM 20484 N N . LYS A 1 58 ? 0.445 -18.261 -32.494 1.00 43.00 38 LYS A N 16
ATOM 20485 C CA . LYS A 1 58 ? 1.815 -17.889 -32.466 1.00 1.00 38 LYS A CA 16
ATOM 20486 C C . LYS A 1 58 ? 2.008 -16.510 -32.999 1.00 64.00 38 LYS A C 16
ATOM 20487 O O . LYS A 1 58 ? 1.267 -16.058 -33.870 1.00 34.00 38 LYS A O 16
ATOM 20506 N N . GLN A 1 59 ? 2.989 -15.860 -32.495 1.00 14.00 39 GLN A N 16
ATOM 20507 C CA . GLN A 1 59 ? 3.334 -14.549 -32.935 1.00 71.00 39 GLN A CA 16
ATOM 20508 C C . GLN A 1 59 ? 4.291 -14.725 -34.075 1.00 5.00 39 GLN A C 16
ATOM 20509 O O . GLN A 1 59 ? 5.402 -15.247 -33.913 1.00 43.00 39 GLN A O 16
ATOM 20523 N N . GLY A 1 60 ? 3.811 -14.424 -35.208 1.00 24.00 40 GLY A N 16
ATOM 20524 C CA . GLY A 1 60 ? 4.608 -14.458 -36.411 1.00 22.00 40 GLY A CA 16
ATOM 20525 C C . GLY A 1 60 ? 3.951 -13.660 -37.491 1.00 62.00 40 GLY A C 16
ATOM 20526 O O . GLY A 1 60 ? 4.252 -13.812 -38.682 1.00 72.00 40 GLY A O 16
ATOM 20530 N N . ILE A 1 61 ? 3.033 -12.831 -37.069 1.00 53.00 41 ILE A N 16
ATOM 20531 C CA . ILE A 1 61 ? 2.239 -11.985 -37.909 1.00 42.00 41 ILE A CA 16
ATOM 20532 C C . ILE A 1 61 ? 1.900 -10.814 -37.037 1.00 2.00 41 ILE A C 16
ATOM 20533 O O . ILE A 1 61 ? 1.633 -11.004 -35.859 1.00 5.00 41 ILE A O 16
ATOM 20549 N N . SER A 1 62 ? 1.976 -9.640 -37.546 1.00 51.00 42 SER A N 16
ATOM 20550 C CA . SER A 1 62 ? 1.545 -8.496 -36.821 1.00 63.00 42 SER A CA 16
ATOM 20551 C C . SER A 1 62 ? 0.928 -7.519 -37.792 1.00 3.00 42 SER A C 16
ATOM 20552 O O . SER A 1 62 ? 1.060 -7.689 -39.008 1.00 35.00 42 SER A O 16
ATOM 20560 N N . ALA A 1 63 ? 0.215 -6.558 -37.274 1.00 1.00 43 ALA A N 16
ATOM 20561 C CA . ALA A 1 63 ? -0.384 -5.532 -38.061 1.00 2.00 43 ALA A CA 16
ATOM 20562 C C . ALA A 1 63 ? -0.682 -4.331 -37.190 1.00 62.00 43 ALA A C 16
ATOM 20563 O O . ALA A 1 63 ? 0.155 -3.466 -37.019 1.00 42.00 43 ALA A O 16
ATOM 20570 N N . SER A 1 64 ? -1.821 -4.337 -36.567 1.00 14.00 44 SER A N 16
ATOM 20571 C CA . SER A 1 64 ? -2.223 -3.265 -35.696 1.00 23.00 44 SER A CA 16
ATOM 20572 C C . SER A 1 64 ? -2.050 -3.724 -34.250 1.00 34.00 44 SER A C 16
ATOM 20573 O O . SER A 1 64 ? -2.817 -3.375 -33.356 1.00 21.00 44 SER A O 16
ATOM 20581 N N . GLY A 1 65 ? -1.018 -4.491 -34.030 1.00 44.00 45 GLY A N 16
ATOM 20582 C CA . GLY A 1 65 ? -0.746 -5.046 -32.746 1.00 21.00 45 GLY A CA 16
ATOM 20583 C C . GLY A 1 65 ? 0.220 -6.165 -32.889 1.00 20.00 45 GLY A C 16
ATOM 20584 O O . GLY A 1 65 ? 1.066 -6.143 -33.788 1.00 50.00 45 GLY A O 16
ATOM 20588 N N . ALA A 1 66 ? 0.029 -7.169 -32.111 1.00 62.00 46 ALA A N 16
ATOM 20589 C CA . ALA A 1 66 ? 0.853 -8.300 -32.069 1.00 53.00 46 ALA A CA 16
ATOM 20590 C C . ALA A 1 66 ? -0.086 -9.379 -32.331 1.00 22.00 46 ALA A C 16
ATOM 20591 O O . ALA A 1 66 ? -1.138 -9.445 -31.668 1.00 23.00 46 ALA A O 16
ATOM 20598 N N . ARG A 1 67 ? 0.175 -10.185 -33.288 1.00 41.00 47 ARG A N 16
ATOM 20599 C CA . ARG A 1 67 ? -0.818 -11.084 -33.639 1.00 52.00 47 ARG A CA 16
ATOM 20600 C C . ARG A 1 67 ? -0.360 -12.493 -33.427 1.00 0.00 47 ARG A C 16
ATOM 20601 O O . ARG A 1 67 ? 0.504 -13.004 -34.142 1.00 11.00 47 ARG A O 16
ATOM 20622 N N . TYR A 1 68 ? -0.892 -13.093 -32.432 1.00 52.00 48 TYR A N 16
ATOM 20623 C CA . TYR A 1 68 ? -0.674 -14.455 -32.178 1.00 31.00 48 TYR A CA 16
ATOM 20624 C C . TYR A 1 68 ? -1.754 -15.131 -32.955 1.00 51.00 48 TYR A C 16
ATOM 20625 O O . TYR A 1 68 ? -2.911 -15.070 -32.614 1.00 2.00 48 TYR A O 16
ATOM 20643 N N . THR A 1 69 ? -1.415 -15.670 -34.046 1.00 30.00 49 THR A N 16
ATOM 20644 C CA . THR A 1 69 ? -2.389 -16.171 -34.931 1.00 35.00 49 THR A CA 16
ATOM 20645 C C . THR A 1 69 ? -1.823 -17.342 -35.675 1.00 31.00 49 THR A C 16
ATOM 20646 O O . THR A 1 69 ? -0.695 -17.296 -36.156 1.00 52.00 49 THR A O 16
ATOM 20657 N N . ASP A 1 70 ? -2.563 -18.394 -35.701 1.00 31.00 50 ASP A N 16
ATOM 20658 C CA . ASP A 1 70 ? -2.186 -19.550 -36.470 1.00 70.00 50 ASP A CA 16
ATOM 20659 C C . ASP A 1 70 ? -3.095 -19.651 -37.681 1.00 35.00 50 ASP A C 16
ATOM 20660 O O . ASP A 1 70 ? -2.713 -20.143 -38.740 1.00 20.00 50 ASP A O 16
ATOM 20669 N N . GLY A 1 71 ? -4.284 -19.109 -37.530 1.00 22.00 51 GLY A N 16
ATOM 20670 C CA . GLY A 1 71 ? -5.265 -19.160 -38.576 1.00 65.00 51 GLY A CA 16
ATOM 20671 C C . GLY A 1 71 ? -6.565 -19.695 -38.057 1.00 32.00 51 GLY A C 16
ATOM 20672 O O . GLY A 1 71 ? -7.599 -19.508 -38.660 1.00 64.00 51 GLY A O 16
ATOM 20676 N N . ILE A 1 72 ? -6.504 -20.365 -36.919 1.00 62.00 52 ILE A N 16
ATOM 20677 C CA . ILE A 1 72 ? -7.703 -20.878 -36.266 1.00 0.00 52 ILE A CA 16
ATOM 20678 C C . ILE A 1 72 ? -8.447 -19.681 -35.698 1.00 5.00 52 ILE A C 16
ATOM 20679 O O . ILE A 1 72 ? -9.615 -19.454 -35.977 1.00 20.00 52 ILE A O 16
ATOM 20695 N N . TYR A 1 73 ? -7.726 -18.913 -34.928 1.00 21.00 53 TYR A N 16
ATOM 20696 C CA . TYR A 1 73 ? -8.191 -17.673 -34.398 1.00 24.00 53 TYR A CA 16
ATOM 20697 C C . TYR A 1 73 ? -7.095 -16.696 -34.524 1.00 13.00 53 TYR A C 16
ATOM 20698 O O . TYR A 1 73 ? -5.938 -17.067 -34.820 1.00 74.00 53 TYR A O 16
ATOM 20716 N N . VAL A 1 74 ? -7.431 -15.493 -34.321 1.00 33.00 54 VAL A N 16
ATOM 20717 C CA . VAL A 1 74 ? -6.527 -14.418 -34.334 1.00 44.00 54 VAL A CA 16
ATOM 20718 C C . VAL A 1 74 ? -6.494 -13.862 -32.940 1.00 4.00 54 VAL A C 16
ATOM 20719 O O . VAL A 1 74 ? -7.482 -13.302 -32.474 1.00 40.00 54 VAL A O 16
ATOM 20732 N N . PHE A 1 75 ? -5.418 -14.086 -32.266 1.00 72.00 55 PHE A N 16
ATOM 20733 C CA . PHE A 1 75 ? -5.243 -13.594 -30.934 1.00 63.00 55 PHE A CA 16
ATOM 20734 C C . PHE A 1 75 ? -4.435 -12.316 -31.063 1.00 14.00 55 PHE A C 16
ATOM 20735 O O . PHE A 1 75 ? -3.213 -12.327 -31.224 1.00 33.00 55 PHE A O 16
ATOM 20752 N N . TRP A 1 76 ? -5.130 -11.248 -31.071 1.00 62.00 56 TRP A N 16
ATOM 20753 C CA . TRP A 1 76 ? -4.605 -9.987 -31.327 1.00 41.00 56 TRP A CA 16
ATOM 20754 C C . TRP A 1 76 ? -4.428 -9.247 -30.042 1.00 3.00 56 TRP A C 16
ATOM 20755 O O . TRP A 1 76 ? -5.362 -9.039 -29.263 1.00 4.00 56 TRP A O 16
ATOM 20776 N N . SER A 1 77 ? -3.241 -8.899 -29.833 1.00 11.00 57 SER A N 16
ATOM 20777 C CA . SER A 1 77 ? -2.832 -8.181 -28.686 1.00 4.00 57 SER A CA 16
ATOM 20778 C C . SER A 1 77 ? -2.536 -6.758 -29.112 1.00 25.00 57 SER A C 16
ATOM 20779 O O . SER A 1 77 ? -1.654 -6.520 -29.941 1.00 3.00 57 SER A O 16
ATOM 20787 N N . LYS A 1 78 ? -3.311 -5.833 -28.622 1.00 74.00 58 LYS A N 16
ATOM 20788 C CA . LYS A 1 78 ? -3.105 -4.446 -28.915 1.00 45.00 58 LYS A CA 16
ATOM 20789 C C . LYS A 1 78 ? -2.930 -3.641 -27.642 1.00 54.00 58 LYS A C 16
ATOM 20790 O O . LYS A 1 78 ? -3.783 -2.833 -27.259 1.00 22.00 58 LYS A O 16
ATOM 20809 N N . GLY A 1 79 ? -1.848 -3.914 -26.959 1.00 45.00 59 GLY A N 16
ATOM 20810 C CA . GLY A 1 79 ? -1.543 -3.233 -25.741 1.00 20.00 59 GLY A CA 16
ATOM 20811 C C . GLY A 1 79 ? -1.945 -4.043 -24.546 1.00 42.00 59 GLY A C 16
ATOM 20812 O O . GLY A 1 79 ? -1.457 -5.158 -24.353 1.00 65.00 59 GLY A O 16
ATOM 20816 N N . ASP A 1 80 ? -2.864 -3.518 -23.785 1.00 3.00 60 ASP A N 16
ATOM 20817 C CA . ASP A 1 80 ? -3.346 -4.167 -22.570 1.00 21.00 60 ASP A CA 16
ATOM 20818 C C . ASP A 1 80 ? -4.676 -4.803 -22.838 1.00 43.00 60 ASP A C 16
ATOM 20819 O O . ASP A 1 80 ? -5.358 -5.238 -21.939 1.00 0.00 60 ASP A O 16
ATOM 20828 N N . GLU A 1 81 ? -5.022 -4.893 -24.079 1.00 23.00 61 GLU A N 16
ATOM 20829 C CA . GLU A 1 81 ? -6.284 -5.414 -24.472 1.00 74.00 61 GLU A CA 16
ATOM 20830 C C . GLU A 1 81 ? -6.060 -6.491 -25.509 1.00 2.00 61 GLU A C 16
ATOM 20831 O O . GLU A 1 81 ? -5.204 -6.351 -26.409 1.00 34.00 61 GLU A O 16
ATOM 20843 N N . ALA A 1 82 ? -6.785 -7.558 -25.374 1.00 1.00 62 ALA A N 16
ATOM 20844 C CA . ALA A 1 82 ? -6.624 -8.701 -26.178 1.00 22.00 62 ALA A CA 16
ATOM 20845 C C . ALA A 1 82 ? -7.936 -9.027 -26.824 1.00 20.00 62 ALA A C 16
ATOM 20846 O O . ALA A 1 82 ? -9.002 -8.949 -26.188 1.00 30.00 62 ALA A O 16
ATOM 20853 N N . THR A 1 83 ? -7.866 -9.332 -28.054 1.00 30.00 63 THR A N 16
ATOM 20854 C CA . THR A 1 83 ? -9.010 -9.678 -28.844 1.00 23.00 63 THR A CA 16
ATOM 20855 C C . THR A 1 83 ? -8.737 -11.006 -29.575 1.00 34.00 63 THR A C 16
ATOM 20856 O O . THR A 1 83 ? -7.636 -11.229 -30.050 1.00 23.00 63 THR A O 16
ATOM 20867 N N . VAL A 1 84 ? -9.719 -11.875 -29.625 1.00 15.00 64 VAL A N 16
ATOM 20868 C CA . VAL A 1 84 ? -9.613 -13.137 -30.328 1.00 23.00 64 VAL A CA 16
ATOM 20869 C C . VAL A 1 84 ? -10.732 -13.167 -31.346 1.00 0.00 64 VAL A C 16
ATOM 20870 O O . VAL A 1 84 ? -11.902 -13.447 -31.007 1.00 21.00 64 VAL A O 16
ATOM 20883 N N . TYR A 1 85 ? -10.389 -12.854 -32.564 1.00 5.00 65 TYR A N 16
ATOM 20884 C CA . TYR A 1 85 ? -11.367 -12.603 -33.596 1.00 72.00 65 TYR A CA 16
ATOM 20885 C C . TYR A 1 85 ? -10.925 -13.262 -34.888 1.00 52.00 65 TYR A C 16
ATOM 20886 O O . TYR A 1 85 ? -10.014 -12.801 -35.534 1.00 11.00 65 TYR A O 16
ATOM 20904 N N . LYS A 1 86 ? -11.520 -14.346 -35.211 1.00 74.00 66 LYS A N 16
ATOM 20905 C CA . LYS A 1 86 ? -11.399 -14.907 -36.478 1.00 32.00 66 LYS A CA 16
ATOM 20906 C C . LYS A 1 86 ? -12.627 -14.472 -37.211 1.00 5.00 66 LYS A C 16
ATOM 20907 O O . LYS A 1 86 ? -13.681 -14.292 -36.606 1.00 13.00 66 LYS A O 16
ATOM 20926 N N . ARG A 1 87 ? -12.474 -14.282 -38.460 1.00 40.00 67 ARG A N 16
ATOM 20927 C CA . ARG A 1 87 ? -13.539 -13.944 -39.412 1.00 24.00 67 ARG A CA 16
ATOM 20928 C C . ARG A 1 87 ? -14.774 -14.855 -39.244 1.00 61.00 67 ARG A C 16
ATOM 20929 O O . ARG A 1 87 ? -15.907 -14.451 -39.486 1.00 74.00 67 ARG A O 16
ATOM 20950 N N . ASP A 1 88 ? -14.533 -16.060 -38.805 1.00 13.00 68 ASP A N 16
ATOM 20951 C CA . ASP A 1 88 ? -15.554 -17.062 -38.668 1.00 23.00 68 ASP A CA 16
ATOM 20952 C C . ASP A 1 88 ? -15.960 -17.215 -37.237 1.00 33.00 68 ASP A C 16
ATOM 20953 O O . ASP A 1 88 ? -17.005 -17.801 -36.951 1.00 10.00 68 ASP A O 16
ATOM 20962 N N . ARG A 1 89 ? -15.163 -16.675 -36.328 1.00 60.00 69 ARG A N 16
ATOM 20963 C CA . ARG A 1 89 ? -15.420 -16.857 -34.921 1.00 55.00 69 ARG A CA 16
ATOM 20964 C C . ARG A 1 89 ? -14.576 -15.947 -34.019 1.00 41.00 69 ARG A C 16
ATOM 20965 O O . ARG A 1 89 ? -13.354 -16.071 -33.926 1.00 2.00 69 ARG A O 16
ATOM 20986 N N . ILE A 1 90 ? -15.244 -15.041 -33.405 1.00 11.00 70 ILE A N 16
ATOM 20987 C CA . ILE A 1 90 ? -14.750 -14.226 -32.370 1.00 41.00 70 ILE A CA 16
ATOM 20988 C C . ILE A 1 90 ? -15.129 -14.938 -31.126 1.00 73.00 70 ILE A C 16
ATOM 20989 O O . ILE A 1 90 ? -16.243 -15.471 -30.999 1.00 13.00 70 ILE A O 16
ATOM 21005 N N . VAL A 1 91 ? -14.245 -14.999 -30.268 1.00 34.00 71 VAL A N 16
ATOM 21006 C CA . VAL A 1 91 ? -14.455 -15.684 -29.040 1.00 30.00 71 VAL A CA 16
ATOM 21007 C C . VAL A 1 91 ? -14.026 -14.843 -27.849 1.00 62.00 71 VAL A C 16
ATOM 21008 O O . VAL A 1 91 ? -14.427 -15.093 -26.719 1.00 43.00 71 VAL A O 16
ATOM 21021 N N . LEU A 1 92 ? -13.274 -13.790 -28.125 1.00 3.00 72 LEU A N 16
ATOM 21022 C CA . LEU A 1 92 ? -12.892 -12.827 -27.102 1.00 74.00 72 LEU A CA 16
ATOM 21023 C C . LEU A 1 92 ? -12.812 -11.461 -27.703 1.00 71.00 72 LEU A C 16
ATOM 21024 O O . LEU A 1 92 ? -12.162 -11.266 -28.721 1.00 51.00 72 LEU A O 16
ATOM 21040 N N . ASN A 1 93 ? -13.479 -10.535 -27.114 1.00 62.00 73 ASN A N 16
ATOM 21041 C CA . ASN A 1 93 ? -13.364 -9.144 -27.510 1.00 20.00 73 ASN A CA 16
ATOM 21042 C C . ASN A 1 93 ? -13.389 -8.309 -26.255 1.00 63.00 73 ASN A C 16
ATOM 21043 O O . ASN A 1 93 ? -13.653 -7.106 -26.270 1.00 5.00 73 ASN A O 16
ATOM 21054 N N . ASN A 1 94 ? -13.024 -8.962 -25.176 1.00 70.00 74 ASN A N 16
ATOM 21055 C CA . ASN A 1 94 ? -13.053 -8.393 -23.875 1.00 51.00 74 ASN A CA 16
ATOM 21056 C C . ASN A 1 94 ? -12.032 -9.063 -23.002 1.00 72.00 74 ASN A C 16
ATOM 21057 O O . ASN A 1 94 ? -12.281 -10.107 -22.418 1.00 14.00 74 ASN A O 16
ATOM 21068 N N . CYS A 1 95 ? -10.859 -8.542 -23.070 1.00 2.00 75 CYS A N 16
ATOM 21069 C CA . CYS A 1 95 ? -9.780 -8.880 -22.192 1.00 63.00 75 CYS A CA 16
ATOM 21070 C C . CYS A 1 95 ? -8.900 -7.694 -22.056 1.00 32.00 75 CYS A C 16
ATOM 21071 O O . CYS A 1 95 ? -8.399 -7.175 -23.057 1.00 52.00 75 CYS A O 16
ATOM 21078 N N . GLN A 1 96 ? -8.737 -7.248 -20.842 1.00 60.00 76 GLN A N 16
ATOM 21079 C CA . GLN A 1 96 ? -7.953 -6.121 -20.524 1.00 50.00 76 GLN A CA 16
ATOM 21080 C C . GLN A 1 96 ? -7.076 -6.531 -19.415 1.00 53.00 76 GLN A C 16
ATOM 21081 O O . GLN A 1 96 ? -7.500 -6.726 -18.268 1.00 52.00 76 GLN A O 16
ATOM 21095 N N . LEU A 1 97 ? -5.883 -6.741 -19.790 1.00 24.00 77 LEU A N 16
ATOM 21096 C CA . LEU A 1 97 ? -4.893 -7.350 -18.985 1.00 53.00 77 LEU A CA 16
ATOM 21097 C C . LEU A 1 97 ? -4.364 -6.371 -17.937 1.00 51.00 77 LEU A C 16
ATOM 21098 O O . LEU A 1 97 ? -4.205 -5.190 -18.229 1.00 45.00 77 LEU A O 16
ATOM 21114 N N . GLN A 1 98 ? -4.131 -6.840 -16.713 1.00 52.00 78 GLN A N 16
ATOM 21115 C CA . GLN A 1 98 ? -3.574 -5.956 -15.694 1.00 40.00 78 GLN A CA 16
ATOM 21116 C C . GLN A 1 98 ? -2.069 -6.197 -15.512 1.00 73.00 78 GLN A C 16
ATOM 21117 O O . GLN A 1 98 ? -1.288 -5.242 -15.453 1.00 34.00 78 GLN A O 16
ATOM 21131 N N . ASN A 1 99 ? -1.652 -7.463 -15.455 1.00 60.00 79 ASN A N 16
ATOM 21132 C CA . ASN A 1 99 ? -0.241 -7.821 -15.321 1.00 42.00 79 ASN A CA 16
ATOM 21133 C C . ASN A 1 99 ? -0.162 -9.309 -15.530 1.00 3.00 79 ASN A C 16
ATOM 21134 O O . ASN A 1 99 ? -0.789 -10.052 -14.804 1.00 34.00 79 ASN A O 16
ATOM 21145 N N . PRO A 1 100 ? 0.574 -9.770 -16.530 1.00 62.00 80 PRO A N 16
ATOM 21146 C CA . PRO A 1 100 ? 0.572 -11.171 -16.906 1.00 1.00 80 PRO A CA 16
ATOM 21147 C C . PRO A 1 100 ? 1.579 -12.060 -16.129 1.00 22.00 80 PRO A C 16
ATOM 21148 O O . PRO A 1 100 ? 1.685 -13.272 -16.373 1.00 44.00 80 PRO A O 16
ATOM 21159 N N . GLN A 1 101 ? 2.279 -11.483 -15.193 1.00 43.00 81 GLN A N 16
ATOM 21160 C CA . GLN A 1 101 ? 3.351 -12.155 -14.531 1.00 31.00 81 GLN A CA 16
ATOM 21161 C C . GLN A 1 101 ? 2.903 -13.140 -13.437 1.00 32.00 81 GLN A C 16
ATOM 21162 O O . GLN A 1 101 ? 3.653 -14.041 -13.049 1.00 71.00 81 GLN A O 16
ATOM 21176 N N . ARG A 1 102 ? 1.716 -13.002 -12.968 1.00 71.00 82 ARG A N 16
ATOM 21177 C CA . ARG A 1 102 ? 1.249 -13.861 -11.889 1.00 13.00 82 ARG A CA 16
ATOM 21178 C C . ARG A 1 102 ? -0.077 -14.513 -12.218 1.00 71.00 82 ARG A C 16
ATOM 21179 O O . ARG A 1 102 ? -1.137 -13.876 -12.064 1.00 41.00 82 ARG A O 16
ATOM 21201 N N . MET A 1 21 ? 9.979 -16.584 -13.716 1.00 51.00 1 MET A N 17
ATOM 21202 C CA . MET A 1 21 ? 9.809 -17.859 -13.007 1.00 51.00 1 MET A CA 17
ATOM 21203 C C . MET A 1 21 ? 8.815 -18.743 -13.724 1.00 44.00 1 MET A C 17
ATOM 21204 O O . MET A 1 21 ? 9.155 -19.826 -14.208 1.00 45.00 1 MET A O 17
ATOM 21218 N N . GLN A 1 22 ? 7.595 -18.284 -13.795 1.00 22.00 2 GLN A N 17
ATOM 21219 C CA . GLN A 1 22 ? 6.536 -19.048 -14.378 1.00 34.00 2 GLN A CA 17
ATOM 21220 C C . GLN A 1 22 ? 6.333 -18.598 -15.797 1.00 72.00 2 GLN A C 17
ATOM 21221 O O . GLN A 1 22 ? 6.962 -17.630 -16.252 1.00 23.00 2 GLN A O 17
ATOM 21235 N N . THR A 1 23 ? 5.488 -19.282 -16.487 1.00 50.00 3 THR A N 17
ATOM 21236 C CA . THR A 1 23 ? 5.082 -18.878 -17.783 1.00 10.00 3 THR A CA 17
ATOM 21237 C C . THR A 1 23 ? 4.114 -17.729 -17.592 1.00 44.00 3 THR A C 17
ATOM 21238 O O . THR A 1 23 ? 3.299 -17.746 -16.664 1.00 44.00 3 THR A O 17
ATOM 21249 N N . ASP A 1 24 ? 4.242 -16.735 -18.410 1.00 51.00 4 ASP A N 17
ATOM 21250 C CA . ASP A 1 24 ? 3.433 -15.534 -18.307 1.00 24.00 4 ASP A CA 17
ATOM 21251 C C . ASP A 1 24 ? 1.985 -15.871 -18.644 1.00 53.00 4 ASP A C 17
ATOM 21252 O O . ASP A 1 24 ? 1.739 -16.754 -19.449 1.00 22.00 4 ASP A O 17
ATOM 21261 N N . THR A 1 25 ? 1.041 -15.199 -18.042 1.00 11.00 5 THR A N 17
ATOM 21262 C CA . THR A 1 25 ? -0.353 -15.483 -18.304 1.00 63.00 5 THR A CA 17
ATOM 21263 C C . THR A 1 25 ? -1.174 -14.228 -18.247 1.00 61.00 5 THR A C 17
ATOM 21264 O O . THR A 1 25 ? -0.778 -13.241 -17.628 1.00 4.00 5 THR A O 17
ATOM 21275 N N . LEU A 1 26 ? -2.303 -14.246 -18.919 1.00 71.00 6 LEU A N 17
ATOM 21276 C CA . LEU A 1 26 ? -3.210 -13.202 -18.842 1.00 61.00 6 LEU A CA 17
ATOM 21277 C C . LEU A 1 26 ? -3.947 -13.153 -17.513 1.00 33.00 6 LEU A C 17
ATOM 21278 O O . LEU A 1 26 ? -3.740 -14.005 -16.651 1.00 5.00 6 LEU A O 17
ATOM 21294 N N . GLU A 1 27 ? -4.851 -12.193 -17.376 1.00 14.00 7 GLU A N 17
ATOM 21295 C CA . GLU A 1 27 ? -5.428 -11.877 -16.106 1.00 22.00 7 GLU A CA 17
ATOM 21296 C C . GLU A 1 27 ? -6.475 -12.923 -15.714 1.00 31.00 7 GLU A C 17
ATOM 21297 O O . GLU A 1 27 ? -6.875 -13.032 -14.551 1.00 22.00 7 GLU A O 17
ATOM 21309 N N . TYR A 1 28 ? -6.857 -13.723 -16.705 1.00 64.00 8 TYR A N 17
ATOM 21310 C CA . TYR A 1 28 ? -7.970 -14.661 -16.655 1.00 41.00 8 TYR A CA 17
ATOM 21311 C C . TYR A 1 28 ? -9.313 -14.068 -16.193 1.00 30.00 8 TYR A C 17
ATOM 21312 O O . TYR A 1 28 ? -10.225 -14.798 -15.838 1.00 11.00 8 TYR A O 17
ATOM 21330 N N . GLN A 1 29 ? -9.462 -12.772 -16.306 1.00 50.00 9 GLN A N 17
ATOM 21331 C CA . GLN A 1 29 ? -10.683 -12.112 -15.912 1.00 42.00 9 GLN A CA 17
ATOM 21332 C C . GLN A 1 29 ? -11.194 -11.377 -17.066 1.00 43.00 9 GLN A C 17
ATOM 21333 O O . GLN A 1 29 ? -10.841 -10.228 -17.304 1.00 45.00 9 GLN A O 17
ATOM 21347 N N . CYS A 1 30 ? -11.931 -12.049 -17.835 1.00 62.00 10 CYS A N 17
ATOM 21348 C CA . CYS A 1 30 ? -12.427 -11.486 -19.039 1.00 71.00 10 CYS A CA 17
ATOM 21349 C C . CYS A 1 30 ? -13.907 -11.768 -19.166 1.00 45.00 10 CYS A C 17
ATOM 21350 O O . CYS A 1 30 ? -14.381 -12.810 -18.718 1.00 44.00 10 CYS A O 17
ATOM 21357 N N . ASP A 1 31 ? -14.636 -10.809 -19.731 1.00 23.00 11 ASP A N 17
ATOM 21358 C CA . ASP A 1 31 ? -16.122 -10.828 -19.829 1.00 23.00 11 ASP A CA 17
ATOM 21359 C C . ASP A 1 31 ? -16.648 -12.077 -20.460 1.00 63.00 11 ASP A C 17
ATOM 21360 O O . ASP A 1 31 ? -17.721 -12.571 -20.112 1.00 51.00 11 ASP A O 17
ATOM 21369 N N . GLU A 1 32 ? -15.913 -12.586 -21.379 1.00 1.00 12 GLU A N 17
ATOM 21370 C CA . GLU A 1 32 ? -16.326 -13.747 -22.078 1.00 24.00 12 GLU A CA 17
ATOM 21371 C C . GLU A 1 32 ? -15.872 -14.989 -21.392 1.00 65.00 12 GLU A C 17
ATOM 21372 O O . GLU A 1 32 ? -16.668 -15.873 -21.099 1.00 24.00 12 GLU A O 17
ATOM 21384 N N . LYS A 1 33 ? -14.608 -15.028 -21.078 1.00 43.00 13 LYS A N 17
ATOM 21385 C CA . LYS A 1 33 ? -13.971 -16.264 -20.687 1.00 31.00 13 LYS A CA 17
ATOM 21386 C C . LYS A 1 33 ? -12.909 -15.943 -19.699 1.00 52.00 13 LYS A C 17
ATOM 21387 O O . LYS A 1 33 ? -12.355 -14.846 -19.742 1.00 14.00 13 LYS A O 17
ATOM 21406 N N . PRO A 1 34 ? -12.602 -16.840 -18.788 1.00 53.00 14 PRO A N 17
ATOM 21407 C CA . PRO A 1 34 ? -11.442 -16.680 -17.985 1.00 51.00 14 PRO A CA 17
ATOM 21408 C C . PRO A 1 34 ? -10.239 -17.154 -18.820 1.00 51.00 14 PRO A C 17
ATOM 21409 O O . PRO A 1 34 ? -10.103 -18.346 -19.120 1.00 53.00 14 PRO A O 17
ATOM 21420 N N . LEU A 1 35 ? -9.382 -16.246 -19.200 1.00 33.00 15 LEU A N 17
ATOM 21421 C CA . LEU A 1 35 ? -8.373 -16.548 -20.143 1.00 25.00 15 LEU A CA 17
ATOM 21422 C C . LEU A 1 35 ? -7.062 -16.683 -19.476 1.00 74.00 15 LEU A C 17
ATOM 21423 O O . LEU A 1 35 ? -6.419 -15.681 -19.112 1.00 32.00 15 LEU A O 17
ATOM 21439 N N . THR A 1 36 ? -6.669 -17.875 -19.274 1.00 43.00 16 THR A N 17
ATOM 21440 C CA . THR A 1 36 ? -5.411 -18.094 -18.722 1.00 1.00 16 THR A CA 17
ATOM 21441 C C . THR A 1 36 ? -4.503 -18.533 -19.892 1.00 60.00 16 THR A C 17
ATOM 21442 O O . THR A 1 36 ? -4.927 -19.351 -20.721 1.00 42.00 16 THR A O 17
ATOM 21453 N N . VAL A 1 37 ? -3.302 -17.994 -19.981 1.00 40.00 17 VAL A N 17
ATOM 21454 C CA . VAL A 1 37 ? -2.444 -18.216 -21.145 1.00 72.00 17 VAL A CA 17
ATOM 21455 C C . VAL A 1 37 ? -1.082 -18.685 -20.707 1.00 42.00 17 VAL A C 17
ATOM 21456 O O . VAL A 1 37 ? -0.632 -18.338 -19.649 1.00 10.00 17 VAL A O 17
ATOM 21469 N N . LYS A 1 38 ? -0.449 -19.500 -21.504 1.00 13.00 18 LYS A N 17
ATOM 21470 C CA . LYS A 1 38 ? 0.885 -19.858 -21.253 1.00 14.00 18 LYS A CA 17
ATOM 21471 C C . LYS A 1 38 ? 1.750 -19.126 -22.216 1.00 42.00 18 LYS A C 17
ATOM 21472 O O . LYS A 1 38 ? 2.065 -19.619 -23.293 1.00 60.00 18 LYS A O 17
ATOM 21491 N N . LEU A 1 39 ? 2.016 -17.893 -21.866 1.00 43.00 19 LEU A N 17
ATOM 21492 C CA . LEU A 1 39 ? 2.857 -17.020 -22.620 1.00 31.00 19 LEU A CA 17
ATOM 21493 C C . LEU A 1 39 ? 4.264 -17.399 -22.404 1.00 31.00 19 LEU A C 17
ATOM 21494 O O . LEU A 1 39 ? 4.897 -16.998 -21.417 1.00 34.00 19 LEU A O 17
ATOM 21510 N N . ASN A 1 40 ? 4.738 -18.226 -23.246 1.00 15.00 20 ASN A N 17
ATOM 21511 C CA . ASN A 1 40 ? 6.123 -18.593 -23.212 1.00 25.00 20 ASN A CA 17
ATOM 21512 C C . ASN A 1 40 ? 6.859 -17.510 -23.927 1.00 52.00 20 ASN A C 17
ATOM 21513 O O . ASN A 1 40 ? 7.080 -17.596 -25.123 1.00 3.00 20 ASN A O 17
ATOM 21524 N N . ASN A 1 41 ? 7.151 -16.459 -23.189 1.00 11.00 21 ASN A N 17
ATOM 21525 C CA . ASN A 1 41 ? 7.743 -15.221 -23.693 1.00 10.00 21 ASN A CA 17
ATOM 21526 C C . ASN A 1 41 ? 8.965 -15.479 -24.602 1.00 35.00 21 ASN A C 17
ATOM 21527 O O . ASN A 1 41 ? 8.945 -15.067 -25.761 1.00 3.00 21 ASN A O 17
ATOM 21538 N N . PRO A 1 42 ? 10.024 -16.219 -24.141 1.00 15.00 22 PRO A N 17
ATOM 21539 C CA . PRO A 1 42 ? 11.217 -16.468 -24.970 1.00 63.00 22 PRO A CA 17
ATOM 21540 C C . PRO A 1 42 ? 10.924 -17.276 -26.246 1.00 61.00 22 PRO A C 17
ATOM 21541 O O . PRO A 1 42 ? 11.699 -17.264 -27.185 1.00 74.00 22 PRO A O 17
ATOM 21552 N N . ARG A 1 43 ? 9.795 -17.943 -26.278 1.00 32.00 23 ARG A N 17
ATOM 21553 C CA . ARG A 1 43 ? 9.451 -18.794 -27.406 1.00 24.00 23 ARG A CA 17
ATOM 21554 C C . ARG A 1 43 ? 8.338 -18.171 -28.282 1.00 73.00 23 ARG A C 17
ATOM 21555 O O . ARG A 1 43 ? 8.148 -18.579 -29.438 1.00 3.00 23 ARG A O 17
ATOM 21576 N N . GLN A 1 44 ? 7.641 -17.162 -27.734 1.00 32.00 24 GLN A N 17
ATOM 21577 C CA . GLN A 1 44 ? 6.496 -16.494 -28.375 1.00 74.00 24 GLN A CA 17
ATOM 21578 C C . GLN A 1 44 ? 5.358 -17.489 -28.639 1.00 44.00 24 GLN A C 17
ATOM 21579 O O . GLN A 1 44 ? 4.556 -17.323 -29.560 1.00 11.00 24 GLN A O 17
ATOM 21593 N N . GLU A 1 45 ? 5.271 -18.479 -27.773 1.00 73.00 25 GLU A N 17
ATOM 21594 C CA . GLU A 1 45 ? 4.293 -19.546 -27.880 1.00 41.00 25 GLU A CA 17
ATOM 21595 C C . GLU A 1 45 ? 3.273 -19.347 -26.786 1.00 61.00 25 GLU A C 17
ATOM 21596 O O . GLU A 1 45 ? 3.643 -19.037 -25.649 1.00 51.00 25 GLU A O 17
ATOM 21608 N N . VAL A 1 46 ? 2.035 -19.519 -27.103 1.00 72.00 26 VAL A N 17
ATOM 21609 C CA . VAL A 1 46 ? 0.974 -19.446 -26.129 1.00 51.00 26 VAL A CA 17
ATOM 21610 C C . VAL A 1 46 ? 0.134 -20.670 -26.192 1.00 33.00 26 VAL A C 17
ATOM 21611 O O . VAL A 1 46 ? -0.142 -21.206 -27.258 1.00 23.00 26 VAL A O 17
ATOM 21624 N N . SER A 1 47 ? -0.207 -21.151 -25.076 1.00 70.00 27 SER A N 17
ATOM 21625 C CA . SER A 1 47 ? -1.129 -22.202 -24.977 1.00 23.00 27 SER A CA 17
ATOM 21626 C C . SER A 1 47 ? -2.172 -21.708 -24.053 1.00 4.00 27 SER A C 17
ATOM 21627 O O . SER A 1 47 ? -1.866 -21.334 -22.926 1.00 62.00 27 SER A O 17
ATOM 21635 N N . PHE A 1 48 ? -3.358 -21.609 -24.517 1.00 55.00 28 PHE A N 17
ATOM 21636 C CA . PHE A 1 48 ? -4.371 -21.054 -23.703 1.00 11.00 28 PHE A CA 17
ATOM 21637 C C . PHE A 1 48 ? -5.648 -21.797 -23.791 1.00 61.00 28 PHE A C 17
ATOM 21638 O O . PHE A 1 48 ? -5.817 -22.700 -24.619 1.00 4.00 28 PHE A O 17
ATOM 21655 N N . VAL A 1 49 ? -6.531 -21.404 -22.968 1.00 30.00 29 VAL A N 17
ATOM 21656 C CA . VAL A 1 49 ? -7.734 -22.061 -22.780 1.00 21.00 29 VAL A CA 17
ATOM 21657 C C . VAL A 1 49 ? -8.863 -21.348 -23.508 1.00 64.00 29 VAL A C 17
ATOM 21658 O O . VAL A 1 49 ? -9.095 -20.156 -23.342 1.00 32.00 29 VAL A O 17
ATOM 21671 N N . TYR A 1 50 ? -9.475 -22.092 -24.369 1.00 61.00 30 TYR A N 17
ATOM 21672 C CA . TYR A 1 50 ? -10.658 -21.673 -25.123 1.00 63.00 30 TYR A CA 17
ATOM 21673 C C . TYR A 1 50 ? -11.786 -21.489 -24.125 1.00 52.00 30 TYR A C 17
ATOM 21674 O O . TYR A 1 50 ? -12.532 -20.515 -24.151 1.00 2.00 30 TYR A O 17
ATOM 21692 N N . ASP A 1 51 ? -11.873 -22.455 -23.250 1.00 61.00 31 ASP A N 17
ATOM 21693 C CA . ASP A 1 51 ? -12.910 -22.546 -22.256 1.00 32.00 31 ASP A CA 17
ATOM 21694 C C . ASP A 1 51 ? -12.500 -23.584 -21.239 1.00 11.00 31 ASP A C 17
ATOM 21695 O O . ASP A 1 51 ? -12.207 -23.268 -20.099 1.00 22.00 31 ASP A O 17
ATOM 21704 N N . ASN A 1 52 ? -12.421 -24.812 -21.680 1.00 52.00 32 ASN A N 17
ATOM 21705 C CA . ASN A 1 52 ? -11.969 -25.926 -20.854 1.00 1.00 32 ASN A CA 17
ATOM 21706 C C . ASN A 1 52 ? -11.061 -26.842 -21.667 1.00 2.00 32 ASN A C 17
ATOM 21707 O O . ASN A 1 52 ? -10.798 -27.981 -21.294 1.00 24.00 32 ASN A O 17
ATOM 21718 N N . GLN A 1 53 ? -10.513 -26.310 -22.743 1.00 72.00 33 GLN A N 17
ATOM 21719 C CA . GLN A 1 53 ? -9.651 -27.046 -23.606 1.00 3.00 33 GLN A CA 17
ATOM 21720 C C . GLN A 1 53 ? -8.561 -26.113 -23.977 1.00 51.00 33 GLN A C 17
ATOM 21721 O O . GLN A 1 53 ? -8.774 -24.884 -24.006 1.00 54.00 33 GLN A O 17
ATOM 21735 N N . LEU A 1 54 ? -7.436 -26.641 -24.246 1.00 21.00 34 LEU A N 17
ATOM 21736 C CA . LEU A 1 54 ? -6.276 -25.840 -24.430 1.00 44.00 34 LEU A CA 17
ATOM 21737 C C . LEU A 1 54 ? -5.807 -25.915 -25.867 1.00 32.00 34 LEU A C 17
ATOM 21738 O O . LEU A 1 54 ? -5.686 -27.003 -26.428 1.00 31.00 34 LEU A O 17
ATOM 21754 N N . LEU A 1 55 ? -5.573 -24.784 -26.452 1.00 54.00 35 LEU A N 17
ATOM 21755 C CA . LEU A 1 55 ? -5.041 -24.698 -27.789 1.00 61.00 35 LEU A CA 17
ATOM 21756 C C . LEU A 1 55 ? -3.710 -24.007 -27.737 1.00 32.00 35 LEU A C 17
ATOM 21757 O O . LEU A 1 55 ? -3.332 -23.459 -26.697 1.00 60.00 35 LEU A O 17
ATOM 21773 N N . HIS A 1 56 ? -3.026 -23.980 -28.840 1.00 3.00 36 HIS A N 17
ATOM 21774 C CA . HIS A 1 56 ? -1.714 -23.367 -28.883 1.00 52.00 36 HIS A CA 17
ATOM 21775 C C . HIS A 1 56 ? -1.573 -22.477 -30.095 1.00 13.00 36 HIS A C 17
ATOM 21776 O O . HIS A 1 56 ? -2.019 -22.821 -31.194 1.00 51.00 36 HIS A O 17
ATOM 21790 N N . LEU A 1 57 ? -1.042 -21.311 -29.866 1.00 64.00 37 LEU A N 17
ATOM 21791 C CA . LEU A 1 57 ? -0.853 -20.303 -30.892 1.00 50.00 37 LEU A CA 17
ATOM 21792 C C . LEU A 1 57 ? 0.506 -19.710 -30.699 1.00 2.00 37 LEU A C 17
ATOM 21793 O O . LEU A 1 57 ? 1.128 -19.923 -29.659 1.00 14.00 37 LEU A O 17
ATOM 21809 N N . LYS A 1 58 ? 0.973 -18.979 -31.653 1.00 50.00 38 LYS A N 17
ATOM 21810 C CA . LYS A 1 58 ? 2.242 -18.342 -31.520 1.00 32.00 38 LYS A CA 17
ATOM 21811 C C . LYS A 1 58 ? 2.211 -17.017 -32.186 1.00 35.00 38 LYS A C 17
ATOM 21812 O O . LYS A 1 58 ? 1.372 -16.794 -33.068 1.00 52.00 38 LYS A O 17
ATOM 21831 N N . GLN A 1 59 ? 3.109 -16.154 -31.796 1.00 65.00 39 GLN A N 17
ATOM 21832 C CA . GLN A 1 59 ? 3.195 -14.849 -32.397 1.00 21.00 39 GLN A CA 17
ATOM 21833 C C . GLN A 1 59 ? 3.930 -14.964 -33.691 1.00 12.00 39 GLN A C 17
ATOM 21834 O O . GLN A 1 59 ? 5.160 -15.056 -33.735 1.00 71.00 39 GLN A O 17
ATOM 21848 N N . GLY A 1 60 ? 3.175 -15.020 -34.711 1.00 13.00 40 GLY A N 17
ATOM 21849 C CA . GLY A 1 60 ? 3.702 -15.148 -36.024 1.00 45.00 40 GLY A CA 17
ATOM 21850 C C . GLY A 1 60 ? 3.666 -13.835 -36.726 1.00 60.00 40 GLY A C 17
ATOM 21851 O O . GLY A 1 60 ? 4.185 -12.825 -36.211 1.00 72.00 40 GLY A O 17
ATOM 21855 N N . ILE A 1 61 ? 3.016 -13.800 -37.856 1.00 31.00 41 ILE A N 17
ATOM 21856 C CA . ILE A 1 61 ? 2.934 -12.588 -38.617 1.00 2.00 41 ILE A CA 17
ATOM 21857 C C . ILE A 1 61 ? 1.962 -11.658 -37.935 1.00 1.00 41 ILE A C 17
ATOM 21858 O O . ILE A 1 61 ? 0.780 -11.959 -37.809 1.00 34.00 41 ILE A O 17
ATOM 21874 N N . SER A 1 62 ? 2.463 -10.569 -37.469 1.00 13.00 42 SER A N 17
ATOM 21875 C CA . SER A 1 62 ? 1.681 -9.604 -36.781 1.00 43.00 42 SER A CA 17
ATOM 21876 C C . SER A 1 62 ? 1.856 -8.259 -37.455 1.00 13.00 42 SER A C 17
ATOM 21877 O O . SER A 1 62 ? 2.969 -7.756 -37.540 1.00 40.00 42 SER A O 17
ATOM 21885 N N . ALA A 1 63 ? 0.789 -7.702 -37.970 1.00 75.00 43 ALA A N 17
ATOM 21886 C CA . ALA A 1 63 ? 0.877 -6.425 -38.593 1.00 14.00 43 ALA A CA 17
ATOM 21887 C C . ALA A 1 63 ? 0.910 -5.341 -37.527 1.00 73.00 43 ALA A C 17
ATOM 21888 O O . ALA A 1 63 ? 1.735 -4.428 -37.550 1.00 51.00 43 ALA A O 17
ATOM 21895 N N . SER A 1 64 ? 0.050 -5.493 -36.571 1.00 12.00 44 SER A N 17
ATOM 21896 C CA . SER A 1 64 ? -0.058 -4.604 -35.474 1.00 31.00 44 SER A CA 17
ATOM 21897 C C . SER A 1 64 ? -0.266 -5.469 -34.241 1.00 25.00 44 SER A C 17
ATOM 21898 O O . SER A 1 64 ? -0.733 -6.609 -34.369 1.00 62.00 44 SER A O 17
ATOM 21906 N N . GLY A 1 65 ? 0.111 -4.974 -33.078 1.00 54.00 45 GLY A N 17
ATOM 21907 C CA . GLY A 1 65 ? -0.064 -5.719 -31.846 1.00 2.00 45 GLY A CA 17
ATOM 21908 C C . GLY A 1 65 ? 0.877 -6.891 -31.770 1.00 41.00 45 GLY A C 17
ATOM 21909 O O . GLY A 1 65 ? 2.099 -6.727 -31.882 1.00 14.00 45 GLY A O 17
ATOM 21913 N N . ALA A 1 66 ? 0.312 -8.056 -31.614 1.00 21.00 46 ALA A N 17
ATOM 21914 C CA . ALA A 1 66 ? 1.017 -9.279 -31.534 1.00 32.00 46 ALA A CA 17
ATOM 21915 C C . ALA A 1 66 ? 0.005 -10.320 -31.794 1.00 23.00 46 ALA A C 17
ATOM 21916 O O . ALA A 1 66 ? -0.964 -10.448 -31.034 1.00 33.00 46 ALA A O 17
ATOM 21923 N N . ARG A 1 67 ? 0.134 -10.989 -32.882 1.00 64.00 47 ARG A N 17
ATOM 21924 C CA . ARG A 1 67 ? -0.826 -11.945 -33.228 1.00 64.00 47 ARG A CA 17
ATOM 21925 C C . ARG A 1 67 ? -0.345 -13.339 -32.959 1.00 34.00 47 ARG A C 17
ATOM 21926 O O . ARG A 1 67 ? 0.536 -13.854 -33.651 1.00 65.00 47 ARG A O 17
ATOM 21947 N N . TYR A 1 68 ? -0.908 -13.930 -31.955 1.00 23.00 48 TYR A N 17
ATOM 21948 C CA . TYR A 1 68 ? -0.681 -15.276 -31.631 1.00 2.00 48 TYR A CA 17
ATOM 21949 C C . TYR A 1 68 ? -1.764 -15.977 -32.351 1.00 32.00 48 TYR A C 17
ATOM 21950 O O . TYR A 1 68 ? -2.929 -15.798 -32.053 1.00 2.00 48 TYR A O 17
ATOM 21968 N N . THR A 1 69 ? -1.423 -16.666 -33.361 1.00 42.00 49 THR A N 17
ATOM 21969 C CA . THR A 1 69 ? -2.417 -17.199 -34.236 1.00 75.00 49 THR A CA 17
ATOM 21970 C C . THR A 1 69 ? -1.935 -18.492 -34.831 1.00 51.00 49 THR A C 17
ATOM 21971 O O . THR A 1 69 ? -0.753 -18.621 -35.163 1.00 2.00 49 THR A O 17
ATOM 21982 N N . ASP A 1 70 ? -2.815 -19.470 -34.899 1.00 70.00 50 ASP A N 17
ATOM 21983 C CA . ASP A 1 70 ? -2.441 -20.735 -35.475 1.00 72.00 50 ASP A CA 17
ATOM 21984 C C . ASP A 1 70 ? -3.427 -21.194 -36.560 1.00 72.00 50 ASP A C 17
ATOM 21985 O O . ASP A 1 70 ? -3.027 -21.772 -37.576 1.00 64.00 50 ASP A O 17
ATOM 21994 N N . GLY A 1 71 ? -4.705 -20.928 -36.363 1.00 14.00 51 GLY A N 17
ATOM 21995 C CA . GLY A 1 71 ? -5.689 -21.315 -37.366 1.00 31.00 51 GLY A CA 17
ATOM 21996 C C . GLY A 1 71 ? -7.092 -21.444 -36.805 1.00 4.00 51 GLY A C 17
ATOM 21997 O O . GLY A 1 71 ? -8.072 -21.329 -37.535 1.00 22.00 51 GLY A O 17
ATOM 22001 N N . ILE A 1 72 ? -7.184 -21.659 -35.516 1.00 40.00 52 ILE A N 17
ATOM 22002 C CA . ILE A 1 72 ? -8.464 -21.832 -34.839 1.00 42.00 52 ILE A CA 17
ATOM 22003 C C . ILE A 1 72 ? -9.124 -20.458 -34.639 1.00 13.00 52 ILE A C 17
ATOM 22004 O O . ILE A 1 72 ? -10.337 -20.291 -34.812 1.00 54.00 52 ILE A O 17
ATOM 22020 N N . TYR A 1 73 ? -8.297 -19.496 -34.286 1.00 12.00 53 TYR A N 17
ATOM 22021 C CA . TYR A 1 73 ? -8.668 -18.115 -34.064 1.00 22.00 53 TYR A CA 17
ATOM 22022 C C . TYR A 1 73 ? -7.446 -17.235 -34.050 1.00 1.00 53 TYR A C 17
ATOM 22023 O O . TYR A 1 73 ? -6.315 -17.720 -33.899 1.00 10.00 53 TYR A O 17
ATOM 22041 N N . VAL A 1 74 ? -7.669 -15.978 -34.228 1.00 23.00 54 VAL A N 17
ATOM 22042 C CA . VAL A 1 74 ? -6.641 -14.975 -34.290 1.00 74.00 54 VAL A CA 17
ATOM 22043 C C . VAL A 1 74 ? -6.569 -14.262 -32.948 1.00 13.00 54 VAL A C 17
ATOM 22044 O O . VAL A 1 74 ? -7.452 -13.475 -32.627 1.00 42.00 54 VAL A O 17
ATOM 22057 N N . PHE A 1 75 ? -5.570 -14.561 -32.156 1.00 31.00 55 PHE A N 17
ATOM 22058 C CA . PHE A 1 75 ? -5.435 -13.925 -30.864 1.00 71.00 55 PHE A CA 17
ATOM 22059 C C . PHE A 1 75 ? -4.546 -12.707 -30.995 1.00 2.00 55 PHE A C 17
ATOM 22060 O O . PHE A 1 75 ? -3.346 -12.816 -31.250 1.00 62.00 55 PHE A O 17
ATOM 22077 N N . TRP A 1 76 ? -5.134 -11.571 -30.837 1.00 64.00 56 TRP A N 17
ATOM 22078 C CA . TRP A 1 76 ? -4.471 -10.347 -30.984 1.00 30.00 56 TRP A CA 17
ATOM 22079 C C . TRP A 1 76 ? -4.267 -9.755 -29.628 1.00 35.00 56 TRP A C 17
ATOM 22080 O O . TRP A 1 76 ? -5.215 -9.539 -28.855 1.00 31.00 56 TRP A O 17
ATOM 22101 N N . SER A 1 77 ? -3.063 -9.541 -29.347 1.00 62.00 57 SER A N 17
ATOM 22102 C CA . SER A 1 77 ? -2.632 -9.004 -28.103 1.00 15.00 57 SER A CA 17
ATOM 22103 C C . SER A 1 77 ? -2.199 -7.572 -28.329 1.00 41.00 57 SER A C 17
ATOM 22104 O O . SER A 1 77 ? -1.249 -7.313 -29.077 1.00 33.00 57 SER A O 17
ATOM 22112 N N . LYS A 1 78 ? -2.902 -6.648 -27.743 1.00 42.00 58 LYS A N 17
ATOM 22113 C CA . LYS A 1 78 ? -2.553 -5.285 -27.861 1.00 24.00 58 LYS A CA 17
ATOM 22114 C C . LYS A 1 78 ? -2.254 -4.722 -26.485 1.00 62.00 58 LYS A C 17
ATOM 22115 O O . LYS A 1 78 ? -3.070 -4.008 -25.902 1.00 12.00 58 LYS A O 17
ATOM 22134 N N . GLY A 1 79 ? -1.131 -5.147 -25.942 1.00 23.00 59 GLY A N 17
ATOM 22135 C CA . GLY A 1 79 ? -0.662 -4.675 -24.663 1.00 74.00 59 GLY A CA 17
ATOM 22136 C C . GLY A 1 79 ? -1.511 -5.102 -23.489 1.00 40.00 59 GLY A C 17
ATOM 22137 O O . GLY A 1 79 ? -1.208 -6.090 -22.809 1.00 22.00 59 GLY A O 17
ATOM 22141 N N . ASP A 1 80 ? -2.570 -4.375 -23.270 1.00 41.00 60 ASP A N 17
ATOM 22142 C CA . ASP A 1 80 ? -3.433 -4.577 -22.128 1.00 74.00 60 ASP A CA 17
ATOM 22143 C C . ASP A 1 80 ? -4.742 -5.193 -22.538 1.00 14.00 60 ASP A C 17
ATOM 22144 O O . ASP A 1 80 ? -5.510 -5.633 -21.698 1.00 54.00 60 ASP A O 17
ATOM 22153 N N . GLU A 1 81 ? -5.004 -5.255 -23.814 1.00 50.00 61 GLU A N 17
ATOM 22154 C CA . GLU A 1 81 ? -6.247 -5.783 -24.272 1.00 71.00 61 GLU A CA 17
ATOM 22155 C C . GLU A 1 81 ? -5.977 -6.950 -25.167 1.00 33.00 61 GLU A C 17
ATOM 22156 O O . GLU A 1 81 ? -4.930 -7.015 -25.835 1.00 23.00 61 GLU A O 17
ATOM 22168 N N . ALA A 1 82 ? -6.861 -7.876 -25.163 1.00 24.00 62 ALA A N 17
ATOM 22169 C CA . ALA A 1 82 ? -6.732 -9.010 -25.968 1.00 54.00 62 ALA A CA 17
ATOM 22170 C C . ALA A 1 82 ? -8.056 -9.285 -26.635 1.00 72.00 62 ALA A C 17
ATOM 22171 O O . ALA A 1 82 ? -9.115 -9.280 -25.989 1.00 54.00 62 ALA A O 17
ATOM 22178 N N . THR A 1 83 ? -8.006 -9.436 -27.900 1.00 74.00 63 THR A N 17
ATOM 22179 C CA . THR A 1 83 ? -9.157 -9.732 -28.708 1.00 75.00 63 THR A CA 17
ATOM 22180 C C . THR A 1 83 ? -8.822 -10.903 -29.621 1.00 42.00 63 THR A C 17
ATOM 22181 O O . THR A 1 83 ? -7.749 -10.937 -30.220 1.00 71.00 63 THR A O 17
ATOM 22192 N N . VAL A 1 84 ? -9.701 -11.864 -29.700 1.00 53.00 64 VAL A N 17
ATOM 22193 C CA . VAL A 1 84 ? -9.444 -13.027 -30.497 1.00 11.00 64 VAL A CA 17
ATOM 22194 C C . VAL A 1 84 ? -10.623 -13.331 -31.408 1.00 75.00 64 VAL A C 17
ATOM 22195 O O . VAL A 1 84 ? -11.636 -13.930 -31.007 1.00 0.00 64 VAL A O 17
ATOM 22208 N N . TYR A 1 85 ? -10.470 -12.871 -32.627 1.00 40.00 65 TYR A N 17
ATOM 22209 C CA . TYR A 1 85 ? -11.514 -12.829 -33.624 1.00 44.00 65 TYR A CA 17
ATOM 22210 C C . TYR A 1 85 ? -11.156 -13.659 -34.840 1.00 52.00 65 TYR A C 17
ATOM 22211 O O . TYR A 1 85 ? -10.272 -13.299 -35.621 1.00 53.00 65 TYR A O 17
ATOM 22229 N N . LYS A 1 86 ? -11.761 -14.776 -34.948 1.00 1.00 66 LYS A N 17
ATOM 22230 C CA . LYS A 1 86 ? -11.797 -15.498 -36.122 1.00 60.00 66 LYS A CA 17
ATOM 22231 C C . LYS A 1 86 ? -13.224 -15.320 -36.589 1.00 73.00 66 LYS A C 17
ATOM 22232 O O . LYS A 1 86 ? -14.109 -15.121 -35.767 1.00 24.00 66 LYS A O 17
ATOM 22251 N N . ARG A 1 87 ? -13.444 -15.348 -37.848 1.00 10.00 67 ARG A N 17
ATOM 22252 C CA . ARG A 1 87 ? -14.816 -15.279 -38.402 1.00 14.00 67 ARG A CA 17
ATOM 22253 C C . ARG A 1 87 ? -15.565 -16.535 -38.085 1.00 71.00 67 ARG A C 17
ATOM 22254 O O . ARG A 1 87 ? -16.798 -16.581 -38.110 1.00 21.00 67 ARG A O 17
ATOM 22275 N N . ASP A 1 88 ? -14.796 -17.556 -37.838 1.00 35.00 68 ASP A N 17
ATOM 22276 C CA . ASP A 1 88 ? -15.295 -18.838 -37.376 1.00 23.00 68 ASP A CA 17
ATOM 22277 C C . ASP A 1 88 ? -16.035 -18.642 -36.080 1.00 70.00 68 ASP A C 17
ATOM 22278 O O . ASP A 1 88 ? -17.088 -19.258 -35.859 1.00 4.00 68 ASP A O 17
ATOM 22287 N N . ARG A 1 89 ? -15.475 -17.755 -35.257 1.00 62.00 69 ARG A N 17
ATOM 22288 C CA . ARG A 1 89 ? -16.082 -17.230 -34.061 1.00 12.00 69 ARG A CA 17
ATOM 22289 C C . ARG A 1 89 ? -15.030 -16.551 -33.203 1.00 24.00 69 ARG A C 17
ATOM 22290 O O . ARG A 1 89 ? -13.899 -17.039 -33.067 1.00 42.00 69 ARG A O 17
ATOM 22311 N N . ILE A 1 90 ? -15.375 -15.394 -32.732 1.00 61.00 70 ILE A N 17
ATOM 22312 C CA . ILE A 1 90 ? -14.630 -14.691 -31.720 1.00 74.00 70 ILE A CA 17
ATOM 22313 C C . ILE A 1 90 ? -14.852 -15.453 -30.457 1.00 42.00 70 ILE A C 17
ATOM 22314 O O . ILE A 1 90 ? -15.973 -15.893 -30.181 1.00 1.00 70 ILE A O 17
ATOM 22330 N N . VAL A 1 91 ? -13.853 -15.617 -29.700 1.00 1.00 71 VAL A N 17
ATOM 22331 C CA . VAL A 1 91 ? -14.034 -16.351 -28.471 1.00 3.00 71 VAL A CA 17
ATOM 22332 C C . VAL A 1 91 ? -13.848 -15.437 -27.271 1.00 20.00 71 VAL A C 17
ATOM 22333 O O . VAL A 1 91 ? -14.269 -15.746 -26.165 1.00 51.00 71 VAL A O 17
ATOM 22346 N N . LEU A 1 92 ? -13.303 -14.267 -27.535 1.00 30.00 72 LEU A N 17
ATOM 22347 C CA . LEU A 1 92 ? -13.010 -13.266 -26.514 1.00 14.00 72 LEU A CA 17
ATOM 22348 C C . LEU A 1 92 ? -12.838 -11.912 -27.179 1.00 14.00 72 LEU A C 17
ATOM 22349 O O . LEU A 1 92 ? -11.916 -11.733 -27.976 1.00 41.00 72 LEU A O 17
ATOM 22365 N N . ASN A 1 93 ? -13.709 -10.965 -26.904 1.00 22.00 73 ASN A N 17
ATOM 22366 C CA . ASN A 1 93 ? -13.550 -9.641 -27.541 1.00 24.00 73 ASN A CA 17
ATOM 22367 C C . ASN A 1 93 ? -13.280 -8.560 -26.537 1.00 42.00 73 ASN A C 17
ATOM 22368 O O . ASN A 1 93 ? -13.147 -7.389 -26.882 1.00 74.00 73 ASN A O 17
ATOM 22379 N N . ASN A 1 94 ? -13.125 -8.960 -25.330 1.00 13.00 74 ASN A N 17
ATOM 22380 C CA . ASN A 1 94 ? -12.900 -8.046 -24.252 1.00 31.00 74 ASN A CA 17
ATOM 22381 C C . ASN A 1 94 ? -12.274 -8.804 -23.138 1.00 10.00 74 ASN A C 17
ATOM 22382 O O . ASN A 1 94 ? -12.938 -9.458 -22.322 1.00 71.00 74 ASN A O 17
ATOM 22393 N N . CYS A 1 95 ? -11.009 -8.835 -23.216 1.00 13.00 75 CYS A N 17
ATOM 22394 C CA . CYS A 1 95 ? -10.171 -9.471 -22.274 1.00 40.00 75 CYS A CA 17
ATOM 22395 C C . CYS A 1 95 ? -9.131 -8.442 -21.981 1.00 23.00 75 CYS A C 17
ATOM 22396 O O . CYS A 1 95 ? -8.685 -7.745 -22.912 1.00 21.00 75 CYS A O 17
ATOM 22403 N N . GLN A 1 96 ? -8.737 -8.317 -20.755 1.00 31.00 76 GLN A N 17
ATOM 22404 C CA . GLN A 1 96 ? -7.947 -7.212 -20.341 1.00 72.00 76 GLN A CA 17
ATOM 22405 C C . GLN A 1 96 ? -6.947 -7.704 -19.416 1.00 71.00 76 GLN A C 17
ATOM 22406 O O . GLN A 1 96 ? -7.251 -8.246 -18.353 1.00 60.00 76 GLN A O 17
ATOM 22420 N N . LEU A 1 97 ? -5.790 -7.572 -19.828 1.00 41.00 77 LEU A N 17
ATOM 22421 C CA . LEU A 1 97 ? -4.692 -8.101 -19.156 1.00 11.00 77 LEU A CA 17
ATOM 22422 C C . LEU A 1 97 ? -4.154 -7.104 -18.141 1.00 24.00 77 LEU A C 17
ATOM 22423 O O . LEU A 1 97 ? -4.040 -5.926 -18.453 1.00 73.00 77 LEU A O 17
ATOM 22439 N N . GLN A 1 98 ? -3.838 -7.548 -16.928 1.00 34.00 78 GLN A N 17
ATOM 22440 C CA . GLN A 1 98 ? -3.199 -6.616 -16.017 1.00 51.00 78 GLN A CA 17
ATOM 22441 C C . GLN A 1 98 ? -1.685 -6.557 -16.260 1.00 5.00 78 GLN A C 17
ATOM 22442 O O . GLN A 1 98 ? -1.145 -5.499 -16.584 1.00 24.00 78 GLN A O 17
ATOM 22456 N N . ASN A 1 99 ? -1.023 -7.694 -16.164 1.00 23.00 79 ASN A N 17
ATOM 22457 C CA . ASN A 1 99 ? 0.403 -7.793 -16.358 1.00 41.00 79 ASN A CA 17
ATOM 22458 C C . ASN A 1 99 ? 0.702 -9.252 -16.431 1.00 42.00 79 ASN A C 17
ATOM 22459 O O . ASN A 1 99 ? 0.512 -9.965 -15.444 1.00 32.00 79 ASN A O 17
ATOM 22470 N N . PRO A 1 100 ? 1.095 -9.744 -17.592 1.00 3.00 80 PRO A N 17
ATOM 22471 C CA . PRO A 1 100 ? 1.277 -11.167 -17.806 1.00 14.00 80 PRO A CA 17
ATOM 22472 C C . PRO A 1 100 ? 2.391 -11.822 -16.998 1.00 33.00 80 PRO A C 17
ATOM 22473 O O . PRO A 1 100 ? 2.306 -13.028 -16.691 1.00 4.00 80 PRO A O 17
ATOM 22484 N N . GLN A 1 101 ? 3.419 -11.067 -16.645 1.00 11.00 81 GLN A N 17
ATOM 22485 C CA . GLN A 1 101 ? 4.490 -11.614 -15.909 1.00 34.00 81 GLN A CA 17
ATOM 22486 C C . GLN A 1 101 ? 4.084 -11.856 -14.480 1.00 41.00 81 GLN A C 17
ATOM 22487 O O . GLN A 1 101 ? 4.004 -10.922 -13.668 1.00 34.00 81 GLN A O 17
ATOM 22501 N N . ARG A 1 102 ? 3.686 -13.068 -14.259 1.00 4.00 82 ARG A N 17
ATOM 22502 C CA . ARG A 1 102 ? 3.402 -13.614 -12.934 1.00 43.00 82 ARG A CA 17
ATOM 22503 C C . ARG A 1 102 ? 4.572 -13.334 -12.000 1.00 23.00 82 ARG A C 17
ATOM 22504 O O . ARG A 1 102 ? 5.596 -14.044 -12.082 1.00 1.00 82 ARG A O 17
ATOM 22526 N N . MET A 1 21 ? 6.282 -19.862 -12.525 1.00 24.00 1 MET A N 18
ATOM 22527 C CA . MET A 1 21 ? 6.604 -20.712 -13.669 1.00 41.00 1 MET A CA 18
ATOM 22528 C C . MET A 1 21 ? 7.486 -19.956 -14.644 1.00 25.00 1 MET A C 18
ATOM 22529 O O . MET A 1 21 ? 8.036 -18.908 -14.307 1.00 23.00 1 MET A O 18
ATOM 22543 N N . GLN A 1 22 ? 7.654 -20.502 -15.830 1.00 13.00 2 GLN A N 18
ATOM 22544 C CA . GLN A 1 22 ? 8.448 -19.881 -16.873 1.00 22.00 2 GLN A CA 18
ATOM 22545 C C . GLN A 1 22 ? 7.541 -19.349 -17.959 1.00 1.00 2 GLN A C 18
ATOM 22546 O O . GLN A 1 22 ? 7.900 -19.313 -19.136 1.00 23.00 2 GLN A O 18
ATOM 22560 N N . THR A 1 23 ? 6.380 -18.936 -17.562 1.00 12.00 3 THR A N 18
ATOM 22561 C CA . THR A 1 23 ? 5.417 -18.389 -18.468 1.00 61.00 3 THR A CA 18
ATOM 22562 C C . THR A 1 23 ? 4.655 -17.271 -17.835 1.00 43.00 3 THR A C 18
ATOM 22563 O O . THR A 1 23 ? 4.390 -17.295 -16.619 1.00 4.00 3 THR A O 18
ATOM 22574 N N . ASP A 1 24 ? 4.332 -16.286 -18.623 1.00 14.00 4 ASP A N 18
ATOM 22575 C CA . ASP A 1 24 ? 3.514 -15.199 -18.149 1.00 54.00 4 ASP A CA 18
ATOM 22576 C C . ASP A 1 24 ? 2.072 -15.525 -18.470 1.00 74.00 4 ASP A C 18
ATOM 22577 O O . ASP A 1 24 ? 1.816 -16.473 -19.204 1.00 31.00 4 ASP A O 18
ATOM 22586 N N . THR A 1 25 ? 1.140 -14.774 -17.955 1.00 24.00 5 THR A N 18
ATOM 22587 C CA . THR A 1 25 ? -0.254 -15.061 -18.207 1.00 63.00 5 THR A CA 18
ATOM 22588 C C . THR A 1 25 ? -1.067 -13.798 -18.158 1.00 55.00 5 THR A C 18
ATOM 22589 O O . THR A 1 25 ? -0.660 -12.829 -17.562 1.00 63.00 5 THR A O 18
ATOM 22600 N N . LEU A 1 26 ? -2.207 -13.799 -18.809 1.00 1.00 6 LEU A N 18
ATOM 22601 C CA . LEU A 1 26 ? -3.088 -12.715 -18.758 1.00 72.00 6 LEU A CA 18
ATOM 22602 C C . LEU A 1 26 ? -3.813 -12.632 -17.422 1.00 61.00 6 LEU A C 18
ATOM 22603 O O . LEU A 1 26 ? -3.446 -13.329 -16.475 1.00 71.00 6 LEU A O 18
ATOM 22619 N N . GLU A 1 27 ? -4.877 -11.826 -17.356 1.00 72.00 7 GLU A N 18
ATOM 22620 C CA . GLU A 1 27 ? -5.510 -11.525 -16.113 1.00 54.00 7 GLU A CA 18
ATOM 22621 C C . GLU A 1 27 ? -6.240 -12.773 -15.599 1.00 73.00 7 GLU A C 18
ATOM 22622 O O . GLU A 1 27 ? -6.601 -12.877 -14.427 1.00 35.00 7 GLU A O 18
ATOM 22634 N N . TYR A 1 28 ? -6.428 -13.729 -16.533 1.00 1.00 8 TYR A N 18
ATOM 22635 C CA . TYR A 1 28 ? -7.179 -14.948 -16.372 1.00 10.00 8 TYR A CA 18
ATOM 22636 C C . TYR A 1 28 ? -8.600 -14.749 -15.907 1.00 55.00 8 TYR A C 18
ATOM 22637 O O . TYR A 1 28 ? -9.282 -15.679 -15.509 1.00 50.00 8 TYR A O 18
ATOM 22655 N N . GLN A 1 29 ? -9.069 -13.564 -16.136 1.00 71.00 9 GLN A N 18
ATOM 22656 C CA . GLN A 1 29 ? -10.347 -13.114 -15.774 1.00 12.00 9 GLN A CA 18
ATOM 22657 C C . GLN A 1 29 ? -10.678 -12.097 -16.766 1.00 20.00 9 GLN A C 18
ATOM 22658 O O . GLN A 1 29 ? -9.984 -11.102 -16.903 1.00 10.00 9 GLN A O 18
ATOM 22672 N N . CYS A 1 30 ? -11.618 -12.385 -17.518 1.00 73.00 10 CYS A N 18
ATOM 22673 C CA . CYS A 1 30 ? -12.057 -11.494 -18.527 1.00 43.00 10 CYS A CA 18
ATOM 22674 C C . CYS A 1 30 ? -13.535 -11.320 -18.382 1.00 23.00 10 CYS A C 18
ATOM 22675 O O . CYS A 1 30 ? -14.182 -12.105 -17.692 1.00 73.00 10 CYS A O 18
ATOM 22682 N N . ASP A 1 31 ? -14.080 -10.325 -19.027 1.00 54.00 11 ASP A N 18
ATOM 22683 C CA . ASP A 1 31 ? -15.507 -10.037 -18.923 1.00 65.00 11 ASP A CA 18
ATOM 22684 C C . ASP A 1 31 ? -16.333 -11.124 -19.581 1.00 51.00 11 ASP A C 18
ATOM 22685 O O . ASP A 1 31 ? -17.438 -11.443 -19.133 1.00 3.00 11 ASP A O 18
ATOM 22694 N N . GLU A 1 32 ? -15.763 -11.743 -20.584 1.00 73.00 12 GLU A N 18
ATOM 22695 C CA . GLU A 1 32 ? -16.471 -12.700 -21.364 1.00 3.00 12 GLU A CA 18
ATOM 22696 C C . GLU A 1 32 ? -16.253 -14.138 -20.880 1.00 30.00 12 GLU A C 18
ATOM 22697 O O . GLU A 1 32 ? -17.207 -14.932 -20.809 1.00 71.00 12 GLU A O 18
ATOM 22709 N N . LYS A 1 33 ? -15.031 -14.460 -20.502 1.00 74.00 13 LYS A N 18
ATOM 22710 C CA . LYS A 1 33 ? -14.653 -15.825 -20.104 1.00 60.00 13 LYS A CA 18
ATOM 22711 C C . LYS A 1 33 ? -13.401 -15.680 -19.270 1.00 63.00 13 LYS A C 18
ATOM 22712 O O . LYS A 1 33 ? -12.837 -14.610 -19.261 1.00 30.00 13 LYS A O 18
ATOM 22731 N N . PRO A 1 34 ? -12.956 -16.691 -18.538 1.00 11.00 14 PRO A N 18
ATOM 22732 C CA . PRO A 1 34 ? -11.646 -16.633 -17.912 1.00 64.00 14 PRO A CA 18
ATOM 22733 C C . PRO A 1 34 ? -10.566 -16.922 -18.984 1.00 34.00 14 PRO A C 18
ATOM 22734 O O . PRO A 1 34 ? -10.810 -17.721 -19.908 1.00 13.00 14 PRO A O 18
ATOM 22745 N N . LEU A 1 35 ? -9.393 -16.304 -18.879 1.00 24.00 15 LEU A N 18
ATOM 22746 C CA . LEU A 1 35 ? -8.397 -16.454 -19.919 1.00 60.00 15 LEU A CA 18
ATOM 22747 C C . LEU A 1 35 ? -7.013 -16.574 -19.359 1.00 71.00 15 LEU A C 18
ATOM 22748 O O . LEU A 1 35 ? -6.346 -15.558 -19.083 1.00 72.00 15 LEU A O 18
ATOM 22764 N N . THR A 1 36 ? -6.586 -17.754 -19.154 1.00 40.00 16 THR A N 18
ATOM 22765 C CA . THR A 1 36 ? -5.263 -17.951 -18.719 1.00 40.00 16 THR A CA 18
ATOM 22766 C C . THR A 1 36 ? -4.417 -18.192 -19.969 1.00 44.00 16 THR A C 18
ATOM 22767 O O . THR A 1 36 ? -4.846 -18.919 -20.885 1.00 34.00 16 THR A O 18
ATOM 22778 N N . VAL A 1 37 ? -3.264 -17.576 -20.030 1.00 11.00 17 VAL A N 18
ATOM 22779 C CA . VAL A 1 37 ? -2.422 -17.641 -21.207 1.00 60.00 17 VAL A CA 18
ATOM 22780 C C . VAL A 1 37 ? -1.046 -18.070 -20.800 1.00 53.00 17 VAL A C 18
ATOM 22781 O O . VAL A 1 37 ? -0.641 -17.842 -19.687 1.00 43.00 17 VAL A O 18
ATOM 22794 N N . LYS A 1 38 ? -0.371 -18.742 -21.669 1.00 11.00 18 LYS A N 18
ATOM 22795 C CA . LYS A 1 38 ? 0.972 -19.076 -21.458 1.00 60.00 18 LYS A CA 18
ATOM 22796 C C . LYS A 1 38 ? 1.783 -18.191 -22.339 1.00 20.00 18 LYS A C 18
ATOM 22797 O O . LYS A 1 38 ? 2.026 -18.508 -23.502 1.00 11.00 18 LYS A O 18
ATOM 22816 N N . LEU A 1 39 ? 2.064 -17.023 -21.835 1.00 32.00 19 LEU A N 18
ATOM 22817 C CA . LEU A 1 39 ? 2.887 -16.089 -22.519 1.00 25.00 19 LEU A CA 18
ATOM 22818 C C . LEU A 1 39 ? 4.277 -16.517 -22.372 1.00 34.00 19 LEU A C 18
ATOM 22819 O O . LEU A 1 39 ? 4.883 -16.394 -21.305 1.00 45.00 19 LEU A O 18
ATOM 22835 N N . ASN A 1 40 ? 4.769 -17.048 -23.405 1.00 13.00 20 ASN A N 18
ATOM 22836 C CA . ASN A 1 40 ? 6.100 -17.567 -23.401 1.00 62.00 20 ASN A CA 18
ATOM 22837 C C . ASN A 1 40 ? 7.069 -16.377 -23.396 1.00 13.00 20 ASN A C 18
ATOM 22838 O O . ASN A 1 40 ? 6.743 -15.331 -23.945 1.00 1.00 20 ASN A O 18
ATOM 22849 N N . ASN A 1 41 ? 8.225 -16.538 -22.763 1.00 32.00 21 ASN A N 18
ATOM 22850 C CA . ASN A 1 41 ? 9.224 -15.455 -22.580 1.00 73.00 21 ASN A CA 18
ATOM 22851 C C . ASN A 1 41 ? 9.573 -14.681 -23.856 1.00 13.00 21 ASN A C 18
ATOM 22852 O O . ASN A 1 41 ? 9.505 -13.454 -23.846 1.00 21.00 21 ASN A O 18
ATOM 22863 N N . PRO A 1 42 ? 9.931 -15.358 -25.001 1.00 20.00 22 PRO A N 18
ATOM 22864 C CA . PRO A 1 42 ? 10.230 -14.650 -26.264 1.00 53.00 22 PRO A CA 18
ATOM 22865 C C . PRO A 1 42 ? 8.990 -13.958 -26.836 1.00 31.00 22 PRO A C 18
ATOM 22866 O O . PRO A 1 42 ? 9.091 -13.100 -27.707 1.00 3.00 22 PRO A O 18
ATOM 22877 N N . ARG A 1 43 ? 7.821 -14.347 -26.310 1.00 33.00 23 ARG A N 18
ATOM 22878 C CA . ARG A 1 43 ? 6.518 -13.860 -26.748 1.00 13.00 23 ARG A CA 18
ATOM 22879 C C . ARG A 1 43 ? 6.278 -14.077 -28.197 1.00 61.00 23 ARG A C 18
ATOM 22880 O O . ARG A 1 43 ? 5.765 -13.225 -28.910 1.00 64.00 23 ARG A O 18
ATOM 22901 N N . GLN A 1 44 ? 6.644 -15.227 -28.612 1.00 32.00 24 GLN A N 18
ATOM 22902 C CA . GLN A 1 44 ? 6.419 -15.666 -29.928 1.00 55.00 24 GLN A CA 18
ATOM 22903 C C . GLN A 1 44 ? 5.370 -16.757 -29.913 1.00 72.00 24 GLN A C 18
ATOM 22904 O O . GLN A 1 44 ? 4.994 -17.280 -30.948 1.00 33.00 24 GLN A O 18
ATOM 22918 N N . GLU A 1 45 ? 4.863 -17.049 -28.722 1.00 71.00 25 GLU A N 18
ATOM 22919 C CA . GLU A 1 45 ? 3.915 -18.119 -28.523 1.00 41.00 25 GLU A CA 18
ATOM 22920 C C . GLU A 1 45 ? 3.036 -17.832 -27.310 1.00 40.00 25 GLU A C 18
ATOM 22921 O O . GLU A 1 45 ? 3.500 -17.251 -26.310 1.00 42.00 25 GLU A O 18
ATOM 22933 N N . VAL A 1 46 ? 1.787 -18.189 -27.440 1.00 63.00 26 VAL A N 18
ATOM 22934 C CA . VAL A 1 46 ? 0.796 -18.159 -26.373 1.00 5.00 26 VAL A CA 18
ATOM 22935 C C . VAL A 1 46 ? 0.059 -19.460 -26.382 1.00 23.00 26 VAL A C 18
ATOM 22936 O O . VAL A 1 46 ? -0.057 -20.114 -27.411 1.00 35.00 26 VAL A O 18
ATOM 22949 N N . SER A 1 47 ? -0.381 -19.857 -25.264 1.00 35.00 27 SER A N 18
ATOM 22950 C CA . SER A 1 47 ? -1.228 -20.981 -25.151 1.00 15.00 27 SER A CA 18
ATOM 22951 C C . SER A 1 47 ? -2.342 -20.570 -24.239 1.00 35.00 27 SER A C 18
ATOM 22952 O O . SER A 1 47 ? -2.091 -20.174 -23.124 1.00 64.00 27 SER A O 18
ATOM 22960 N N . PHE A 1 48 ? -3.538 -20.592 -24.709 1.00 74.00 28 PHE A N 18
ATOM 22961 C CA . PHE A 1 48 ? -4.621 -20.116 -23.910 1.00 30.00 28 PHE A CA 18
ATOM 22962 C C . PHE A 1 48 ? -5.733 -21.115 -23.861 1.00 64.00 28 PHE A C 18
ATOM 22963 O O . PHE A 1 48 ? -5.808 -22.043 -24.689 1.00 62.00 28 PHE A O 18
ATOM 22980 N N . VAL A 1 49 ? -6.580 -20.922 -22.920 1.00 75.00 29 VAL A N 18
ATOM 22981 C CA . VAL A 1 49 ? -7.675 -21.776 -22.684 1.00 23.00 29 VAL A CA 18
ATOM 22982 C C . VAL A 1 49 ? -8.926 -21.239 -23.384 1.00 3.00 29 VAL A C 18
ATOM 22983 O O . VAL A 1 49 ? -9.481 -20.190 -23.049 1.00 72.00 29 VAL A O 18
ATOM 22996 N N . TYR A 1 50 ? -9.305 -21.963 -24.385 1.00 42.00 30 TYR A N 18
ATOM 22997 C CA . TYR A 1 50 ? -10.466 -21.677 -25.228 1.00 52.00 30 TYR A CA 18
ATOM 22998 C C . TYR A 1 50 ? -11.729 -21.794 -24.439 1.00 2.00 30 TYR A C 18
ATOM 22999 O O . TYR A 1 50 ? -12.620 -20.950 -24.534 1.00 41.00 30 TYR A O 18
ATOM 23017 N N . ASP A 1 51 ? -11.788 -22.818 -23.652 1.00 1.00 31 ASP A N 18
ATOM 23018 C CA . ASP A 1 51 ? -12.927 -23.078 -22.827 1.00 11.00 31 ASP A CA 18
ATOM 23019 C C . ASP A 1 51 ? -12.522 -24.013 -21.728 1.00 12.00 31 ASP A C 18
ATOM 23020 O O . ASP A 1 51 ? -12.535 -23.646 -20.553 1.00 3.00 31 ASP A O 18
ATOM 23029 N N . ASN A 1 52 ? -12.128 -25.210 -22.106 1.00 4.00 32 ASN A N 18
ATOM 23030 C CA . ASN A 1 52 ? -11.597 -26.166 -21.153 1.00 52.00 32 ASN A CA 18
ATOM 23031 C C . ASN A 1 52 ? -10.547 -27.023 -21.866 1.00 41.00 32 ASN A C 18
ATOM 23032 O O . ASN A 1 52 ? -10.413 -28.217 -21.629 1.00 73.00 32 ASN A O 18
ATOM 23043 N N . GLN A 1 53 ? -9.783 -26.376 -22.736 1.00 54.00 33 GLN A N 18
ATOM 23044 C CA . GLN A 1 53 ? -8.730 -27.007 -23.476 1.00 4.00 33 GLN A CA 18
ATOM 23045 C C . GLN A 1 53 ? -7.782 -25.910 -23.832 1.00 60.00 33 GLN A C 18
ATOM 23046 O O . GLN A 1 53 ? -8.194 -24.724 -23.902 1.00 4.00 33 GLN A O 18
ATOM 23060 N N . LEU A 1 54 ? -6.565 -26.249 -24.024 1.00 64.00 34 LEU A N 18
ATOM 23061 C CA . LEU A 1 54 ? -5.550 -25.272 -24.278 1.00 73.00 34 LEU A CA 18
ATOM 23062 C C . LEU A 1 54 ? -5.087 -25.330 -25.725 1.00 5.00 34 LEU A C 18
ATOM 23063 O O . LEU A 1 54 ? -4.761 -26.401 -26.256 1.00 3.00 34 LEU A O 18
ATOM 23079 N N . LEU A 1 55 ? -5.081 -24.207 -26.358 1.00 71.00 35 LEU A N 18
ATOM 23080 C CA . LEU A 1 55 ? -4.584 -24.090 -27.709 1.00 3.00 35 LEU A CA 18
ATOM 23081 C C . LEU A 1 55 ? -3.323 -23.298 -27.678 1.00 62.00 35 LEU A C 18
ATOM 23082 O O . LEU A 1 55 ? -3.017 -22.690 -26.663 1.00 5.00 35 LEU A O 18
ATOM 23098 N N . HIS A 1 56 ? -2.619 -23.256 -28.769 1.00 24.00 36 HIS A N 18
ATOM 23099 C CA . HIS A 1 56 ? -1.362 -22.534 -28.804 1.00 31.00 36 HIS A CA 18
ATOM 23100 C C . HIS A 1 56 ? -1.169 -21.824 -30.121 1.00 55.00 36 HIS A C 18
ATOM 23101 O O . HIS A 1 56 ? -1.270 -22.419 -31.195 1.00 1.00 36 HIS A O 18
ATOM 23115 N N . LEU A 1 57 ? -0.952 -20.546 -30.017 1.00 23.00 37 LEU A N 18
ATOM 23116 C CA . LEU A 1 57 ? -0.848 -19.666 -31.157 1.00 71.00 37 LEU A CA 18
ATOM 23117 C C . LEU A 1 57 ? 0.464 -18.985 -31.126 1.00 25.00 37 LEU A C 18
ATOM 23118 O O . LEU A 1 57 ? 1.025 -18.756 -30.052 1.00 24.00 37 LEU A O 18
ATOM 23134 N N . LYS A 1 58 ? 0.956 -18.641 -32.268 1.00 3.00 38 LYS A N 18
ATOM 23135 C CA . LYS A 1 58 ? 2.234 -18.052 -32.331 1.00 52.00 38 LYS A CA 18
ATOM 23136 C C . LYS A 1 58 ? 2.188 -16.713 -32.993 1.00 4.00 38 LYS A C 18
ATOM 23137 O O . LYS A 1 58 ? 1.308 -16.444 -33.810 1.00 11.00 38 LYS A O 18
ATOM 23156 N N . GLN A 1 59 ? 3.126 -15.898 -32.645 1.00 62.00 39 GLN A N 18
ATOM 23157 C CA . GLN A 1 59 ? 3.204 -14.558 -33.142 1.00 61.00 39 GLN A CA 18
ATOM 23158 C C . GLN A 1 59 ? 3.837 -14.548 -34.505 1.00 21.00 39 GLN A C 18
ATOM 23159 O O . GLN A 1 59 ? 4.989 -14.964 -34.686 1.00 0.00 39 GLN A O 18
ATOM 23173 N N . GLY A 1 60 ? 3.066 -14.134 -35.441 1.00 71.00 40 GLY A N 18
ATOM 23174 C CA . GLY A 1 60 ? 3.518 -14.011 -36.796 1.00 12.00 40 GLY A CA 18
ATOM 23175 C C . GLY A 1 60 ? 3.661 -12.565 -37.183 1.00 55.00 40 GLY A C 18
ATOM 23176 O O . GLY A 1 60 ? 4.339 -11.796 -36.494 1.00 12.00 40 GLY A O 18
ATOM 23180 N N . ILE A 1 61 ? 3.022 -12.176 -38.260 1.00 60.00 41 ILE A N 18
ATOM 23181 C CA . ILE A 1 61 ? 3.069 -10.800 -38.689 1.00 12.00 41 ILE A CA 18
ATOM 23182 C C . ILE A 1 61 ? 2.026 -10.020 -37.920 1.00 32.00 41 ILE A C 18
ATOM 23183 O O . ILE A 1 61 ? 0.816 -10.127 -38.184 1.00 75.00 41 ILE A O 18
ATOM 23199 N N . SER A 1 62 ? 2.466 -9.289 -36.953 1.00 62.00 42 SER A N 18
ATOM 23200 C CA . SER A 1 62 ? 1.589 -8.511 -36.165 1.00 72.00 42 SER A CA 18
ATOM 23201 C C . SER A 1 62 ? 1.310 -7.192 -36.851 1.00 44.00 42 SER A C 18
ATOM 23202 O O . SER A 1 62 ? 2.075 -6.236 -36.723 1.00 54.00 42 SER A O 18
ATOM 23210 N N . ALA A 1 63 ? 0.262 -7.199 -37.663 1.00 35.00 43 ALA A N 18
ATOM 23211 C CA . ALA A 1 63 ? -0.185 -6.053 -38.408 1.00 51.00 43 ALA A CA 18
ATOM 23212 C C . ALA A 1 63 ? -0.310 -4.813 -37.530 1.00 72.00 43 ALA A C 18
ATOM 23213 O O . ALA A 1 63 ? 0.387 -3.828 -37.739 1.00 65.00 43 ALA A O 18
ATOM 23220 N N . SER A 1 64 ? -1.187 -4.868 -36.560 1.00 74.00 44 SER A N 18
ATOM 23221 C CA . SER A 1 64 ? -1.381 -3.751 -35.668 1.00 24.00 44 SER A CA 18
ATOM 23222 C C . SER A 1 64 ? -0.836 -4.065 -34.261 1.00 35.00 44 SER A C 18
ATOM 23223 O O . SER A 1 64 ? 0.073 -3.392 -33.769 1.00 33.00 44 SER A O 18
ATOM 23231 N N . GLY A 1 65 ? -1.359 -5.123 -33.647 1.00 11.00 45 GLY A N 18
ATOM 23232 C CA . GLY A 1 65 ? -0.975 -5.445 -32.283 1.00 51.00 45 GLY A CA 18
ATOM 23233 C C . GLY A 1 65 ? 0.120 -6.468 -32.205 1.00 61.00 45 GLY A C 18
ATOM 23234 O O . GLY A 1 65 ? 1.267 -6.203 -32.556 1.00 25.00 45 GLY A O 18
ATOM 23238 N N . ALA A 1 66 ? -0.248 -7.637 -31.776 1.00 73.00 46 ALA A N 18
ATOM 23239 C CA . ALA A 1 66 ? 0.617 -8.737 -31.625 1.00 14.00 46 ALA A CA 18
ATOM 23240 C C . ALA A 1 66 ? -0.213 -9.881 -32.041 1.00 55.00 46 ALA A C 18
ATOM 23241 O O . ALA A 1 66 ? -1.271 -10.138 -31.441 1.00 25.00 46 ALA A O 18
ATOM 23248 N N . ARG A 1 67 ? 0.171 -10.506 -33.098 1.00 44.00 47 ARG A N 18
ATOM 23249 C CA . ARG A 1 67 ? -0.658 -11.478 -33.687 1.00 72.00 47 ARG A CA 18
ATOM 23250 C C . ARG A 1 67 ? -0.229 -12.877 -33.368 1.00 2.00 47 ARG A C 18
ATOM 23251 O O . ARG A 1 67 ? 0.618 -13.433 -34.055 1.00 54.00 47 ARG A O 18
ATOM 23272 N N . TYR A 1 68 ? -0.793 -13.436 -32.347 1.00 12.00 48 TYR A N 18
ATOM 23273 C CA . TYR A 1 68 ? -0.564 -14.791 -32.023 1.00 42.00 48 TYR A CA 18
ATOM 23274 C C . TYR A 1 68 ? -1.684 -15.517 -32.668 1.00 0.00 48 TYR A C 18
ATOM 23275 O O . TYR A 1 68 ? -2.808 -15.364 -32.301 1.00 23.00 48 TYR A O 18
ATOM 23293 N N . THR A 1 69 ? -1.403 -16.213 -33.682 1.00 52.00 49 THR A N 18
ATOM 23294 C CA . THR A 1 69 ? -2.419 -16.824 -34.462 1.00 1.00 49 THR A CA 18
ATOM 23295 C C . THR A 1 69 ? -1.892 -18.126 -34.967 1.00 34.00 49 THR A C 18
ATOM 23296 O O . THR A 1 69 ? -0.715 -18.212 -35.326 1.00 75.00 49 THR A O 18
ATOM 23307 N N . ASP A 1 70 ? -2.690 -19.149 -34.943 1.00 62.00 50 ASP A N 18
ATOM 23308 C CA . ASP A 1 70 ? -2.194 -20.415 -35.394 1.00 54.00 50 ASP A CA 18
ATOM 23309 C C . ASP A 1 70 ? -2.953 -20.896 -36.616 1.00 32.00 50 ASP A C 18
ATOM 23310 O O . ASP A 1 70 ? -2.523 -21.829 -37.301 1.00 2.00 50 ASP A O 18
ATOM 23319 N N . GLY A 1 71 ? -4.078 -20.283 -36.874 1.00 61.00 51 GLY A N 18
ATOM 23320 C CA . GLY A 1 71 ? -4.861 -20.662 -38.003 1.00 53.00 51 GLY A CA 18
ATOM 23321 C C . GLY A 1 71 ? -6.261 -21.057 -37.608 1.00 32.00 51 GLY A C 18
ATOM 23322 O O . GLY A 1 71 ? -7.192 -20.916 -38.411 1.00 54.00 51 GLY A O 18
ATOM 23326 N N . ILE A 1 72 ? -6.415 -21.541 -36.381 1.00 20.00 52 ILE A N 18
ATOM 23327 C CA . ILE A 1 72 ? -7.716 -21.962 -35.865 1.00 61.00 52 ILE A CA 18
ATOM 23328 C C . ILE A 1 72 ? -8.403 -20.763 -35.234 1.00 21.00 52 ILE A C 18
ATOM 23329 O O . ILE A 1 72 ? -9.599 -20.556 -35.402 1.00 10.00 52 ILE A O 18
ATOM 23345 N N . TYR A 1 73 ? -7.636 -19.987 -34.509 1.00 30.00 53 TYR A N 18
ATOM 23346 C CA . TYR A 1 73 ? -8.100 -18.739 -33.939 1.00 35.00 53 TYR A CA 18
ATOM 23347 C C . TYR A 1 73 ? -7.038 -17.714 -34.175 1.00 72.00 53 TYR A C 18
ATOM 23348 O O . TYR A 1 73 ? -5.947 -18.032 -34.684 1.00 34.00 53 TYR A O 18
ATOM 23366 N N . VAL A 1 74 ? -7.333 -16.528 -33.788 1.00 34.00 54 VAL A N 18
ATOM 23367 C CA . VAL A 1 74 ? -6.468 -15.402 -33.910 1.00 72.00 54 VAL A CA 18
ATOM 23368 C C . VAL A 1 74 ? -6.455 -14.720 -32.568 1.00 52.00 54 VAL A C 18
ATOM 23369 O O . VAL A 1 74 ? -7.484 -14.245 -32.124 1.00 22.00 54 VAL A O 18
ATOM 23382 N N . PHE A 1 75 ? -5.344 -14.713 -31.923 1.00 41.00 55 PHE A N 18
ATOM 23383 C CA . PHE A 1 75 ? -5.217 -14.052 -30.652 1.00 62.00 55 PHE A CA 18
ATOM 23384 C C . PHE A 1 75 ? -4.528 -12.740 -30.912 1.00 63.00 55 PHE A C 18
ATOM 23385 O O . PHE A 1 75 ? -3.297 -12.666 -31.061 1.00 70.00 55 PHE A O 18
ATOM 23402 N N . TRP A 1 76 ? -5.311 -11.736 -31.063 1.00 61.00 56 TRP A N 18
ATOM 23403 C CA . TRP A 1 76 ? -4.827 -10.462 -31.347 1.00 45.00 56 TRP A CA 18
ATOM 23404 C C . TRP A 1 76 ? -4.803 -9.673 -30.087 1.00 12.00 56 TRP A C 18
ATOM 23405 O O . TRP A 1 76 ? -5.828 -9.389 -29.454 1.00 22.00 56 TRP A O 18
ATOM 23426 N N . SER A 1 77 ? -3.643 -9.370 -29.730 1.00 44.00 57 SER A N 18
ATOM 23427 C CA . SER A 1 77 ? -3.362 -8.635 -28.566 1.00 35.00 57 SER A CA 18
ATOM 23428 C C . SER A 1 77 ? -3.124 -7.210 -28.997 1.00 12.00 57 SER A C 18
ATOM 23429 O O . SER A 1 77 ? -2.185 -6.926 -29.728 1.00 43.00 57 SER A O 18
ATOM 23437 N N . LYS A 1 78 ? -4.020 -6.341 -28.618 1.00 53.00 58 LYS A N 18
ATOM 23438 C CA . LYS A 1 78 ? -3.953 -4.945 -28.973 1.00 2.00 58 LYS A CA 18
ATOM 23439 C C . LYS A 1 78 ? -3.341 -4.144 -27.827 1.00 71.00 58 LYS A C 18
ATOM 23440 O O . LYS A 1 78 ? -3.586 -2.941 -27.673 1.00 51.00 58 LYS A O 18
ATOM 23459 N N . GLY A 1 79 ? -2.541 -4.818 -27.036 1.00 50.00 59 GLY A N 18
ATOM 23460 C CA . GLY A 1 79 ? -1.879 -4.193 -25.932 1.00 5.00 59 GLY A CA 18
ATOM 23461 C C . GLY A 1 79 ? -2.461 -4.640 -24.628 1.00 52.00 59 GLY A C 18
ATOM 23462 O O . GLY A 1 79 ? -2.124 -5.713 -24.127 1.00 34.00 59 GLY A O 18
ATOM 23466 N N . ASP A 1 80 ? -3.394 -3.867 -24.114 1.00 54.00 60 ASP A N 18
ATOM 23467 C CA . ASP A 1 80 ? -4.002 -4.161 -22.824 1.00 55.00 60 ASP A CA 18
ATOM 23468 C C . ASP A 1 80 ? -5.213 -5.008 -23.005 1.00 51.00 60 ASP A C 18
ATOM 23469 O O . ASP A 1 80 ? -5.798 -5.476 -22.045 1.00 23.00 60 ASP A O 18
ATOM 23478 N N . GLU A 1 81 ? -5.593 -5.235 -24.228 1.00 62.00 61 GLU A N 18
ATOM 23479 C CA . GLU A 1 81 ? -6.739 -6.017 -24.470 1.00 50.00 61 GLU A CA 18
ATOM 23480 C C . GLU A 1 81 ? -6.434 -7.077 -25.483 1.00 62.00 61 GLU A C 18
ATOM 23481 O O . GLU A 1 81 ? -5.562 -6.899 -26.344 1.00 61.00 61 GLU A O 18
ATOM 23493 N N . ALA A 1 82 ? -7.134 -8.155 -25.395 1.00 10.00 62 ALA A N 18
ATOM 23494 C CA . ALA A 1 82 ? -6.924 -9.255 -26.238 1.00 35.00 62 ALA A CA 18
ATOM 23495 C C . ALA A 1 82 ? -8.240 -9.641 -26.842 1.00 63.00 62 ALA A C 18
ATOM 23496 O O . ALA A 1 82 ? -9.278 -9.634 -26.165 1.00 73.00 62 ALA A O 18
ATOM 23503 N N . THR A 1 83 ? -8.211 -9.891 -28.088 1.00 53.00 63 THR A N 18
ATOM 23504 C CA . THR A 1 83 ? -9.360 -10.306 -28.824 1.00 20.00 63 THR A CA 18
ATOM 23505 C C . THR A 1 83 ? -9.022 -11.570 -29.630 1.00 65.00 63 THR A C 18
ATOM 23506 O O . THR A 1 83 ? -8.094 -11.574 -30.443 1.00 63.00 63 THR A O 18
ATOM 23517 N N . VAL A 1 84 ? -9.741 -12.633 -29.364 1.00 24.00 64 VAL A N 18
ATOM 23518 C CA . VAL A 1 84 ? -9.557 -13.886 -30.059 1.00 15.00 64 VAL A CA 18
ATOM 23519 C C . VAL A 1 84 ? -10.629 -13.996 -31.121 1.00 15.00 64 VAL A C 18
ATOM 23520 O O . VAL A 1 84 ? -11.787 -14.245 -30.802 1.00 21.00 64 VAL A O 18
ATOM 23533 N N . TYR A 1 85 ? -10.249 -13.832 -32.354 1.00 34.00 65 TYR A N 18
ATOM 23534 C CA . TYR A 1 85 ? -11.206 -13.720 -33.437 1.00 54.00 65 TYR A CA 18
ATOM 23535 C C . TYR A 1 85 ? -10.903 -14.674 -34.589 1.00 34.00 65 TYR A C 18
ATOM 23536 O O . TYR A 1 85 ? -9.985 -14.461 -35.357 1.00 70.00 65 TYR A O 18
ATOM 23554 N N . LYS A 1 86 ? -11.640 -15.713 -34.681 1.00 22.00 66 LYS A N 18
ATOM 23555 C CA . LYS A 1 86 ? -11.690 -16.480 -35.831 1.00 31.00 66 LYS A CA 18
ATOM 23556 C C . LYS A 1 86 ? -12.920 -15.990 -36.528 1.00 52.00 66 LYS A C 18
ATOM 23557 O O . LYS A 1 86 ? -13.894 -15.629 -35.876 1.00 15.00 66 LYS A O 18
ATOM 23576 N N . ARG A 1 87 ? -12.862 -15.942 -37.799 1.00 13.00 67 ARG A N 18
ATOM 23577 C CA . ARG A 1 87 ? -13.963 -15.524 -38.661 1.00 65.00 67 ARG A CA 18
ATOM 23578 C C . ARG A 1 87 ? -15.246 -16.381 -38.447 1.00 64.00 67 ARG A C 18
ATOM 23579 O O . ARG A 1 87 ? -16.326 -16.031 -38.902 1.00 12.00 67 ARG A O 18
ATOM 23600 N N . ASP A 1 88 ? -15.116 -17.471 -37.733 1.00 61.00 68 ASP A N 18
ATOM 23601 C CA . ASP A 1 88 ? -16.257 -18.300 -37.420 1.00 43.00 68 ASP A CA 18
ATOM 23602 C C . ASP A 1 88 ? -16.778 -17.929 -36.092 1.00 52.00 68 ASP A C 18
ATOM 23603 O O . ASP A 1 88 ? -17.987 -17.941 -35.865 1.00 2.00 68 ASP A O 18
ATOM 23612 N N . ARG A 1 89 ? -15.869 -17.551 -35.218 1.00 74.00 69 ARG A N 18
ATOM 23613 C CA . ARG A 1 89 ? -16.210 -17.328 -33.864 1.00 12.00 69 ARG A CA 18
ATOM 23614 C C . ARG A 1 89 ? -15.078 -16.664 -33.086 1.00 4.00 69 ARG A C 18
ATOM 23615 O O . ARG A 1 89 ? -13.933 -17.139 -33.063 1.00 52.00 69 ARG A O 18
ATOM 23636 N N . ILE A 1 90 ? -15.398 -15.538 -32.557 1.00 1.00 70 ILE A N 18
ATOM 23637 C CA . ILE A 1 90 ? -14.646 -14.890 -31.527 1.00 1.00 70 ILE A CA 18
ATOM 23638 C C . ILE A 1 90 ? -14.956 -15.644 -30.291 1.00 12.00 70 ILE A C 18
ATOM 23639 O O . ILE A 1 90 ? -16.113 -15.959 -30.013 1.00 61.00 70 ILE A O 18
ATOM 23655 N N . VAL A 1 91 ? -13.982 -15.945 -29.573 1.00 21.00 71 VAL A N 18
ATOM 23656 C CA . VAL A 1 91 ? -14.213 -16.662 -28.374 1.00 5.00 71 VAL A CA 18
ATOM 23657 C C . VAL A 1 91 ? -14.080 -15.769 -27.179 1.00 42.00 71 VAL A C 18
ATOM 23658 O O . VAL A 1 91 ? -14.769 -15.945 -26.190 1.00 63.00 71 VAL A O 18
ATOM 23671 N N . LEU A 1 92 ? -13.273 -14.742 -27.320 1.00 71.00 72 LEU A N 18
ATOM 23672 C CA . LEU A 1 92 ? -13.051 -13.778 -26.241 1.00 24.00 72 LEU A CA 18
ATOM 23673 C C . LEU A 1 92 ? -12.723 -12.435 -26.854 1.00 50.00 72 LEU A C 18
ATOM 23674 O O . LEU A 1 92 ? -11.702 -12.301 -27.522 1.00 12.00 72 LEU A O 18
ATOM 23690 N N . ASN A 1 93 ? -13.576 -11.459 -26.683 1.00 51.00 73 ASN A N 18
ATOM 23691 C CA . ASN A 1 93 ? -13.279 -10.117 -27.215 1.00 74.00 73 ASN A CA 18
ATOM 23692 C C . ASN A 1 93 ? -13.203 -9.079 -26.136 1.00 70.00 73 ASN A C 18
ATOM 23693 O O . ASN A 1 93 ? -13.056 -7.884 -26.410 1.00 43.00 73 ASN A O 18
ATOM 23704 N N . ASN A 1 94 ? -13.217 -9.519 -24.933 1.00 32.00 74 ASN A N 18
ATOM 23705 C CA . ASN A 1 94 ? -13.207 -8.609 -23.830 1.00 10.00 74 ASN A CA 18
ATOM 23706 C C . ASN A 1 94 ? -12.318 -9.137 -22.747 1.00 35.00 74 ASN A C 18
ATOM 23707 O O . ASN A 1 94 ? -12.762 -9.762 -21.770 1.00 30.00 74 ASN A O 18
ATOM 23718 N N . CYS A 1 95 ? -11.069 -8.984 -22.995 1.00 53.00 75 CYS A N 18
ATOM 23719 C CA . CYS A 1 95 ? -10.029 -9.308 -22.081 1.00 41.00 75 CYS A CA 18
ATOM 23720 C C . CYS A 1 95 ? -9.202 -8.110 -21.917 1.00 3.00 75 CYS A C 18
ATOM 23721 O O . CYS A 1 95 ? -8.700 -7.581 -22.897 1.00 3.00 75 CYS A O 18
ATOM 23728 N N . GLN A 1 96 ? -9.059 -7.671 -20.708 1.00 1.00 76 GLN A N 18
ATOM 23729 C CA . GLN A 1 96 ? -8.395 -6.470 -20.423 1.00 44.00 76 GLN A CA 18
ATOM 23730 C C . GLN A 1 96 ? -7.429 -6.771 -19.361 1.00 42.00 76 GLN A C 18
ATOM 23731 O O . GLN A 1 96 ? -7.763 -6.972 -18.203 1.00 72.00 76 GLN A O 18
ATOM 23745 N N . LEU A 1 97 ? -6.256 -6.858 -19.793 1.00 74.00 77 LEU A N 18
ATOM 23746 C CA . LEU A 1 97 ? -5.180 -7.385 -19.050 1.00 10.00 77 LEU A CA 18
ATOM 23747 C C . LEU A 1 97 ? -4.584 -6.357 -18.116 1.00 42.00 77 LEU A C 18
ATOM 23748 O O . LEU A 1 97 ? -4.366 -5.212 -18.516 1.00 51.00 77 LEU A O 18
ATOM 23764 N N . GLN A 1 98 ? -4.308 -6.750 -16.879 1.00 70.00 78 GLN A N 18
ATOM 23765 C CA . GLN A 1 98 ? -3.666 -5.812 -15.979 1.00 22.00 78 GLN A CA 18
ATOM 23766 C C . GLN A 1 98 ? -2.153 -5.808 -16.148 1.00 51.00 78 GLN A C 18
ATOM 23767 O O . GLN A 1 98 ? -1.556 -4.757 -16.389 1.00 24.00 78 GLN A O 18
ATOM 23781 N N . ASN A 1 99 ? -1.545 -6.974 -16.092 1.00 64.00 79 ASN A N 18
ATOM 23782 C CA . ASN A 1 99 ? -0.120 -7.113 -16.231 1.00 31.00 79 ASN A CA 18
ATOM 23783 C C . ASN A 1 99 ? 0.141 -8.569 -16.347 1.00 72.00 79 ASN A C 18
ATOM 23784 O O . ASN A 1 99 ? -0.239 -9.321 -15.461 1.00 12.00 79 ASN A O 18
ATOM 23795 N N . PRO A 1 100 ? 0.695 -9.025 -17.470 1.00 60.00 80 PRO A N 18
ATOM 23796 C CA . PRO A 1 100 ? 0.923 -10.433 -17.682 1.00 45.00 80 PRO A CA 18
ATOM 23797 C C . PRO A 1 100 ? 1.948 -11.056 -16.723 1.00 5.00 80 PRO A C 18
ATOM 23798 O O . PRO A 1 100 ? 1.957 -12.285 -16.509 1.00 74.00 80 PRO A O 18
ATOM 23809 N N . GLN A 1 101 ? 2.809 -10.241 -16.154 1.00 4.00 81 GLN A N 18
ATOM 23810 C CA . GLN A 1 101 ? 3.761 -10.757 -15.247 1.00 15.00 81 GLN A CA 18
ATOM 23811 C C . GLN A 1 101 ? 3.201 -10.739 -13.831 1.00 73.00 81 GLN A C 18
ATOM 23812 O O . GLN A 1 101 ? 3.311 -9.764 -13.082 1.00 42.00 81 GLN A O 18
ATOM 23826 N N . ARG A 1 102 ? 2.492 -11.792 -13.584 1.00 20.00 82 ARG A N 18
ATOM 23827 C CA . ARG A 1 102 ? 1.820 -12.130 -12.327 1.00 50.00 82 ARG A CA 18
ATOM 23828 C C . ARG A 1 102 ? 2.643 -11.768 -11.091 1.00 54.00 82 ARG A C 18
ATOM 23829 O O . ARG A 1 102 ? 3.598 -12.495 -10.755 1.00 15.00 82 ARG A O 18
ATOM 23851 N N . MET A 1 21 ? 3.185 -18.442 -11.931 1.00 23.00 1 MET A N 19
ATOM 23852 C CA . MET A 1 21 ? 3.284 -19.294 -13.115 1.00 63.00 1 MET A CA 19
ATOM 23853 C C . MET A 1 21 ? 4.738 -19.333 -13.559 1.00 61.00 1 MET A C 19
ATOM 23854 O O . MET A 1 21 ? 5.519 -18.488 -13.152 1.00 21.00 1 MET A O 19
ATOM 23868 N N . GLN A 1 22 ? 5.100 -20.298 -14.382 1.00 23.00 2 GLN A N 19
ATOM 23869 C CA . GLN A 1 22 ? 6.479 -20.421 -14.888 1.00 5.00 2 GLN A CA 19
ATOM 23870 C C . GLN A 1 22 ? 6.525 -19.984 -16.351 1.00 24.00 2 GLN A C 19
ATOM 23871 O O . GLN A 1 22 ? 7.408 -20.346 -17.115 1.00 41.00 2 GLN A O 19
ATOM 23885 N N . THR A 1 23 ? 5.555 -19.224 -16.722 1.00 72.00 3 THR A N 19
ATOM 23886 C CA . THR A 1 23 ? 5.368 -18.705 -18.049 1.00 22.00 3 THR A CA 19
ATOM 23887 C C . THR A 1 23 ? 4.562 -17.480 -17.837 1.00 33.00 3 THR A C 19
ATOM 23888 O O . THR A 1 23 ? 3.822 -17.420 -16.846 1.00 1.00 3 THR A O 19
ATOM 23899 N N . ASP A 1 24 ? 4.748 -16.482 -18.665 1.00 53.00 4 ASP A N 19
ATOM 23900 C CA . ASP A 1 24 ? 3.978 -15.280 -18.541 1.00 42.00 4 ASP A CA 19
ATOM 23901 C C . ASP A 1 24 ? 2.532 -15.650 -18.807 1.00 11.00 4 ASP A C 19
ATOM 23902 O O . ASP A 1 24 ? 2.249 -16.555 -19.592 1.00 52.00 4 ASP A O 19
ATOM 23911 N N . THR A 1 25 ? 1.641 -15.054 -18.134 1.00 22.00 5 THR A N 19
ATOM 23912 C CA . THR A 1 25 ? 0.264 -15.375 -18.296 1.00 25.00 5 THR A CA 19
ATOM 23913 C C . THR A 1 25 ? -0.530 -14.094 -18.295 1.00 73.00 5 THR A C 19
ATOM 23914 O O . THR A 1 25 ? -0.113 -13.124 -17.688 1.00 32.00 5 THR A O 19
ATOM 23925 N N . LEU A 1 26 ? -1.631 -14.053 -19.021 1.00 25.00 6 LEU A N 19
ATOM 23926 C CA . LEU A 1 26 ? -2.386 -12.832 -19.085 1.00 41.00 6 LEU A CA 19
ATOM 23927 C C . LEU A 1 26 ? -3.241 -12.641 -17.835 1.00 11.00 6 LEU A C 19
ATOM 23928 O O . LEU A 1 26 ? -3.025 -13.297 -16.828 1.00 33.00 6 LEU A O 19
ATOM 23944 N N . GLU A 1 27 ? -4.245 -11.784 -17.922 1.00 43.00 7 GLU A N 19
ATOM 23945 C CA . GLU A 1 27 ? -5.006 -11.401 -16.767 1.00 63.00 7 GLU A CA 19
ATOM 23946 C C . GLU A 1 27 ? -5.926 -12.544 -16.356 1.00 12.00 7 GLU A C 19
ATOM 23947 O O . GLU A 1 27 ? -6.411 -12.613 -15.229 1.00 51.00 7 GLU A O 19
ATOM 23959 N N . TYR A 1 28 ? -6.093 -13.473 -17.298 1.00 71.00 8 TYR A N 19
ATOM 23960 C CA . TYR A 1 28 ? -6.959 -14.621 -17.214 1.00 41.00 8 TYR A CA 19
ATOM 23961 C C . TYR A 1 28 ? -8.391 -14.322 -16.776 1.00 34.00 8 TYR A C 19
ATOM 23962 O O . TYR A 1 28 ? -9.129 -15.223 -16.408 1.00 51.00 8 TYR A O 19
ATOM 23980 N N . GLN A 1 29 ? -8.824 -13.097 -16.969 1.00 73.00 9 GLN A N 19
ATOM 23981 C CA . GLN A 1 29 ? -10.105 -12.669 -16.528 1.00 65.00 9 GLN A CA 19
ATOM 23982 C C . GLN A 1 29 ? -10.691 -11.804 -17.560 1.00 45.00 9 GLN A C 19
ATOM 23983 O O . GLN A 1 29 ? -10.343 -10.637 -17.717 1.00 22.00 9 GLN A O 19
ATOM 23997 N N . CYS A 1 30 ? -11.500 -12.401 -18.312 1.00 14.00 10 CYS A N 19
ATOM 23998 C CA . CYS A 1 30 ? -12.184 -11.765 -19.350 1.00 44.00 10 CYS A CA 19
ATOM 23999 C C . CYS A 1 30 ? -13.628 -12.178 -19.161 1.00 42.00 10 CYS A C 19
ATOM 24000 O O . CYS A 1 30 ? -13.886 -13.280 -18.632 1.00 41.00 10 CYS A O 19
ATOM 24007 N N . ASP A 1 31 ? -14.546 -11.320 -19.507 1.00 62.00 11 ASP A N 19
ATOM 24008 C CA . ASP A 1 31 ? -15.961 -11.501 -19.178 1.00 44.00 11 ASP A CA 19
ATOM 24009 C C . ASP A 1 31 ? -16.552 -12.801 -19.686 1.00 53.00 11 ASP A C 19
ATOM 24010 O O . ASP A 1 31 ? -17.119 -13.572 -18.919 1.00 21.00 11 ASP A O 19
ATOM 24019 N N . GLU A 1 32 ? -16.390 -13.064 -20.952 1.00 65.00 12 GLU A N 19
ATOM 24020 C CA . GLU A 1 32 ? -17.039 -14.222 -21.557 1.00 32.00 12 GLU A CA 19
ATOM 24021 C C . GLU A 1 32 ? -16.167 -15.457 -21.487 1.00 63.00 12 GLU A C 19
ATOM 24022 O O . GLU A 1 32 ? -16.638 -16.574 -21.725 1.00 71.00 12 GLU A O 19
ATOM 24034 N N . LYS A 1 33 ? -14.906 -15.273 -21.170 1.00 52.00 13 LYS A N 19
ATOM 24035 C CA . LYS A 1 33 ? -14.000 -16.374 -21.087 1.00 30.00 13 LYS A CA 19
ATOM 24036 C C . LYS A 1 33 ? -12.799 -16.015 -20.307 1.00 73.00 13 LYS A C 19
ATOM 24037 O O . LYS A 1 33 ? -12.298 -14.939 -20.464 1.00 25.00 13 LYS A O 19
ATOM 24056 N N . PRO A 1 34 ? -12.309 -16.887 -19.440 1.00 50.00 14 PRO A N 19
ATOM 24057 C CA . PRO A 1 34 ? -11.049 -16.644 -18.783 1.00 42.00 14 PRO A CA 19
ATOM 24058 C C . PRO A 1 34 ? -9.940 -16.790 -19.833 1.00 73.00 14 PRO A C 19
ATOM 24059 O O . PRO A 1 34 ? -10.070 -17.602 -20.767 1.00 25.00 14 PRO A O 19
ATOM 24070 N N . LEU A 1 35 ? -8.887 -16.032 -19.731 1.00 24.00 15 LEU A N 19
ATOM 24071 C CA . LEU A 1 35 ? -7.882 -16.081 -20.746 1.00 13.00 15 LEU A CA 19
ATOM 24072 C C . LEU A 1 35 ? -6.549 -16.343 -20.136 1.00 73.00 15 LEU A C 19
ATOM 24073 O O . LEU A 1 35 ? -5.742 -15.427 -19.909 1.00 33.00 15 LEU A O 19
ATOM 24089 N N . THR A 1 36 ? -6.359 -17.548 -19.768 1.00 23.00 16 THR A N 19
ATOM 24090 C CA . THR A 1 36 ? -5.137 -17.945 -19.209 1.00 11.00 16 THR A CA 19
ATOM 24091 C C . THR A 1 36 ? -4.231 -18.370 -20.350 1.00 61.00 16 THR A C 19
ATOM 24092 O O . THR A 1 36 ? -4.545 -19.299 -21.106 1.00 72.00 16 THR A O 19
ATOM 24103 N N . VAL A 1 37 ? -3.163 -17.652 -20.508 1.00 14.00 17 VAL A N 19
ATOM 24104 C CA . VAL A 1 37 ? -2.265 -17.841 -21.607 1.00 12.00 17 VAL A CA 19
ATOM 24105 C C . VAL A 1 37 ? -0.921 -18.232 -21.086 1.00 32.00 17 VAL A C 19
ATOM 24106 O O . VAL A 1 37 ? -0.499 -17.733 -20.068 1.00 43.00 17 VAL A O 19
ATOM 24119 N N . LYS A 1 38 ? -0.259 -19.109 -21.771 1.00 3.00 18 LYS A N 19
ATOM 24120 C CA . LYS A 1 38 ? 1.057 -19.461 -21.420 1.00 23.00 18 LYS A CA 19
ATOM 24121 C C . LYS A 1 38 ? 1.894 -18.755 -22.415 1.00 44.00 18 LYS A C 19
ATOM 24122 O O . LYS A 1 38 ? 2.118 -19.240 -23.523 1.00 14.00 18 LYS A O 19
ATOM 24141 N N . LEU A 1 39 ? 2.215 -17.565 -22.068 1.00 10.00 19 LEU A N 19
ATOM 24142 C CA . LEU A 1 39 ? 2.897 -16.678 -22.865 1.00 12.00 19 LEU A CA 19
ATOM 24143 C C . LEU A 1 39 ? 4.340 -16.933 -22.726 1.00 22.00 19 LEU A C 19
ATOM 24144 O O . LEU A 1 39 ? 4.977 -16.507 -21.763 1.00 22.00 19 LEU A O 19
ATOM 24160 N N . ASN A 1 40 ? 4.851 -17.689 -23.612 1.00 42.00 20 ASN A N 19
ATOM 24161 C CA . ASN A 1 40 ? 6.247 -17.896 -23.621 1.00 70.00 20 ASN A CA 19
ATOM 24162 C C . ASN A 1 40 ? 6.788 -16.821 -24.523 1.00 64.00 20 ASN A C 19
ATOM 24163 O O . ASN A 1 40 ? 7.001 -17.027 -25.718 1.00 71.00 20 ASN A O 19
ATOM 24174 N N . ASN A 1 41 ? 6.924 -15.659 -23.941 1.00 15.00 21 ASN A N 19
ATOM 24175 C CA . ASN A 1 41 ? 7.227 -14.415 -24.642 1.00 31.00 21 ASN A CA 19
ATOM 24176 C C . ASN A 1 41 ? 8.498 -14.466 -25.514 1.00 65.00 21 ASN A C 19
ATOM 24177 O O . ASN A 1 41 ? 8.415 -14.196 -26.707 1.00 61.00 21 ASN A O 19
ATOM 24188 N N . PRO A 1 42 ? 9.697 -14.830 -24.973 1.00 32.00 22 PRO A N 19
ATOM 24189 C CA . PRO A 1 42 ? 10.923 -14.913 -25.791 1.00 52.00 22 PRO A CA 19
ATOM 24190 C C . PRO A 1 42 ? 10.825 -15.982 -26.896 1.00 51.00 22 PRO A C 19
ATOM 24191 O O . PRO A 1 42 ? 11.530 -15.933 -27.912 1.00 31.00 22 PRO A O 19
ATOM 24202 N N . ARG A 1 43 ? 9.917 -16.912 -26.707 1.00 61.00 23 ARG A N 19
ATOM 24203 C CA . ARG A 1 43 ? 9.710 -17.995 -27.647 1.00 23.00 23 ARG A CA 19
ATOM 24204 C C . ARG A 1 43 ? 8.686 -17.583 -28.717 1.00 42.00 23 ARG A C 19
ATOM 24205 O O . ARG A 1 43 ? 8.589 -18.215 -29.770 1.00 33.00 23 ARG A O 19
ATOM 24226 N N . GLN A 1 44 ? 7.970 -16.482 -28.452 1.00 35.00 24 GLN A N 19
ATOM 24227 C CA . GLN A 1 44 ? 6.942 -15.949 -29.333 1.00 2.00 24 GLN A CA 19
ATOM 24228 C C . GLN A 1 44 ? 5.828 -16.982 -29.576 1.00 60.00 24 GLN A C 19
ATOM 24229 O O . GLN A 1 44 ? 5.351 -17.170 -30.709 1.00 40.00 24 GLN A O 19
ATOM 24243 N N . GLU A 1 45 ? 5.408 -17.625 -28.490 1.00 2.00 25 GLU A N 19
ATOM 24244 C CA . GLU A 1 45 ? 4.343 -18.622 -28.504 1.00 24.00 25 GLU A CA 19
ATOM 24245 C C . GLU A 1 45 ? 3.469 -18.519 -27.279 1.00 14.00 25 GLU A C 19
ATOM 24246 O O . GLU A 1 45 ? 3.950 -18.285 -26.176 1.00 61.00 25 GLU A O 19
ATOM 24258 N N . VAL A 1 46 ? 2.191 -18.676 -27.490 1.00 43.00 26 VAL A N 19
ATOM 24259 C CA . VAL A 1 46 ? 1.194 -18.655 -26.434 1.00 22.00 26 VAL A CA 19
ATOM 24260 C C . VAL A 1 46 ? 0.384 -19.902 -26.509 1.00 0.00 26 VAL A C 19
ATOM 24261 O O . VAL A 1 46 ? 0.156 -20.444 -27.585 1.00 12.00 26 VAL A O 19
ATOM 24274 N N . SER A 1 47 ? 0.031 -20.403 -25.395 1.00 63.00 27 SER A N 19
ATOM 24275 C CA . SER A 1 47 ? -0.895 -21.468 -25.331 1.00 10.00 27 SER A CA 19
ATOM 24276 C C . SER A 1 47 ? -2.008 -20.987 -24.469 1.00 34.00 27 SER A C 19
ATOM 24277 O O . SER A 1 47 ? -1.795 -20.688 -23.306 1.00 63.00 27 SER A O 19
ATOM 24285 N N . PHE A 1 48 ? -3.155 -20.847 -25.019 1.00 40.00 28 PHE A N 19
ATOM 24286 C CA . PHE A 1 48 ? -4.222 -20.288 -24.262 1.00 74.00 28 PHE A CA 19
ATOM 24287 C C . PHE A 1 48 ? -5.376 -21.213 -24.217 1.00 22.00 28 PHE A C 19
ATOM 24288 O O . PHE A 1 48 ? -5.502 -22.126 -25.030 1.00 74.00 28 PHE A O 19
ATOM 24305 N N . VAL A 1 49 ? -6.194 -20.979 -23.284 1.00 1.00 29 VAL A N 19
ATOM 24306 C CA . VAL A 1 49 ? -7.342 -21.740 -23.068 1.00 25.00 29 VAL A CA 19
ATOM 24307 C C . VAL A 1 49 ? -8.522 -21.073 -23.744 1.00 4.00 29 VAL A C 19
ATOM 24308 O O . VAL A 1 49 ? -8.860 -19.908 -23.478 1.00 60.00 29 VAL A O 19
ATOM 24321 N N . TYR A 1 50 ? -9.061 -21.765 -24.690 1.00 53.00 30 TYR A N 19
ATOM 24322 C CA . TYR A 1 50 ? -10.292 -21.355 -25.355 1.00 65.00 30 TYR A CA 19
ATOM 24323 C C . TYR A 1 50 ? -11.407 -21.386 -24.332 1.00 31.00 30 TYR A C 19
ATOM 24324 O O . TYR A 1 50 ? -12.042 -20.366 -24.049 1.00 33.00 30 TYR A O 19
ATOM 24342 N N . ASP A 1 51 ? -11.576 -22.536 -23.738 1.00 22.00 31 ASP A N 19
ATOM 24343 C CA . ASP A 1 51 ? -12.599 -22.762 -22.738 1.00 63.00 31 ASP A CA 19
ATOM 24344 C C . ASP A 1 51 ? -12.300 -24.026 -21.969 1.00 43.00 31 ASP A C 19
ATOM 24345 O O . ASP A 1 51 ? -12.237 -24.019 -20.745 1.00 32.00 31 ASP A O 19
ATOM 24354 N N . ASN A 1 52 ? -12.098 -25.104 -22.684 1.00 53.00 32 ASN A N 19
ATOM 24355 C CA . ASN A 1 52 ? -11.829 -26.386 -22.056 1.00 43.00 32 ASN A CA 19
ATOM 24356 C C . ASN A 1 52 ? -10.649 -27.084 -22.753 1.00 14.00 32 ASN A C 19
ATOM 24357 O O . ASN A 1 52 ? -10.384 -28.255 -22.543 1.00 62.00 32 ASN A O 19
ATOM 24368 N N . GLN A 1 53 ? -9.881 -26.332 -23.537 1.00 74.00 33 GLN A N 19
ATOM 24369 C CA . GLN A 1 53 ? -8.765 -26.887 -24.218 1.00 63.00 33 GLN A CA 19
ATOM 24370 C C . GLN A 1 53 ? -7.780 -25.799 -24.385 1.00 22.00 33 GLN A C 19
ATOM 24371 O O . GLN A 1 53 ? -8.158 -24.599 -24.429 1.00 13.00 33 GLN A O 19
ATOM 24385 N N . LEU A 1 54 ? -6.571 -26.174 -24.445 1.00 64.00 34 LEU A N 19
ATOM 24386 C CA . LEU A 1 54 ? -5.501 -25.262 -24.576 1.00 63.00 34 LEU A CA 19
ATOM 24387 C C . LEU A 1 54 ? -4.971 -25.384 -25.977 1.00 2.00 34 LEU A C 19
ATOM 24388 O O . LEU A 1 54 ? -4.685 -26.488 -26.433 1.00 12.00 34 LEU A O 19
ATOM 24404 N N . LEU A 1 55 ? -4.858 -24.298 -26.653 1.00 20.00 35 LEU A N 19
ATOM 24405 C CA . LEU A 1 55 ? -4.331 -24.303 -27.993 1.00 72.00 35 LEU A CA 19
ATOM 24406 C C . LEU A 1 55 ? -3.176 -23.344 -28.078 1.00 52.00 35 LEU A C 19
ATOM 24407 O O . LEU A 1 55 ? -3.174 -22.304 -27.408 1.00 4.00 35 LEU A O 19
ATOM 24423 N N . HIS A 1 56 ? -2.187 -23.691 -28.860 1.00 64.00 36 HIS A N 19
ATOM 24424 C CA . HIS A 1 56 ? -0.980 -22.925 -28.933 1.00 22.00 36 HIS A CA 19
ATOM 24425 C C . HIS A 1 56 ? -0.832 -22.251 -30.280 1.00 21.00 36 HIS A C 19
ATOM 24426 O O . HIS A 1 56 ? -1.105 -22.841 -31.328 1.00 50.00 36 HIS A O 19
ATOM 24440 N N . LEU A 1 57 ? -0.450 -21.011 -30.228 1.00 20.00 37 LEU A N 19
ATOM 24441 C CA . LEU A 1 57 ? -0.324 -20.162 -31.391 1.00 61.00 37 LEU A CA 19
ATOM 24442 C C . LEU A 1 57 ? 0.968 -19.445 -31.307 1.00 62.00 37 LEU A C 19
ATOM 24443 O O . LEU A 1 57 ? 1.490 -19.216 -30.207 1.00 74.00 37 LEU A O 19
ATOM 24459 N N . LYS A 1 58 ? 1.480 -19.063 -32.426 1.00 62.00 38 LYS A N 19
ATOM 24460 C CA . LYS A 1 58 ? 2.752 -18.459 -32.457 1.00 3.00 38 LYS A CA 19
ATOM 24461 C C . LYS A 1 58 ? 2.732 -17.136 -33.151 1.00 43.00 38 LYS A C 19
ATOM 24462 O O . LYS A 1 58 ? 1.892 -16.885 -34.017 1.00 62.00 38 LYS A O 19
ATOM 24481 N N . GLN A 1 59 ? 3.657 -16.328 -32.774 1.00 3.00 39 GLN A N 19
ATOM 24482 C CA . GLN A 1 59 ? 3.858 -15.029 -33.341 1.00 12.00 39 GLN A CA 19
ATOM 24483 C C . GLN A 1 59 ? 4.785 -15.150 -34.511 1.00 15.00 39 GLN A C 19
ATOM 24484 O O . GLN A 1 59 ? 5.968 -15.459 -34.369 1.00 62.00 39 GLN A O 19
ATOM 24498 N N . GLY A 1 60 ? 4.228 -14.974 -35.650 1.00 4.00 40 GLY A N 19
ATOM 24499 C CA . GLY A 1 60 ? 4.964 -15.077 -36.873 1.00 61.00 40 GLY A CA 19
ATOM 24500 C C . GLY A 1 60 ? 4.521 -14.014 -37.808 1.00 42.00 40 GLY A C 19
ATOM 24501 O O . GLY A 1 60 ? 5.207 -13.007 -37.988 1.00 3.00 40 GLY A O 19
ATOM 24505 N N . ILE A 1 61 ? 3.359 -14.207 -38.374 1.00 52.00 41 ILE A N 19
ATOM 24506 C CA . ILE A 1 61 ? 2.762 -13.219 -39.235 1.00 64.00 41 ILE A CA 19
ATOM 24507 C C . ILE A 1 61 ? 2.248 -12.122 -38.346 1.00 14.00 41 ILE A C 19
ATOM 24508 O O . ILE A 1 61 ? 1.358 -12.341 -37.546 1.00 53.00 41 ILE A O 19
ATOM 24524 N N . SER A 1 62 ? 2.817 -10.980 -38.458 1.00 22.00 42 SER A N 19
ATOM 24525 C CA . SER A 1 62 ? 2.513 -9.934 -37.561 1.00 43.00 42 SER A CA 19
ATOM 24526 C C . SER A 1 62 ? 1.763 -8.787 -38.217 1.00 73.00 42 SER A C 19
ATOM 24527 O O . SER A 1 62 ? 1.455 -8.807 -39.411 1.00 44.00 42 SER A O 19
ATOM 24535 N N . ALA A 1 63 ? 1.542 -7.782 -37.413 1.00 21.00 43 ALA A N 19
ATOM 24536 C CA . ALA A 1 63 ? 0.869 -6.585 -37.717 1.00 41.00 43 ALA A CA 19
ATOM 24537 C C . ALA A 1 63 ? 1.179 -5.700 -36.540 1.00 41.00 43 ALA A C 19
ATOM 24538 O O . ALA A 1 63 ? 2.109 -6.035 -35.788 1.00 1.00 43 ALA A O 19
ATOM 24545 N N . SER A 1 64 ? 0.471 -4.611 -36.364 1.00 74.00 44 SER A N 19
ATOM 24546 C CA . SER A 1 64 ? 0.693 -3.747 -35.220 1.00 3.00 44 SER A CA 19
ATOM 24547 C C . SER A 1 64 ? 0.262 -4.468 -33.923 1.00 74.00 44 SER A C 19
ATOM 24548 O O . SER A 1 64 ? -0.918 -4.521 -33.580 1.00 23.00 44 SER A O 19
ATOM 24556 N N . GLY A 1 65 ? 1.220 -5.090 -33.275 1.00 45.00 45 GLY A N 19
ATOM 24557 C CA . GLY A 1 65 ? 0.984 -5.874 -32.100 1.00 60.00 45 GLY A CA 19
ATOM 24558 C C . GLY A 1 65 ? 1.821 -7.120 -32.163 1.00 63.00 45 GLY A C 19
ATOM 24559 O O . GLY A 1 65 ? 2.985 -7.074 -32.558 1.00 75.00 45 GLY A O 19
ATOM 24563 N N . ALA A 1 66 ? 1.235 -8.220 -31.853 1.00 74.00 46 ALA A N 19
ATOM 24564 C CA . ALA A 1 66 ? 1.874 -9.462 -31.859 1.00 32.00 46 ALA A CA 19
ATOM 24565 C C . ALA A 1 66 ? 0.810 -10.397 -32.216 1.00 33.00 46 ALA A C 19
ATOM 24566 O O . ALA A 1 66 ? -0.262 -10.373 -31.600 1.00 4.00 46 ALA A O 19
ATOM 24573 N N . ARG A 1 67 ? 1.013 -11.157 -33.218 1.00 55.00 47 ARG A N 19
ATOM 24574 C CA . ARG A 1 67 ? -0.028 -11.978 -33.656 1.00 53.00 47 ARG A CA 19
ATOM 24575 C C . ARG A 1 67 ? 0.315 -13.420 -33.452 1.00 52.00 47 ARG A C 19
ATOM 24576 O O . ARG A 1 67 ? 1.096 -13.987 -34.198 1.00 24.00 47 ARG A O 19
ATOM 24597 N N . TYR A 1 68 ? -0.263 -14.002 -32.475 1.00 43.00 48 TYR A N 19
ATOM 24598 C CA . TYR A 1 68 ? -0.081 -15.370 -32.215 1.00 51.00 48 TYR A CA 19
ATOM 24599 C C . TYR A 1 68 ? -1.191 -16.039 -32.930 1.00 75.00 48 TYR A C 19
ATOM 24600 O O . TYR A 1 68 ? -2.350 -15.880 -32.592 1.00 72.00 48 TYR A O 19
ATOM 24618 N N . THR A 1 69 ? -0.878 -16.698 -33.973 1.00 71.00 49 THR A N 19
ATOM 24619 C CA . THR A 1 69 ? -1.883 -17.237 -34.809 1.00 5.00 49 THR A CA 19
ATOM 24620 C C . THR A 1 69 ? -1.392 -18.503 -35.450 1.00 3.00 49 THR A C 19
ATOM 24621 O O . THR A 1 69 ? -0.224 -18.606 -35.818 1.00 72.00 49 THR A O 19
ATOM 24632 N N . ASP A 1 70 ? -2.241 -19.488 -35.487 1.00 13.00 50 ASP A N 19
ATOM 24633 C CA . ASP A 1 70 ? -1.937 -20.680 -36.231 1.00 10.00 50 ASP A CA 19
ATOM 24634 C C . ASP A 1 70 ? -2.966 -20.858 -37.325 1.00 63.00 50 ASP A C 19
ATOM 24635 O O . ASP A 1 70 ? -2.650 -21.267 -38.432 1.00 74.00 50 ASP A O 19
ATOM 24644 N N . GLY A 1 71 ? -4.195 -20.489 -37.025 1.00 1.00 51 GLY A N 19
ATOM 24645 C CA . GLY A 1 71 ? -5.248 -20.634 -37.990 1.00 12.00 51 GLY A CA 19
ATOM 24646 C C . GLY A 1 71 ? -6.581 -20.869 -37.339 1.00 54.00 51 GLY A C 19
ATOM 24647 O O . GLY A 1 71 ? -7.609 -20.551 -37.917 1.00 52.00 51 GLY A O 19
ATOM 24651 N N . ILE A 1 72 ? -6.563 -21.395 -36.115 1.00 11.00 52 ILE A N 19
ATOM 24652 C CA . ILE A 1 72 ? -7.787 -21.674 -35.385 1.00 5.00 52 ILE A CA 19
ATOM 24653 C C . ILE A 1 72 ? -8.442 -20.344 -35.098 1.00 12.00 52 ILE A C 19
ATOM 24654 O O . ILE A 1 72 ? -9.570 -20.085 -35.504 1.00 24.00 52 ILE A O 19
ATOM 24670 N N . TYR A 1 73 ? -7.694 -19.500 -34.424 1.00 3.00 53 TYR A N 19
ATOM 24671 C CA . TYR A 1 73 ? -8.074 -18.146 -34.166 1.00 21.00 53 TYR A CA 19
ATOM 24672 C C . TYR A 1 73 ? -6.859 -17.302 -34.389 1.00 65.00 53 TYR A C 19
ATOM 24673 O O . TYR A 1 73 ? -5.752 -17.836 -34.610 1.00 72.00 53 TYR A O 19
ATOM 24691 N N . VAL A 1 74 ? -7.049 -16.036 -34.341 1.00 22.00 54 VAL A N 19
ATOM 24692 C CA . VAL A 1 74 ? -6.001 -15.071 -34.433 1.00 34.00 54 VAL A CA 19
ATOM 24693 C C . VAL A 1 74 ? -5.909 -14.402 -33.086 1.00 25.00 54 VAL A C 19
ATOM 24694 O O . VAL A 1 74 ? -6.837 -13.710 -32.675 1.00 33.00 54 VAL A O 19
ATOM 24707 N N . PHE A 1 75 ? -4.852 -14.645 -32.385 1.00 13.00 55 PHE A N 19
ATOM 24708 C CA . PHE A 1 75 ? -4.677 -14.066 -31.086 1.00 54.00 55 PHE A CA 19
ATOM 24709 C C . PHE A 1 75 ? -3.760 -12.870 -31.225 1.00 50.00 55 PHE A C 19
ATOM 24710 O O . PHE A 1 75 ? -2.563 -13.008 -31.456 1.00 51.00 55 PHE A O 19
ATOM 24727 N N . TRP A 1 76 ? -4.321 -11.725 -31.122 1.00 15.00 56 TRP A N 19
ATOM 24728 C CA . TRP A 1 76 ? -3.638 -10.530 -31.332 1.00 14.00 56 TRP A CA 19
ATOM 24729 C C . TRP A 1 76 ? -3.403 -9.904 -29.984 1.00 14.00 56 TRP A C 19
ATOM 24730 O O . TRP A 1 76 ? -4.322 -9.696 -29.200 1.00 63.00 56 TRP A O 19
ATOM 24751 N N . SER A 1 77 ? -2.207 -9.651 -29.734 1.00 2.00 57 SER A N 19
ATOM 24752 C CA . SER A 1 77 ? -1.765 -9.061 -28.514 1.00 41.00 57 SER A CA 19
ATOM 24753 C C . SER A 1 77 ? -1.255 -7.682 -28.868 1.00 30.00 57 SER A C 19
ATOM 24754 O O . SER A 1 77 ? -0.312 -7.558 -29.640 1.00 61.00 57 SER A O 19
ATOM 24762 N N . LYS A 1 78 ? -1.907 -6.654 -28.388 1.00 65.00 58 LYS A N 19
ATOM 24763 C CA . LYS A 1 78 ? -1.511 -5.322 -28.743 1.00 31.00 58 LYS A CA 19
ATOM 24764 C C . LYS A 1 78 ? -1.676 -4.332 -27.601 1.00 42.00 58 LYS A C 19
ATOM 24765 O O . LYS A 1 78 ? -2.773 -4.147 -27.070 1.00 31.00 58 LYS A O 19
ATOM 24784 N N . GLY A 1 79 ? -0.555 -3.769 -27.183 1.00 21.00 59 GLY A N 19
ATOM 24785 C CA . GLY A 1 79 ? -0.530 -2.709 -26.189 1.00 10.00 59 GLY A CA 19
ATOM 24786 C C . GLY A 1 79 ? -0.889 -3.155 -24.783 1.00 32.00 59 GLY A C 19
ATOM 24787 O O . GLY A 1 79 ? -0.010 -3.402 -23.947 1.00 0.00 59 GLY A O 19
ATOM 24791 N N . ASP A 1 80 ? -2.165 -3.252 -24.532 1.00 30.00 60 ASP A N 19
ATOM 24792 C CA . ASP A 1 80 ? -2.701 -3.584 -23.211 1.00 22.00 60 ASP A CA 19
ATOM 24793 C C . ASP A 1 80 ? -3.842 -4.581 -23.363 1.00 72.00 60 ASP A C 19
ATOM 24794 O O . ASP A 1 80 ? -4.419 -5.049 -22.389 1.00 53.00 60 ASP A O 19
ATOM 24803 N N . GLU A 1 81 ? -4.137 -4.958 -24.580 1.00 5.00 61 GLU A N 19
ATOM 24804 C CA . GLU A 1 81 ? -5.276 -5.771 -24.818 1.00 3.00 61 GLU A CA 19
ATOM 24805 C C . GLU A 1 81 ? -4.890 -7.007 -25.571 1.00 5.00 61 GLU A C 19
ATOM 24806 O O . GLU A 1 81 ? -3.814 -7.080 -26.202 1.00 72.00 61 GLU A O 19
ATOM 24818 N N . ALA A 1 82 ? -5.742 -7.960 -25.495 1.00 62.00 62 ALA A N 19
ATOM 24819 C CA . ALA A 1 82 ? -5.608 -9.160 -26.207 1.00 21.00 62 ALA A CA 19
ATOM 24820 C C . ALA A 1 82 ? -6.922 -9.397 -26.900 1.00 14.00 62 ALA A C 19
ATOM 24821 O O . ALA A 1 82 ? -7.986 -9.425 -26.258 1.00 25.00 62 ALA A O 19
ATOM 24828 N N . THR A 1 83 ? -6.861 -9.499 -28.163 1.00 31.00 63 THR A N 19
ATOM 24829 C CA . THR A 1 83 ? -8.012 -9.642 -28.987 1.00 14.00 63 THR A CA 19
ATOM 24830 C C . THR A 1 83 ? -7.905 -10.985 -29.736 1.00 65.00 63 THR A C 19
ATOM 24831 O O . THR A 1 83 ? -6.896 -11.240 -30.386 1.00 55.00 63 THR A O 19
ATOM 24842 N N . VAL A 1 84 ? -8.904 -11.845 -29.638 1.00 2.00 64 VAL A N 19
ATOM 24843 C CA . VAL A 1 84 ? -8.828 -13.116 -30.299 1.00 71.00 64 VAL A CA 19
ATOM 24844 C C . VAL A 1 84 ? -9.953 -13.244 -31.354 1.00 34.00 64 VAL A C 19
ATOM 24845 O O . VAL A 1 84 ? -11.120 -13.529 -31.042 1.00 63.00 64 VAL A O 19
ATOM 24858 N N . TYR A 1 85 ? -9.570 -13.002 -32.597 1.00 64.00 65 TYR A N 19
ATOM 24859 C CA . TYR A 1 85 ? -10.490 -12.858 -33.734 1.00 72.00 65 TYR A CA 19
ATOM 24860 C C . TYR A 1 85 ? -10.180 -13.828 -34.872 1.00 71.00 65 TYR A C 19
ATOM 24861 O O . TYR A 1 85 ? -9.230 -13.625 -35.600 1.00 73.00 65 TYR A O 19
ATOM 24879 N N . LYS A 1 86 ? -10.939 -14.859 -35.028 1.00 22.00 66 LYS A N 19
ATOM 24880 C CA . LYS A 1 86 ? -10.936 -15.540 -36.238 1.00 64.00 66 LYS A CA 19
ATOM 24881 C C . LYS A 1 86 ? -11.975 -14.786 -37.013 1.00 3.00 66 LYS A C 19
ATOM 24882 O O . LYS A 1 86 ? -12.889 -14.216 -36.409 1.00 73.00 66 LYS A O 19
ATOM 24901 N N . ARG A 1 87 ? -11.829 -14.747 -38.273 1.00 74.00 67 ARG A N 19
ATOM 24902 C CA . ARG A 1 87 ? -12.708 -13.989 -39.162 1.00 40.00 67 ARG A CA 19
ATOM 24903 C C . ARG A 1 87 ? -14.206 -14.246 -38.892 1.00 15.00 67 ARG A C 19
ATOM 24904 O O . ARG A 1 87 ? -15.018 -13.314 -38.928 1.00 62.00 67 ARG A O 19
ATOM 24925 N N . ASP A 1 88 ? -14.559 -15.473 -38.592 1.00 51.00 68 ASP A N 19
ATOM 24926 C CA . ASP A 1 88 ? -15.942 -15.789 -38.282 1.00 44.00 68 ASP A CA 19
ATOM 24927 C C . ASP A 1 88 ? -16.115 -15.989 -36.796 1.00 52.00 68 ASP A C 19
ATOM 24928 O O . ASP A 1 88 ? -17.234 -15.944 -36.277 1.00 64.00 68 ASP A O 19
ATOM 24937 N N . ARG A 1 89 ? -15.021 -16.104 -36.077 1.00 70.00 69 ARG A N 19
ATOM 24938 C CA . ARG A 1 89 ? -15.151 -16.478 -34.715 1.00 33.00 69 ARG A CA 19
ATOM 24939 C C . ARG A 1 89 ? -14.193 -15.762 -33.779 1.00 40.00 69 ARG A C 19
ATOM 24940 O O . ARG A 1 89 ? -13.031 -16.139 -33.619 1.00 43.00 69 ARG A O 19
ATOM 24961 N N . ILE A 1 90 ? -14.673 -14.717 -33.220 1.00 73.00 70 ILE A N 19
ATOM 24962 C CA . ILE A 1 90 ? -14.021 -14.037 -32.165 1.00 74.00 70 ILE A CA 19
ATOM 24963 C C . ILE A 1 90 ? -14.445 -14.765 -30.948 1.00 63.00 70 ILE A C 19
ATOM 24964 O O . ILE A 1 90 ? -15.613 -15.131 -30.832 1.00 25.00 70 ILE A O 19
ATOM 24980 N N . VAL A 1 91 ? -13.546 -15.011 -30.072 1.00 43.00 71 VAL A N 19
ATOM 24981 C CA . VAL A 1 91 ? -13.935 -15.729 -28.874 1.00 3.00 71 VAL A CA 19
ATOM 24982 C C . VAL A 1 91 ? -13.841 -14.842 -27.661 1.00 73.00 71 VAL A C 19
ATOM 24983 O O . VAL A 1 91 ? -14.362 -15.164 -26.600 1.00 60.00 71 VAL A O 19
ATOM 24996 N N . LEU A 1 92 ? -13.203 -13.696 -27.852 1.00 14.00 72 LEU A N 19
ATOM 24997 C CA . LEU A 1 92 ? -13.095 -12.665 -26.848 1.00 44.00 72 LEU A CA 19
ATOM 24998 C C . LEU A 1 92 ? -12.424 -11.438 -27.493 1.00 42.00 72 LEU A C 19
ATOM 24999 O O . LEU A 1 92 ? -11.388 -11.587 -28.142 1.00 73.00 72 LEU A O 19
ATOM 25015 N N . ASN A 1 93 ? -12.987 -10.256 -27.386 1.00 14.00 73 ASN A N 19
ATOM 25016 C CA . ASN A 1 93 ? -12.308 -9.074 -27.972 1.00 24.00 73 ASN A CA 19
ATOM 25017 C C . ASN A 1 93 ? -12.087 -7.951 -26.969 1.00 5.00 73 ASN A C 19
ATOM 25018 O O . ASN A 1 93 ? -11.798 -6.823 -27.341 1.00 74.00 73 ASN A O 19
ATOM 25029 N N . ASN A 1 94 ? -12.127 -8.291 -25.709 1.00 60.00 74 ASN A N 19
ATOM 25030 C CA . ASN A 1 94 ? -11.938 -7.333 -24.627 1.00 72.00 74 ASN A CA 19
ATOM 25031 C C . ASN A 1 94 ? -11.222 -8.003 -23.447 1.00 64.00 74 ASN A C 19
ATOM 25032 O O . ASN A 1 94 ? -11.816 -8.317 -22.422 1.00 1.00 74 ASN A O 19
ATOM 25043 N N . CYS A 1 95 ? -9.980 -8.283 -23.651 1.00 62.00 75 CYS A N 19
ATOM 25044 C CA . CYS A 1 95 ? -9.116 -8.855 -22.653 1.00 52.00 75 CYS A CA 19
ATOM 25045 C C . CYS A 1 95 ? -8.082 -7.859 -22.407 1.00 21.00 75 CYS A C 19
ATOM 25046 O O . CYS A 1 95 ? -7.528 -7.300 -23.355 1.00 53.00 75 CYS A O 19
ATOM 25053 N N . GLN A 1 96 ? -7.806 -7.615 -21.189 1.00 42.00 76 GLN A N 19
ATOM 25054 C CA . GLN A 1 96 ? -7.001 -6.514 -20.837 1.00 34.00 76 GLN A CA 19
ATOM 25055 C C . GLN A 1 96 ? -5.995 -7.007 -19.941 1.00 64.00 76 GLN A C 19
ATOM 25056 O O . GLN A 1 96 ? -6.296 -7.698 -18.985 1.00 34.00 76 GLN A O 19
ATOM 25070 N N . LEU A 1 97 ? -4.816 -6.765 -20.275 1.00 35.00 77 LEU A N 19
ATOM 25071 C CA . LEU A 1 97 ? -3.770 -7.337 -19.530 1.00 3.00 77 LEU A CA 19
ATOM 25072 C C . LEU A 1 97 ? -3.354 -6.438 -18.388 1.00 74.00 77 LEU A C 19
ATOM 25073 O O . LEU A 1 97 ? -3.009 -5.286 -18.614 1.00 5.00 77 LEU A O 19
ATOM 25089 N N . GLN A 1 98 ? -3.394 -6.935 -17.170 1.00 13.00 78 GLN A N 19
ATOM 25090 C CA . GLN A 1 98 ? -2.924 -6.118 -16.073 1.00 44.00 78 GLN A CA 19
ATOM 25091 C C . GLN A 1 98 ? -1.397 -6.090 -16.013 1.00 32.00 78 GLN A C 19
ATOM 25092 O O . GLN A 1 98 ? -0.798 -5.029 -16.141 1.00 10.00 78 GLN A O 19
ATOM 25106 N N . ASN A 1 99 ? -0.782 -7.252 -15.884 1.00 32.00 79 ASN A N 19
ATOM 25107 C CA . ASN A 1 99 ? 0.660 -7.383 -15.796 1.00 14.00 79 ASN A CA 19
ATOM 25108 C C . ASN A 1 99 ? 0.929 -8.873 -15.729 1.00 21.00 79 ASN A C 19
ATOM 25109 O O . ASN A 1 99 ? 0.525 -9.515 -14.772 1.00 64.00 79 ASN A O 19
ATOM 25120 N N . PRO A 1 100 ? 1.554 -9.449 -16.767 1.00 41.00 80 PRO A N 19
ATOM 25121 C CA . PRO A 1 100 ? 1.655 -10.903 -16.920 1.00 10.00 80 PRO A CA 19
ATOM 25122 C C . PRO A 1 100 ? 2.364 -11.674 -15.776 1.00 23.00 80 PRO A C 19
ATOM 25123 O O . PRO A 1 100 ? 1.762 -12.521 -15.122 1.00 11.00 80 PRO A O 19
ATOM 25134 N N . GLN A 1 101 ? 3.637 -11.406 -15.555 1.00 42.00 81 GLN A N 19
ATOM 25135 C CA . GLN A 1 101 ? 4.373 -12.119 -14.533 1.00 65.00 81 GLN A CA 19
ATOM 25136 C C . GLN A 1 101 ? 4.492 -11.333 -13.254 1.00 31.00 81 GLN A C 19
ATOM 25137 O O . GLN A 1 101 ? 5.029 -11.831 -12.265 1.00 64.00 81 GLN A O 19
ATOM 25151 N N . ARG A 1 102 ? 3.948 -10.135 -13.284 1.00 63.00 82 ARG A N 19
ATOM 25152 C CA . ARG A 1 102 ? 3.980 -9.180 -12.190 1.00 44.00 82 ARG A CA 19
ATOM 25153 C C . ARG A 1 102 ? 5.396 -8.678 -11.935 1.00 52.00 82 ARG A C 19
ATOM 25154 O O . ARG A 1 102 ? 5.743 -7.611 -12.472 1.00 74.00 82 ARG A O 19
ATOM 25176 N N . MET A 1 21 ? 5.012 -24.753 -15.095 1.00 25.00 1 MET A N 20
ATOM 25177 C CA . MET A 1 21 ? 4.421 -23.528 -15.617 1.00 53.00 1 MET A CA 20
ATOM 25178 C C . MET A 1 21 ? 5.181 -22.323 -15.085 1.00 1.00 1 MET A C 20
ATOM 25179 O O . MET A 1 21 ? 5.016 -21.931 -13.933 1.00 74.00 1 MET A O 20
ATOM 25193 N N . GLN A 1 22 ? 6.046 -21.773 -15.914 1.00 71.00 2 GLN A N 20
ATOM 25194 C CA . GLN A 1 22 ? 6.874 -20.608 -15.571 1.00 4.00 2 GLN A CA 20
ATOM 25195 C C . GLN A 1 22 ? 6.793 -19.607 -16.708 1.00 51.00 2 GLN A C 20
ATOM 25196 O O . GLN A 1 22 ? 7.642 -18.726 -16.874 1.00 73.00 2 GLN A O 20
ATOM 25210 N N . THR A 1 23 ? 5.753 -19.769 -17.470 1.00 20.00 3 THR A N 20
ATOM 25211 C CA . THR A 1 23 ? 5.436 -18.972 -18.607 1.00 4.00 3 THR A CA 20
ATOM 25212 C C . THR A 1 23 ? 4.869 -17.634 -18.190 1.00 74.00 3 THR A C 20
ATOM 25213 O O . THR A 1 23 ? 4.348 -17.481 -17.062 1.00 75.00 3 THR A O 20
ATOM 25224 N N . ASP A 1 24 ? 4.961 -16.667 -19.072 1.00 3.00 4 ASP A N 20
ATOM 25225 C CA . ASP A 1 24 ? 4.374 -15.384 -18.792 1.00 63.00 4 ASP A CA 20
ATOM 25226 C C . ASP A 1 24 ? 2.906 -15.463 -19.195 1.00 43.00 4 ASP A C 20
ATOM 25227 O O . ASP A 1 24 ? 2.525 -16.398 -19.907 1.00 64.00 4 ASP A O 20
ATOM 25236 N N . THR A 1 25 ? 2.079 -14.557 -18.762 1.00 52.00 5 THR A N 20
ATOM 25237 C CA . THR A 1 25 ? 0.675 -14.696 -19.026 1.00 40.00 5 THR A CA 20
ATOM 25238 C C . THR A 1 25 ? 0.029 -13.334 -19.132 1.00 54.00 5 THR A C 20
ATOM 25239 O O . THR A 1 25 ? 0.715 -12.332 -19.228 1.00 30.00 5 THR A O 20
ATOM 25250 N N . LEU A 1 26 ? -1.259 -13.303 -19.219 1.00 22.00 6 LEU A N 20
ATOM 25251 C CA . LEU A 1 26 ? -1.969 -12.060 -19.184 1.00 15.00 6 LEU A CA 20
ATOM 25252 C C . LEU A 1 26 ? -2.766 -11.917 -17.900 1.00 64.00 6 LEU A C 20
ATOM 25253 O O . LEU A 1 26 ? -2.329 -12.395 -16.869 1.00 63.00 6 LEU A O 20
ATOM 25269 N N . GLU A 1 27 ? -3.915 -11.275 -17.962 1.00 5.00 7 GLU A N 20
ATOM 25270 C CA . GLU A 1 27 ? -4.702 -10.917 -16.783 1.00 33.00 7 GLU A CA 20
ATOM 25271 C C . GLU A 1 27 ? -5.292 -12.164 -16.147 1.00 73.00 7 GLU A C 20
ATOM 2527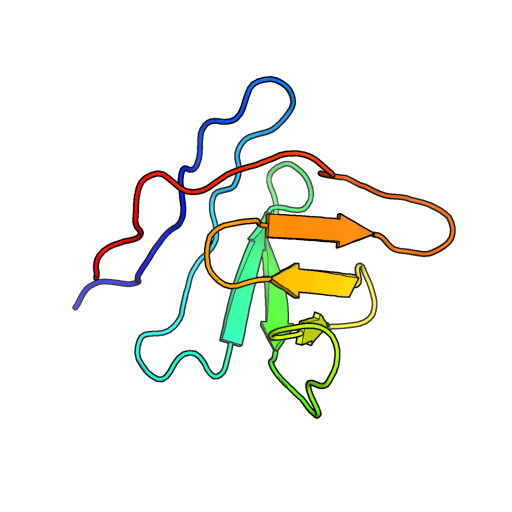2 O O . GLU A 1 27 ? -5.641 -12.188 -14.966 1.00 24.00 7 GLU A O 20
ATOM 25284 N N . TYR A 1 28 ? -5.332 -13.199 -16.949 1.00 31.00 8 TYR A N 20
ATOM 25285 C CA . TYR A 1 28 ? -5.871 -14.504 -16.659 1.00 44.00 8 TYR A CA 20
ATOM 25286 C C . TYR A 1 28 ? -7.317 -14.586 -16.097 1.00 74.00 8 TYR A C 20
ATOM 25287 O O . TYR A 1 28 ? -7.846 -15.679 -15.930 1.00 62.00 8 TYR A O 20
ATOM 25305 N N . GLN A 1 29 ? -7.966 -13.458 -15.895 1.00 2.00 9 GLN A N 20
ATOM 25306 C CA . GLN A 1 29 ? -9.307 -13.390 -15.322 1.00 75.00 9 GLN A CA 20
ATOM 25307 C C . GLN A 1 29 ? -9.999 -12.242 -15.923 1.00 23.00 9 GLN A C 20
ATOM 25308 O O . GLN A 1 29 ? -10.308 -11.253 -15.278 1.00 5.00 9 GLN A O 20
ATOM 25322 N N . CYS A 1 30 ? -10.213 -12.381 -17.157 1.00 40.00 10 CYS A N 20
ATOM 25323 C CA . CYS A 1 30 ? -10.752 -11.326 -17.952 1.00 43.00 10 CYS A CA 20
ATOM 25324 C C . CYS A 1 30 ? -12.254 -11.400 -17.940 1.00 52.00 10 CYS A C 20
ATOM 25325 O O . CYS A 1 30 ? -12.821 -12.411 -17.496 1.00 71.00 10 CYS A O 20
ATOM 25332 N N . ASP A 1 31 ? -12.889 -10.352 -18.439 1.00 1.00 11 ASP A N 20
ATOM 25333 C CA . ASP A 1 31 ? -14.348 -10.232 -18.477 1.00 24.00 11 ASP A CA 20
ATOM 25334 C C . ASP A 1 31 ? -15.066 -11.489 -18.944 1.00 40.00 11 ASP A C 20
ATOM 25335 O O . ASP A 1 31 ? -15.811 -12.099 -18.184 1.00 43.00 11 ASP A O 20
ATOM 25344 N N . GLU A 1 32 ? -14.808 -11.896 -20.146 1.00 51.00 12 GLU A N 20
ATOM 25345 C CA . GLU A 1 32 ? -15.525 -13.006 -20.719 1.00 74.00 12 GLU A CA 20
ATOM 25346 C C . GLU A 1 32 ? -14.807 -14.338 -20.497 1.00 42.00 12 GLU A C 20
ATOM 25347 O O . GLU A 1 32 ? -15.440 -15.376 -20.319 1.00 11.00 12 GLU A O 20
ATOM 25359 N N . LYS A 1 33 ? -13.501 -14.315 -20.444 1.00 54.00 13 LYS A N 20
ATOM 25360 C CA . LYS A 1 33 ? -12.743 -15.551 -20.453 1.00 52.00 13 LYS A CA 20
ATOM 25361 C C . LYS A 1 33 ? -11.619 -15.441 -19.503 1.00 71.00 13 LYS A C 20
ATOM 25362 O O . LYS A 1 33 ? -11.084 -14.350 -19.312 1.00 12.00 13 LYS A O 20
ATOM 25381 N N . PRO A 1 34 ? -11.244 -16.518 -18.863 1.00 44.00 14 PRO A N 20
ATOM 25382 C CA . PRO A 1 34 ? -10.035 -16.525 -18.135 1.00 10.00 14 PRO A CA 20
ATOM 25383 C C . PRO A 1 34 ? -8.882 -16.708 -19.149 1.00 13.00 14 PRO A C 20
ATOM 25384 O O . PRO A 1 34 ? -8.793 -17.724 -19.833 1.00 10.00 14 PRO A O 20
ATOM 25395 N N . LEU A 1 35 ? -8.033 -15.731 -19.242 1.00 73.00 15 LEU A N 20
ATOM 25396 C CA . LEU A 1 35 ? -7.028 -15.661 -20.269 1.00 0.00 15 LEU A CA 20
ATOM 25397 C C . LEU A 1 35 ? -5.699 -16.009 -19.682 1.00 71.00 15 LEU A C 20
ATOM 25398 O O . LEU A 1 35 ? -4.850 -15.132 -19.429 1.00 35.00 15 LEU A O 20
ATOM 25414 N N . THR A 1 36 ? -5.524 -17.246 -19.374 1.00 10.00 16 THR A N 20
ATOM 25415 C CA . THR A 1 36 ? -4.289 -17.617 -18.823 1.00 41.00 16 THR A CA 20
ATOM 25416 C C . THR A 1 36 ? -3.377 -18.088 -19.940 1.00 51.00 16 THR A C 20
ATOM 25417 O O . THR A 1 36 ? -3.400 -19.262 -20.351 1.00 61.00 16 THR A O 20
ATOM 25428 N N . VAL A 1 37 ? -2.635 -17.153 -20.453 1.00 62.00 17 VAL A N 20
ATOM 25429 C CA . VAL A 1 37 ? -1.781 -17.353 -21.585 1.00 12.00 17 VAL A CA 20
ATOM 25430 C C . VAL A 1 37 ? -0.519 -18.074 -21.172 1.00 70.00 17 VAL A C 20
ATOM 25431 O O . VAL A 1 37 ? -0.051 -17.916 -20.059 1.00 41.00 17 VAL A O 20
ATOM 25444 N N . LYS A 1 38 ? -0.005 -18.900 -22.036 1.00 44.00 18 LYS A N 20
ATOM 25445 C CA . LYS A 1 38 ? 1.277 -19.471 -21.804 1.00 53.00 18 LYS A CA 20
ATOM 25446 C C . LYS A 1 38 ? 2.202 -18.825 -22.764 1.00 34.00 18 LYS A C 20
ATOM 25447 O O . LYS A 1 38 ? 2.483 -19.357 -23.843 1.00 60.00 18 LYS A O 20
ATOM 25466 N N . LEU A 1 39 ? 2.555 -17.623 -22.420 1.00 53.00 19 LEU A N 20
ATOM 25467 C CA . LEU A 1 39 ? 3.354 -16.784 -23.209 1.00 23.00 19 LEU A CA 20
ATOM 25468 C C . LEU A 1 39 ? 4.789 -17.183 -23.062 1.00 42.00 19 LEU A C 20
ATOM 25469 O O . LEU A 1 39 ? 5.427 -16.917 -22.037 1.00 63.00 19 LEU A O 20
ATOM 25485 N N . ASN A 1 40 ? 5.264 -17.884 -24.024 1.00 24.00 20 ASN A N 20
ATOM 25486 C CA . ASN A 1 40 ? 6.667 -18.209 -24.085 1.00 25.00 20 ASN A CA 20
ATOM 25487 C C . ASN A 1 40 ? 7.315 -17.030 -24.791 1.00 51.00 20 ASN A C 20
ATOM 25488 O O . ASN A 1 40 ? 7.347 -16.970 -26.026 1.00 42.00 20 ASN A O 20
ATOM 25499 N N . ASN A 1 41 ? 7.747 -16.069 -24.000 1.00 23.00 21 ASN A N 20
ATOM 25500 C CA . ASN A 1 41 ? 8.204 -14.752 -24.484 1.00 2.00 21 ASN A CA 20
ATOM 25501 C C . ASN A 1 41 ? 9.303 -14.773 -25.560 1.00 42.00 21 ASN A C 20
ATOM 25502 O O . ASN A 1 41 ? 9.095 -14.198 -26.620 1.00 71.00 21 ASN A O 20
ATOM 25513 N N . PRO A 1 42 ? 10.475 -15.455 -25.349 1.00 10.00 22 PRO A N 20
ATOM 25514 C CA . PRO A 1 42 ? 11.584 -15.424 -26.327 1.00 14.00 22 PRO A CA 20
ATOM 25515 C C . PRO A 1 42 ? 11.198 -16.024 -27.678 1.00 5.00 22 PRO A C 20
ATOM 25516 O O . PRO A 1 42 ? 11.850 -15.773 -28.702 1.00 72.00 22 PRO A O 20
ATOM 25527 N N . ARG A 1 43 ? 10.134 -16.789 -27.685 1.00 10.00 23 ARG A N 20
ATOM 25528 C CA . ARG A 1 43 ? 9.680 -17.434 -28.907 1.00 45.00 23 ARG A CA 20
ATOM 25529 C C . ARG A 1 43 ? 8.472 -16.696 -29.493 1.00 73.00 23 ARG A C 20
ATOM 25530 O O . ARG A 1 43 ? 8.282 -16.670 -30.710 1.00 55.00 23 ARG A O 20
ATOM 25551 N N . GLN A 1 44 ? 7.713 -16.054 -28.610 1.00 31.00 24 GLN A N 20
ATOM 25552 C CA . GLN A 1 44 ? 6.446 -15.418 -28.918 1.00 44.00 24 GLN A CA 20
ATOM 25553 C C . GLN A 1 44 ? 5.415 -16.445 -29.363 1.00 72.00 24 GLN A C 20
ATOM 25554 O O . GLN A 1 44 ? 4.759 -16.324 -30.414 1.00 34.00 24 GLN A O 20
ATOM 25568 N N . GLU A 1 45 ? 5.298 -17.462 -28.538 1.00 21.00 25 GLU A N 20
ATOM 25569 C CA . GLU A 1 45 ? 4.352 -18.532 -28.714 1.00 30.00 25 GLU A CA 20
ATOM 25570 C C . GLU A 1 45 ? 3.440 -18.515 -27.518 1.00 10.00 25 GLU A C 20
ATOM 25571 O O . GLU A 1 45 ? 3.905 -18.413 -26.380 1.00 4.00 25 GLU A O 20
ATOM 25583 N N . VAL A 1 46 ? 2.187 -18.574 -27.762 1.00 41.00 26 VAL A N 20
ATOM 25584 C CA . VAL A 1 46 ? 1.197 -18.544 -26.692 1.00 1.00 26 VAL A CA 20
ATOM 25585 C C . VAL A 1 46 ? 0.290 -19.736 -26.735 1.00 1.00 26 VAL A C 20
ATOM 25586 O O . VAL A 1 46 ? -0.214 -20.107 -27.787 1.00 1.00 26 VAL A O 20
ATOM 25599 N N . SER A 1 47 ? 0.116 -20.358 -25.622 1.00 73.00 27 SER A N 20
ATOM 25600 C CA . SER A 1 47 ? -0.869 -21.370 -25.522 1.00 73.00 27 SER A CA 20
ATOM 25601 C C . SER A 1 47 ? -2.039 -20.719 -24.840 1.00 5.00 27 SER A C 20
ATOM 25602 O O . SER A 1 47 ? -1.893 -20.170 -23.735 1.00 12.00 27 SER A O 20
ATOM 25610 N N . PHE A 1 48 ? -3.142 -20.714 -25.486 1.00 71.00 28 PHE A N 20
ATOM 25611 C CA . PHE A 1 48 ? -4.296 -20.062 -24.993 1.00 31.00 28 PHE A CA 20
ATOM 25612 C C . PHE A 1 48 ? -5.499 -20.950 -25.095 1.00 65.00 28 PHE A C 20
ATOM 25613 O O . PHE A 1 48 ? -5.599 -21.844 -25.958 1.00 1.00 28 PHE A O 20
ATOM 25630 N N . VAL A 1 49 ? -6.332 -20.750 -24.157 1.00 54.00 29 VAL A N 20
ATOM 25631 C CA . VAL A 1 49 ? -7.504 -21.460 -23.957 1.00 33.00 29 VAL A CA 20
ATOM 25632 C C . VAL A 1 49 ? -8.630 -20.966 -24.877 1.00 40.00 29 VAL A C 20
ATOM 25633 O O . VAL A 1 49 ? -9.127 -19.846 -24.791 1.00 45.00 29 VAL A O 20
ATOM 25646 N N . TYR A 1 50 ? -9.013 -21.833 -25.737 1.00 15.00 30 TYR A N 20
ATOM 25647 C CA . TYR A 1 50 ? -10.109 -21.648 -26.662 1.00 50.00 30 TYR A CA 20
ATOM 25648 C C . TYR A 1 50 ? -11.356 -21.993 -25.914 1.00 4.00 30 TYR A C 20
ATOM 25649 O O . TYR A 1 50 ? -11.995 -23.034 -26.129 1.00 2.00 30 TYR A O 20
ATOM 25667 N N . ASP A 1 51 ? -11.582 -21.183 -24.929 1.00 1.00 31 ASP A N 20
ATOM 25668 C CA . ASP A 1 51 ? -12.677 -21.258 -24.009 1.00 23.00 31 ASP A CA 20
ATOM 25669 C C . ASP A 1 51 ? -12.543 -22.427 -23.024 1.00 33.00 31 ASP A C 20
ATOM 25670 O O . ASP A 1 51 ? -12.488 -22.216 -21.813 1.00 23.00 31 ASP A O 20
ATOM 25679 N N . ASN A 1 52 ? -12.445 -23.637 -23.537 1.00 22.00 32 ASN A N 20
ATOM 25680 C CA . ASN A 1 52 ? -12.321 -24.829 -22.698 1.00 64.00 32 ASN A CA 20
ATOM 25681 C C . ASN A 1 52 ? -11.350 -25.869 -23.275 1.00 4.00 32 ASN A C 20
ATOM 25682 O O . ASN A 1 52 ? -11.457 -27.064 -22.961 1.00 50.00 32 ASN A O 20
ATOM 25693 N N . GLN A 1 53 ? -10.371 -25.427 -24.061 1.00 74.00 33 GLN A N 20
ATOM 25694 C CA . GLN A 1 53 ? -9.371 -26.313 -24.621 1.00 55.00 33 GLN A CA 20
ATOM 25695 C C . GLN A 1 53 ? -8.169 -25.471 -24.903 1.00 12.00 33 GLN A C 20
ATOM 25696 O O . GLN A 1 53 ? -8.301 -24.269 -25.036 1.00 72.00 33 GLN A O 20
ATOM 25710 N N . LEU A 1 54 ? -7.034 -26.051 -24.965 1.00 13.00 34 LEU A N 20
ATOM 25711 C CA . LEU A 1 54 ? -5.821 -25.291 -25.110 1.00 21.00 34 LEU A CA 20
ATOM 25712 C C . LEU A 1 54 ? -5.143 -25.582 -26.429 1.00 65.00 34 LEU A C 20
ATOM 25713 O O . LEU A 1 54 ? -5.009 -26.741 -26.826 1.00 61.00 34 LEU A O 20
ATOM 25729 N N . LEU A 1 55 ? -4.745 -24.545 -27.106 1.00 22.00 35 LEU A N 20
ATOM 25730 C CA . LEU A 1 55 ? -3.931 -24.667 -28.289 1.00 45.00 35 LEU A CA 20
ATOM 25731 C C . LEU A 1 55 ? -2.920 -23.558 -28.317 1.00 74.00 35 LEU A C 20
ATOM 25732 O O . LEU A 1 55 ? -2.973 -22.655 -27.478 1.00 30.00 35 LEU A O 20
ATOM 25748 N N . HIS A 1 56 ? -2.021 -23.604 -29.247 1.00 22.00 36 HIS A N 20
ATOM 25749 C CA . HIS A 1 56 ? -0.975 -22.621 -29.306 1.00 72.00 36 HIS A CA 20
ATOM 25750 C C . HIS A 1 56 ? -0.962 -21.829 -30.586 1.00 73.00 36 HIS A C 20
ATOM 25751 O O . HIS A 1 56 ? -1.148 -22.363 -31.686 1.00 0.00 36 HIS A O 20
ATOM 25765 N N . LEU A 1 57 ? -0.765 -20.558 -30.415 1.00 34.00 37 LEU A N 20
ATOM 25766 C CA . LEU A 1 57 ? -0.679 -19.599 -31.477 1.00 3.00 37 LEU A CA 20
ATOM 25767 C C . LEU A 1 57 ? 0.681 -19.002 -31.421 1.00 22.00 37 LEU A C 20
ATOM 25768 O O . LEU A 1 57 ? 1.401 -19.176 -30.428 1.00 72.00 37 LEU A O 20
ATOM 25784 N N . LYS A 1 58 ? 1.039 -18.291 -32.425 1.00 2.00 38 LYS A N 20
ATOM 25785 C CA . LYS A 1 58 ? 2.333 -17.704 -32.476 1.00 43.00 38 LYS A CA 20
ATOM 25786 C C . LYS A 1 58 ? 2.270 -16.456 -33.267 1.00 20.00 38 LYS A C 20
ATOM 25787 O O . LYS A 1 58 ? 1.316 -16.251 -34.042 1.00 33.00 38 LYS A O 20
ATOM 25806 N N . GLN A 1 59 ? 3.230 -15.637 -33.083 1.00 11.00 39 GLN A N 20
ATOM 25807 C CA . GLN A 1 59 ? 3.327 -14.439 -33.868 1.00 50.00 39 GLN A CA 20
ATOM 25808 C C . GLN A 1 59 ? 3.932 -14.728 -35.218 1.00 21.00 39 GLN A C 20
ATOM 25809 O O . GLN A 1 59 ? 5.148 -14.792 -35.389 1.00 21.00 39 GLN A O 20
ATOM 25823 N N . GLY A 1 60 ? 3.066 -14.963 -36.140 1.00 74.00 40 GLY A N 20
ATOM 25824 C CA . GLY A 1 60 ? 3.459 -15.243 -37.498 1.00 15.00 40 GLY A CA 20
ATOM 25825 C C . GLY A 1 60 ? 3.350 -14.009 -38.346 1.00 71.00 40 GLY A C 20
ATOM 25826 O O . GLY A 1 60 ? 4.208 -13.732 -39.181 1.00 52.00 40 GLY A O 20
ATOM 25830 N N . ILE A 1 61 ? 2.288 -13.280 -38.126 1.00 72.00 41 ILE A N 20
ATOM 25831 C CA . ILE A 1 61 ? 2.022 -12.030 -38.787 1.00 71.00 41 ILE A CA 20
ATOM 25832 C C . ILE A 1 61 ? 1.681 -11.057 -37.684 1.00 12.00 41 ILE A C 20
ATOM 25833 O O . ILE A 1 61 ? 1.035 -11.445 -36.720 1.00 71.00 41 ILE A O 20
ATOM 25849 N N . SER A 1 62 ? 2.127 -9.843 -37.776 1.00 75.00 42 SER A N 20
ATOM 25850 C CA . SER A 1 62 ? 1.836 -8.889 -36.757 1.00 34.00 42 SER A CA 20
ATOM 25851 C C . SER A 1 62 ? 1.373 -7.564 -37.345 1.00 63.00 42 SER A C 20
ATOM 25852 O O . SER A 1 62 ? 1.159 -7.455 -38.559 1.00 11.00 42 SER A O 20
ATOM 25860 N N . ALA A 1 63 ? 1.210 -6.588 -36.481 1.00 74.00 43 ALA A N 20
ATOM 25861 C CA . ALA A 1 63 ? 0.723 -5.289 -36.784 1.00 33.00 43 ALA A CA 20
ATOM 25862 C C . ALA A 1 63 ? 0.932 -4.494 -35.516 1.00 12.00 43 ALA A C 20
ATOM 25863 O O . ALA A 1 63 ? 1.833 -4.851 -34.740 1.00 31.00 43 ALA A O 20
ATOM 25870 N N . SER A 1 64 ? 0.147 -3.461 -35.297 1.00 43.00 44 SER A N 20
ATOM 25871 C CA . SER A 1 64 ? 0.221 -2.661 -34.088 1.00 43.00 44 SER A CA 20
ATOM 25872 C C . SER A 1 64 ? -0.114 -3.542 -32.863 1.00 33.00 44 SER A C 20
ATOM 25873 O O . SER A 1 64 ? -1.279 -3.785 -32.556 1.00 24.00 44 SER A O 20
ATOM 25881 N N . GLY A 1 65 ? 0.901 -4.057 -32.224 1.00 25.00 45 GLY A N 20
ATOM 25882 C CA . GLY A 1 65 ? 0.725 -4.977 -31.148 1.00 52.00 45 GLY A CA 20
ATOM 25883 C C . GLY A 1 65 ? 1.575 -6.190 -31.362 1.00 12.00 45 GLY A C 20
ATOM 25884 O O . GLY A 1 65 ? 2.779 -6.087 -31.636 1.00 54.00 45 GLY A O 20
ATOM 25888 N N . ALA A 1 66 ? 0.949 -7.320 -31.298 1.00 63.00 46 ALA A N 20
ATOM 25889 C CA . ALA A 1 66 ? 1.544 -8.570 -31.427 1.00 22.00 46 ALA A CA 20
ATOM 25890 C C . ALA A 1 66 ? 0.429 -9.448 -31.810 1.00 23.00 46 ALA A C 20
ATOM 25891 O O . ALA A 1 66 ? -0.659 -9.339 -31.235 1.00 0.00 46 ALA A O 20
ATOM 25898 N N . ARG A 1 67 ? 0.606 -10.246 -32.792 1.00 64.00 47 ARG A N 20
ATOM 25899 C CA . ARG A 1 67 ? -0.468 -11.064 -33.189 1.00 43.00 47 ARG A CA 20
ATOM 25900 C C . ARG A 1 67 ? -0.086 -12.507 -33.155 1.00 2.00 47 ARG A C 20
ATOM 25901 O O . ARG A 1 67 ? 0.778 -12.941 -33.899 1.00 73.00 47 ARG A O 20
ATOM 25922 N N . TYR A 1 68 ? -0.720 -13.230 -32.318 1.00 3.00 48 TYR A N 20
ATOM 25923 C CA . TYR A 1 68 ? -0.528 -14.624 -32.209 1.00 72.00 48 TYR A CA 20
ATOM 25924 C C . TYR A 1 68 ? -1.709 -15.231 -32.884 1.00 44.00 48 TYR A C 20
ATOM 25925 O O . TYR A 1 68 ? -2.844 -14.978 -32.507 1.00 72.00 48 TYR A O 20
ATOM 25943 N N . THR A 1 69 ? -1.488 -15.955 -33.914 1.00 21.00 49 THR A N 20
ATOM 25944 C CA . THR A 1 69 ? -2.595 -16.457 -34.680 1.00 2.00 49 THR A CA 20
ATOM 25945 C C . THR A 1 69 ? -2.209 -17.767 -35.305 1.00 25.00 49 THR A C 20
ATOM 25946 O O . THR A 1 69 ? -1.071 -17.936 -35.742 1.00 42.00 49 THR A O 20
ATOM 25957 N N . ASP A 1 70 ? -3.095 -18.724 -35.255 1.00 41.00 50 ASP A N 20
ATOM 25958 C CA . ASP A 1 70 ? -2.810 -19.988 -35.888 1.00 25.00 50 ASP A CA 20
ATOM 25959 C C . ASP A 1 70 ? -3.973 -20.426 -36.775 1.00 64.00 50 ASP A C 20
ATOM 25960 O O . ASP A 1 70 ? -3.970 -21.502 -37.333 1.00 12.00 50 ASP A O 20
ATOM 25969 N N . GLY A 1 71 ? -4.969 -19.569 -36.908 1.00 64.00 51 GLY A N 20
ATOM 25970 C CA . GLY A 1 71 ? -6.083 -19.890 -37.779 1.00 40.00 51 GLY A CA 20
ATOM 25971 C C . GLY A 1 71 ? -7.374 -20.137 -37.036 1.00 41.00 51 GLY A C 20
ATOM 25972 O O . GLY A 1 71 ? -8.449 -19.883 -37.568 1.00 51.00 51 GLY A O 20
ATOM 25976 N N . ILE A 1 72 ? -7.275 -20.620 -35.806 1.00 75.00 52 ILE A N 20
ATOM 25977 C CA . ILE A 1 72 ? -8.461 -20.926 -34.984 1.00 13.00 52 ILE A CA 20
ATOM 25978 C C . ILE A 1 72 ? -9.123 -19.614 -34.585 1.00 62.00 52 ILE A C 20
ATOM 25979 O O . ILE A 1 72 ? -10.345 -19.480 -34.568 1.00 20.00 52 ILE A O 20
ATOM 25995 N N . TYR A 1 73 ? -8.283 -18.663 -34.272 1.00 3.00 53 TYR A N 20
ATOM 25996 C CA . TYR A 1 73 ? -8.650 -17.321 -33.940 1.00 74.00 53 TYR A CA 20
ATOM 25997 C C . TYR A 1 73 ? -7.450 -16.448 -34.049 1.00 21.00 53 TYR A C 20
ATOM 25998 O O . TYR A 1 73 ? -6.312 -16.950 -34.159 1.00 44.00 53 TYR A O 20
ATOM 26016 N N . VAL A 1 74 ? -7.695 -15.192 -34.058 1.00 1.00 54 VAL A N 20
ATOM 26017 C CA . VAL A 1 74 ? -6.694 -14.181 -34.132 1.00 25.00 54 VAL A CA 20
ATOM 26018 C C . VAL A 1 74 ? -6.528 -13.596 -32.746 1.00 22.00 54 VAL A C 20
ATOM 26019 O O . VAL A 1 74 ? -7.442 -12.955 -32.238 1.00 21.00 54 VAL A O 20
ATOM 26032 N N . PHE A 1 75 ? -5.417 -13.853 -32.127 1.00 61.00 55 PHE A N 20
ATOM 26033 C CA . PHE A 1 75 ? -5.158 -13.326 -30.811 1.00 43.00 55 PHE A CA 20
ATOM 26034 C C . PHE A 1 75 ? -4.251 -12.124 -30.941 1.00 74.00 55 PHE A C 20
ATOM 26035 O O . PHE A 1 75 ? -3.086 -12.237 -31.335 1.00 21.00 55 PHE A O 20
ATOM 26052 N N . TRP A 1 76 ? -4.786 -10.986 -30.644 1.00 32.00 56 TRP A N 20
ATOM 26053 C CA . TRP A 1 76 ? -4.111 -9.781 -30.803 1.00 61.00 56 TRP A CA 20
ATOM 26054 C C . TRP A 1 76 ? -3.788 -9.265 -29.434 1.00 14.00 56 TRP A C 20
ATOM 26055 O O . TRP A 1 76 ? -4.665 -9.101 -28.572 1.00 43.00 56 TRP A O 20
ATOM 26076 N N . SER A 1 77 ? -2.576 -9.029 -29.251 1.00 63.00 57 SER A N 20
ATOM 26077 C CA . SER A 1 77 ? -2.062 -8.509 -28.049 1.00 34.00 57 SER A CA 20
ATOM 26078 C C . SER A 1 77 ? -1.544 -7.158 -28.418 1.00 3.00 57 SER A C 20
ATOM 26079 O O . SER A 1 77 ? -0.498 -7.037 -29.012 1.00 13.00 57 SER A O 20
ATOM 26087 N N . LYS A 1 78 ? -2.310 -6.147 -28.164 1.00 65.00 58 LYS A N 20
ATOM 26088 C CA . LYS A 1 78 ? -1.926 -4.838 -28.587 1.00 44.00 58 LYS A CA 20
ATOM 26089 C C . LYS A 1 78 ? -0.950 -4.217 -27.597 1.00 45.00 58 LYS A C 20
ATOM 26090 O O . LYS A 1 78 ? -0.259 -3.239 -27.900 1.00 31.00 58 LYS A O 20
ATOM 26109 N N . GLY A 1 79 ? -0.846 -4.827 -26.447 1.00 51.00 59 GLY A N 20
ATOM 26110 C CA . GLY A 1 79 ? 0.058 -4.354 -25.450 1.00 2.00 59 GLY A CA 20
ATOM 26111 C C . GLY A 1 79 ? -0.531 -4.464 -24.094 1.00 23.00 59 GLY A C 20
ATOM 26112 O O . GLY A 1 79 ? -0.133 -5.315 -23.304 1.00 23.00 59 GLY A O 20
ATOM 26116 N N . ASP A 1 80 ? -1.521 -3.646 -23.842 1.00 73.00 60 ASP A N 20
ATOM 26117 C CA . ASP A 1 80 ? -2.163 -3.597 -22.543 1.00 11.00 60 ASP A CA 20
ATOM 26118 C C . ASP A 1 80 ? -3.599 -4.042 -22.621 1.00 44.00 60 ASP A C 20
ATOM 26119 O O . ASP A 1 80 ? -4.339 -3.970 -21.639 1.00 52.00 60 ASP A O 20
ATOM 26128 N N . GLU A 1 81 ? -3.973 -4.525 -23.774 1.00 50.00 61 GLU A N 20
ATOM 26129 C CA . GLU A 1 81 ? -5.295 -5.035 -24.044 1.00 63.00 61 GLU A CA 20
ATOM 26130 C C . GLU A 1 81 ? -5.134 -6.302 -24.838 1.00 70.00 61 GLU A C 20
ATOM 26131 O O . GLU A 1 81 ? -4.118 -6.470 -25.556 1.00 73.00 61 GLU A O 20
ATOM 26143 N N . ALA A 1 82 ? -6.071 -7.178 -24.716 1.00 64.00 62 ALA A N 20
ATOM 26144 C CA . ALA A 1 82 ? -6.022 -8.422 -25.391 1.00 4.00 62 ALA A CA 20
ATOM 26145 C C . ALA A 1 82 ? -7.349 -8.690 -26.026 1.00 41.00 62 ALA A C 20
ATOM 26146 O O . ALA A 1 82 ? -8.385 -8.738 -25.353 1.00 1.00 62 ALA A O 20
ATOM 26153 N N . THR A 1 83 ? -7.327 -8.826 -27.299 1.00 40.00 63 THR A N 20
ATOM 26154 C CA . THR A 1 83 ? -8.506 -9.053 -28.062 1.00 61.00 63 THR A CA 20
ATOM 26155 C C . THR A 1 83 ? -8.279 -10.256 -28.971 1.00 2.00 63 THR A C 20
ATOM 26156 O O . THR A 1 83 ? -7.291 -10.321 -29.690 1.00 15.00 63 THR A O 20
ATOM 26167 N N . VAL A 1 84 ? -9.157 -11.207 -28.905 1.00 13.00 64 VAL A N 20
ATOM 26168 C CA . VAL A 1 84 ? -9.063 -12.373 -29.719 1.00 64.00 64 VAL A CA 20
ATOM 26169 C C . VAL A 1 84 ? -10.327 -12.522 -30.554 1.00 2.00 64 VAL A C 20
ATOM 26170 O O . VAL A 1 84 ? -11.424 -12.773 -30.027 1.00 54.00 64 VAL A O 20
ATOM 26183 N N . TYR A 1 85 ? -10.161 -12.360 -31.842 1.00 24.00 65 TYR A N 20
ATOM 26184 C CA . TYR A 1 85 ? -11.262 -12.259 -32.771 1.00 64.00 65 TYR A CA 20
ATOM 26185 C C . TYR A 1 85 ? -10.975 -13.066 -34.033 1.00 54.00 65 TYR A C 20
ATOM 26186 O O . TYR A 1 85 ? -10.159 -12.685 -34.856 1.00 32.00 65 TYR A O 20
ATOM 26204 N N . LYS A 1 86 ? -11.613 -14.184 -34.137 1.00 51.00 66 LYS A N 20
ATOM 26205 C CA . LYS A 1 86 ? -11.655 -14.948 -35.311 1.00 13.00 66 LYS A CA 20
ATOM 26206 C C . LYS A 1 86 ? -12.859 -14.470 -36.009 1.00 71.00 66 LYS A C 20
ATOM 26207 O O . LYS A 1 86 ? -13.864 -14.177 -35.363 1.00 45.00 66 LYS A O 20
ATOM 26226 N N . ARG A 1 87 ? -12.787 -14.377 -37.260 1.00 64.00 67 ARG A N 20
ATOM 26227 C CA . ARG A 1 87 ? -13.959 -14.105 -38.061 1.00 71.00 67 ARG A CA 20
ATOM 26228 C C . ARG A 1 87 ? -14.760 -15.384 -38.133 1.00 65.00 67 ARG A C 20
ATOM 26229 O O . ARG A 1 87 ? -14.683 -16.143 -39.092 1.00 33.00 67 ARG A O 20
ATOM 26250 N N . ASP A 1 88 ? -15.378 -15.644 -37.025 1.00 22.00 68 ASP A N 20
ATOM 26251 C CA . ASP A 1 88 ? -16.164 -16.848 -36.703 1.00 21.00 68 ASP A CA 20
ATOM 26252 C C . ASP A 1 88 ? -16.548 -16.782 -35.234 1.00 53.00 68 ASP A C 20
ATOM 26253 O O . ASP A 1 88 ? -17.660 -17.158 -34.843 1.00 5.00 68 ASP A O 20
ATOM 26262 N N . ARG A 1 89 ? -15.637 -16.233 -34.431 1.00 3.00 69 ARG A N 20
ATOM 26263 C CA . ARG A 1 89 ? -15.826 -16.124 -32.992 1.00 75.00 69 ARG A CA 20
ATOM 26264 C C . ARG A 1 89 ? -14.756 -15.248 -32.320 1.00 31.00 69 ARG A C 20
ATOM 26265 O O . ARG A 1 89 ? -13.548 -15.510 -32.411 1.00 64.00 69 ARG A O 20
ATOM 26286 N N . ILE A 1 90 ? -15.215 -14.212 -31.711 1.00 52.00 70 ILE A N 20
ATOM 26287 C CA . ILE A 1 90 ? -14.463 -13.417 -30.771 1.00 22.00 70 ILE A CA 20
ATOM 26288 C C . ILE A 1 90 ? -14.561 -14.140 -29.471 1.00 50.00 70 ILE A C 20
ATOM 26289 O O . ILE A 1 90 ? -15.654 -14.529 -29.028 1.00 64.00 70 ILE A O 20
ATOM 26305 N N . VAL A 1 91 ? -13.471 -14.311 -28.889 1.00 2.00 71 VAL A N 20
ATOM 26306 C CA . VAL A 1 91 ? -13.346 -15.050 -27.675 1.00 24.00 71 VAL A CA 20
ATOM 26307 C C . VAL A 1 91 ? -13.223 -14.071 -26.529 1.00 43.00 71 VAL A C 20
ATOM 26308 O O . VAL A 1 91 ? -13.745 -14.296 -25.467 1.00 63.00 71 VAL A O 20
ATOM 26321 N N . LEU A 1 92 ? -12.625 -12.931 -26.791 1.00 11.00 72 LEU A N 20
ATOM 26322 C CA . LEU A 1 92 ? -12.387 -11.960 -25.725 1.00 62.00 72 LEU A CA 20
ATOM 26323 C C . LEU A 1 92 ? -12.125 -10.632 -26.375 1.00 70.00 72 LEU A C 20
ATOM 26324 O O . LEU A 1 92 ? -11.303 -10.554 -27.288 1.00 61.00 72 LEU A O 20
ATOM 26340 N N . ASN A 1 93 ? -12.811 -9.616 -25.968 1.00 74.00 73 ASN A N 20
ATOM 26341 C CA . ASN A 1 93 ? -12.552 -8.288 -26.516 1.00 70.00 73 ASN A CA 20
ATOM 26342 C C . ASN A 1 93 ? -12.468 -7.301 -25.404 1.00 35.00 73 ASN A C 20
ATOM 26343 O O . ASN A 1 93 ? -12.408 -6.092 -25.617 1.00 3.00 73 ASN A O 20
ATOM 26354 N N . ASN A 1 94 ? -12.376 -7.821 -24.233 1.00 0.00 74 ASN A N 20
ATOM 26355 C CA . ASN A 1 94 ? -12.364 -7.039 -23.057 1.00 51.00 74 ASN A CA 20
ATOM 26356 C C . ASN A 1 94 ? -11.523 -7.741 -22.028 1.00 63.00 74 ASN A C 20
ATOM 26357 O O . ASN A 1 94 ? -12.011 -8.540 -21.222 1.00 75.00 74 ASN A O 20
ATOM 26368 N N . CYS A 1 95 ? -10.252 -7.566 -22.193 1.00 24.00 75 CYS A N 20
ATOM 26369 C CA . CYS A 1 95 ? -9.265 -8.009 -21.301 1.00 72.00 75 CYS A CA 20
ATOM 26370 C C . CYS A 1 95 ? -8.133 -7.090 -21.511 1.00 72.00 75 CYS A C 20
ATOM 26371 O O . CYS A 1 95 ? -7.918 -6.601 -22.631 1.00 62.00 75 CYS A O 20
ATOM 26378 N N . GLN A 1 96 ? -7.436 -6.841 -20.490 1.00 73.00 76 GLN A N 20
ATOM 26379 C CA . GLN A 1 96 ? -6.455 -5.873 -20.438 1.00 73.00 76 GLN A CA 20
ATOM 26380 C C . GLN A 1 96 ? -5.511 -6.324 -19.424 1.00 63.00 76 GLN A C 20
ATOM 26381 O O . GLN A 1 96 ? -5.876 -7.032 -18.524 1.00 74.00 76 GLN A O 20
ATOM 26395 N N . LEU A 1 97 ? -4.328 -5.997 -19.576 1.00 72.00 77 LEU A N 20
ATOM 26396 C CA . LEU A 1 97 ? -3.357 -6.568 -18.725 1.00 4.00 77 LEU A CA 20
ATOM 26397 C C . LEU A 1 97 ? -3.156 -5.775 -17.463 1.00 10.00 77 LEU A C 20
ATOM 26398 O O . LEU A 1 97 ? -2.821 -4.594 -17.506 1.00 32.00 77 LEU A O 20
ATOM 26414 N N . GLN A 1 98 ? -3.417 -6.421 -16.349 1.00 55.00 78 GLN A N 20
ATOM 26415 C CA . GLN A 1 98 ? -3.156 -5.834 -15.061 1.00 50.00 78 GLN A CA 20
ATOM 26416 C C . GLN A 1 98 ? -1.689 -6.055 -14.708 1.00 21.00 78 GLN A C 20
ATOM 26417 O O . GLN A 1 98 ? -0.911 -5.102 -14.614 1.00 60.00 78 GLN A O 20
ATOM 26431 N N . ASN A 1 99 ? -1.308 -7.325 -14.615 1.00 40.00 79 ASN A N 20
ATOM 26432 C CA . ASN A 1 99 ? 0.005 -7.741 -14.198 1.00 44.00 79 ASN A CA 20
ATOM 26433 C C . ASN A 1 99 ? 0.134 -9.206 -14.581 1.00 41.00 79 ASN A C 20
ATOM 26434 O O . ASN A 1 99 ? -0.651 -10.031 -14.135 1.00 24.00 79 ASN A O 20
ATOM 26445 N N . PRO A 1 100 ? 1.027 -9.517 -15.535 1.00 40.00 80 PRO A N 20
ATOM 26446 C CA . PRO A 1 100 ? 1.147 -10.861 -16.084 1.00 31.00 80 PRO A CA 20
ATOM 26447 C C . PRO A 1 100 ? 1.633 -11.978 -15.121 1.00 42.00 80 PRO A C 20
ATOM 26448 O O . PRO A 1 100 ? 0.855 -12.518 -14.339 1.00 62.00 80 PRO A O 20
ATOM 26459 N N . GLN A 1 101 ? 2.929 -12.317 -15.179 1.00 75.00 81 GLN A N 20
ATOM 26460 C CA . GLN A 1 101 ? 3.479 -13.381 -14.389 1.00 10.00 81 GLN A CA 20
ATOM 26461 C C . GLN A 1 101 ? 3.727 -12.904 -12.978 1.00 51.00 81 GLN A C 20
ATOM 26462 O O . GLN A 1 101 ? 3.874 -13.692 -12.034 1.00 54.00 81 GLN A O 20
ATOM 26476 N N . ARG A 1 102 ? 3.733 -11.629 -12.842 1.00 22.00 82 ARG A N 20
ATOM 26477 C CA . ARG A 1 102 ? 4.002 -10.996 -11.593 1.00 22.00 82 ARG A CA 20
ATOM 26478 C C . ARG A 1 102 ? 2.857 -10.078 -11.287 1.00 11.00 82 ARG A C 20
ATOM 26479 O O . ARG A 1 102 ? 2.918 -8.893 -11.645 1.00 22.00 82 ARG A O 20
#

InterPro domains:
  IPR018660 C-type lysozyme inhibitor [PF09864] (35-96)
  IPR036328 C-type lysozyme inhibitor superfamily [G3DSA:2.40.128.200] (28-109)
  IPR036328 C-type lysozyme inhibitor superfamily [SSF141488] (28-107)

Secondary structure (DSSP, 8-state):
---B------SSS---EEE-TTSSEEEEESSSSEEEEEE-S-SSSEEEE-SS-EEEE-SSBEEEE-SS-EEES--B-S----

Sequence (82 aa):
MQTDTLEYQCDEKPLTVKLNNPRQEVSFVYDNQLLHLKQGISASGARYTDGIYVFWSKGDEATVYKRDRIVLNNCQLQNPQRMQTDTLEYQCDEKPLTVKLNNPRQEVSFVYDNQLLHLKQGISASGARYTDGIYVFWSKGDEATVYKRDRIVLNNCQLQNPQRMQTDTLEYQCDEKPLTVKLNNPRQEVSFVYDNQLLHLKQGISASGARYTDGIYVFWSKGDEATVYKRDRIVLNNCQLQNPQRMQTDTLEYQCDEKPLTVKLNNPRQEVSFVYDNQLLHLKQGISASGARYTDGIYVFWSKGDEATVYKRDRIVLNNCQLQNPQRMQTDTLEYQCDEKPLTVKLNNPRQEVSFVYDNQLLHLKQGISASGARYTDGIYVFWSKGDEATVYKRDRIVLNNCQLQNPQRMQTDTLEYQCDEKPLTVKLNNPRQEVSFVYDNQLLHLKQGISASGARYTDGIYVFWSKGDEATVYKRDRIVLNNCQLQNPQRMQTDTLEYQCDEKPLTVKLNNPRQEVSFVYDNQLLHLKQGISASGARYTDGIYVFWSKGDEATVYKRDRIVLNNCQLQNPQRMQTDTLEYQCDEKPLTVKLNNPRQEVSFVYDNQLLHLKQGISASGARYTDGIYVFWSKGDEATVYKRDRIVLNNCQLQNPQRMQTDTLEYQCDEKPLTVKLNNPRQEVSFVYDNQLLHLKQGISASGARYTDGIYVFWSKGDEATVYKRDRIVLNNCQLQNPQRMQTDTLEYQCDEKPLTVKLNNPRQEVSFVYDNQLLHLKQGISASGARYTDGIYVFWSKGDEATVYKRDRIVLNNCQLQNPQRMQTDTLEYQCDEKPLTVKLNNPRQEVSFVYDNQLLHLKQGISASGARYTDGIYVFWSKGDEATVYKRDRIVLNNCQLQNPQRMQTDTLEYQCDEKPLTVKLNNPRQEVSFVYDNQLLHLKQGISASGARYTDGIYVFWSKGDEATVYKRDRIVLNNCQLQNPQRMQTDTLEYQCDEKPLTVKLNNPRQEVSFVYDNQLLHLKQGISASGARYTDGIYVFWSKGDEATVYKRDRIVLNNCQLQNPQRMQTDTLEYQCDEKPLTVKLNNPRQEVSFVYDNQLLHLKQGISASGARYTDGIYVFWSKGDEATVYKRDRIVLNNCQLQNPQRMQTDTLEYQCDEKPLTVKLNNPRQEVSFVYDNQLLHLKQGISASGARYTDGIYVFWSKGDEATVYKRDRIVLNNCQLQNPQRMQTDTLEYQCDEKPLTVKLNNPRQEVSFVYDNQLLHLKQGISASGARYTDGIYVFWSKGDEATVYKRDRIVLNNCQLQNPQRMQTDTLEYQCDEKPLTVKLNNPRQEVSFVYDNQLLHLKQGISASGARYTDGIYVFWSKGDEATVYKRDRIVLNNCQLQNPQRMQTDTLEYQCDEKPLTVKLNNPRQEVSFVYDNQLLHLKQGISASGARYTDGIYVFWSKGDEATVYKRDRIVLNNCQLQNPQRMQTDTLEYQCDEKPLTVKLNNPRQEVSFVYDNQLLHLKQGISASGARYTDGIYVFWSKGDEATVYKRDRIVLNNCQLQNPQRMQTDTLEYQCDEKPLTVKLNNPRQEVSFVYDNQLLHLKQGISASGARYTDGIYVFWSKGDEATVYKRDRIVLNNCQLQNPQR

GO terms:
  GO:0005515 protein binding (F, IPI)
  GO:0060241 lysozyme inhibitor activity (F, IDA)
  GO:0009279 cell outer membrane (C, IDA)

Foldseek 3Di:
DQAKWFQLDWDQARWGWRQPPVQQKIWTDPRPDTDIFGQPDADQAGWTDDQPWIWGGNDQFIWIGDVVDTRDRTGGGDDISD

B-factor: mean 37.37, std 22.39, range [1.0, 75.0]

CATH classification: 2.40.128.200